Protein 3TPC (pdb70)

Radius of gyration: 43.39 Å; Cα contacts (8 Å, |Δi|>4): 4290; chains: 8; bounding box: 76×93×143 Å

Secondary structure (DSSP, 8-state):
--TT-EEEEESTTSHHHHHHH--GGGT-EEEEEESS---EEEE--TT-HHHHHHHHHHHHHHHS---EEEE---------SEETTEE--HHHHHHHHIIIIIHHH--HHHHH---S---TTS--EEEEEE--THHHHPPTT-HHHHHHHHHHHHHHHHHHHHHGGGTEEEEEEEE--BS----SSSS-SPBPHHHHHHHHHHHHH----S-EEEESTT--/-EEETTTTSHHHHHHH--TTTT--EEEEE--EEEE--TT-HHHHHHHHHHHHHHHS---EEEE-------B-SB-SSSBPPHHHHHHHHIIIIIHHH--HHHHH---S---TTS--EEEEEE--THHHHPPTTBHHHHHHHHHHHHHHHHHHHHHGGGTEEEEEEEE--BS----SGGGSSSS-SPBPHHHHHHHHHHHHH----S-EEEESTT--/-TT-EEEESSTTSHHHHHHH--GGGT-EEEEEESS---EEEE--TT-HHHHHHHHHHHHHHHSS--EEEE---------SEETTEE--HHHHHHHHIIIIIHHH--HHHHH---S---TTS--EEEEEE--THHHH--TT-HHHHHHHHHHHHHHHHHHHHHGGGTEEEEEEEE--B------SSS-SPBPHHHHHHHHHHHHH----S-EEEESTT--/--TT-EEEESSTTSHHHHHHH--GGGT-EEEEEESS---EEEE--TT-HHHHHHHHHHHHHHHS---EEEE---------SB-SSSBPPHHHHHHHHIIIIIHHH--HHHHH---SPP-TTS-SEEEEEE--THHHH--TT-HHHHHHHHHHHHHHHHHHHHHGGGTEEEEEEEE-SBS----SSSSS-SPBPHHHHHHHHHHHHH----S-EEEESTT--/--TT-EEEEETTTSHHHHHHH--GGGT-EEEEEESS---EEEE--TT-HHHHHHHHHHHHHHHS---EEEE---------SB-SSSB--HHHHHHHHIIIIIHHH--HHHHH---S---TTS--EEEEEE--THHHHPPTT-HHHHHHHHHHHHHHHHHHHHHHTTTEEEEEEEE-SBS----SSSS-SPBPHHHHHHHHHHHHH----S-EEEESTT--/--TT-EEEEESTTSHHHHHHH--TTTT-EEEEEE---EEEE--TT-HHHHHHHHHHIIIIIS---EEEE---------SB-SSSBPPHHHHHHHIIIIIIHHH--HHHHH---S---TTS-SEEEEEE--THHHHPPTT-HHHHHHHHHHHHHHHHHHHHHGGGTEEEEEEEE-SBS-----SSS-SPBPHHHHHHHHHHHHH----S-EEEESTT--/-TT-EEEEETTTSHHHHHHH--GGGT-EEEEEE---EEEE--TT-HHHHHHHHHHHHHHHS---EEEE---------SB-SSSB--HHHHHHHHIIIIIHHH--HHHHH---SPPPTTS--EEEEEE--THHHHPPTT-HHHHHHHHHHHHHHHHHHHHHGGGTEEEEEEEE-SBS----SSSS-SPBPHHHHHHHHHHHHH----S-EEEESTT--/--TT-EEEESSTTSHHHHHHH--TTTT-EEEEEE--EEEE--TT-HHHHHHHHHHHHHHHS---EEEE---------SB-SSSB--HHHHHHHHIIIIIHHH--HHHHH---S---TTS--EEEEEE--THHHH--TT-HHHHHHHHHHHHHHHHHHHHHGGGTEEEEEEEE--BS----SSSS-SPBPHHHHHHHHHHHHH----S-EEEESTT--

B-factor: mean 35.07, std 10.5, range [11.18, 75.96]

Nearest PDB structures (foldseek):
  3tpc-assembly2_G  TM=1.002E+00  e=1.859E-41  Sinorhizobium meliloti
  3tpc-assembly2_H-3  TM=9.961E-01  e=3.271E-41  Sinorhizobium meliloti
  3tpc-assembly1_C  TM=9.996E-01  e=7.548E-40  Sinorhizobium meliloti
  1e3s-assembly1_D  TM=9.671E-01  e=7.038E-31  Rattus norvegicus
  6ujk-assembly1_B  TM=9.710E-01  e=1.462E-28  Mycobacterium tuberculosis H37Rv

Solvent-accessible surface area: 68253 Å² total

InterPro domains:
  IPR002347 Short-chain dehydrogenase/reductase SDR [PF00106] (7-204)
  IPR002347 Short-chain dehydrogenase/reductase SDR [PR00080] (78-89)
  IPR002347 Short-chain dehydrogenase/reductase SDR [PR00080] (141-149)
  IPR002347 Short-chain dehydrogenase/reductase SDR [PR00080] (161-180)
  IPR002347 Short-chain dehydrogenase/reductase SDR [PR00081] (7-24)
  IPR002347 Short-chain dehydrogenase/reductase SDR [PR00081] (78-89)
  IPR002347 Short-chain dehydrogenase/reductase SDR [PR00081] (135-151)
  IPR002347 Short-chain dehydrogenase/reductase SDR [PR00081] (161-180)
  IPR002347 Short-chain dehydrogenase/reductase SDR [PR00081] (182-199)
  IPR002347 Short-chain dehydrogenase/reductase SDR [PR00081] (216-236)
  IPR020904 Short-chain dehydrogenase/reductase, conserved site [PS00061] (148-176)
  IPR036291 NAD(P)-binding domain superfamily [SSF51735] (3-251)
  IPR057326 Ketoreductase domain [SM00822] (6-192)

Sequence (1748 aa):
QLKSRVFIVTGASSGLGAAVTRLAQEGATVLGLDLKPPVRFRNADVTNEADATAALAFAKQEFGHVHGLVNCAGTAPGEKILGRSGPHALDSFARTVAVNLIGTFNIRLAAEVSQGEPDADGERGVIVNTASIAAFDGQIGQAAYAASKGGVAALTLPAARELARFGIRVVTIAPGIFDTPASVPFPPRLGRAEEYAALVKHICENTLNGEVIRLDGALRVFIVTGASSGLGAAVTRLAQEGATVLGLDLVRFRNADVTNEADATAALAFAKQEFGHVHGLVNCAGTAPGEKILGRSGPHALDSFARTVAVNLIGTFNIRLAAEVSQGEPDADGERGVIVNTASIAAFDGQIGQAAYAASKGGVAALTLPAARELARFGIRVVTIAPGIFDTPDALAASVPFPPRLGRAEEYAALVKHICENTLNGEVIRLDGALRLKSRVFIVTGASSGLGAAVTRLAQEGATVLGLDLKPPVRFRNADVTNEADATAALAFAKQEFGHVHGLVNCAGTAPGEKILGRSGPHALDSFARTVAVNLIGTFNIRLAAEVSQGEPDADGERGVIVNTASIAAFDGQIGQAAYAASKGGVAALTLPAARELARFGIRVVTIAPGIFDTPASVPFPPRLGRAEEYAALVKHICENTLNGEVIRLDGALRQLKSRVFIVTGASSGLGAAVTRLAQEGATVLGLDLKPPVRFRNADVTNEADATAALAFAKQEFGHVHGLVNCAGTAPGEKILGRSGPHALDSFARTVAVNLIGTFNIRLAAEVSQGEPDADGERGVIVNTASIAAFDGQIGQAAYAASKGGVAALTLPAARELARFGIRVVTIAPGIFDTPAASVPFPPRLGRAEEYAALVKHICENTLNGEVIRLDGALRQLKSRVFIVTGASSGLGAAVTRLAQEGATVLGLDLKPPVRFRNADVTNEADATAALAFAKQEFGHVHGLVNCAGTAPGEKILGRSGPHALDSFARTVAVNLIGTFNIRLAAEVSQGEPDADGERGVIVNTASIAAFDGQIGQAAYAASKGGVAALTLPAARELARFGIRVVTIAPGIFDTPASVPFPPRLGRAEEYAALVKHICENTLNGEVIRLDGALRQLKSRVFIVTGASSGLGAAVTRLAQEGATVLGLDLKVRFRNADVTNEADATAALAFAKQEFGHVHGLVNCAGTAPGEKILGRSGPHALDSFARTVAVNLIGTFNIRLAAEVSQGEPDADGERGVIVNTASIAAFDGQIGQAAYAASKGGVAALTLPAARELARFGIRVVTIAPGIFDTPASVPFPPRLGRAEEYAALVKHICENTLNGEVIRLDGALRLKSRVFIVTGASSGLGAAVTRLAQEGATVLGLDLKVRFRNADVTNEADATAALAFAKQEFGHVHGLVNCAGTAPGEKILGRSGPHALDSFARTVAVNLIGTFNIRLAAEVSQGEPDADGERGVIVNTASIAAFDGQIGQAAYAASKGGVAALTLPAARELARFGIRVVTIAPGIFDTPASVPFPPRLGRAEEYAALVKHICENTLNGEVIRLDGALRQLKSRVFIVTGASSGLGAAVTRLAQEGATVLGLDLVRFRNADVTNEADATAALAFAKQEFGHVHGLVNCAGTAPGEKILGRSGPHALDSFARTVAVNLIGTFNIRLAAEVSQGEPDADGERGVIVNTASIAAFDGQIGQAAYAASKGGVAALTLPAARELARFGIRVVTIAPGIFDTPASVPFPPRLGRAEEYAALVKHICENTLNGEVIRLDGALR

Structure (mmCIF, N/CA/C/O backbone):
data_3TPC
#
_entry.id   3TPC
#
_cell.length_a   69.147
_cell.length_b   69.375
_cell.length_c   121.850
_cell.angle_alpha   98.36
_cell.angle_beta   92.72
_cell.angle_gamma   113.01
#
_symmetry.space_group_name_H-M   'P 1'
#
loop_
_entity.id
_entity.type
_entity.pdbx_description
1 polymer 'Short chain alcohol dehydrogenase-related dehydrogenase'
2 water water
#
loop_
_atom_site.group_PDB
_atom_site.id
_atom_site.type_symbol
_atom_site.label_atom_id
_atom_site.label_alt_id
_atom_site.label_comp_id
_atom_site.label_asym_id
_atom_site.label_entity_id
_atom_site.label_seq_id
_atom_site.pdbx_PDB_ins_code
_atom_site.Cartn_x
_atom_site.Cartn_y
_atom_site.Cartn_z
_atom_site.occupancy
_atom_site.B_iso_or_equiv
_atom_site.auth_seq_id
_atom_site.auth_comp_id
_atom_site.auth_asym_id
_atom_site.auth_atom_id
_atom_site.pdbx_PDB_model_num
ATOM 1 N N . GLN A 1 4 ? -22.470 16.038 -5.925 1.00 49.02 4 GLN A N 1
ATOM 2 C CA . GLN A 1 4 ? -23.554 15.599 -6.867 1.00 49.30 4 GLN A CA 1
ATOM 3 C C . GLN A 1 4 ? -23.001 15.444 -8.303 1.00 48.85 4 GLN A C 1
ATOM 4 O O . GLN A 1 4 ? -22.087 16.165 -8.721 1.00 49.19 4 GLN A O 1
ATOM 6 N N . LEU A 1 5 ? -23.550 14.499 -9.052 1.00 47.90 5 LEU A N 1
ATOM 7 C CA . LEU A 1 5 ? -23.080 14.257 -10.411 1.00 46.73 5 LEU A CA 1
ATOM 8 C C . LEU A 1 5 ? -23.934 14.995 -11.439 1.00 46.68 5 LEU A C 1
ATOM 9 O O . LEU A 1 5 ? -23.740 14.818 -12.651 1.00 46.84 5 LEU A O 1
ATOM 14 N N . LYS A 1 6 ? -24.855 15.829 -10.943 1.00 46.16 6 LYS A N 1
ATOM 15 C CA . LYS A 1 6 ? -25.836 16.543 -11.762 1.00 45.97 6 LYS A CA 1
ATOM 16 C C . LYS A 1 6 ? -25.119 17.441 -12.763 1.00 45.12 6 LYS A C 1
ATOM 17 O O . LYS A 1 6 ? -24.245 18.251 -12.398 1.00 45.13 6 LYS A O 1
ATOM 23 N N . SER A 1 7 ? -25.449 17.252 -14.034 1.00 43.19 7 SER A N 1
ATOM 24 C CA . SER A 1 7 ? -24.851 18.038 -15.094 1.00 41.89 7 SER A CA 1
ATOM 25 C C . SER A 1 7 ? -23.365 17.695 -15.308 1.00 40.06 7 SER A C 1
ATOM 26 O O . SER A 1 7 ? -22.676 18.356 -16.115 1.00 39.02 7 SER A O 1
ATOM 29 N N . ARG A 1 8 ? -22.871 16.688 -14.585 1.00 37.65 8 ARG A N 1
ATOM 30 C CA . ARG A 1 8 ? -21.541 16.181 -14.887 1.00 36.25 8 ARG A CA 1
ATOM 31 C C . ARG A 1 8 ? -21.692 15.220 -16.090 1.00 34.68 8 ARG A C 1
ATOM 32 O O . ARG A 1 8 ? -22.662 14.430 -16.138 1.00 34.49 8 ARG A O 1
ATOM 40 N N . VAL A 1 9 ? -20.789 15.353 -17.060 1.00 31.84 9 VAL A N 1
ATOM 41 C CA . VAL A 1 9 ? -20.702 14.520 -18.267 1.00 30.13 9 VAL A CA 1
ATOM 42 C C . VAL A 1 9 ? -19.769 13.277 -18.094 1.00 29.83 9 VAL A C 1
ATOM 43 O O . VAL A 1 9 ? -18.530 13.402 -17.959 1.00 27.79 9 VAL A O 1
ATOM 47 N N . PHE A 1 10 ? -20.379 12.096 -18.113 1.00 27.84 10 PHE A N 1
ATOM 48 C CA . PHE A 1 10 ? -19.652 10.829 -18.019 1.00 27.36 10 PHE A CA 1
ATOM 49 C C . PHE A 1 10 ? -19.703 10.002 -19.326 1.00 26.81 10 PHE A C 1
ATOM 50 O O . PHE A 1 10 ? -20.738 9.922 -20.003 1.00 24.74 10 PHE A O 1
ATOM 58 N N . ILE A 1 11 ? -18.566 9.405 -19.688 1.00 27.11 11 ILE A N 1
ATOM 59 C CA . ILE A 1 11 ? -18.506 8.314 -20.682 1.00 26.35 11 ILE A CA 1
ATOM 60 C C . ILE A 1 11 ? -18.486 6.967 -19.952 1.00 26.45 11 ILE A C 1
ATOM 61 O O . ILE A 1 11 ? -17.601 6.727 -19.107 1.00 27.10 11 ILE A O 1
ATOM 66 N N . VAL A 1 12 ? -19.492 6.134 -20.226 1.00 25.80 12 VAL A N 1
ATOM 67 C CA . VAL A 1 12 ? -19.569 4.720 -19.769 1.00 24.11 12 VAL A CA 1
ATOM 68 C C . VAL A 1 12 ? -19.374 3.709 -20.909 1.00 25.22 12 VAL A C 1
ATOM 69 O O . VAL A 1 12 ? -20.098 3.653 -21.897 1.00 26.04 12 VAL A O 1
ATOM 73 N N . THR A 1 13 ? -18.386 2.866 -20.735 1.00 24.71 13 THR A N 1
ATOM 74 C CA . THR A 1 13 ? -18.017 1.849 -21.684 1.00 23.92 13 THR A CA 1
ATOM 75 C C . THR A 1 13 ? -18.738 0.539 -21.279 1.00 23.15 13 THR A C 1
ATOM 76 O O . THR A 1 13 ? -19.091 0.409 -20.164 1.00 22.02 13 THR A O 1
ATOM 80 N N . GLY A 1 14 ? -19.024 -0.358 -22.221 1.00 23.90 14 GLY A N 1
ATOM 81 C CA . GLY A 1 14 ? -19.816 -1.575 -22.001 1.00 26.08 14 GLY A CA 1
ATOM 82 C C . GLY A 1 14 ? -21.228 -1.227 -21.594 1.00 27.32 14 GLY A C 1
ATOM 83 O O . GLY A 1 14 ? -21.849 -1.892 -20.761 1.00 27.50 14 GLY A O 1
ATOM 84 N N . ALA A 1 15 ? -21.732 -0.158 -22.183 1.00 28.26 15 ALA A N 1
ATOM 85 C CA . ALA A 1 15 ? -22.860 0.513 -21.609 1.00 29.13 15 ALA A CA 1
ATOM 86 C C . ALA A 1 15 ? -24.181 -0.171 -21.894 1.00 30.28 15 ALA A C 1
ATOM 87 O O . ALA A 1 15 ? -25.166 0.147 -21.246 1.00 30.14 15 ALA A O 1
ATOM 89 N N . SER A 1 16 ? -24.216 -1.075 -22.871 1.00 30.37 16 SER A N 1
ATOM 90 C CA . SER A 1 16 ? -25.481 -1.690 -23.247 1.00 32.11 16 SER A CA 1
ATOM 91 C C . SER A 1 16 ? -26.001 -2.729 -22.281 1.00 32.70 16 SER A C 1
ATOM 92 O O . SER A 1 16 ? -27.212 -3.040 -22.291 1.00 32.48 16 SER A O 1
ATOM 95 N N . SER A 1 17 ? -25.117 -3.306 -21.467 1.00 32.17 17 SER A N 1
ATOM 96 C CA . SER A 1 17 ? -25.612 -4.300 -20.507 1.00 32.35 17 SER A CA 1
ATOM 97 C C . SER A 1 17 ? -24.698 -4.416 -19.295 1.00 31.27 17 SER A C 1
ATOM 98 O O . SER A 1 17 ? -23.619 -3.849 -19.288 1.00 31.74 17 SER A O 1
ATOM 101 N N . GLY A 1 18 ? -25.160 -5.157 -18.298 1.00 30.26 18 GLY A N 1
ATOM 102 C CA . GLY A 1 18 ? -24.340 -5.637 -17.197 1.00 28.63 18 GLY A CA 1
ATOM 103 C C . GLY A 1 18 ? -23.960 -4.504 -16.239 1.00 28.17 18 GLY A C 1
ATOM 104 O O . GLY A 1 18 ? -24.827 -3.756 -15.733 1.00 28.03 18 GLY A O 1
ATOM 105 N N . LEU A 1 19 ? -22.657 -4.373 -16.013 1.00 26.69 19 LEU A N 1
ATOM 106 C CA . LEU A 1 19 ? -22.132 -3.343 -15.106 1.00 26.58 19 LEU A CA 1
ATOM 107 C C . LEU A 1 19 ? -22.277 -1.997 -15.768 1.00 25.62 19 LEU A C 1
ATOM 108 O O . LEU A 1 19 ? -22.816 -1.111 -15.159 1.00 25.95 19 LEU A O 1
ATOM 113 N N . GLY A 1 20 ? -21.813 -1.867 -17.012 1.00 24.71 20 GLY A N 1
ATOM 114 C CA . GLY A 1 20 ? -22.023 -0.647 -17.785 1.00 24.99 20 GLY A CA 1
ATOM 115 C C . GLY A 1 20 ? -23.485 -0.121 -17.797 1.00 25.17 20 GLY A C 1
ATOM 116 O O . GLY A 1 20 ? -23.718 1.073 -17.573 1.00 25.83 20 GLY A O 1
ATOM 117 N N . ALA A 1 21 ? -24.470 -0.998 -18.019 1.00 24.57 21 ALA A N 1
ATOM 118 C CA . ALA A 1 21 ? -25.876 -0.554 -18.040 1.00 24.18 21 ALA A CA 1
ATOM 119 C C . ALA A 1 21 ? -26.234 -0.023 -16.672 1.00 23.96 21 ALA A C 1
ATOM 120 O O . ALA A 1 21 ? -26.839 1.042 -16.540 1.00 24.41 21 ALA A O 1
ATOM 122 N N . ALA A 1 22 ? -25.860 -0.752 -15.636 1.00 23.40 22 ALA A N 1
ATOM 123 C CA . ALA A 1 22 ? -26.180 -0.287 -14.286 1.00 23.05 22 ALA A CA 1
ATOM 124 C C . ALA A 1 22 ? -25.481 1.068 -13.932 1.00 22.69 22 ALA A C 1
ATOM 125 O O . ALA A 1 22 ? -26.076 1.925 -13.257 1.00 21.99 22 ALA A O 1
ATOM 127 N N . VAL A 1 23 ? -24.289 1.305 -14.467 1.00 21.55 23 VAL A N 1
ATOM 128 C CA . VAL A 1 23 ? -23.591 2.556 -14.105 1.00 22.23 23 VAL A CA 1
ATOM 129 C C . VAL A 1 23 ? -24.294 3.716 -14.789 1.00 22.76 23 VAL A C 1
ATOM 130 O O . VAL A 1 23 ? -24.409 4.803 -14.235 1.00 22.90 23 VAL A O 1
ATOM 134 N N . THR A 1 24 ? -24.714 3.461 -16.010 1.00 24.81 24 THR A N 1
ATOM 135 C CA . THR A 1 24 ? -25.341 4.414 -16.878 1.00 26.34 24 THR A CA 1
ATOM 136 C C . THR A 1 24 ? -26.630 4.848 -16.284 1.00 27.26 24 THR A C 1
ATOM 137 O O . THR A 1 24 ? -26.926 5.991 -16.245 1.00 27.05 24 THR A O 1
ATOM 141 N N . ARG A 1 25 ? -27.371 3.898 -15.785 1.00 28.09 25 ARG A N 1
ATOM 142 C CA . ARG A 1 25 ? -28.593 4.149 -15.105 1.00 30.80 25 ARG A CA 1
ATOM 143 C C . ARG A 1 25 ? -28.412 4.969 -13.850 1.00 30.68 25 ARG A C 1
ATOM 144 O O . ARG A 1 25 ? -29.151 5.856 -13.611 1.00 31.36 25 ARG A O 1
ATOM 160 N N . LEU A 1 27 ? -25.977 7.081 -13.105 1.00 32.57 27 LEU A N 1
ATOM 161 C CA . LEU A 1 27 ? -25.605 8.410 -13.435 1.00 33.12 27 LEU A CA 1
ATOM 162 C C . LEU A 1 27 ? -26.804 9.220 -13.902 1.00 35.27 27 LEU A C 1
ATOM 163 O O . LEU A 1 27 ? -26.979 10.332 -13.521 1.00 36.05 27 LEU A O 1
ATOM 168 N N . ALA A 1 28 ? -27.652 8.609 -14.698 1.00 36.27 28 ALA A N 1
ATOM 169 C CA . ALA A 1 28 ? -28.864 9.272 -15.198 1.00 36.95 28 ALA A CA 1
ATOM 170 C C . ALA A 1 28 ? -29.821 9.677 -14.058 1.00 37.39 28 ALA A C 1
ATOM 171 O O . ALA A 1 28 ? -30.225 10.845 -14.000 1.00 37.70 28 ALA A O 1
ATOM 173 N N . GLN A 1 29 ? -30.125 8.756 -13.135 1.00 37.96 29 GLN A N 1
ATOM 174 C CA . GLN A 1 29 ? -30.851 9.091 -11.886 1.00 38.34 29 GLN A CA 1
ATOM 175 C C . GLN A 1 29 ? -30.246 10.219 -11.064 1.00 38.18 29 GLN A C 1
ATOM 176 O O . GLN A 1 29 ? -30.939 10.809 -10.275 1.00 38.90 29 GLN A O 1
ATOM 182 N N . GLU A 1 30 ? -28.948 10.479 -11.198 1.00 38.59 30 GLU A N 1
ATOM 183 C CA . GLU A 1 30 ? -28.259 11.516 -10.388 1.00 38.36 30 GLU A CA 1
ATOM 184 C C . GLU A 1 30 ? -28.207 12.836 -11.165 1.00 38.08 30 GLU A C 1
ATOM 185 O O . GLU A 1 30 ? -27.538 13.800 -10.750 1.00 37.43 30 GLU A O 1
ATOM 191 N N . GLY A 1 31 ? -28.880 12.847 -12.314 1.00 37.39 31 GLY A N 1
ATOM 192 C CA . GLY A 1 31 ? -28.927 14.045 -13.159 1.00 36.83 31 GLY A CA 1
ATOM 193 C C . GLY A 1 31 ? -27.683 14.254 -13.973 1.00 35.83 31 GLY A C 1
ATOM 194 O O . GLY A 1 31 ? -27.445 15.339 -14.524 1.00 37.04 31 GLY A O 1
ATOM 195 N N . ALA A 1 32 ? -26.870 13.212 -14.076 1.00 34.53 32 ALA A N 1
ATOM 196 C CA . ALA A 1 32 ? -25.645 13.338 -14.851 1.00 32.46 32 ALA A CA 1
ATOM 197 C C . ALA A 1 32 ? -25.987 13.259 -16.322 1.00 31.31 32 ALA A C 1
ATOM 198 O O . ALA A 1 32 ? -27.061 12.844 -16.678 1.00 29.95 32 ALA A O 1
ATOM 200 N N . THR A 1 33 ? -25.061 13.696 -17.162 1.00 31.65 33 THR A N 1
ATOM 201 C CA . THR A 1 33 ? -25.135 13.465 -18.589 1.00 31.73 33 THR A CA 1
ATOM 202 C C . THR A 1 33 ? -24.210 12.298 -18.922 1.00 31.41 33 THR A C 1
ATOM 203 O O . THR A 1 33 ? -23.104 12.190 -18.372 1.00 31.34 33 THR A O 1
ATOM 207 N N . VAL A 1 34 ? -24.674 11.413 -19.792 1.00 30.66 34 VAL A N 1
ATOM 208 C CA . VAL A 1 34 ? -23.937 10.206 -20.138 1.00 30.73 34 VAL A CA 1
ATOM 209 C C . VAL A 1 34 ? -23.844 9.985 -21.657 1.00 30.70 34 VAL A C 1
ATOM 210 O O . VAL A 1 34 ? -24.798 10.169 -22.383 1.00 29.92 34 VAL A O 1
ATOM 214 N N . LEU A 1 35 ? -22.644 9.629 -22.111 1.00 30.93 35 LEU A N 1
ATOM 215 C CA . LEU A 1 35 ? -22.412 8.953 -23.386 1.00 30.59 35 LEU A CA 1
ATOM 216 C C . LEU A 1 35 ? -22.081 7.457 -23.055 1.00 30.11 35 LEU A C 1
ATOM 217 O O . LEU A 1 35 ? -21.052 7.155 -22.452 1.00 30.19 35 LEU A O 1
ATOM 222 N N . GLY A 1 36 ? -23.040 6.568 -23.340 1.00 28.96 36 GLY A N 1
ATOM 223 C CA . GLY A 1 36 ? -22.889 5.140 -23.217 1.00 27.84 36 GLY A CA 1
ATOM 224 C C . GLY A 1 36 ? -22.348 4.615 -24.521 1.00 28.02 36 GLY A C 1
ATOM 225 O O . GLY A 1 36 ? -22.916 4.924 -25.583 1.00 27.08 36 GLY A O 1
ATOM 226 N N . LEU A 1 37 ? -21.209 3.903 -24.455 1.00 27.76 37 LEU A N 1
ATOM 227 C CA . LEU A 1 37 ? -20.545 3.338 -25.626 1.00 27.49 37 LEU A CA 1
ATOM 228 C C . LEU A 1 37 ? -20.464 1.838 -25.493 1.00 29.45 37 LEU A C 1
ATOM 229 O O . LEU A 1 37 ? -20.106 1.309 -24.429 1.00 29.62 37 LEU A O 1
ATOM 234 N N . ASP A 1 38 ? -20.775 1.156 -26.590 1.00 31.31 38 ASP A N 1
ATOM 235 C CA . ASP A 1 38 ? -20.764 -0.310 -26.657 1.00 33.78 38 ASP A CA 1
ATOM 236 C C . ASP A 1 38 ? -20.710 -0.731 -28.137 1.00 35.08 38 ASP A C 1
ATOM 237 O O . ASP A 1 38 ? -20.865 0.113 -29.031 1.00 35.58 38 ASP A O 1
ATOM 242 N N . LEU A 1 39 ? -20.469 -1.996 -28.397 1.00 37.42 39 LEU A N 1
ATOM 243 C CA . LEU A 1 39 ? -20.358 -2.516 -29.748 1.00 39.81 39 LEU A CA 1
ATOM 244 C C . LEU A 1 39 ? -21.647 -2.424 -30.496 1.00 40.77 39 LEU A C 1
ATOM 245 O O . LEU A 1 39 ? -21.683 -2.072 -31.619 1.00 40.89 39 LEU A O 1
ATOM 250 N N . LYS A 1 40 ? -22.709 -2.779 -29.826 1.00 43.42 40 LYS A N 1
ATOM 251 C CA . LYS A 1 40 ? -24.017 -2.718 -30.381 1.00 45.78 40 LYS A CA 1
ATOM 252 C C . LYS A 1 40 ? -24.975 -2.234 -29.313 1.00 47.18 40 LYS A C 1
ATOM 253 O O . LYS A 1 40 ? -24.656 -2.241 -28.161 1.00 47.92 40 LYS A O 1
ATOM 255 N N . PRO A 1 41 ? -26.148 -1.805 -29.726 1.00 48.15 41 PRO A N 1
ATOM 256 C CA . PRO A 1 41 ? -27.186 -1.219 -28.884 1.00 48.41 41 PRO A CA 1
ATOM 257 C C . PRO A 1 41 ? -27.869 -2.106 -27.847 1.00 48.98 41 PRO A C 1
ATOM 258 O O . PRO A 1 41 ? -28.018 -3.288 -28.061 1.00 49.71 41 PRO A O 1
ATOM 262 N N . PRO A 1 42 ? -28.287 -1.524 -26.730 1.00 49.06 42 PRO A N 1
ATOM 263 C CA . PRO A 1 42 ? -28.849 -2.284 -25.617 1.00 49.55 42 PRO A CA 1
ATOM 264 C C . PRO A 1 42 ? -29.991 -3.193 -26.004 1.00 49.96 42 PRO A C 1
ATOM 265 O O . PRO A 1 42 ? -31.124 -2.823 -25.817 1.00 49.88 42 PRO A O 1
ATOM 269 N N . VAL A 1 55 ? -28.904 11.306 -21.844 1.00 46.29 55 VAL A N 1
ATOM 270 C CA . VAL A 1 55 ? -28.164 10.075 -22.118 1.00 46.45 55 VAL A CA 1
ATOM 271 C C . VAL A 1 55 ? -28.209 9.578 -23.587 1.00 46.12 55 VAL A C 1
ATOM 272 O O . VAL A 1 55 ? -29.225 9.107 -24.070 1.00 47.29 55 VAL A O 1
ATOM 276 N N . ARG A 1 56 ? -27.099 9.735 -24.296 1.00 45.84 56 ARG A N 1
ATOM 277 C CA . ARG A 1 56 ? -26.938 9.262 -25.673 1.00 45.77 56 ARG A CA 1
ATOM 278 C C . ARG A 1 56 ? -26.139 7.946 -25.732 1.00 44.61 56 ARG A C 1
ATOM 279 O O . ARG A 1 56 ? -25.258 7.708 -24.916 1.00 44.61 56 ARG A O 1
ATOM 287 N N . PHE A 1 57 ? -26.446 7.107 -26.713 1.00 43.37 57 PHE A N 1
ATOM 288 C CA . PHE A 1 57 ? -25.741 5.866 -26.939 1.00 41.69 57 PHE A CA 1
ATOM 289 C C . PHE A 1 57 ? -25.073 5.959 -28.301 1.00 40.65 57 PHE A C 1
ATOM 290 O O . PHE A 1 57 ? -25.684 6.396 -29.250 1.00 40.60 57 PHE A O 1
ATOM 298 N N . ARG A 1 58 ? -23.788 5.615 -28.382 1.00 39.69 58 ARG A N 1
ATOM 299 C CA . ARG A 1 58 ? -23.081 5.512 -29.647 1.00 38.14 58 ARG A CA 1
ATOM 300 C C . ARG A 1 58 ? -22.417 4.154 -29.700 1.00 37.34 58 ARG A C 1
ATOM 301 O O . ARG A 1 58 ? -22.047 3.621 -28.675 1.00 36.77 58 ARG A O 1
ATOM 309 N N . ASN A 1 59 ? -22.261 3.608 -30.898 1.00 36.55 59 ASN A N 1
ATOM 310 C CA . ASN A 1 59 ? -21.511 2.378 -31.120 1.00 36.29 59 ASN A CA 1
ATOM 311 C C . ASN A 1 59 ? -20.059 2.675 -31.379 1.00 35.52 59 ASN A C 1
ATOM 312 O O . ASN A 1 59 ? -19.734 3.651 -32.070 1.00 34.29 59 ASN A O 1
ATOM 317 N N . ALA A 1 60 ? -19.197 1.854 -30.773 1.00 34.52 60 ALA A N 1
ATOM 318 C CA . ALA A 1 60 ? -17.732 1.994 -30.910 1.00 34.48 60 ALA A CA 1
ATOM 319 C C . ALA A 1 60 ? -16.994 0.757 -30.403 1.00 33.79 60 ALA A C 1
ATOM 320 O O . ALA A 1 60 ? -17.460 0.117 -29.481 1.00 32.04 60 ALA A O 1
ATOM 322 N N . ASP A 1 61 ? -15.863 0.441 -31.040 1.00 34.34 61 ASP A N 1
ATOM 323 C CA . ASP A 1 61 ? -14.935 -0.560 -30.547 1.00 35.25 61 ASP A CA 1
ATOM 324 C C . ASP A 1 61 ? -13.870 0.189 -29.782 1.00 35.07 61 ASP A C 1
ATOM 325 O O . ASP A 1 61 ? -13.010 0.834 -30.363 1.00 34.55 61 ASP A O 1
ATOM 330 N N . VAL A 1 62 ? -13.977 0.118 -28.461 1.00 35.78 62 VAL A N 1
ATOM 331 C CA . VAL A 1 62 ? -13.068 0.780 -27.498 1.00 36.06 62 VAL A CA 1
ATOM 332 C C . VAL A 1 62 ? -11.578 0.540 -27.795 1.00 36.24 62 VAL A C 1
ATOM 333 O O . VAL A 1 62 ? -10.699 1.354 -27.490 1.00 35.76 62 VAL A O 1
ATOM 337 N N . THR A 1 63 ? -11.332 -0.597 -28.420 1.00 36.43 63 THR A N 1
ATOM 338 C CA . THR A 1 63 ? -10.019 -1.048 -28.881 1.00 36.17 63 THR A CA 1
ATOM 339 C C . THR A 1 63 ? -9.501 -0.315 -30.102 1.00 35.79 63 THR A C 1
ATOM 340 O O . THR A 1 63 ? -8.292 -0.238 -30.359 1.00 36.78 63 THR A O 1
ATOM 344 N N . ASN A 1 64 ? -10.427 0.222 -30.861 1.00 34.37 64 ASN A N 1
ATOM 345 C CA . ASN A 1 64 ? -10.088 0.815 -32.106 1.00 33.70 64 ASN A CA 1
ATOM 346 C C . ASN A 1 64 ? -9.846 2.298 -31.857 1.00 33.33 64 ASN A C 1
ATOM 347 O O . ASN A 1 64 ? -10.682 2.972 -31.221 1.00 31.65 64 ASN A O 1
ATOM 352 N N . GLU A 1 65 ? -8.690 2.770 -32.318 1.00 32.47 65 GLU A N 1
ATOM 353 C CA . GLU A 1 65 ? -8.279 4.179 -32.222 1.00 33.96 65 GLU A CA 1
ATOM 354 C C . GLU A 1 65 ? -9.251 5.180 -32.884 1.00 32.84 65 GLU A C 1
ATOM 355 O O . GLU A 1 65 ? -9.726 6.104 -32.248 1.00 33.57 65 GLU A O 1
ATOM 361 N N . ALA A 1 66 ? -9.550 4.993 -34.159 1.00 32.94 66 ALA A N 1
ATOM 362 C CA . ALA A 1 66 ? -10.542 5.815 -34.846 1.00 32.33 66 ALA A CA 1
ATOM 363 C C . ALA A 1 66 ? -11.944 5.836 -34.153 1.00 32.94 66 ALA A C 1
ATOM 364 O O . ALA A 1 66 ? -12.553 6.916 -34.029 1.00 33.78 66 ALA A O 1
ATOM 366 N N . ASP A 1 67 ? -12.465 4.691 -33.686 1.00 32.59 67 ASP A N 1
ATOM 367 C CA . ASP A 1 67 ? -13.771 4.707 -32.972 1.00 32.35 67 ASP A CA 1
ATOM 368 C C . ASP A 1 67 ? -13.698 5.471 -31.633 1.00 31.69 67 ASP A C 1
ATOM 369 O O . ASP A 1 67 ? -14.607 6.235 -31.324 1.00 31.95 67 ASP A O 1
ATOM 374 N N . ALA A 1 68 ? -12.637 5.257 -30.848 1.00 29.97 68 ALA A N 1
ATOM 375 C CA . ALA A 1 68 ? -12.401 6.023 -29.641 1.00 29.46 68 ALA A CA 1
ATOM 376 C C . ALA A 1 68 ? -12.373 7.535 -29.939 1.00 29.55 68 ALA A C 1
ATOM 377 O O . ALA A 1 68 ? -13.179 8.275 -29.373 1.00 29.61 68 ALA A O 1
ATOM 379 N N . THR A 1 69 ? -11.468 7.965 -30.822 1.00 30.53 69 THR A N 1
ATOM 380 C CA . THR A 1 69 ? -11.373 9.376 -31.311 1.00 32.54 69 THR A CA 1
ATOM 381 C C . THR A 1 69 ? -12.723 9.998 -31.698 1.00 33.02 69 THR A C 1
ATOM 382 O O . THR A 1 69 ? -13.093 11.087 -31.237 1.00 34.51 69 THR A O 1
ATOM 386 N N . ALA A 1 70 ? -13.486 9.282 -32.513 1.00 33.31 70 ALA A N 1
ATOM 387 C CA . ALA A 1 70 ? -14.780 9.771 -32.951 1.00 32.66 70 ALA A CA 1
ATOM 388 C C . ALA A 1 70 ? -15.789 9.888 -31.805 1.00 32.82 70 ALA A C 1
ATOM 389 O O . ALA A 1 70 ? -16.592 10.807 -31.804 1.00 33.34 70 ALA A O 1
ATOM 391 N N . ALA A 1 71 ? -15.747 8.987 -30.826 1.00 32.55 71 ALA A N 1
ATOM 392 C CA . ALA A 1 71 ? -16.653 9.106 -29.658 1.00 33.36 71 ALA A CA 1
ATOM 393 C C . ALA A 1 71 ? -16.268 10.306 -28.754 1.00 33.26 71 ALA A C 1
ATOM 394 O O . ALA A 1 71 ? -17.132 11.004 -28.266 1.00 34.12 71 ALA A O 1
ATOM 396 N N . LEU A 1 72 ? -14.976 10.536 -28.548 1.00 33.53 72 LEU A N 1
ATOM 397 C CA . LEU A 1 72 ? -14.511 11.740 -27.885 1.00 34.05 72 LEU A CA 1
ATOM 398 C C . LEU A 1 72 ? -14.909 12.985 -28.675 1.00 34.56 72 LEU A C 1
ATOM 399 O O . LEU A 1 72 ? -15.439 13.919 -28.110 1.00 34.40 72 LEU A O 1
ATOM 404 N N . ALA A 1 73 ? -14.673 12.997 -29.985 1.00 35.59 73 ALA A N 1
ATOM 405 C CA . ALA A 1 73 ? -15.161 14.126 -30.815 1.00 35.70 73 ALA A CA 1
ATOM 406 C C . ALA A 1 73 ? -16.688 14.324 -30.730 1.00 35.98 73 ALA A C 1
ATOM 407 O O . ALA A 1 73 ? -17.155 15.452 -30.683 1.00 36.42 73 ALA A O 1
ATOM 409 N N . PHE A 1 74 ? -17.458 13.239 -30.665 1.00 35.99 74 PHE A N 1
ATOM 410 C CA . PHE A 1 74 ? -18.895 13.350 -30.429 1.00 36.05 74 PHE A CA 1
ATOM 411 C C . PHE A 1 74 ? -19.182 13.998 -29.068 1.00 37.06 74 PHE A C 1
ATOM 412 O O . PHE A 1 74 ? -20.090 14.834 -28.953 1.00 37.07 74 PHE A O 1
ATOM 420 N N . ALA A 1 75 ? -18.388 13.639 -28.062 1.00 37.35 75 ALA A N 1
ATOM 421 C CA . ALA A 1 75 ? -18.548 14.180 -26.715 1.00 38.05 75 ALA A CA 1
ATOM 422 C C . ALA A 1 75 ? -18.293 15.668 -26.628 1.00 38.61 75 ALA A C 1
ATOM 423 O O . ALA A 1 75 ? -19.120 16.361 -26.086 1.00 38.73 75 ALA A O 1
ATOM 425 N N . LYS A 1 76 ? -17.162 16.151 -27.158 1.00 40.38 76 LYS A N 1
ATOM 426 C CA . LYS A 1 76 ? -16.864 17.583 -27.278 1.00 41.95 76 LYS A CA 1
ATOM 427 C C . LYS A 1 76 ? -17.975 18.354 -27.969 1.00 43.12 76 LYS A C 1
ATOM 428 O O . LYS A 1 76 ? -18.449 19.372 -27.445 1.00 43.20 76 LYS A O 1
ATOM 434 N N . GLN A 1 77 ? -18.381 17.864 -29.145 1.00 44.08 77 GLN A N 1
ATOM 435 C CA . GLN A 1 77 ? -19.383 18.515 -29.979 1.00 45.84 77 GLN A CA 1
ATOM 436 C C . GLN A 1 77 ? -20.800 18.501 -29.377 1.00 45.95 77 GLN A C 1
ATOM 437 O O . GLN A 1 77 ? -21.526 19.483 -29.505 1.00 46.78 77 GLN A O 1
ATOM 443 N N . GLU A 1 78 ? -21.199 17.423 -28.711 1.00 45.59 78 GLU A N 1
ATOM 444 C CA . GLU A 1 78 ? -22.546 17.386 -28.150 1.00 44.95 78 GLU A CA 1
ATOM 445 C C . GLU A 1 78 ? -22.613 18.025 -26.779 1.00 44.20 78 GLU A C 1
ATOM 446 O O . GLU A 1 78 ? -23.654 18.530 -26.369 1.00 44.38 78 GLU A O 1
ATOM 452 N N . PHE A 1 79 ? -21.514 17.996 -26.050 1.00 43.22 79 PHE A N 1
ATOM 453 C CA . PHE A 1 79 ? -21.630 18.217 -24.614 1.00 42.25 79 PHE A CA 1
ATOM 454 C C . PHE A 1 79 ? -20.655 19.254 -24.117 1.00 41.04 79 PHE A C 1
ATOM 455 O O . PHE A 1 79 ? -20.858 19.801 -23.031 1.00 41.23 79 PHE A O 1
ATOM 463 N N . GLY A 1 80 ? -19.601 19.488 -24.901 1.00 39.99 80 GLY A N 1
ATOM 464 C CA . GLY A 1 80 ? -18.507 20.431 -24.576 1.00 39.45 80 GLY A CA 1
ATOM 465 C C . GLY A 1 80 ? -17.418 19.933 -23.615 1.00 38.93 80 GLY A C 1
ATOM 466 O O . GLY A 1 80 ? -16.242 20.285 -23.744 1.00 39.03 80 GLY A O 1
ATOM 467 N N . HIS A 1 81 ? -17.791 19.129 -22.630 1.00 38.02 81 HIS A N 1
ATOM 468 C CA . HIS A 1 81 ? -16.816 18.667 -21.624 1.00 38.13 81 HIS A CA 1
ATOM 469 C C . HIS A 1 81 ? -16.993 17.208 -21.267 1.00 36.36 81 HIS A C 1
ATOM 470 O O . HIS A 1 81 ? -17.988 16.618 -21.603 1.00 36.79 81 HIS A O 1
ATOM 477 N N . VAL A 1 82 ? -16.001 16.621 -20.622 1.00 35.32 82 VAL A N 1
ATOM 478 C CA . VAL A 1 82 ? -16.106 15.263 -20.112 1.00 33.39 82 VAL A CA 1
ATOM 479 C C . VAL A 1 82 ? -15.527 15.373 -18.754 1.00 33.78 82 VAL A C 1
ATOM 480 O O . VAL A 1 82 ? -14.434 15.922 -18.600 1.00 34.35 82 VAL A O 1
ATOM 484 N N . HIS A 1 83 ? -16.229 14.839 -17.770 1.00 33.18 83 HIS A N 1
ATOM 485 C CA . HIS A 1 83 ? -15.772 14.887 -16.398 1.00 32.40 83 HIS A CA 1
ATOM 486 C C . HIS A 1 83 ? -15.545 13.501 -15.820 1.00 31.28 83 HIS A C 1
ATOM 487 O O . HIS A 1 83 ? -15.103 13.360 -14.697 1.00 30.92 83 HIS A O 1
ATOM 494 N N . GLY A 1 84 ? -15.855 12.465 -16.571 1.00 30.36 84 GLY A N 1
ATOM 495 C CA . GLY A 1 84 ? -15.830 11.145 -15.988 1.00 29.12 84 GLY A CA 1
ATOM 496 C C . GLY A 1 84 ? -15.724 10.062 -17.019 1.00 28.21 84 GLY A C 1
ATOM 497 O O . GLY A 1 84 ? -16.218 10.200 -18.139 1.00 28.75 84 GLY A O 1
ATOM 498 N N . LEU A 1 85 ? -15.052 8.985 -16.652 1.00 26.23 85 LEU A N 1
ATOM 499 C CA . LEU A 1 85 ? -14.929 7.889 -17.536 1.00 24.95 85 LEU A CA 1
ATOM 500 C C . LEU A 1 85 ? -15.073 6.710 -16.654 1.00 24.21 85 LEU A C 1
ATOM 501 O O . LEU A 1 85 ? -14.466 6.689 -15.598 1.00 25.57 85 LEU A O 1
ATOM 506 N N . VAL A 1 86 ? -15.893 5.747 -17.073 1.00 23.78 86 VAL A N 1
ATOM 507 C CA . VAL A 1 86 ? -16.069 4.455 -16.400 1.00 22.51 86 VAL A CA 1
ATOM 508 C C . VAL A 1 86 ? -15.970 3.354 -17.457 1.00 23.68 86 VAL A C 1
ATOM 509 O O . VAL A 1 86 ? -16.842 3.222 -18.352 1.00 23.07 86 VAL A O 1
ATOM 513 N N . ASN A 1 87 ? -14.855 2.628 -17.347 1.00 22.94 87 ASN A N 1
ATOM 514 C CA . ASN A 1 87 ? -14.439 1.566 -18.202 1.00 24.35 87 ASN A CA 1
ATOM 515 C C . ASN A 1 87 ? -15.120 0.258 -17.740 1.00 25.05 87 ASN A C 1
ATOM 516 O O . ASN A 1 87 ? -14.736 -0.336 -16.731 1.00 26.27 87 ASN A O 1
ATOM 521 N N . CYS A 1 88 ? -16.187 -0.139 -18.418 1.00 26.35 88 CYS A N 1
ATOM 522 C CA . CYS A 1 88 ? -16.821 -1.453 -18.147 1.00 28.55 88 CYS A CA 1
ATOM 523 C C . CYS A 1 88 ? -16.850 -2.367 -19.372 1.00 29.36 88 CYS A C 1
ATOM 524 O O . CYS A 1 88 ? -17.544 -3.341 -19.338 1.00 30.08 88 CYS A O 1
ATOM 527 N N . ALA A 1 89 ? -16.145 -2.065 -20.467 1.00 31.43 89 ALA A N 1
ATOM 528 C CA . ALA A 1 89 ? -16.138 -3.011 -21.620 1.00 32.75 89 ALA A CA 1
ATOM 529 C C . ALA A 1 89 ? -15.273 -4.208 -21.246 1.00 33.56 89 ALA A C 1
ATOM 530 O O . ALA A 1 89 ? -14.187 -4.038 -20.728 1.00 34.37 89 ALA A O 1
ATOM 532 N N . GLY A 1 90 ? -15.735 -5.422 -21.462 1.00 34.50 90 GLY A N 1
ATOM 533 C CA . GLY A 1 90 ? -15.006 -6.543 -20.872 1.00 35.92 90 GLY A CA 1
ATOM 534 C C . GLY A 1 90 ? -15.435 -7.885 -21.403 1.00 36.80 90 GLY A C 1
ATOM 535 O O . GLY A 1 90 ? -16.563 -8.037 -21.829 1.00 37.23 90 GLY A O 1
ATOM 536 N N . THR A 1 91 ? -14.521 -8.850 -21.386 1.00 37.23 91 THR A N 1
ATOM 537 C CA . THR A 1 91 ? -14.807 -10.218 -21.797 1.00 38.10 91 THR A CA 1
ATOM 538 C C . THR A 1 91 ? -14.113 -11.146 -20.833 1.00 37.33 91 THR A C 1
ATOM 539 O O . THR A 1 91 ? -12.903 -11.003 -20.588 1.00 37.65 91 THR A O 1
ATOM 543 N N . ALA A 1 92 ? -14.871 -12.114 -20.339 1.00 36.82 92 ALA A N 1
ATOM 544 C CA . ALA A 1 92 ? -14.386 -13.099 -19.383 1.00 36.91 92 ALA A CA 1
ATOM 545 C C . ALA A 1 92 ? -14.473 -14.525 -19.962 1.00 36.74 92 ALA A C 1
ATOM 546 O O . ALA A 1 92 ? -15.200 -15.382 -19.466 1.00 36.16 92 ALA A O 1
ATOM 548 N N . PRO A 1 93 ? -13.724 -14.801 -21.023 1.00 37.54 93 PRO A N 1
ATOM 549 C CA . PRO A 1 93 ? -13.809 -16.173 -21.487 1.00 37.71 93 PRO A CA 1
ATOM 550 C C . PRO A 1 93 ? -13.180 -17.137 -20.470 1.00 38.10 93 PRO A C 1
ATOM 551 O O . PRO A 1 93 ? -12.457 -16.697 -19.568 1.00 37.95 93 PRO A O 1
ATOM 555 N N . GLY A 1 94 ? -13.492 -18.436 -20.584 1.00 38.73 94 GLY A N 1
ATOM 556 C CA . GLY A 1 94 ? -12.741 -19.496 -19.871 1.00 37.25 94 GLY A CA 1
ATOM 557 C C . GLY A 1 94 ? -12.037 -20.382 -20.894 1.00 37.28 94 GLY A C 1
ATOM 558 O O . GLY A 1 94 ? -12.638 -20.795 -21.882 1.00 37.10 94 GLY A O 1
ATOM 559 N N . GLU A 1 95 ? -10.761 -20.660 -20.684 1.00 36.58 95 GLU A N 1
ATOM 560 C CA . GLU A 1 95 ? -9.989 -21.504 -21.608 1.00 36.89 95 GLU A CA 1
ATOM 561 C C . GLU A 1 95 ? -8.685 -21.937 -20.955 1.00 35.94 95 GLU A C 1
ATOM 562 O O . GLU A 1 95 ? -7.904 -21.078 -20.543 1.00 35.47 95 GLU A O 1
ATOM 568 N N . LYS A 1 96 ? -8.454 -23.256 -20.891 1.00 34.67 96 LYS A N 1
ATOM 569 C CA . LYS A 1 96 ? -7.283 -23.830 -20.222 1.00 33.81 96 LYS A CA 1
ATOM 570 C C . LYS A 1 96 ? -6.056 -23.602 -21.069 1.00 32.50 96 LYS A C 1
ATOM 571 O O . LYS A 1 96 ? -6.151 -23.605 -22.294 1.00 31.71 96 LYS A O 1
ATOM 577 N N . ILE A 1 97 ? -4.912 -23.456 -20.404 1.00 31.32 97 ILE A N 1
ATOM 578 C CA . ILE A 1 97 ? -3.592 -23.349 -21.057 1.00 31.84 97 ILE A CA 1
ATOM 579 C C . ILE A 1 97 ? -3.257 -24.614 -21.848 1.00 32.52 97 ILE A C 1
ATOM 580 O O . ILE A 1 97 ? -2.701 -24.559 -22.984 1.00 30.31 97 ILE A O 1
ATOM 585 N N . LEU A 1 98 ? -3.660 -25.746 -21.276 1.00 33.32 98 LEU A N 1
ATOM 586 C CA . LEU A 1 98 ? -3.567 -26.982 -22.013 1.00 35.15 98 LEU A CA 1
ATOM 587 C C . LEU A 1 98 ? -4.928 -27.680 -22.095 1.00 37.46 98 LEU A C 1
ATOM 588 O O . LEU A 1 98 ? -5.383 -28.340 -21.154 1.00 38.57 98 LEU A O 1
ATOM 593 N N . GLY A 1 99 ? -5.601 -27.507 -23.221 1.00 40.04 99 GLY A N 1
ATOM 594 C CA . GLY A 1 99 ? -6.857 -28.216 -23.467 1.00 43.24 99 GLY A CA 1
ATOM 595 C C . GLY A 1 99 ? -6.626 -29.597 -24.082 1.00 45.65 99 GLY A C 1
ATOM 596 O O . GLY A 1 99 ? -5.550 -29.868 -24.658 1.00 46.30 99 GLY A O 1
ATOM 597 N N . ARG A 1 100 ? -7.631 -30.461 -23.938 1.00 47.38 100 ARG A N 1
ATOM 598 C CA . ARG A 1 100 ? -7.722 -31.709 -24.691 1.00 49.54 100 ARG A CA 1
ATOM 599 C C . ARG A 1 100 ? -7.386 -31.487 -26.148 1.00 49.12 100 ARG A C 1
ATOM 600 O O . ARG A 1 100 ? -6.696 -32.293 -26.772 1.00 50.14 100 ARG A O 1
ATOM 608 N N . SER A 1 101 ? -7.847 -30.365 -26.671 1.00 48.69 101 SER A N 1
ATOM 609 C CA . SER A 1 101 ? -7.679 -30.060 -28.080 1.00 48.62 101 SER A CA 1
ATOM 610 C C . SER A 1 101 ? -6.211 -29.817 -28.479 1.00 47.26 101 SER A C 1
ATOM 611 O O . SER A 1 101 ? -5.856 -30.036 -29.638 1.00 47.91 101 SER A O 1
ATOM 614 N N . GLY A 1 102 ? -5.379 -29.408 -27.507 1.00 45.35 102 GLY A N 1
ATOM 615 C CA . GLY A 1 102 ? -4.068 -28.759 -27.738 1.00 41.54 102 GLY A CA 1
ATOM 616 C C . GLY A 1 102 ? -3.961 -27.467 -26.892 1.00 39.47 102 GLY A C 1
ATOM 617 O O . GLY A 1 102 ? -4.808 -27.209 -26.047 1.00 38.42 102 GLY A O 1
ATOM 618 N N . PRO A 1 103 ? -2.934 -26.628 -27.133 1.00 37.97 103 PRO A N 1
ATOM 619 C CA . PRO A 1 103 ? -2.732 -25.399 -26.337 1.00 36.29 103 PRO A CA 1
ATOM 620 C C . PRO A 1 103 ? -3.762 -24.288 -26.572 1.00 35.31 103 PRO A C 1
ATOM 621 O O . PRO A 1 103 ? -4.304 -24.183 -27.687 1.00 35.59 103 PRO A O 1
ATOM 625 N N . HIS A 1 104 ? -4.015 -23.478 -25.523 1.00 33.65 104 HIS A N 1
ATOM 626 C CA . HIS A 1 104 ? -4.727 -22.187 -25.594 1.00 31.27 104 HIS A CA 1
ATOM 627 C C . HIS A 1 104 ? -4.387 -21.471 -26.854 1.00 29.57 104 HIS A C 1
ATOM 628 O O . HIS A 1 104 ? -3.231 -21.279 -27.149 1.00 28.33 104 HIS A O 1
ATOM 635 N N . ALA A 1 105 ? -5.409 -21.068 -27.587 1.00 29.20 105 ALA A N 1
ATOM 636 C CA . ALA A 1 105 ? -5.201 -20.288 -28.796 1.00 30.16 105 ALA A CA 1
ATOM 637 C C . ALA A 1 105 ? -4.510 -18.969 -28.452 1.00 31.01 105 ALA A C 1
ATOM 638 O O . ALA A 1 105 ? -4.824 -18.329 -27.426 1.00 31.04 105 ALA A O 1
ATOM 640 N N . LEU A 1 106 ? -3.548 -18.576 -29.277 1.00 31.65 106 LEU A N 1
ATOM 641 C CA . LEU A 1 106 ? -2.820 -17.351 -29.044 1.00 32.72 106 LEU A CA 1
ATOM 642 C C . LEU A 1 106 ? -3.723 -16.185 -29.323 1.00 33.66 106 LEU A C 1
ATOM 643 O O . LEU A 1 106 ? -3.756 -15.231 -28.547 1.00 34.81 106 LEU A O 1
ATOM 648 N N . ASP A 1 107 ? -4.440 -16.258 -30.432 1.00 33.86 107 ASP A N 1
ATOM 649 C CA . ASP A 1 107 ? -5.378 -15.222 -30.819 1.00 34.52 107 ASP A CA 1
ATOM 650 C C . ASP A 1 107 ? -6.395 -14.901 -29.720 1.00 34.39 107 ASP A C 1
ATOM 651 O O . ASP A 1 107 ? -6.713 -13.713 -29.483 1.00 36.38 107 ASP A O 1
ATOM 656 N N . SER A 1 108 ? -6.956 -15.948 -29.133 1.00 32.93 108 SER A N 1
ATOM 657 C CA . SER A 1 108 ? -7.925 -15.852 -28.067 1.00 32.88 108 SER A CA 1
ATOM 658 C C . SER A 1 108 ? -7.389 -15.038 -26.853 1.00 32.08 108 SER A C 1
ATOM 659 O O . SER A 1 108 ? -8.131 -14.247 -26.256 1.00 32.20 108 SER A O 1
ATOM 662 N N . PHE A 1 109 ? -6.110 -15.245 -26.523 1.00 29.41 109 PHE A N 1
ATOM 663 C CA . PHE A 1 109 ? -5.473 -14.586 -25.420 1.00 27.83 109 PHE A CA 1
ATOM 664 C C . PHE A 1 109 ? -5.241 -13.130 -25.797 1.00 27.88 109 PHE A C 1
ATOM 665 O O . PHE A 1 109 ? -5.568 -12.256 -25.026 1.00 27.62 109 PHE A O 1
ATOM 673 N N . ALA A 1 110 ? -4.682 -12.866 -26.978 1.00 28.29 110 ALA A N 1
ATOM 674 C CA . ALA A 1 110 ? -4.423 -11.486 -27.425 1.00 28.85 110 ALA A CA 1
ATOM 675 C C . ALA A 1 110 ? -5.739 -10.672 -27.486 1.00 29.09 110 ALA A C 1
ATOM 676 O O . ALA A 1 110 ? -5.746 -9.491 -27.144 1.00 29.17 110 ALA A O 1
ATOM 678 N N . ARG A 1 111 ? -6.834 -11.310 -27.887 1.00 28.90 111 ARG A N 1
ATOM 679 C CA . ARG A 1 111 ? -8.106 -10.602 -27.996 1.00 29.31 111 ARG A CA 1
ATOM 680 C C . ARG A 1 111 ? -8.668 -10.166 -26.652 1.00 28.51 111 ARG A C 1
ATOM 681 O O . ARG A 1 111 ? -9.255 -9.094 -26.550 1.00 28.11 111 ARG A O 1
ATOM 689 N N . THR A 1 112 ? -8.485 -10.997 -25.626 1.00 27.49 112 THR A N 1
ATOM 690 C CA . THR A 1 112 ? -9.014 -10.713 -24.305 1.00 26.53 112 THR A CA 1
ATOM 691 C C . THR A 1 112 ? -8.211 -9.593 -23.615 1.00 26.02 112 THR A C 1
ATOM 692 O O . THR A 1 112 ? -8.776 -8.692 -23.018 1.00 26.59 112 THR A O 1
ATOM 696 N N . VAL A 1 113 ? -6.893 -9.667 -23.715 1.00 25.55 113 VAL A N 1
ATOM 697 C CA . VAL A 1 113 ? -6.013 -8.545 -23.469 1.00 25.32 113 VAL A CA 1
ATOM 698 C C . VAL A 1 113 ? -6.356 -7.266 -24.275 1.00 25.36 113 VAL A C 1
ATOM 699 O O . VAL A 1 113 ? -6.326 -6.149 -23.732 1.00 26.17 113 VAL A O 1
ATOM 703 N N . ALA A 1 114 ? -6.725 -7.403 -25.538 1.00 24.26 114 ALA A N 1
ATOM 704 C CA . ALA A 1 114 ? -7.067 -6.204 -26.321 1.00 24.33 114 ALA A CA 1
ATOM 705 C C . ALA A 1 114 ? -8.398 -5.583 -25.813 1.00 24.55 114 ALA A C 1
ATOM 706 O O . ALA A 1 114 ? -8.505 -4.390 -25.656 1.00 25.13 114 ALA A O 1
ATOM 708 N N . VAL A 1 115 ? -9.380 -6.384 -25.461 1.00 25.27 115 VAL A N 1
ATOM 709 C CA . VAL A 1 115 ? -10.641 -5.803 -25.088 1.00 26.86 115 VAL A CA 1
ATOM 710 C C . VAL A 1 115 ? -10.448 -5.235 -23.725 1.00 27.56 115 VAL A C 1
ATOM 711 O O . VAL A 1 115 ? -10.716 -4.063 -23.509 1.00 28.03 115 VAL A O 1
ATOM 715 N N . ASN A 1 116 ? -9.935 -6.062 -22.809 1.00 27.27 116 ASN A N 1
ATOM 716 C CA . ASN A 1 116 ? -9.901 -5.695 -21.407 1.00 26.21 116 ASN A CA 1
ATOM 717 C C . ASN A 1 116 ? -8.880 -4.619 -21.037 1.00 25.79 116 ASN A C 1
ATOM 718 O O . ASN A 1 116 ? -9.196 -3.718 -20.298 1.00 26.02 116 ASN A O 1
ATOM 723 N N . LEU A 1 117 ? -7.677 -4.708 -21.571 1.00 25.17 117 LEU A N 1
ATOM 724 C CA . LEU A 1 117 ? -6.604 -3.859 -21.134 1.00 25.55 117 LEU A CA 1
ATOM 725 C C . LEU A 1 117 ? -6.312 -2.704 -22.082 1.00 26.42 117 LEU A C 1
ATOM 726 O O . LEU A 1 117 ? -6.231 -1.538 -21.648 1.00 26.52 117 LEU A O 1
ATOM 731 N N . ILE A 1 118 ? -6.177 -3.019 -23.364 1.00 27.67 118 ILE A N 1
ATOM 732 C CA . ILE A 1 118 ? -5.811 -2.015 -24.374 1.00 29.25 118 ILE A CA 1
ATOM 733 C C . ILE A 1 118 ? -6.947 -1.022 -24.604 1.00 29.27 118 ILE A C 1
ATOM 734 O O . ILE A 1 118 ? -6.719 0.189 -24.749 1.00 30.03 118 ILE A O 1
ATOM 739 N N . GLY A 1 119 ? -8.165 -1.538 -24.594 1.00 28.20 119 GLY A N 1
ATOM 740 C CA . GLY A 1 119 ? -9.337 -0.707 -24.770 1.00 28.29 119 GLY A CA 1
ATOM 741 C C . GLY A 1 119 ? -9.499 0.282 -23.617 1.00 28.06 119 GLY A C 1
ATOM 742 O O . GLY A 1 119 ? -9.715 1.483 -23.858 1.00 27.12 119 GLY A O 1
ATOM 743 N N . THR A 1 120 ? -9.397 -0.201 -22.371 1.00 26.91 120 THR A N 1
ATOM 744 C CA . THR A 1 120 ? -9.517 0.734 -21.265 1.00 26.36 120 THR A CA 1
ATOM 745 C C . THR A 1 120 ? -8.353 1.719 -21.271 1.00 25.04 120 THR A C 1
ATOM 746 O O . THR A 1 120 ? -8.552 2.884 -20.978 1.00 23.93 120 THR A O 1
ATOM 750 N N . PHE A 1 121 ? -7.161 1.308 -21.695 1.00 24.63 121 PHE A N 1
ATOM 751 C CA . PHE A 1 121 ? -6.095 2.320 -21.785 1.00 25.01 121 PHE A CA 1
ATOM 752 C C . PHE A 1 121 ? -6.357 3.388 -22.869 1.00 25.74 121 PHE A C 1
ATOM 753 O O . PHE A 1 121 ? -6.112 4.590 -22.705 1.00 26.85 121 PHE A O 1
ATOM 761 N N . ASN A 1 122 ? -6.854 2.920 -23.989 1.00 25.95 122 ASN A N 1
ATOM 762 C CA . ASN A 1 122 ? -7.234 3.741 -25.087 1.00 26.36 122 ASN A CA 1
ATOM 763 C C . ASN A 1 122 ? -8.282 4.777 -24.675 1.00 27.23 122 ASN A C 1
ATOM 764 O O . ASN A 1 122 ? -8.140 5.962 -25.008 1.00 27.40 122 ASN A O 1
ATOM 777 N N . ILE A 1 124 ? -8.776 5.803 -21.603 1.00 25.60 124 ILE A N 1
ATOM 778 C CA . ILE A 1 124 ? -8.112 6.651 -20.631 1.00 25.71 124 ILE A CA 1
ATOM 779 C C . ILE A 1 124 ? -7.262 7.764 -21.284 1.00 27.33 124 ILE A C 1
ATOM 780 O O . ILE A 1 124 ? -7.447 8.920 -20.941 1.00 27.62 124 ILE A O 1
ATOM 785 N N . ARG A 1 125 ? -6.345 7.417 -22.196 1.00 28.14 125 ARG A N 1
ATOM 786 C CA . ARG A 1 125 ? -5.425 8.397 -22.801 1.00 28.86 125 ARG A CA 1
ATOM 787 C C . ARG A 1 125 ? -6.180 9.539 -23.455 1.00 29.09 125 ARG A C 1
ATOM 788 O O . ARG A 1 125 ? -5.756 10.699 -23.368 1.00 29.69 125 ARG A O 1
ATOM 796 N N . LEU A 1 126 ? -7.307 9.214 -24.086 1.00 28.61 126 LEU A N 1
ATOM 797 C CA . LEU A 1 126 ? -8.122 10.189 -24.805 1.00 28.39 126 LEU A CA 1
ATOM 798 C C . LEU A 1 126 ? -9.158 10.920 -23.931 1.00 28.33 126 LEU A C 1
ATOM 799 O O . LEU A 1 126 ? -9.351 12.110 -24.104 1.00 28.87 126 LEU A O 1
ATOM 804 N N . ALA A 1 127 ? -9.873 10.211 -23.058 1.00 27.97 127 ALA A N 1
ATOM 805 C CA . ALA A 1 127 ? -10.792 10.890 -22.119 1.00 28.44 127 ALA A CA 1
ATOM 806 C C . ALA A 1 127 ? -10.036 11.918 -21.274 1.00 28.75 127 ALA A C 1
ATOM 807 O O . ALA A 1 127 ? -10.515 13.043 -21.076 1.00 28.90 127 ALA A O 1
ATOM 809 N N . ALA A 1 128 ? -8.836 11.533 -20.844 1.00 29.36 128 ALA A N 1
ATOM 810 C CA . ALA A 1 128 ? -8.010 12.324 -19.936 1.00 30.37 128 ALA A CA 1
ATOM 811 C C . ALA A 1 128 ? -7.551 13.599 -20.588 1.00 30.96 128 ALA A C 1
ATOM 812 O O . ALA A 1 128 ? -7.473 14.624 -19.916 1.00 30.75 128 ALA A O 1
ATOM 814 N N . GLU A 1 129 ? -7.317 13.558 -21.890 1.00 31.58 129 GLU A N 1
ATOM 815 C CA . GLU A 1 129 ? -6.855 14.711 -22.604 1.00 32.91 129 GLU A CA 1
ATOM 816 C C . GLU A 1 129 ? -7.896 15.804 -22.468 1.00 32.92 129 GLU A C 1
ATOM 817 O O . GLU A 1 129 ? -7.577 16.918 -22.211 1.00 32.34 129 GLU A O 1
ATOM 823 N N . VAL A 1 130 ? -9.145 15.440 -22.658 1.00 33.01 130 VAL A N 1
ATOM 824 C CA . VAL A 1 130 ? -10.281 16.301 -22.431 1.00 32.23 130 VAL A CA 1
ATOM 825 C C . VAL A 1 130 ? -10.642 16.776 -21.023 1.00 32.72 130 VAL A C 1
ATOM 826 O O . VAL A 1 130 ? -11.001 17.896 -20.849 1.00 31.88 130 VAL A O 1
ATOM 838 N N . SER A 1 132 ? -8.695 17.177 -18.697 1.00 34.28 132 SER A N 1
ATOM 839 C CA . SER A 1 132 ? -7.542 17.983 -18.473 1.00 35.92 132 SER A CA 1
ATOM 840 C C . SER A 1 132 ? -7.793 19.460 -18.726 1.00 36.57 132 SER A C 1
ATOM 841 O O . SER A 1 132 ? -7.243 20.299 -18.087 1.00 36.63 132 SER A O 1
ATOM 844 N N . GLN A 1 133 ? -8.583 19.736 -19.731 1.00 37.81 133 GLN A N 1
ATOM 845 C CA . GLN A 1 133 ? -8.931 21.083 -20.169 1.00 39.00 133 GLN A CA 1
ATOM 846 C C . GLN A 1 133 ? -10.131 21.739 -19.431 1.00 38.83 133 GLN A C 1
ATOM 847 O O . GLN A 1 133 ? -10.394 22.922 -19.619 1.00 39.67 133 GLN A O 1
ATOM 853 N N . GLY A 1 134 ? -10.828 20.995 -18.580 1.00 37.43 134 GLY A N 1
ATOM 854 C CA . GLY A 1 134 ? -12.025 21.525 -17.952 1.00 37.76 134 GLY A CA 1
ATOM 855 C C . GLY A 1 134 ? -11.750 22.338 -16.701 1.00 37.75 134 GLY A C 1
ATOM 856 O O . GLY A 1 134 ? -10.592 22.494 -16.297 1.00 37.89 134 GLY A O 1
ATOM 857 N N . GLU A 1 135 ? -12.812 22.874 -16.103 1.00 36.90 135 GLU A N 1
ATOM 858 C CA . GLU A 1 135 ? -12.688 23.662 -14.879 1.00 37.11 135 GLU A CA 1
ATOM 859 C C . GLU A 1 135 ? -12.532 22.742 -13.679 1.00 35.25 135 GLU A C 1
ATOM 860 O O . GLU A 1 135 ? -13.291 21.822 -13.532 1.00 35.27 135 GLU A O 1
ATOM 866 N N . PRO A 1 136 ? -11.539 22.992 -12.828 1.00 33.78 136 PRO A N 1
ATOM 867 C CA . PRO A 1 136 ? -11.340 22.200 -11.623 1.00 33.09 136 PRO A CA 1
ATOM 868 C C . PRO A 1 136 ? -12.384 22.609 -10.597 1.00 33.44 136 PRO A C 1
ATOM 869 O O . PRO A 1 136 ? -12.882 23.728 -10.686 1.00 32.60 136 PRO A O 1
ATOM 873 N N . ASP A 1 137 ? -12.730 21.720 -9.663 1.00 33.95 137 ASP A N 1
ATOM 874 C CA . ASP A 1 137 ? -13.719 22.066 -8.631 1.00 35.59 137 ASP A CA 1
ATOM 875 C C . ASP A 1 137 ? -12.995 22.565 -7.375 1.00 35.79 137 ASP A C 1
ATOM 876 O O . ASP A 1 137 ? -11.803 22.855 -7.423 1.00 36.00 137 ASP A O 1
ATOM 881 N N . ALA A 1 138 ? -13.713 22.694 -6.267 1.00 37.07 138 ALA A N 1
ATOM 882 C CA . ALA A 1 138 ? -13.151 23.254 -5.031 1.00 38.24 138 ALA A CA 1
ATOM 883 C C . ALA A 1 138 ? -11.874 22.521 -4.557 1.00 39.42 138 ALA A C 1
ATOM 884 O O . ALA A 1 138 ? -10.848 23.174 -4.187 1.00 38.72 138 ALA A O 1
ATOM 886 N N . ASP A 1 139 ? -11.936 21.173 -4.581 1.00 39.40 139 ASP A N 1
ATOM 887 C CA . ASP A 1 139 ? -10.745 20.354 -4.238 1.00 40.10 139 ASP A CA 1
ATOM 888 C C . ASP A 1 139 ? -9.622 20.375 -5.294 1.00 38.54 139 ASP A C 1
ATOM 889 O O . ASP A 1 139 ? -8.532 19.792 -5.088 1.00 39.13 139 ASP A O 1
ATOM 894 N N . GLY A 1 140 ? -9.873 21.031 -6.421 1.00 36.60 140 GLY A N 1
ATOM 895 C CA . GLY A 1 140 ? -8.927 20.994 -7.537 1.00 35.36 140 GLY A CA 1
ATOM 896 C C . GLY A 1 140 ? -9.211 19.819 -8.471 1.00 34.17 140 GLY A C 1
ATOM 897 O O . GLY A 1 140 ? -8.426 19.508 -9.355 1.00 34.35 140 GLY A O 1
ATOM 898 N N . GLU A 1 141 ? -10.343 19.172 -8.289 1.00 32.71 141 GLU A N 1
ATOM 899 C CA . GLU A 1 141 ? -10.639 17.981 -9.076 1.00 32.96 141 GLU A CA 1
ATOM 900 C C . GLU A 1 141 ? -11.168 18.328 -10.462 1.00 32.07 141 GLU A C 1
ATOM 901 O O . GLU A 1 141 ? -12.103 19.106 -10.589 1.00 33.04 141 GLU A O 1
ATOM 907 N N . ARG A 1 142 ? -10.608 17.719 -11.492 1.00 31.16 142 ARG A N 1
ATOM 908 C CA . ARG A 1 142 ? -11.092 17.943 -12.847 1.00 31.41 142 ARG A CA 1
ATOM 909 C C . ARG A 1 142 ? -11.873 16.756 -13.362 1.00 30.62 142 ARG A C 1
ATOM 910 O O . ARG A 1 142 ? -12.794 16.916 -14.141 1.00 31.07 142 ARG A O 1
ATOM 918 N N . GLY A 1 143 ? -11.473 15.556 -12.960 1.00 30.12 143 GLY A N 1
ATOM 919 C CA . GLY A 1 143 ? -11.994 14.343 -13.571 1.00 29.12 143 GLY A CA 1
ATOM 920 C C . GLY A 1 143 ? -11.927 13.118 -12.682 1.00 28.02 143 GLY A C 1
ATOM 921 O O . GLY A 1 143 ? -11.134 13.057 -11.765 1.00 27.49 143 GLY A O 1
ATOM 922 N N . VAL A 1 144 ? -12.788 12.144 -12.955 1.00 27.21 144 VAL A N 1
ATOM 923 C CA . VAL A 1 144 ? -12.680 10.846 -12.318 1.00 26.88 144 VAL A CA 1
ATOM 924 C C . VAL A 1 144 ? -12.737 9.712 -13.347 1.00 25.66 144 VAL A C 1
ATOM 925 O O . VAL A 1 144 ? -13.672 9.675 -14.219 1.00 24.42 144 VAL A O 1
ATOM 929 N N . ILE A 1 145 ? -11.748 8.809 -13.232 1.00 22.89 145 ILE A N 1
ATOM 930 C CA . ILE A 1 145 ? -11.691 7.600 -14.013 1.00 22.17 145 ILE A CA 1
ATOM 931 C C . ILE A 1 145 ? -11.816 6.368 -13.064 1.00 22.35 145 ILE A C 1
ATOM 932 O O . ILE A 1 145 ? -11.056 6.214 -12.096 1.00 22.24 145 ILE A O 1
ATOM 937 N N . VAL A 1 146 ? -12.787 5.507 -13.355 1.00 21.94 146 VAL A N 1
ATOM 938 C CA . VAL A 1 146 ? -12.973 4.243 -12.656 1.00 21.50 146 VAL A CA 1
ATOM 939 C C . VAL A 1 146 ? -12.850 3.064 -13.633 1.00 23.26 146 VAL A C 1
ATOM 940 O O . VAL A 1 146 ? -13.404 3.110 -14.740 1.00 23.86 146 VAL A O 1
ATOM 944 N N . ASN A 1 147 ? -12.066 2.056 -13.276 1.00 23.15 147 ASN A N 1
ATOM 945 C CA . ASN A 1 147 ? -11.931 0.911 -14.165 1.00 24.69 147 ASN A CA 1
ATOM 946 C C . ASN A 1 147 ? -12.414 -0.351 -13.510 1.00 24.79 147 ASN A C 1
ATOM 947 O O . ASN A 1 147 ? -12.477 -0.464 -12.277 1.00 25.74 147 ASN A O 1
ATOM 952 N N . THR A 1 148 ? -12.759 -1.295 -14.357 1.00 24.87 148 THR A N 1
ATOM 953 C CA . THR A 1 148 ? -13.231 -2.607 -13.899 1.00 25.67 148 THR A CA 1
ATOM 954 C C . THR A 1 148 ? -12.090 -3.613 -14.121 1.00 24.72 148 THR A C 1
ATOM 955 O O . THR A 1 148 ? -11.716 -3.948 -15.252 1.00 23.34 148 THR A O 1
ATOM 959 N N . ALA A 1 149 ? -11.511 -4.066 -13.020 1.00 24.45 149 ALA A N 1
ATOM 960 C CA . ALA A 1 149 ? -10.599 -5.197 -13.083 1.00 23.49 149 ALA A CA 1
ATOM 961 C C . ALA A 1 149 ? -11.519 -6.366 -12.792 1.00 22.68 149 ALA A C 1
ATOM 962 O O . ALA A 1 149 ? -12.623 -6.417 -13.307 1.00 22.49 149 ALA A O 1
ATOM 964 N N . SER A 1 150 ? -11.055 -7.263 -11.936 1.00 21.87 150 SER A N 1
ATOM 965 C CA . SER A 1 150 ? -11.807 -8.417 -11.480 1.00 21.20 150 SER A CA 1
ATOM 966 C C . SER A 1 150 ? -10.958 -8.979 -10.377 1.00 21.07 150 SER A C 1
ATOM 967 O O . SER A 1 150 ? -9.747 -8.799 -10.374 1.00 19.46 150 SER A O 1
ATOM 970 N N . ILE A 1 151 ? -11.619 -9.672 -9.450 1.00 21.53 151 ILE A N 1
ATOM 971 C CA . ILE A 1 151 ? -10.965 -10.521 -8.458 1.00 22.05 151 ILE A CA 1
ATOM 972 C C . ILE A 1 151 ? -9.977 -11.611 -8.997 1.00 22.62 151 ILE A C 1
ATOM 973 O O . ILE A 1 151 ? -9.002 -12.069 -8.288 1.00 21.27 151 ILE A O 1
ATOM 978 N N . ALA A 1 152 ? -10.203 -11.996 -10.251 1.00 21.60 152 ALA A N 1
ATOM 979 C CA . ALA A 1 152 ? -9.321 -12.912 -10.958 1.00 22.70 152 ALA A CA 1
ATOM 980 C C . ALA A 1 152 ? -7.905 -12.339 -11.140 1.00 23.51 152 ALA A C 1
ATOM 981 O O . ALA A 1 152 ? -6.929 -13.080 -11.359 1.00 23.05 152 ALA A O 1
ATOM 983 N N . ALA A 1 153 ? -7.785 -11.028 -10.978 1.00 23.34 153 ALA A N 1
ATOM 984 C CA . ALA A 1 153 ? -6.499 -10.390 -11.083 1.00 24.09 153 ALA A CA 1
ATOM 985 C C . ALA A 1 153 ? -5.590 -10.882 -9.960 1.00 24.89 153 ALA A C 1
ATOM 986 O O . ALA A 1 153 ? -4.385 -10.935 -10.155 1.00 26.42 153 ALA A O 1
ATOM 988 N N . PHE A 1 154 ? -6.161 -11.203 -8.801 1.00 24.65 154 PHE A N 1
ATOM 989 C CA . PHE A 1 154 ? -5.438 -11.708 -7.647 1.00 26.03 154 PHE A CA 1
ATOM 990 C C . PHE A 1 154 ? -5.636 -13.187 -7.370 1.00 26.22 154 PHE A C 1
ATOM 991 O O . PHE A 1 154 ? -4.818 -13.758 -6.728 1.00 24.83 154 PHE A O 1
ATOM 999 N N . ASP A 1 155 ? -6.781 -13.746 -7.771 1.00 28.83 155 ASP A N 1
ATOM 1000 C CA . ASP A 1 155 ? -7.248 -15.086 -7.381 1.00 30.47 155 ASP A CA 1
ATOM 1001 C C . ASP A 1 155 ? -7.495 -15.906 -8.658 1.00 30.65 155 ASP A C 1
ATOM 1002 O O . ASP A 1 155 ? -8.518 -16.613 -8.713 1.00 30.00 155 ASP A O 1
ATOM 1007 N N . GLY A 1 156 ? -6.645 -15.767 -9.691 1.00 30.05 156 GLY A N 1
ATOM 1008 C CA . GLY A 1 156 ? -6.865 -16.485 -10.959 1.00 29.89 156 GLY A CA 1
ATOM 1009 C C . GLY A 1 156 ? -7.186 -17.960 -10.724 1.00 29.14 156 GLY A C 1
ATOM 1010 O O . GLY A 1 156 ? -6.452 -18.651 -10.000 1.00 28.40 156 GLY A O 1
ATOM 1011 N N . GLN A 1 157 ? -8.302 -18.424 -11.297 1.00 28.92 157 GLN A N 1
ATOM 1012 C CA . GLN A 1 157 ? -8.732 -19.835 -11.181 1.00 29.38 157 GLN A CA 1
ATOM 1013 C C . GLN A 1 157 ? -8.312 -20.585 -12.443 1.00 29.62 157 GLN A C 1
ATOM 1014 O O . GLN A 1 157 ? -7.864 -19.985 -13.445 1.00 30.12 157 GLN A O 1
ATOM 1016 N N . ILE A 1 158 ? -8.369 -21.905 -12.395 1.00 30.95 158 ILE A N 1
ATOM 1017 C CA . ILE A 1 158 ? -8.033 -22.693 -13.581 1.00 30.77 158 ILE A CA 1
ATOM 1018 C C . ILE A 1 158 ? -8.900 -22.256 -14.767 1.00 30.77 158 ILE A C 1
ATOM 1019 O O . ILE A 1 158 ? -10.056 -21.949 -14.614 1.00 30.92 158 ILE A O 1
ATOM 1024 N N . GLY A 1 159 ? -8.311 -22.184 -15.939 1.00 31.72 159 GLY A N 1
ATOM 1025 C CA . GLY A 1 159 ? -8.971 -21.597 -17.108 1.00 32.25 159 GLY A CA 1
ATOM 1026 C C . GLY A 1 159 ? -9.135 -20.073 -17.134 1.00 32.47 159 GLY A C 1
ATOM 1027 O O . GLY A 1 159 ? -9.799 -19.541 -18.030 1.00 32.50 159 GLY A O 1
ATOM 1028 N N . GLN A 1 160 ? -8.573 -19.335 -16.175 1.00 31.72 160 GLN A N 1
ATOM 1029 C CA . GLN A 1 160 ? -8.730 -17.864 -16.290 1.00 32.07 160 GLN A CA 1
ATOM 1030 C C . GLN A 1 160 ? -7.496 -17.117 -16.670 1.00 30.30 160 GLN A C 1
ATOM 1031 O O . GLN A 1 160 ? -7.384 -15.921 -16.394 1.00 30.78 160 GLN A O 1
ATOM 1037 N N . ALA A 1 161 ? -6.558 -17.829 -17.272 1.00 28.13 161 ALA A N 1
ATOM 1038 C CA . ALA A 1 161 ? -5.276 -17.246 -17.509 1.00 26.80 161 ALA A CA 1
ATOM 1039 C C . ALA A 1 161 ? -5.416 -15.894 -18.257 1.00 25.50 161 ALA A C 1
ATOM 1040 O O . ALA A 1 161 ? -4.892 -14.858 -17.782 1.00 25.21 161 ALA A O 1
ATOM 1042 N N . ALA A 1 162 ? -6.142 -15.894 -19.367 1.00 23.82 162 ALA A N 1
ATOM 1043 C CA . ALA A 1 162 ? -6.267 -14.688 -20.219 1.00 24.48 162 ALA A CA 1
ATOM 1044 C C . ALA A 1 162 ? -6.954 -13.548 -19.440 1.00 24.38 162 ALA A C 1
ATOM 1045 O O . ALA A 1 162 ? -6.475 -12.444 -19.362 1.00 24.77 162 ALA A O 1
ATOM 1047 N N . TYR A 1 163 ? -8.066 -13.901 -18.832 1.00 24.67 163 TYR A N 1
ATOM 1048 C CA . TYR A 1 163 ? -8.881 -13.020 -18.079 1.00 24.46 163 TYR A CA 1
ATOM 1049 C C . TYR A 1 163 ? -8.087 -12.433 -16.923 1.00 23.98 163 TYR A C 1
ATOM 1050 O O . TYR A 1 163 ? -7.977 -11.218 -16.839 1.00 24.01 163 TYR A O 1
ATOM 1059 N N . ALA A 1 164 ? -7.523 -13.291 -16.068 1.00 22.55 164 ALA A N 1
ATOM 1060 C CA . ALA A 1 164 ? -6.689 -12.826 -14.953 1.00 22.19 164 ALA A CA 1
ATOM 1061 C C . ALA A 1 164 ? -5.507 -11.920 -15.420 1.00 21.89 164 ALA A C 1
ATOM 1062 O O . ALA A 1 164 ? -5.225 -10.920 -14.785 1.00 20.81 164 ALA A O 1
ATOM 1064 N N . ALA A 1 165 ? -4.791 -12.305 -16.487 1.00 21.38 165 ALA A N 1
ATOM 1065 C CA . ALA A 1 165 ? -3.671 -11.486 -16.969 1.00 22.30 165 ALA A CA 1
ATOM 1066 C C . ALA A 1 165 ? -4.160 -10.071 -17.395 1.00 22.89 165 ALA A C 1
ATOM 1067 O O . ALA A 1 165 ? -3.543 -9.047 -17.110 1.00 23.28 165 ALA A O 1
ATOM 1069 N N . SER A 1 166 ? -5.298 -10.077 -18.045 1.00 22.33 166 SER A N 1
ATOM 1070 C CA . SER A 1 166 ? -5.991 -8.926 -18.572 1.00 23.96 166 SER A CA 1
ATOM 1071 C C . SER A 1 166 ? -6.350 -7.900 -17.501 1.00 23.92 166 SER A C 1
ATOM 1072 O O . SER A 1 166 ? -6.072 -6.711 -17.624 1.00 25.12 166 SER A O 1
ATOM 1075 N N . LYS A 1 167 ? -7.022 -8.383 -16.467 1.00 22.79 167 LYS A N 1
ATOM 1076 C CA . LYS A 1 167 ? -7.508 -7.572 -15.406 1.00 23.33 167 LYS A CA 1
ATOM 1077 C C . LYS A 1 167 ? -6.386 -7.248 -14.423 1.00 22.98 167 LYS A C 1
ATOM 1078 O O . LYS A 1 167 ? -6.460 -6.263 -13.692 1.00 23.56 167 LYS A O 1
ATOM 1084 N N . GLY A 1 168 ? -5.376 -8.101 -14.379 1.00 22.74 168 GLY A N 1
ATOM 1085 C CA . GLY A 1 168 ? -4.176 -7.824 -13.612 1.00 22.36 168 GLY A CA 1
ATOM 1086 C C . GLY A 1 168 ? -3.456 -6.638 -14.237 1.00 22.05 168 GLY A C 1
ATOM 1087 O O . GLY A 1 168 ? -2.953 -5.808 -13.503 1.00 24.41 168 GLY A O 1
ATOM 1088 N N . GLY A 1 169 ? -3.416 -6.538 -15.566 1.00 21.60 169 GLY A N 1
ATOM 1089 C CA . GLY A 1 169 ? -2.864 -5.361 -16.266 1.00 21.33 169 GLY A CA 1
ATOM 1090 C C . GLY A 1 169 ? -3.661 -4.109 -15.928 1.00 22.50 169 GLY A C 1
ATOM 1091 O O . GLY A 1 169 ? -3.074 -3.050 -15.647 1.00 22.70 169 GLY A O 1
ATOM 1092 N N . VAL A 1 170 ? -5.005 -4.213 -15.891 1.00 22.10 170 VAL A N 1
ATOM 1093 C CA . VAL A 1 170 ? -5.816 -3.065 -15.471 1.00 20.52 170 VAL A CA 1
ATOM 1094 C C . VAL A 1 170 ? -5.514 -2.640 -14.005 1.00 21.38 170 VAL A C 1
ATOM 1095 O O . VAL A 1 170 ? -5.349 -1.416 -13.686 1.00 20.31 170 VAL A O 1
ATOM 1099 N N . ALA A 1 171 ? -5.543 -3.624 -13.102 1.00 19.73 171 ALA A N 1
ATOM 1100 C CA . ALA A 1 171 ? -5.264 -3.355 -11.715 1.00 19.57 171 ALA A CA 1
ATOM 1101 C C . ALA A 1 171 ? -3.892 -2.658 -11.561 1.00 20.28 171 ALA A C 1
ATOM 1102 O O . ALA A 1 171 ? -3.846 -1.649 -10.938 1.00 20.41 171 ALA A O 1
ATOM 1104 N N . ALA A 1 172 ? -2.802 -3.214 -12.120 1.00 20.53 172 ALA A N 1
ATOM 1105 C CA . ALA A 1 172 ? -1.453 -2.563 -12.215 1.00 21.65 172 ALA A CA 1
ATOM 1106 C C . ALA A 1 172 ? -1.374 -1.131 -12.776 1.00 21.69 172 ALA A C 1
ATOM 1107 O O . ALA A 1 172 ? -0.508 -0.299 -12.384 1.00 21.67 172 ALA A O 1
ATOM 1109 N N . LEU A 1 173 ? -2.258 -0.837 -13.712 1.00 20.99 173 LEU A N 1
ATOM 1110 C CA . LEU A 1 173 ? -2.231 0.436 -14.399 1.00 20.41 173 LEU A CA 1
ATOM 1111 C C . LEU A 1 173 ? -2.719 1.570 -13.507 1.00 20.03 173 LEU A C 1
ATOM 1112 O O . LEU A 1 173 ? -2.381 2.707 -13.706 1.00 19.93 173 LEU A O 1
ATOM 1117 N N . THR A 1 174 ? -3.569 1.259 -12.547 1.00 19.67 174 THR A N 1
ATOM 1118 C CA . THR A 1 174 ? -4.201 2.290 -11.773 1.00 20.25 174 THR A CA 1
ATOM 1119 C C . THR A 1 174 ? -3.258 3.347 -11.132 1.00 20.48 174 THR A C 1
ATOM 1120 O O . THR A 1 174 ? -3.512 4.535 -11.208 1.00 20.63 174 THR A O 1
ATOM 1124 N N . LEU A 1 175 ? -2.278 2.875 -10.408 1.00 21.33 175 LEU A N 1
ATOM 1125 C CA . LEU A 1 175 ? -1.367 3.740 -9.688 1.00 23.61 175 LEU A CA 1
ATOM 1126 C C . LEU A 1 175 ? -0.444 4.628 -10.599 1.00 22.68 175 LEU A C 1
ATOM 1127 O O . LEU A 1 175 ? -0.333 5.812 -10.351 1.00 23.14 175 LEU A O 1
ATOM 1132 N N . PRO A 1 176 ? 0.216 4.071 -11.632 1.00 22.91 176 PRO A N 1
ATOM 1133 C CA . PRO A 1 176 ? 0.998 5.029 -12.433 1.00 22.97 176 PRO A CA 1
ATOM 1134 C C . PRO A 1 176 ? 0.100 6.024 -13.166 1.00 23.73 176 PRO A C 1
ATOM 1135 O O . PRO A 1 176 ? 0.485 7.176 -13.362 1.00 23.73 176 PRO A O 1
ATOM 1139 N N . ALA A 1 177 ? -1.101 5.596 -13.534 1.00 23.29 177 ALA A N 1
ATOM 1140 C CA . ALA A 1 177 ? -2.064 6.532 -14.089 1.00 23.34 177 ALA A CA 1
ATOM 1141 C C . ALA A 1 177 ? -2.480 7.558 -13.028 1.00 23.35 177 ALA A C 1
ATOM 1142 O O . ALA A 1 177 ? -2.526 8.764 -13.308 1.00 23.70 177 ALA A O 1
ATOM 1144 N N . ALA A 1 178 ? -2.785 7.110 -11.814 1.00 22.30 178 ALA A N 1
ATOM 1145 C CA . ALA A 1 178 ? -3.099 8.091 -10.775 1.00 23.01 178 ALA A CA 1
ATOM 1146 C C . ALA A 1 178 ? -1.965 9.078 -10.545 1.00 23.14 178 ALA A C 1
ATOM 1147 O O . ALA A 1 178 ? -2.200 10.261 -10.500 1.00 23.39 178 ALA A O 1
ATOM 1149 N N . ARG A 1 179 ? -0.729 8.604 -10.441 1.00 24.20 179 ARG A N 1
ATOM 1150 C CA . ARG A 1 179 ? 0.398 9.503 -10.203 1.00 24.21 179 ARG A CA 1
ATOM 1151 C C . ARG A 1 179 ? 0.613 10.556 -11.300 1.00 25.01 179 ARG A C 1
ATOM 1152 O O . ARG A 1 179 ? 0.944 11.701 -11.035 1.00 24.88 179 ARG A O 1
ATOM 1160 N N . GLU A 1 180 ? 0.491 10.150 -12.537 1.00 26.75 180 GLU A N 1
ATOM 1161 C CA . GLU A 1 180 ? 0.552 11.088 -13.609 1.00 28.59 180 GLU A CA 1
ATOM 1162 C C . GLU A 1 180 ? -0.583 12.103 -13.716 1.00 28.66 180 GLU A C 1
ATOM 1163 O O . GLU A 1 180 ? -0.358 13.253 -13.910 1.00 29.24 180 GLU A O 1
ATOM 1169 N N . LEU A 1 181 ? -1.799 11.663 -13.537 1.00 27.42 181 LEU A N 1
ATOM 1170 C CA . LEU A 1 181 ? -2.915 12.506 -13.808 1.00 26.63 181 LEU A CA 1
ATOM 1171 C C . LEU A 1 181 ? -3.297 13.352 -12.629 1.00 26.50 181 LEU A C 1
ATOM 1172 O O . LEU A 1 181 ? -4.137 14.170 -12.727 1.00 26.24 181 LEU A O 1
ATOM 1177 N N . ALA A 1 182 ? -2.599 13.163 -11.537 1.00 26.39 182 ALA A N 1
ATOM 1178 C CA . ALA A 1 182 ? -2.747 13.967 -10.370 1.00 26.68 182 ALA A CA 1
ATOM 1179 C C . ALA A 1 182 ? -2.440 15.403 -10.707 1.00 27.81 182 ALA A C 1
ATOM 1180 O O . ALA A 1 182 ? -3.030 16.256 -10.187 1.00 28.44 182 ALA A O 1
ATOM 1182 N N . ARG A 1 183 ? -1.504 15.628 -11.593 1.00 29.00 183 ARG A N 1
ATOM 1183 C CA . ARG A 1 183 ? -1.112 16.915 -12.124 1.00 30.14 183 ARG A CA 1
ATOM 1184 C C . ARG A 1 183 ? -2.332 17.732 -12.492 1.00 29.94 183 ARG A C 1
ATOM 1185 O O . ARG A 1 183 ? -2.424 18.907 -12.218 1.00 30.15 183 ARG A O 1
ATOM 1193 N N . PHE A 1 184 ? -3.282 17.090 -13.151 1.00 29.44 184 PHE A N 1
ATOM 1194 C CA . PHE A 1 184 ? -4.444 17.782 -13.674 1.00 27.48 184 PHE A CA 1
ATOM 1195 C C . PHE A 1 184 ? -5.619 17.635 -12.768 1.00 26.00 184 PHE A C 1
ATOM 1196 O O . PHE A 1 184 ? -6.722 17.988 -13.147 1.00 26.73 184 PHE A O 1
ATOM 1204 N N . GLY A 1 185 ? -5.414 17.063 -11.591 1.00 25.29 185 GLY A N 1
ATOM 1205 C CA . GLY A 1 185 ? -6.548 16.732 -10.710 1.00 24.07 185 GLY A CA 1
ATOM 1206 C C . GLY A 1 185 ? -7.517 15.725 -11.306 1.00 23.47 185 GLY A C 1
ATOM 1207 O O . GLY A 1 185 ? -8.761 15.852 -11.134 1.00 24.07 185 GLY A O 1
ATOM 1208 N N . ILE A 1 186 ? -6.983 14.730 -12.012 1.00 22.15 186 ILE A N 1
ATOM 1209 C CA . ILE A 1 186 ? -7.804 13.559 -12.420 1.00 21.20 186 ILE A CA 1
ATOM 1210 C C . ILE A 1 186 ? -7.526 12.274 -11.570 1.00 20.84 186 ILE A C 1
ATOM 1211 O O . ILE A 1 186 ? -6.415 11.769 -11.536 1.00 20.02 186 ILE A O 1
ATOM 1216 N N . ARG A 1 187 ? -8.557 11.756 -10.889 1.00 19.75 187 ARG A N 1
ATOM 1217 C CA . ARG A 1 187 ? -8.430 10.541 -10.093 1.00 19.01 187 ARG A CA 1
ATOM 1218 C C . ARG A 1 187 ? -8.588 9.281 -10.962 1.00 18.65 187 ARG A C 1
ATOM 1219 O O . ARG A 1 187 ? -9.338 9.256 -11.922 1.00 18.76 187 ARG A O 1
ATOM 1227 N N . VAL A 1 188 ? -7.848 8.248 -10.612 1.00 18.46 188 VAL A N 1
ATOM 1228 C CA . VAL A 1 188 ? -7.983 6.936 -11.244 1.00 19.21 188 VAL A CA 1
ATOM 1229 C C . VAL A 1 188 ? -8.110 5.911 -10.154 1.00 18.93 188 VAL A C 1
ATOM 1230 O O . VAL A 1 188 ? -7.211 5.770 -9.368 1.00 19.04 188 VAL A O 1
ATOM 1234 N N . VAL A 1 189 ? -9.259 5.242 -10.076 1.00 19.28 189 VAL A N 1
ATOM 1235 C CA . VAL A 1 189 ? -9.491 4.199 -9.077 1.00 19.60 189 VAL A CA 1
ATOM 1236 C C . VAL A 1 189 ? -9.983 2.949 -9.867 1.00 21.12 189 VAL A C 1
ATOM 1237 O O . VAL A 1 189 ? -10.524 3.077 -10.948 1.00 21.53 189 VAL A O 1
ATOM 1241 N N . THR A 1 190 ? -9.759 1.748 -9.367 1.00 21.16 190 THR A N 1
ATOM 1242 C CA . THR A 1 190 ? -10.155 0.536 -10.093 1.00 20.53 190 THR A CA 1
ATOM 1243 C C . THR A 1 190 ? -10.952 -0.295 -9.132 1.00 20.10 190 THR A C 1
ATOM 1244 O O . THR A 1 190 ? -10.581 -0.376 -7.965 1.00 20.49 190 THR A O 1
ATOM 1248 N N . ILE A 1 191 ? -12.049 -0.886 -9.593 1.00 19.69 191 ILE A N 1
ATOM 1249 C CA . ILE A 1 191 ? -12.794 -1.812 -8.784 1.00 19.14 191 ILE A CA 1
ATOM 1250 C C . ILE A 1 191 ? -12.520 -3.190 -9.327 1.00 19.57 191 ILE A C 1
ATOM 1251 O O . ILE A 1 191 ? -12.500 -3.380 -10.537 1.00 19.67 191 ILE A O 1
ATOM 1256 N N . ALA A 1 192 ? -12.307 -4.140 -8.420 1.00 19.92 192 ALA A N 1
ATOM 1257 C CA . ALA A 1 192 ? -12.143 -5.529 -8.759 1.00 20.19 192 ALA A CA 1
ATOM 1258 C C . ALA A 1 192 ? -13.385 -6.343 -8.332 1.00 20.25 192 ALA A C 1
ATOM 1259 O O . ALA A 1 192 ? -13.518 -6.756 -7.176 1.00 18.26 192 ALA A O 1
ATOM 1261 N N . PRO A 1 193 ? -14.340 -6.548 -9.255 1.00 20.29 193 PRO A N 1
ATOM 1262 C CA . PRO A 1 193 ? -15.589 -7.191 -8.752 1.00 19.89 193 PRO A CA 1
ATOM 1263 C C . PRO A 1 193 ? -15.496 -8.714 -8.589 1.00 18.63 193 PRO A C 1
ATOM 1264 O O . PRO A 1 193 ? -14.643 -9.323 -9.152 1.00 18.37 193 PRO A O 1
ATOM 1268 N N . GLY A 1 194 ? -16.340 -9.300 -7.760 1.00 20.42 194 GLY A N 1
ATOM 1269 C CA . GLY A 1 194 ? -16.417 -10.748 -7.632 1.00 22.40 194 GLY A CA 1
ATOM 1270 C C . GLY A 1 194 ? -17.534 -11.203 -8.590 1.00 24.30 194 GLY A C 1
ATOM 1271 O O . GLY A 1 194 ? -17.606 -10.707 -9.709 1.00 22.17 194 GLY A O 1
ATOM 1272 N N . ILE A 1 195 ? -18.424 -12.092 -8.135 1.00 25.63 195 ILE A N 1
ATOM 1273 C CA . ILE A 1 195 ? -19.457 -12.625 -9.023 1.00 28.05 195 ILE A CA 1
ATOM 1274 C C . ILE A 1 195 ? -20.748 -11.834 -9.024 1.00 27.69 195 ILE A C 1
ATOM 1275 O O . ILE A 1 195 ? -21.480 -11.781 -8.027 1.00 27.73 195 ILE A O 1
ATOM 1280 N N . PHE A 1 196 ? -21.040 -11.254 -10.177 1.00 27.99 196 PHE A N 1
ATOM 1281 C CA . PHE A 1 196 ? -22.194 -10.420 -10.308 1.00 29.42 196 PHE A CA 1
ATOM 1282 C C . PHE A 1 196 ? -23.174 -11.054 -11.281 1.00 30.88 196 PHE A C 1
ATOM 1283 O O . PHE A 1 196 ? -22.765 -11.778 -12.213 1.00 30.03 196 PHE A O 1
ATOM 1291 N N . ASP A 1 197 ? -24.439 -10.771 -11.084 1.00 32.29 197 ASP A N 1
ATOM 1292 C CA . ASP A 1 197 ? -25.487 -11.278 -11.927 1.00 34.52 197 ASP A CA 1
ATOM 1293 C C . ASP A 1 197 ? -25.545 -10.442 -13.164 1.00 35.52 197 ASP A C 1
ATOM 1294 O O . ASP A 1 197 ? -26.343 -9.582 -13.299 1.00 35.13 197 ASP A O 1
ATOM 1299 N N . THR A 1 198 ? -24.664 -10.735 -14.079 1.00 37.68 198 THR A N 1
ATOM 1300 C CA . THR A 1 198 ? -24.536 -10.003 -15.307 1.00 40.10 198 THR A CA 1
ATOM 1301 C C . THR A 1 198 ? -24.419 -10.948 -16.479 1.00 42.52 198 THR A C 1
ATOM 1302 O O . THR A 1 198 ? -24.193 -12.109 -16.287 1.00 42.67 198 THR A O 1
ATOM 1306 N N . PRO A 1 199 ? -24.628 -10.441 -17.689 1.00 43.84 199 PRO A N 1
ATOM 1307 C CA . PRO A 1 199 ? -24.457 -11.247 -18.876 1.00 45.05 199 PRO A CA 1
ATOM 1308 C C . PRO A 1 199 ? -23.002 -11.318 -19.209 1.00 45.73 199 PRO A C 1
ATOM 1309 O O . PRO A 1 199 ? -22.434 -12.337 -18.898 1.00 46.59 199 PRO A O 1
ATOM 1313 N N . ALA A 1 214 ? -23.307 -18.870 -3.731 1.00 39.91 214 ALA A N 1
ATOM 1314 C CA . ALA A 1 214 ? -23.460 -20.010 -2.782 1.00 39.39 214 ALA A CA 1
ATOM 1315 C C . ALA A 1 214 ? -22.125 -20.241 -2.045 1.00 39.81 214 ALA A C 1
ATOM 1316 O O . ALA A 1 214 ? -22.057 -20.491 -0.834 1.00 39.76 214 ALA A O 1
ATOM 1317 N N . SER A 1 215 ? -21.072 -20.155 -2.843 1.00 38.90 215 SER A N 1
ATOM 1318 C CA . SER A 1 215 ? -19.697 -20.035 -2.463 1.00 37.83 215 SER A CA 1
ATOM 1319 C C . SER A 1 215 ? -19.354 -18.753 -1.650 1.00 36.92 215 SER A C 1
ATOM 1320 O O . SER A 1 215 ? -18.483 -18.762 -0.786 1.00 38.12 215 SER A O 1
ATOM 1323 N N . VAL A 1 216 ? -19.999 -17.641 -1.986 1.00 34.95 216 VAL A N 1
ATOM 1324 C CA . VAL A 1 216 ? -19.657 -16.334 -1.465 1.00 32.61 216 VAL A CA 1
ATOM 1325 C C . VAL A 1 216 ? -19.985 -16.240 0.009 1.00 32.11 216 VAL A C 1
ATOM 1326 O O . VAL A 1 216 ? -21.130 -16.562 0.410 1.00 32.14 216 VAL A O 1
ATOM 1330 N N . PRO A 1 217 ? -18.982 -15.836 0.840 1.00 30.92 217 PRO A N 1
ATOM 1331 C CA . PRO A 1 217 ? -19.256 -15.927 2.284 1.00 29.24 217 PRO A CA 1
ATOM 1332 C C . PRO A 1 217 ? -20.453 -15.057 2.686 1.00 29.23 217 PRO A C 1
ATOM 1333 O O . PRO A 1 217 ? -21.394 -15.550 3.331 1.00 27.51 217 PRO A O 1
ATOM 1337 N N . PHE A 1 218 ? -20.452 -13.788 2.304 1.00 27.75 218 PHE A N 1
ATOM 1338 C CA . PHE A 1 218 ? -21.628 -13.042 2.623 1.00 27.94 218 PHE A CA 1
ATOM 1339 C C . PHE A 1 218 ? -21.646 -11.746 1.879 1.00 28.78 218 PHE A C 1
ATOM 1340 O O . PHE A 1 218 ? -20.636 -11.023 1.901 1.00 29.16 218 PHE A O 1
ATOM 1348 N N . PRO A 1 219 ? -22.804 -11.419 1.262 1.00 29.47 219 PRO A N 1
ATOM 1349 C CA . PRO A 1 219 ? -24.055 -12.220 1.201 1.00 29.35 219 PRO A CA 1
ATOM 1350 C C . PRO A 1 219 ? -23.901 -13.400 0.265 1.00 29.80 219 PRO A C 1
ATOM 1351 O O . PRO A 1 219 ? -23.178 -13.262 -0.712 1.00 29.33 219 PRO A O 1
ATOM 1355 N N . PRO A 1 220 ? -24.560 -14.569 0.562 1.00 31.00 220 PRO A N 1
ATOM 1356 C CA . PRO A 1 220 ? -24.334 -15.774 -0.240 1.00 31.56 220 PRO A CA 1
ATOM 1357 C C . PRO A 1 220 ? -25.167 -15.764 -1.504 1.00 32.53 220 PRO A C 1
ATOM 1358 O O . PRO A 1 220 ? -26.107 -16.542 -1.609 1.00 33.72 220 PRO A O 1
ATOM 1362 N N . ARG A 1 221 ? -24.801 -14.899 -2.464 1.00 32.85 221 ARG A N 1
ATOM 1363 C CA . ARG A 1 221 ? -25.579 -14.659 -3.672 1.00 31.99 221 ARG A CA 1
ATOM 1364 C C . ARG A 1 221 ? -24.777 -13.858 -4.689 1.00 32.84 221 ARG A C 1
ATOM 1365 O O . ARG A 1 221 ? -23.723 -13.315 -4.361 1.00 32.65 221 ARG A O 1
ATOM 1373 N N . LEU A 1 222 ? -25.297 -13.753 -5.917 1.00 32.67 222 LEU A N 1
ATOM 1374 C CA . LEU A 1 222 ? -24.610 -13.016 -6.951 1.00 31.95 222 LEU A CA 1
ATOM 1375 C C . LEU A 1 222 ? -24.761 -11.540 -6.644 1.00 32.13 222 LEU A C 1
ATOM 1376 O O . LEU A 1 222 ? -25.850 -11.092 -6.255 1.00 32.80 222 LEU A O 1
ATOM 1381 N N . GLY A 1 223 ? -23.687 -10.779 -6.841 1.00 31.50 223 GLY A N 1
ATOM 1382 C CA . GLY A 1 223 ? -23.773 -9.325 -6.770 1.00 30.31 223 GLY A CA 1
ATOM 1383 C C . GLY A 1 223 ? -24.766 -8.792 -7.789 1.00 29.31 223 GLY A C 1
ATOM 1384 O O . GLY A 1 223 ? -24.885 -9.347 -8.889 1.00 28.06 223 GLY A O 1
ATOM 1385 N N . ARG A 1 224 ? -25.467 -7.724 -7.412 1.00 28.49 224 ARG A N 1
ATOM 1386 C CA . ARG A 1 224 ? -26.359 -7.022 -8.303 1.00 28.67 224 ARG A CA 1
ATOM 1387 C C . ARG A 1 224 ? -25.574 -5.839 -8.869 1.00 29.42 224 ARG A C 1
ATOM 1388 O O . ARG A 1 224 ? -24.870 -5.142 -8.112 1.00 29.65 224 ARG A O 1
ATOM 1396 N N . ALA A 1 225 ? -25.728 -5.603 -10.184 1.00 28.30 225 ALA A N 1
ATOM 1397 C CA . ALA A 1 225 ? -25.026 -4.559 -10.923 1.00 28.47 225 ALA A CA 1
ATOM 1398 C C . ALA A 1 225 ? -25.142 -3.182 -10.239 1.00 28.67 225 ALA A C 1
ATOM 1399 O O . ALA A 1 225 ? -24.267 -2.331 -10.362 1.00 29.18 225 ALA A O 1
ATOM 1401 N N . GLU A 1 226 ? -26.239 -3.000 -9.529 1.00 28.03 226 GLU A N 1
ATOM 1402 C CA . GLU A 1 226 ? -26.587 -1.759 -8.933 1.00 29.78 226 GLU A CA 1
ATOM 1403 C C . GLU A 1 226 ? -25.602 -1.506 -7.746 1.00 28.54 226 GLU A C 1
ATOM 1404 O O . GLU A 1 226 ? -25.240 -0.381 -7.472 1.00 27.89 226 GLU A O 1
ATOM 1410 N N . GLU A 1 227 ? -25.253 -2.562 -7.018 1.00 27.91 227 GLU A N 1
ATOM 1411 C CA . GLU A 1 227 ? -24.244 -2.488 -5.952 1.00 27.86 227 GLU A CA 1
ATOM 1412 C C . GLU A 1 227 ? -22.891 -2.060 -6.561 1.00 27.31 227 GLU A C 1
ATOM 1413 O O . GLU A 1 227 ? -22.230 -1.202 -6.019 1.00 27.81 227 GLU A O 1
ATOM 1419 N N . TYR A 1 228 ? -22.544 -2.559 -7.740 1.00 26.28 228 TYR A N 1
ATOM 1420 C CA . TYR A 1 228 ? -21.333 -2.087 -8.382 1.00 25.85 228 TYR A CA 1
ATOM 1421 C C . TYR A 1 228 ? -21.403 -0.571 -8.691 1.00 26.43 228 TYR A C 1
ATOM 1422 O O . TYR A 1 228 ? -20.397 0.185 -8.576 1.00 27.61 228 TYR A O 1
ATOM 1431 N N . ALA A 1 229 ? -22.586 -0.127 -9.104 1.00 25.16 229 ALA A N 1
ATOM 1432 C CA . ALA A 1 229 ? -22.755 1.232 -9.492 1.00 23.45 229 ALA A CA 1
ATOM 1433 C C . ALA A 1 229 ? -22.764 2.117 -8.250 1.00 23.15 229 ALA A C 1
ATOM 1434 O O . ALA A 1 229 ? -22.377 3.290 -8.326 1.00 22.85 229 ALA A O 1
ATOM 1436 N N . ALA A 1 230 ? -23.193 1.556 -7.132 1.00 21.81 230 ALA A N 1
ATOM 1437 C CA . ALA A 1 230 ? -23.282 2.314 -5.893 1.00 23.60 230 ALA A CA 1
ATOM 1438 C C . ALA A 1 230 ? -21.840 2.625 -5.403 1.00 24.33 230 ALA A C 1
ATOM 1439 O O . ALA A 1 230 ? -21.577 3.713 -4.919 1.00 24.76 230 ALA A O 1
ATOM 1441 N N . LEU A 1 231 ? -20.922 1.669 -5.572 1.00 24.61 231 LEU A N 1
ATOM 1442 C CA . LEU A 1 231 ? -19.494 1.922 -5.335 1.00 25.10 231 LEU A CA 1
ATOM 1443 C C . LEU A 1 231 ? -18.933 2.920 -6.350 1.00 24.55 231 LEU A C 1
ATOM 1444 O O . LEU A 1 231 ? -18.223 3.848 -5.977 1.00 23.22 231 LEU A O 1
ATOM 1449 N N . VAL A 1 232 ? -19.244 2.743 -7.628 1.00 24.32 232 VAL A N 1
ATOM 1450 C CA . VAL A 1 232 ? -18.779 3.755 -8.570 1.00 23.50 232 VAL A CA 1
ATOM 1451 C C . VAL A 1 232 ? -19.121 5.229 -8.145 1.00 24.92 232 VAL A C 1
ATOM 1452 O O . VAL A 1 232 ? -18.278 6.132 -8.237 1.00 26.53 232 VAL A O 1
ATOM 1456 N N . LYS A 1 233 ? -20.338 5.460 -7.673 1.00 24.21 233 LYS A N 1
ATOM 1457 C CA . LYS A 1 233 ? -20.765 6.781 -7.327 1.00 24.30 233 LYS A CA 1
ATOM 1458 C C . LYS A 1 233 ? -20.029 7.288 -6.102 1.00 23.84 233 LYS A C 1
ATOM 1459 O O . LYS A 1 233 ? -19.687 8.428 -6.055 1.00 24.19 233 LYS A O 1
ATOM 1465 N N . HIS A 1 234 ? -19.837 6.432 -5.102 1.00 23.81 234 HIS A N 1
ATOM 1466 C CA . HIS A 1 234 ? -19.039 6.728 -3.964 1.00 23.76 234 HIS A CA 1
ATOM 1467 C C . HIS A 1 234 ? -17.589 7.135 -4.274 1.00 24.52 234 HIS A C 1
ATOM 1468 O O . HIS A 1 234 ? -17.085 8.088 -3.695 1.00 25.59 234 HIS A O 1
ATOM 1475 N N . ILE A 1 235 ? -16.937 6.469 -5.225 1.00 24.15 235 ILE A N 1
ATOM 1476 C CA . ILE A 1 235 ? -15.646 6.930 -5.738 1.00 23.26 235 ILE A CA 1
ATOM 1477 C C . ILE A 1 235 ? -15.732 8.304 -6.377 1.00 24.21 235 ILE A C 1
ATOM 1478 O O . ILE A 1 235 ? -14.871 9.169 -6.154 1.00 23.05 235 ILE A O 1
ATOM 1483 N N . CYS A 1 236 ? -16.776 8.526 -7.173 1.00 25.40 236 CYS A N 1
ATOM 1484 C CA . CYS A 1 236 ? -17.005 9.840 -7.760 1.00 26.55 236 CYS A CA 1
ATOM 1485 C C . CYS A 1 236 ? -17.110 10.973 -6.700 1.00 27.30 236 CYS A C 1
ATOM 1486 O O . CYS A 1 236 ? -16.563 12.077 -6.878 1.00 26.47 236 CYS A O 1
ATOM 1489 N N . GLU A 1 237 ? -17.769 10.663 -5.594 1.00 26.71 237 GLU A N 1
ATOM 1490 C CA . GLU A 1 237 ? -17.960 11.619 -4.525 1.00 28.26 237 GLU A CA 1
ATOM 1491 C C . GLU A 1 237 ? -16.758 11.733 -3.556 1.00 27.90 237 GLU A C 1
ATOM 1492 O O . GLU A 1 237 ? -16.512 12.818 -3.042 1.00 28.47 237 GLU A O 1
ATOM 1498 N N . ASN A 1 238 ? -16.040 10.640 -3.278 1.00 26.92 238 ASN A N 1
ATOM 1499 C CA . ASN A 1 238 ? -15.030 10.661 -2.205 1.00 26.06 238 ASN A CA 1
ATOM 1500 C C . ASN A 1 238 ? -13.650 10.997 -2.762 1.00 26.18 238 ASN A C 1
ATOM 1501 O O . ASN A 1 238 ? -12.964 10.134 -3.336 1.00 25.77 238 ASN A O 1
ATOM 1506 N N . THR A 1 239 ? -13.246 12.244 -2.564 1.00 25.37 239 THR A N 1
ATOM 1507 C CA . THR A 1 239 ? -12.091 12.799 -3.216 1.00 25.84 239 THR A CA 1
ATOM 1508 C C . THR A 1 239 ? -10.792 12.108 -2.753 1.00 25.40 239 THR A C 1
ATOM 1509 O O . THR A 1 239 ? -9.793 12.102 -3.450 1.00 25.90 239 THR A O 1
ATOM 1521 N N . LEU A 1 241 ? -10.206 8.878 -2.404 1.00 21.38 241 LEU A N 1
ATOM 1522 C CA . LEU A 1 241 ? -10.026 7.578 -3.033 1.00 20.17 241 LEU A CA 1
ATOM 1523 C C . LEU A 1 241 ? -9.321 7.793 -4.341 1.00 19.29 241 LEU A C 1
ATOM 1524 O O . LEU A 1 241 ? -9.859 8.448 -5.240 1.00 19.97 241 LEU A O 1
ATOM 1529 N N . ASN A 1 242 ? -8.107 7.278 -4.443 1.00 18.56 242 ASN A N 1
ATOM 1530 C CA . ASN A 1 242 ? -7.260 7.517 -5.618 1.00 19.86 242 ASN A CA 1
ATOM 1531 C C . ASN A 1 242 ? -6.149 6.486 -5.666 1.00 19.42 242 ASN A C 1
ATOM 1532 O O . ASN A 1 242 ? -5.564 6.189 -4.673 1.00 19.15 242 ASN A O 1
ATOM 1537 N N . GLY A 1 243 ? -5.915 5.909 -6.839 1.00 20.26 243 GLY A N 1
ATOM 1538 C CA . GLY A 1 243 ? -4.811 4.983 -7.037 1.00 19.99 243 GLY A CA 1
ATOM 1539 C C . GLY A 1 243 ? -5.005 3.616 -6.434 1.00 20.66 243 GLY A C 1
ATOM 1540 O O . GLY A 1 243 ? -4.063 2.846 -6.416 1.00 20.94 243 GLY A O 1
ATOM 1541 N N . GLU A 1 244 ? -6.220 3.295 -5.969 1.00 20.67 244 GLU A N 1
ATOM 1542 C CA . GLU A 1 244 ? -6.485 2.064 -5.200 1.00 21.37 244 GLU A CA 1
ATOM 1543 C C . GLU A 1 244 ? -7.290 1.056 -6.053 1.00 21.62 244 GLU A C 1
ATOM 1544 O O . GLU A 1 244 ? -8.005 1.450 -7.009 1.00 22.72 244 GLU A O 1
ATOM 1550 N N . VAL A 1 245 ? -7.132 -0.240 -5.752 1.00 21.61 245 VAL A N 1
ATOM 1551 C CA . VAL A 1 245 ? -7.962 -1.309 -6.346 1.00 20.95 245 VAL A CA 1
ATOM 1552 C C . VAL A 1 245 ? -8.861 -1.785 -5.233 1.00 20.84 245 VAL A C 1
ATOM 1553 O O . VAL A 1 245 ? -8.345 -2.208 -4.228 1.00 21.17 245 VAL A O 1
ATOM 1557 N N . ILE A 1 246 ? -10.183 -1.658 -5.388 1.00 19.78 246 ILE A N 1
ATOM 1558 C CA . ILE A 1 246 ? -11.147 -1.990 -4.325 1.00 19.59 246 ILE A CA 1
ATOM 1559 C C . ILE A 1 246 ? -11.833 -3.321 -4.634 1.00 19.27 246 ILE A C 1
ATOM 1560 O O . ILE A 1 246 ? -12.538 -3.453 -5.628 1.00 19.78 246 ILE A O 1
ATOM 1565 N N . ARG A 1 247 ? -11.616 -4.312 -3.798 1.00 18.91 247 ARG A N 1
ATOM 1566 C CA . ARG A 1 247 ? -12.327 -5.587 -3.936 1.00 19.17 247 ARG A CA 1
ATOM 1567 C C . ARG A 1 247 ? -13.813 -5.460 -3.549 1.00 19.28 247 ARG A C 1
ATOM 1568 O O . ARG A 1 247 ? -14.103 -5.044 -2.429 1.00 19.44 247 ARG A O 1
ATOM 1576 N N . LEU A 1 248 ? -14.728 -5.825 -4.471 1.00 17.97 248 LEU A N 1
ATOM 1577 C CA . LEU A 1 248 ? -16.191 -5.854 -4.222 1.00 17.45 248 LEU A CA 1
ATOM 1578 C C . LEU A 1 248 ? -16.741 -7.264 -4.496 1.00 16.78 248 LEU A C 1
ATOM 1579 O O . LEU A 1 248 ? -17.170 -7.566 -5.643 1.00 16.40 248 LEU A O 1
ATOM 1584 N N . ASP A 1 249 ? -16.721 -8.110 -3.461 1.00 15.24 249 ASP A N 1
ATOM 1585 C CA . ASP A 1 249 ? -16.807 -9.538 -3.670 1.00 15.47 249 ASP A CA 1
ATOM 1586 C C . ASP A 1 249 ? -17.379 -10.402 -2.534 1.00 16.24 249 ASP A C 1
ATOM 1587 O O . ASP A 1 249 ? -17.199 -11.602 -2.544 1.00 16.78 249 ASP A O 1
ATOM 1592 N N . GLY A 1 250 ? -18.055 -9.799 -1.560 1.00 17.20 250 GLY A N 1
ATOM 1593 C CA . GLY A 1 250 ? -18.644 -10.537 -0.494 1.00 17.01 250 GLY A CA 1
ATOM 1594 C C . GLY A 1 250 ? -17.581 -11.379 0.170 1.00 19.45 250 GLY A C 1
ATOM 1595 O O . GLY A 1 250 ? -17.903 -12.390 0.747 1.00 17.73 250 GLY A O 1
ATOM 1596 N N . ALA A 1 251 ? -16.295 -10.952 0.109 1.00 20.91 251 ALA A N 1
ATOM 1597 C CA . ALA A 1 251 ? -15.203 -11.734 0.751 1.00 22.00 251 ALA A CA 1
ATOM 1598 C C . ALA A 1 251 ? -14.882 -13.076 0.063 1.00 22.69 251 ALA A C 1
ATOM 1599 O O . ALA A 1 251 ? -14.194 -13.917 0.623 1.00 22.20 251 ALA A O 1
ATOM 1601 N N . LEU A 1 252 ? -15.398 -13.285 -1.139 1.00 24.42 252 LEU A N 1
ATOM 1602 C CA . LEU A 1 252 ? -15.019 -14.445 -1.933 1.00 26.66 252 LEU A CA 1
ATOM 1603 C C . LEU A 1 252 ? -13.524 -14.504 -2.197 1.00 28.38 252 LEU A C 1
ATOM 1604 O O . LEU A 1 252 ? -12.923 -13.520 -2.585 1.00 29.58 252 LEU A O 1
ATOM 1609 N N . ARG A 1 253 ? -12.921 -15.658 -1.989 1.00 31.00 253 ARG A N 1
ATOM 1610 C CA . ARG A 1 253 ? -11.594 -15.933 -2.529 1.00 32.81 253 ARG A CA 1
ATOM 1611 C C . ARG A 1 253 ? -11.699 -17.166 -3.410 1.00 35.02 253 ARG A C 1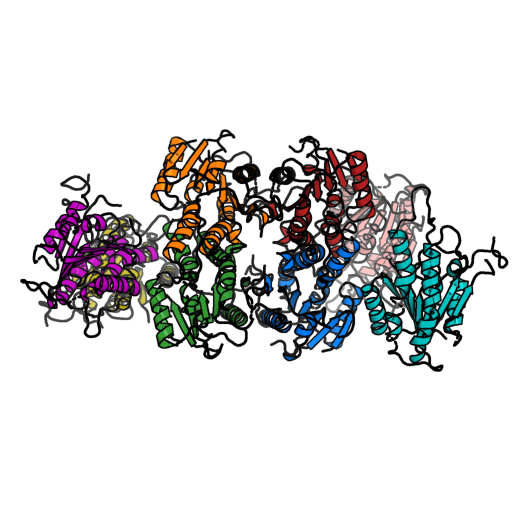
ATOM 1612 O O . ARG A 1 253 ? -12.131 -18.223 -2.962 1.00 35.93 253 ARG A O 1
ATOM 1628 N N . VAL B 1 9 ? 28.207 -16.730 12.203 1.00 31.36 9 VAL B N 1
ATOM 1629 C CA . VAL B 1 9 ? 27.411 -16.787 13.547 1.00 32.11 9 VAL B CA 1
ATOM 1630 C C . VAL B 1 9 ? 25.868 -16.425 13.560 1.00 32.19 9 VAL B C 1
ATOM 1631 O O . VAL B 1 9 ? 25.487 -15.269 13.339 1.00 31.13 9 VAL B O 1
ATOM 1635 N N . PHE B 1 10 ? 25.026 -17.413 13.895 1.00 31.74 10 PHE B N 1
ATOM 1636 C CA . PHE B 1 10 ? 23.542 -17.290 13.803 1.00 31.86 10 PHE B CA 1
ATOM 1637 C C . PHE B 1 10 ? 22.771 -17.550 15.050 1.00 30.65 10 PHE B C 1
ATOM 1638 O O . PHE B 1 10 ? 23.027 -18.572 15.718 1.00 30.16 10 PHE B O 1
ATOM 1646 N N . ILE B 1 11 ? 21.810 -16.674 15.367 1.00 29.51 11 ILE B N 1
ATOM 1647 C CA . ILE B 1 11 ? 20.852 -17.043 16.439 1.00 30.30 11 ILE B CA 1
ATOM 1648 C C . ILE B 1 11 ? 19.589 -17.565 15.775 1.00 29.57 11 ILE B C 1
ATOM 1649 O O . ILE B 1 11 ? 19.064 -16.913 14.906 1.00 30.49 11 ILE B O 1
ATOM 1654 N N . VAL B 1 12 ? 19.148 -18.762 16.140 1.00 29.19 12 VAL B N 1
ATOM 1655 C CA . VAL B 1 12 ? 17.918 -19.314 15.623 1.00 27.91 12 VAL B CA 1
ATOM 1656 C C . VAL B 1 12 ? 16.913 -19.497 16.743 1.00 29.09 12 VAL B C 1
ATOM 1657 O O . VAL B 1 12 ? 17.132 -20.220 17.718 1.00 28.40 12 VAL B O 1
ATOM 1661 N N . THR B 1 13 ? 15.779 -18.862 16.534 1.00 29.36 13 THR B N 1
ATOM 1662 C CA . THR B 1 13 ? 14.669 -18.922 17.464 1.00 30.72 13 THR B CA 1
ATOM 1663 C C . THR B 1 13 ? 13.774 -20.167 17.215 1.00 30.94 13 THR B C 1
ATOM 1664 O O . THR B 1 13 ? 13.742 -20.700 16.108 1.00 31.61 13 THR B O 1
ATOM 1668 N N . GLY B 1 14 ? 13.152 -20.700 18.264 1.00 31.51 14 GLY B N 1
ATOM 1669 C CA . GLY B 1 14 ? 12.391 -21.957 18.195 1.00 31.92 14 GLY B CA 1
ATOM 1670 C C . GLY B 1 14 ? 13.178 -23.145 17.662 1.00 33.01 14 GLY B C 1
ATOM 1671 O O . GLY B 1 14 ? 12.664 -23.965 16.888 1.00 32.95 14 GLY B O 1
ATOM 1672 N N . ALA B 1 15 ? 14.420 -23.266 18.119 1.00 34.17 15 ALA B N 1
ATOM 1673 C CA . ALA B 1 15 ? 15.382 -24.178 17.502 1.00 34.68 15 ALA B CA 1
ATOM 1674 C C . ALA B 1 15 ? 15.211 -25.648 17.920 1.00 35.16 15 ALA B C 1
ATOM 1675 O O . ALA B 1 15 ? 15.776 -26.528 17.277 1.00 34.70 15 ALA B O 1
ATOM 1677 N N . SER B 1 16 ? 14.402 -25.901 18.957 1.00 36.00 16 SER B N 1
ATOM 1678 C CA . SER B 1 16 ? 14.210 -27.257 19.517 1.00 37.14 16 SER B CA 1
ATOM 1679 C C . SER B 1 16 ? 13.573 -28.207 18.535 1.00 36.89 16 SER B C 1
ATOM 1680 O O . SER B 1 16 ? 13.875 -29.382 18.565 1.00 38.02 16 SER B O 1
ATOM 1683 N N . SER B 1 17 ? 12.670 -27.704 17.693 1.00 37.06 17 SER B N 1
ATOM 1684 C CA . SER B 1 17 ? 11.969 -28.527 16.706 1.00 36.36 17 SER B CA 1
ATOM 1685 C C . SER B 1 17 ? 11.494 -27.729 15.466 1.00 35.37 17 SER B C 1
ATOM 1686 O O . SER B 1 17 ? 11.867 -26.575 15.280 1.00 36.27 17 SER B O 1
ATOM 1689 N N . GLY B 1 18 ? 10.725 -28.400 14.611 1.00 33.55 18 GLY B N 1
ATOM 1690 C CA . GLY B 1 18 ? 10.098 -27.846 13.443 1.00 31.90 18 GLY B CA 1
ATOM 1691 C C . GLY B 1 18 ? 11.073 -27.186 12.521 1.00 31.36 18 GLY B C 1
ATOM 1692 O O . GLY B 1 18 ? 12.130 -27.733 12.203 1.00 32.38 18 GLY B O 1
ATOM 1693 N N . LEU B 1 19 ? 10.711 -25.986 12.134 1.00 29.75 19 LEU B N 1
ATOM 1694 C CA . LEU B 1 19 ? 11.446 -25.210 11.165 1.00 28.16 19 LEU B CA 1
ATOM 1695 C C . LEU B 1 19 ? 12.706 -24.666 11.763 1.00 27.84 19 LEU B C 1
ATOM 1696 O O . LEU B 1 19 ? 13.737 -24.648 11.109 1.00 27.08 19 LEU B O 1
ATOM 1701 N N . GLY B 1 20 ? 12.620 -24.209 13.011 1.00 28.22 20 GLY B N 1
ATOM 1702 C CA . GLY B 1 20 ? 13.813 -23.780 13.738 1.00 29.16 20 GLY B CA 1
ATOM 1703 C C . GLY B 1 20 ? 14.880 -24.877 13.792 1.00 30.24 20 GLY B C 1
ATOM 1704 O O . GLY B 1 20 ? 16.086 -24.595 13.695 1.00 31.46 20 GLY B O 1
ATOM 1705 N N . ALA B 1 21 ? 14.457 -26.131 13.942 1.00 30.63 21 ALA B N 1
ATOM 1706 C CA . ALA B 1 21 ? 15.411 -27.249 14.059 1.00 30.94 21 ALA B CA 1
ATOM 1707 C C . ALA B 1 21 ? 16.045 -27.527 12.720 1.00 30.90 21 ALA B C 1
ATOM 1708 O O . ALA B 1 21 ? 17.267 -27.711 12.639 1.00 31.60 21 ALA B O 1
ATOM 1710 N N . ALA B 1 22 ? 15.247 -27.519 11.654 1.00 30.36 22 ALA B N 1
ATOM 1711 C CA . ALA B 1 22 ? 15.832 -27.653 10.315 1.00 29.15 22 ALA B CA 1
ATOM 1712 C C . ALA B 1 22 ? 16.757 -26.505 9.981 1.00 29.30 22 ALA B C 1
ATOM 1713 O O . ALA B 1 22 ? 17.779 -26.715 9.344 1.00 29.90 22 ALA B O 1
ATOM 1715 N N . VAL B 1 23 ? 16.453 -25.291 10.438 1.00 30.11 23 VAL B N 1
ATOM 1716 C CA . VAL B 1 23 ? 17.348 -24.143 10.146 1.00 31.02 23 VAL B CA 1
ATOM 1717 C C . VAL B 1 23 ? 18.695 -24.302 10.858 1.00 32.20 23 VAL B C 1
ATOM 1718 O O . VAL B 1 23 ? 19.756 -23.995 10.306 1.00 31.11 23 VAL B O 1
ATOM 1722 N N . THR B 1 24 ? 18.629 -24.790 12.102 1.00 33.40 24 THR B N 1
ATOM 1723 C CA . THR B 1 24 ? 19.836 -25.115 12.850 1.00 33.52 24 THR B CA 1
ATOM 1724 C C . THR B 1 24 ? 20.574 -26.228 12.145 1.00 34.21 24 THR B C 1
ATOM 1725 O O . THR B 1 24 ? 21.760 -26.081 11.884 1.00 35.49 24 THR B O 1
ATOM 1729 N N . ARG B 1 25 ? 19.904 -27.312 11.785 1.00 34.84 25 ARG B N 1
ATOM 1730 C CA . ARG B 1 25 ? 20.571 -28.320 10.947 1.00 36.43 25 ARG B CA 1
ATOM 1731 C C . ARG B 1 25 ? 21.314 -27.679 9.772 1.00 35.77 25 ARG B C 1
ATOM 1732 O O . ARG B 1 25 ? 22.538 -27.862 9.637 1.00 36.43 25 ARG B O 1
ATOM 1748 N N . LEU B 1 27 ? 22.406 -24.657 8.866 1.00 35.28 27 LEU B N 1
ATOM 1749 C CA . LEU B 1 27 ? 23.546 -23.833 9.184 1.00 37.09 27 LEU B CA 1
ATOM 1750 C C . LEU B 1 27 ? 24.688 -24.698 9.786 1.00 39.53 27 LEU B C 1
ATOM 1751 O O . LEU B 1 27 ? 25.893 -24.473 9.492 1.00 39.97 27 LEU B O 1
ATOM 1756 N N . ALA B 1 28 ? 24.312 -25.710 10.572 1.00 41.18 28 ALA B N 1
ATOM 1757 C CA . ALA B 1 28 ? 25.293 -26.616 11.170 1.00 43.01 28 ALA B CA 1
ATOM 1758 C C . ALA B 1 28 ? 26.071 -27.282 10.059 1.00 44.16 28 ALA B C 1
ATOM 1759 O O . ALA B 1 28 ? 27.300 -27.253 10.086 1.00 44.54 28 ALA B O 1
ATOM 1761 N N . GLN B 1 29 ? 25.369 -27.843 9.070 1.00 45.40 29 GLN B N 1
ATOM 1762 C CA . GLN B 1 29 ? 26.053 -28.416 7.900 1.00 46.62 29 GLN B CA 1
ATOM 1763 C C . GLN B 1 29 ? 26.955 -27.370 7.239 1.00 46.84 29 GLN B C 1
ATOM 1764 O O . GLN B 1 29 ? 28.104 -27.638 6.942 1.00 46.76 29 GLN B O 1
ATOM 1770 N N . GLU B 1 30 ? 26.436 -26.165 7.035 1.00 47.17 30 GLU B N 1
ATOM 1771 C CA . GLU B 1 30 ? 27.197 -25.126 6.317 1.00 47.68 30 GLU B CA 1
ATOM 1772 C C . GLU B 1 30 ? 28.420 -24.635 7.080 1.00 47.14 30 GLU B C 1
ATOM 1773 O O . GLU B 1 30 ? 29.098 -23.707 6.622 1.00 47.34 30 GLU B O 1
ATOM 1779 N N . GLY B 1 31 ? 28.656 -25.245 8.247 1.00 46.14 31 GLY B N 1
ATOM 1780 C CA . GLY B 1 31 ? 29.746 -24.881 9.119 1.00 45.59 31 GLY B CA 1
ATOM 1781 C C . GLY B 1 31 ? 29.649 -23.499 9.758 1.00 45.15 31 GLY B C 1
ATOM 1782 O O . GLY B 1 31 ? 30.671 -22.813 9.927 1.00 44.38 31 GLY B O 1
ATOM 1783 N N . ALA B 1 32 ? 28.436 -23.082 10.126 1.00 44.15 32 ALA B N 1
ATOM 1784 C CA . ALA B 1 32 ? 28.271 -21.827 10.835 1.00 43.16 32 ALA B CA 1
ATOM 1785 C C . ALA B 1 32 ? 28.234 -22.117 12.325 1.00 42.43 32 ALA B C 1
ATOM 1786 O O . ALA B 1 32 ? 28.188 -23.276 12.741 1.00 41.65 32 ALA B O 1
ATOM 1788 N N . THR B 1 33 ? 28.297 -21.062 13.128 1.00 41.84 33 THR B N 1
ATOM 1789 C CA . THR B 1 33 ? 28.078 -21.171 14.582 1.00 41.23 33 THR B CA 1
ATOM 1790 C C . THR B 1 33 ? 26.641 -20.779 14.904 1.00 39.92 33 THR B C 1
ATOM 1791 O O . THR B 1 33 ? 26.169 -19.728 14.468 1.00 40.10 33 THR B O 1
ATOM 1795 N N . VAL B 1 34 ? 25.945 -21.631 15.654 1.00 39.04 34 VAL B N 1
ATOM 1796 C CA . VAL B 1 34 ? 24.555 -21.383 15.999 1.00 37.56 34 VAL B CA 1
ATOM 1797 C C . VAL B 1 34 ? 24.254 -21.296 17.509 1.00 37.32 34 VAL B C 1
ATOM 1798 O O . VAL B 1 34 ? 24.654 -22.144 18.297 1.00 37.94 34 VAL B O 1
ATOM 1802 N N . LEU B 1 35 ? 23.518 -20.271 17.897 1.00 36.73 35 LEU B N 1
ATOM 1803 C CA . LEU B 1 35 ? 22.888 -20.233 19.196 1.00 36.95 35 LEU B CA 1
ATOM 1804 C C . LEU B 1 35 ? 21.381 -20.542 19.000 1.00 37.01 35 LEU B C 1
ATOM 1805 O O . LEU B 1 35 ? 20.594 -19.675 18.607 1.00 36.53 35 LEU B O 1
ATOM 1810 N N . GLY B 1 36 ? 21.001 -21.797 19.217 1.00 37.31 36 GLY B N 1
ATOM 1811 C CA . GLY B 1 36 ? 19.594 -22.188 19.286 1.00 36.98 36 GLY B CA 1
ATOM 1812 C C . GLY B 1 36 ? 18.912 -21.751 20.580 1.00 37.53 36 GLY B C 1
ATOM 1813 O O . GLY B 1 36 ? 19.414 -21.997 21.669 1.00 36.98 36 GLY B O 1
ATOM 1814 N N . LEU B 1 37 ? 17.769 -21.077 20.438 1.00 37.81 37 LEU B N 1
ATOM 1815 C CA . LEU B 1 37 ? 16.956 -20.572 21.530 1.00 37.79 37 LEU B CA 1
ATOM 1816 C C . LEU B 1 37 ? 15.579 -21.243 21.472 1.00 38.92 37 LEU B C 1
ATOM 1817 O O . LEU B 1 37 ? 15.022 -21.399 20.390 1.00 39.06 37 LEU B O 1
ATOM 1822 N N . ASP B 1 38 ? 15.045 -21.646 22.620 1.00 39.93 38 ASP B N 1
ATOM 1823 C CA . ASP B 1 38 ? 13.712 -22.254 22.718 1.00 42.66 38 ASP B CA 1
ATOM 1824 C C . ASP B 1 38 ? 13.373 -22.447 24.187 1.00 44.12 38 ASP B C 1
ATOM 1825 O O . ASP B 1 38 ? 14.268 -22.400 25.038 1.00 45.26 38 ASP B O 1
ATOM 1830 N N . LEU B 1 39 ? 12.092 -22.599 24.507 1.00 45.41 39 LEU B N 1
ATOM 1831 C CA . LEU B 1 39 ? 11.725 -23.044 25.851 1.00 47.02 39 LEU B CA 1
ATOM 1832 C C . LEU B 1 39 ? 12.091 -24.522 26.014 1.00 46.71 39 LEU B C 1
ATOM 1833 O O . LEU B 1 39 ? 12.579 -24.911 27.058 1.00 47.45 39 LEU B O 1
ATOM 1838 N N . VAL B 1 55 ? 27.286 -25.174 17.414 1.00 49.45 55 VAL B N 1
ATOM 1839 C CA . VAL B 1 55 ? 25.860 -25.300 17.737 1.00 49.59 55 VAL B CA 1
ATOM 1840 C C . VAL B 1 55 ? 25.588 -25.556 19.217 1.00 49.32 55 VAL B C 1
ATOM 1841 O O . VAL B 1 55 ? 25.842 -26.634 19.745 1.00 49.31 55 VAL B O 1
ATOM 1845 N N . ARG B 1 56 ? 25.051 -24.552 19.890 1.00 49.59 56 ARG B N 1
ATOM 1846 C CA . ARG B 1 56 ? 24.640 -24.709 21.286 1.00 49.61 56 ARG B CA 1
ATOM 1847 C C . ARG B 1 56 ? 23.274 -24.106 21.589 1.00 49.00 56 ARG B C 1
ATOM 1848 O O . ARG B 1 56 ? 22.887 -23.077 21.043 1.00 49.09 56 ARG B O 1
ATOM 1856 N N . PHE B 1 57 ? 22.562 -24.756 22.493 1.00 48.40 57 PHE B N 1
ATOM 1857 C CA . PHE B 1 57 ? 21.245 -24.331 22.872 1.00 47.35 57 PHE B CA 1
ATOM 1858 C C . PHE B 1 57 ? 21.297 -23.564 24.179 1.00 47.17 57 PHE B C 1
ATOM 1859 O O . PHE B 1 57 ? 22.291 -23.601 24.889 1.00 47.38 57 PHE B O 1
ATOM 1867 N N . ARG B 1 58 ? 20.212 -22.871 24.480 1.00 46.65 58 ARG B N 1
ATOM 1868 C CA . ARG B 1 58 ? 20.156 -21.893 25.536 1.00 46.83 58 ARG B CA 1
ATOM 1869 C C . ARG B 1 58 ? 18.667 -21.718 25.673 1.00 47.35 58 ARG B C 1
ATOM 1870 O O . ARG B 1 58 ? 17.999 -21.396 24.674 1.00 47.42 58 ARG B O 1
ATOM 1878 N N . ASN B 1 59 ? 18.149 -21.980 26.879 1.00 47.40 59 ASN B N 1
ATOM 1879 C CA . ASN B 1 59 ? 16.729 -21.866 27.181 1.00 47.79 59 ASN B CA 1
ATOM 1880 C C . ASN B 1 59 ? 16.375 -20.421 27.377 1.00 47.43 59 ASN B C 1
ATOM 1881 O O . ASN B 1 59 ? 16.932 -19.743 28.231 1.00 47.59 59 ASN B O 1
ATOM 1886 N N . ALA B 1 60 ? 15.463 -19.939 26.542 1.00 46.78 60 ALA B N 1
ATOM 1887 C CA . ALA B 1 60 ? 15.064 -18.549 26.622 1.00 45.71 60 ALA B CA 1
ATOM 1888 C C . ALA B 1 60 ? 13.614 -18.336 26.157 1.00 45.06 60 ALA B C 1
ATOM 1889 O O . ALA B 1 60 ? 13.070 -19.097 25.347 1.00 44.80 60 ALA B O 1
ATOM 1891 N N . ASP B 1 61 ? 12.993 -17.312 26.726 1.00 44.37 61 ASP B N 1
ATOM 1892 C CA . ASP B 1 61 ? 11.657 -16.897 26.361 1.00 43.60 61 ASP B CA 1
ATOM 1893 C C . ASP B 1 61 ? 11.814 -15.655 25.498 1.00 42.78 61 ASP B C 1
ATOM 1894 O O . ASP B 1 61 ? 12.210 -14.564 25.963 1.00 41.62 61 ASP B O 1
ATOM 1899 N N . VAL B 1 62 ? 11.523 -15.867 24.218 1.00 41.54 62 VAL B N 1
ATOM 1900 C CA . VAL B 1 62 ? 11.572 -14.852 23.173 1.00 41.08 62 VAL B CA 1
ATOM 1901 C C . VAL B 1 62 ? 10.810 -13.556 23.573 1.00 40.82 62 VAL B C 1
ATOM 1902 O O . VAL B 1 62 ? 11.201 -12.440 23.228 1.00 40.12 62 VAL B O 1
ATOM 1906 N N . THR B 1 63 ? 9.751 -13.749 24.351 1.00 41.15 63 THR B N 1
ATOM 1907 C CA . THR B 1 63 ? 8.880 -12.718 24.898 1.00 42.41 63 THR B CA 1
ATOM 1908 C C . THR B 1 63 ? 9.563 -11.829 25.926 1.00 43.31 63 THR B C 1
ATOM 1909 O O . THR B 1 63 ? 9.290 -10.635 26.005 1.00 43.94 63 THR B O 1
ATOM 1913 N N . ASN B 1 64 ? 10.436 -12.417 26.732 1.00 44.26 64 ASN B N 1
ATOM 1914 C CA . ASN B 1 64 ? 10.952 -11.756 27.911 1.00 44.99 64 ASN B CA 1
ATOM 1915 C C . ASN B 1 64 ? 12.115 -10.812 27.605 1.00 45.09 64 ASN B C 1
ATOM 1916 O O . ASN B 1 64 ? 13.108 -11.222 27.002 1.00 45.71 64 ASN B O 1
ATOM 1921 N N . GLU B 1 65 ? 12.003 -9.556 28.014 1.00 44.76 65 GLU B N 1
ATOM 1922 C CA . GLU B 1 65 ? 13.071 -8.607 27.785 1.00 45.48 65 GLU B CA 1
ATOM 1923 C C . GLU B 1 65 ? 14.424 -9.071 28.389 1.00 45.36 65 GLU B C 1
ATOM 1924 O O . GLU B 1 65 ? 15.454 -8.983 27.715 1.00 44.57 65 GLU B O 1
ATOM 1930 N N . ALA B 1 66 ? 14.407 -9.599 29.624 1.00 44.47 66 ALA B N 1
ATOM 1931 C CA . ALA B 1 66 ? 15.626 -10.131 30.280 1.00 44.23 66 ALA B CA 1
ATOM 1932 C C . ALA B 1 66 ? 16.303 -11.330 29.583 1.00 43.85 66 ALA B C 1
ATOM 1933 O O . ALA B 1 66 ? 17.455 -11.205 29.169 1.00 44.15 66 ALA B O 1
ATOM 1935 N N . ASP B 1 67 ? 15.621 -12.484 29.478 1.00 43.48 67 ASP B N 1
ATOM 1936 C CA . ASP B 1 67 ? 16.156 -13.669 28.748 1.00 42.84 67 ASP B CA 1
ATOM 1937 C C . ASP B 1 67 ? 16.822 -13.267 27.409 1.00 41.83 67 ASP B C 1
ATOM 1938 O O . ASP B 1 67 ? 17.909 -13.726 27.070 1.00 42.65 67 ASP B O 1
ATOM 1943 N N . ALA B 1 68 ? 16.166 -12.406 26.647 1.00 40.65 68 ALA B N 1
ATOM 1944 C CA . ALA B 1 68 ? 16.636 -12.060 25.309 1.00 39.81 68 ALA B CA 1
ATOM 1945 C C . ALA B 1 68 ? 17.949 -11.259 25.327 1.00 39.31 68 ALA B C 1
ATOM 1946 O O . ALA B 1 68 ? 18.876 -11.538 24.548 1.00 38.14 68 ALA B O 1
ATOM 1948 N N . THR B 1 69 ? 18.014 -10.267 26.210 1.00 39.88 69 THR B N 1
ATOM 1949 C CA . THR B 1 69 ? 19.257 -9.548 26.509 1.00 41.45 69 THR B CA 1
ATOM 1950 C C . THR B 1 69 ? 20.354 -10.529 26.969 1.00 41.53 69 THR B C 1
ATOM 1951 O O . THR B 1 69 ? 21.435 -10.612 26.381 1.00 42.07 69 THR B O 1
ATOM 1955 N N . ALA B 1 70 ? 20.067 -11.307 27.994 1.00 41.86 70 ALA B N 1
ATOM 1956 C CA . ALA B 1 70 ? 21.065 -12.218 28.516 1.00 42.50 70 ALA B CA 1
ATOM 1957 C C . ALA B 1 70 ? 21.520 -13.136 27.388 1.00 42.82 70 ALA B C 1
ATOM 1958 O O . ALA B 1 70 ? 22.712 -13.416 27.251 1.00 43.39 70 ALA B O 1
ATOM 1960 N N . ALA B 1 71 ? 20.574 -13.544 26.542 1.00 43.09 71 ALA B N 1
ATOM 1961 C CA . ALA B 1 71 ? 20.869 -14.387 25.375 1.00 42.93 71 ALA B CA 1
ATOM 1962 C C . ALA B 1 71 ? 21.848 -13.725 24.417 1.00 42.72 71 ALA B C 1
ATOM 1963 O O . ALA B 1 71 ? 22.828 -14.333 23.986 1.00 42.52 71 ALA B O 1
ATOM 1965 N N . LEU B 1 72 ? 21.553 -12.472 24.088 1.00 43.45 72 LEU B N 1
ATOM 1966 C CA . LEU B 1 72 ? 22.359 -11.647 23.187 1.00 44.01 72 LEU B CA 1
ATOM 1967 C C . LEU B 1 72 ? 23.700 -11.236 23.806 1.00 44.70 72 LEU B C 1
ATOM 1968 O O . LEU B 1 72 ? 24.686 -11.041 23.079 1.00 44.23 72 LEU B O 1
ATOM 1973 N N . ALA B 1 73 ? 23.723 -11.083 25.133 1.00 45.71 73 ALA B N 1
ATOM 1974 C CA . ALA B 1 73 ? 24.977 -10.894 25.890 1.00 47.01 73 ALA B CA 1
ATOM 1975 C C . ALA B 1 73 ? 25.788 -12.179 25.925 1.00 48.29 73 ALA B C 1
ATOM 1976 O O . ALA B 1 73 ? 27.002 -12.130 25.729 1.00 48.15 73 ALA B O 1
ATOM 1978 N N . PHE B 1 74 ? 25.124 -13.324 26.177 1.00 49.74 74 PHE B N 1
ATOM 1979 C CA . PHE B 1 74 ? 25.792 -14.624 26.078 1.00 51.49 74 PHE B CA 1
ATOM 1980 C C . PHE B 1 74 ? 26.539 -14.612 24.769 1.00 51.28 74 PHE B C 1
ATOM 1981 O O . PHE B 1 74 ? 27.743 -14.735 24.758 1.00 51.49 74 PHE B O 1
ATOM 1989 N N . ALA B 1 75 ? 25.814 -14.365 23.681 1.00 51.83 75 ALA B N 1
ATOM 1990 C CA . ALA B 1 75 ? 26.322 -14.559 22.322 1.00 52.10 75 ALA B CA 1
ATOM 1991 C C . ALA B 1 75 ? 27.520 -13.689 21.997 1.00 52.25 75 ALA B C 1
ATOM 1992 O O . ALA B 1 75 ? 28.373 -14.123 21.250 1.00 51.50 75 ALA B O 1
ATOM 1994 N N . LYS B 1 76 ? 27.562 -12.470 22.542 1.00 53.22 76 LYS B N 1
ATOM 1995 C CA . LYS B 1 76 ? 28.638 -11.511 22.237 1.00 54.79 76 LYS B CA 1
ATOM 1996 C C . LYS B 1 76 ? 29.968 -11.896 22.911 1.00 55.52 76 LYS B C 1
ATOM 1997 O O . LYS B 1 76 ? 30.975 -12.011 22.212 1.00 56.11 76 LYS B O 1
ATOM 1999 N N . GLN B 1 77 ? 29.974 -12.117 24.229 1.00 55.81 77 GLN B N 1
ATOM 2000 C CA . GLN B 1 77 ? 31.182 -12.618 24.911 1.00 56.31 77 GLN B CA 1
ATOM 2001 C C . GLN B 1 77 ? 31.608 -13.999 24.366 1.00 56.31 77 GLN B C 1
ATOM 2002 O O . GLN B 1 77 ? 32.745 -14.181 23.945 1.00 56.89 77 GLN B O 1
ATOM 2004 N N . GLU B 1 78 ? 30.690 -14.960 24.324 1.00 56.26 78 GLU B N 1
ATOM 2005 C CA . GLU B 1 78 ? 31.019 -16.285 23.805 1.00 55.56 78 GLU B CA 1
ATOM 2006 C C . GLU B 1 78 ? 31.408 -16.310 22.328 1.00 54.79 78 GLU B C 1
ATOM 2007 O O . GLU B 1 78 ? 32.182 -17.164 21.913 1.00 54.25 78 GLU B O 1
ATOM 2013 N N . PHE B 1 79 ? 30.869 -15.387 21.531 1.00 54.08 79 PHE B N 1
ATOM 2014 C CA . PHE B 1 79 ? 31.090 -15.447 20.082 1.00 53.56 79 PHE B CA 1
ATOM 2015 C C . PHE B 1 79 ? 31.727 -14.262 19.389 1.00 53.08 79 PHE B C 1
ATOM 2016 O O . PHE B 1 79 ? 32.334 -14.467 18.353 1.00 53.39 79 PHE B O 1
ATOM 2024 N N . GLY B 1 80 ? 31.567 -13.045 19.919 1.00 52.36 80 GLY B N 1
ATOM 2025 C CA . GLY B 1 80 ? 32.324 -11.882 19.425 1.00 52.32 80 GLY B CA 1
ATOM 2026 C C . GLY B 1 80 ? 31.731 -11.117 18.247 1.00 52.42 80 GLY B C 1
ATOM 2027 O O . GLY B 1 80 ? 32.174 -9.982 17.924 1.00 53.22 80 GLY B O 1
ATOM 2028 N N . HIS B 1 81 ? 30.760 -11.738 17.575 1.00 50.68 81 HIS B N 1
ATOM 2029 C CA . HIS B 1 81 ? 29.931 -11.036 16.607 1.00 49.27 81 HIS B CA 1
ATOM 2030 C C . HIS B 1 81 ? 28.564 -11.763 16.515 1.00 47.94 81 HIS B C 1
ATOM 2031 O O . HIS B 1 81 ? 28.326 -12.752 17.241 1.00 47.96 81 HIS B O 1
ATOM 2033 N N . VAL B 1 82 ? 27.651 -11.214 15.713 1.00 45.91 82 VAL B N 1
ATOM 2034 C CA . VAL B 1 82 ? 26.394 -11.894 15.336 1.00 43.78 82 VAL B CA 1
ATOM 2035 C C . VAL B 1 82 ? 26.179 -11.539 13.900 1.00 41.94 82 VAL B C 1
ATOM 2036 O O . VAL B 1 82 ? 26.237 -10.376 13.584 1.00 41.84 82 VAL B O 1
ATOM 2040 N N . HIS B 1 83 ? 25.929 -12.501 13.027 1.00 40.17 83 HIS B N 1
ATOM 2041 C CA . HIS B 1 83 ? 25.727 -12.123 11.650 1.00 40.38 83 HIS B CA 1
ATOM 2042 C C . HIS B 1 83 ? 24.299 -12.400 11.147 1.00 38.70 83 HIS B C 1
ATOM 2043 O O . HIS B 1 83 ? 23.825 -11.774 10.190 1.00 38.25 83 HIS B O 1
ATOM 2050 N N . GLY B 1 84 ? 23.611 -13.309 11.830 1.00 36.35 84 GLY B N 1
ATOM 2051 C CA . GLY B 1 84 ? 22.316 -13.782 11.392 1.00 33.67 84 GLY B CA 1
ATOM 2052 C C . GLY B 1 84 ? 21.336 -13.946 12.523 1.00 31.34 84 GLY B C 1
ATOM 2053 O O . GLY B 1 84 ? 21.733 -14.309 13.645 1.00 32.04 84 GLY B O 1
ATOM 2054 N N . LEU B 1 85 ? 20.066 -13.655 12.233 1.00 28.13 85 LEU B N 1
ATOM 2055 C CA . LEU B 1 85 ? 18.934 -13.961 13.162 1.00 25.91 85 LEU B CA 1
ATOM 2056 C C . LEU B 1 85 ? 17.818 -14.628 12.343 1.00 24.86 85 LEU B C 1
ATOM 2057 O O . LEU B 1 85 ? 17.422 -14.077 11.329 1.00 23.40 85 LEU B O 1
ATOM 2062 N N . VAL B 1 86 ? 17.390 -15.834 12.733 1.00 24.44 86 VAL B N 1
ATOM 2063 C CA . VAL B 1 86 ? 16.259 -16.502 12.094 1.00 25.30 86 VAL B CA 1
ATOM 2064 C C . VAL B 1 86 ? 15.160 -16.713 13.127 1.00 25.82 86 VAL B C 1
ATOM 2065 O O . VAL B 1 86 ? 15.311 -17.539 14.063 1.00 27.88 86 VAL B O 1
ATOM 2069 N N . ASN B 1 87 ? 14.098 -15.934 13.022 1.00 25.85 87 ASN B N 1
ATOM 2070 C CA . ASN B 1 87 ? 12.943 -16.059 13.946 1.00 27.00 87 ASN B CA 1
ATOM 2071 C C . ASN B 1 87 ? 11.975 -17.124 13.481 1.00 28.50 87 ASN B C 1
ATOM 2072 O O . ASN B 1 87 ? 11.198 -16.893 12.527 1.00 28.36 87 ASN B O 1
ATOM 2077 N N . CYS B 1 88 ? 12.024 -18.289 14.135 1.00 30.32 88 CYS B N 1
ATOM 2078 C CA . CYS B 1 88 ? 11.024 -19.340 13.938 1.00 32.11 88 CYS B CA 1
ATOM 2079 C C . CYS B 1 88 ? 10.231 -19.728 15.204 1.00 33.34 88 CYS B C 1
ATOM 2080 O O . CYS B 1 88 ? 9.584 -20.793 15.216 1.00 33.87 88 CYS B O 1
ATOM 2083 N N . ALA B 1 89 ? 10.279 -18.919 16.265 1.00 33.76 89 ALA B N 1
ATOM 2084 C CA . ALA B 1 89 ? 9.417 -19.165 17.439 1.00 34.26 89 ALA B CA 1
ATOM 2085 C C . ALA B 1 89 ? 7.948 -18.869 17.065 1.00 35.29 89 ALA B C 1
ATOM 2086 O O . ALA B 1 89 ? 7.629 -17.766 16.575 1.00 35.42 89 ALA B O 1
ATOM 2088 N N . GLY B 1 90 ? 7.056 -19.839 17.255 1.00 35.52 90 GLY B N 1
ATOM 2089 C CA . GLY B 1 90 ? 5.697 -19.652 16.794 1.00 36.05 90 GLY B CA 1
ATOM 2090 C C . GLY B 1 90 ? 4.681 -20.511 17.512 1.00 37.34 90 GLY B C 1
ATOM 2091 O O . GLY B 1 90 ? 5.012 -21.547 18.042 1.00 37.18 90 GLY B O 1
ATOM 2092 N N . THR B 1 91 ? 3.447 -20.041 17.563 1.00 37.71 91 THR B N 1
ATOM 2093 C CA . THR B 1 91 ? 2.339 -20.881 17.940 1.00 38.76 91 THR B CA 1
ATOM 2094 C C . THR B 1 91 ? 1.355 -20.632 16.841 1.00 38.58 91 THR B C 1
ATOM 2095 O O . THR B 1 91 ? 1.118 -19.496 16.469 1.00 37.54 91 THR B O 1
ATOM 2099 N N . ALA B 1 92 ? 0.761 -21.711 16.365 1.00 39.49 92 ALA B N 1
ATOM 2100 C CA . ALA B 1 92 ? -0.235 -21.689 15.310 1.00 40.72 92 ALA B CA 1
ATOM 2101 C C . ALA B 1 92 ? -1.538 -22.319 15.841 1.00 41.30 92 ALA B C 1
ATOM 2102 O O . ALA B 1 92 ? -1.924 -23.377 15.365 1.00 42.27 92 ALA B O 1
ATOM 2104 N N . PRO B 1 93 ? -2.202 -21.702 16.849 1.00 41.95 93 PRO B N 1
ATOM 2105 C CA . PRO B 1 93 ? -3.381 -22.335 17.452 1.00 42.25 93 PRO B CA 1
ATOM 2106 C C . PRO B 1 93 ? -4.725 -21.986 16.760 1.00 42.07 93 PRO B C 1
ATOM 2107 O O . PRO B 1 93 ? -4.781 -21.051 15.931 1.00 41.51 93 PRO B O 1
ATOM 2111 N N . GLY B 1 94 ? -5.777 -22.750 17.108 1.00 41.68 94 GLY B N 1
ATOM 2112 C CA . GLY B 1 94 ? -7.074 -22.699 16.430 1.00 41.23 94 GLY B CA 1
ATOM 2113 C C . GLY B 1 94 ? -8.242 -22.442 17.360 1.00 40.89 94 GLY B C 1
ATOM 2114 O O . GLY B 1 94 ? -8.451 -23.157 18.346 1.00 42.04 94 GLY B O 1
ATOM 2115 N N . GLU B 1 95 ? -9.021 -21.418 17.048 1.00 39.96 95 GLU B N 1
ATOM 2116 C CA . GLU B 1 95 ? -10.111 -21.005 17.915 1.00 38.95 95 GLU B CA 1
ATOM 2117 C C . GLU B 1 95 ? -10.924 -19.959 17.189 1.00 37.55 95 GLU B C 1
ATOM 2118 O O . GLU B 1 95 ? -10.369 -19.060 16.565 1.00 37.40 95 GLU B O 1
ATOM 2124 N N . LYS B 1 96 ? -12.244 -20.104 17.270 1.00 36.30 96 LYS B N 1
ATOM 2125 C CA . LYS B 1 96 ? -13.186 -19.251 16.586 1.00 34.93 96 LYS B CA 1
ATOM 2126 C C . LYS B 1 96 ? -13.371 -17.917 17.337 1.00 33.10 96 LYS B C 1
ATOM 2127 O O . LYS B 1 96 ? -13.126 -17.836 18.520 1.00 32.01 96 LYS B O 1
ATOM 2133 N N . ILE B 1 97 ? -13.796 -16.875 16.636 1.00 32.03 97 ILE B N 1
ATOM 2134 C CA . ILE B 1 97 ? -14.271 -15.649 17.289 1.00 31.81 97 ILE B CA 1
ATOM 2135 C C . ILE B 1 97 ? -15.577 -15.824 18.151 1.00 32.83 97 ILE B C 1
ATOM 2136 O O . ILE B 1 97 ? -15.684 -15.264 19.267 1.00 30.43 97 ILE B O 1
ATOM 2141 N N . LEU B 1 98 ? -16.564 -16.566 17.612 1.00 33.76 98 LEU B N 1
ATOM 2142 C CA . LEU B 1 98 ? -17.744 -16.977 18.398 1.00 35.21 98 LEU B CA 1
ATOM 2143 C C . LEU B 1 98 ? -17.784 -18.476 18.530 1.00 36.67 98 LEU B C 1
ATOM 2144 O O . LEU B 1 98 ? -18.009 -19.214 17.588 1.00 37.89 98 LEU B O 1
ATOM 2149 N N . GLY B 1 99 ? -17.484 -18.951 19.713 1.00 39.62 99 GLY B N 1
ATOM 2150 C CA . GLY B 1 99 ? -17.375 -20.385 19.896 1.00 42.18 99 GLY B CA 1
ATOM 2151 C C . GLY B 1 99 ? -18.667 -20.918 20.467 1.00 44.38 99 GLY B C 1
ATOM 2152 O O . GLY B 1 99 ? -19.561 -20.135 20.870 1.00 44.52 99 GLY B O 1
ATOM 2153 N N . ARG B 1 100 ? -18.756 -22.253 20.487 1.00 46.02 100 ARG B N 1
ATOM 2154 C CA . ARG B 1 100 ? -19.832 -22.964 21.147 1.00 46.91 100 ARG B CA 1
ATOM 2155 C C . ARG B 1 100 ? -19.981 -22.356 22.523 1.00 47.07 100 ARG B C 1
ATOM 2156 O O . ARG B 1 100 ? -21.054 -21.855 22.852 1.00 47.88 100 ARG B O 1
ATOM 2158 N N . SER B 1 101 ? -18.879 -22.346 23.281 1.00 47.30 101 SER B N 1
ATOM 2159 C CA . SER B 1 101 ? -18.821 -21.836 24.664 1.00 47.30 101 SER B CA 1
ATOM 2160 C C . SER B 1 101 ? -19.074 -20.330 24.864 1.00 46.57 101 SER B C 1
ATOM 2161 O O . SER B 1 101 ? -19.727 -19.941 25.830 1.00 47.94 101 SER B O 1
ATOM 2164 N N . GLY B 1 102 ? -18.538 -19.493 23.973 1.00 44.69 102 GLY B N 1
ATOM 2165 C CA . GLY B 1 102 ? -18.622 -18.032 24.081 1.00 41.87 102 GLY B CA 1
ATOM 2166 C C . GLY B 1 102 ? -17.570 -17.402 23.165 1.00 40.24 102 GLY B C 1
ATOM 2167 O O . GLY B 1 102 ? -16.974 -18.094 22.322 1.00 39.58 102 GLY B O 1
ATOM 2168 N N . PRO B 1 103 ? -17.330 -16.085 23.311 1.00 38.82 103 PRO B N 1
ATOM 2169 C CA . PRO B 1 103 ? -16.278 -15.466 22.490 1.00 37.38 103 PRO B CA 1
ATOM 2170 C C . PRO B 1 103 ? -14.873 -16.075 22.758 1.00 37.00 103 PRO B C 1
ATOM 2171 O O . PRO B 1 103 ? -14.637 -16.699 23.825 1.00 36.85 103 PRO B O 1
ATOM 2175 N N . HIS B 1 104 ? -13.992 -15.931 21.763 1.00 35.04 104 HIS B N 1
ATOM 2176 C CA . HIS B 1 104 ? -12.557 -16.215 21.842 1.00 33.97 104 HIS B CA 1
ATOM 2177 C C . HIS B 1 104 ? -11.965 -15.604 23.117 1.00 33.39 104 HIS B C 1
ATOM 2178 O O . HIS B 1 104 ? -12.198 -14.442 23.438 1.00 32.38 104 HIS B O 1
ATOM 2185 N N . ALA B 1 105 ? -11.223 -16.402 23.868 1.00 33.76 105 ALA B N 1
ATOM 2186 C CA . ALA B 1 105 ? -10.508 -15.878 25.029 1.00 34.35 105 ALA B CA 1
ATOM 2187 C C . ALA B 1 105 ? -9.583 -14.716 24.615 1.00 34.33 105 ALA B C 1
ATOM 2188 O O . ALA B 1 105 ? -8.847 -14.852 23.661 1.00 34.02 105 ALA B O 1
ATOM 2190 N N . LEU B 1 106 ? -9.638 -13.591 25.328 1.00 34.63 106 LEU B N 1
ATOM 2191 C CA . LEU B 1 106 ? -8.717 -12.493 25.074 1.00 35.67 106 LEU B CA 1
ATOM 2192 C C . LEU B 1 106 ? -7.264 -12.887 25.335 1.00 36.10 106 LEU B C 1
ATOM 2193 O O . LEU B 1 106 ? -6.376 -12.570 24.544 1.00 36.31 106 LEU B O 1
ATOM 2198 N N . ASP B 1 107 ? -7.017 -13.582 26.431 1.00 36.49 107 ASP B N 1
ATOM 2199 C CA . ASP B 1 107 ? -5.627 -13.912 26.785 1.00 37.04 107 ASP B CA 1
ATOM 2200 C C . ASP B 1 107 ? -4.968 -14.882 25.783 1.00 35.48 107 ASP B C 1
ATOM 2201 O O . ASP B 1 107 ? -3.778 -14.765 25.458 1.00 37.03 107 ASP B O 1
ATOM 2206 N N . SER B 1 108 ? -5.740 -15.823 25.273 1.00 33.42 108 SER B N 1
ATOM 2207 C CA . SER B 1 108 ? -5.283 -16.680 24.203 1.00 32.08 108 SER B CA 1
ATOM 2208 C C . SER B 1 108 ? -4.878 -15.849 22.972 1.00 31.19 108 SER B C 1
ATOM 2209 O O . SER B 1 108 ? -3.799 -16.026 22.406 1.00 30.84 108 SER B O 1
ATOM 2212 N N . PHE B 1 109 ? -5.724 -14.901 22.593 1.00 29.29 109 PHE B N 1
ATOM 2213 C CA . PHE B 1 109 ? -5.379 -14.046 21.509 1.00 28.26 109 PHE B CA 1
ATOM 2214 C C . PHE B 1 109 ? -4.078 -13.277 21.787 1.00 27.31 109 PHE B C 1
ATOM 2215 O O . PHE B 1 109 ? -3.181 -13.293 20.968 1.00 25.90 109 PHE B O 1
ATOM 2223 N N . ALA B 1 110 ? -4.000 -12.633 22.952 1.00 26.82 110 ALA B N 1
ATOM 2224 C CA . ALA B 1 110 ? -2.847 -11.826 23.375 1.00 26.59 110 ALA B CA 1
ATOM 2225 C C . ALA B 1 110 ? -1.592 -12.687 23.454 1.00 26.95 110 ALA B C 1
ATOM 2226 O O . ALA B 1 110 ? -0.496 -12.253 23.044 1.00 26.96 110 ALA B O 1
ATOM 2228 N N . ARG B 1 111 ? -1.756 -13.905 23.951 1.00 26.41 111 ARG B N 1
ATOM 2229 C CA . ARG B 1 111 ? -0.642 -14.823 24.054 1.00 28.80 111 ARG B CA 1
ATOM 2230 C C . ARG B 1 111 ? -0.036 -15.191 22.690 1.00 27.88 111 ARG B C 1
ATOM 2231 O O . ARG B 1 111 ? 1.161 -15.381 22.599 1.00 27.37 111 ARG B O 1
ATOM 2239 N N . THR B 1 112 ? -0.867 -15.301 21.645 1.00 28.40 112 THR B N 1
ATOM 2240 C CA . THR B 1 112 ? -0.412 -15.715 20.285 1.00 27.30 112 THR B CA 1
ATOM 2241 C C . THR B 1 112 ? 0.298 -14.531 19.641 1.00 27.01 112 THR B C 1
ATOM 2242 O O . THR B 1 112 ? 1.363 -14.684 19.043 1.00 26.09 112 THR B O 1
ATOM 2246 N N . VAL B 1 113 ? -0.292 -13.354 19.793 1.00 26.26 113 VAL B N 1
ATOM 2247 C CA . VAL B 1 113 ? 0.338 -12.107 19.366 1.00 25.80 113 VAL B CA 1
ATOM 2248 C C . VAL B 1 113 ? 1.691 -11.955 20.070 1.00 26.38 113 VAL B C 1
ATOM 2249 O O . VAL B 1 113 ? 2.693 -11.649 19.426 1.00 26.60 113 VAL B O 1
ATOM 2253 N N . ALA B 1 114 ? 1.725 -12.211 21.373 1.00 26.10 114 ALA B N 1
ATOM 2254 C CA . ALA B 1 114 ? 2.959 -12.161 22.176 1.00 26.49 114 ALA B CA 1
ATOM 2255 C C . ALA B 1 114 ? 4.108 -13.074 21.650 1.00 26.90 114 ALA B C 1
ATOM 2256 O O . ALA B 1 114 ? 5.232 -12.620 21.354 1.00 27.54 114 ALA B O 1
ATOM 2258 N N . VAL B 1 115 ? 3.833 -14.357 21.522 1.00 26.33 115 VAL B N 1
ATOM 2259 C CA . VAL B 1 115 ? 4.837 -15.257 21.029 1.00 26.77 115 VAL B CA 1
ATOM 2260 C C . VAL B 1 115 ? 5.272 -14.898 19.565 1.00 27.74 115 VAL B C 1
ATOM 2261 O O . VAL B 1 115 ? 6.476 -14.661 19.292 1.00 27.50 115 VAL B O 1
ATOM 2265 N N . ASN B 1 116 ? 4.288 -14.832 18.661 1.00 26.69 116 ASN B N 1
ATOM 2266 C CA . ASN B 1 116 ? 4.541 -14.621 17.269 1.00 27.01 116 ASN B CA 1
ATOM 2267 C C . ASN B 1 116 ? 5.113 -13.274 16.926 1.00 26.93 116 ASN B C 1
ATOM 2268 O O . ASN B 1 116 ? 6.051 -13.240 16.159 1.00 27.97 116 ASN B O 1
ATOM 2273 N N . LEU B 1 117 ? 4.611 -12.212 17.531 1.00 25.79 117 LEU B N 1
ATOM 2274 C CA . LEU B 1 117 ? 4.897 -10.865 17.075 1.00 26.41 117 LEU B CA 1
ATOM 2275 C C . LEU B 1 117 ? 5.821 -10.050 18.007 1.00 26.55 117 LEU B C 1
ATOM 2276 O O . LEU B 1 117 ? 6.784 -9.419 17.525 1.00 25.63 117 LEU B O 1
ATOM 2281 N N . ILE B 1 118 ? 5.525 -10.057 19.308 1.00 26.93 118 ILE B N 1
ATOM 2282 C CA . ILE B 1 118 ? 6.324 -9.320 20.313 1.00 28.55 118 ILE B CA 1
ATOM 2283 C C . ILE B 1 118 ? 7.680 -10.003 20.427 1.00 28.28 118 ILE B C 1
ATOM 2284 O O . ILE B 1 118 ? 8.697 -9.362 20.445 1.00 28.08 118 ILE B O 1
ATOM 2289 N N . GLY B 1 119 ? 7.662 -11.318 20.469 1.00 28.36 119 GLY B N 1
ATOM 2290 C CA . GLY B 1 119 ? 8.873 -12.092 20.529 1.00 27.92 119 GLY B CA 1
ATOM 2291 C C . GLY B 1 119 ? 9.792 -11.896 19.318 1.00 28.40 119 GLY B C 1
ATOM 2292 O O . GLY B 1 119 ? 11.022 -11.846 19.486 1.00 28.01 119 GLY B O 1
ATOM 2293 N N . THR B 1 120 ? 9.251 -11.785 18.100 1.00 27.40 120 THR B N 1
ATOM 2294 C CA . THR B 1 120 ? 10.195 -11.583 17.009 1.00 26.44 120 THR B CA 1
ATOM 2295 C C . THR B 1 120 ? 10.665 -10.162 16.938 1.00 26.20 120 THR B C 1
ATOM 2296 O O . THR B 1 120 ? 11.813 -9.906 16.618 1.00 27.36 120 THR B O 1
ATOM 2300 N N . PHE B 1 121 ? 9.800 -9.222 17.253 1.00 26.51 121 PHE B N 1
ATOM 2301 C CA . PHE B 1 121 ? 10.281 -7.877 17.367 1.00 26.42 121 PHE B CA 1
ATOM 2302 C C . PHE B 1 121 ? 11.384 -7.749 18.469 1.00 27.33 121 PHE B C 1
ATOM 2303 O O . PHE B 1 121 ? 12.367 -7.031 18.295 1.00 26.16 121 PHE B O 1
ATOM 2311 N N . ASN B 1 122 ? 11.197 -8.433 19.597 1.00 28.10 122 ASN B N 1
ATOM 2312 C CA . ASN B 1 122 ? 12.150 -8.374 20.714 1.00 28.57 122 ASN B CA 1
ATOM 2313 C C . ASN B 1 122 ? 13.542 -8.862 20.283 1.00 28.91 122 ASN B C 1
ATOM 2314 O O . ASN B 1 122 ? 14.575 -8.313 20.704 1.00 29.63 122 ASN B O 1
ATOM 2327 N N . ILE B 1 124 ? 14.550 -8.931 17.158 1.00 26.57 124 ILE B N 1
ATOM 2328 C CA . ILE B 1 124 ? 15.029 -8.096 16.077 1.00 25.81 124 ILE B CA 1
ATOM 2329 C C . ILE B 1 124 ? 15.712 -6.850 16.609 1.00 26.40 124 ILE B C 1
ATOM 2330 O O . ILE B 1 124 ? 16.814 -6.519 16.177 1.00 25.35 124 ILE B O 1
ATOM 2335 N N . ARG B 1 125 ? 15.045 -6.132 17.506 1.00 27.10 125 ARG B N 1
ATOM 2336 C CA . ARG B 1 125 ? 15.664 -4.952 18.114 1.00 28.67 125 ARG B CA 1
ATOM 2337 C C . ARG B 1 125 ? 17.032 -5.267 18.777 1.00 28.97 125 ARG B C 1
ATOM 2338 O O . ARG B 1 125 ? 17.960 -4.502 18.632 1.00 30.30 125 ARG B O 1
ATOM 2346 N N . LEU B 1 126 ? 17.168 -6.422 19.409 1.00 29.36 126 LEU B N 1
ATOM 2347 C CA . LEU B 1 126 ? 18.401 -6.768 20.101 1.00 29.56 126 LEU B CA 1
ATOM 2348 C C . LEU B 1 126 ? 19.537 -7.296 19.161 1.00 30.97 126 LEU B C 1
ATOM 2349 O O . LEU B 1 126 ? 20.643 -6.744 19.107 1.00 32.10 126 LEU B O 1
ATOM 2354 N N . ALA B 1 127 ? 19.257 -8.329 18.392 1.00 31.44 127 ALA B N 1
ATOM 2355 C CA . ALA B 1 127 ? 20.206 -8.784 17.409 1.00 31.30 127 ALA B CA 1
ATOM 2356 C C . ALA B 1 127 ? 20.642 -7.643 16.516 1.00 31.15 127 ALA B C 1
ATOM 2357 O O . ALA B 1 127 ? 21.809 -7.582 16.123 1.00 32.14 127 ALA B O 1
ATOM 2359 N N . ALA B 1 128 ? 19.750 -6.729 16.190 1.00 30.15 128 ALA B N 1
ATOM 2360 C CA . ALA B 1 128 ? 20.179 -5.685 15.279 1.00 30.35 128 ALA B CA 1
ATOM 2361 C C . ALA B 1 128 ? 21.203 -4.744 15.927 1.00 30.97 128 ALA B C 1
ATOM 2362 O O . ALA B 1 128 ? 22.135 -4.285 15.245 1.00 28.68 128 ALA B O 1
ATOM 2364 N N . GLU B 1 129 ? 20.992 -4.449 17.221 1.00 32.53 129 GLU B N 1
ATOM 2365 C CA . GLU B 1 129 ? 21.930 -3.655 17.984 1.00 34.12 129 GLU B CA 1
ATOM 2366 C C . GLU B 1 129 ? 23.369 -4.236 17.849 1.00 34.27 129 GLU B C 1
ATOM 2367 O O . GLU B 1 129 ? 24.297 -3.509 17.537 1.00 34.70 129 GLU B O 1
ATOM 2373 N N . VAL B 1 130 ? 23.524 -5.546 17.982 1.00 34.51 130 VAL B N 1
ATOM 2374 C CA . VAL B 1 130 ? 24.827 -6.185 17.852 1.00 34.21 130 VAL B CA 1
ATOM 2375 C C . VAL B 1 130 ? 25.403 -6.209 16.432 1.00 34.94 130 VAL B C 1
ATOM 2376 O O . VAL B 1 130 ? 26.527 -5.730 16.239 1.00 35.33 130 VAL B O 1
ATOM 2388 N N . SER B 1 132 ? 24.854 -4.305 14.260 1.00 32.36 132 SER B N 1
ATOM 2389 C CA . SER B 1 132 ? 25.179 -2.880 14.179 1.00 33.27 132 SER B CA 1
ATOM 2390 C C . SER B 1 132 ? 26.695 -2.616 14.197 1.00 33.02 132 SER B C 1
ATOM 2391 O O . SER B 1 132 ? 27.238 -1.855 13.430 1.00 32.78 132 SER B O 1
ATOM 2394 N N . GLN B 1 133 ? 27.342 -3.281 15.121 1.00 33.96 133 GLN B N 1
ATOM 2395 C CA . GLN B 1 133 ? 28.671 -2.925 15.599 1.00 36.20 133 GLN B CA 1
ATOM 2396 C C . GLN B 1 133 ? 29.733 -3.844 14.961 1.00 35.90 133 GLN B C 1
ATOM 2397 O O . GLN B 1 133 ? 30.893 -3.795 15.336 1.00 35.99 133 GLN B O 1
ATOM 2403 N N . GLY B 1 134 ? 29.320 -4.672 13.994 1.00 35.13 134 GLY B N 1
ATOM 2404 C CA . GLY B 1 134 ? 30.209 -5.678 13.391 1.00 33.68 134 GLY B CA 1
ATOM 2405 C C . GLY B 1 134 ? 30.775 -5.236 12.051 1.00 33.01 134 GLY B C 1
ATOM 2406 O O . GLY B 1 134 ? 30.489 -4.131 11.578 1.00 31.12 134 GLY B O 1
ATOM 2407 N N . GLU B 1 135 ? 31.613 -6.078 11.456 1.00 32.89 135 GLU B N 1
ATOM 2408 C CA . GLU B 1 135 ? 32.271 -5.688 10.217 1.00 34.24 135 GLU B CA 1
ATOM 2409 C C . GLU B 1 135 ? 31.393 -5.976 9.019 1.00 33.39 135 GLU B C 1
ATOM 2410 O O . GLU B 1 135 ? 30.923 -7.091 8.873 1.00 33.87 135 GLU B O 1
ATOM 2416 N N . PRO B 1 136 ? 31.191 -4.990 8.147 1.00 33.14 136 PRO B N 1
ATOM 2417 C CA . PRO B 1 136 ? 30.563 -5.313 6.840 1.00 33.36 136 PRO B CA 1
ATOM 2418 C C . PRO B 1 136 ? 31.419 -6.254 6.000 1.00 34.17 136 PRO B C 1
ATOM 2419 O O . PRO B 1 136 ? 32.647 -6.200 6.095 1.00 33.59 136 PRO B O 1
ATOM 2423 N N . ASP B 1 137 ? 30.780 -7.123 5.196 1.00 35.17 137 ASP B N 1
ATOM 2424 C CA . ASP B 1 137 ? 31.490 -7.896 4.178 1.00 35.41 137 ASP B CA 1
ATOM 2425 C C . ASP B 1 137 ? 31.706 -7.081 2.919 1.00 36.92 137 ASP B C 1
ATOM 2426 O O . ASP B 1 137 ? 31.615 -5.847 2.942 1.00 36.58 137 ASP B O 1
ATOM 2431 N N . ALA B 1 138 ? 31.976 -7.753 1.799 1.00 38.98 138 ALA B N 1
ATOM 2432 C CA . ALA B 1 138 ? 32.359 -7.018 0.586 1.00 40.86 138 ALA B CA 1
ATOM 2433 C C . ALA B 1 138 ? 31.170 -6.311 -0.032 1.00 41.87 138 ALA B C 1
ATOM 2434 O O . ALA B 1 138 ? 31.345 -5.337 -0.775 1.00 42.88 138 ALA B O 1
ATOM 2436 N N . ASP B 1 139 ? 29.960 -6.784 0.306 1.00 42.87 139 ASP B N 1
ATOM 2437 C CA . ASP B 1 139 ? 28.728 -6.148 -0.163 1.00 42.44 139 ASP B CA 1
ATOM 2438 C C . ASP B 1 139 ? 28.189 -5.041 0.719 1.00 41.09 139 ASP B C 1
ATOM 2439 O O . ASP B 1 139 ? 27.309 -4.296 0.275 1.00 41.43 139 ASP B O 1
ATOM 2444 N N . GLY B 1 140 ? 28.735 -4.909 1.936 1.00 39.17 140 GLY B N 1
ATOM 2445 C CA . GLY B 1 140 ? 28.438 -3.774 2.834 1.00 36.59 140 GLY B CA 1
ATOM 2446 C C . GLY B 1 140 ? 27.486 -4.233 3.929 1.00 35.46 140 GLY B C 1
ATOM 2447 O O . GLY B 1 140 ? 27.024 -3.450 4.772 1.00 33.11 140 GLY B O 1
ATOM 2448 N N . GLU B 1 141 ? 27.237 -5.537 3.889 1.00 34.39 141 GLU B N 1
ATOM 2449 C CA . GLU B 1 141 ? 26.303 -6.236 4.711 1.00 34.32 141 GLU B CA 1
ATOM 2450 C C . GLU B 1 141 ? 26.867 -6.508 6.098 1.00 33.86 141 GLU B C 1
ATOM 2451 O O . GLU B 1 141 ? 27.860 -7.209 6.251 1.00 33.30 141 GLU B O 1
ATOM 2457 N N . ARG B 1 142 ? 26.185 -5.997 7.099 1.00 33.76 142 ARG B N 1
ATOM 2458 C CA . ARG B 1 142 ? 26.510 -6.330 8.465 1.00 34.75 142 ARG B CA 1
ATOM 2459 C C . ARG B 1 142 ? 25.708 -7.500 8.973 1.00 34.41 142 ARG B C 1
ATOM 2460 O O . ARG B 1 142 ? 26.182 -8.209 9.871 1.00 34.62 142 ARG B O 1
ATOM 2468 N N . GLY B 1 143 ? 24.507 -7.727 8.396 1.00 34.36 143 GLY B N 1
ATOM 2469 C CA . GLY B 1 143 ? 23.564 -8.778 8.929 1.00 32.09 143 GLY B CA 1
ATOM 2470 C C . GLY B 1 143 ? 22.341 -9.130 8.069 1.00 31.07 143 GLY B C 1
ATOM 2471 O O . GLY B 1 143 ? 22.009 -8.420 7.120 1.00 31.33 143 GLY B O 1
ATOM 2472 N N . VAL B 1 144 ? 21.677 -10.235 8.398 1.00 29.53 144 VAL B N 1
ATOM 2473 C CA . VAL B 1 144 ? 20.457 -10.662 7.712 1.00 28.16 144 VAL B CA 1
ATOM 2474 C C . VAL B 1 144 ? 19.549 -11.251 8.742 1.00 27.56 144 VAL B C 1
ATOM 2475 O O . VAL B 1 144 ? 19.966 -12.123 9.545 1.00 26.48 144 VAL B O 1
ATOM 2479 N N . ILE B 1 145 ? 18.309 -10.779 8.700 1.00 26.02 145 ILE B N 1
ATOM 2480 C CA . ILE B 1 145 ? 17.285 -11.237 9.577 1.00 25.20 145 ILE B CA 1
ATOM 2481 C C . ILE B 1 145 ? 16.196 -11.911 8.768 1.00 25.39 145 ILE B C 1
ATOM 2482 O O . ILE B 1 145 ? 15.623 -11.318 7.870 1.00 26.56 145 ILE B O 1
ATOM 2487 N N . VAL B 1 146 ? 15.895 -13.165 9.078 1.00 25.17 146 VAL B N 1
ATOM 2488 C CA . VAL B 1 146 ? 14.791 -13.813 8.429 1.00 24.32 146 VAL B CA 1
ATOM 2489 C C . VAL B 1 146 ? 13.657 -14.123 9.396 1.00 24.11 146 VAL B C 1
ATOM 2490 O O . VAL B 1 146 ? 13.861 -14.778 10.437 1.00 22.80 146 VAL B O 1
ATOM 2494 N N . ASN B 1 147 ? 12.457 -13.667 9.042 1.00 23.92 147 ASN B N 1
ATOM 2495 C CA . ASN B 1 147 ? 11.257 -13.904 9.899 1.00 24.67 147 ASN B CA 1
ATOM 2496 C C . ASN B 1 147 ? 10.357 -14.924 9.237 1.00 24.75 147 ASN B C 1
ATOM 2497 O O . ASN B 1 147 ? 10.333 -15.045 8.031 1.00 26.70 147 ASN B O 1
ATOM 2502 N N . THR B 1 148 ? 9.633 -15.656 10.050 1.00 25.57 148 THR B N 1
ATOM 2503 C CA . THR B 1 148 ? 8.690 -16.628 9.606 1.00 25.99 148 THR B CA 1
ATOM 2504 C C . THR B 1 148 ? 7.354 -15.977 9.791 1.00 25.97 148 THR B C 1
ATOM 2505 O O . THR B 1 148 ? 6.936 -15.778 10.935 1.00 25.93 148 THR B O 1
ATOM 2509 N N . ALA B 1 149 ? 6.682 -15.599 8.694 1.00 24.95 149 ALA B N 1
ATOM 2510 C CA . ALA B 1 149 ? 5.257 -15.221 8.826 1.00 23.36 149 ALA B CA 1
ATOM 2511 C C . ALA B 1 149 ? 4.458 -16.482 8.614 1.00 23.27 149 ALA B C 1
ATOM 2512 O O . ALA B 1 149 ? 4.792 -17.518 9.165 1.00 23.26 149 ALA B O 1
ATOM 2514 N N . SER B 1 150 ? 3.430 -16.382 7.764 1.00 22.61 150 SER B N 1
ATOM 2515 C CA . SER B 1 150 ? 2.606 -17.520 7.375 1.00 21.60 150 SER B CA 1
ATOM 2516 C C . SER B 1 150 ? 1.729 -17.044 6.204 1.00 21.35 150 SER B C 1
ATOM 2517 O O . SER B 1 150 ? 1.520 -15.835 6.052 1.00 20.03 150 SER B O 1
ATOM 2520 N N . ILE B 1 151 ? 1.220 -17.986 5.394 1.00 20.40 151 ILE B N 1
ATOM 2521 C CA . ILE B 1 151 ? 0.193 -17.627 4.424 1.00 20.88 151 ILE B CA 1
ATOM 2522 C C . ILE B 1 151 ? -1.141 -17.218 5.042 1.00 21.69 151 ILE B C 1
ATOM 2523 O O . ILE B 1 151 ? -1.959 -16.549 4.389 1.00 23.94 151 ILE B O 1
ATOM 2528 N N . ALA B 1 152 ? -1.336 -17.559 6.304 1.00 21.51 152 ALA B N 1
ATOM 2529 C CA . ALA B 1 152 ? -2.540 -17.148 7.034 1.00 21.66 152 ALA B CA 1
ATOM 2530 C C . ALA B 1 152 ? -2.573 -15.625 7.137 1.00 21.49 152 ALA B C 1
ATOM 2531 O O . ALA B 1 152 ? -3.611 -14.968 7.377 1.00 22.28 152 ALA B O 1
ATOM 2533 N N . ALA B 1 153 ? -1.445 -15.021 6.876 1.00 22.14 153 ALA B N 1
ATOM 2534 C CA . ALA B 1 153 ? -1.395 -13.590 6.969 1.00 23.23 153 ALA B CA 1
ATOM 2535 C C . ALA B 1 153 ? -2.173 -12.923 5.811 1.00 24.61 153 ALA B C 1
ATOM 2536 O O . ALA B 1 153 ? -2.457 -11.725 5.882 1.00 24.95 153 ALA B O 1
ATOM 2538 N N . PHE B 1 154 ? -2.485 -13.699 4.754 1.00 25.71 154 PHE B N 1
ATOM 2539 C CA . PHE B 1 154 ? -3.102 -13.203 3.514 1.00 27.25 154 PHE B CA 1
ATOM 2540 C C . PHE B 1 154 ? -4.319 -14.071 3.189 1.00 28.12 154 PHE B C 1
ATOM 2541 O O . PHE B 1 154 ? -5.139 -13.638 2.410 1.00 26.82 154 PHE B O 1
ATOM 2549 N N . ASP B 1 155 ? -4.388 -15.301 3.745 1.00 28.31 155 ASP B N 1
ATOM 2550 C CA . ASP B 1 155 ? -5.489 -16.212 3.480 1.00 30.34 155 ASP B CA 1
ATOM 2551 C C . ASP B 1 155 ? -6.089 -16.792 4.770 1.00 30.73 155 ASP B C 1
ATOM 2552 O O . ASP B 1 155 ? -6.395 -17.995 4.806 1.00 30.36 155 ASP B O 1
ATOM 2557 N N . GLY B 1 156 ? -6.178 -16.001 5.843 1.00 31.79 156 GLY B N 1
ATOM 2558 C CA . GLY B 1 156 ? -6.678 -16.497 7.125 1.00 32.06 156 GLY B CA 1
ATOM 2559 C C . GLY B 1 156 ? -7.976 -17.300 6.971 1.00 32.05 156 GLY B C 1
ATOM 2560 O O . GLY B 1 156 ? -8.945 -16.819 6.363 1.00 32.89 156 GLY B O 1
ATOM 2561 N N . GLN B 1 157 ? -7.956 -18.531 7.458 1.00 31.24 157 GLN B N 1
ATOM 2562 C CA . GLN B 1 157 ? -9.082 -19.445 7.389 1.00 31.33 157 GLN B CA 1
ATOM 2563 C C . GLN B 1 157 ? -9.825 -19.279 8.702 1.00 31.17 157 GLN B C 1
ATOM 2564 O O . GLN B 1 157 ? -9.283 -18.717 9.682 1.00 32.68 157 GLN B O 1
ATOM 2566 N N . ILE B 1 158 ? -11.080 -19.691 8.712 1.00 29.76 158 ILE B N 1
ATOM 2567 C CA . ILE B 1 158 ? -11.904 -19.592 9.880 1.00 28.28 158 ILE B CA 1
ATOM 2568 C C . ILE B 1 158 ? -11.219 -20.293 11.040 1.00 27.66 158 ILE B C 1
ATOM 2569 O O . ILE B 1 158 ? -10.740 -21.385 10.859 1.00 26.06 158 ILE B O 1
ATOM 2574 N N . GLY B 1 159 ? -11.211 -19.672 12.227 1.00 26.93 159 GLY B N 1
ATOM 2575 C CA . GLY B 1 159 ? -10.527 -20.224 13.369 1.00 27.07 159 GLY B CA 1
ATOM 2576 C C . GLY B 1 159 ? -9.082 -19.775 13.572 1.00 28.89 159 GLY B C 1
ATOM 2577 O O . GLY B 1 159 ? -8.487 -20.137 14.603 1.00 28.85 159 GLY B O 1
ATOM 2578 N N . GLN B 1 160 ? -8.526 -18.995 12.609 1.00 29.55 160 GLN B N 1
ATOM 2579 C CA . GLN B 1 160 ? -7.102 -18.555 12.602 1.00 30.15 160 GLN B CA 1
ATOM 2580 C C . GLN B 1 160 ? -6.975 -17.067 12.829 1.00 28.81 160 GLN B C 1
ATOM 2581 O O . GLN B 1 160 ? -6.013 -16.476 12.390 1.00 27.64 160 GLN B O 1
ATOM 2587 N N . ALA B 1 161 ? -7.965 -16.421 13.422 1.00 26.82 161 ALA B N 1
ATOM 2588 C CA . ALA B 1 161 ? -7.838 -14.988 13.603 1.00 26.03 161 ALA B CA 1
ATOM 2589 C C . ALA B 1 161 ? -6.573 -14.532 14.407 1.00 25.47 161 ALA B C 1
ATOM 2590 O O . ALA B 1 161 ? -5.979 -13.480 14.112 1.00 23.20 161 ALA B O 1
ATOM 2592 N N . ALA B 1 162 ? -6.205 -15.293 15.433 1.00 23.93 162 ALA B N 1
ATOM 2593 C CA . ALA B 1 162 ? -5.131 -14.870 16.275 1.00 24.12 162 ALA B CA 1
ATOM 2594 C C . ALA B 1 162 ? -3.815 -15.080 15.485 1.00 24.68 162 ALA B C 1
ATOM 2595 O O . ALA B 1 162 ? -2.970 -14.186 15.392 1.00 24.20 162 ALA B O 1
ATOM 2597 N N . TYR B 1 163 ? -3.722 -16.251 14.864 1.00 23.89 163 TYR B N 1
ATOM 2598 C CA . TYR B 1 163 ? -2.615 -16.650 14.080 1.00 24.08 163 TYR B CA 1
ATOM 2599 C C . TYR B 1 163 ? -2.402 -15.689 12.886 1.00 23.61 163 TYR B C 1
ATOM 2600 O O . TYR B 1 163 ? -1.291 -15.192 12.635 1.00 22.73 163 TYR B O 1
ATOM 2609 N N . ALA B 1 164 ? -3.485 -15.392 12.179 1.00 22.94 164 ALA B N 1
ATOM 2610 C CA . ALA B 1 164 ? -3.421 -14.507 11.018 1.00 21.01 164 ALA B CA 1
ATOM 2611 C C . ALA B 1 164 ? -3.014 -13.109 11.425 1.00 21.18 164 ALA B C 1
ATOM 2612 O O . ALA B 1 164 ? -2.170 -12.487 10.812 1.00 21.37 164 ALA B O 1
ATOM 2614 N N . ALA B 1 165 ? -3.633 -12.609 12.480 1.00 21.42 165 ALA B N 1
ATOM 2615 C CA . ALA B 1 165 ? -3.319 -11.299 12.978 1.00 21.79 165 ALA B CA 1
ATOM 2616 C C . ALA B 1 165 ? -1.847 -11.177 13.344 1.00 22.31 165 ALA B C 1
ATOM 2617 O O . ALA B 1 165 ? -1.149 -10.230 12.927 1.00 21.84 165 ALA B O 1
ATOM 2619 N N . SER B 1 166 ? -1.349 -12.124 14.115 1.00 22.50 166 SER B N 1
ATOM 2620 C CA . SER B 1 166 ? 0.053 -11.984 14.594 1.00 23.30 166 SER B CA 1
ATOM 2621 C C . SER B 1 166 ? 1.100 -12.158 13.444 1.00 22.82 166 SER B C 1
ATOM 2622 O O . SER B 1 166 ? 2.068 -11.413 13.337 1.00 21.91 166 SER B O 1
ATOM 2625 N N . LYS B 1 167 ? 0.857 -13.130 12.559 1.00 22.32 167 LYS B N 1
ATOM 2626 C CA . LYS B 1 167 ? 1.727 -13.372 11.440 1.00 20.98 167 LYS B CA 1
ATOM 2627 C C . LYS B 1 167 ? 1.585 -12.248 10.428 1.00 21.80 167 LYS B C 1
ATOM 2628 O O . LYS B 1 167 ? 2.533 -11.991 9.673 1.00 21.26 167 LYS B O 1
ATOM 2634 N N . GLY B 1 168 ? 0.406 -11.614 10.386 1.00 21.06 168 GLY B N 1
ATOM 2635 C CA . GLY B 1 168 ? 0.190 -10.423 9.560 1.00 19.61 168 GLY B CA 1
ATOM 2636 C C . GLY B 1 168 ? 1.033 -9.247 10.097 1.00 19.83 168 GLY B C 1
ATOM 2637 O O . GLY B 1 168 ? 1.645 -8.510 9.304 1.00 19.57 168 GLY B O 1
ATOM 2638 N N . GLY B 1 169 ? 1.056 -9.072 11.440 1.00 18.54 169 GLY B N 1
ATOM 2639 C CA . GLY B 1 169 ? 1.973 -8.144 12.115 1.00 18.08 169 GLY B CA 1
ATOM 2640 C C . GLY B 1 169 ? 3.451 -8.358 11.700 1.00 18.49 169 GLY B C 1
ATOM 2641 O O . GLY B 1 169 ? 4.109 -7.425 11.275 1.00 18.32 169 GLY B O 1
ATOM 2642 N N . VAL B 1 170 ? 3.918 -9.600 11.755 1.00 18.72 170 VAL B N 1
ATOM 2643 C CA . VAL B 1 170 ? 5.255 -9.959 11.324 1.00 20.96 170 VAL B CA 1
ATOM 2644 C C . VAL B 1 170 ? 5.533 -9.461 9.915 1.00 21.18 170 VAL B C 1
ATOM 2645 O O . VAL B 1 170 ? 6.526 -8.756 9.684 1.00 22.39 170 VAL B O 1
ATOM 2649 N N . ALA B 1 171 ? 4.630 -9.810 8.997 1.00 21.44 171 ALA B N 1
ATOM 2650 C CA . ALA B 1 171 ? 4.760 -9.517 7.571 1.00 20.77 171 ALA B CA 1
ATOM 2651 C C . ALA B 1 171 ? 4.891 -8.023 7.336 1.00 20.88 171 ALA B C 1
ATOM 2652 O O . ALA B 1 171 ? 5.729 -7.610 6.519 1.00 21.08 171 ALA B O 1
ATOM 2654 N N . ALA B 1 172 ? 4.080 -7.220 8.030 1.00 19.80 172 ALA B N 1
ATOM 2655 C CA . ALA B 1 172 ? 4.081 -5.765 7.831 1.00 21.12 172 ALA B CA 1
ATOM 2656 C C . ALA B 1 172 ? 5.381 -5.136 8.380 1.00 22.49 172 ALA B C 1
ATOM 2657 O O . ALA B 1 172 ? 5.759 -4.051 7.994 1.00 21.32 172 ALA B O 1
ATOM 2659 N N . LEU B 1 173 ? 6.028 -5.846 9.293 1.00 23.49 173 LEU B N 1
ATOM 2660 C CA . LEU B 1 173 ? 7.164 -5.322 10.009 1.00 24.56 173 LEU B CA 1
ATOM 2661 C C . LEU B 1 173 ? 8.381 -5.247 9.042 1.00 24.54 173 LEU B C 1
ATOM 2662 O O . LEU B 1 173 ? 9.212 -4.299 9.087 1.00 22.70 173 LEU B O 1
ATOM 2667 N N . THR B 1 174 ? 8.409 -6.224 8.136 1.00 24.09 174 THR B N 1
ATOM 2668 C CA . THR B 1 174 ? 9.543 -6.495 7.308 1.00 23.32 174 THR B CA 1
ATOM 2669 C C . THR B 1 174 ? 10.057 -5.262 6.621 1.00 23.98 174 THR B C 1
ATOM 2670 O O . THR B 1 174 ? 11.257 -4.998 6.638 1.00 24.23 174 THR B O 1
ATOM 2674 N N . LEU B 1 175 ? 9.163 -4.485 6.031 1.00 24.20 175 LEU B N 1
ATOM 2675 C CA . LEU B 1 175 ? 9.606 -3.348 5.233 1.00 23.53 175 LEU B CA 1
ATOM 2676 C C . LEU B 1 175 ? 10.089 -2.121 6.063 1.00 23.75 175 LEU B C 1
ATOM 2677 O O . LEU B 1 175 ? 11.159 -1.597 5.798 1.00 23.48 175 LEU B O 1
ATOM 2682 N N . PRO B 1 176 ? 9.300 -1.652 7.055 1.00 23.20 176 PRO B N 1
ATOM 2683 C CA . PRO B 1 176 ? 9.850 -0.529 7.820 1.00 23.43 176 PRO B CA 1
ATOM 2684 C C . PRO B 1 176 ? 11.211 -0.890 8.435 1.00 23.98 176 PRO B C 1
ATOM 2685 O O . PRO B 1 176 ? 12.111 -0.047 8.472 1.00 25.21 176 PRO B O 1
ATOM 2689 N N . ALA B 1 177 ? 11.320 -2.119 8.919 1.00 23.11 177 ALA B N 1
ATOM 2690 C CA . ALA B 1 177 ? 12.491 -2.657 9.535 1.00 23.93 177 ALA B CA 1
ATOM 2691 C C . ALA B 1 177 ? 13.664 -2.702 8.518 1.00 24.73 177 ALA B C 1
ATOM 2692 O O . ALA B 1 177 ? 14.747 -2.253 8.839 1.00 24.37 177 ALA B O 1
ATOM 2694 N N . ALA B 1 178 ? 13.419 -3.174 7.288 1.00 25.35 178 ALA B N 1
ATOM 2695 C CA . ALA B 1 178 ? 14.473 -3.240 6.262 1.00 26.19 178 ALA B CA 1
ATOM 2696 C C . ALA B 1 178 ? 14.913 -1.850 5.844 1.00 27.13 178 ALA B C 1
ATOM 2697 O O . ALA B 1 178 ? 16.102 -1.611 5.669 1.00 27.05 178 ALA B O 1
ATOM 2699 N N . ARG B 1 179 ? 13.957 -0.939 5.703 1.00 28.02 179 ARG B N 1
ATOM 2700 C CA . ARG B 1 179 ? 14.255 0.446 5.395 1.00 29.20 179 ARG B CA 1
ATOM 2701 C C . ARG B 1 179 ? 15.133 1.156 6.469 1.00 30.71 179 ARG B C 1
ATOM 2702 O O . ARG B 1 179 ? 15.948 1.996 6.108 1.00 30.35 179 ARG B O 1
ATOM 2710 N N . GLU B 1 180 ? 14.934 0.865 7.762 1.00 31.29 180 GLU B N 1
ATOM 2711 C CA . GLU B 1 180 ? 15.729 1.539 8.770 1.00 32.95 180 GLU B CA 1
ATOM 2712 C C . GLU B 1 180 ? 17.125 0.902 8.830 1.00 33.38 180 GLU B C 1
ATOM 2713 O O . GLU B 1 180 ? 18.158 1.591 8.767 1.00 33.18 180 GLU B O 1
ATOM 2719 N N . LEU B 1 181 ? 17.131 -0.424 8.864 1.00 32.89 181 LEU B N 1
ATOM 2720 C CA . LEU B 1 181 ? 18.321 -1.206 9.059 1.00 32.18 181 LEU B CA 1
ATOM 2721 C C . LEU B 1 181 ? 19.270 -1.218 7.854 1.00 32.62 181 LEU B C 1
ATOM 2722 O O . LEU B 1 181 ? 20.446 -1.556 8.000 1.00 33.50 181 LEU B O 1
ATOM 2727 N N . ALA B 1 182 ? 18.768 -0.824 6.686 1.00 32.57 182 ALA B N 1
ATOM 2728 C CA . ALA B 1 182 ? 19.567 -0.599 5.486 1.00 32.78 182 ALA B CA 1
ATOM 2729 C C . ALA B 1 182 ? 20.819 0.255 5.811 1.00 33.46 182 ALA B C 1
ATOM 2730 O O . ALA B 1 182 ? 21.914 0.061 5.251 1.00 33.53 182 ALA B O 1
ATOM 2732 N N . ARG B 1 183 ? 20.635 1.175 6.744 1.00 33.99 183 ARG B N 1
ATOM 2733 C CA . ARG B 1 183 ? 21.656 2.090 7.248 1.00 34.43 183 ARG B CA 1
ATOM 2734 C C . ARG B 1 183 ? 22.918 1.344 7.650 1.00 33.78 183 ARG B C 1
ATOM 2735 O O . ARG B 1 183 ? 24.019 1.747 7.267 1.00 33.77 183 ARG B O 1
ATOM 2743 N N . PHE B 1 184 ? 22.727 0.270 8.430 1.00 32.14 184 PHE B N 1
ATOM 2744 C CA . PHE B 1 184 ? 23.785 -0.555 8.960 1.00 30.03 184 PHE B CA 1
ATOM 2745 C C . PHE B 1 184 ? 24.053 -1.786 8.142 1.00 28.63 184 PHE B C 1
ATOM 2746 O O . PHE B 1 184 ? 24.693 -2.712 8.608 1.00 29.89 184 PHE B O 1
ATOM 2754 N N . GLY B 1 185 ? 23.537 -1.832 6.930 1.00 28.12 185 GLY B N 1
ATOM 2755 C CA . GLY B 1 185 ? 23.718 -2.996 6.059 1.00 25.96 185 GLY B CA 1
ATOM 2756 C C . GLY B 1 185 ? 23.072 -4.254 6.614 1.00 26.04 185 GLY B C 1
ATOM 2757 O O . GLY B 1 185 ? 23.608 -5.352 6.486 1.00 24.85 185 GLY B O 1
ATOM 2758 N N . ILE B 1 186 ? 21.920 -4.107 7.260 1.00 25.28 186 ILE B N 1
ATOM 2759 C CA . ILE B 1 186 ? 21.190 -5.275 7.726 1.00 24.94 186 ILE B CA 1
ATOM 2760 C C . ILE B 1 186 ? 19.899 -5.479 6.877 1.00 24.68 186 ILE B C 1
ATOM 2761 O O . ILE B 1 186 ? 19.060 -4.587 6.740 1.00 24.46 186 ILE B O 1
ATOM 2766 N N . ARG B 1 187 ? 19.793 -6.650 6.282 1.00 22.98 187 ARG B N 1
ATOM 2767 C CA . ARG B 1 187 ? 18.680 -6.968 5.472 1.00 22.66 187 ARG B CA 1
ATOM 2768 C C . ARG B 1 187 ? 17.637 -7.617 6.349 1.00 23.03 187 ARG B C 1
ATOM 2769 O O . ARG B 1 187 ? 17.979 -8.237 7.396 1.00 23.37 187 ARG B O 1
ATOM 2777 N N . VAL B 1 188 ? 16.381 -7.483 5.914 1.00 20.63 188 VAL B N 1
ATOM 2778 C CA . VAL B 1 188 ? 15.269 -8.066 6.620 1.00 19.88 188 VAL B CA 1
ATOM 2779 C C . VAL B 1 188 ? 14.326 -8.629 5.579 1.00 19.02 188 VAL B C 1
ATOM 2780 O O . VAL B 1 188 ? 13.868 -7.901 4.709 1.00 17.26 188 VAL B O 1
ATOM 2784 N N . VAL B 1 189 ? 14.102 -9.948 5.666 1.00 18.45 189 VAL B N 1
ATOM 2785 C CA . VAL B 1 189 ? 13.261 -10.680 4.767 1.00 18.79 189 VAL B CA 1
ATOM 2786 C C . VAL B 1 189 ? 12.324 -11.570 5.580 1.00 19.70 189 VAL B C 1
ATOM 2787 O O . VAL B 1 189 ? 12.749 -12.136 6.591 1.00 20.31 189 VAL B O 1
ATOM 2791 N N . THR B 1 190 ? 11.066 -11.708 5.152 1.00 20.19 190 THR B N 1
ATOM 2792 C CA . THR B 1 190 ? 10.076 -12.603 5.825 1.00 19.80 190 THR B CA 1
ATOM 2793 C C . THR B 1 190 ? 9.625 -13.703 4.889 1.00 19.59 190 THR B C 1
ATOM 2794 O O . THR B 1 190 ? 9.422 -13.462 3.695 1.00 20.37 190 THR B O 1
ATOM 2798 N N . ILE B 1 191 ? 9.544 -14.925 5.392 1.00 18.86 191 ILE B N 1
ATOM 2799 C CA . ILE B 1 191 ? 9.012 -16.046 4.596 1.00 18.12 191 ILE B CA 1
ATOM 2800 C C . ILE B 1 191 ? 7.591 -16.386 5.139 1.00 18.77 191 ILE B C 1
ATOM 2801 O O . ILE B 1 191 ? 7.376 -16.482 6.360 1.00 19.41 191 ILE B O 1
ATOM 2806 N N . ALA B 1 192 ? 6.632 -16.544 4.241 1.00 18.64 192 ALA B N 1
ATOM 2807 C CA . ALA B 1 192 ? 5.301 -17.020 4.619 1.00 19.46 192 ALA B CA 1
ATOM 2808 C C . ALA B 1 192 ? 5.096 -18.457 4.159 1.00 19.21 192 ALA B C 1
ATOM 2809 O O . ALA B 1 192 ? 4.661 -18.686 3.043 1.00 19.71 192 ALA B O 1
ATOM 2811 N N . PRO B 1 193 ? 5.384 -19.443 5.012 1.00 20.39 193 PRO B N 1
ATOM 2812 C CA . PRO B 1 193 ? 5.189 -20.846 4.610 1.00 21.48 193 PRO B CA 1
ATOM 2813 C C . PRO B 1 193 ? 3.711 -21.241 4.566 1.00 22.99 193 PRO B C 1
ATOM 2814 O O . PRO B 1 193 ? 2.886 -20.676 5.314 1.00 23.52 193 PRO B O 1
ATOM 2818 N N . GLY B 1 194 ? 3.380 -22.197 3.701 1.00 23.89 194 GLY B N 1
ATOM 2819 C CA . GLY B 1 194 ? 2.072 -22.858 3.737 1.00 25.18 194 GLY B CA 1
ATOM 2820 C C . GLY B 1 194 ? 2.155 -24.020 4.733 1.00 26.77 194 GLY B C 1
ATOM 2821 O O . GLY B 1 194 ? 2.640 -23.822 5.848 1.00 26.79 194 GLY B O 1
ATOM 2822 N N . ILE B 1 195 ? 1.711 -25.223 4.361 1.00 27.35 195 ILE B N 1
ATOM 2823 C CA . ILE B 1 195 ? 1.737 -26.353 5.329 1.00 28.89 195 ILE B CA 1
ATOM 2824 C C . ILE B 1 195 ? 2.966 -27.236 5.264 1.00 28.73 195 ILE B C 1
ATOM 2825 O O . ILE B 1 195 ? 3.287 -27.847 4.221 1.00 28.51 195 ILE B O 1
ATOM 2830 N N . PHE B 1 196 ? 3.595 -27.357 6.414 1.00 29.12 196 PHE B N 1
ATOM 2831 C CA . PHE B 1 196 ? 4.798 -28.147 6.538 1.00 30.55 196 PHE B CA 1
ATOM 2832 C C . PHE B 1 196 ? 4.579 -29.292 7.507 1.00 32.05 196 PHE B C 1
ATOM 2833 O O . PHE B 1 196 ? 3.740 -29.174 8.392 1.00 31.75 196 PHE B O 1
ATOM 2841 N N . ASP B 1 197 ? 5.331 -30.356 7.371 1.00 34.32 197 ASP B N 1
ATOM 2842 C CA . ASP B 1 197 ? 5.284 -31.411 8.338 1.00 36.90 197 ASP B CA 1
ATOM 2843 C C . ASP B 1 197 ? 6.162 -31.018 9.502 1.00 39.03 197 ASP B C 1
ATOM 2844 O O . ASP B 1 197 ? 7.319 -31.311 9.555 1.00 38.73 197 ASP B O 1
ATOM 2846 N N . THR B 1 198 ? 5.556 -30.323 10.433 1.00 42.50 198 THR B N 1
ATOM 2847 C CA . THR B 1 198 ? 6.189 -29.809 11.613 1.00 45.30 198 THR B CA 1
ATOM 2848 C C . THR B 1 198 ? 5.214 -30.128 12.690 1.00 47.42 198 THR B C 1
ATOM 2849 O O . THR B 1 198 ? 4.119 -30.465 12.405 1.00 48.08 198 THR B O 1
ATOM 2853 N N . PRO B 1 199 ? 5.615 -30.093 13.933 1.00 49.83 199 PRO B N 1
ATOM 2854 C CA . PRO B 1 199 ? 4.662 -30.357 14.989 1.00 50.98 199 PRO B CA 1
ATOM 2855 C C . PRO B 1 199 ? 3.709 -29.187 15.161 1.00 51.39 199 PRO B C 1
ATOM 2856 O O . PRO B 1 199 ? 4.153 -28.046 15.096 1.00 51.79 199 PRO B O 1
ATOM 2860 N N . ASP B 1 210 ? -3.751 -37.857 6.623 1.00 43.12 210 ASP B N 1
ATOM 2861 C CA . ASP B 1 210 ? -4.449 -36.611 6.287 1.00 44.44 210 ASP B CA 1
ATOM 2862 C C . ASP B 1 210 ? -4.256 -36.135 4.829 1.00 43.91 210 ASP B C 1
ATOM 2863 O O . ASP B 1 210 ? -3.161 -36.296 4.280 1.00 44.21 210 ASP B O 1
ATOM 2868 N N . ALA B 1 211 ? -5.309 -35.527 4.243 1.00 42.71 211 ALA B N 1
ATOM 2869 C CA . ALA B 1 211 ? -5.264 -34.880 2.938 1.00 41.93 211 ALA B CA 1
ATOM 2870 C C . ALA B 1 211 ? -5.912 -33.501 3.121 1.00 42.20 211 ALA B C 1
ATOM 2871 O O . ALA B 1 211 ? -7.124 -33.330 2.884 1.00 42.65 211 ALA B O 1
ATOM 2872 N N . LEU B 1 212 ? -5.125 -32.616 3.753 1.00 42.21 212 LEU B N 1
ATOM 2873 C CA . LEU B 1 212 ? -5.040 -31.148 3.569 1.00 40.93 212 LEU B CA 1
ATOM 2874 C C . LEU B 1 212 ? -3.875 -30.998 2.576 1.00 41.03 212 LEU B C 1
ATOM 2875 O O . LEU B 1 212 ? -3.786 -30.031 1.778 1.00 40.43 212 LEU B O 1
ATOM 2880 N N . ALA B 1 213 ? -2.973 -31.975 2.671 1.00 39.77 213 ALA B N 1
ATOM 2881 C CA . ALA B 1 213 ? -1.857 -32.145 1.780 1.00 39.86 213 ALA B CA 1
ATOM 2882 C C . ALA B 1 213 ? -2.316 -32.276 0.352 1.00 39.54 213 ALA B C 1
ATOM 2883 O O . ALA B 1 213 ? -1.675 -31.756 -0.566 1.00 39.65 213 ALA B O 1
ATOM 2885 N N . ALA B 1 214 ? -3.417 -32.984 0.159 1.00 38.89 214 ALA B N 1
ATOM 2886 C CA . ALA B 1 214 ? -3.924 -33.300 -1.173 1.00 38.10 214 ALA B CA 1
ATOM 2887 C C . ALA B 1 214 ? -4.362 -32.028 -1.884 1.00 38.48 214 ALA B C 1
ATOM 2888 O O . ALA B 1 214 ? -4.468 -31.945 -3.148 1.00 39.22 214 ALA B O 1
ATOM 2890 N N . SER B 1 215 ? -4.622 -31.018 -1.064 1.00 36.89 215 SER B N 1
ATOM 2891 C CA . SER B 1 215 ? -5.210 -29.801 -1.561 1.00 35.23 215 SER B CA 1
ATOM 2892 C C . SER B 1 215 ? -4.173 -28.779 -2.009 1.00 33.83 215 SER B C 1
ATOM 2893 O O . SER B 1 215 ? -4.532 -27.763 -2.587 1.00 35.13 215 SER B O 1
ATOM 2896 N N . VAL B 1 216 ? -2.898 -29.016 -1.721 1.00 31.40 216 VAL B N 1
ATOM 2897 C CA . VAL B 1 216 ? -1.839 -28.116 -2.168 1.00 28.53 216 VAL B CA 1
ATOM 2898 C C . VAL B 1 216 ? -1.589 -28.473 -3.618 1.00 27.60 216 VAL B C 1
ATOM 2899 O O . VAL B 1 216 ? -1.333 -29.649 -3.924 1.00 27.26 216 VAL B O 1
ATOM 2903 N N . PRO B 1 217 ? -1.692 -27.486 -4.527 1.00 26.32 217 PRO B N 1
ATOM 2904 C CA . PRO B 1 217 ? -1.669 -27.827 -5.956 1.00 25.72 217 PRO B CA 1
ATOM 2905 C C . PRO B 1 217 ? -0.361 -28.533 -6.421 1.00 25.62 217 PRO B C 1
ATOM 2906 O O . PRO B 1 217 ? -0.398 -29.531 -7.110 1.00 25.50 217 PRO B O 1
ATOM 2910 N N . PHE B 1 218 ? 0.792 -28.005 -6.085 1.00 25.88 218 PHE B N 1
ATOM 2911 C CA . PHE B 1 218 ? 2.012 -28.696 -6.446 1.00 26.29 218 PHE B CA 1
ATOM 2912 C C . PHE B 1 218 ? 3.198 -28.159 -5.693 1.00 25.99 218 PHE B C 1
ATOM 2913 O O . PHE B 1 218 ? 3.423 -26.957 -5.699 1.00 25.73 218 PHE B O 1
ATOM 2921 N N . PRO B 1 219 ? 3.971 -29.049 -5.061 1.00 26.28 219 PRO B N 1
ATOM 2922 C CA . PRO B 1 219 ? 3.796 -30.522 -4.958 1.00 26.35 219 PRO B CA 1
ATOM 2923 C C . PRO B 1 219 ? 2.673 -30.898 -3.985 1.00 26.58 219 PRO B C 1
ATOM 2924 O O . PRO B 1 219 ? 2.518 -30.260 -2.962 1.00 25.52 219 PRO B O 1
ATOM 2928 N N . PRO B 1 220 ? 1.890 -31.950 -4.292 1.00 27.46 220 PRO B N 1
ATOM 2929 C CA . PRO B 1 220 ? 0.725 -32.191 -3.458 1.00 27.56 220 PRO B CA 1
ATOM 2930 C C . PRO B 1 220 ? 1.115 -32.923 -2.209 1.00 28.13 220 PRO B C 1
ATOM 2931 O O . PRO B 1 220 ? 0.863 -34.080 -2.114 1.00 29.54 220 PRO B O 1
ATOM 2935 N N . ARG B 1 221 ? 1.734 -32.248 -1.254 1.00 28.10 221 ARG B N 1
ATOM 2936 C CA . ARG B 1 221 ? 2.122 -32.878 -0.013 1.00 28.22 221 ARG B CA 1
ATOM 2937 C C . ARG B 1 221 ? 2.380 -31.779 0.965 1.00 28.74 221 ARG B C 1
ATOM 2938 O O . ARG B 1 221 ? 2.290 -30.608 0.621 1.00 29.30 221 ARG B O 1
ATOM 2946 N N . LEU B 1 222 ? 2.728 -32.163 2.181 1.00 28.97 222 LEU B N 1
ATOM 2947 C CA . LEU B 1 222 ? 3.280 -31.251 3.144 1.00 29.35 222 LEU B CA 1
ATOM 2948 C C . LEU B 1 222 ? 4.691 -30.852 2.739 1.00 29.27 222 LEU B C 1
ATOM 2949 O O . LEU B 1 222 ? 5.438 -31.651 2.172 1.00 29.84 222 LEU B O 1
ATOM 2954 N N . GLY B 1 223 ? 5.069 -29.630 3.052 1.00 29.45 223 GLY B N 1
ATOM 2955 C CA . GLY B 1 223 ? 6.427 -29.208 2.804 1.00 30.88 223 GLY B CA 1
ATOM 2956 C C . GLY B 1 223 ? 7.358 -29.795 3.845 1.00 30.95 223 GLY B C 1
ATOM 2957 O O . GLY B 1 223 ? 6.948 -30.060 4.995 1.00 31.25 223 GLY B O 1
ATOM 2958 N N . ARG B 1 224 ? 8.603 -30.029 3.444 1.00 30.86 224 ARG B N 1
ATOM 2959 C CA . ARG B 1 224 ? 9.593 -30.562 4.370 1.00 30.14 224 ARG B CA 1
ATOM 2960 C C . ARG B 1 224 ? 10.355 -29.404 4.985 1.00 29.67 224 ARG B C 1
ATOM 2961 O O . ARG B 1 224 ? 10.655 -28.411 4.301 1.00 29.37 224 ARG B O 1
ATOM 2969 N N . ALA B 1 225 ? 10.676 -29.515 6.269 1.00 28.78 225 ALA B N 1
ATOM 2970 C CA . ALA B 1 225 ? 11.266 -28.372 6.941 1.00 28.29 225 ALA B CA 1
ATOM 2971 C C . ALA B 1 225 ? 12.572 -27.903 6.282 1.00 28.67 225 ALA B C 1
ATOM 2972 O O . ALA B 1 225 ? 12.864 -26.718 6.296 1.00 28.39 225 ALA B O 1
ATOM 2974 N N . GLU B 1 226 ? 13.315 -28.836 5.695 1.00 28.09 226 GLU B N 1
ATOM 2975 C CA . GLU B 1 226 ? 14.574 -28.580 5.037 1.00 30.15 226 GLU B CA 1
ATOM 2976 C C . GLU B 1 226 ? 14.426 -27.639 3.831 1.00 29.59 226 GLU B C 1
ATOM 2977 O O . GLU B 1 226 ? 15.358 -26.894 3.504 1.00 30.10 226 GLU B O 1
ATOM 2983 N N . GLU B 1 227 ? 13.255 -27.655 3.209 1.00 28.43 227 GLU B N 1
ATOM 2984 C CA . GLU B 1 227 ? 13.009 -26.856 2.006 1.00 28.03 227 GLU B CA 1
ATOM 2985 C C . GLU B 1 227 ? 12.805 -25.431 2.496 1.00 27.10 227 GLU B C 1
ATOM 2986 O O . GLU B 1 227 ? 13.127 -24.453 1.820 1.00 27.41 227 GLU B O 1
ATOM 2992 N N . TYR B 1 228 ? 12.247 -25.330 3.687 1.00 26.11 228 TYR B N 1
ATOM 2993 C CA . TYR B 1 228 ? 12.081 -24.053 4.299 1.00 25.31 228 TYR B CA 1
ATOM 2994 C C . TYR B 1 228 ? 13.494 -23.540 4.557 1.00 24.64 228 TYR B C 1
ATOM 2995 O O . TYR B 1 228 ? 13.834 -22.411 4.137 1.00 24.27 228 TYR B O 1
ATOM 3004 N N . ALA B 1 229 ? 14.328 -24.398 5.175 1.00 23.52 229 ALA B N 1
ATOM 3005 C CA . ALA B 1 229 ? 15.704 -24.034 5.550 1.00 22.69 229 ALA B CA 1
ATOM 3006 C C . ALA B 1 229 ? 16.502 -23.636 4.316 1.00 22.69 229 ALA B C 1
ATOM 3007 O O . ALA B 1 229 ? 17.341 -22.756 4.399 1.00 23.61 229 ALA B O 1
ATOM 3009 N N . ALA B 1 230 ? 16.232 -24.303 3.191 1.00 21.94 230 ALA B N 1
ATOM 3010 C CA . ALA B 1 230 ? 16.844 -24.019 1.926 1.00 23.42 230 ALA B CA 1
ATOM 3011 C C . ALA B 1 230 ? 16.556 -22.591 1.436 1.00 24.42 230 ALA B C 1
ATOM 3012 O O . ALA B 1 230 ? 17.435 -21.923 0.883 1.00 25.95 230 ALA B O 1
ATOM 3014 N N . LEU B 1 231 ? 15.331 -22.123 1.619 1.00 23.91 231 LEU B N 1
ATOM 3015 C CA . LEU B 1 231 ? 15.056 -20.753 1.271 1.00 24.20 231 LEU B CA 1
ATOM 3016 C C . LEU B 1 231 ? 15.760 -19.809 2.250 1.00 24.60 231 LEU B C 1
ATOM 3017 O O . LEU B 1 231 ? 16.295 -18.759 1.824 1.00 24.24 231 LEU B O 1
ATOM 3022 N N . VAL B 1 232 ? 15.755 -20.147 3.549 1.00 24.70 232 VAL B N 1
ATOM 3023 C CA . VAL B 1 232 ? 16.529 -19.321 4.489 1.00 25.89 232 VAL B CA 1
ATOM 3024 C C . VAL B 1 232 ? 17.971 -19.190 3.939 1.00 26.42 232 VAL B C 1
ATOM 3025 O O . VAL B 1 232 ? 18.537 -18.111 3.911 1.00 25.09 232 VAL B O 1
ATOM 3029 N N . LYS B 1 233 ? 18.502 -20.289 3.436 1.00 27.42 233 LYS B N 1
ATOM 3030 C CA . LYS B 1 233 ? 19.828 -20.261 2.858 1.00 29.88 233 LYS B CA 1
ATOM 3031 C C . LYS B 1 233 ? 19.910 -19.411 1.571 1.00 30.35 233 LYS B C 1
ATOM 3032 O O . LYS B 1 233 ? 20.836 -18.599 1.496 1.00 31.37 233 LYS B O 1
ATOM 3038 N N . HIS B 1 234 ? 18.976 -19.572 0.600 1.00 29.31 234 HIS B N 1
ATOM 3039 C CA . HIS B 1 234 ? 18.950 -18.765 -0.642 1.00 29.30 234 HIS B CA 1
ATOM 3040 C C . HIS B 1 234 ? 19.080 -17.282 -0.149 1.00 27.86 234 HIS B C 1
ATOM 3041 O O . HIS B 1 234 ? 19.868 -16.497 -0.679 1.00 28.94 234 HIS B O 1
ATOM 3048 N N . ILE B 1 235 ? 18.284 -16.900 0.849 1.00 25.33 235 ILE B N 1
ATOM 3049 C CA . ILE B 1 235 ? 18.206 -15.515 1.360 1.00 23.85 235 ILE B CA 1
ATOM 3050 C C . ILE B 1 235 ? 19.476 -14.976 2.018 1.00 24.32 235 ILE B C 1
ATOM 3051 O O . ILE B 1 235 ? 19.883 -13.833 1.774 1.00 23.75 235 ILE B O 1
ATOM 3056 N N . CYS B 1 236 ? 20.083 -15.758 2.889 1.00 25.50 236 CYS B N 1
ATOM 3057 C CA . CYS B 1 236 ? 21.421 -15.390 3.385 1.00 28.75 236 CYS B CA 1
ATOM 3058 C C . CYS B 1 236 ? 22.434 -15.163 2.249 1.00 28.75 236 CYS B C 1
ATOM 3059 O O . CYS B 1 236 ? 23.338 -14.384 2.384 1.00 28.16 236 CYS B O 1
ATOM 3062 N N . GLU B 1 237 ? 22.218 -15.820 1.107 1.00 29.42 237 GLU B N 1
ATOM 3063 C CA . GLU B 1 237 ? 23.186 -15.783 0.030 1.00 30.03 237 GLU B CA 1
ATOM 3064 C C . GLU B 1 237 ? 23.005 -14.667 -0.989 1.00 29.56 237 GLU B C 1
ATOM 3065 O O . GLU B 1 237 ? 23.961 -14.315 -1.648 1.00 30.35 237 GLU B O 1
ATOM 3071 N N . ASN B 1 238 ? 21.793 -14.127 -1.110 1.00 29.07 238 ASN B N 1
ATOM 3072 C CA . ASN B 1 238 ? 21.435 -13.253 -2.223 1.00 29.64 238 ASN B CA 1
ATOM 3073 C C . ASN B 1 238 ? 21.148 -11.853 -1.662 1.00 29.68 238 ASN B C 1
ATOM 3074 O O . ASN B 1 238 ? 20.110 -11.582 -1.067 1.00 31.47 238 ASN B O 1
ATOM 3079 N N . THR B 1 239 ? 22.099 -10.967 -1.856 1.00 28.94 239 THR B N 1
ATOM 3080 C CA . THR B 1 239 ? 22.108 -9.662 -1.257 1.00 27.77 239 THR B CA 1
ATOM 3081 C C . THR B 1 239 ? 20.932 -8.832 -1.706 1.00 26.62 239 THR B C 1
ATOM 3082 O O . THR B 1 239 ? 20.465 -7.955 -0.987 1.00 26.05 239 THR B O 1
ATOM 3094 N N . LEU B 1 241 ? 17.781 -9.720 -2.151 1.00 22.36 241 LEU B N 1
ATOM 3095 C CA . LEU B 1 241 ? 16.547 -10.005 -1.433 1.00 22.98 241 LEU B CA 1
ATOM 3096 C C . LEU B 1 241 ? 16.506 -9.195 -0.144 1.00 22.58 241 LEU B C 1
ATOM 3097 O O . LEU B 1 241 ? 17.258 -9.451 0.802 1.00 22.86 241 LEU B O 1
ATOM 3102 N N . ASN B 1 242 ? 15.603 -8.225 -0.106 1.00 22.05 242 ASN B N 1
ATOM 3103 C CA . ASN B 1 242 ? 15.408 -7.385 1.053 1.00 21.78 242 ASN B CA 1
ATOM 3104 C C . ASN B 1 242 ? 13.970 -6.830 1.059 1.00 21.54 242 ASN B C 1
ATOM 3105 O O . ASN B 1 242 ? 13.456 -6.416 0.036 1.00 22.65 242 ASN B O 1
ATOM 3110 N N . GLY B 1 243 ? 13.377 -6.762 2.227 1.00 21.01 243 GLY B N 1
ATOM 3111 C CA . GLY B 1 243 ? 12.182 -5.987 2.434 1.00 21.99 243 GLY B CA 1
ATOM 3112 C C . GLY B 1 243 ? 10.934 -6.681 1.920 1.00 22.71 243 GLY B C 1
ATOM 3113 O O . GLY B 1 243 ? 9.883 -6.014 1.814 1.00 23.07 243 GLY B O 1
ATOM 3114 N N . GLU B 1 244 ? 11.064 -7.987 1.610 1.00 21.44 244 GLU B N 1
ATOM 3115 C CA . GLU B 1 244 ? 10.052 -8.807 0.901 1.00 21.95 244 GLU B CA 1
ATOM 3116 C C . GLU B 1 244 ? 9.522 -9.924 1.822 1.00 21.65 244 GLU B C 1
ATOM 3117 O O . GLU B 1 244 ? 10.180 -10.291 2.814 1.00 20.56 244 GLU B O 1
ATOM 3123 N N . VAL B 1 245 ? 8.291 -10.362 1.546 1.00 20.33 245 VAL B N 1
ATOM 3124 C CA . VAL B 1 245 ? 7.645 -11.478 2.227 1.00 19.86 245 VAL B CA 1
ATOM 3125 C C . VAL B 1 245 ? 7.542 -12.457 1.089 1.00 21.36 245 VAL B C 1
ATOM 3126 O O . VAL B 1 245 ? 7.036 -12.105 0.021 1.00 21.44 245 VAL B O 1
ATOM 3130 N N . ILE B 1 246 ? 8.077 -13.650 1.273 1.00 20.72 246 ILE B N 1
ATOM 3131 C CA . ILE B 1 246 ? 8.117 -14.602 0.197 1.00 20.45 246 ILE B CA 1
ATOM 3132 C C . ILE B 1 246 ? 7.244 -15.781 0.595 1.00 21.33 246 ILE B C 1
ATOM 3133 O O . ILE B 1 246 ? 7.488 -16.413 1.629 1.00 22.40 246 ILE B O 1
ATOM 3138 N N . ARG B 1 247 ? 6.235 -16.064 -0.216 1.00 21.74 247 ARG B N 1
ATOM 3139 C CA . ARG B 1 247 ? 5.411 -17.246 -0.042 1.00 22.21 247 ARG B CA 1
ATOM 3140 C C . ARG B 1 247 ? 6.146 -18.507 -0.413 1.00 22.22 247 ARG B C 1
ATOM 3141 O O . ARG B 1 247 ? 6.700 -18.586 -1.489 1.00 21.81 247 ARG B O 1
ATOM 3149 N N . LEU B 1 248 ? 6.100 -19.501 0.474 1.00 21.73 248 LEU B N 1
ATOM 3150 C CA . LEU B 1 248 ? 6.648 -20.819 0.207 1.00 22.52 248 LEU B CA 1
ATOM 3151 C C . LEU B 1 248 ? 5.545 -21.863 0.549 1.00 23.62 248 LEU B C 1
ATOM 3152 O O . LEU B 1 248 ? 5.414 -22.335 1.713 1.00 22.57 248 LEU B O 1
ATOM 3157 N N . ASP B 1 249 ? 4.717 -22.181 -0.449 1.00 23.55 249 ASP B N 1
ATOM 3158 C CA . ASP B 1 249 ? 3.410 -22.741 -0.125 1.00 23.63 249 ASP B CA 1
ATOM 3159 C C . ASP B 1 249 ? 2.876 -23.670 -1.213 1.00 23.42 249 ASP B C 1
ATOM 3160 O O . ASP B 1 249 ? 1.763 -24.175 -1.107 1.00 25.26 249 ASP B O 1
ATOM 3165 N N . GLY B 1 250 ? 3.661 -23.889 -2.254 1.00 22.70 250 GLY B N 1
ATOM 3166 C CA . GLY B 1 250 ? 3.295 -24.806 -3.344 1.00 21.62 250 GLY B CA 1
ATOM 3167 C C . GLY B 1 250 ? 2.095 -24.331 -4.167 1.00 22.32 250 GLY B C 1
ATOM 3168 O O . GLY B 1 250 ? 1.368 -25.139 -4.793 1.00 21.30 250 GLY B O 1
ATOM 3169 N N . ALA B 1 251 ? 1.872 -23.030 -4.169 1.00 21.30 251 ALA B N 1
ATOM 3170 C CA . ALA B 1 251 ? 0.701 -22.490 -4.842 1.00 22.80 251 ALA B CA 1
ATOM 3171 C C . ALA B 1 251 ? -0.630 -22.648 -4.059 1.00 23.34 251 ALA B C 1
ATOM 3172 O O . ALA B 1 251 ? -1.733 -22.432 -4.600 1.00 24.52 251 ALA B O 1
ATOM 3174 N N . LEU B 1 252 ? -0.543 -23.023 -2.798 1.00 24.00 252 LEU B N 1
ATOM 3175 C CA . LEU B 1 252 ? -1.733 -23.107 -1.977 1.00 24.81 252 LEU B CA 1
ATOM 3176 C C . LEU B 1 252 ? -2.360 -21.752 -1.648 1.00 26.24 252 LEU B C 1
ATOM 3177 O O . LEU B 1 252 ? -1.682 -20.801 -1.221 1.00 26.68 252 LEU B O 1
ATOM 3182 N N . ARG B 1 253 ? -3.667 -21.696 -1.819 1.00 28.05 253 ARG B N 1
ATOM 3183 C CA . ARG B 1 253 ? -4.498 -20.650 -1.243 1.00 31.33 253 ARG B CA 1
ATOM 3184 C C . ARG B 1 253 ? -5.580 -21.267 -0.336 1.00 33.66 253 ARG B C 1
ATOM 3185 O O . ARG B 1 253 ? -6.390 -22.070 -0.789 1.00 33.95 253 ARG B O 1
ATOM 3201 N N . LEU C 1 5 ? -29.308 3.680 7.965 1.00 44.10 5 LEU C N 1
ATOM 3202 C CA . LEU C 1 5 ? -28.555 3.814 9.268 1.00 44.16 5 LEU C CA 1
ATOM 3203 C C . LEU C 1 5 ? -29.444 4.341 10.416 1.00 44.21 5 LEU C C 1
ATOM 3204 O O . LEU C 1 5 ? -29.235 3.954 11.578 1.00 43.77 5 LEU C O 1
ATOM 3206 N N . LYS C 1 6 ? -30.446 5.174 10.088 1.00 44.01 6 LYS C N 1
ATOM 3207 C CA . LYS C 1 6 ? -31.498 5.617 11.054 1.00 44.58 6 LYS C CA 1
ATOM 3208 C C . LYS C 1 6 ? -32.073 4.546 12.029 1.00 44.39 6 LYS C C 1
ATOM 3209 O O . LYS C 1 6 ? -32.545 3.474 11.578 1.00 44.82 6 LYS C O 1
ATOM 3211 N N . SER C 1 7 ? -32.018 4.853 13.342 1.00 42.89 7 SER C N 1
ATOM 3212 C CA . SER C 1 7 ? -32.444 3.946 14.441 1.00 42.68 7 SER C CA 1
ATOM 3213 C C . SER C 1 7 ? -31.598 2.656 14.655 1.00 41.88 7 SER C C 1
ATOM 3214 O O . SER C 1 7 ? -31.984 1.748 15.446 1.00 41.94 7 SER C O 1
ATOM 3217 N N . ARG C 1 8 ? -30.454 2.569 13.960 1.00 40.69 8 ARG C N 1
ATOM 3218 C CA . ARG C 1 8 ? -29.486 1.477 14.160 1.00 38.46 8 ARG C CA 1
ATOM 3219 C C . ARG C 1 8 ? -28.584 1.886 15.298 1.00 36.95 8 ARG C C 1
ATOM 3220 O O . ARG C 1 8 ? -28.309 3.074 15.466 1.00 36.41 8 ARG C O 1
ATOM 3228 N N . VAL C 1 9 ? -28.182 0.909 16.104 1.00 35.63 9 VAL C N 1
ATOM 3229 C CA . VAL C 1 9 ? -27.268 1.107 17.236 1.00 35.06 9 VAL C CA 1
ATOM 3230 C C . VAL C 1 9 ? -25.817 0.770 16.821 1.00 34.54 9 VAL C C 1
ATOM 3231 O O . VAL C 1 9 ? -25.496 -0.388 16.541 1.00 34.55 9 VAL C O 1
ATOM 3235 N N . PHE C 1 10 ? -24.967 1.800 16.796 1.00 33.91 10 PHE C N 1
ATOM 3236 C CA . PHE C 1 10 ? -23.533 1.692 16.495 1.00 32.64 10 PHE C CA 1
ATOM 3237 C C . PHE C 1 10 ? -22.671 1.928 17.709 1.00 32.46 10 PHE C C 1
ATOM 3238 O O . PHE C 1 10 ? -22.974 2.794 18.547 1.00 33.52 10 PHE C O 1
ATOM 3246 N N . ILE C 1 11 ? -21.610 1.141 17.826 1.00 31.80 11 ILE C N 1
ATOM 3247 C CA . ILE C 1 11 ? -20.584 1.394 18.834 1.00 30.38 11 ILE C CA 1
ATOM 3248 C C . ILE C 1 11 ? -19.388 1.895 18.075 1.00 30.35 11 ILE C C 1
ATOM 3249 O O . ILE C 1 11 ? -18.981 1.269 17.077 1.00 29.83 11 ILE C O 1
ATOM 3254 N N . VAL C 1 12 ? -18.844 3.020 18.556 1.00 29.20 12 VAL C N 1
ATOM 3255 C CA . VAL C 1 12 ? -17.679 3.650 17.990 1.00 27.40 12 VAL C CA 1
ATOM 3256 C C . VAL C 1 12 ? -16.585 3.875 19.047 1.00 27.32 12 VAL C C 1
ATOM 3257 O O . VAL C 1 12 ? -16.788 4.490 20.103 1.00 25.48 12 VAL C O 1
ATOM 3261 N N . THR C 1 13 ? -15.406 3.406 18.667 1.00 26.64 13 THR C N 1
ATOM 3262 C CA . THR C 1 13 ? -14.193 3.493 19.409 1.00 26.44 13 THR C CA 1
ATOM 3263 C C . THR C 1 13 ? -13.420 4.747 19.003 1.00 26.85 13 THR C C 1
ATOM 3264 O O . THR C 1 13 ? -13.613 5.309 17.908 1.00 25.94 13 THR C O 1
ATOM 3268 N N . GLY C 1 14 ? -12.612 5.247 19.938 1.00 28.16 14 GLY C N 1
ATOM 3269 C CA . GLY C 1 14 ? -11.813 6.464 19.770 1.00 27.25 14 GLY C CA 1
ATOM 3270 C C . GLY C 1 14 ? -12.692 7.638 19.448 1.00 28.01 14 GLY C C 1
ATOM 3271 O O . GLY C 1 14 ? -12.323 8.511 18.644 1.00 28.45 14 GLY C O 1
ATOM 3272 N N . ALA C 1 15 ? -13.850 7.681 20.074 1.00 28.19 15 ALA C N 1
ATOM 3273 C CA . ALA C 1 15 ? -14.892 8.604 19.639 1.00 30.38 15 ALA C CA 1
ATOM 3274 C C . ALA C 1 15 ? -14.696 10.081 20.026 1.00 31.20 15 ALA C C 1
ATOM 3275 O O . ALA C 1 15 ? -15.301 10.968 19.412 1.00 30.58 15 ALA C O 1
ATOM 3277 N N . SER C 1 16 ? -13.842 10.333 21.016 1.00 31.87 16 SER C N 1
ATOM 3278 C CA . SER C 1 16 ? -13.596 11.700 21.501 1.00 33.19 16 SER C CA 1
ATOM 3279 C C . SER C 1 16 ? -12.824 12.606 20.542 1.00 33.10 16 SER C C 1
ATOM 3280 O O . SER C 1 16 ? -12.809 13.815 20.734 1.00 33.51 16 SER C O 1
ATOM 3283 N N . SER C 1 17 ? -12.129 12.052 19.551 1.00 32.75 17 SER C N 1
ATOM 3284 C CA . SER C 1 17 ? -11.477 12.948 18.572 1.00 32.58 17 SER C CA 1
ATOM 3285 C C . SER C 1 17 ? -11.141 12.227 17.273 1.00 31.66 17 SER C C 1
ATOM 3286 O O . SER C 1 17 ? -11.252 11.010 17.196 1.00 31.18 17 SER C O 1
ATOM 3289 N N . GLY C 1 18 ? -10.746 13.017 16.277 1.00 30.19 18 GLY C N 1
ATOM 3290 C CA . GLY C 1 18 ? -10.192 12.527 15.058 1.00 29.51 18 GLY C CA 1
ATOM 3291 C C . GLY C 1 18 ? -11.196 11.723 14.262 1.00 29.55 18 GLY C C 1
ATOM 3292 O O . GLY C 1 18 ? -12.345 12.141 14.049 1.00 29.46 18 GLY C O 1
ATOM 3293 N N . LEU C 1 19 ? -10.761 10.551 13.833 1.00 28.20 19 LEU C N 1
ATOM 3294 C CA . LEU C 1 19 ? -11.588 9.760 12.946 1.00 27.24 19 LEU C CA 1
ATOM 3295 C C . LEU C 1 19 ? -12.853 9.347 13.666 1.00 25.71 19 LEU C C 1
ATOM 3296 O O . LEU C 1 19 ? -13.907 9.523 13.142 1.00 24.86 19 LEU C O 1
ATOM 3301 N N . GLY C 1 20 ? -12.731 8.856 14.880 1.00 26.14 20 GLY C N 1
ATOM 3302 C CA . GLY C 1 20 ? -13.888 8.370 15.658 1.00 27.90 20 GLY C CA 1
ATOM 3303 C C . GLY C 1 20 ? -14.954 9.441 15.952 1.00 28.74 20 GLY C C 1
ATOM 3304 O O . GLY C 1 20 ? -16.158 9.161 15.895 1.00 29.34 20 GLY C O 1
ATOM 3305 N N . ALA C 1 21 ? -14.512 10.666 16.252 1.00 28.50 21 ALA C N 1
ATOM 3306 C CA . ALA C 1 21 ? -15.403 11.810 16.412 1.00 27.54 21 ALA C CA 1
ATOM 3307 C C . ALA C 1 21 ? -16.111 12.128 15.111 1.00 27.66 21 ALA C C 1
ATOM 3308 O O . ALA C 1 21 ? -17.284 12.517 15.107 1.00 27.69 21 ALA C O 1
ATOM 3310 N N . ALA C 1 22 ? -15.417 12.000 13.989 1.00 26.54 22 ALA C N 1
ATOM 3311 C CA . ALA C 1 22 ? -16.059 12.337 12.736 1.00 25.64 22 ALA C CA 1
ATOM 3312 C C . ALA C 1 22 ? -17.088 11.282 12.352 1.00 25.17 22 ALA C C 1
ATOM 3313 O O . ALA C 1 22 ? -18.069 11.598 11.713 1.00 24.44 22 ALA C O 1
ATOM 3315 N N . VAL C 1 23 ? -16.855 10.046 12.777 1.00 25.97 23 VAL C N 1
ATOM 3316 C CA . VAL C 1 23 ? -17.748 8.885 12.507 1.00 25.98 23 VAL C CA 1
ATOM 3317 C C . VAL C 1 23 ? -19.040 8.919 13.375 1.00 27.42 23 VAL C C 1
ATOM 3318 O O . VAL C 1 23 ? -20.148 8.650 12.866 1.00 27.55 23 VAL C O 1
ATOM 3322 N N . THR C 1 24 ? -18.885 9.247 14.665 1.00 28.30 24 THR C N 1
ATOM 3323 C CA . THR C 1 24 ? -19.983 9.545 15.570 1.00 30.20 24 THR C CA 1
ATOM 3324 C C . THR C 1 24 ? -20.804 10.699 14.968 1.00 30.71 24 THR C C 1
ATOM 3325 O O . THR C 1 24 ? -22.006 10.559 14.730 1.00 30.91 24 THR C O 1
ATOM 3329 N N . ARG C 1 25 ? -20.162 11.807 14.625 1.00 31.31 25 ARG C N 1
ATOM 3330 C CA . ARG C 1 25 ? -20.891 12.901 13.959 1.00 33.08 25 ARG C CA 1
ATOM 3331 C C . ARG C 1 25 ? -21.682 12.381 12.729 1.00 33.85 25 ARG C C 1
ATOM 3332 O O . ARG C 1 25 ? -22.895 12.579 12.658 1.00 34.43 25 ARG C O 1
ATOM 3348 N N . LEU C 1 27 ? -22.784 9.430 11.901 1.00 32.70 27 LEU C N 1
ATOM 3349 C CA . LEU C 1 27 ? -23.831 8.503 12.280 1.00 33.23 27 LEU C CA 1
ATOM 3350 C C . LEU C 1 27 ? -25.072 9.195 12.854 1.00 34.87 27 LEU C C 1
ATOM 3351 O O . LEU C 1 27 ? -26.183 8.935 12.410 1.00 35.14 27 LEU C O 1
ATOM 3356 N N . ALA C 1 28 ? -24.852 10.102 13.802 1.00 35.67 28 ALA C N 1
ATOM 3357 C CA . ALA C 1 28 ? -25.894 10.820 14.468 1.00 36.34 28 ALA C CA 1
ATOM 3358 C C . ALA C 1 28 ? -26.713 11.585 13.479 1.00 37.21 28 ALA C C 1
ATOM 3359 O O . ALA C 1 28 ? -27.946 11.530 13.549 1.00 37.62 28 ALA C O 1
ATOM 3361 N N . GLN C 1 29 ? -26.041 12.316 12.588 1.00 37.75 29 GLN C N 1
ATOM 3362 C CA . GLN C 1 29 ? -26.703 13.013 11.493 1.00 38.84 29 GLN C CA 1
ATOM 3363 C C . GLN C 1 29 ? -27.489 12.085 10.551 1.00 38.73 29 GLN C C 1
ATOM 3364 O O . GLN C 1 29 ? -28.327 12.549 9.784 1.00 39.48 29 GLN C O 1
ATOM 3370 N N . GLU C 1 30 ? -27.185 10.791 10.546 1.00 38.22 30 GLU C N 1
ATOM 3371 C CA . GLU C 1 30 ? -27.933 9.839 9.717 1.00 37.91 30 GLU C CA 1
ATOM 3372 C C . GLU C 1 30 ? -29.042 9.226 10.518 1.00 37.12 30 GLU C C 1
ATOM 3373 O O . GLU C 1 30 ? -29.678 8.272 10.083 1.00 37.37 30 GLU C O 1
ATOM 3379 N N . GLY C 1 31 ? -29.234 9.749 11.715 1.00 35.94 31 GLY C N 1
ATOM 3380 C CA . GLY C 1 31 ? -30.300 9.311 12.585 1.00 35.93 31 GLY C CA 1
ATOM 3381 C C . GLY C 1 31 ? -30.038 8.048 13.355 1.00 35.05 31 GLY C C 1
ATOM 3382 O O . GLY C 1 31 ? -30.950 7.515 13.979 1.00 36.86 31 GLY C O 1
ATOM 3383 N N . ALA C 1 32 ? -28.800 7.567 13.335 1.00 33.52 32 ALA C N 1
ATOM 3384 C CA . ALA C 1 32 ? -28.394 6.394 14.122 1.00 30.49 32 ALA C CA 1
ATOM 3385 C C . ALA C 1 32 ? -28.164 6.750 15.576 1.00 29.42 32 ALA C C 1
ATOM 3386 O O . ALA C 1 32 ? -27.989 7.896 15.939 1.00 27.05 32 ALA C O 1
ATOM 3388 N N . THR C 1 33 ? -28.153 5.727 16.408 1.00 29.71 33 THR C N 1
ATOM 3389 C CA . THR C 1 33 ? -27.872 5.890 17.814 1.00 31.45 33 THR C CA 1
ATOM 3390 C C . THR C 1 33 ? -26.434 5.404 18.135 1.00 30.66 33 THR C C 1
ATOM 3391 O O . THR C 1 33 ? -26.030 4.295 17.704 1.00 30.39 33 THR C O 1
ATOM 3395 N N . VAL C 1 34 ? -25.662 6.211 18.878 1.00 29.54 34 VAL C N 1
ATOM 3396 C CA . VAL C 1 34 ? -24.244 5.899 19.037 1.00 29.67 34 VAL C CA 1
ATOM 3397 C C . VAL C 1 34 ? -23.715 5.814 20.454 1.00 30.15 34 VAL C C 1
ATOM 3398 O O . VAL C 1 34 ? -23.863 6.749 21.222 1.00 31.33 34 VAL C O 1
ATOM 3402 N N . LEU C 1 35 ? -23.080 4.693 20.766 1.00 30.46 35 LEU C N 1
ATOM 3403 C CA . LEU C 1 35 ? -22.306 4.575 21.971 1.00 32.30 35 LEU C CA 1
ATOM 3404 C C . LEU C 1 35 ? -20.824 4.733 21.600 1.00 32.77 35 LEU C C 1
ATOM 3405 O O . LEU C 1 35 ? -20.169 3.805 21.101 1.00 33.45 35 LEU C O 1
ATOM 3410 N N . GLY C 1 36 ? -20.344 5.949 21.825 1.00 33.19 36 GLY C N 1
ATOM 3411 C CA . GLY C 1 36 ? -18.970 6.374 21.587 1.00 33.38 36 GLY C CA 1
ATOM 3412 C C . GLY C 1 36 ? -18.069 6.123 22.800 1.00 33.78 36 GLY C C 1
ATOM 3413 O O . GLY C 1 36 ? -18.288 6.682 23.889 1.00 33.72 36 GLY C O 1
ATOM 3414 N N . LEU C 1 37 ? -17.061 5.279 22.598 1.00 33.50 37 LEU C N 1
ATOM 3415 C CA . LEU C 1 37 ? -16.123 4.911 23.633 1.00 33.40 37 LEU C CA 1
ATOM 3416 C C . LEU C 1 37 ? -14.784 5.572 23.396 1.00 34.83 37 LEU C C 1
ATOM 3417 O O . LEU C 1 37 ? -14.332 5.711 22.220 1.00 33.51 37 LEU C O 1
ATOM 3422 N N . ASP C 1 38 ? -14.159 5.986 24.506 1.00 36.03 38 ASP C N 1
ATOM 3423 C CA . ASP C 1 38 ? -12.794 6.545 24.495 1.00 38.88 38 ASP C CA 1
ATOM 3424 C C . ASP C 1 38 ? -12.305 6.567 25.937 1.00 40.62 38 ASP C C 1
ATOM 3425 O O . ASP C 1 38 ? -13.114 6.371 26.882 1.00 40.72 38 ASP C O 1
ATOM 3430 N N . LEU C 1 39 ? -11.001 6.770 26.118 1.00 42.33 39 LEU C N 1
ATOM 3431 C CA . LEU C 1 39 ? -10.432 6.688 27.478 1.00 44.79 39 LEU C CA 1
ATOM 3432 C C . LEU C 1 39 ? -10.884 7.888 28.264 1.00 45.63 39 LEU C C 1
ATOM 3433 O O . LEU C 1 39 ? -11.275 7.766 29.433 1.00 45.31 39 LEU C O 1
ATOM 3438 N N . LYS C 1 40 ? -10.890 9.031 27.575 1.00 46.82 40 LYS C N 1
ATOM 3439 C CA . LYS C 1 40 ? -11.249 10.304 28.174 1.00 48.49 40 LYS C CA 1
ATOM 3440 C C . LYS C 1 40 ? -12.376 10.931 27.379 1.00 48.85 40 LYS C C 1
ATOM 3441 O O . LYS C 1 40 ? -12.471 10.718 26.176 1.00 48.58 40 LYS C O 1
ATOM 3447 N N . PRO C 1 41 ? -13.259 11.678 28.056 1.00 49.69 41 PRO C N 1
ATOM 3448 C CA . PRO C 1 41 ? -14.359 12.399 27.419 1.00 49.54 41 PRO C CA 1
ATOM 3449 C C . PRO C 1 41 ? -13.862 13.289 26.294 1.00 49.57 41 PRO C C 1
ATOM 3450 O O . PRO C 1 41 ? -12.674 13.568 26.217 1.00 49.19 41 PRO C O 1
ATOM 3454 N N . PRO C 1 42 ? -14.767 13.730 25.414 1.00 49.98 42 PRO C N 1
ATOM 3455 C CA . PRO C 1 42 ? -14.349 14.652 24.345 1.00 50.47 42 PRO C CA 1
ATOM 3456 C C . PRO C 1 42 ? -13.814 15.999 24.837 1.00 50.83 42 PRO C C 1
ATOM 3457 O O . PRO C 1 42 ? -14.555 16.787 25.428 1.00 52.00 42 PRO C O 1
ATOM 3461 N N . VAL C 1 55 ? -26.680 9.728 20.950 1.00 41.82 55 VAL C N 1
ATOM 3462 C CA . VAL C 1 55 ? -25.240 9.794 21.275 1.00 41.99 55 VAL C CA 1
ATOM 3463 C C . VAL C 1 55 ? -24.846 9.959 22.744 1.00 41.86 55 VAL C C 1
ATOM 3464 O O . VAL C 1 55 ? -24.866 11.064 23.279 1.00 41.83 55 VAL C O 1
ATOM 3468 N N . ARG C 1 56 ? -24.443 8.860 23.369 1.00 41.62 56 ARG C N 1
ATOM 3469 C CA . ARG C 1 56 ? -23.835 8.881 24.692 1.00 41.77 56 ARG C CA 1
ATOM 3470 C C . ARG C 1 56 ? -22.318 8.564 24.615 1.00 42.09 56 ARG C C 1
ATOM 3471 O O . ARG C 1 56 ? -21.911 7.673 23.865 1.00 42.57 56 ARG C O 1
ATOM 3473 N N . PHE C 1 57 ? -21.503 9.289 25.378 1.00 42.16 57 PHE C N 1
ATOM 3474 C CA . PHE C 1 57 ? -20.090 8.969 25.612 1.00 41.96 57 PHE C CA 1
ATOM 3475 C C . PHE C 1 57 ? -19.902 8.206 26.954 1.00 42.18 57 PHE C C 1
ATOM 3476 O O . PHE C 1 57 ? -20.511 8.535 27.992 1.00 42.58 57 PHE C O 1
ATOM 3484 N N . ARG C 1 58 ? -19.057 7.186 26.912 1.00 40.69 58 ARG C N 1
ATOM 3485 C CA . ARG C 1 58 ? -18.692 6.420 28.059 1.00 40.50 58 ARG C CA 1
ATOM 3486 C C . ARG C 1 58 ? -17.176 6.101 28.006 1.00 40.61 58 ARG C C 1
ATOM 3487 O O . ARG C 1 58 ? -16.637 5.764 26.935 1.00 40.38 58 ARG C O 1
ATOM 3495 N N . ASN C 1 59 ? -16.522 6.241 29.164 1.00 39.16 59 ASN C N 1
ATOM 3496 C CA . ASN C 1 59 ? -15.149 5.889 29.371 1.00 38.80 59 ASN C CA 1
ATOM 3497 C C . ASN C 1 59 ? -14.978 4.413 29.305 1.00 37.82 59 ASN C C 1
ATOM 3498 O O . ASN C 1 59 ? -15.693 3.660 29.991 1.00 38.20 59 ASN C O 1
ATOM 3503 N N . ALA C 1 60 ? -14.033 3.988 28.472 1.00 36.22 60 ALA C N 1
ATOM 3504 C CA . ALA C 1 60 ? -13.607 2.590 28.465 1.00 34.73 60 ALA C CA 1
ATOM 3505 C C . ALA C 1 60 ? -12.204 2.409 27.865 1.00 33.28 60 ALA C C 1
ATOM 3506 O O . ALA C 1 60 ? -11.771 3.171 27.004 1.00 33.07 60 ALA C O 1
ATOM 3508 N N . ASP C 1 61 ? -11.522 1.407 28.392 1.00 32.40 61 ASP C N 1
ATOM 3509 C CA . ASP C 1 61 ? -10.296 0.852 27.900 1.00 32.73 61 ASP C CA 1
ATOM 3510 C C . ASP C 1 61 ? -10.642 -0.315 27.002 1.00 32.25 61 ASP C C 1
ATOM 3511 O O . ASP C 1 61 ? -10.803 -1.450 27.424 1.00 31.93 61 ASP C O 1
ATOM 3516 N N . VAL C 1 62 ? -10.701 -0.018 25.729 1.00 32.77 62 VAL C N 1
ATOM 3517 C CA . VAL C 1 62 ? -11.030 -1.001 24.716 1.00 33.53 62 VAL C CA 1
ATOM 3518 C C . VAL C 1 62 ? -10.240 -2.312 24.853 1.00 33.23 62 VAL C C 1
ATOM 3519 O O . VAL C 1 62 ? -10.679 -3.372 24.382 1.00 32.81 62 VAL C O 1
ATOM 3523 N N . THR C 1 63 ? -9.090 -2.229 25.535 1.00 33.50 63 THR C N 1
ATOM 3524 C CA . THR C 1 63 ? -8.117 -3.337 25.722 1.00 32.49 63 THR C CA 1
ATOM 3525 C C . THR C 1 63 ? -8.497 -4.359 26.789 1.00 32.30 63 THR C C 1
ATOM 3526 O O . THR C 1 63 ? -8.059 -5.506 26.795 1.00 31.61 63 THR C O 1
ATOM 3530 N N . ASN C 1 64 ? -9.292 -3.901 27.722 1.00 32.21 64 ASN C N 1
ATOM 3531 C CA . ASN C 1 64 ? -9.547 -4.614 28.922 1.00 33.48 64 ASN C CA 1
ATOM 3532 C C . ASN C 1 64 ? -10.843 -5.386 28.701 1.00 33.74 64 ASN C C 1
ATOM 3533 O O . ASN C 1 64 ? -11.831 -4.824 28.248 1.00 32.92 64 ASN C O 1
ATOM 3538 N N . GLU C 1 65 ? -10.834 -6.679 28.993 1.00 35.30 65 GLU C N 1
ATOM 3539 C CA . GLU C 1 65 ? -12.034 -7.517 28.782 1.00 36.87 65 GLU C CA 1
ATOM 3540 C C . GLU C 1 65 ? -13.240 -7.040 29.570 1.00 36.44 65 GLU C C 1
ATOM 3541 O O . GLU C 1 65 ? -14.265 -6.672 28.980 1.00 37.07 65 GLU C O 1
ATOM 3547 N N . ALA C 1 66 ? -13.110 -7.039 30.902 1.00 35.86 66 ALA C N 1
ATOM 3548 C CA . ALA C 1 66 ? -14.169 -6.569 31.833 1.00 35.10 66 ALA C CA 1
ATOM 3549 C C . ALA C 1 66 ? -14.679 -5.214 31.452 1.00 34.30 66 ALA C C 1
ATOM 3550 O O . ALA C 1 66 ? -15.872 -4.957 31.496 1.00 33.68 66 ALA C O 1
ATOM 3552 N N . ASP C 1 67 ? -13.778 -4.322 31.073 1.00 34.51 67 ASP C N 1
ATOM 3553 C CA . ASP C 1 67 ? -14.233 -2.973 30.746 1.00 35.23 67 ASP C CA 1
ATOM 3554 C C . ASP C 1 67 ? -15.041 -3.000 29.455 1.00 35.51 67 ASP C C 1
ATOM 3555 O O . ASP C 1 67 ? -16.159 -2.477 29.417 1.00 36.89 67 ASP C O 1
ATOM 3560 N N . ALA C 1 68 ? -14.508 -3.649 28.420 1.00 34.79 68 ALA C N 1
ATOM 3561 C CA . ALA C 1 68 ? -15.259 -3.851 27.183 1.00 34.34 68 ALA C CA 1
ATOM 3562 C C . ALA C 1 68 ? -16.575 -4.592 27.457 1.00 34.07 68 ALA C C 1
ATOM 3563 O O . ALA C 1 68 ? -17.603 -4.159 26.960 1.00 32.49 68 ALA C O 1
ATOM 3565 N N . THR C 1 69 ? -16.539 -5.698 28.212 1.00 35.01 69 THR C N 1
ATOM 3566 C CA . THR C 1 69 ? -17.795 -6.386 28.650 1.00 37.22 69 THR C CA 1
ATOM 3567 C C . THR C 1 69 ? -18.846 -5.372 29.212 1.00 38.30 69 THR C C 1
ATOM 3568 O O . THR C 1 69 ? -19.956 -5.283 28.694 1.00 39.48 69 THR C O 1
ATOM 3572 N N . ALA C 1 70 ? -18.468 -4.559 30.201 1.00 38.63 70 ALA C N 1
ATOM 3573 C CA . ALA C 1 70 ? -19.377 -3.586 30.790 1.00 38.90 70 ALA C CA 1
ATOM 3574 C C . ALA C 1 70 ? -19.916 -2.609 29.766 1.00 39.33 70 ALA C C 1
ATOM 3575 O O . ALA C 1 70 ? -21.124 -2.294 29.782 1.00 40.72 70 ALA C O 1
ATOM 3577 N N . ALA C 1 71 ? -19.052 -2.097 28.891 1.00 39.01 71 ALA C N 1
ATOM 3578 C CA . ALA C 1 71 ? -19.538 -1.215 27.801 1.00 39.27 71 ALA C CA 1
ATOM 3579 C C . ALA C 1 71 ? -20.660 -1.870 26.932 1.00 39.13 71 ALA C C 1
ATOM 3580 O O . ALA C 1 71 ? -21.624 -1.206 26.558 1.00 38.69 71 ALA C O 1
ATOM 3582 N N . LEU C 1 72 ? -20.514 -3.158 26.634 1.00 39.31 72 LEU C N 1
ATOM 3583 C CA . LEU C 1 72 ? -21.479 -3.882 25.819 1.00 41.33 72 LEU C CA 1
ATOM 3584 C C . LEU C 1 72 ? -22.756 -4.168 26.595 1.00 42.69 72 LEU C C 1
ATOM 3585 O O . LEU C 1 72 ? -23.772 -4.391 25.982 1.00 43.60 72 LEU C O 1
ATOM 3590 N N . ALA C 1 73 ? -22.672 -4.228 27.926 1.00 44.34 73 ALA C N 1
ATOM 3591 C CA . ALA C 1 73 ? -23.846 -4.403 28.767 1.00 46.45 73 ALA C CA 1
ATOM 3592 C C . ALA C 1 73 ? -24.602 -3.092 28.818 1.00 46.92 73 ALA C C 1
ATOM 3593 O O . ALA C 1 73 ? -25.818 -3.054 28.660 1.00 48.51 73 ALA C O 1
ATOM 3595 N N . PHE C 1 74 ? -23.881 -2.009 29.003 1.00 47.23 74 PHE C N 1
ATOM 3596 C CA . PHE C 1 74 ? -24.523 -0.733 28.946 1.00 48.07 74 PHE C CA 1
ATOM 3597 C C . PHE C 1 74 ? -25.331 -0.640 27.669 1.00 48.72 74 PHE C C 1
ATOM 3598 O O . PHE C 1 74 ? -26.514 -0.340 27.715 1.00 49.06 74 PHE C O 1
ATOM 3606 N N . ALA C 1 75 ? -24.705 -0.926 26.532 1.00 49.06 75 ALA C N 1
ATOM 3607 C CA . ALA C 1 75 ? -25.408 -0.852 25.248 1.00 49.40 75 ALA C CA 1
ATOM 3608 C C . ALA C 1 75 ? -26.590 -1.818 25.166 1.00 49.55 75 ALA C C 1
ATOM 3609 O O . ALA C 1 75 ? -27.597 -1.458 24.595 1.00 49.70 75 ALA C O 1
ATOM 3611 N N . LYS C 1 76 ? -26.468 -3.024 25.726 1.00 50.38 76 LYS C N 1
ATOM 3612 C CA . LYS C 1 76 ? -27.547 -4.022 25.657 1.00 51.63 76 LYS C CA 1
ATOM 3613 C C . LYS C 1 76 ? -28.729 -3.549 26.460 1.00 52.43 76 LYS C C 1
ATOM 3614 O O . LYS C 1 76 ? -29.822 -3.461 25.940 1.00 52.96 76 LYS C O 1
ATOM 3616 N N . GLN C 1 77 ? -28.505 -3.211 27.724 1.00 53.59 77 GLN C N 1
ATOM 3617 C CA . GLN C 1 77 ? -29.562 -2.631 28.540 1.00 54.26 77 GLN C CA 1
ATOM 3618 C C . GLN C 1 77 ? -30.127 -1.401 27.817 1.00 54.59 77 GLN C C 1
ATOM 3619 O O . GLN C 1 77 ? -31.250 -1.440 27.308 1.00 55.04 77 GLN C O 1
ATOM 3621 N N . GLU C 1 78 ? -29.307 -0.357 27.731 1.00 54.47 78 GLU C N 1
ATOM 3622 C CA . GLU C 1 78 ? -29.684 0.985 27.288 1.00 54.36 78 GLU C CA 1
ATOM 3623 C C . GLU C 1 78 ? -30.397 1.068 25.919 1.00 54.28 78 GLU C C 1
ATOM 3624 O O . GLU C 1 78 ? -31.486 1.658 25.829 1.00 54.47 78 GLU C O 1
ATOM 3630 N N . PHE C 1 79 ? -29.755 0.598 24.854 1.00 53.28 79 PHE C N 1
ATOM 3631 C CA . PHE C 1 79 ? -30.278 0.742 23.510 1.00 51.98 79 PHE C CA 1
ATOM 3632 C C . PHE C 1 79 ? -30.878 -0.494 22.895 1.00 51.43 79 PHE C C 1
ATOM 3633 O O . PHE C 1 79 ? -31.398 -0.434 21.827 1.00 50.73 79 PHE C O 1
ATOM 3641 N N . GLY C 1 80 ? -30.856 -1.586 23.622 1.00 51.15 80 GLY C N 1
ATOM 3642 C CA . GLY C 1 80 ? -31.372 -2.869 23.179 1.00 50.84 80 GLY C CA 1
ATOM 3643 C C . GLY C 1 80 ? -30.679 -3.898 22.305 1.00 50.83 80 GLY C C 1
ATOM 3644 O O . GLY C 1 80 ? -30.602 -5.032 22.739 1.00 52.30 80 GLY C O 1
ATOM 3645 N N . HIS C 1 81 ? -30.206 -3.560 21.114 1.00 48.42 81 HIS C N 1
ATOM 3646 C CA . HIS C 1 81 ? -29.423 -4.474 20.269 1.00 45.68 81 HIS C CA 1
ATOM 3647 C C . HIS C 1 81 ? -28.317 -3.728 19.513 1.00 43.59 81 HIS C C 1
ATOM 3648 O O . HIS C 1 81 ? -28.444 -2.578 19.232 1.00 43.60 81 HIS C O 1
ATOM 3650 N N . VAL C 1 82 ? -27.234 -4.386 19.180 1.00 40.73 82 VAL C N 1
ATOM 3651 C CA . VAL C 1 82 ? -26.127 -3.671 18.556 1.00 38.81 82 VAL C CA 1
ATOM 3652 C C . VAL C 1 82 ? -26.039 -3.972 17.061 1.00 37.17 82 VAL C C 1
ATOM 3653 O O . VAL C 1 82 ? -25.998 -5.132 16.672 1.00 36.18 82 VAL C O 1
ATOM 3657 N N . HIS C 1 83 ? -25.982 -2.938 16.231 1.00 35.33 83 HIS C N 1
ATOM 3658 C CA . HIS C 1 83 ? -25.876 -3.173 14.799 1.00 35.67 83 HIS C CA 1
ATOM 3659 C C . HIS C 1 83 ? -24.468 -2.999 14.215 1.00 34.97 83 HIS C C 1
ATOM 3660 O O . HIS C 1 83 ? -24.148 -3.611 13.201 1.00 34.62 83 HIS C O 1
ATOM 3667 N N . GLY C 1 84 ? -23.659 -2.131 14.845 1.00 33.47 84 GLY C N 1
ATOM 3668 C CA . GLY C 1 84 ? -22.508 -1.534 14.200 1.00 31.59 84 GLY C CA 1
ATOM 3669 C C . GLY C 1 84 ? -21.303 -1.340 15.112 1.00 30.31 84 GLY C C 1
ATOM 3670 O O . GLY C 1 84 ? -21.450 -0.994 16.293 1.00 30.07 84 GLY C O 1
ATOM 3671 N N . LEU C 1 85 ? -20.117 -1.583 14.567 1.00 28.06 85 LEU C N 1
ATOM 3672 C CA . LEU C 1 85 ? -18.893 -1.362 15.312 1.00 26.84 85 LEU C CA 1
ATOM 3673 C C . LEU C 1 85 ? -17.866 -0.734 14.429 1.00 25.73 85 LEU C C 1
ATOM 3674 O O . LEU C 1 85 ? -17.548 -1.253 13.382 1.00 26.19 85 LEU C O 1
ATOM 3679 N N . VAL C 1 86 ? -17.401 0.426 14.853 1.00 25.34 86 VAL C N 1
ATOM 3680 C CA . VAL C 1 86 ? -16.323 1.137 14.191 1.00 25.97 86 VAL C CA 1
ATOM 3681 C C . VAL C 1 86 ? -15.149 1.303 15.169 1.00 27.08 86 VAL C C 1
ATOM 3682 O O . VAL C 1 86 ? -15.196 2.075 16.191 1.00 27.69 86 VAL C O 1
ATOM 3686 N N . ASN C 1 87 ? -14.131 0.505 14.890 1.00 27.28 87 ASN C N 1
ATOM 3687 C CA . ASN C 1 87 ? -12.850 0.553 15.606 1.00 27.93 87 ASN C CA 1
ATOM 3688 C C . ASN C 1 87 ? -11.990 1.709 15.053 1.00 27.39 87 ASN C C 1
ATOM 3689 O O . ASN C 1 87 ? -11.503 1.597 13.942 1.00 28.99 87 ASN C O 1
ATOM 3694 N N . CYS C 1 88 ? -11.912 2.826 15.777 1.00 27.68 88 CYS C N 1
ATOM 3695 C CA . CYS C 1 88 ? -11.037 3.943 15.462 1.00 27.43 88 CYS C CA 1
ATOM 3696 C C . CYS C 1 88 ? -10.143 4.272 16.659 1.00 27.54 88 CYS C C 1
ATOM 3697 O O . CYS C 1 88 ? -9.493 5.306 16.658 1.00 26.99 88 CYS C O 1
ATOM 3700 N N . ALA C 1 89 ? -10.103 3.408 17.663 1.00 28.07 89 ALA C N 1
ATOM 3701 C CA . ALA C 1 89 ? -9.082 3.542 18.697 1.00 30.70 89 ALA C CA 1
ATOM 3702 C C . ALA C 1 89 ? -7.675 3.139 18.180 1.00 32.30 89 ALA C C 1
ATOM 3703 O O . ALA C 1 89 ? -7.459 2.029 17.713 1.00 33.43 89 ALA C O 1
ATOM 3705 N N . GLY C 1 90 ? -6.721 4.047 18.225 1.00 34.01 90 GLY C N 1
ATOM 3706 C CA . GLY C 1 90 ? -5.361 3.654 17.830 1.00 35.99 90 GLY C CA 1
ATOM 3707 C C . GLY C 1 90 ? -4.364 4.673 18.334 1.00 36.95 90 GLY C C 1
ATOM 3708 O O . GLY C 1 90 ? -4.783 5.735 18.780 1.00 37.04 90 GLY C O 1
ATOM 3709 N N . THR C 1 91 ? -3.074 4.333 18.320 1.00 37.91 91 THR C N 1
ATOM 3710 C CA . THR C 1 91 ? -2.006 5.335 18.433 1.00 39.57 91 THR C CA 1
ATOM 3711 C C . THR C 1 91 ? -1.015 5.144 17.315 1.00 40.00 91 THR C C 1
ATOM 3712 O O . THR C 1 91 ? -0.670 4.009 16.966 1.00 40.10 91 THR C O 1
ATOM 3716 N N . ALA C 1 92 ? -0.539 6.277 16.804 1.00 40.31 92 ALA C N 1
ATOM 3717 C CA . ALA C 1 92 ? 0.417 6.336 15.698 1.00 40.89 92 ALA C CA 1
ATOM 3718 C C . ALA C 1 92 ? 1.814 6.863 16.139 1.00 40.34 92 ALA C C 1
ATOM 3719 O O . ALA C 1 92 ? 2.330 7.785 15.514 1.00 40.76 92 ALA C O 1
ATOM 3721 N N . PRO C 1 93 ? 2.447 6.237 17.163 1.00 40.00 93 PRO C N 1
ATOM 3722 C CA . PRO C 1 93 ? 3.740 6.725 17.632 1.00 39.97 93 PRO C CA 1
ATOM 3723 C C . PRO C 1 93 ? 4.850 6.476 16.610 1.00 39.78 93 PRO C C 1
ATOM 3724 O O . PRO C 1 93 ? 4.623 5.829 15.581 1.00 39.99 93 PRO C O 1
ATOM 3728 N N . GLY C 1 94 ? 6.036 7.006 16.889 1.00 39.65 94 GLY C N 1
ATOM 3729 C CA . GLY C 1 94 ? 7.180 6.905 15.970 1.00 38.45 94 GLY C CA 1
ATOM 3730 C C . GLY C 1 94 ? 8.475 6.702 16.735 1.00 37.31 94 GLY C C 1
ATOM 3731 O O . GLY C 1 94 ? 8.817 7.505 17.579 1.00 36.80 94 GLY C O 1
ATOM 3732 N N . GLU C 1 95 ? 9.199 5.635 16.431 1.00 36.60 95 GLU C N 1
ATOM 3733 C CA . GLU C 1 95 ? 10.351 5.245 17.251 1.00 37.34 95 GLU C CA 1
ATOM 3734 C C . GLU C 1 95 ? 11.269 4.316 16.467 1.00 36.64 95 GLU C C 1
ATOM 3735 O O . GLU C 1 95 ? 10.851 3.265 16.004 1.00 36.32 95 GLU C O 1
ATOM 3741 N N . LYS C 1 96 ? 12.534 4.679 16.361 1.00 36.10 96 LYS C N 1
ATOM 3742 C CA . LYS C 1 96 ? 13.483 3.825 15.666 1.00 36.03 96 LYS C CA 1
ATOM 3743 C C . LYS C 1 96 ? 13.741 2.526 16.398 1.00 35.18 96 LYS C C 1
ATOM 3744 O O . LYS C 1 96 ? 13.733 2.492 17.631 1.00 35.03 96 LYS C O 1
ATOM 3750 N N . ILE C 1 97 ? 13.912 1.450 15.627 1.00 34.19 97 ILE C N 1
ATOM 3751 C CA . ILE C 1 97 ? 14.330 0.175 16.198 1.00 33.57 97 ILE C CA 1
ATOM 3752 C C . ILE C 1 97 ? 15.712 0.359 16.855 1.00 34.65 97 ILE C C 1
ATOM 3753 O O . ILE C 1 97 ? 15.995 -0.247 17.887 1.00 33.10 97 ILE C O 1
ATOM 3758 N N . LEU C 1 98 ? 16.555 1.189 16.230 1.00 35.38 98 LEU C N 1
ATOM 3759 C CA . LEU C 1 98 ? 17.853 1.502 16.788 1.00 37.67 98 LEU C CA 1
ATOM 3760 C C . LEU C 1 98 ? 18.048 2.983 16.896 1.00 39.32 98 LEU C C 1
ATOM 3761 O O . LEU C 1 98 ? 18.283 3.690 15.880 1.00 39.43 98 LEU C O 1
ATOM 3766 N N . GLY C 1 99 ? 17.936 3.453 18.136 1.00 41.85 99 GLY C N 1
ATOM 3767 C CA . GLY C 1 99 ? 18.140 4.877 18.462 1.00 45.73 99 GLY C CA 1
ATOM 3768 C C . GLY C 1 99 ? 19.457 5.171 19.169 1.00 47.64 99 GLY C C 1
ATOM 3769 O O . GLY C 1 99 ? 20.099 4.267 19.699 1.00 47.61 99 GLY C O 1
ATOM 3770 N N . ARG C 1 100 ? 19.861 6.442 19.179 1.00 50.35 100 ARG C N 1
ATOM 3771 C CA . ARG C 1 100 ? 21.070 6.874 19.922 1.00 52.28 100 ARG C CA 1
ATOM 3772 C C . ARG C 1 100 ? 21.029 6.381 21.366 1.00 52.89 100 ARG C C 1
ATOM 3773 O O . ARG C 1 100 ? 22.074 6.045 21.963 1.00 53.65 100 ARG C O 1
ATOM 3781 N N . SER C 1 101 ? 19.805 6.331 21.904 1.00 52.47 101 SER C N 1
ATOM 3782 C CA . SER C 1 101 ? 19.506 5.848 23.246 1.00 51.36 101 SER C CA 1
ATOM 3783 C C . SER C 1 101 ? 19.785 4.340 23.376 1.00 49.96 101 SER C C 1
ATOM 3784 O O . SER C 1 101 ? 20.138 3.827 24.460 1.00 50.32 101 SER C O 1
ATOM 3787 N N . GLY C 1 102 ? 19.631 3.632 22.263 1.00 47.34 102 GLY C N 1
ATOM 3788 C CA . GLY C 1 102 ? 19.698 2.184 22.2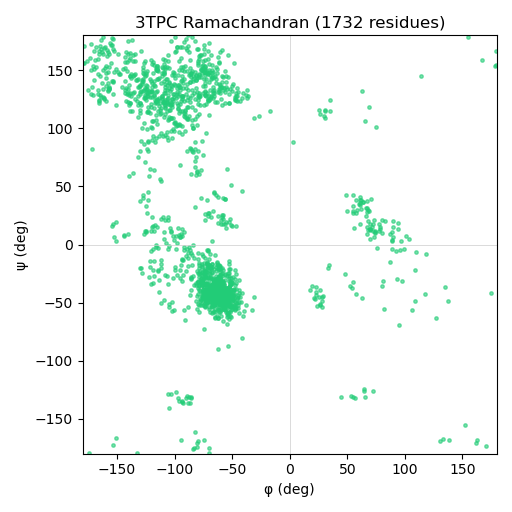70 1.00 43.62 102 GLY C CA 1
ATOM 3789 C C . GLY C 1 102 ? 18.532 1.600 21.478 1.00 41.31 102 GLY C C 1
ATOM 3790 O O . GLY C 1 102 ? 17.831 2.320 20.742 1.00 40.64 102 GLY C O 1
ATOM 3791 N N . PRO C 1 103 ? 18.313 0.286 21.625 1.00 38.98 103 PRO C N 1
ATOM 3792 C CA . PRO C 1 103 ? 17.206 -0.340 20.904 1.00 37.34 103 PRO C CA 1
ATOM 3793 C C . PRO C 1 103 ? 15.854 0.125 21.456 1.00 36.14 103 PRO C C 1
ATOM 3794 O O . PRO C 1 103 ? 15.718 0.442 22.664 1.00 34.77 103 PRO C O 1
ATOM 3798 N N . HIS C 1 104 ? 14.903 0.222 20.526 1.00 34.54 104 HIS C N 1
ATOM 3799 C CA . HIS C 1 104 ? 13.467 0.461 20.756 1.00 32.87 104 HIS C CA 1
ATOM 3800 C C . HIS C 1 104 ? 12.947 -0.253 22.000 1.00 30.95 104 HIS C C 1
ATOM 3801 O O . HIS C 1 104 ? 13.087 -1.478 22.161 1.00 30.78 104 HIS C O 1
ATOM 3808 N N . ALA C 1 105 ? 12.332 0.499 22.875 1.00 30.62 105 ALA C N 1
ATOM 3809 C CA . ALA C 1 105 ? 11.816 -0.095 24.122 1.00 32.34 105 ALA C CA 1
ATOM 3810 C C . ALA C 1 105 ? 10.790 -1.212 23.801 1.00 32.70 105 ALA C C 1
ATOM 3811 O O . ALA C 1 105 ? 9.948 -1.032 22.921 1.00 32.23 105 ALA C O 1
ATOM 3813 N N . LEU C 1 106 ? 10.885 -2.351 24.475 1.00 33.29 106 LEU C N 1
ATOM 3814 C CA . LEU C 1 106 ? 9.911 -3.420 24.301 1.00 34.45 106 LEU C CA 1
ATOM 3815 C C . LEU C 1 106 ? 8.482 -3.064 24.766 1.00 35.46 106 LEU C C 1
ATOM 3816 O O . LEU C 1 106 ? 7.527 -3.397 24.046 1.00 35.05 106 LEU C O 1
ATOM 3821 N N . ASP C 1 107 ? 8.362 -2.405 25.936 1.00 35.86 107 ASP C N 1
ATOM 3822 C CA . ASP C 1 107 ? 7.080 -1.971 26.581 1.00 36.64 107 ASP C CA 1
ATOM 3823 C C . ASP C 1 107 ? 6.287 -1.208 25.583 1.00 35.15 107 ASP C C 1
ATOM 3824 O O . ASP C 1 107 ? 5.067 -1.227 25.607 1.00 36.68 107 ASP C O 1
ATOM 3829 N N . SER C 1 108 ? 6.997 -0.478 24.749 1.00 33.59 108 SER C N 1
ATOM 3830 C CA . SER C 1 108 ? 6.403 0.526 23.933 1.00 32.24 108 SER C CA 1
ATOM 3831 C C . SER C 1 108 ? 5.788 -0.190 22.696 1.00 31.51 108 SER C C 1
ATOM 3832 O O . SER C 1 108 ? 4.604 -0.010 22.391 1.00 32.29 108 SER C O 1
ATOM 3835 N N . PHE C 1 109 ? 6.550 -1.061 22.046 1.00 28.95 109 PHE C N 1
ATOM 3836 C CA . PHE C 1 109 ? 5.979 -1.890 21.000 1.00 27.38 109 PHE C CA 1
ATOM 3837 C C . PHE C 1 109 ? 4.732 -2.634 21.518 1.00 27.08 109 PHE C C 1
ATOM 3838 O O . PHE C 1 109 ? 3.711 -2.764 20.806 1.00 25.94 109 PHE C O 1
ATOM 3846 N N . ALA C 1 110 ? 4.829 -3.164 22.729 1.00 25.95 110 ALA C N 1
ATOM 3847 C CA . ALA C 1 110 ? 3.740 -3.957 23.243 1.00 27.16 110 ALA C CA 1
ATOM 3848 C C . ALA C 1 110 ? 2.489 -3.095 23.504 1.00 26.87 110 ALA C C 1
ATOM 3849 O O . ALA C 1 110 ? 1.396 -3.570 23.321 1.00 27.00 110 ALA C O 1
ATOM 3851 N N . ARG C 1 111 ? 2.670 -1.854 23.920 1.00 26.66 111 ARG C N 1
ATOM 3852 C CA . ARG C 1 111 ? 1.516 -1.003 24.201 1.00 28.28 111 ARG C CA 1
ATOM 3853 C C . ARG C 1 111 ? 0.767 -0.606 22.906 1.00 26.95 111 ARG C C 1
ATOM 3854 O O . ARG C 1 111 ? -0.435 -0.451 22.915 1.00 27.06 111 ARG C O 1
ATOM 3862 N N . THR C 1 112 ? 1.520 -0.375 21.848 1.00 25.76 112 THR C N 1
ATOM 3863 C CA . THR C 1 112 ? 0.990 0.045 20.583 1.00 26.08 112 THR C CA 1
ATOM 3864 C C . THR C 1 112 ? 0.164 -1.112 19.952 1.00 25.74 112 THR C C 1
ATOM 3865 O O . THR C 1 112 ? -0.845 -0.866 19.283 1.00 25.27 112 THR C O 1
ATOM 3869 N N . VAL C 1 113 ? 0.630 -2.331 20.193 1.00 23.86 113 VAL C N 1
ATOM 3870 C CA . VAL C 1 113 ? 0.050 -3.553 19.721 1.00 25.14 113 VAL C CA 1
ATOM 3871 C C . VAL C 1 113 ? -1.184 -3.901 20.564 1.00 26.80 113 VAL C C 1
ATOM 3872 O O . VAL C 1 113 ? -2.154 -4.477 20.060 1.00 26.88 113 VAL C O 1
ATOM 3876 N N . ALA C 1 114 ? -1.134 -3.521 21.838 1.00 26.77 114 ALA C N 1
ATOM 3877 C CA . ALA C 1 114 ? -2.267 -3.649 22.738 1.00 26.91 114 ALA C CA 1
ATOM 3878 C C . ALA C 1 114 ? -3.436 -2.744 22.319 1.00 26.14 114 ALA C C 1
ATOM 3879 O O . ALA C 1 114 ? -4.535 -3.218 22.124 1.00 26.36 114 ALA C O 1
ATOM 3881 N N . VAL C 1 115 ? -3.175 -1.466 22.115 1.00 25.94 115 VAL C N 1
ATOM 3882 C CA . VAL C 1 115 ? -4.205 -0.532 21.722 1.00 26.07 115 VAL C CA 1
ATOM 3883 C C . VAL C 1 115 ? -4.730 -0.781 20.299 1.00 26.62 115 VAL C C 1
ATOM 3884 O O . VAL C 1 115 ? -5.930 -0.796 20.088 1.00 28.31 115 VAL C O 1
ATOM 3888 N N . ASN C 1 116 ? -3.849 -1.025 19.337 1.00 25.71 116 ASN C N 1
ATOM 3889 C CA . ASN C 1 116 ? -4.286 -1.129 17.956 1.00 25.46 116 ASN C CA 1
ATOM 3890 C C . ASN C 1 116 ? -4.900 -2.467 17.559 1.00 24.56 116 ASN C C 1
ATOM 3891 O O . ASN C 1 116 ? -5.863 -2.487 16.844 1.00 24.79 116 ASN C O 1
ATOM 3896 N N . LEU C 1 117 ? -4.302 -3.552 18.009 1.00 24.21 117 LEU C N 1
ATOM 3897 C CA . LEU C 1 117 ? -4.617 -4.870 17.559 1.00 22.81 117 LEU C CA 1
ATOM 3898 C C . LEU C 1 117 ? -5.489 -5.573 18.590 1.00 23.15 117 LEU C C 1
ATOM 3899 O O . LEU C 1 117 ? -6.541 -6.122 18.251 1.00 22.22 117 LEU C O 1
ATOM 3904 N N . ILE C 1 118 ? -4.988 -5.672 19.790 1.00 23.57 118 ILE C N 1
ATOM 3905 C CA . ILE C 1 118 ? -5.647 -6.369 20.844 1.00 25.36 118 ILE C CA 1
ATOM 3906 C C . ILE C 1 118 ? -6.952 -5.708 21.263 1.00 26.23 118 ILE C C 1
ATOM 3907 O O . ILE C 1 118 ? -7.910 -6.334 21.460 1.00 26.14 118 ILE C O 1
ATOM 3912 N N . GLY C 1 119 ? -6.955 -4.408 21.340 1.00 26.71 119 GLY C N 1
ATOM 3913 C CA . GLY C 1 119 ? -8.160 -3.664 21.503 1.00 27.94 119 GLY C CA 1
ATOM 3914 C C . GLY C 1 119 ? -9.173 -3.754 20.398 1.00 29.59 119 GLY C C 1
ATOM 3915 O O . GLY C 1 119 ? -10.337 -3.780 20.645 1.00 31.65 119 GLY C O 1
ATOM 3916 N N . THR C 1 120 ? -8.731 -3.752 19.169 1.00 28.57 120 THR C N 1
ATOM 3917 C CA . THR C 1 120 ? -9.651 -4.019 18.099 1.00 28.16 120 THR C CA 1
ATOM 3918 C C . THR C 1 120 ? -10.288 -5.405 18.115 1.00 26.42 120 THR C C 1
ATOM 3919 O O . THR C 1 120 ? -11.441 -5.523 17.892 1.00 26.31 120 THR C O 1
ATOM 3923 N N . PHE C 1 121 ? -9.518 -6.426 18.406 1.00 25.47 121 PHE C N 1
ATOM 3924 C CA . PHE C 1 121 ? -10.010 -7.771 18.437 1.00 24.33 121 PHE C CA 1
ATOM 3925 C C . PHE C 1 121 ? -11.003 -7.996 19.523 1.00 24.63 121 PHE C C 1
ATOM 3926 O O . PHE C 1 121 ? -11.918 -8.675 19.324 1.00 24.90 121 PHE C O 1
ATOM 3934 N N . ASN C 1 122 ? -10.760 -7.421 20.675 1.00 25.74 122 ASN C N 1
ATOM 3935 C CA . ASN C 1 122 ? -11.608 -7.509 21.846 1.00 26.60 122 ASN C CA 1
ATOM 3936 C C . ASN C 1 122 ? -13.019 -6.949 21.511 1.00 26.97 122 ASN C C 1
ATOM 3937 O O . ASN C 1 122 ? -14.021 -7.612 21.790 1.00 27.12 122 ASN C O 1
ATOM 3950 N N . ILE C 1 124 ? -14.265 -6.485 18.522 1.00 25.30 124 ILE C N 1
ATOM 3951 C CA . ILE C 1 124 ? -14.854 -7.387 17.581 1.00 24.86 124 ILE C CA 1
ATOM 3952 C C . ILE C 1 124 ? -15.461 -8.603 18.282 1.00 24.90 124 ILE C C 1
ATOM 3953 O O . ILE C 1 124 ? -16.599 -8.910 17.991 1.00 25.45 124 ILE C O 1
ATOM 3958 N N . ARG C 1 125 ? -14.738 -9.322 19.135 1.00 23.36 125 ARG C N 1
ATOM 3959 C CA . ARG C 1 125 ? -15.286 -10.588 19.582 1.00 24.92 125 ARG C CA 1
ATOM 3960 C C . ARG C 1 125 ? -16.601 -10.358 20.388 1.00 25.84 125 ARG C C 1
ATOM 3961 O O . ARG C 1 125 ? -17.569 -11.118 20.218 1.00 26.48 125 ARG C O 1
ATOM 3969 N N . LEU C 1 126 ? -16.658 -9.279 21.182 1.00 26.30 126 LEU C N 1
ATOM 3970 C CA . LEU C 1 126 ? -17.849 -8.963 22.010 1.00 26.32 126 LEU C CA 1
ATOM 3971 C C . LEU C 1 126 ? -19.013 -8.285 21.240 1.00 27.10 126 LEU C C 1
ATOM 3972 O O . LEU C 1 126 ? -20.204 -8.518 21.561 1.00 27.56 126 LEU C O 1
ATOM 3977 N N . ALA C 1 127 ? -18.693 -7.400 20.289 1.00 26.77 127 ALA C N 1
ATOM 3978 C CA . ALA C 1 127 ? -19.729 -6.792 19.516 1.00 26.79 127 ALA C CA 1
ATOM 3979 C C . ALA C 1 127 ? -20.312 -7.904 18.677 1.00 27.95 127 ALA C C 1
ATOM 3980 O O . ALA C 1 127 ? -21.528 -8.039 18.615 1.00 27.39 127 ALA C O 1
ATOM 3982 N N . ALA C 1 128 ? -19.459 -8.738 18.085 1.00 28.64 128 ALA C N 1
ATOM 3983 C CA . ALA C 1 128 ? -19.960 -9.856 17.260 1.00 30.32 128 ALA C CA 1
ATOM 3984 C C . ALA C 1 128 ? -20.952 -10.741 17.977 1.00 31.82 128 ALA C C 1
ATOM 3985 O O . ALA C 1 128 ? -21.908 -11.178 17.332 1.00 31.52 128 ALA C O 1
ATOM 3987 N N . GLU C 1 129 ? -20.707 -11.033 19.266 1.00 33.01 129 GLU C N 1
ATOM 3988 C CA . GLU C 1 129 ? -21.562 -11.953 20.051 1.00 34.11 129 GLU C CA 1
ATOM 3989 C C . GLU C 1 129 ? -22.993 -11.426 20.160 1.00 34.52 129 GLU C C 1
ATOM 3990 O O . GLU C 1 129 ? -23.956 -12.176 20.007 1.00 35.99 129 GLU C O 1
ATOM 3996 N N . VAL C 1 130 ? -23.104 -10.126 20.402 1.00 34.06 130 VAL C N 1
ATOM 3997 C CA . VAL C 1 130 ? -24.363 -9.434 20.545 1.00 33.00 130 VAL C CA 1
ATOM 3998 C C . VAL C 1 130 ? -25.099 -9.307 19.193 1.00 32.89 130 VAL C C 1
ATOM 3999 O O . VAL C 1 130 ? -26.304 -9.612 19.118 1.00 33.32 130 VAL C O 1
ATOM 4011 N N . SER C 1 132 ? -24.749 -11.224 16.622 1.00 31.05 132 SER C N 1
ATOM 4012 C CA . SER C 1 132 ? -25.152 -12.630 16.510 1.00 32.68 132 SER C CA 1
ATOM 4013 C C . SER C 1 132 ? -26.632 -12.958 16.898 1.00 33.33 132 SER C C 1
ATOM 4014 O O . SER C 1 132 ? -27.251 -13.861 16.345 1.00 33.53 132 SER C O 1
ATOM 4017 N N . GLN C 1 133 ? -27.129 -12.249 17.902 1.00 34.94 133 GLN C N 1
ATOM 4018 C CA . GLN C 1 133 ? -28.378 -12.540 18.599 1.00 37.00 133 GLN C CA 1
ATOM 4019 C C . GLN C 1 133 ? -29.519 -11.665 18.076 1.00 36.01 133 GLN C C 1
ATOM 4020 O O . GLN C 1 133 ? -30.666 -11.814 18.488 1.00 36.96 133 GLN C O 1
ATOM 4026 N N . GLY C 1 134 ? -29.177 -10.763 17.166 1.00 34.84 134 GLY C N 1
ATOM 4027 C CA . GLY C 1 134 ? -30.091 -9.810 16.596 1.00 33.33 134 GLY C CA 1
ATOM 4028 C C . GLY C 1 134 ? -30.748 -10.424 15.398 1.00 32.57 134 GLY C C 1
ATOM 4029 O O . GLY C 1 134 ? -30.476 -11.559 15.061 1.00 31.08 134 GLY C O 1
ATOM 4030 N N . GLU C 1 135 ? -31.626 -9.660 14.760 1.00 32.68 135 GLU C N 1
ATOM 4031 C CA . GLU C 1 135 ? -32.351 -10.149 13.616 1.00 33.59 135 GLU C CA 1
ATOM 4032 C C . GLU C 1 135 ? -31.774 -9.540 12.341 1.00 32.40 135 GLU C C 1
ATOM 4033 O O . GLU C 1 135 ? -31.453 -8.356 12.297 1.00 31.55 135 GLU C O 1
ATOM 4039 N N . PRO C 1 136 ? -31.677 -10.353 11.303 1.00 31.95 136 PRO C N 1
ATOM 4040 C CA . PRO C 1 136 ? -31.116 -10.010 10.016 1.00 32.67 136 PRO C CA 1
ATOM 4041 C C . PRO C 1 136 ? -32.006 -9.055 9.261 1.00 33.03 136 PRO C C 1
ATOM 4042 O O . PRO C 1 136 ? -33.205 -9.226 9.303 1.00 34.91 136 PRO C O 1
ATOM 4046 N N . ASP C 1 137 ? -31.426 -8.063 8.586 1.00 32.50 137 ASP C N 1
ATOM 4047 C CA . ASP C 1 137 ? -32.170 -7.064 7.858 1.00 31.99 137 ASP C CA 1
ATOM 4048 C C . ASP C 1 137 ? -32.589 -7.656 6.534 1.00 32.20 137 ASP C C 1
ATOM 4049 O O . ASP C 1 137 ? -32.458 -8.870 6.337 1.00 32.79 137 ASP C O 1
ATOM 4054 N N . ALA C 1 138 ? -33.091 -6.833 5.620 1.00 32.46 138 ALA C N 1
ATOM 4055 C CA . ALA C 1 138 ? -33.571 -7.344 4.318 1.00 34.17 138 ALA C CA 1
ATOM 4056 C C . ALA C 1 138 ? -32.580 -8.214 3.516 1.00 35.79 138 ALA C C 1
ATOM 4057 O O . ALA C 1 138 ? -33.014 -9.038 2.692 1.00 37.45 138 ALA C O 1
ATOM 4059 N N . ASP C 1 139 ? -31.264 -8.020 3.707 1.00 36.14 139 ASP C N 1
ATOM 4060 C CA . ASP C 1 139 ? -30.238 -8.787 2.974 1.00 35.65 139 ASP C CA 1
ATOM 4061 C C . ASP C 1 139 ? -29.677 -9.961 3.778 1.00 34.81 139 ASP C C 1
ATOM 4062 O O . ASP C 1 139 ? -28.782 -10.701 3.307 1.00 34.38 139 ASP C O 1
ATOM 4067 N N . GLY C 1 140 ? -30.192 -10.136 4.989 1.00 32.83 140 GLY C N 1
ATOM 4068 C CA . GLY C 1 140 ? -29.671 -11.168 5.859 1.00 31.76 140 GLY C CA 1
ATOM 4069 C C . GLY C 1 140 ? -28.523 -10.698 6.748 1.00 31.22 140 GLY C C 1
ATOM 4070 O O . GLY C 1 140 ? -27.789 -11.515 7.284 1.00 31.37 140 GLY C O 1
ATOM 4071 N N . GLU C 1 141 ? -28.398 -9.393 6.940 1.00 30.77 141 GLU C N 1
ATOM 4072 C CA . GLU C 1 141 ? -27.288 -8.828 7.665 1.00 31.09 141 GLU C CA 1
ATOM 4073 C C . GLU C 1 141 ? -27.631 -8.521 9.100 1.00 30.48 141 GLU C C 1
ATOM 4074 O O . GLU C 1 141 ? -28.658 -7.890 9.400 1.00 30.61 141 GLU C O 1
ATOM 4080 N N . ARG C 1 142 ? -26.724 -8.911 9.977 1.00 30.20 142 ARG C N 1
ATOM 4081 C CA . ARG C 1 142 ? -26.873 -8.691 11.409 1.00 30.28 142 ARG C CA 1
ATOM 4082 C C . ARG C 1 142 ? -25.964 -7.651 12.019 1.00 30.70 142 ARG C C 1
ATOM 4083 O O . ARG C 1 142 ? -26.318 -7.051 13.031 1.00 31.79 142 ARG C O 1
ATOM 4091 N N . GLY C 1 143 ? -24.800 -7.415 11.417 1.00 30.39 143 GLY C N 1
ATOM 4092 C CA . GLY C 1 143 ? -24.002 -6.246 11.752 1.00 29.14 143 GLY C CA 1
ATOM 4093 C C . GLY C 1 143 ? -22.912 -5.972 10.713 1.00 29.19 143 GLY C C 1
ATOM 4094 O O . GLY C 1 143 ? -22.666 -6.774 9.805 1.00 28.93 143 GLY C O 1
ATOM 4095 N N . VAL C 1 144 ? -22.270 -4.823 10.856 1.00 27.40 144 VAL C N 1
ATOM 4096 C CA . VAL C 1 144 ? -21.090 -4.475 10.097 1.00 25.71 144 VAL C CA 1
ATOM 4097 C C . VAL C 1 144 ? -20.063 -4.005 11.110 1.00 24.99 144 VAL C C 1
ATOM 4098 O O . VAL C 1 144 ? -20.414 -3.277 12.100 1.00 23.87 144 VAL C O 1
ATOM 4102 N N . ILE C 1 145 ? -18.829 -4.475 10.887 1.00 23.48 145 ILE C N 1
ATOM 4103 C CA . ILE C 1 145 ? -17.652 -4.136 11.649 1.00 21.96 145 ILE C CA 1
ATOM 4104 C C . ILE C 1 145 ? -16.701 -3.462 10.675 1.00 22.51 145 ILE C C 1
ATOM 4105 O O . ILE C 1 145 ? -16.310 -4.060 9.635 1.00 22.68 145 ILE C O 1
ATOM 4110 N N . VAL C 1 146 ? -16.389 -2.193 10.952 1.00 21.27 146 VAL C N 1
ATOM 4111 C CA . VAL C 1 146 ? -15.370 -1.476 10.202 1.00 20.11 146 VAL C CA 1
ATOM 4112 C C . VAL C 1 146 ? -14.146 -1.212 11.106 1.00 20.85 146 VAL C C 1
ATOM 4113 O O . VAL C 1 146 ? -14.277 -0.718 12.243 1.00 20.69 146 VAL C O 1
ATOM 4117 N N . ASN C 1 147 ? -12.969 -1.591 10.612 1.00 20.38 147 ASN C N 1
ATOM 4118 C CA . ASN C 1 147 ? -11.670 -1.443 11.329 1.00 21.01 147 ASN C CA 1
ATOM 4119 C C . ASN C 1 147 ? -10.809 -0.421 10.660 1.00 21.40 147 ASN C C 1
ATOM 4120 O O . ASN C 1 147 ? -10.940 -0.171 9.449 1.00 21.55 147 ASN C O 1
ATOM 4125 N N . THR C 1 148 ? -10.021 0.266 11.474 1.00 21.94 148 THR C N 1
ATOM 4126 C CA . THR C 1 148 ? -9.110 1.280 10.968 1.00 22.42 148 THR C CA 1
ATOM 4127 C C . THR C 1 148 ? -7.747 0.638 11.030 1.00 21.19 148 THR C C 1
ATOM 4128 O O . THR C 1 148 ? -7.244 0.416 12.109 1.00 21.55 148 THR C O 1
ATOM 4132 N N . ALA C 1 149 ? -7.173 0.286 9.887 1.00 19.97 149 ALA C N 1
ATOM 4133 C CA . ALA C 1 149 ? -5.704 0.006 9.821 1.00 18.50 149 ALA C CA 1
ATOM 4134 C C . ALA C 1 149 ? -4.979 1.288 9.528 1.00 18.59 149 ALA C C 1
ATOM 4135 O O . ALA C 1 149 ? -5.218 2.352 10.133 1.00 19.30 149 ALA C O 1
ATOM 4137 N N . SER C 1 150 ? -4.112 1.209 8.546 1.00 19.17 150 SER C N 1
ATOM 4138 C CA . SER C 1 150 ? -3.324 2.328 8.191 1.00 20.76 150 SER C CA 1
ATOM 4139 C C . SER C 1 150 ? -2.618 1.900 6.955 1.00 21.12 150 SER C C 1
ATOM 4140 O O . SER C 1 150 ? -2.292 0.755 6.797 1.00 21.32 150 SER C O 1
ATOM 4143 N N . ILE C 1 151 ? -2.329 2.853 6.111 1.00 22.46 151 ILE C N 1
ATOM 4144 C CA . ILE C 1 151 ? -1.430 2.611 4.971 1.00 24.66 151 ILE C CA 1
ATOM 4145 C C . ILE C 1 151 ? -0.002 2.195 5.421 1.00 25.25 151 ILE C C 1
ATOM 4146 O O . ILE C 1 151 ? 0.747 1.581 4.635 1.00 25.92 151 ILE C O 1
ATOM 4151 N N . ALA C 1 152 ? 0.332 2.470 6.689 1.00 24.14 152 ALA C N 1
ATOM 4152 C CA . ALA C 1 152 ? 1.599 1.968 7.272 1.00 25.12 152 ALA C CA 1
ATOM 4153 C C . ALA C 1 152 ? 1.742 0.435 7.223 1.00 24.79 152 ALA C C 1
ATOM 4154 O O . ALA C 1 152 ? 2.863 -0.090 7.106 1.00 23.58 152 ALA C O 1
ATOM 4156 N N . ALA C 1 153 ? 0.618 -0.267 7.300 1.00 23.57 153 ALA C N 1
ATOM 4157 C CA . ALA C 1 153 ? 0.638 -1.718 7.213 1.00 24.04 153 ALA C CA 1
ATOM 4158 C C . ALA C 1 153 ? 1.214 -2.236 5.876 1.00 24.12 153 ALA C C 1
ATOM 4159 O O . ALA C 1 153 ? 1.615 -3.368 5.812 1.00 24.04 153 ALA C O 1
ATOM 4161 N N . PHE C 1 154 ? 1.224 -1.435 4.818 1.00 24.84 154 PHE C N 1
ATOM 4162 C CA . PHE C 1 154 ? 1.839 -1.851 3.548 1.00 27.54 154 PHE C CA 1
ATOM 4163 C C . PHE C 1 154 ? 3.080 -1.035 3.124 1.00 28.67 154 PHE C C 1
ATOM 4164 O O . PHE C 1 154 ? 3.845 -1.535 2.333 1.00 28.74 154 PHE C O 1
ATOM 4172 N N . ASP C 1 155 ? 3.216 0.210 3.633 1.00 30.31 155 ASP C N 1
ATOM 4173 C CA . ASP C 1 155 ? 4.213 1.232 3.251 1.00 31.00 155 ASP C CA 1
ATOM 4174 C C . ASP C 1 155 ? 5.020 1.706 4.477 1.00 31.50 155 ASP C C 1
ATOM 4175 O O . ASP C 1 155 ? 5.444 2.877 4.521 1.00 31.02 155 ASP C O 1
ATOM 4180 N N . GLY C 1 156 ? 5.172 0.863 5.502 1.00 31.48 156 GLY C N 1
ATOM 4181 C CA . GLY C 1 156 ? 5.877 1.287 6.711 1.00 32.21 156 GLY C CA 1
ATOM 4182 C C . GLY C 1 156 ? 7.116 2.130 6.391 1.00 33.66 156 GLY C C 1
ATOM 4183 O O . GLY C 1 156 ? 7.942 1.782 5.521 1.00 33.64 156 GLY C O 1
ATOM 4184 N N . GLN C 1 157 ? 7.238 3.268 7.044 1.00 33.58 157 GLN C N 1
ATOM 4185 C CA . GLN C 1 157 ? 8.448 4.023 6.896 1.00 34.29 157 GLN C CA 1
ATOM 4186 C C . GLN C 1 157 ? 9.370 3.873 8.107 1.00 33.31 157 GLN C C 1
ATOM 4187 O O . GLN C 1 157 ? 9.025 3.215 9.093 1.00 32.83 157 GLN C O 1
ATOM 4193 N N . ILE C 1 158 ? 10.558 4.464 8.015 1.00 33.40 158 ILE C N 1
ATOM 4194 C CA . ILE C 1 158 ? 11.467 4.514 9.174 1.00 33.75 158 ILE C CA 1
ATOM 4195 C C . ILE C 1 158 ? 10.791 5.163 10.373 1.00 33.34 158 ILE C C 1
ATOM 4196 O O . ILE C 1 158 ? 10.349 6.291 10.314 1.00 33.47 158 ILE C O 1
ATOM 4201 N N . GLY C 1 159 ? 10.721 4.435 11.470 1.00 33.81 159 GLY C N 1
ATOM 4202 C CA . GLY C 1 159 ? 10.108 4.959 12.678 1.00 32.48 159 GLY C CA 1
ATOM 4203 C C . GLY C 1 159 ? 8.784 4.309 13.030 1.00 32.59 159 GLY C C 1
ATOM 4204 O O . GLY C 1 159 ? 8.253 4.536 14.123 1.00 33.59 159 GLY C O 1
ATOM 4205 N N . GLN C 1 160 ? 8.287 3.450 12.142 1.00 30.92 160 GLN C N 1
ATOM 4206 C CA . GLN C 1 160 ? 6.889 3.047 12.161 1.00 29.62 160 GLN C CA 1
ATOM 4207 C C . GLN C 1 160 ? 6.784 1.564 12.360 1.00 27.93 160 GLN C C 1
ATOM 4208 O O . GLN C 1 160 ? 5.814 0.976 11.905 1.00 28.58 160 GLN C O 1
ATOM 4214 N N . ALA C 1 161 ? 7.788 0.925 12.936 1.00 24.43 161 ALA C N 1
ATOM 4215 C CA . ALA C 1 161 ? 7.673 -0.508 13.072 1.00 23.78 161 ALA C CA 1
ATOM 4216 C C . ALA C 1 161 ? 6.466 -0.944 13.946 1.00 23.51 161 ALA C C 1
ATOM 4217 O O . ALA C 1 161 ? 5.786 -1.897 13.621 1.00 23.45 161 ALA C O 1
ATOM 4219 N N . ALA C 1 162 ? 6.236 -0.261 15.052 1.00 22.88 162 ALA C N 1
ATOM 4220 C CA . ALA C 1 162 ? 5.242 -0.673 16.040 1.00 23.37 162 ALA C CA 1
ATOM 4221 C C . ALA C 1 162 ? 3.827 -0.532 15.416 1.00 23.07 162 ALA C C 1
ATOM 4222 O O . ALA C 1 162 ? 3.044 -1.462 15.466 1.00 22.60 162 ALA C O 1
ATOM 4224 N N . TYR C 1 163 ? 3.585 0.644 14.840 1.00 23.20 163 TYR C N 1
ATOM 4225 C CA . TYR C 1 163 ? 2.383 1.054 14.185 1.00 24.52 163 TYR C CA 1
ATOM 4226 C C . TYR C 1 163 ? 2.152 0.212 12.968 1.00 25.08 163 TYR C C 1
ATOM 4227 O O . TYR C 1 163 ? 1.082 -0.330 12.835 1.00 25.31 163 TYR C O 1
ATOM 4236 N N . ALA C 1 164 ? 3.170 0.057 12.116 1.00 25.17 164 ALA C N 1
ATOM 4237 C CA . ALA C 1 164 ? 3.036 -0.764 10.910 1.00 24.74 164 ALA C CA 1
ATOM 4238 C C . ALA C 1 164 ? 2.661 -2.208 11.239 1.00 25.02 164 ALA C C 1
ATOM 4239 O O . ALA C 1 164 ? 1.740 -2.741 10.636 1.00 25.68 164 ALA C O 1
ATOM 4241 N N . ALA C 1 165 ? 3.361 -2.835 12.187 1.00 24.22 165 ALA C N 1
ATOM 4242 C CA . ALA C 1 165 ? 3.116 -4.225 12.553 1.00 24.59 165 ALA C CA 1
ATOM 4243 C C . ALA C 1 165 ? 1.742 -4.415 13.210 1.00 25.66 165 ALA C C 1
ATOM 4244 O O . ALA C 1 165 ? 1.026 -5.410 12.998 1.00 25.66 165 ALA C O 1
ATOM 4246 N N . SER C 1 166 ? 1.383 -3.417 13.997 1.00 24.94 166 SER C N 1
ATOM 4247 C CA . SER C 1 166 ? 0.152 -3.395 14.715 1.00 24.83 166 SER C CA 1
ATOM 4248 C C . SER C 1 166 ? -1.108 -3.238 13.785 1.00 23.83 166 SER C C 1
ATOM 4249 O O . SER C 1 166 ? -2.113 -3.910 13.941 1.00 20.85 166 SER C O 1
ATOM 4252 N N . LYS C 1 167 ? -0.998 -2.326 12.817 1.00 23.30 167 LYS C N 1
ATOM 4253 C CA . LYS C 1 167 ? -2.028 -2.033 11.862 1.00 22.59 167 LYS C CA 1
ATOM 4254 C C . LYS C 1 167 ? -2.019 -3.109 10.816 1.00 22.68 167 LYS C C 1
ATOM 4255 O O . LYS C 1 167 ? -3.026 -3.333 10.162 1.00 24.44 167 LYS C O 1
ATOM 4261 N N . GLY C 1 168 ? -0.881 -3.769 10.636 1.00 21.65 168 GLY C N 1
ATOM 4262 C CA . GLY C 1 168 ? -0.771 -4.811 9.631 1.00 20.93 168 GLY C CA 1
ATOM 4263 C C . GLY C 1 168 ? -1.483 -6.067 10.117 1.00 20.96 168 GLY C C 1
ATOM 4264 O O . GLY C 1 168 ? -1.969 -6.861 9.305 1.00 20.98 168 GLY C O 1
ATOM 4265 N N . GLY C 1 169 ? -1.494 -6.273 11.436 1.00 20.50 169 GLY C N 1
ATOM 4266 C CA . GLY C 1 169 ? -2.238 -7.402 12.060 1.00 20.84 169 GLY C CA 1
ATOM 4267 C C . GLY C 1 169 ? -3.781 -7.202 12.046 1.00 21.15 169 GLY C C 1
ATOM 4268 O O . GLY C 1 169 ? -4.560 -8.163 11.920 1.00 20.87 169 GLY C O 1
ATOM 4269 N N . VAL C 1 170 ? -4.206 -5.952 12.164 1.00 20.88 170 VAL C N 1
ATOM 4270 C CA . VAL C 1 170 ? -5.595 -5.557 11.959 1.00 20.28 170 VAL C CA 1
ATOM 4271 C C . VAL C 1 170 ? -6.001 -5.819 10.512 1.00 20.64 170 VAL C C 1
ATOM 4272 O O . VAL C 1 170 ? -7.091 -6.324 10.249 1.00 19.99 170 VAL C O 1
ATOM 4276 N N . ALA C 1 171 ? -5.150 -5.437 9.561 1.00 21.34 171 ALA C N 1
ATOM 4277 C CA . ALA C 1 171 ? -5.452 -5.718 8.163 1.00 21.40 171 ALA C CA 1
ATOM 4278 C C . ALA C 1 171 ? -5.630 -7.202 7.970 1.00 21.28 171 ALA C C 1
ATOM 4279 O O . ALA C 1 171 ? -6.605 -7.609 7.376 1.00 22.65 171 ALA C O 1
ATOM 4281 N N . ALA C 1 172 ? -4.712 -8.021 8.459 1.00 21.53 172 ALA C N 1
ATOM 4282 C CA . ALA C 1 172 ? -4.773 -9.460 8.158 1.00 22.22 172 ALA C CA 1
ATOM 4283 C C . ALA C 1 172 ? -5.919 -10.165 8.905 1.00 22.42 172 ALA C C 1
ATOM 4284 O O . ALA C 1 172 ? -6.284 -11.247 8.578 1.00 23.77 172 ALA C O 1
ATOM 4286 N N . LEU C 1 173 ? -6.413 -9.543 9.943 1.00 22.99 173 LEU C N 1
ATOM 4287 C CA . LEU C 1 173 ? -7.540 -10.013 10.713 1.00 24.25 173 LEU C CA 1
ATOM 4288 C C . LEU C 1 173 ? -8.831 -9.996 9.888 1.00 22.56 173 LEU C C 1
ATOM 4289 O O . LEU C 1 173 ? -9.661 -10.846 10.046 1.00 23.60 173 LEU C O 1
ATOM 4294 N N . THR C 1 174 ? -8.978 -9.030 9.010 1.00 22.00 174 THR C N 1
ATOM 4295 C CA . THR C 1 174 ? -10.181 -8.822 8.259 1.00 22.70 174 THR C CA 1
ATOM 4296 C C . THR C 1 174 ? -10.816 -10.078 7.648 1.00 23.76 174 THR C C 1
ATOM 4297 O O . THR C 1 174 ? -12.005 -10.365 7.904 1.00 23.80 174 THR C O 1
ATOM 4301 N N . LEU C 1 175 ? -10.037 -10.810 6.875 1.00 22.36 175 LEU C N 1
ATOM 4302 C CA . LEU C 1 175 ? -10.584 -11.876 6.097 1.00 22.91 175 LEU C CA 1
ATOM 4303 C C . LEU C 1 175 ? -10.987 -13.109 6.921 1.00 23.16 175 LEU C C 1
ATOM 4304 O O . LEU C 1 175 ? -12.076 -13.592 6.684 1.00 23.13 175 LEU C O 1
ATOM 4309 N N . PRO C 1 176 ? -10.137 -13.599 7.885 1.00 22.81 176 PRO C N 1
ATOM 4310 C CA . PRO C 1 176 ? -10.553 -14.754 8.688 1.00 23.14 176 PRO C CA 1
ATOM 4311 C C . PRO C 1 176 ? -11.791 -14.440 9.509 1.00 24.37 176 PRO C C 1
ATOM 4312 O O . PRO C 1 176 ? -12.648 -15.329 9.690 1.00 25.41 176 PRO C O 1
ATOM 4316 N N . ALA C 1 177 ? -11.860 -13.194 9.996 1.00 24.46 177 ALA C N 1
ATOM 4317 C CA . ALA C 1 177 ? -13.016 -12.637 10.705 1.00 24.84 177 ALA C CA 1
ATOM 4318 C C . ALA C 1 177 ? -14.276 -12.611 9.794 1.00 25.30 177 ALA C C 1
ATOM 4319 O O . ALA C 1 177 ? -15.277 -13.197 10.167 1.00 26.04 177 ALA C O 1
ATOM 4321 N N . ALA C 1 178 ? -14.217 -11.982 8.613 1.00 24.77 178 ALA C N 1
ATOM 4322 C CA . ALA C 1 178 ? -15.375 -12.015 7.664 1.00 24.73 178 ALA C CA 1
ATOM 4323 C C . ALA C 1 178 ? -15.757 -13.447 7.279 1.00 24.28 178 ALA C C 1
ATOM 4324 O O . ALA C 1 178 ? -16.941 -13.766 7.171 1.00 24.02 178 ALA C O 1
ATOM 4326 N N . ARG C 1 179 ? -14.772 -14.303 7.087 1.00 23.58 179 ARG C N 1
ATOM 4327 C CA . ARG C 1 179 ? -15.107 -15.654 6.728 1.00 23.56 179 ARG C CA 1
ATOM 4328 C C . ARG C 1 179 ? -15.930 -16.329 7.809 1.00 23.71 179 ARG C C 1
ATOM 4329 O O . ARG C 1 179 ? -16.854 -17.026 7.483 1.00 22.97 179 ARG C O 1
ATOM 4337 N N . GLU C 1 180 ? -15.577 -16.129 9.082 1.00 25.51 180 GLU C N 1
ATOM 4338 C CA . GLU C 1 180 ? -16.281 -16.775 10.165 1.00 26.46 180 GLU C CA 1
ATOM 4339 C C . GLU C 1 180 ? -17.644 -16.099 10.401 1.00 26.63 180 GLU C C 1
ATOM 4340 O O . GLU C 1 180 ? -18.676 -16.788 10.487 1.00 27.66 180 GLU C O 1
ATOM 4346 N N . LEU C 1 181 ? -17.639 -14.783 10.441 1.00 25.25 181 LEU C N 1
ATOM 4347 C CA . LEU C 1 181 ? -18.798 -14.005 10.789 1.00 26.86 181 LEU C CA 1
ATOM 4348 C C . LEU C 1 181 ? -19.927 -14.025 9.709 1.00 27.00 181 LEU C C 1
ATOM 4349 O O . LEU C 1 181 ? -21.101 -13.687 10.017 1.00 26.29 181 LEU C O 1
ATOM 4354 N N . ALA C 1 182 ? -19.560 -14.430 8.477 1.00 27.06 182 ALA C N 1
ATOM 4355 C CA . ALA C 1 182 ? -20.485 -14.652 7.351 1.00 27.47 182 ALA C CA 1
ATOM 4356 C C . ALA C 1 182 ? -21.690 -15.521 7.755 1.00 28.54 182 ALA C C 1
ATOM 4357 O O . ALA C 1 182 ? -22.788 -15.279 7.308 1.00 28.53 182 ALA C O 1
ATOM 4359 N N . ARG C 1 183 ? -21.417 -16.547 8.567 1.00 29.84 183 ARG C N 1
ATOM 4360 C CA . ARG C 1 183 ? -22.360 -17.456 9.205 1.00 31.72 183 ARG C CA 1
ATOM 4361 C C . ARG C 1 183 ? -23.560 -16.710 9.787 1.00 31.19 183 ARG C C 1
ATOM 4362 O O . ARG C 1 183 ? -24.675 -17.179 9.638 1.00 31.57 183 ARG C O 1
ATOM 4370 N N . PHE C 1 184 ? -23.297 -15.563 10.422 1.00 28.61 184 PHE C N 1
ATOM 4371 C CA . PHE C 1 184 ? -24.298 -14.760 11.064 1.00 27.20 184 PHE C CA 1
ATOM 4372 C C . PHE C 1 184 ? -24.681 -13.543 10.281 1.00 26.48 184 PHE C C 1
ATOM 4373 O O . PHE C 1 184 ? -25.316 -12.651 10.828 1.00 27.52 184 PHE C O 1
ATOM 4381 N N . GLY C 1 185 ? -24.280 -13.444 9.030 1.00 25.61 185 GLY C N 1
ATOM 4382 C CA . GLY C 1 185 ? -24.543 -12.179 8.327 1.00 24.64 185 GLY C CA 1
ATOM 4383 C C . GLY C 1 185 ? -23.889 -10.964 8.968 1.00 24.38 185 GLY C C 1
ATOM 4384 O O . GLY C 1 185 ? -24.465 -9.887 8.982 1.00 23.73 185 GLY C O 1
ATOM 4385 N N . ILE C 1 186 ? -22.693 -11.148 9.542 1.00 23.89 186 ILE C N 1
ATOM 4386 C CA . ILE C 1 186 ? -21.883 -10.002 9.973 1.00 22.69 186 ILE C CA 1
ATOM 4387 C C . ILE C 1 186 ? -20.722 -9.721 9.002 1.00 22.33 186 ILE C C 1
ATOM 4388 O O . ILE C 1 186 ? -19.891 -10.587 8.748 1.00 21.68 186 ILE C O 1
ATOM 4393 N N . ARG C 1 187 ? -20.693 -8.524 8.425 1.00 22.18 187 ARG C N 1
ATOM 4394 C CA . ARG C 1 187 ? -19.612 -8.157 7.534 1.00 21.58 187 ARG C CA 1
ATOM 4395 C C . ARG C 1 187 ? -18.422 -7.570 8.286 1.00 21.72 187 ARG C C 1
ATOM 4396 O O . ARG C 1 187 ? -18.615 -6.935 9.303 1.00 21.13 187 ARG C O 1
ATOM 4404 N N . VAL C 1 188 ? -17.198 -7.811 7.786 1.00 20.30 188 VAL C N 1
ATOM 4405 C CA . VAL C 1 188 ? -16.006 -7.183 8.373 1.00 18.60 188 VAL C CA 1
ATOM 4406 C C . VAL C 1 188 ? -15.181 -6.539 7.263 1.00 17.96 188 VAL C C 1
ATOM 4407 O O . VAL C 1 188 ? -14.797 -7.185 6.292 1.00 16.68 188 VAL C O 1
ATOM 4411 N N . VAL C 1 189 ? -14.970 -5.242 7.407 1.00 17.27 189 VAL C N 1
ATOM 4412 C CA . VAL C 1 189 ? -14.217 -4.454 6.462 1.00 17.81 189 VAL C CA 1
ATOM 4413 C C . VAL C 1 189 ? -13.189 -3.545 7.173 1.00 17.45 189 VAL C C 1
ATOM 4414 O O . VAL C 1 189 ? -13.440 -2.996 8.217 1.00 16.05 189 VAL C O 1
ATOM 4418 N N . THR C 1 190 ? -12.015 -3.394 6.577 1.00 19.05 190 THR C N 1
ATOM 4419 C CA . THR C 1 190 ? -10.998 -2.581 7.183 1.00 18.88 190 THR C CA 1
ATOM 4420 C C . THR C 1 190 ? -10.702 -1.480 6.206 1.00 19.48 190 THR C C 1
ATOM 4421 O O . THR C 1 190 ? -10.759 -1.703 5.003 1.00 20.30 190 THR C O 1
ATOM 4425 N N . ILE C 1 191 ? -10.523 -0.271 6.716 1.00 19.23 191 ILE C N 1
ATOM 4426 C CA . ILE C 1 191 ? -10.028 0.853 5.945 1.00 19.48 191 ILE C CA 1
ATOM 4427 C C . ILE C 1 191 ? -8.550 1.176 6.292 1.00 19.79 191 ILE C C 1
ATOM 4428 O O . ILE C 1 191 ? -8.157 1.148 7.452 1.00 19.36 191 ILE C O 1
ATOM 4433 N N . ALA C 1 192 ? -7.742 1.485 5.295 1.00 19.39 192 ALA C N 1
ATOM 4434 C CA . ALA C 1 192 ? -6.354 1.822 5.549 1.00 19.77 192 ALA C CA 1
ATOM 4435 C C . ALA C 1 192 ? -6.158 3.282 5.198 1.00 20.06 192 ALA C C 1
ATOM 4436 O O . ALA C 1 192 ? -5.951 3.645 4.050 1.00 20.25 192 ALA C O 1
ATOM 4438 N N . PRO C 1 193 ? -6.287 4.165 6.185 1.00 20.43 193 PRO C N 1
ATOM 4439 C CA . PRO C 1 193 ? -6.189 5.589 5.808 1.00 21.04 193 PRO C CA 1
ATOM 4440 C C . PRO C 1 193 ? -4.752 6.056 5.485 1.00 21.08 193 PRO C C 1
ATOM 4441 O O . PRO C 1 193 ? -3.795 5.396 5.847 1.00 20.63 193 PRO C O 1
ATOM 4445 N N . GLY C 1 194 ? -4.620 7.144 4.742 1.00 22.16 194 GLY C N 1
ATOM 4446 C CA . GLY C 1 194 ? -3.319 7.767 4.553 1.00 24.26 194 GLY C CA 1
ATOM 4447 C C . GLY C 1 194 ? -3.223 8.902 5.575 1.00 25.39 194 GLY C C 1
ATOM 4448 O O . GLY C 1 194 ? -3.607 8.729 6.731 1.00 24.90 194 GLY C O 1
ATOM 4449 N N . ILE C 1 195 ? -2.764 10.069 5.149 1.00 26.22 195 ILE C N 1
ATOM 4450 C CA . ILE C 1 195 ? -2.570 11.168 6.103 1.00 28.20 195 ILE C CA 1
ATOM 4451 C C . ILE C 1 195 ? -3.838 11.974 6.210 1.00 27.93 195 ILE C C 1
ATOM 4452 O O . ILE C 1 195 ? -4.280 12.574 5.232 1.00 27.06 195 ILE C O 1
ATOM 4457 N N . PHE C 1 196 ? -4.409 12.005 7.408 1.00 28.72 196 PHE C N 1
ATOM 4458 C CA . PHE C 1 196 ? -5.624 12.792 7.651 1.00 29.87 196 PHE C CA 1
ATOM 4459 C C . PHE C 1 196 ? -5.328 13.825 8.710 1.00 31.31 196 PHE C C 1
ATOM 4460 O O . PHE C 1 196 ? -4.402 13.678 9.536 1.00 30.11 196 PHE C O 1
ATOM 4468 N N . ASP C 1 197 ? -6.070 14.883 8.699 1.00 33.42 197 ASP C N 1
ATOM 4469 C CA . ASP C 1 197 ? -5.810 15.934 9.613 1.00 36.66 197 ASP C CA 1
ATOM 4470 C C . ASP C 1 197 ? -6.525 15.654 10.927 1.00 38.05 197 ASP C C 1
ATOM 4471 O O . ASP C 1 197 ? -7.591 16.098 11.165 1.00 38.16 197 ASP C O 1
ATOM 4476 N N . THR C 1 198 ? -5.907 14.845 11.753 1.00 40.04 198 THR C N 1
ATOM 4477 C CA . THR C 1 198 ? -6.435 14.459 13.029 1.00 42.21 198 THR C CA 1
ATOM 4478 C C . THR C 1 198 ? -5.367 14.540 14.098 1.00 44.18 198 THR C C 1
ATOM 4479 O O . THR C 1 198 ? -4.227 14.506 13.781 1.00 45.29 198 THR C O 1
ATOM 4483 N N . PRO C 1 199 ? -5.748 14.662 15.361 1.00 46.19 199 PRO C N 1
ATOM 4484 C CA . PRO C 1 199 ? -5.387 15.795 16.203 1.00 47.92 199 PRO C CA 1
ATOM 4485 C C . PRO C 1 199 ? -3.921 16.145 16.241 1.00 48.11 199 PRO C C 1
ATOM 4486 O O . PRO C 1 199 ? -3.129 15.261 16.503 1.00 49.02 199 PRO C O 1
ATOM 4490 N N . ALA C 1 214 ? 1.316 17.411 1.045 1.00 34.80 214 ALA C N 1
ATOM 4491 C CA . ALA C 1 214 ? 2.353 18.080 0.214 1.00 34.25 214 ALA C CA 1
ATOM 4492 C C . ALA C 1 214 ? 2.911 17.078 -0.782 1.00 34.25 214 ALA C C 1
ATOM 4493 O O . ALA C 1 214 ? 2.969 17.301 -1.970 1.00 35.19 214 ALA C O 1
ATOM 4494 N N . SER C 1 215 ? 3.261 15.912 -0.289 1.00 32.90 215 SER C N 1
ATOM 4495 C CA . SER C 1 215 ? 3.634 14.827 -1.141 1.00 32.66 215 SER C CA 1
ATOM 4496 C C . SER C 1 215 ? 2.457 13.977 -1.670 1.00 31.77 215 SER C C 1
ATOM 4497 O O . SER C 1 215 ? 2.681 13.088 -2.461 1.00 32.30 215 SER C O 1
ATOM 4500 N N . VAL C 1 216 ? 1.227 14.175 -1.171 1.00 31.06 216 VAL C N 1
ATOM 4501 C CA . VAL C 1 216 ? 0.093 13.352 -1.563 1.00 27.83 216 VAL C CA 1
ATOM 4502 C C . VAL C 1 216 ? -0.286 13.695 -2.990 1.00 27.07 216 VAL C C 1
ATOM 4503 O O . VAL C 1 216 ? -0.499 14.865 -3.289 1.00 27.73 216 VAL C O 1
ATOM 4507 N N . PRO C 1 217 ? -0.324 12.684 -3.887 1.00 25.31 217 PRO C N 1
ATOM 4508 C CA . PRO C 1 217 ? -0.504 12.925 -5.306 1.00 24.59 217 PRO C CA 1
ATOM 4509 C C . PRO C 1 217 ? -1.719 13.774 -5.701 1.00 25.06 217 PRO C C 1
ATOM 4510 O O . PRO C 1 217 ? -1.565 14.842 -6.335 1.00 23.82 217 PRO C O 1
ATOM 4514 N N . PHE C 1 218 ? -2.911 13.273 -5.379 1.00 24.07 218 PHE C N 1
ATOM 4515 C CA . PHE C 1 218 ? -4.142 14.043 -5.443 1.00 23.39 218 PHE C CA 1
ATOM 4516 C C . PHE C 1 218 ? -5.204 13.448 -4.513 1.00 24.37 218 PHE C C 1
ATOM 4517 O O . PHE C 1 218 ? -5.421 12.246 -4.523 1.00 25.04 218 PHE C O 1
ATOM 4525 N N . PRO C 1 219 ? -5.907 14.268 -3.743 1.00 24.29 219 PRO C N 1
ATOM 4526 C CA . PRO C 1 219 ? -5.832 15.719 -3.570 1.00 25.12 219 PRO C CA 1
ATOM 4527 C C . PRO C 1 219 ? -4.567 16.078 -2.746 1.00 26.32 219 PRO C C 1
ATOM 4528 O O . PRO C 1 219 ? -4.248 15.396 -1.789 1.00 25.81 219 PRO C O 1
ATOM 4532 N N . PRO C 1 220 ? -3.825 17.111 -3.152 1.00 27.74 220 PRO C N 1
ATOM 4533 C CA . PRO C 1 220 ? -2.498 17.298 -2.560 1.00 29.07 220 PRO C CA 1
ATOM 4534 C C . PRO C 1 220 ? -2.604 17.997 -1.215 1.00 29.96 220 PRO C C 1
ATOM 4535 O O . PRO C 1 220 ? -2.019 19.051 -1.045 1.00 31.38 220 PRO C O 1
ATOM 4539 N N . ARG C 1 221 ? -3.332 17.371 -0.289 1.00 30.10 221 ARG C N 1
ATOM 4540 C CA . ARG C 1 221 ? -3.667 17.875 1.033 1.00 28.94 221 ARG C CA 1
ATOM 4541 C C . ARG C 1 221 ? -3.882 16.693 1.985 1.00 29.43 221 ARG C C 1
ATOM 4542 O O . ARG C 1 221 ? -4.038 15.543 1.555 1.00 30.48 221 ARG C O 1
ATOM 4550 N N . LEU C 1 222 ? -3.925 16.988 3.275 1.00 28.52 222 LEU C N 1
ATOM 4551 C CA . LEU C 1 222 ? -4.340 16.064 4.283 1.00 28.21 222 LEU C CA 1
ATOM 4552 C C . LEU C 1 222 ? -5.829 15.692 4.113 1.00 28.10 222 LEU C C 1
ATOM 4553 O O . LEU C 1 222 ? -6.636 16.548 3.759 1.00 28.53 222 LEU C O 1
ATOM 4558 N N . GLY C 1 223 ? -6.229 14.459 4.407 1.00 26.69 223 GLY C N 1
ATOM 4559 C CA . GLY C 1 223 ? -7.644 14.172 4.388 1.00 26.84 223 GLY C CA 1
ATOM 4560 C C . GLY C 1 223 ? -8.456 14.824 5.511 1.00 27.16 223 GLY C C 1
ATOM 4561 O O . GLY C 1 223 ? -7.968 15.003 6.634 1.00 26.09 223 GLY C O 1
ATOM 4562 N N . ARG C 1 224 ? -9.719 15.148 5.231 1.00 27.90 224 ARG C N 1
ATOM 4563 C CA . ARG C 1 224 ? -10.584 15.681 6.255 1.00 29.20 224 ARG C CA 1
ATOM 4564 C C . ARG C 1 224 ? -11.168 14.428 6.876 1.00 29.43 224 ARG C C 1
ATOM 4565 O O . ARG C 1 224 ? -11.442 13.467 6.168 1.00 30.89 224 ARG C O 1
ATOM 4573 N N . ALA C 1 225 ? -11.424 14.427 8.158 1.00 28.10 225 ALA C N 1
ATOM 4574 C CA . ALA C 1 225 ? -11.949 13.265 8.832 1.00 27.00 225 ALA C CA 1
ATOM 4575 C C . ALA C 1 225 ? -13.292 12.865 8.267 1.00 26.60 225 ALA C C 1
ATOM 4576 O O . ALA C 1 225 ? -13.638 11.741 8.285 1.00 27.35 225 ALA C O 1
ATOM 4578 N N . GLU C 1 226 ? -14.030 13.830 7.778 1.00 27.39 226 GLU C N 1
ATOM 4579 C CA . GLU C 1 226 ? -15.352 13.634 7.246 1.00 29.86 226 GLU C CA 1
ATOM 4580 C C . GLU C 1 226 ? -15.340 12.682 6.051 1.00 28.60 226 GLU C C 1
ATOM 4581 O O . GLU C 1 226 ? -16.261 11.983 5.855 1.00 28.92 226 GLU C O 1
ATOM 4587 N N . GLU C 1 227 ? -14.308 12.742 5.240 1.00 27.88 227 GLU C N 1
ATOM 4588 C CA . GLU C 1 227 ? -14.067 11.811 4.155 1.00 26.71 227 GLU C CA 1
ATOM 4589 C C . GLU C 1 227 ? -13.883 10.391 4.618 1.00 26.60 227 GLU C C 1
ATOM 4590 O O . GLU C 1 227 ? -14.281 9.482 3.934 1.00 25.37 227 GLU C O 1
ATOM 4596 N N . TYR C 1 228 ? -13.272 10.210 5.777 1.00 24.29 228 TYR C N 1
ATOM 4597 C CA . TYR C 1 228 ? -13.145 8.884 6.292 1.00 23.91 228 TYR C CA 1
ATOM 4598 C C . TYR C 1 228 ? -14.509 8.371 6.733 1.00 23.77 228 TYR C C 1
ATOM 4599 O O . TYR C 1 228 ? -14.824 7.195 6.529 1.00 24.07 228 TYR C O 1
ATOM 4608 N N . ALA C 1 229 ? -15.309 9.248 7.337 1.00 23.43 229 ALA C N 1
ATOM 4609 C CA . ALA C 1 229 ? -16.637 8.852 7.845 1.00 22.81 229 ALA C CA 1
ATOM 4610 C C . ALA C 1 229 ? -17.558 8.497 6.679 1.00 22.72 229 ALA C C 1
ATOM 4611 O O . ALA C 1 229 ? -18.422 7.648 6.833 1.00 23.18 229 ALA C O 1
ATOM 4613 N N . ALA C 1 230 ? -17.327 9.112 5.519 1.00 21.60 230 ALA C N 1
ATOM 4614 C CA . ALA C 1 230 ? -18.184 8.863 4.377 1.00 22.54 230 ALA C CA 1
ATOM 4615 C C . ALA C 1 230 ? -17.842 7.513 3.729 1.00 21.63 230 ALA C C 1
ATOM 4616 O O . ALA C 1 230 ? -18.731 6.813 3.299 1.00 23.64 230 ALA C O 1
ATOM 4618 N N . LEU C 1 231 ? -16.579 7.121 3.710 1.00 20.25 231 LEU C N 1
ATOM 4619 C CA . LEU C 1 231 ? -16.271 5.728 3.354 1.00 19.94 231 LEU C CA 1
ATOM 4620 C C . LEU C 1 231 ? -16.914 4.725 4.324 1.00 19.21 231 LEU C C 1
ATOM 4621 O O . LEU C 1 231 ? -17.458 3.760 3.899 1.00 18.07 231 LEU C O 1
ATOM 4626 N N . VAL C 1 232 ? -16.835 4.970 5.618 1.00 20.20 232 VAL C N 1
ATOM 4627 C CA . VAL C 1 232 ? -17.487 4.105 6.571 1.00 22.70 232 VAL C CA 1
ATOM 4628 C C . VAL C 1 232 ? -19.041 3.965 6.280 1.00 24.45 232 VAL C C 1
ATOM 4629 O O . VAL C 1 232 ? -19.646 2.879 6.430 1.00 24.38 232 VAL C O 1
ATOM 4633 N N . LYS C 1 233 ? -19.644 5.071 5.863 1.00 24.27 233 LYS C N 1
ATOM 4634 C CA . LYS C 1 233 ? -21.054 5.110 5.646 1.00 25.58 233 LYS C CA 1
ATOM 4635 C C . LYS C 1 233 ? -21.286 4.334 4.356 1.00 25.76 233 LYS C C 1
ATOM 4636 O O . LYS C 1 233 ? -22.192 3.482 4.287 1.00 25.67 233 LYS C O 1
ATOM 4642 N N . HIS C 1 234 ? -20.424 4.541 3.350 1.00 24.77 234 HIS C N 1
ATOM 4643 C CA . HIS C 1 234 ? -20.623 3.740 2.173 1.00 23.16 234 HIS C CA 1
ATOM 4644 C C . HIS C 1 234 ? -20.484 2.271 2.460 1.00 23.16 234 HIS C C 1
ATOM 4645 O O . HIS C 1 234 ? -21.275 1.465 1.933 1.00 23.86 234 HIS C O 1
ATOM 4652 N N . ILE C 1 235 ? -19.472 1.890 3.251 1.00 22.61 235 ILE C N 1
ATOM 4653 C CA . ILE C 1 235 ? -19.335 0.481 3.655 1.00 21.44 235 ILE C CA 1
ATOM 4654 C C . ILE C 1 235 ? -20.598 -0.067 4.322 1.00 22.69 235 ILE C C 1
ATOM 4655 O O . ILE C 1 235 ? -21.024 -1.173 4.021 1.00 23.30 235 ILE C O 1
ATOM 4660 N N . CYS C 1 236 ? -21.172 0.686 5.249 1.00 24.57 236 CYS C N 1
ATOM 4661 C CA . CYS C 1 236 ? -22.464 0.303 5.887 1.00 27.01 236 CYS C CA 1
ATOM 4662 C C . CYS C 1 236 ? -23.571 0.021 4.850 1.00 27.55 236 CYS C C 1
ATOM 4663 O O . CYS C 1 236 ? -24.257 -0.998 4.948 1.00 28.52 236 CYS C O 1
ATOM 4666 N N . GLU C 1 237 ? -23.667 0.892 3.846 1.00 27.44 237 GLU C N 1
ATOM 4667 C CA . GLU C 1 237 ? -24.674 0.833 2.761 1.00 29.02 237 GLU C CA 1
ATOM 4668 C C . GLU C 1 237 ? -24.436 -0.276 1.745 1.00 29.05 237 GLU C C 1
ATOM 4669 O O . GLU C 1 237 ? -25.394 -0.814 1.195 1.00 30.35 237 GLU C O 1
ATOM 4675 N N . ASN C 1 238 ? -23.167 -0.601 1.464 1.00 28.27 238 ASN C N 1
ATOM 4676 C CA . ASN C 1 238 ? -22.884 -1.508 0.365 1.00 26.91 238 ASN C CA 1
ATOM 4677 C C . ASN C 1 238 ? -22.595 -2.932 0.836 1.00 25.59 238 ASN C C 1
ATOM 4678 O O . ASN C 1 238 ? -21.498 -3.225 1.333 1.00 25.53 238 ASN C O 1
ATOM 4683 N N . THR C 1 239 ? -23.583 -3.802 0.642 1.00 23.13 239 THR C N 1
ATOM 4684 C CA . THR C 1 239 ? -23.583 -5.179 1.144 1.00 22.57 239 THR C CA 1
ATOM 4685 C C . THR C 1 239 ? -22.514 -6.033 0.504 1.00 21.81 239 THR C C 1
ATOM 4686 O O . THR C 1 239 ? -22.072 -7.039 1.070 1.00 22.33 239 THR C O 1
ATOM 4698 N N . LEU C 1 241 ? -19.465 -5.182 0.001 1.00 18.48 241 LEU C N 1
ATOM 4699 C CA . LEU C 1 241 ? -18.135 -4.916 0.580 1.00 18.20 241 LEU C CA 1
ATOM 4700 C C . LEU C 1 241 ? -17.957 -5.783 1.778 1.00 17.84 241 LEU C C 1
ATOM 4701 O O . LEU C 1 241 ? -18.657 -5.640 2.787 1.00 17.69 241 LEU C O 1
ATOM 4706 N N . ASN C 1 242 ? -17.016 -6.688 1.682 1.00 17.21 242 ASN C N 1
ATOM 4707 C CA . ASN C 1 242 ? -16.810 -7.625 2.754 1.00 18.01 242 ASN C CA 1
ATOM 4708 C C . ASN C 1 242 ? -15.395 -8.199 2.630 1.00 18.01 242 ASN C C 1
ATOM 4709 O O . ASN C 1 242 ? -14.922 -8.513 1.551 1.00 17.92 242 ASN C O 1
ATOM 4714 N N . GLY C 1 243 ? -14.726 -8.283 3.765 1.00 18.07 243 GLY C N 1
ATOM 4715 C CA . GLY C 1 243 ? -13.479 -9.025 3.892 1.00 18.60 243 GLY C CA 1
ATOM 4716 C C . GLY C 1 243 ? -12.323 -8.325 3.245 1.00 19.04 243 GLY C C 1
ATOM 4717 O O . GLY C 1 243 ? -11.308 -8.940 3.053 1.00 19.92 243 GLY C O 1
ATOM 4718 N N . GLU C 1 244 ? -12.500 -7.058 2.870 1.00 19.99 244 GLU C N 1
ATOM 4719 C CA . GLU C 1 244 ? -11.520 -6.307 2.078 1.00 20.17 244 GLU C CA 1
ATOM 4720 C C . GLU C 1 244 ? -10.821 -5.223 2.930 1.00 19.92 244 GLU C C 1
ATOM 4721 O O . GLU C 1 244 ? -11.341 -4.777 3.956 1.00 20.01 244 GLU C O 1
ATOM 4727 N N . VAL C 1 245 ? -9.618 -4.837 2.509 1.00 20.74 245 VAL C N 1
ATOM 4728 C CA . VAL C 1 245 ? -8.862 -3.686 3.097 1.00 20.15 245 VAL C CA 1
ATOM 4729 C C . VAL C 1 245 ? -8.824 -2.635 2.010 1.00 19.82 245 VAL C C 1
ATOM 4730 O O . VAL C 1 245 ? -8.384 -2.928 0.914 1.00 20.30 245 VAL C O 1
ATOM 4734 N N . ILE C 1 246 ? -9.342 -1.455 2.309 1.00 18.93 246 ILE C N 1
ATOM 4735 C CA . ILE C 1 246 ? -9.538 -0.405 1.315 1.00 18.64 246 ILE C CA 1
ATOM 4736 C C . ILE C 1 246 ? -8.587 0.763 1.674 1.00 19.24 246 ILE C C 1
ATOM 4737 O O . ILE C 1 246 ? -8.683 1.343 2.783 1.00 19.45 246 ILE C O 1
ATOM 4742 N N . ARG C 1 247 ? -7.677 1.084 0.773 1.00 19.07 247 ARG C N 1
ATOM 4743 C CA . ARG C 1 247 ? -6.730 2.167 1.006 1.00 20.45 247 ARG C CA 1
ATOM 4744 C C . ARG C 1 247 ? -7.427 3.476 0.745 1.00 20.32 247 ARG C C 1
ATOM 4745 O O . ARG C 1 247 ? -8.001 3.676 -0.340 1.00 18.98 247 ARG C O 1
ATOM 4753 N N . LEU C 1 248 ? -7.360 4.391 1.709 1.00 19.31 248 LEU C N 1
ATOM 4754 C CA . LEU C 1 248 ? -7.933 5.705 1.467 1.00 18.16 248 LEU C CA 1
ATOM 4755 C C . LEU C 1 248 ? -6.912 6.827 1.647 1.00 17.71 248 LEU C C 1
ATOM 4756 O O . LEU C 1 248 ? -6.736 7.416 2.734 1.00 17.52 248 LEU C O 1
ATOM 4761 N N . ASP C 1 249 ? -6.221 7.149 0.581 1.00 18.58 249 ASP C N 1
ATOM 4762 C CA . ASP C 1 249 ? -4.970 7.881 0.801 1.00 18.34 249 ASP C CA 1
ATOM 4763 C C . ASP C 1 249 ? -4.492 8.823 -0.277 1.00 18.39 249 ASP C C 1
ATOM 4764 O O . ASP C 1 249 ? -3.276 9.076 -0.341 1.00 20.14 249 ASP C O 1
ATOM 4769 N N . GLY C 1 250 ? -5.380 9.251 -1.177 1.00 18.04 250 GLY C N 1
ATOM 4770 C CA . GLY C 1 250 ? -5.010 10.121 -2.296 1.00 16.97 250 GLY C CA 1
ATOM 4771 C C . GLY C 1 250 ? -3.888 9.548 -3.155 1.00 19.79 250 GLY C C 1
ATOM 4772 O O . GLY C 1 250 ? -3.067 10.299 -3.767 1.00 19.72 250 GLY C O 1
ATOM 4773 N N . ALA C 1 251 ? -3.793 8.213 -3.220 1.00 20.09 251 ALA C N 1
ATOM 4774 C CA . ALA C 1 251 ? -2.735 7.612 -4.077 1.00 20.92 251 ALA C CA 1
ATOM 4775 C C . ALA C 1 251 ? -1.284 7.742 -3.530 1.00 21.01 251 ALA C C 1
ATOM 4776 O O . ALA C 1 251 ? -0.346 7.493 -4.242 1.00 19.94 251 ALA C O 1
ATOM 4778 N N . LEU C 1 252 ? -1.141 8.146 -2.271 1.00 22.41 252 LEU C N 1
ATOM 4779 C CA . LEU C 1 252 ? 0.164 8.209 -1.580 1.00 23.99 252 LEU C CA 1
ATOM 4780 C C . LEU C 1 252 ? 0.789 6.837 -1.359 1.00 25.23 252 LEU C C 1
ATOM 4781 O O . LEU C 1 252 ? 0.138 5.910 -0.867 1.00 25.06 252 LEU C O 1
ATOM 4786 N N . ARG C 1 253 ? 2.064 6.723 -1.707 1.00 26.64 253 ARG C N 1
ATOM 4787 C CA . ARG C 1 253 ? 2.875 5.603 -1.278 1.00 28.76 253 ARG C CA 1
ATOM 4788 C C . ARG C 1 253 ? 4.004 6.130 -0.410 1.00 30.53 253 ARG C C 1
ATOM 4789 O O . ARG C 1 253 ? 4.777 6.969 -0.867 1.00 32.46 253 ARG C O 1
ATOM 4805 N N . GLN D 1 4 ? 20.125 -30.907 -8.784 1.00 55.19 4 GLN D N 1
ATOM 4806 C CA . GLN D 1 4 ? 21.087 -30.447 -9.827 1.00 54.77 4 GLN D CA 1
ATOM 4807 C C . GLN D 1 4 ? 20.386 -30.103 -11.131 1.00 54.60 4 GLN D C 1
ATOM 4808 O O . GLN D 1 4 ? 19.352 -30.689 -11.497 1.00 54.80 4 GLN D O 1
ATOM 4810 N N . LEU D 1 5 ? 20.970 -29.138 -11.835 1.00 54.06 5 LEU D N 1
ATOM 4811 C CA . LEU D 1 5 ? 20.436 -28.683 -13.114 1.00 52.65 5 LEU D CA 1
ATOM 4812 C C . LEU D 1 5 ? 21.081 -29.477 -14.265 1.00 51.40 5 LEU D C 1
ATOM 4813 O O . LEU D 1 5 ? 20.676 -29.335 -15.433 1.00 51.06 5 LEU D O 1
ATOM 4818 N N . LYS D 1 6 ? 22.047 -30.330 -13.904 1.00 49.86 6 LYS D N 1
ATOM 4819 C CA . LYS D 1 6 ? 22.772 -31.196 -14.846 1.00 49.35 6 LYS D CA 1
ATOM 4820 C C . LYS D 1 6 ? 21.886 -31.959 -15.820 1.00 48.12 6 LYS D C 1
ATOM 4821 O O . LYS D 1 6 ? 20.989 -32.677 -15.414 1.00 48.11 6 LYS D O 1
ATOM 4823 N N . SER D 1 7 ? 22.164 -31.805 -17.114 1.00 47.70 7 SER D N 1
ATOM 4824 C CA . SER D 1 7 ? 21.485 -32.604 -18.155 1.00 46.89 7 SER D CA 1
ATOM 4825 C C . SER D 1 7 ? 20.078 -32.134 -18.424 1.00 45.49 7 SER D C 1
ATOM 4826 O O . SER D 1 7 ? 19.399 -32.701 -19.290 1.00 45.22 7 SER D O 1
ATOM 4829 N N . ARG D 1 8 ? 19.622 -31.137 -17.662 1.00 44.15 8 ARG D N 1
ATOM 4830 C CA . ARG D 1 8 ? 18.296 -30.567 -17.905 1.00 42.45 8 ARG D CA 1
ATOM 4831 C C . ARG D 1 8 ? 18.347 -29.556 -19.050 1.00 40.54 8 ARG D C 1
ATOM 4832 O O . ARG D 1 8 ? 19.360 -28.850 -19.238 1.00 40.68 8 ARG D O 1
ATOM 4840 N N . VAL D 1 9 ? 17.276 -29.512 -19.834 1.00 38.30 9 VAL D N 1
ATOM 4841 C CA . VAL D 1 9 ? 17.197 -28.637 -21.008 1.00 36.65 9 VAL D CA 1
ATOM 4842 C C . VAL D 1 9 ? 16.281 -27.435 -20.746 1.00 36.02 9 VAL D C 1
ATOM 4843 O O . VAL D 1 9 ? 15.079 -27.606 -20.481 1.00 34.88 9 VAL D O 1
ATOM 4847 N N . PHE D 1 10 ? 16.854 -26.237 -20.863 1.00 34.87 10 PHE D N 1
ATOM 4848 C CA . PHE D 1 10 ? 16.151 -24.992 -20.637 1.00 34.43 10 PHE D CA 1
ATOM 4849 C C . PHE D 1 10 ? 16.037 -24.148 -21.873 1.00 34.68 10 PHE D C 1
ATOM 4850 O O . PHE D 1 10 ? 16.964 -24.060 -22.690 1.00 34.73 10 PHE D O 1
ATOM 4858 N N . ILE D 1 11 ? 14.885 -23.497 -21.998 1.00 34.28 11 ILE D N 1
ATOM 4859 C CA . ILE D 1 11 ? 14.710 -22.439 -22.959 1.00 33.01 11 ILE D CA 1
ATOM 4860 C C . ILE D 1 11 ? 14.733 -21.133 -22.217 1.00 31.51 11 ILE D C 1
ATOM 4861 O O . ILE D 1 11 ? 14.129 -20.992 -21.169 1.00 31.73 11 ILE D O 1
ATOM 4866 N N . VAL D 1 12 ? 15.466 -20.186 -22.760 1.00 29.73 12 VAL D N 1
ATOM 4867 C CA . VAL D 1 12 ? 15.594 -18.917 -22.157 1.00 28.08 12 VAL D CA 1
ATOM 4868 C C . VAL D 1 12 ? 15.334 -17.936 -23.278 1.00 28.83 12 VAL D C 1
ATOM 4869 O O . VAL D 1 12 ? 15.802 -18.117 -24.416 1.00 27.52 12 VAL D O 1
ATOM 4873 N N . THR D 1 13 ? 14.644 -16.866 -22.896 1.00 27.86 13 THR D N 1
ATOM 4874 C CA . THR D 1 13 ? 14.096 -15.869 -23.773 1.00 27.96 13 THR D CA 1
ATOM 4875 C C . THR D 1 13 ? 14.807 -14.545 -23.474 1.00 27.77 13 THR D C 1
ATOM 4876 O O . THR D 1 13 ? 15.348 -14.340 -22.372 1.00 26.98 13 THR D O 1
ATOM 4880 N N . GLY D 1 14 ? 14.908 -13.665 -24.466 1.00 28.51 14 GLY D N 1
ATOM 4881 C CA . GLY D 1 14 ? 15.826 -12.519 -24.341 1.00 29.47 14 GLY D CA 1
ATOM 4882 C C . GLY D 1 14 ? 17.224 -12.891 -23.886 1.00 29.99 14 GLY D C 1
ATOM 4883 O O . GLY D 1 14 ? 17.834 -12.216 -23.047 1.00 30.54 14 GLY D O 1
ATOM 4884 N N . ALA D 1 15 ? 17.736 -13.969 -24.458 1.00 31.23 15 ALA D N 1
ATOM 4885 C CA . ALA D 1 15 ? 19.003 -14.589 -24.056 1.00 33.08 15 ALA D CA 1
ATOM 4886 C C . ALA D 1 15 ? 20.311 -13.812 -24.417 1.00 34.41 15 ALA D C 1
ATOM 4887 O O . ALA D 1 15 ? 21.403 -14.121 -23.886 1.00 33.73 15 ALA D O 1
ATOM 4889 N N . SER D 1 16 ? 20.197 -12.830 -25.316 1.00 35.28 16 SER D N 1
ATOM 4890 C CA . SER D 1 16 ? 21.355 -12.136 -25.852 1.00 36.13 16 SER D CA 1
ATOM 4891 C C . SER D 1 16 ? 21.961 -11.069 -24.966 1.00 37.06 16 SER D C 1
ATOM 4892 O O . SER D 1 16 ? 23.128 -10.714 -25.173 1.00 37.83 16 SER D O 1
ATOM 4895 N N . SER D 1 17 ? 21.194 -10.564 -23.991 1.00 36.90 17 SER D N 1
ATOM 4896 C CA . SER D 1 17 ? 21.698 -9.561 -23.059 1.00 36.16 17 SER D CA 1
ATOM 4897 C C . SER D 1 17 ? 20.996 -9.567 -21.699 1.00 35.20 17 SER D C 1
ATOM 4898 O O . SER D 1 17 ? 19.975 -10.202 -21.529 1.00 35.30 17 SER D O 1
ATOM 4901 N N . GLY D 1 18 ? 21.574 -8.851 -20.750 1.00 34.33 18 GLY D N 1
ATOM 4902 C CA . GLY D 1 18 ? 20.910 -8.496 -19.537 1.00 35.17 18 GLY D CA 1
ATOM 4903 C C . GLY D 1 18 ? 20.583 -9.714 -18.703 1.00 36.21 18 GLY D C 1
ATOM 4904 O O . GLY D 1 18 ? 21.480 -10.525 -18.392 1.00 36.84 18 GLY D O 1
ATOM 4905 N N . LEU D 1 19 ? 19.296 -9.869 -18.365 1.00 35.73 19 LEU D N 1
ATOM 4906 C C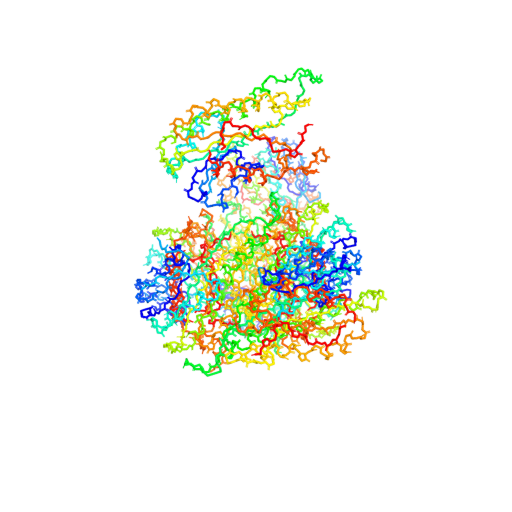A . LEU D 1 19 ? 18.884 -10.924 -17.466 1.00 34.87 19 LEU D CA 1
ATOM 4907 C C . LEU D 1 19 ? 18.893 -12.269 -18.171 1.00 35.00 19 LEU D C 1
ATOM 4908 O O . LEU D 1 19 ? 19.394 -13.241 -17.623 1.00 34.79 19 LEU D O 1
ATOM 4913 N N . GLY D 1 20 ? 18.333 -12.353 -19.370 1.00 34.14 20 GLY D N 1
ATOM 4914 C CA . GLY D 1 20 ? 18.346 -13.638 -20.040 1.00 34.66 20 GLY D CA 1
ATOM 4915 C C . GLY D 1 20 ? 19.776 -14.128 -20.262 1.00 35.21 20 GLY D C 1
ATOM 4916 O O . GLY D 1 20 ? 20.060 -15.331 -20.123 1.00 36.01 20 GLY D O 1
ATOM 4917 N N . ALA D 1 21 ? 20.686 -13.203 -20.582 1.00 34.21 21 ALA D N 1
ATOM 4918 C CA . ALA D 1 21 ? 22.078 -13.556 -20.790 1.00 34.19 21 ALA D CA 1
ATOM 4919 C C . ALA D 1 21 ? 22.622 -14.177 -19.499 1.00 34.44 21 ALA D C 1
ATOM 4920 O O . ALA D 1 21 ? 23.207 -15.248 -19.528 1.00 35.20 21 ALA D O 1
ATOM 4922 N N . ALA D 1 22 ? 22.404 -13.539 -18.358 1.00 33.29 22 ALA D N 1
ATOM 4923 C CA . ALA D 1 22 ? 23.047 -14.050 -17.195 1.00 33.53 22 ALA D CA 1
ATOM 4924 C C . ALA D 1 22 ? 22.446 -15.392 -16.779 1.00 33.79 22 ALA D C 1
ATOM 4925 O O . ALA D 1 22 ? 23.139 -16.234 -16.222 1.00 34.46 22 ALA D O 1
ATOM 4927 N N . VAL D 1 23 ? 21.172 -15.608 -17.100 1.00 33.81 23 VAL D N 1
ATOM 4928 C CA . VAL D 1 23 ? 20.485 -16.865 -16.789 1.00 33.57 23 VAL D CA 1
ATOM 4929 C C . VAL D 1 23 ? 21.084 -18.011 -17.614 1.00 33.72 23 VAL D C 1
ATOM 4930 O O . VAL D 1 23 ? 21.333 -19.122 -17.095 1.00 32.87 23 VAL D O 1
ATOM 4934 N N . THR D 1 24 ? 21.309 -17.714 -18.894 1.00 33.94 24 THR D N 1
ATOM 4935 C CA . THR D 1 24 ? 21.897 -18.654 -19.817 1.00 35.09 24 THR D CA 1
ATOM 4936 C C . THR D 1 24 ? 23.324 -19.004 -19.312 1.00 35.40 24 THR D C 1
ATOM 4937 O O . THR D 1 24 ? 23.694 -20.173 -19.190 1.00 35.31 24 THR D O 1
ATOM 4941 N N . ARG D 1 25 ? 24.070 -17.996 -18.917 1.00 35.79 25 ARG D N 1
ATOM 4942 C CA . ARG D 1 25 ? 25.354 -18.247 -18.324 1.00 37.80 25 ARG D CA 1
ATOM 4943 C C . ARG D 1 25 ? 25.298 -19.190 -17.120 1.00 37.06 25 ARG D C 1
ATOM 4944 O O . ARG D 1 25 ? 26.016 -20.214 -17.132 1.00 36.74 25 ARG D O 1
ATOM 4960 N N . LEU D 1 27 ? 23.028 -21.308 -16.200 1.00 35.11 27 LEU D N 1
ATOM 4961 C CA . LEU D 1 27 ? 22.636 -22.651 -16.584 1.00 36.40 27 LEU D CA 1
ATOM 4962 C C . LEU D 1 27 ? 23.785 -23.410 -17.260 1.00 37.78 27 LEU D C 1
ATOM 4963 O O . LEU D 1 27 ? 24.015 -24.563 -16.940 1.00 37.44 27 LEU D O 1
ATOM 4968 N N . ALA D 1 28 ? 24.520 -22.751 -18.162 1.00 38.91 28 ALA D N 1
ATOM 4969 C CA . ALA D 1 28 ? 25.693 -23.383 -18.818 1.00 40.03 28 ALA D CA 1
ATOM 4970 C C . ALA D 1 28 ? 26.740 -23.876 -17.833 1.00 40.88 28 ALA D C 1
ATOM 4971 O O . ALA D 1 28 ? 27.196 -25.010 -17.939 1.00 41.04 28 ALA D O 1
ATOM 4973 N N . GLN D 1 29 ? 27.106 -23.011 -16.883 1.00 42.21 29 GLN D N 1
ATOM 4974 C CA . GLN D 1 29 ? 27.939 -23.355 -15.744 1.00 43.14 29 GLN D CA 1
ATOM 4975 C C . GLN D 1 29 ? 27.395 -24.458 -14.818 1.00 42.85 29 GLN D C 1
ATOM 4976 O O . GLN D 1 29 ? 28.176 -25.082 -14.122 1.00 43.04 29 GLN D O 1
ATOM 4982 N N . GLU D 1 30 ? 26.078 -24.674 -14.747 1.00 42.36 30 GLU D N 1
ATOM 4983 C CA . GLU D 1 30 ? 25.547 -25.808 -13.939 1.00 41.32 30 GLU D CA 1
ATOM 4984 C C . GLU D 1 30 ? 25.329 -27.047 -14.785 1.00 40.42 30 GLU D C 1
ATOM 4985 O O . GLU D 1 30 ? 24.709 -28.004 -14.347 1.00 40.80 30 GLU D O 1
ATOM 4991 N N . GLY D 1 31 ? 25.799 -26.998 -16.018 1.00 40.58 31 GLY D N 1
ATOM 4992 C CA . GLY D 1 31 ? 25.818 -28.160 -16.901 1.00 40.27 31 GLY D CA 1
ATOM 4993 C C . GLY D 1 31 ? 24.541 -28.472 -17.628 1.00 40.39 31 GLY D C 1
ATOM 4994 O O . GLY D 1 31 ? 24.345 -29.608 -18.091 1.00 40.87 31 GLY D O 1
ATOM 4995 N N . ALA D 1 32 ? 23.673 -27.467 -17.740 1.00 39.78 32 ALA D N 1
ATOM 4996 C CA . ALA D 1 32 ? 22.395 -27.598 -18.449 1.00 39.54 32 ALA D CA 1
ATOM 4997 C C . ALA D 1 32 ? 22.508 -27.345 -19.960 1.00 38.95 32 ALA D C 1
ATOM 4998 O O . ALA D 1 32 ? 23.281 -26.518 -20.417 1.00 38.92 32 ALA D O 1
ATOM 5000 N N . THR D 1 33 ? 21.690 -28.033 -20.726 1.00 38.79 33 THR D N 1
ATOM 5001 C CA . THR D 1 33 ? 21.541 -27.720 -22.133 1.00 38.99 33 THR D CA 1
ATOM 5002 C C . THR D 1 33 ? 20.638 -26.472 -22.293 1.00 38.80 33 THR D C 1
ATOM 5003 O O . THR D 1 33 ? 19.526 -26.421 -21.763 1.00 38.18 33 THR D O 1
ATOM 5007 N N . VAL D 1 34 ? 21.091 -25.468 -23.030 1.00 39.34 34 VAL D N 1
ATOM 5008 C CA . VAL D 1 34 ? 20.319 -24.225 -23.101 1.00 39.03 34 VAL D CA 1
ATOM 5009 C C . VAL D 1 34 ? 19.953 -23.822 -24.541 1.00 39.50 34 VAL D C 1
ATOM 5010 O O . VAL D 1 34 ? 20.806 -23.759 -25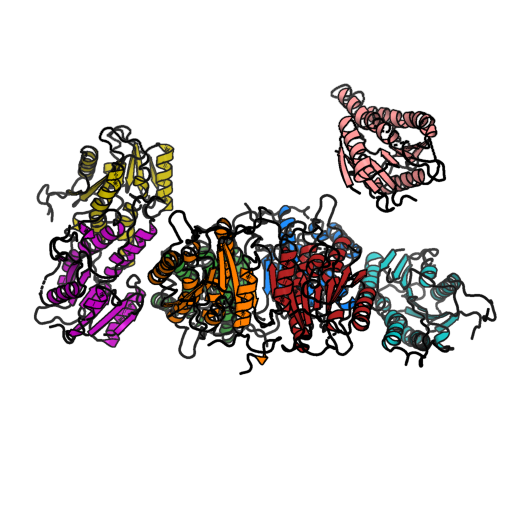.409 1.00 39.39 34 VAL D O 1
ATOM 5014 N N . LEU D 1 35 ? 18.665 -23.564 -24.772 1.00 39.48 35 LEU D N 1
ATOM 5015 C CA . LEU D 1 35 ? 18.197 -22.987 -26.013 1.00 40.07 35 LEU D CA 1
ATOM 5016 C C . LEU D 1 35 ? 17.975 -21.490 -25.791 1.00 40.47 35 LEU D C 1
ATOM 5017 O O . LEU D 1 35 ? 17.019 -21.076 -25.144 1.00 40.02 35 LEU D O 1
ATOM 5022 N N . GLY D 1 36 ? 18.886 -20.689 -26.321 1.00 40.96 36 GLY D N 1
ATOM 5023 C CA . GLY D 1 36 ? 18.821 -19.265 -26.147 1.00 42.22 36 GLY D CA 1
ATOM 5024 C C . GLY D 1 36 ? 18.065 -18.608 -27.274 1.00 43.05 36 GLY D C 1
ATOM 5025 O O . GLY D 1 36 ? 18.547 -18.567 -28.400 1.00 44.39 36 GLY D O 1
ATOM 5026 N N . LEU D 1 37 ? 16.876 -18.093 -26.983 1.00 43.66 37 LEU D N 1
ATOM 5027 C CA . LEU D 1 37 ? 16.081 -17.333 -27.971 1.00 43.48 37 LEU D CA 1
ATOM 5028 C C . LEU D 1 37 ? 16.234 -15.849 -27.746 1.00 44.34 37 LEU D C 1
ATOM 5029 O O . LEU D 1 37 ? 16.340 -15.414 -26.585 1.00 44.74 37 LEU D O 1
ATOM 5034 N N . ASP D 1 38 ? 16.272 -15.100 -28.855 1.00 45.35 38 ASP D N 1
ATOM 5035 C CA . ASP D 1 38 ? 16.244 -13.632 -28.907 1.00 46.63 38 ASP D CA 1
ATOM 5036 C C . ASP D 1 38 ? 16.163 -13.156 -30.363 1.00 48.37 38 ASP D C 1
ATOM 5037 O O . ASP D 1 38 ? 16.097 -13.979 -31.284 1.00 49.00 38 ASP D O 1
ATOM 5042 N N . LEU D 1 39 ? 16.147 -11.838 -30.570 1.00 50.12 39 LEU D N 1
ATOM 5043 C CA . LEU D 1 39 ? 15.970 -11.273 -31.906 1.00 52.06 39 LEU D CA 1
ATOM 5044 C C . LEU D 1 39 ? 17.298 -11.180 -32.605 1.00 53.74 39 LEU D C 1
ATOM 5045 O O . LEU D 1 39 ? 17.372 -11.440 -33.801 1.00 54.12 39 LEU D O 1
ATOM 5050 N N . LYS D 1 40 ? 18.329 -10.805 -31.847 1.00 55.54 40 LYS D N 1
ATOM 5051 C CA . LYS D 1 40 ? 19.704 -10.711 -32.330 1.00 57.32 40 LYS D CA 1
ATOM 5052 C C . LYS D 1 40 ? 20.630 -11.521 -31.401 1.00 58.38 40 LYS D C 1
ATOM 5053 O O . LYS D 1 40 ? 20.404 -11.554 -30.200 1.00 57.97 40 LYS D O 1
ATOM 5055 N N . PRO D 1 41 ? 21.657 -12.206 -31.965 1.00 59.71 41 PRO D N 1
ATOM 5056 C CA . PRO D 1 41 ? 22.738 -12.871 -31.193 1.00 60.00 41 PRO D CA 1
ATOM 5057 C C . PRO D 1 41 ? 23.570 -11.932 -30.268 1.00 60.43 41 PRO D C 1
ATOM 5058 O O . PRO D 1 41 ? 23.442 -10.708 -30.363 1.00 60.05 41 PRO D O 1
ATOM 5062 N N . PRO D 1 42 ? 24.394 -12.507 -29.353 1.00 60.88 42 PRO D N 1
ATOM 5063 C CA . PRO D 1 42 ? 25.376 -11.717 -28.582 1.00 61.30 42 PRO D CA 1
ATOM 5064 C C . PRO D 1 42 ? 26.123 -10.651 -29.417 1.00 61.94 42 PRO D C 1
ATOM 5065 O O . PRO D 1 42 ? 27.246 -10.231 -29.062 1.00 62.63 42 PRO D O 1
ATOM 5069 N N . VAL D 1 55 ? 24.631 -25.495 -25.074 1.00 48.80 55 VAL D N 1
ATOM 5070 C CA . VAL D 1 55 ? 23.961 -24.209 -25.379 1.00 50.12 55 VAL D CA 1
ATOM 5071 C C . VAL D 1 55 ? 23.962 -23.728 -26.853 1.00 50.44 55 VAL D C 1
ATOM 5072 O O . VAL D 1 55 ? 25.009 -23.471 -27.413 1.00 51.25 55 VAL D O 1
ATOM 5076 N N . ARG D 1 56 ? 22.765 -23.587 -27.437 1.00 50.29 56 ARG D N 1
ATOM 5077 C CA . ARG D 1 56 ? 22.541 -23.159 -28.819 1.00 49.70 56 ARG D CA 1
ATOM 5078 C C . ARG D 1 56 ? 21.629 -21.915 -28.896 1.00 49.51 56 ARG D C 1
ATOM 5079 O O . ARG D 1 56 ? 20.549 -21.901 -28.312 1.00 49.70 56 ARG D O 1
ATOM 5081 N N . PHE D 1 57 ? 22.054 -20.900 -29.650 1.00 48.60 57 PHE D N 1
ATOM 5082 C CA . PHE D 1 57 ? 21.266 -19.703 -29.879 1.00 47.80 57 PHE D CA 1
ATOM 5083 C C . PHE D 1 57 ? 20.451 -19.751 -31.179 1.00 47.90 57 PHE D C 1
ATOM 5084 O O . PHE D 1 57 ? 20.959 -20.152 -32.231 1.00 47.95 57 PHE D O 1
ATOM 5092 N N . ARG D 1 58 ? 19.169 -19.377 -31.098 1.00 46.90 58 ARG D N 1
ATOM 5093 C CA . ARG D 1 58 ? 18.334 -19.213 -32.285 1.00 46.17 58 ARG D CA 1
ATOM 5094 C C . ARG D 1 58 ? 17.680 -17.836 -32.259 1.00 46.37 58 ARG D C 1
ATOM 5095 O O . ARG D 1 58 ? 17.400 -17.295 -31.175 1.00 46.76 58 ARG D O 1
ATOM 5097 N N . ASN D 1 59 ? 17.472 -17.256 -33.446 1.00 45.54 59 ASN D N 1
ATOM 5098 C CA . ASN D 1 59 ? 16.786 -15.980 -33.573 1.00 45.49 59 ASN D CA 1
ATOM 5099 C C . ASN D 1 59 ? 15.315 -16.243 -33.649 1.00 44.37 59 ASN D C 1
ATOM 5100 O O . ASN D 1 59 ? 14.866 -16.967 -34.529 1.00 44.11 59 ASN D O 1
ATOM 5105 N N . ALA D 1 60 ? 14.565 -15.647 -32.728 1.00 43.62 60 ALA D N 1
ATOM 5106 C CA . ALA D 1 60 ? 13.106 -15.812 -32.688 1.00 42.53 60 ALA D CA 1
ATOM 5107 C C . ALA D 1 60 ? 12.418 -14.572 -32.150 1.00 42.13 60 ALA D C 1
ATOM 5108 O O . ALA D 1 60 ? 12.987 -13.860 -31.314 1.00 41.39 60 ALA D O 1
ATOM 5110 N N . ASP D 1 61 ? 11.214 -14.312 -32.671 1.00 42.24 61 ASP D N 1
ATOM 5111 C CA . ASP D 1 61 ? 10.276 -13.345 -32.099 1.00 42.57 61 ASP D CA 1
ATOM 5112 C C . ASP D 1 61 ? 9.235 -14.078 -31.253 1.00 42.02 61 ASP D C 1
ATOM 5113 O O . ASP D 1 61 ? 8.248 -14.639 -31.772 1.00 41.46 61 ASP D O 1
ATOM 5118 N N . VAL D 1 62 ? 9.470 -14.001 -29.945 1.00 41.32 62 VAL D N 1
ATOM 5119 C CA . VAL D 1 62 ? 8.753 -14.699 -28.873 1.00 39.96 62 VAL D CA 1
ATOM 5120 C C . VAL D 1 62 ? 7.218 -14.469 -28.965 1.00 40.22 62 VAL D C 1
ATOM 5121 O O . VAL D 1 62 ? 6.398 -15.223 -28.414 1.00 39.23 62 VAL D O 1
ATOM 5125 N N . THR D 1 63 ? 6.866 -13.442 -29.734 1.00 40.98 63 THR D N 1
ATOM 5126 C CA . THR D 1 63 ? 5.490 -13.008 -30.022 1.00 42.22 63 THR D CA 1
ATOM 5127 C C . THR D 1 63 ? 4.769 -13.704 -31.203 1.00 42.74 63 THR D C 1
ATOM 5128 O O . THR D 1 63 ? 3.510 -13.819 -31.228 1.00 43.90 63 THR D O 1
ATOM 5132 N N . ASN D 1 64 ? 5.562 -14.151 -32.173 1.00 42.13 64 ASN D N 1
ATOM 5133 C CA . ASN D 1 64 ? 5.085 -14.868 -33.348 1.00 41.45 64 ASN D CA 1
ATOM 5134 C C . ASN D 1 64 ? 4.784 -16.337 -33.027 1.00 41.45 64 ASN D C 1
ATOM 5135 O O . ASN D 1 64 ? 5.631 -17.040 -32.483 1.00 41.64 64 ASN D O 1
ATOM 5140 N N . GLU D 1 65 ? 3.580 -16.804 -33.342 1.00 42.09 65 GLU D N 1
ATOM 5141 C CA . GLU D 1 65 ? 3.238 -18.218 -33.106 1.00 42.98 65 GLU D CA 1
ATOM 5142 C C . GLU D 1 65 ? 4.176 -19.200 -33.852 1.00 42.98 65 GLU D C 1
ATOM 5143 O O . GLU D 1 65 ? 4.586 -20.229 -33.291 1.00 43.37 65 GLU D O 1
ATOM 5149 N N . ALA D 1 66 ? 4.529 -18.889 -35.095 1.00 42.09 66 ALA D N 1
ATOM 5150 C CA . ALA D 1 66 ? 5.361 -19.837 -35.877 1.00 42.40 66 ALA D CA 1
ATOM 5151 C C . ALA D 1 66 ? 6.806 -19.897 -35.435 1.00 41.85 66 ALA D C 1
ATOM 5152 O O . ALA D 1 66 ? 7.428 -20.943 -35.508 1.00 42.37 66 ALA D O 1
ATOM 5154 N N . ASP D 1 67 ? 7.342 -18.772 -34.993 1.00 41.74 67 ASP D N 1
ATOM 5155 C CA . ASP D 1 67 ? 8.683 -18.764 -34.429 1.00 41.90 67 ASP D CA 1
ATOM 5156 C C . ASP D 1 67 ? 8.773 -19.564 -33.139 1.00 42.32 67 ASP D C 1
ATOM 5157 O O . ASP D 1 67 ? 9.781 -20.213 -32.865 1.00 43.50 67 ASP D O 1
ATOM 5162 N N . ALA D 1 68 ? 7.707 -19.497 -32.359 1.00 41.69 68 ALA D N 1
ATOM 5163 C CA . ALA D 1 68 ? 7.637 -20.119 -31.088 1.00 40.89 68 ALA D CA 1
ATOM 5164 C C . ALA D 1 68 ? 7.389 -21.619 -31.283 1.00 40.50 68 ALA D C 1
ATOM 5165 O O . ALA D 1 68 ? 7.952 -22.445 -30.557 1.00 38.87 68 ALA D O 1
ATOM 5167 N N . THR D 1 69 ? 6.540 -21.974 -32.245 1.00 40.33 69 THR D N 1
ATOM 5168 C CA . THR D 1 69 ? 6.370 -23.388 -32.555 1.00 40.62 69 THR D CA 1
ATOM 5169 C C . THR D 1 69 ? 7.662 -23.999 -33.122 1.00 40.66 69 THR D C 1
ATOM 5170 O O . THR D 1 69 ? 8.041 -25.102 -32.722 1.00 40.51 69 THR D O 1
ATOM 5174 N N . ALA D 1 70 ? 8.338 -23.278 -34.017 1.00 40.57 70 ALA D N 1
ATOM 5175 C CA . ALA D 1 70 ? 9.652 -23.718 -34.573 1.00 41.48 70 ALA D CA 1
ATOM 5176 C C . ALA D 1 70 ? 10.771 -23.910 -33.526 1.00 41.62 70 ALA D C 1
ATOM 5177 O O . ALA D 1 70 ? 11.641 -24.757 -33.688 1.00 42.14 70 ALA D O 1
ATOM 5179 N N . ALA D 1 71 ? 10.737 -23.129 -32.453 1.00 41.70 71 ALA D N 1
ATOM 5180 C CA . ALA D 1 71 ? 11.717 -23.249 -31.394 1.00 41.90 71 ALA D CA 1
ATOM 5181 C C . ALA D 1 71 ? 11.467 -24.469 -30.503 1.00 42.52 71 ALA D C 1
ATOM 5182 O O . ALA D 1 71 ? 12.413 -25.117 -30.050 1.00 42.94 71 ALA D O 1
ATOM 5184 N N . LEU D 1 72 ? 10.196 -24.757 -30.227 1.00 42.74 72 LEU D N 1
ATOM 5185 C CA . LEU D 1 72 ? 9.830 -25.906 -29.415 1.00 43.59 72 LEU D CA 1
ATOM 5186 C C . LEU D 1 72 ? 10.063 -27.211 -30.193 1.00 44.59 72 LEU D C 1
ATOM 5187 O O . LEU D 1 72 ? 10.689 -28.126 -29.668 1.00 44.84 72 LEU D O 1
ATOM 5192 N N . ALA D 1 73 ? 9.569 -27.298 -31.430 1.00 45.65 73 ALA D N 1
ATOM 5193 C CA . ALA D 1 73 ? 9.913 -28.439 -32.314 1.00 46.61 73 ALA D CA 1
ATOM 5194 C C . ALA D 1 73 ? 11.432 -28.666 -32.353 1.00 47.27 73 ALA D C 1
ATOM 5195 O O . ALA D 1 73 ? 11.906 -29.804 -32.187 1.00 46.73 73 ALA D O 1
ATOM 5197 N N . PHE D 1 74 ? 12.179 -27.572 -32.553 1.00 48.21 74 PHE D N 1
ATOM 5198 C CA . PHE D 1 74 ? 13.624 -27.623 -32.651 1.00 49.37 74 PHE D CA 1
ATOM 5199 C C . PHE D 1 74 ? 14.181 -28.300 -31.430 1.00 50.05 74 PHE D C 1
ATOM 5200 O O . PHE D 1 74 ? 14.840 -29.318 -31.545 1.00 50.31 74 PHE D O 1
ATOM 5208 N N . ALA D 1 75 ? 13.906 -27.729 -30.264 1.00 50.81 75 ALA D N 1
ATOM 5209 C CA . ALA D 1 75 ? 14.380 -28.284 -28.997 1.00 51.86 75 ALA D CA 1
ATOM 5210 C C . ALA D 1 75 ? 13.749 -29.626 -28.626 1.00 52.07 75 ALA D C 1
ATOM 5211 O O . ALA D 1 75 ? 14.339 -30.380 -27.868 1.00 52.44 75 ALA D O 1
ATOM 5213 N N . LYS D 1 76 ? 12.567 -29.944 -29.134 1.00 52.84 76 LYS D N 1
ATOM 5214 C CA . LYS D 1 76 ? 12.065 -31.303 -28.948 1.00 54.25 76 LYS D CA 1
ATOM 5215 C C . LYS D 1 76 ? 12.896 -32.303 -29.773 1.00 54.91 76 LYS D C 1
ATOM 5216 O O . LYS D 1 76 ? 13.495 -33.225 -29.192 1.00 55.39 76 LYS D O 1
ATOM 5222 N N . GLN D 1 77 ? 12.965 -32.116 -31.095 1.00 54.96 77 GLN D N 1
ATOM 5223 C CA . GLN D 1 77 ? 13.849 -32.942 -31.934 1.00 55.59 77 GLN D CA 1
ATOM 5224 C C . GLN D 1 77 ? 15.325 -32.956 -31.440 1.00 55.76 77 GLN D C 1
ATOM 5225 O O . GLN D 1 77 ? 15.849 -34.034 -31.121 1.00 56.22 77 GLN D O 1
ATOM 5227 N N . GLU D 1 78 ? 15.960 -31.786 -31.318 1.00 55.87 78 GLU D N 1
ATOM 5228 C CA . GLU D 1 78 ? 17.395 -31.685 -30.933 1.00 56.05 78 GLU D CA 1
ATOM 5229 C C . GLU D 1 78 ? 17.785 -32.263 -29.569 1.00 56.54 78 GLU D C 1
ATOM 5230 O O . GLU D 1 78 ? 18.790 -32.980 -29.481 1.00 57.23 78 GLU D O 1
ATOM 5232 N N . PHE D 1 79 ? 17.041 -31.947 -28.503 1.00 56.23 79 PHE D N 1
ATOM 5233 C CA . PHE D 1 79 ? 17.454 -32.378 -27.159 1.00 55.79 79 PHE D CA 1
ATOM 5234 C C . PHE D 1 79 ? 16.558 -33.426 -26.509 1.00 55.71 79 PHE D C 1
ATOM 5235 O O . PHE D 1 79 ? 16.975 -34.068 -25.554 1.00 55.94 79 PHE D O 1
ATOM 5243 N N . GLY D 1 80 ? 15.346 -33.606 -27.031 1.00 55.57 80 GLY D N 1
ATOM 5244 C CA . GLY D 1 80 ? 14.461 -34.681 -26.593 1.00 54.67 80 GLY D CA 1
ATOM 5245 C C . GLY D 1 80 ? 13.411 -34.280 -25.578 1.00 54.38 80 GLY D C 1
ATOM 5246 O O . GLY D 1 80 ? 12.327 -34.856 -25.539 1.00 55.37 80 GLY D O 1
ATOM 5247 N N . HIS D 1 81 ? 13.738 -33.312 -24.735 1.00 53.15 81 HIS D N 1
ATOM 5248 C CA . HIS D 1 81 ? 12.832 -32.863 -23.686 1.00 52.12 81 HIS D CA 1
ATOM 5249 C C . HIS D 1 81 ? 12.934 -31.359 -23.578 1.00 49.48 81 HIS D C 1
ATOM 5250 O O . HIS D 1 81 ? 13.736 -30.741 -24.252 1.00 49.92 81 HIS D O 1
ATOM 5257 N N . VAL D 1 82 ? 12.093 -30.788 -22.732 1.00 46.25 82 VAL D N 1
ATOM 5258 C CA . VAL D 1 82 ? 12.232 -29.435 -22.258 1.00 42.84 82 VAL D CA 1
ATOM 5259 C C . VAL D 1 82 ? 11.865 -29.564 -20.805 1.00 41.30 82 VAL D C 1
ATOM 5260 O O . VAL D 1 82 ? 10.798 -30.131 -20.486 1.00 40.89 82 VAL D O 1
ATOM 5264 N N . HIS D 1 83 ? 12.719 -29.053 -19.929 1.00 39.22 83 HIS D N 1
ATOM 5265 C CA . HIS D 1 83 ? 12.416 -29.052 -18.468 1.00 38.23 83 HIS D CA 1
ATOM 5266 C C . HIS D 1 83 ? 12.158 -27.683 -17.851 1.00 36.52 83 HIS D C 1
ATOM 5267 O O . HIS D 1 83 ? 11.708 -27.591 -16.688 1.00 36.20 83 HIS D O 1
ATOM 5274 N N . GLY D 1 84 ? 12.493 -26.630 -18.606 1.00 34.75 84 GLY D N 1
ATOM 5275 C CA . GLY D 1 84 ? 12.658 -25.304 -18.046 1.00 32.33 84 GLY D CA 1
ATOM 5276 C C . GLY D 1 84 ? 12.388 -24.230 -19.076 1.00 32.32 84 GLY D C 1
ATOM 5277 O O . GLY D 1 84 ? 12.912 -24.293 -20.203 1.00 31.66 84 GLY D O 1
ATOM 5278 N N . LEU D 1 85 ? 11.539 -23.264 -18.698 1.00 30.06 85 LEU D N 1
ATOM 5279 C CA . LEU D 1 85 ? 11.345 -22.063 -19.460 1.00 28.17 85 LEU D CA 1
ATOM 5280 C C . LEU D 1 85 ? 11.623 -20.922 -18.502 1.00 28.56 85 LEU D C 1
ATOM 5281 O O . LEU D 1 85 ? 11.044 -20.912 -17.397 1.00 28.14 85 LEU D O 1
ATOM 5286 N N . VAL D 1 86 ? 12.568 -20.026 -18.891 1.00 27.61 86 VAL D N 1
ATOM 5287 C CA . VAL D 1 86 ? 12.802 -18.745 -18.231 1.00 27.49 86 VAL D CA 1
ATOM 5288 C C . VAL D 1 86 ? 12.489 -17.589 -19.205 1.00 27.46 86 VAL D C 1
ATOM 5289 O O . VAL D 1 86 ? 13.193 -17.398 -20.214 1.00 27.22 86 VAL D O 1
ATOM 5293 N N . ASN D 1 87 ? 11.427 -16.836 -18.927 1.00 26.77 87 ASN D N 1
ATOM 5294 C CA . ASN D 1 87 ? 11.009 -15.733 -19.801 1.00 26.79 87 ASN D CA 1
ATOM 5295 C C . ASN D 1 87 ? 11.716 -14.470 -19.360 1.00 27.45 87 ASN D C 1
ATOM 5296 O O . ASN D 1 87 ? 11.423 -13.900 -18.270 1.00 27.28 87 ASN D O 1
ATOM 5301 N N . CYS D 1 88 ? 12.666 -14.033 -20.176 1.00 29.65 88 CYS D N 1
ATOM 5302 C CA . CYS D 1 88 ? 13.350 -12.760 -19.902 1.00 32.32 88 CYS D CA 1
ATOM 5303 C C . CYS D 1 88 ? 13.222 -11.731 -20.998 1.00 33.10 88 CYS D C 1
ATOM 5304 O O . CYS D 1 88 ? 13.669 -10.621 -20.798 1.00 35.65 88 CYS D O 1
ATOM 5307 N N . ALA D 1 89 ? 12.630 -12.057 -22.142 1.00 33.89 89 ALA D N 1
ATOM 5308 C CA . ALA D 1 89 ? 12.383 -11.036 -23.187 1.00 34.21 89 ALA D CA 1
ATOM 5309 C C . ALA D 1 89 ? 11.481 -9.912 -22.669 1.00 35.05 89 ALA D C 1
ATOM 5310 O O . ALA D 1 89 ? 10.455 -10.173 -22.017 1.00 36.28 89 ALA D O 1
ATOM 5312 N N . GLY D 1 90 ? 11.814 -8.672 -22.985 1.00 35.76 90 GLY D N 1
ATOM 5313 C CA . GLY D 1 90 ? 11.023 -7.579 -22.459 1.00 36.97 90 GLY D CA 1
ATOM 5314 C C . GLY D 1 90 ? 11.539 -6.253 -22.878 1.00 37.76 90 GLY D C 1
ATOM 5315 O O . GLY D 1 90 ? 12.727 -6.139 -23.199 1.00 38.71 90 GLY D O 1
ATOM 5316 N N . THR D 1 91 ? 10.643 -5.263 -22.909 1.00 38.31 91 THR D N 1
ATOM 5317 C CA . THR D 1 91 ? 10.991 -3.872 -23.193 1.00 38.65 91 THR D CA 1
ATOM 5318 C C . THR D 1 91 ? 10.424 -3.085 -22.060 1.00 38.96 91 THR D C 1
ATOM 5319 O O . THR D 1 91 ? 9.430 -3.487 -21.452 1.00 39.45 91 THR D O 1
ATOM 5323 N N . ALA D 1 92 ? 11.017 -1.922 -21.837 1.00 38.88 92 ALA D N 1
ATOM 5324 C CA . ALA D 1 92 ? 10.673 -1.057 -20.733 1.00 39.25 92 ALA D CA 1
ATOM 5325 C C . ALA D 1 92 ? 10.661 0.419 -21.174 1.00 39.90 92 ALA D C 1
ATOM 5326 O O . ALA D 1 92 ? 11.385 1.270 -20.611 1.00 38.81 92 ALA D O 1
ATOM 5328 N N . PRO D 1 93 ? 9.819 0.744 -22.174 1.00 40.52 93 PRO D N 1
ATOM 5329 C CA . PRO D 1 93 ? 9.650 2.180 -22.492 1.00 40.34 93 PRO D CA 1
ATOM 5330 C C . PRO D 1 93 ? 9.058 3.007 -21.341 1.00 40.20 93 PRO D C 1
ATOM 5331 O O . PRO D 1 93 ? 8.498 2.466 -20.372 1.00 41.14 93 PRO D O 1
ATOM 5335 N N . GLY D 1 94 ? 9.245 4.320 -21.437 1.00 40.30 94 GLY D N 1
ATOM 5336 C CA . GLY D 1 94 ? 8.547 5.302 -20.618 1.00 38.56 94 GLY D CA 1
ATOM 5337 C C . GLY D 1 94 ? 7.947 6.275 -21.617 1.00 38.01 94 GLY D C 1
ATOM 5338 O O . GLY D 1 94 ? 8.614 6.694 -22.558 1.00 37.46 94 GLY D O 1
ATOM 5339 N N . GLU D 1 95 ? 6.670 6.585 -21.431 1.00 37.31 95 GLU D N 1
ATOM 5340 C CA . GLU D 1 95 ? 5.936 7.523 -22.239 1.00 36.52 95 GLU D CA 1
ATOM 5341 C C . GLU D 1 95 ? 4.786 7.950 -21.338 1.00 36.73 95 GLU D C 1
ATOM 5342 O O . GLU D 1 95 ? 4.130 7.103 -20.698 1.00 34.97 95 GLU D O 1
ATOM 5348 N N . LYS D 1 96 ? 4.531 9.251 -21.255 1.00 36.42 96 LYS D N 1
ATOM 5349 C CA . LYS D 1 96 ? 3.391 9.687 -20.455 1.00 36.41 96 LYS D CA 1
ATOM 5350 C C . LYS D 1 96 ? 2.067 9.399 -21.146 1.00 36.18 96 LYS D C 1
ATOM 5351 O O . LYS D 1 96 ? 1.970 9.360 -22.367 1.00 36.19 96 LYS D O 1
ATOM 5357 N N . ILE D 1 97 ? 1.042 9.168 -20.335 1.00 35.84 97 ILE D N 1
ATOM 5358 C CA . ILE D 1 97 ? -0.293 9.082 -20.840 1.00 35.10 97 ILE D CA 1
ATOM 5359 C C . ILE D 1 97 ? -0.609 10.353 -21.609 1.00 35.60 97 ILE D C 1
ATOM 5360 O O . ILE D 1 97 ? -1.069 10.264 -22.727 1.00 35.53 97 ILE D O 1
ATOM 5365 N N . LEU D 1 98 ? -0.391 11.527 -20.996 1.00 36.24 98 LEU D N 1
ATOM 5366 C CA . LEU D 1 98 ? -0.749 12.808 -21.639 1.00 37.33 98 LEU D CA 1
ATOM 5367 C C . LEU D 1 98 ? 0.524 13.570 -21.795 1.00 37.62 98 LEU D C 1
ATOM 5368 O O . LEU D 1 98 ? 0.948 14.217 -20.878 1.00 37.34 98 LEU D O 1
ATOM 5373 N N . GLY D 1 99 ? 1.160 13.449 -22.947 1.00 39.96 99 GLY D N 1
ATOM 5374 C CA . GLY D 1 99 ? 2.463 14.116 -23.178 1.00 42.64 99 GLY D CA 1
ATOM 5375 C C . GLY D 1 99 ? 2.391 15.528 -23.767 1.00 44.21 99 GLY D C 1
ATOM 5376 O O . GLY D 1 99 ? 1.313 15.978 -24.200 1.00 44.30 99 GLY D O 1
ATOM 5377 N N . ARG D 1 100 ? 3.528 16.230 -23.782 1.00 46.13 100 ARG D N 1
ATOM 5378 C CA . ARG D 1 100 ? 3.603 17.580 -24.387 1.00 47.80 100 ARG D CA 1
ATOM 5379 C C . ARG D 1 100 ? 2.991 17.558 -25.810 1.00 48.79 100 ARG D C 1
ATOM 5380 O O . ARG D 1 100 ? 2.165 18.395 -26.166 1.00 49.49 100 ARG D O 1
ATOM 5382 N N . SER D 1 101 ? 3.359 16.545 -26.587 1.00 49.72 101 SER D N 1
ATOM 5383 C CA . SER D 1 101 ? 2.900 16.380 -27.975 1.00 49.83 101 SER D CA 1
ATOM 5384 C C . SER D 1 101 ? 1.420 16.005 -28.138 1.00 48.65 101 SER D C 1
ATOM 5385 O O . SER D 1 101 ? 0.718 16.547 -29.016 1.00 49.66 101 SER D O 1
ATOM 5388 N N . GLY D 1 102 ? 0.973 15.048 -27.326 1.00 46.05 102 GLY D N 1
ATOM 5389 C CA . GLY D 1 102 ? -0.404 14.563 -27.343 1.00 42.80 102 GLY D CA 1
ATOM 5390 C C . GLY D 1 102 ? -0.479 13.323 -26.464 1.00 40.50 102 GLY D C 1
ATOM 5391 O O . GLY D 1 102 ? 0.483 12.972 -25.790 1.00 41.15 102 GLY D O 1
ATOM 5392 N N . PRO D 1 103 ? -1.619 12.644 -26.457 1.00 38.52 103 PRO D N 1
ATOM 5393 C CA . PRO D 1 103 ? -1.687 11.380 -25.703 1.00 36.56 103 PRO D CA 1
ATOM 5394 C C . PRO D 1 103 ? -0.724 10.301 -26.189 1.00 35.03 103 PRO D C 1
ATOM 5395 O O . PRO D 1 103 ? -0.275 10.312 -27.348 1.00 35.82 103 PRO D O 1
ATOM 5399 N N . HIS D 1 104 ? -0.414 9.388 -25.284 1.00 32.87 104 HIS D N 1
ATOM 5400 C CA . HIS D 1 104 ? 0.449 8.258 -25.482 1.00 31.17 104 HIS D CA 1
ATOM 5401 C C . HIS D 1 104 ? -0.015 7.543 -26.740 1.00 30.88 104 HIS D C 1
ATOM 5402 O O . HIS D 1 104 ? -1.183 7.316 -26.879 1.00 29.43 104 HIS D O 1
ATOM 54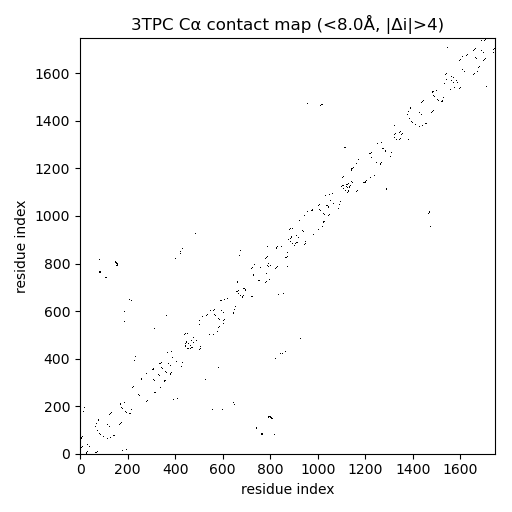09 N N . ALA D 1 105 ? 0.876 7.197 -27.674 1.00 30.84 105 ALA D N 1
ATOM 5410 C CA . ALA D 1 105 ? 0.439 6.501 -28.893 1.00 31.27 105 ALA D CA 1
ATOM 5411 C C . ALA D 1 105 ? -0.263 5.189 -28.508 1.00 32.71 105 ALA D C 1
ATOM 5412 O O . ALA D 1 105 ? 0.199 4.471 -27.590 1.00 32.70 105 ALA D O 1
ATOM 5414 N N . LEU D 1 106 ? -1.342 4.853 -29.202 1.00 32.26 106 LEU D N 1
ATOM 5415 C CA . LEU D 1 106 ? -1.977 3.574 -28.965 1.00 33.10 106 LEU D CA 1
ATOM 5416 C C . LEU D 1 106 ? -1.078 2.363 -29.228 1.00 34.17 106 LEU D C 1
ATOM 5417 O O . LEU D 1 106 ? -0.867 1.505 -28.353 1.00 35.18 106 LEU D O 1
ATOM 5422 N N . ASP D 1 107 ? -0.579 2.277 -30.438 1.00 35.15 107 ASP D N 1
ATOM 5423 C CA . ASP D 1 107 ? 0.156 1.108 -30.898 1.00 35.98 107 ASP D CA 1
ATOM 5424 C C . ASP D 1 107 ? 1.457 0.879 -30.133 1.00 34.53 107 ASP D C 1
ATOM 5425 O O . ASP D 1 107 ? 1.898 -0.242 -30.017 1.00 34.85 107 ASP D O 1
ATOM 5430 N N . SER D 1 108 ? 2.088 1.942 -29.654 1.00 33.24 108 SER D N 1
ATOM 5431 C CA . SER D 1 108 ? 3.241 1.833 -28.763 1.00 31.81 108 SER D CA 1
ATOM 5432 C C . SER D 1 108 ? 2.928 0.995 -27.479 1.00 31.39 108 SER D C 1
ATOM 5433 O O . SER D 1 108 ? 3.715 0.115 -27.073 1.00 31.45 108 SER D O 1
ATOM 5436 N N . PHE D 1 109 ? 1.770 1.276 -26.883 1.00 29.98 109 PHE D N 1
ATOM 5437 C CA . PHE D 1 109 ? 1.266 0.613 -25.679 1.00 30.43 109 PHE D CA 1
ATOM 5438 C C . PHE D 1 109 ? 0.964 -0.890 -25.928 1.00 30.49 109 PHE D C 1
ATOM 5439 O O . PHE D 1 109 ? 1.452 -1.774 -25.191 1.00 30.36 109 PHE D O 1
ATOM 5447 N N . ALA D 1 110 ? 0.205 -1.147 -26.996 1.00 30.30 110 ALA D N 1
ATOM 5448 C CA . ALA D 1 110 ? -0.007 -2.490 -27.550 1.00 30.03 110 ALA D CA 1
ATOM 5449 C C . ALA D 1 110 ? 1.285 -3.253 -27.776 1.00 29.34 110 ALA D C 1
ATOM 5450 O O . ALA D 1 110 ? 1.400 -4.399 -27.404 1.00 29.50 110 ALA D O 1
ATOM 5452 N N . ARG D 1 111 ? 2.272 -2.597 -28.345 1.00 28.87 111 ARG D N 1
ATOM 5453 C CA . ARG D 1 111 ? 3.517 -3.251 -28.659 1.00 29.03 111 ARG D CA 1
ATOM 5454 C C . ARG D 1 111 ? 4.250 -3.735 -27.368 1.00 28.30 111 ARG D C 1
ATOM 5455 O O . ARG D 1 111 ? 4.805 -4.800 -27.315 1.00 29.55 111 ARG D O 1
ATOM 5458 N N . THR D 1 112 ? 4.265 -2.915 -26.343 1.00 28.29 112 THR D N 1
ATOM 5459 C CA . THR D 1 112 ? 4.864 -3.259 -25.064 1.00 27.76 112 THR D CA 1
ATOM 5460 C C . THR D 1 112 ? 4.109 -4.367 -24.360 1.00 27.32 112 THR D C 1
ATOM 5461 O O . THR D 1 112 ? 4.732 -5.249 -23.764 1.00 27.88 112 THR D O 1
ATOM 5465 N N . VAL D 1 113 ? 2.775 -4.318 -24.417 1.00 26.52 113 VAL D N 1
ATOM 5466 C CA . VAL D 1 113 ? 1.943 -5.423 -23.931 1.00 25.97 113 VAL D CA 1
ATOM 5467 C C . VAL D 1 113 ? 2.228 -6.696 -24.734 1.00 25.50 113 VAL D C 1
ATOM 5468 O O . VAL D 1 113 ? 2.349 -7.770 -24.162 1.00 24.71 113 VAL D O 1
ATOM 5472 N N . ALA D 1 114 ? 2.375 -6.567 -26.054 1.00 25.38 114 ALA D N 1
ATOM 5473 C CA . ALA D 1 114 ? 2.621 -7.726 -26.905 1.00 25.19 114 ALA D CA 1
ATOM 5474 C C . ALA D 1 114 ? 3.989 -8.413 -26.619 1.00 25.81 114 ALA D C 1
ATOM 5475 O O . ALA D 1 114 ? 4.051 -9.630 -26.374 1.00 24.80 114 ALA D O 1
ATOM 5477 N N . VAL D 1 115 ? 5.063 -7.642 -26.515 1.00 26.05 115 VAL D N 1
ATOM 5478 C CA . VAL D 1 115 ? 6.344 -8.244 -26.179 1.00 27.27 115 VAL D CA 1
ATOM 5479 C C . VAL D 1 115 ? 6.343 -8.824 -24.753 1.00 27.67 115 VAL D C 1
ATOM 5480 O O . VAL D 1 115 ? 6.674 -9.964 -24.554 1.00 27.67 115 VAL D O 1
ATOM 5484 N N . ASN D 1 116 ? 5.953 -8.015 -23.770 1.00 28.59 116 ASN D N 1
ATOM 5485 C CA . ASN D 1 116 ? 6.065 -8.388 -22.364 1.00 28.30 116 ASN D CA 1
ATOM 5486 C C . ASN D 1 116 ? 5.031 -9.446 -21.938 1.00 28.18 116 ASN D C 1
ATOM 5487 O O . ASN D 1 116 ? 5.388 -10.410 -21.283 1.00 28.71 116 ASN D O 1
ATOM 5492 N N . LEU D 1 117 ? 3.778 -9.301 -22.363 1.00 26.94 117 LEU D N 1
ATOM 5493 C CA . LEU D 1 117 ? 2.721 -10.189 -21.920 1.00 26.09 117 LEU D CA 1
ATOM 5494 C C . LEU D 1 117 ? 2.343 -11.309 -22.938 1.00 26.80 117 LEU D C 1
ATOM 5495 O O . LEU D 1 117 ? 2.368 -12.489 -22.582 1.00 25.58 117 LEU D O 1
ATOM 5500 N N . ILE D 1 118 ? 1.979 -10.940 -24.176 1.00 27.59 118 ILE D N 1
ATOM 5501 C CA . ILE D 1 118 ? 1.550 -11.934 -25.161 1.00 28.41 118 ILE D CA 1
ATOM 5502 C C . ILE D 1 118 ? 2.705 -12.871 -25.467 1.00 28.83 118 ILE D C 1
ATOM 5503 O O . ILE D 1 118 ? 2.497 -14.076 -25.586 1.00 27.70 118 ILE D O 1
ATOM 5508 N N . GLY D 1 119 ? 3.917 -12.288 -25.560 1.00 29.17 119 GLY D N 1
ATOM 5509 C CA . GLY D 1 119 ? 5.179 -13.032 -25.666 1.00 28.77 119 GLY D CA 1
ATOM 5510 C C . GLY D 1 119 ? 5.346 -14.118 -24.600 1.00 28.62 119 GLY D C 1
ATOM 5511 O O . GLY D 1 119 ? 5.612 -15.284 -24.938 1.00 28.80 119 GLY D O 1
ATOM 5512 N N . THR D 1 120 ? 5.214 -13.757 -23.322 1.00 26.76 120 THR D N 1
ATOM 5513 C CA . THR D 1 120 ? 5.494 -14.750 -22.308 1.00 26.73 120 THR D CA 1
ATOM 5514 C C . THR D 1 120 ? 4.396 -15.817 -22.303 1.00 25.99 120 THR D C 1
ATOM 5515 O O . THR D 1 120 ? 4.674 -16.971 -22.100 1.00 26.11 120 THR D O 1
ATOM 5519 N N . PHE D 1 121 ? 3.163 -15.427 -22.597 1.00 25.38 121 PHE D N 1
ATOM 5520 C CA . PHE D 1 121 ? 2.094 -16.405 -22.683 1.00 25.41 121 PHE D CA 1
ATOM 5521 C C . PHE D 1 121 ? 2.258 -17.402 -23.830 1.00 25.21 121 PHE D C 1
ATOM 5522 O O . PHE D 1 121 ? 1.956 -18.565 -23.686 1.00 24.16 121 PHE D O 1
ATOM 5530 N N . ASN D 1 122 ? 2.689 -16.909 -24.977 1.00 25.84 122 ASN D N 1
ATOM 5531 C CA . ASN D 1 122 ? 2.969 -17.746 -26.136 1.00 26.58 122 ASN D CA 1
ATOM 5532 C C . ASN D 1 122 ? 3.983 -18.832 -25.763 1.00 27.20 122 ASN D C 1
ATOM 5533 O O . ASN D 1 122 ? 3.702 -20.027 -25.933 1.00 26.89 122 ASN D O 1
ATOM 5546 N N . ILE D 1 124 ? 4.804 -19.841 -22.787 1.00 27.53 124 ILE D N 1
ATOM 5547 C CA . ILE D 1 124 ? 4.257 -20.672 -21.768 1.00 27.24 124 ILE D CA 1
ATOM 5548 C C . ILE D 1 124 ? 3.301 -21.723 -22.269 1.00 27.07 124 ILE D C 1
ATOM 5549 O O . ILE D 1 124 ? 3.363 -22.849 -21.905 1.00 25.75 124 ILE D O 1
ATOM 5554 N N . ARG D 1 125 ? 2.414 -21.339 -23.135 1.00 26.63 125 ARG D N 1
ATOM 5555 C CA . ARG D 1 125 ? 1.540 -22.325 -23.654 1.00 28.59 125 ARG D CA 1
ATOM 5556 C C . ARG D 1 125 ? 2.238 -23.409 -24.474 1.00 29.16 125 ARG D C 1
ATOM 5557 O O . ARG D 1 125 ? 1.907 -24.555 -24.395 1.00 29.26 125 ARG D O 1
ATOM 5565 N N . LEU D 1 126 ? 3.176 -23.017 -25.295 1.00 30.34 126 LEU D N 1
ATOM 5566 C CA . LEU D 1 126 ? 3.943 -23.980 -26.041 1.00 31.50 126 LEU D CA 1
ATOM 5567 C C . LEU D 1 126 ? 4.967 -24.833 -25.323 1.00 32.14 126 LEU D C 1
ATOM 5568 O O . LEU D 1 126 ? 5.017 -25.996 -25.518 1.00 33.82 126 LEU D O 1
ATOM 5573 N N . ALA D 1 127 ? 5.744 -24.241 -24.450 1.00 31.38 127 ALA D N 1
ATOM 5574 C CA . ALA D 1 127 ? 6.641 -25.011 -23.592 1.00 29.90 127 ALA D CA 1
ATOM 5575 C C . ALA D 1 127 ? 5.898 -25.988 -22.703 1.00 29.56 127 ALA D C 1
ATOM 5576 O O . ALA D 1 127 ? 6.348 -27.095 -22.456 1.00 30.11 127 ALA D O 1
ATOM 5578 N N . ALA D 1 128 ? 4.784 -25.550 -22.154 1.00 28.25 128 ALA D N 1
ATOM 5579 C CA . ALA D 1 128 ? 4.149 -26.333 -21.173 1.00 26.86 128 ALA D CA 1
ATOM 5580 C C . ALA D 1 128 ? 3.614 -27.594 -21.829 1.00 27.15 128 ALA D C 1
ATOM 5581 O O . ALA D 1 128 ? 3.655 -28.664 -21.204 1.00 25.72 128 ALA D O 1
ATOM 5583 N N . GLU D 1 129 ? 3.095 -27.458 -23.052 1.00 27.06 129 GLU D N 1
ATOM 5584 C CA . GLU D 1 129 ? 2.641 -28.590 -23.845 1.00 28.71 129 GLU D CA 1
ATOM 5585 C C . GLU D 1 129 ? 3.732 -29.679 -23.905 1.00 29.00 129 GLU D C 1
ATOM 5586 O O . GLU D 1 129 ? 3.479 -30.808 -23.524 1.00 28.08 129 GLU D O 1
ATOM 5592 N N . VAL D 1 130 ? 4.946 -29.308 -24.348 1.00 29.96 130 VAL D N 1
ATOM 5593 C CA . VAL D 1 130 ? 6.087 -30.205 -24.337 1.00 30.26 130 VAL D CA 1
ATOM 5594 C C . VAL D 1 130 ? 6.446 -30.764 -22.945 1.00 32.44 130 VAL D C 1
ATOM 5595 O O . VAL D 1 130 ? 6.620 -31.993 -22.805 1.00 33.69 130 VAL D O 1
ATOM 5607 N N . SER D 1 132 ? 4.791 -31.232 -20.421 1.00 33.57 132 SER D N 1
ATOM 5608 C CA . SER D 1 132 ? 3.636 -32.109 -20.297 1.00 34.59 132 SER D CA 1
ATOM 5609 C C . SER D 1 132 ? 3.907 -33.592 -20.659 1.00 35.12 132 SER D C 1
ATOM 5610 O O . SER D 1 132 ? 3.436 -34.526 -19.981 1.00 33.84 132 SER D O 1
ATOM 5613 N N . GLN D 1 133 ? 4.659 -33.765 -21.753 1.00 35.97 133 GLN D N 1
ATOM 5614 C CA . GLN D 1 133 ? 4.824 -35.038 -22.435 1.00 36.75 133 GLN D CA 1
ATOM 5615 C C . GLN D 1 133 ? 6.041 -35.790 -21.898 1.00 36.60 133 GLN D C 1
ATOM 5616 O O . GLN D 1 133 ? 6.332 -36.886 -22.356 1.00 36.88 133 GLN D O 1
ATOM 5622 N N . GLY D 1 134 ? 6.767 -35.189 -20.956 1.00 36.18 134 GLY D N 1
ATOM 5623 C CA . GLY D 1 134 ? 7.966 -35.827 -20.357 1.00 35.19 134 GLY D CA 1
ATOM 5624 C C . GLY D 1 134 ? 7.655 -36.629 -19.101 1.00 34.32 134 GLY D C 1
ATOM 5625 O O . GLY D 1 134 ? 6.521 -36.626 -18.640 1.00 33.56 134 GLY D O 1
ATOM 5626 N N . GLU D 1 135 ? 8.657 -37.335 -18.574 1.00 34.73 135 GLU D N 1
ATOM 5627 C CA . GLU D 1 135 ? 8.548 -38.106 -17.325 1.00 35.08 135 GLU D CA 1
ATOM 5628 C C . GLU D 1 135 ? 8.707 -37.169 -16.144 1.00 34.51 135 GLU D C 1
ATOM 5629 O O . GLU D 1 135 ? 9.541 -36.255 -16.165 1.00 33.78 135 GLU D O 1
ATOM 5635 N N . PRO D 1 136 ? 7.954 -37.425 -15.071 1.00 34.63 136 PRO D N 1
ATOM 5636 C CA . PRO D 1 136 ? 8.199 -36.733 -13.805 1.00 34.88 136 PRO D CA 1
ATOM 5637 C C . PRO D 1 136 ? 9.569 -37.087 -13.262 1.00 35.36 136 PRO D C 1
ATOM 5638 O O . PRO D 1 136 ? 9.996 -38.242 -13.380 1.00 35.59 136 PRO D O 1
ATOM 5642 N N . ASP D 1 137 ? 10.243 -36.106 -12.667 1.00 34.88 137 ASP D N 1
ATOM 5643 C CA . ASP D 1 137 ? 11.506 -36.332 -11.988 1.00 33.73 137 ASP D CA 1
ATOM 5644 C C . ASP D 1 137 ? 11.177 -36.901 -10.585 1.00 33.24 137 ASP D C 1
ATOM 5645 O O . ASP D 1 137 ? 10.018 -37.251 -10.329 1.00 32.85 137 ASP D O 1
ATOM 5650 N N . ALA D 1 138 ? 12.170 -37.007 -9.700 1.00 33.04 138 ALA D N 1
ATOM 5651 C CA . ALA D 1 138 ? 11.985 -37.608 -8.351 1.00 33.58 138 ALA D CA 1
ATOM 5652 C C . ALA D 1 138 ? 10.978 -36.886 -7.461 1.00 34.41 138 ALA D C 1
ATOM 5653 O O . ALA D 1 138 ? 10.337 -37.501 -6.601 1.00 34.72 138 ALA D O 1
ATOM 5655 N N . ASP D 1 139 ? 10.839 -35.578 -7.638 1.00 34.83 139 ASP D N 1
ATOM 5656 C CA . ASP D 1 139 ? 9.812 -34.843 -6.892 1.00 34.80 139 ASP D CA 1
ATOM 5657 C C . ASP D 1 139 ? 8.470 -34.791 -7.595 1.00 34.61 139 ASP D C 1
ATOM 5658 O O . ASP D 1 139 ? 7.504 -34.272 -7.044 1.00 35.41 139 ASP D O 1
ATOM 5663 N N . GLY D 1 140 ? 8.407 -35.337 -8.810 1.00 33.62 140 GLY D N 1
ATOM 5664 C CA . GLY D 1 140 ? 7.167 -35.422 -9.550 1.00 33.36 140 GLY D CA 1
ATOM 5665 C C . GLY D 1 140 ? 7.008 -34.240 -10.477 1.00 33.18 140 GLY D C 1
ATOM 5666 O O . GLY D 1 140 ? 5.905 -33.952 -10.942 1.00 33.73 140 GLY D O 1
ATOM 5667 N N . GLU D 1 141 ? 8.125 -33.579 -10.754 1.00 32.38 141 GLU D N 1
ATOM 5668 C CA . GLU D 1 141 ? 8.165 -32.342 -11.495 1.00 32.20 141 GLU D CA 1
ATOM 5669 C C . GLU D 1 141 ? 8.507 -32.575 -12.972 1.00 32.34 141 GLU D C 1
ATOM 5670 O O . GLU D 1 141 ? 9.578 -33.151 -13.295 1.00 32.27 141 GLU D O 1
ATOM 5676 N N . ARG D 1 142 ? 7.620 -32.144 -13.873 1.00 31.84 142 ARG D N 1
ATOM 5677 C CA . ARG D 1 142 ? 7.924 -32.180 -15.331 1.00 31.88 142 ARG D CA 1
ATOM 5678 C C . ARG D 1 142 ? 8.472 -30.844 -15.802 1.00 30.94 142 ARG D C 1
ATOM 5679 O O . ARG D 1 142 ? 9.162 -30.800 -16.809 1.00 31.88 142 ARG D O 1
ATOM 5687 N N . GLY D 1 143 ? 8.211 -29.751 -15.078 1.00 29.86 143 GLY D N 1
ATOM 5688 C CA . GLY D 1 143 ? 8.777 -28.443 -15.487 1.00 27.71 143 GLY D CA 1
ATOM 5689 C C . GLY D 1 143 ? 8.799 -27.347 -14.460 1.00 27.47 143 GLY D C 1
ATOM 5690 O O . GLY D 1 143 ? 8.140 -27.438 -13.424 1.00 28.61 143 GLY D O 1
ATOM 5691 N N . VAL D 1 144 ? 9.591 -26.320 -14.740 1.00 26.47 144 VAL D N 1
ATOM 5692 C CA . VAL D 1 144 ? 9.628 -25.066 -13.992 1.00 26.26 144 VAL D CA 1
ATOM 5693 C C . VAL D 1 144 ? 9.564 -23.947 -15.027 1.00 26.05 144 VAL D C 1
ATOM 5694 O O . VAL D 1 144 ? 10.388 -23.900 -15.975 1.00 25.17 144 VAL D O 1
ATOM 5698 N N . ILE D 1 145 ? 8.627 -23.044 -14.823 1.00 23.95 145 ILE D N 1
ATOM 5699 C CA . ILE D 1 145 ? 8.537 -21.876 -15.639 1.00 22.92 145 ILE D CA 1
ATOM 5700 C C . ILE D 1 145 ? 8.778 -20.711 -14.673 1.00 22.81 145 ILE D C 1
ATOM 5701 O O . ILE D 1 145 ? 8.076 -20.576 -13.695 1.00 22.00 145 ILE D O 1
ATOM 5706 N N . VAL D 1 146 ? 9.798 -19.909 -14.948 1.00 21.96 146 VAL D N 1
ATOM 5707 C CA . VAL D 1 146 ? 10.004 -18.698 -14.226 1.00 22.03 146 VAL D CA 1
ATOM 5708 C C . VAL D 1 146 ? 9.726 -17.531 -15.156 1.00 23.10 146 VAL D C 1
ATOM 5709 O O . VAL D 1 146 ? 10.325 -17.424 -16.270 1.00 23.30 146 VAL D O 1
ATOM 5713 N N . ASN D 1 147 ? 8.872 -16.616 -14.702 1.00 22.51 147 ASN D N 1
ATOM 5714 C CA . ASN D 1 147 ? 8.657 -15.412 -15.491 1.00 22.99 147 ASN D CA 1
ATOM 5715 C C . ASN D 1 147 ? 9.325 -14.178 -14.915 1.00 23.75 147 ASN D C 1
ATOM 5716 O O . ASN D 1 147 ? 9.591 -14.080 -13.707 1.00 24.23 147 ASN D O 1
ATOM 5721 N N . THR D 1 148 ? 9.544 -13.208 -15.785 1.00 23.72 148 THR D N 1
ATOM 5722 C CA . THR D 1 148 ? 10.142 -11.980 -15.349 1.00 24.06 148 THR D CA 1
ATOM 5723 C C . THR D 1 148 ? 9.124 -10.901 -15.460 1.00 23.94 148 THR D C 1
ATOM 5724 O O . THR D 1 148 ? 8.720 -10.543 -16.564 1.00 23.75 148 THR D O 1
ATOM 5728 N N . ALA D 1 149 ? 8.697 -10.389 -14.312 1.00 23.86 149 ALA D N 1
ATOM 5729 C CA . ALA D 1 149 ? 7.741 -9.282 -14.276 1.00 23.55 149 ALA D CA 1
ATOM 5730 C C . ALA D 1 149 ? 8.584 -8.072 -13.955 1.00 24.04 149 ALA D C 1
ATOM 5731 O O . ALA D 1 149 ? 9.632 -7.842 -14.579 1.00 25.19 149 ALA D O 1
ATOM 5733 N N . SER D 1 150 ? 8.178 -7.315 -12.954 1.00 23.26 150 SER D N 1
ATOM 5734 C CA . SER D 1 150 ? 8.979 -6.186 -12.507 1.00 23.44 150 SER D CA 1
ATOM 5735 C C . SER D 1 150 ? 8.280 -5.522 -11.345 1.00 23.60 150 SER D C 1
ATOM 5736 O O . SER D 1 150 ? 7.053 -5.576 -11.225 1.00 24.36 150 SER D O 1
ATOM 5739 N N . ILE D 1 151 ? 9.050 -4.838 -10.540 1.00 22.56 151 ILE D N 1
ATOM 5740 C CA . ILE D 1 151 ? 8.517 -4.017 -9.437 1.00 23.49 151 ILE D CA 1
ATOM 5741 C C . ILE D 1 151 ? 7.529 -2.926 -9.907 1.00 22.39 151 ILE D C 1
ATOM 5742 O O . ILE D 1 151 ? 6.738 -2.421 -9.158 1.00 24.01 151 ILE D O 1
ATOM 5747 N N . ALA D 1 152 ? 7.590 -2.550 -11.153 1.00 22.62 152 ALA D N 1
ATOM 5748 C CA . ALA D 1 152 ? 6.646 -1.589 -11.690 1.00 23.05 152 ALA D CA 1
ATOM 5749 C C . ALA D 1 152 ? 5.241 -2.205 -11.721 1.00 23.33 152 ALA D C 1
ATOM 5750 O O . ALA D 1 152 ? 4.262 -1.484 -11.783 1.00 22.89 152 ALA D O 1
ATOM 5752 N N . ALA D 1 153 ? 5.134 -3.526 -11.613 1.00 23.46 153 ALA D N 1
ATOM 5753 C CA . ALA D 1 153 ? 3.795 -4.141 -11.542 1.00 24.51 153 ALA D CA 1
ATOM 5754 C C . ALA D 1 153 ? 3.006 -3.719 -10.287 1.00 25.27 153 ALA D C 1
ATOM 5755 O O . ALA D 1 153 ? 1.802 -3.777 -10.266 1.00 24.34 153 ALA D O 1
ATOM 5757 N N . PHE D 1 154 ? 3.705 -3.282 -9.243 1.00 26.87 154 PHE D N 1
ATOM 5758 C CA . PHE D 1 154 ? 3.056 -2.846 -8.006 1.00 27.13 154 PHE D CA 1
ATOM 5759 C C . PHE D 1 154 ? 3.330 -1.398 -7.661 1.00 27.63 154 PHE D C 1
ATOM 5760 O O . PHE D 1 154 ? 2.628 -0.861 -6.845 1.00 27.84 154 PHE D O 1
ATOM 5768 N N . ASP D 1 155 ? 4.415 -0.824 -8.188 1.00 29.41 155 ASP D N 1
ATOM 5769 C CA . ASP D 1 155 ? 4.884 0.513 -7.791 1.00 31.41 155 ASP D CA 1
ATOM 5770 C C . ASP D 1 155 ? 4.991 1.356 -9.047 1.00 31.80 155 ASP D C 1
ATOM 5771 O O . ASP D 1 155 ? 5.915 2.170 -9.143 1.00 32.90 155 ASP D O 1
ATOM 5776 N N . GLY D 1 156 ? 4.123 1.148 -10.031 1.00 30.69 156 GLY D N 1
ATOM 5777 C CA . GLY D 1 156 ? 4.255 1.859 -11.272 1.00 30.84 156 GLY D CA 1
ATOM 5778 C C . GLY D 1 156 ? 4.518 3.353 -11.115 1.00 31.35 156 GLY D C 1
ATOM 5779 O O . GLY D 1 156 ? 3.734 4.098 -10.477 1.00 32.16 156 GLY D O 1
ATOM 5780 N N . GLN D 1 157 ? 5.607 3.800 -11.702 1.00 30.65 157 GLN D N 1
ATOM 5781 C CA . GLN D 1 157 ? 6.002 5.210 -11.645 1.00 30.97 157 GLN D CA 1
ATOM 5782 C C . GLN D 1 157 ? 5.385 6.040 -12.802 1.00 30.97 157 GLN D C 1
ATOM 5783 O O . GLN D 1 157 ? 4.815 5.481 -13.772 1.00 31.23 157 GLN D O 1
ATOM 5785 N N . ILE D 1 158 ? 5.519 7.364 -12.733 1.00 30.89 158 ILE D N 1
ATOM 5786 C CA . ILE D 1 158 ? 5.042 8.218 -13.833 1.00 30.16 158 ILE D CA 1
ATOM 5787 C C . ILE D 1 158 ? 5.768 7.904 -15.124 1.00 30.16 158 ILE D C 1
ATOM 5788 O O . ILE D 1 158 ? 6.986 7.779 -15.141 1.00 28.78 158 ILE D O 1
ATOM 5793 N N . GLY D 1 159 ? 5.005 7.743 -16.198 1.00 29.87 159 GLY D N 1
ATOM 5794 C CA . GLY D 1 159 ? 5.583 7.346 -17.454 1.00 30.94 159 GLY D CA 1
ATOM 5795 C C . GLY D 1 159 ? 5.669 5.837 -17.629 1.00 31.88 159 GLY D C 1
ATOM 5796 O O . GLY D 1 159 ? 6.066 5.350 -18.690 1.00 32.96 159 GLY D O 1
ATOM 5797 N N . GLN D 1 160 ? 5.300 5.071 -16.617 1.00 30.98 160 GLN D N 1
ATOM 5798 C CA . GLN D 1 160 ? 5.481 3.638 -16.773 1.00 30.93 160 GLN D CA 1
ATOM 5799 C C . GLN D 1 160 ? 4.215 2.850 -17.054 1.00 29.44 160 GLN D C 1
ATOM 5800 O O . GLN D 1 160 ? 4.238 1.636 -16.936 1.00 28.70 160 GLN D O 1
ATOM 5806 N N . ALA D 1 161 ? 3.137 3.530 -17.421 1.00 27.71 161 ALA D N 1
ATOM 5807 C CA . ALA D 1 161 ? 1.847 2.878 -17.591 1.00 28.24 161 ALA D CA 1
ATOM 5808 C C . ALA D 1 161 ? 1.850 1.532 -18.349 1.00 28.06 161 ALA D C 1
ATOM 5809 O O . ALA D 1 161 ? 1.237 0.542 -17.902 1.00 28.80 161 ALA D O 1
ATOM 5811 N N . ALA D 1 162 ? 2.499 1.524 -19.504 1.00 27.28 162 ALA D N 1
ATOM 5812 C CA . ALA D 1 162 ? 2.468 0.397 -20.437 1.00 26.48 162 ALA D CA 1
ATOM 5813 C C . ALA D 1 162 ? 3.308 -0.729 -19.865 1.00 26.16 162 ALA D C 1
ATOM 5814 O O . ALA D 1 162 ? 2.931 -1.912 -19.922 1.00 25.20 162 ALA D O 1
ATOM 5816 N N . TYR D 1 163 ? 4.424 -0.338 -19.264 1.00 25.26 163 TYR D N 1
ATOM 5817 C CA . TYR D 1 163 ? 5.359 -1.267 -18.653 1.00 25.43 163 TYR D CA 1
ATOM 5818 C C . TYR D 1 163 ? 4.715 -1.934 -17.423 1.00 25.34 163 TYR D C 1
ATOM 5819 O O . TYR D 1 163 ? 4.659 -3.150 -17.296 1.00 26.93 163 TYR D O 1
ATOM 5828 N N . ALA D 1 164 ? 4.210 -1.111 -16.534 1.00 24.41 164 ALA D N 1
ATOM 5829 C CA . ALA D 1 164 ? 3.502 -1.561 -15.378 1.00 23.89 164 ALA D CA 1
ATOM 5830 C C . ALA D 1 164 ? 2.299 -2.507 -15.700 1.00 23.53 164 ALA D C 1
ATOM 5831 O O . ALA D 1 164 ? 2.159 -3.584 -15.106 1.00 22.01 164 ALA D O 1
ATOM 5833 N N . ALA D 1 165 ? 1.470 -2.116 -16.650 1.00 22.90 165 ALA D N 1
ATOM 5834 C CA . ALA D 1 165 ? 0.294 -2.929 -16.973 1.00 23.86 165 ALA D CA 1
ATOM 5835 C C . ALA D 1 165 ? 0.721 -4.286 -17.508 1.00 23.65 165 ALA D C 1
ATOM 5836 O O . ALA D 1 165 ? 0.214 -5.330 -17.057 1.00 23.73 165 ALA D O 1
ATOM 5838 N N . SER D 1 166 ? 1.622 -4.241 -18.485 1.00 23.94 166 SER D N 1
ATOM 5839 C CA . SER D 1 166 ? 2.328 -5.397 -19.051 1.00 24.48 166 SER D CA 1
ATOM 5840 C C . SER D 1 166 ? 2.736 -6.424 -17.994 1.00 24.48 166 SER D C 1
ATOM 5841 O O . SER D 1 166 ? 2.486 -7.617 -18.105 1.00 23.46 166 SER D O 1
ATOM 5844 N N . LYS D 1 167 ? 3.507 -5.924 -17.025 1.00 23.71 167 LYS D N 1
ATOM 5845 C CA . LYS D 1 167 ? 4.186 -6.763 -16.082 1.00 22.80 167 LYS D CA 1
ATOM 5846 C C . LYS D 1 167 ? 3.198 -7.190 -15.029 1.00 22.38 167 LYS D C 1
ATOM 5847 O O . LYS D 1 167 ? 3.326 -8.295 -14.445 1.00 23.32 167 LYS D O 1
ATOM 5853 N N . GLY D 1 168 ? 2.229 -6.307 -14.772 1.00 20.77 168 GLY D N 1
ATOM 5854 C CA . GLY D 1 168 ? 1.105 -6.600 -13.882 1.00 20.37 168 GLY D CA 1
ATOM 5855 C C . GLY D 1 168 ? 0.339 -7.770 -14.448 1.00 20.04 168 GLY D C 1
ATOM 5856 O O . GLY D 1 168 ? -0.051 -8.633 -13.706 1.00 21.00 168 GLY D O 1
ATOM 5857 N N . GLY D 1 169 ? 0.192 -7.808 -15.783 1.00 19.41 169 GLY D N 1
ATOM 5858 C CA . GLY D 1 169 ? -0.369 -8.919 -16.507 1.00 18.93 169 GLY D CA 1
ATOM 5859 C C . GLY D 1 169 ? 0.391 -10.184 -16.213 1.00 20.54 169 GLY D C 1
ATOM 5860 O O . GLY D 1 169 ? -0.220 -11.252 -15.893 1.00 20.23 169 GLY D O 1
ATOM 5861 N N . VAL D 1 170 ? 1.726 -10.084 -16.291 1.00 19.80 170 VAL D N 1
ATOM 5862 C CA . VAL D 1 170 ? 2.593 -11.253 -16.116 1.00 19.15 170 VAL D CA 1
ATOM 5863 C C . VAL D 1 170 ? 2.515 -11.779 -14.701 1.00 19.36 170 VAL D C 1
ATOM 5864 O O . VAL D 1 170 ? 2.408 -12.989 -14.481 1.00 19.15 170 VAL D O 1
ATOM 5868 N N . ALA D 1 171 ? 2.633 -10.864 -13.739 1.00 19.53 171 ALA D N 1
ATOM 5869 C CA . ALA D 1 171 ? 2.447 -11.210 -12.329 1.00 19.86 171 ALA D CA 1
ATOM 5870 C C . ALA D 1 171 ? 1.084 -11.907 -12.123 1.00 19.75 171 ALA D C 1
ATOM 5871 O O . ALA D 1 171 ? 1.023 -12.905 -11.464 1.00 19.57 171 ALA D O 1
ATOM 5873 N N . ALA D 1 172 ? -0.008 -11.355 -12.646 1.00 19.07 172 ALA D N 1
ATOM 5874 C CA . ALA D 1 172 ? -1.327 -11.937 -12.369 1.00 20.79 172 ALA D CA 1
ATOM 5875 C C . ALA D 1 172 ? -1.527 -13.316 -13.022 1.00 22.01 172 ALA D C 1
ATOM 5876 O O . ALA D 1 172 ? -2.394 -14.104 -12.614 1.00 21.62 172 ALA D O 1
ATOM 5878 N N . LEU D 1 173 ? -0.711 -13.609 -14.036 1.00 22.02 173 LEU D N 1
ATOM 5879 C CA . LEU D 1 173 ? -0.846 -14.858 -14.771 1.00 22.16 173 LEU D CA 1
ATOM 5880 C C . LEU D 1 173 ? -0.338 -16.023 -13.912 1.00 21.65 173 LEU D C 1
ATOM 5881 O O . LEU D 1 173 ? -0.728 -17.189 -14.066 1.00 20.47 173 LEU D O 1
ATOM 5886 N N . THR D 1 174 ? 0.522 -15.709 -12.971 1.00 21.97 174 THR D N 1
ATOM 5887 C CA . THR D 1 174 ? 1.304 -16.785 -12.415 1.00 22.61 174 THR D CA 1
ATOM 5888 C C . THR D 1 174 ? 0.507 -17.843 -11.622 1.00 22.28 174 THR D C 1
ATOM 5889 O O . THR D 1 174 ? 0.605 -19.072 -11.884 1.00 22.84 174 THR D O 1
ATOM 5893 N N . LEU D 1 175 ? -0.329 -17.370 -10.720 1.00 21.81 175 LEU D N 1
ATOM 5894 C CA . LEU D 1 175 ? -1.225 -18.247 -9.983 1.00 21.71 175 LEU D CA 1
ATOM 5895 C C . LEU D 1 175 ? -2.238 -19.068 -10.845 1.00 21.77 175 LEU D C 1
ATOM 5896 O O . LEU D 1 175 ? -2.327 -20.258 -10.673 1.00 21.99 175 LEU D O 1
ATOM 5901 N N . PRO D 1 176 ? -2.958 -18.462 -11.804 1.00 21.93 176 PRO D N 1
ATOM 5902 C CA . PRO D 1 176 ? -3.806 -19.356 -12.582 1.00 23.33 176 PRO D CA 1
ATOM 5903 C C . PRO D 1 176 ? -3.051 -20.399 -13.397 1.00 23.94 176 PRO D C 1
ATOM 5904 O O . PRO D 1 176 ? -3.551 -21.501 -13.595 1.00 24.02 176 PRO D O 1
ATOM 5908 N N . ALA D 1 177 ? -1.857 -20.030 -13.870 1.00 25.11 177 ALA D N 1
ATOM 5909 C CA . ALA D 1 177 ? -0.986 -20.946 -14.585 1.00 24.94 177 ALA D CA 1
ATOM 5910 C C . ALA D 1 177 ? -0.461 -22.065 -13.677 1.00 25.26 177 ALA D C 1
ATOM 5911 O O . ALA D 1 177 ? -0.607 -23.220 -14.041 1.00 27.04 177 ALA D O 1
ATOM 5913 N N . ALA D 1 178 ? 0.089 -21.757 -12.485 1.00 24.12 178 ALA D N 1
ATOM 5914 C CA . ALA D 1 178 ? 0.530 -22.806 -11.542 1.00 22.32 178 ALA D CA 1
ATOM 5915 C C . ALA D 1 178 ? -0.622 -23.735 -11.137 1.00 23.71 178 ALA D C 1
ATOM 5916 O O . ALA D 1 178 ? -0.415 -24.929 -10.894 1.00 22.50 178 ALA D O 1
ATOM 5918 N N . ARG D 1 179 ? -1.830 -23.160 -11.025 1.00 25.10 179 ARG D N 1
ATOM 5919 C CA . ARG D 1 179 ? -3.015 -23.888 -10.646 1.00 26.95 179 ARG D CA 1
ATOM 5920 C C . ARG D 1 179 ? -3.436 -24.850 -11.724 1.00 28.97 179 ARG D C 1
ATOM 5921 O O . ARG D 1 179 ? -3.751 -26.031 -11.423 1.00 29.90 179 ARG D O 1
ATOM 5929 N N . GLU D 1 180 ? -3.459 -24.385 -12.970 1.00 30.46 180 GLU D N 1
ATOM 5930 C CA . GLU D 1 180 ? -3.732 -25.334 -14.056 1.00 32.19 180 GLU D CA 1
ATOM 5931 C C . GLU D 1 180 ? -2.596 -26.349 -14.223 1.00 32.87 180 GLU D C 1
ATOM 5932 O O . GLU D 1 180 ? -2.816 -27.578 -14.218 1.00 33.22 180 GLU D O 1
ATOM 5938 N N . LEU D 1 181 ? -1.378 -25.845 -14.353 1.00 32.18 181 LEU D N 1
ATOM 5939 C CA . LEU D 1 181 ? -0.306 -26.719 -14.727 1.00 31.64 181 LEU D CA 1
ATOM 5940 C C . LEU D 1 181 ? 0.156 -27.678 -13.594 1.00 30.67 181 LEU D C 1
ATOM 5941 O O . LEU D 1 181 ? 0.907 -28.610 -13.835 1.00 30.49 181 LEU D O 1
ATOM 5946 N N . ALA D 1 182 ? -0.290 -27.445 -12.367 1.00 30.97 182 ALA D N 1
ATOM 5947 C CA . ALA D 1 182 ? 0.001 -28.363 -11.235 1.00 31.35 182 ALA D CA 1
ATOM 5948 C C . ALA D 1 182 ? -0.312 -29.823 -11.586 1.00 31.64 182 ALA D C 1
ATOM 5949 O O . ALA D 1 182 ? 0.386 -30.727 -11.212 1.00 31.82 182 ALA D O 1
ATOM 5951 N N . ARG D 1 183 ? -1.399 -30.005 -12.307 1.00 32.22 183 ARG D N 1
ATOM 5952 C CA . ARG D 1 183 ? -1.858 -31.264 -12.782 1.00 33.37 183 ARG D CA 1
ATOM 5953 C C . ARG D 1 183 ? -0.765 -32.091 -13.421 1.00 32.25 183 ARG D C 1
ATOM 5954 O O . ARG D 1 183 ? -0.810 -33.306 -13.368 1.00 31.71 183 ARG D O 1
ATOM 5962 N N . PHE D 1 184 ? 0.184 -31.417 -14.067 1.00 31.11 184 PHE D N 1
ATOM 5963 C CA . PHE D 1 184 ? 1.227 -32.078 -14.811 1.00 28.77 184 PHE D CA 1
ATOM 5964 C C . PHE D 1 184 ? 2.556 -31.992 -14.111 1.00 28.21 184 PHE D C 1
ATOM 5965 O O . PHE D 1 184 ? 3.606 -32.456 -14.651 1.00 27.71 184 PHE D O 1
ATOM 5973 N N . GLY D 1 185 ? 2.553 -31.367 -12.940 1.00 26.38 185 GLY D N 1
ATOM 5974 C CA . GLY D 1 185 ? 3.824 -31.127 -12.260 1.00 26.48 185 GLY D CA 1
ATOM 5975 C C . GLY D 1 185 ? 4.748 -30.082 -12.890 1.00 26.55 185 GLY D C 1
ATOM 5976 O O . GLY D 1 185 ? 5.963 -30.247 -12.888 1.00 26.46 185 GLY D O 1
ATOM 5977 N N . ILE D 1 186 ? 4.169 -28.985 -13.396 1.00 26.02 186 ILE D N 1
ATOM 5978 C CA . ILE D 1 186 ? 4.930 -27.836 -13.872 1.00 24.75 186 ILE D CA 1
ATOM 5979 C C . ILE D 1 186 ? 4.709 -26.682 -12.886 1.00 24.74 186 ILE D C 1
ATOM 5980 O O . ILE D 1 186 ? 3.549 -26.260 -12.631 1.00 24.89 186 ILE D O 1
ATOM 5985 N N . ARG D 1 187 ? 5.799 -26.194 -12.299 1.00 22.89 187 ARG D N 1
ATOM 5986 C CA . ARG D 1 187 ? 5.698 -25.056 -11.402 1.00 21.66 187 ARG D CA 1
ATOM 5987 C C . ARG D 1 187 ? 5.771 -23.752 -12.224 1.00 22.14 187 ARG D C 1
ATOM 5988 O O . ARG D 1 187 ? 6.369 -23.714 -13.313 1.00 21.19 187 ARG D O 1
ATOM 5996 N N . VAL D 1 188 ? 5.143 -22.693 -11.706 1.00 21.22 188 VAL D N 1
ATOM 5997 C CA . VAL D 1 188 ? 5.175 -21.422 -12.367 1.00 20.03 188 VAL D CA 1
ATOM 5998 C C . VAL D 1 188 ? 5.351 -20.425 -11.268 1.00 20.60 188 VAL D C 1
ATOM 5999 O O . VAL D 1 188 ? 4.504 -20.368 -10.358 1.00 19.47 188 VAL D O 1
ATOM 6003 N N . VAL D 1 189 ? 6.446 -19.646 -11.382 1.00 19.43 189 VAL D N 1
ATOM 6004 C CA . VAL D 1 189 ? 6.912 -18.709 -10.393 1.00 19.83 189 VAL D CA 1
ATOM 6005 C C . VAL D 1 189 ? 7.348 -17.504 -11.192 1.00 20.02 189 VAL D C 1
ATOM 6006 O O . VAL D 1 189 ? 7.813 -17.688 -12.284 1.00 21.40 189 VAL D O 1
ATOM 6010 N N . THR D 1 190 ? 7.154 -16.294 -10.663 1.00 20.52 190 THR D N 1
ATOM 6011 C CA . THR D 1 190 ? 7.485 -15.028 -11.303 1.00 21.00 190 THR D CA 1
ATOM 6012 C C . THR D 1 190 ? 8.374 -14.245 -10.341 1.00 21.18 190 THR D C 1
ATOM 6013 O O . THR D 1 190 ? 8.137 -14.253 -9.118 1.00 21.11 190 THR D O 1
ATOM 6017 N N . ILE D 1 191 ? 9.447 -13.668 -10.888 1.00 20.61 191 ILE D N 1
ATOM 6018 C CA . ILE D 1 191 ? 10.301 -12.756 -10.149 1.00 20.51 191 ILE D CA 1
ATOM 6019 C C . ILE D 1 191 ? 9.975 -11.344 -10.550 1.00 20.55 191 ILE D C 1
ATOM 6020 O O . ILE D 1 191 ? 9.911 -11.042 -11.744 1.00 20.53 191 ILE D O 1
ATOM 6025 N N . ALA D 1 192 ? 9.876 -10.452 -9.586 1.00 20.71 192 ALA D N 1
ATOM 6026 C CA . ALA D 1 192 ? 9.692 -9.062 -9.938 1.00 21.12 192 ALA D CA 1
ATOM 6027 C C . ALA D 1 192 ? 10.947 -8.317 -9.561 1.00 21.47 192 ALA D C 1
ATOM 6028 O O . ALA D 1 192 ? 11.134 -7.972 -8.394 1.00 22.37 192 ALA D O 1
ATOM 6030 N N . PRO D 1 193 ? 11.853 -8.116 -10.521 1.00 22.66 193 PRO D N 1
ATOM 6031 C CA . PRO D 1 193 ? 13.122 -7.441 -10.231 1.00 23.31 193 PRO D CA 1
ATOM 6032 C C . PRO D 1 193 ? 12.941 -5.946 -10.068 1.00 24.06 193 PRO D C 1
ATOM 6033 O O . PRO D 1 193 ? 12.024 -5.400 -10.627 1.00 23.97 193 PRO D O 1
ATOM 6037 N N . GLY D 1 194 ? 13.813 -5.317 -9.282 1.00 25.64 194 GLY D N 1
ATOM 6038 C CA . GLY D 1 194 ? 13.915 -3.868 -9.182 1.00 27.50 194 GLY D CA 1
ATOM 6039 C C . GLY D 1 194 ? 14.969 -3.371 -10.170 1.00 29.14 194 GLY D C 1
ATOM 6040 O O . GLY D 1 194 ? 15.012 -3.834 -11.301 1.00 28.60 194 GLY D O 1
ATOM 6041 N N . ILE D 1 195 ? 15.823 -2.452 -9.745 1.00 29.77 195 ILE D N 1
ATOM 6042 C CA . ILE D 1 195 ? 16.736 -1.825 -10.666 1.00 32.07 195 ILE D CA 1
ATOM 6043 C C . ILE D 1 195 ? 17.966 -2.678 -10.812 1.00 32.28 195 ILE D C 1
ATOM 6044 O O . ILE D 1 195 ? 18.682 -2.871 -9.834 1.00 32.15 195 ILE D O 1
ATOM 6049 N N . PHE D 1 196 ? 18.225 -3.151 -12.029 1.00 32.87 196 PHE D N 1
ATOM 6050 C CA . PHE D 1 196 ? 19.390 -3.962 -12.311 1.00 33.80 196 PHE D CA 1
ATOM 6051 C C . PHE D 1 196 ? 20.298 -3.336 -13.363 1.00 35.66 196 PHE D C 1
ATOM 6052 O O . PHE D 1 196 ? 19.839 -2.573 -14.233 1.00 34.20 196 PHE D O 1
ATOM 6060 N N . ASP D 1 197 ? 21.498 -3.786 -13.315 1.00 38.05 197 ASP D N 1
ATOM 6061 C CA . ASP D 1 197 ? 22.482 -3.291 -14.268 1.00 40.75 197 ASP D CA 1
ATOM 6062 C C . ASP D 1 197 ? 22.404 -4.124 -15.534 1.00 41.69 197 ASP D C 1
ATOM 6063 O O . ASP D 1 197 ? 23.145 -5.047 -15.727 1.00 41.31 197 ASP D O 1
ATOM 6068 N N . THR D 1 198 ? 21.457 -3.738 -16.373 1.00 43.90 198 THR D N 1
ATOM 6069 C CA . THR D 1 198 ? 21.163 -4.290 -17.683 1.00 45.80 198 THR D CA 1
ATOM 6070 C C . THR D 1 198 ? 20.920 -3.142 -18.628 1.00 47.82 198 THR D C 1
ATOM 6071 O O . THR D 1 198 ? 20.616 -2.073 -18.206 1.00 48.37 198 THR D O 1
ATOM 6075 N N . PRO D 1 199 ? 21.068 -3.362 -19.912 1.00 49.45 199 PRO D N 1
ATOM 6076 C CA . PRO D 1 199 ? 20.777 -2.320 -20.870 1.00 50.13 199 PRO D CA 1
ATOM 6077 C C . PRO D 1 199 ? 19.388 -1.798 -20.680 1.00 50.93 199 PRO D C 1
ATOM 6078 O O . PRO D 1 199 ? 19.227 -0.585 -20.659 1.00 52.01 199 PRO D O 1
ATOM 6082 N N . ALA D 1 213 ? 19.467 4.360 -7.789 1.00 35.78 213 ALA D N 1
ATOM 6083 C CA . ALA D 1 213 ? 20.529 3.527 -7.226 1.00 36.75 213 ALA D CA 1
ATOM 6084 C C . ALA D 1 213 ? 20.950 3.957 -5.811 1.00 37.37 213 ALA D C 1
ATOM 6085 O O . ALA D 1 213 ? 21.145 3.104 -4.936 1.00 38.74 213 ALA D O 1
ATOM 6087 N N . ALA D 1 214 ? 21.069 5.254 -5.547 1.00 37.55 214 ALA D N 1
ATOM 6088 C CA . ALA D 1 214 ? 21.320 5.705 -4.151 1.00 36.92 214 ALA D CA 1
ATOM 6089 C C . ALA D 1 214 ? 19.937 5.649 -3.515 1.00 37.59 214 ALA D C 1
ATOM 6090 O O . ALA D 1 214 ? 19.715 5.820 -2.323 1.00 37.68 214 ALA D O 1
ATOM 6091 N N . SER D 1 215 ? 18.979 5.392 -4.366 1.00 37.15 215 SER D N 1
ATOM 6092 C CA . SER D 1 215 ? 17.642 5.257 -3.937 1.00 37.17 215 SER D CA 1
ATOM 6093 C C . SER D 1 215 ? 17.349 3.902 -3.276 1.00 35.47 215 SER D C 1
ATOM 6094 O O . SER D 1 215 ? 16.528 3.846 -2.416 1.00 36.25 215 SER D O 1
ATOM 6097 N N . VAL D 1 216 ? 17.996 2.823 -3.690 1.00 33.88 216 VAL D N 1
ATOM 6098 C CA . VAL D 1 216 ? 17.711 1.507 -3.130 1.00 33.37 216 VAL D CA 1
ATOM 6099 C C . VAL D 1 216 ? 18.254 1.396 -1.709 1.00 33.15 216 VAL D C 1
ATOM 6100 O O . VAL D 1 216 ? 19.413 1.659 -1.478 1.00 33.58 216 VAL D O 1
ATOM 6104 N N . PRO D 1 217 ? 17.407 0.995 -0.744 1.00 33.30 217 PRO D N 1
ATOM 6105 C CA . PRO D 1 217 ? 17.873 1.030 0.651 1.00 32.20 217 PRO D CA 1
ATOM 6106 C C . PRO D 1 217 ? 19.147 0.205 0.926 1.00 31.35 217 PRO D C 1
ATOM 6107 O O . PRO D 1 217 ? 20.094 0.733 1.492 1.00 30.83 217 PRO D O 1
ATOM 6111 N N . PHE D 1 218 ? 19.146 -1.073 0.582 1.00 30.08 218 PHE D N 1
ATOM 6112 C CA . PHE D 1 218 ? 20.332 -1.924 0.740 1.00 28.98 218 PHE D CA 1
ATOM 6113 C C . PHE D 1 218 ? 20.169 -3.228 -0.043 1.00 29.93 218 PHE D C 1
ATOM 6114 O O . PHE D 1 218 ? 19.186 -3.956 0.173 1.00 30.82 218 PHE D O 1
ATOM 6122 N N . PRO D 1 219 ? 21.108 -3.528 -0.957 1.00 29.45 219 PRO D N 1
ATOM 6123 C CA . PRO D 1 219 ? 22.315 -2.745 -1.283 1.00 30.08 219 PRO D CA 1
ATOM 6124 C C . PRO D 1 219 ? 22.072 -1.448 -2.068 1.00 29.93 219 PRO D C 1
ATOM 6125 O O . PRO D 1 219 ? 21.247 -1.448 -2.956 1.00 29.74 219 PRO D O 1
ATOM 6129 N N . PRO D 1 220 ? 22.826 -0.362 -1.772 1.00 30.61 220 PRO D N 1
ATOM 6130 C CA . PRO D 1 220 ? 22.556 0.916 -2.458 1.00 31.08 220 PRO D CA 1
ATOM 6131 C C . PRO D 1 220 ? 23.215 0.942 -3.816 1.00 32.22 220 PRO D C 1
ATOM 6132 O O . PRO D 1 220 ? 24.152 1.724 -4.033 1.00 32.81 220 PRO D O 1
ATOM 6136 N N . ARG D 1 221 ? 22.730 0.090 -4.723 1.00 32.41 221 ARG D N 1
ATOM 6137 C CA . ARG D 1 221 ? 23.368 -0.135 -5.977 1.00 31.80 221 ARG D CA 1
ATOM 6138 C C . ARG D 1 221 ? 22.451 -0.819 -6.950 1.00 32.79 221 ARG D C 1
ATOM 6139 O O . ARG D 1 221 ? 21.433 -1.321 -6.568 1.00 33.46 221 ARG D O 1
ATOM 6147 N N . LEU D 1 222 ? 22.833 -0.865 -8.219 1.00 33.35 222 LEU D N 1
ATOM 6148 C CA . LEU D 1 222 ? 22.047 -1.601 -9.183 1.00 33.50 222 LEU D CA 1
ATOM 6149 C C . LEU D 1 222 ? 22.348 -3.052 -8.952 1.00 33.48 222 LEU D C 1
ATOM 6150 O O . LEU D 1 222 ? 23.457 -3.400 -8.574 1.00 34.17 222 LEU D O 1
ATOM 6155 N N . GLY D 1 223 ? 21.372 -3.917 -9.180 1.00 33.07 223 GLY D N 1
ATOM 6156 C CA . GLY D 1 223 ? 21.593 -5.334 -8.969 1.00 31.88 223 GLY D CA 1
ATOM 6157 C C . GLY D 1 223 ? 22.452 -5.834 -10.115 1.00 31.27 223 GLY D C 1
ATOM 6158 O O . GLY D 1 223 ? 22.355 -5.313 -11.213 1.00 30.50 223 GLY D O 1
ATOM 6159 N N . ARG D 1 224 ? 23.286 -6.833 -9.861 1.00 31.00 224 ARG D N 1
ATOM 6160 C CA . ARG D 1 224 ? 24.015 -7.467 -10.933 1.00 31.28 224 ARG D CA 1
ATOM 6161 C C . ARG D 1 224 ? 23.131 -8.558 -11.506 1.00 31.04 224 ARG D C 1
ATOM 6162 O O . ARG D 1 224 ? 22.498 -9.272 -10.770 1.00 30.05 224 ARG D O 1
ATOM 6170 N N . ALA D 1 225 ? 23.131 -8.699 -12.827 1.00 31.62 225 ALA D N 1
ATOM 6171 C CA . ALA D 1 225 ? 22.312 -9.700 -13.460 1.00 32.62 225 ALA D CA 1
ATOM 6172 C C . ALA D 1 225 ? 22.508 -11.118 -12.878 1.00 33.34 225 ALA D C 1
ATOM 6173 O O . ALA D 1 225 ? 21.555 -11.886 -12.871 1.00 33.68 225 ALA D O 1
ATOM 6175 N N . GLU D 1 226 ? 23.728 -11.454 -12.427 1.00 33.61 226 GLU D N 1
ATOM 6176 C CA . GLU D 1 226 ? 24.048 -12.710 -11.707 1.00 34.73 226 GLU D CA 1
ATOM 6177 C C . GLU D 1 226 ? 23.150 -13.010 -10.473 1.00 33.54 226 GLU D C 1
ATOM 6178 O O . GLU D 1 226 ? 22.924 -14.192 -10.133 1.00 33.28 226 GLU D O 1
ATOM 6184 N N . GLU D 1 227 ? 22.684 -11.954 -9.800 1.00 32.34 227 GLU D N 1
ATOM 6185 C CA . GLU D 1 227 ? 21.812 -12.117 -8.609 1.00 31.33 227 GLU D CA 1
ATOM 6186 C C . GLU D 1 227 ? 20.390 -12.480 -9.043 1.00 30.58 227 GLU D C 1
ATOM 6187 O O . GLU D 1 227 ? 19.743 -13.302 -8.422 1.00 30.80 227 GLU D O 1
ATOM 6193 N N . TYR D 1 228 ? 19.939 -11.947 -10.164 1.00 29.09 228 TYR D N 1
ATOM 6194 C CA . TYR D 1 228 ? 18.711 -12.444 -10.755 1.00 28.05 228 TYR D CA 1
ATOM 6195 C C . TYR D 1 228 ? 18.832 -13.946 -11.103 1.00 28.27 228 TYR D C 1
ATOM 6196 O O . TYR D 1 228 ? 17.941 -14.757 -10.762 1.00 27.23 228 TYR D O 1
ATOM 6205 N N . ALA D 1 229 ? 19.943 -14.316 -11.760 1.00 27.55 229 ALA D N 1
ATOM 6206 C CA . ALA D 1 229 ? 20.184 -15.700 -12.159 1.00 27.36 229 ALA D CA 1
ATOM 6207 C C . ALA D 1 229 ? 20.191 -16.634 -10.959 1.00 27.20 229 ALA D C 1
ATOM 6208 O O . ALA D 1 229 ? 19.735 -17.774 -11.042 1.00 26.93 229 ALA D O 1
ATOM 6210 N N . ALA D 1 230 ? 20.763 -16.142 -9.858 1.00 26.21 230 ALA D N 1
ATOM 6211 C CA . ALA D 1 230 ? 20.877 -16.914 -8.642 1.00 26.44 230 ALA D CA 1
ATOM 6212 C C . ALA D 1 230 ? 19.466 -17.168 -8.054 1.00 26.41 230 ALA D C 1
ATOM 6213 O O . ALA D 1 230 ? 19.224 -18.256 -7.546 1.00 27.68 230 ALA D O 1
ATOM 6215 N N . LEU D 1 231 ? 18.538 -16.208 -8.134 1.00 24.96 231 LEU D N 1
ATOM 6216 C CA . LEU D 1 231 ? 17.166 -16.513 -7.712 1.00 25.19 231 LEU D CA 1
ATOM 6217 C C . LEU D 1 231 ? 16.483 -17.540 -8.659 1.00 25.10 231 LEU D C 1
ATOM 6218 O O . LEU D 1 231 ? 15.812 -18.491 -8.194 1.00 24.81 231 LEU D O 1
ATOM 6223 N N . VAL D 1 232 ? 16.645 -17.356 -9.970 1.00 23.14 232 VAL D N 1
ATOM 6224 C CA . VAL D 1 232 ? 16.156 -18.349 -10.887 1.00 23.61 232 VAL D CA 1
ATOM 6225 C C . VAL D 1 232 ? 16.586 -19.776 -10.483 1.00 25.45 232 VAL D C 1
ATOM 6226 O O . VAL D 1 232 ? 15.797 -20.718 -10.487 1.00 25.89 232 VAL D O 1
ATOM 6230 N N . LYS D 1 233 ? 17.847 -19.912 -10.098 1.00 26.90 233 LYS D N 1
ATOM 6231 C CA . LYS D 1 233 ? 18.412 -21.162 -9.676 1.00 26.90 233 LYS D CA 1
ATOM 6232 C C . LYS D 1 233 ? 17.756 -21.646 -8.365 1.00 27.06 233 LYS D C 1
ATOM 6233 O O . LYS D 1 233 ? 17.295 -22.794 -8.327 1.00 27.37 233 LYS D O 1
ATOM 6239 N N . HIS D 1 234 ? 17.711 -20.791 -7.324 1.00 26.48 234 HIS D N 1
ATOM 6240 C CA . HIS D 1 234 ? 17.035 -21.103 -6.060 1.00 27.15 234 HIS D CA 1
ATOM 6241 C C . HIS D 1 234 ? 15.624 -21.754 -6.451 1.00 25.45 234 HIS D C 1
ATOM 6242 O O . HIS D 1 234 ? 15.193 -22.793 -5.898 1.00 23.16 234 HIS D O 1
ATOM 6249 N N . ILE D 1 235 ? 14.870 -21.047 -7.324 1.00 24.95 235 ILE D N 1
ATOM 6250 C CA . ILE D 1 235 ? 13.510 -21.485 -7.758 1.00 24.61 235 ILE D CA 1
ATOM 6251 C C . ILE D 1 235 ? 13.482 -22.860 -8.453 1.00 25.69 235 ILE D C 1
ATOM 6252 O O . ILE D 1 235 ? 12.547 -23.683 -8.214 1.00 25.01 235 ILE D O 1
ATOM 6257 N N . CYS D 1 236 ? 14.468 -23.111 -9.325 1.00 26.85 236 CYS D N 1
ATOM 6258 C CA . CYS D 1 236 ? 14.569 -24.438 -9.982 1.00 29.63 236 CYS D CA 1
ATOM 6259 C C . CYS D 1 236 ? 14.799 -25.557 -8.991 1.00 29.36 236 CYS D C 1
ATOM 6260 O O . CYS D 1 236 ? 14.282 -26.659 -9.183 1.00 29.76 236 CYS D O 1
ATOM 6263 N N . GLU D 1 237 ? 15.532 -25.250 -7.924 1.00 29.86 237 GLU D N 1
ATOM 6264 C CA . GLU D 1 237 ? 15.863 -26.239 -6.879 1.00 30.95 237 GLU D CA 1
ATOM 6265 C C . GLU D 1 237 ? 14.801 -26.397 -5.796 1.00 30.36 237 GLU D C 1
ATOM 6266 O O . GLU D 1 237 ? 14.679 -27.464 -5.210 1.00 30.48 237 GLU D O 1
ATOM 6272 N N . ASN D 1 238 ? 14.055 -25.338 -5.503 1.00 29.28 238 ASN D N 1
ATOM 6273 C CA . ASN D 1 238 ? 13.207 -25.406 -4.359 1.00 28.60 238 ASN D CA 1
ATOM 6274 C C . ASN D 1 238 ? 11.786 -25.756 -4.776 1.00 27.46 238 ASN D C 1
ATOM 6275 O O . ASN D 1 238 ? 11.094 -24.910 -5.302 1.00 26.69 238 ASN D O 1
ATOM 6280 N N . THR D 1 239 ? 11.383 -27.017 -4.572 1.00 26.49 239 THR D N 1
ATOM 6281 C CA . THR D 1 239 ? 10.097 -27.550 -5.088 1.00 25.15 239 THR D CA 1
ATOM 6282 C C . THR D 1 239 ? 8.887 -26.863 -4.467 1.00 24.46 239 THR D C 1
ATOM 6283 O O . THR D 1 239 ? 7.793 -26.784 -5.047 1.00 23.88 239 THR D O 1
ATOM 6295 N N . LEU D 1 241 ? 8.571 -23.691 -3.951 1.00 21.22 241 LEU D N 1
ATOM 6296 C CA . LEU D 1 241 ? 8.215 -22.400 -4.584 1.00 21.04 241 LEU D CA 1
ATOM 6297 C C . LEU D 1 241 ? 7.296 -22.596 -5.780 1.00 20.69 241 LEU D C 1
ATOM 6298 O O . LEU D 1 241 ? 7.689 -23.209 -6.757 1.00 21.03 241 LEU D O 1
ATOM 6303 N N . ASN D 1 242 ? 6.057 -22.092 -5.695 1.00 20.67 242 ASN D N 1
ATOM 6304 C CA . ASN D 1 242 ? 5.089 -22.229 -6.790 1.00 21.32 242 ASN D CA 1
ATOM 6305 C C . ASN D 1 242 ? 3.964 -21.182 -6.677 1.00 20.94 242 ASN D C 1
ATOM 6306 O O . ASN D 1 242 ? 3.570 -20.825 -5.613 1.00 22.16 242 ASN D O 1
ATOM 6311 N N . GLY D 1 243 ? 3.494 -20.670 -7.783 1.00 22.10 243 GLY D N 1
ATOM 6312 C CA . GLY D 1 243 ? 2.369 -19.692 -7.828 1.00 23.75 243 GLY D CA 1
ATOM 6313 C C . GLY D 1 243 ? 2.666 -18.313 -7.231 1.00 25.09 243 GLY D C 1
ATOM 6314 O O . GLY D 1 243 ? 1.717 -17.579 -6.872 1.00 25.94 243 GLY D O 1
ATOM 6315 N N . GLU D 1 244 ? 3.948 -17.948 -7.106 1.00 24.10 244 GLU D N 1
ATOM 6316 C CA . GLU D 1 244 ? 4.281 -16.700 -6.364 1.00 24.32 244 GLU D CA 1
ATOM 6317 C C . GLU D 1 244 ? 5.126 -15.709 -7.140 1.00 23.02 244 GLU D C 1
ATOM 6318 O O . GLU D 1 244 ? 5.754 -16.049 -8.139 1.00 21.35 244 GLU D O 1
ATOM 6324 N N . VAL D 1 245 ? 5.050 -14.458 -6.700 1.00 22.36 245 VAL D N 1
ATOM 6325 C CA . VAL D 1 245 ? 5.789 -13.374 -7.255 1.00 21.86 245 VAL D CA 1
ATOM 6326 C C . VAL D 1 245 ? 6.813 -12.922 -6.203 1.00 21.96 245 VAL D C 1
ATOM 6327 O O . VAL D 1 245 ? 6.445 -12.469 -5.126 1.00 19.42 245 VAL D O 1
ATOM 6331 N N . ILE D 1 246 ? 8.100 -13.046 -6.528 1.00 20.38 246 ILE D N 1
ATOM 6332 C CA . ILE D 1 246 ? 9.113 -12.644 -5.582 1.00 19.32 246 ILE D CA 1
ATOM 6333 C C . ILE D 1 246 ? 9.697 -11.346 -6.009 1.00 19.85 246 ILE D C 1
ATOM 6334 O O . ILE D 1 246 ? 10.199 -11.245 -7.138 1.00 21.55 246 ILE D O 1
ATOM 6339 N N . ARG D 1 247 ? 9.631 -10.343 -5.139 1.00 19.26 247 ARG D N 1
ATOM 6340 C CA . ARG D 1 247 ? 10.313 -9.066 -5.408 1.00 20.32 247 ARG D CA 1
ATOM 6341 C C . ARG D 1 247 ? 11.815 -9.260 -5.183 1.00 20.61 247 ARG D C 1
ATOM 6342 O O . ARG D 1 247 ? 12.257 -9.812 -4.152 1.00 17.91 247 ARG D O 1
ATOM 6350 N N . LEU D 1 248 ? 12.590 -8.825 -6.173 1.00 19.41 248 LEU D N 1
ATOM 6351 C CA . LEU D 1 248 ? 14.060 -8.910 -6.056 1.00 19.82 248 LEU D CA 1
ATOM 6352 C C . LEU D 1 248 ? 14.625 -7.520 -6.238 1.00 18.89 248 LEU D C 1
ATOM 6353 O O . LEU D 1 248 ? 14.982 -7.132 -7.374 1.00 18.08 248 LEU D O 1
ATOM 6358 N N . ASP D 1 249 ? 14.582 -6.734 -5.167 1.00 17.66 249 ASP D N 1
ATOM 6359 C CA . ASP D 1 249 ? 14.681 -5.300 -5.352 1.00 18.45 249 ASP D CA 1
ATOM 6360 C C . ASP D 1 249 ? 15.435 -4.489 -4.297 1.00 18.68 249 ASP D C 1
ATOM 6361 O O . ASP D 1 249 ? 15.396 -3.264 -4.338 1.00 18.78 249 ASP D O 1
ATOM 6366 N N . GLY D 1 250 ? 16.087 -5.142 -3.355 1.00 18.63 250 GLY D N 1
ATOM 6367 C CA . GLY D 1 250 ? 16.700 -4.423 -2.245 1.00 20.31 250 GLY D CA 1
ATOM 6368 C C . GLY D 1 250 ? 15.778 -3.517 -1.459 1.00 22.11 250 GLY D C 1
ATOM 6369 O O . GLY D 1 250 ? 16.212 -2.484 -0.941 1.00 22.45 250 GLY D O 1
ATOM 6370 N N . ALA D 1 251 ? 14.499 -3.893 -1.328 1.00 22.90 251 ALA D N 1
ATOM 6371 C CA . ALA D 1 251 ? 13.567 -3.115 -0.525 1.00 23.94 251 ALA D CA 1
ATOM 6372 C C . ALA D 1 251 ? 13.247 -1.759 -1.128 1.00 25.00 251 ALA D C 1
ATOM 6373 O O . ALA D 1 251 ? 12.716 -0.897 -0.434 1.00 25.60 251 ALA D O 1
ATOM 6375 N N . LEU D 1 252 ? 13.611 -1.537 -2.384 1.00 26.01 252 LEU D N 1
ATOM 6376 C CA . LEU D 1 252 ? 13.235 -0.307 -3.082 1.00 28.06 252 LEU D CA 1
ATOM 6377 C C . LEU D 1 252 ? 11.729 -0.237 -3.284 1.00 30.00 252 LEU D C 1
ATOM 6378 O O . LEU D 1 252 ? 11.106 -1.211 -3.762 1.00 32.03 252 LEU D O 1
ATOM 6383 N N . ARG D 1 253 ? 11.128 0.885 -2.931 1.00 30.75 253 ARG D N 1
ATOM 6384 C CA . ARG D 1 253 ? 9.752 1.122 -3.333 1.00 32.41 253 ARG D CA 1
ATOM 6385 C C . ARG D 1 253 ? 9.799 2.346 -4.243 1.00 34.33 253 ARG D C 1
ATOM 6386 O O . ARG D 1 253 ? 10.274 3.381 -3.843 1.00 34.62 253 ARG D O 1
ATOM 6402 N N . GLN E 1 4 ? -5.024 -13.889 64.326 1.00 61.22 4 GLN E N 1
ATOM 6403 C CA . GLN E 1 4 ? -5.025 -15.292 63.805 1.00 61.49 4 GLN E CA 1
ATOM 6404 C C . GLN E 1 4 ? -5.796 -15.253 62.488 1.00 61.37 4 GLN E C 1
ATOM 6405 O O . GLN E 1 4 ? -7.023 -15.071 62.474 1.00 62.55 4 GLN E O 1
ATOM 6407 N N . LEU E 1 5 ? -5.056 -15.382 61.391 1.00 60.59 5 LEU E N 1
ATOM 6408 C CA . LEU E 1 5 ? -5.551 -15.103 60.046 1.00 59.34 5 LEU E CA 1
ATOM 6409 C C . LEU E 1 5 ? -6.315 -16.276 59.442 1.00 58.92 5 LEU E C 1
ATOM 6410 O O . LEU E 1 5 ? -6.971 -16.111 58.393 1.00 58.21 5 LEU E O 1
ATOM 6415 N N . LYS E 1 6 ? -6.222 -17.445 60.089 1.00 58.13 6 LYS E N 1
ATOM 6416 C CA . LYS E 1 6 ? -6.893 -18.651 59.602 1.00 57.79 6 LYS E CA 1
ATOM 6417 C C . LYS E 1 6 ? -8.363 -18.353 59.358 1.00 56.42 6 LYS E C 1
ATOM 6418 O O . LYS E 1 6 ? -9.009 -17.700 60.184 1.00 55.96 6 LYS E O 1
ATOM 6424 N N . SER E 1 7 ? -8.849 -18.802 58.196 1.00 55.47 7 SER E N 1
ATOM 6425 C CA . SER E 1 7 ? -10.256 -18.664 57.732 1.00 54.19 7 SER E CA 1
ATOM 6426 C C . SER E 1 7 ? -10.675 -17.255 57.265 1.00 52.90 7 SER E C 1
ATOM 6427 O O . SER E 1 7 ? -11.873 -17.003 57.056 1.00 53.30 7 SER E O 1
ATOM 6430 N N . ARG E 1 8 ? -9.699 -16.353 57.122 1.00 51.13 8 ARG E N 1
ATOM 6431 C CA . ARG E 1 8 ? -9.944 -14.940 56.749 1.00 49.53 8 ARG E CA 1
ATOM 6432 C C . ARG E 1 8 ? -9.656 -14.762 55.264 1.00 47.11 8 ARG E C 1
ATOM 6433 O O . ARG E 1 8 ? -8.764 -15.418 54.748 1.00 46.44 8 ARG E O 1
ATOM 6441 N N . VAL E 1 9 ? -10.403 -13.881 54.591 1.00 44.65 9 VAL E N 1
ATOM 6442 C CA . VAL E 1 9 ? -10.319 -13.720 53.128 1.00 42.71 9 VAL E CA 1
ATOM 6443 C C . VAL E 1 9 ? -9.501 -12.469 52.759 1.00 41.52 9 VAL E C 1
ATOM 6444 O O . VAL E 1 9 ? -9.825 -11.361 53.216 1.00 40.94 9 VAL E O 1
ATOM 6448 N N . PHE E 1 10 ? -8.467 -12.658 51.926 1.00 39.26 10 PHE E N 1
ATOM 6449 C CA . PHE E 1 10 ? -7.559 -11.572 51.525 1.00 37.79 10 PHE E CA 1
ATOM 6450 C C . PHE E 1 10 ? -7.392 -11.429 50.031 1.00 36.92 10 PHE E C 1
ATOM 6451 O O . PHE E 1 10 ? -7.326 -12.409 49.280 1.00 36.74 10 PHE E O 1
ATOM 6459 N N . ILE E 1 11 ? -7.333 -10.189 49.586 1.00 36.23 11 ILE E N 1
ATOM 6460 C CA . ILE E 1 11 ? -6.994 -9.890 48.193 1.00 34.68 11 ILE E CA 1
ATOM 6461 C C . ILE E 1 11 ? -5.626 -9.306 48.222 1.00 34.78 11 ILE E C 1
ATOM 6462 O O . ILE E 1 11 ? -5.355 -8.428 49.070 1.00 34.98 11 ILE E O 1
ATOM 6467 N N . VAL E 1 12 ? -4.760 -9.805 47.324 1.00 33.47 12 VAL E N 1
ATOM 6468 C CA . VAL E 1 12 ? -3.388 -9.348 47.222 1.00 30.91 12 VAL E CA 1
ATOM 6469 C C . VAL E 1 12 ? -3.108 -8.947 45.776 1.00 31.58 12 VAL E C 1
ATOM 6470 O O . VAL E 1 12 ? -3.383 -9.679 44.830 1.00 30.82 12 VAL E O 1
ATOM 6474 N N . THR E 1 13 ? -2.497 -7.779 45.642 1.00 31.00 13 THR E N 1
ATOM 6475 C CA . THR E 1 13 ? -2.200 -7.179 44.382 1.00 30.01 13 THR E CA 1
ATOM 6476 C C . THR E 1 13 ? -0.735 -7.457 44.104 1.00 30.48 13 THR E C 1
ATOM 6477 O O . THR E 1 13 ? 0.071 -7.618 45.035 1.00 29.78 13 THR E O 1
ATOM 6481 N N . GLY E 1 14 ? -0.397 -7.604 42.823 1.00 31.00 14 GLY E N 1
ATOM 6482 C CA . GLY E 1 14 ? 0.946 -8.006 42.431 1.00 31.15 14 GLY E CA 1
ATOM 6483 C C . GLY E 1 14 ? 1.225 -9.421 42.884 1.00 31.50 14 GLY E C 1
ATOM 6484 O O . GLY E 1 14 ? 2.363 -9.768 43.191 1.00 31.95 14 GLY E O 1
ATOM 6485 N N . ALA E 1 15 ? 0.215 -10.272 42.943 1.00 32.11 15 ALA E N 1
ATOM 6486 C CA . ALA E 1 15 ? 0.497 -11.580 43.540 1.00 34.11 15 ALA E CA 1
ATOM 6487 C C . ALA E 1 15 ? 1.566 -12.490 42.823 1.00 34.47 15 ALA E C 1
ATOM 6488 O O . ALA E 1 15 ? 2.146 -13.354 43.467 1.00 35.00 15 ALA E O 1
ATOM 6490 N N . SER E 1 16 ? 1.855 -12.259 41.550 1.00 33.99 16 SER E N 1
ATOM 6491 C CA . SER E 1 16 ? 2.684 -13.198 40.761 1.00 34.71 16 SER E CA 1
ATOM 6492 C C . SER E 1 16 ? 4.234 -13.215 40.975 1.00 35.06 16 SER E C 1
ATOM 6493 O O . SER E 1 16 ? 4.894 -14.206 40.630 1.00 34.81 16 SER E O 1
ATOM 6496 N N . SER E 1 17 ? 4.810 -12.150 41.542 1.00 35.18 17 SER E N 1
ATOM 6497 C CA . SER E 1 17 ? 6.210 -12.190 41.980 1.00 34.93 17 SER E CA 1
ATOM 6498 C C . SER E 1 17 ? 6.543 -11.212 43.105 1.00 35.52 17 SER E C 1
ATOM 6499 O O . SER E 1 17 ? 5.704 -10.424 43.548 1.00 35.57 17 SER E O 1
ATOM 6502 N N . GLY E 1 18 ? 7.796 -11.283 43.543 1.00 34.91 18 GLY E N 1
ATOM 6503 C CA . GLY E 1 18 ? 8.354 -10.390 44.497 1.00 34.71 18 GLY E CA 1
ATOM 6504 C C . GLY E 1 18 ? 7.552 -10.267 45.766 1.00 34.73 18 GLY E C 1
ATOM 6505 O O . GLY E 1 18 ? 7.165 -11.274 46.395 1.00 36.12 18 GLY E O 1
ATOM 6506 N N . LEU E 1 19 ? 7.285 -9.035 46.155 1.00 33.24 19 LEU E N 1
ATOM 6507 C CA . LEU E 1 19 ? 6.657 -8.857 47.456 1.00 32.73 19 LEU E CA 1
ATOM 6508 C C . LEU E 1 19 ? 5.249 -9.416 47.524 1.00 32.02 19 LEU E C 1
ATOM 6509 O O . LEU E 1 19 ? 4.892 -10.042 48.521 1.00 31.82 19 LEU E O 1
ATOM 6514 N N . GLY E 1 20 ? 4.455 -9.202 46.482 1.00 31.63 20 GLY E N 1
ATOM 6515 C CA . GLY E 1 20 ? 3.088 -9.758 46.441 1.00 32.20 20 GLY E CA 1
ATOM 6516 C C . GLY E 1 20 ? 3.031 -11.293 46.503 1.00 32.82 20 GLY E C 1
ATOM 6517 O O . GLY E 1 20 ? 2.055 -11.856 46.989 1.00 33.44 20 GLY E O 1
ATOM 6518 N N . ALA E 1 21 ? 4.061 -11.973 46.005 1.00 32.53 21 ALA E N 1
ATOM 6519 C CA . ALA E 1 21 ? 4.101 -13.427 46.029 1.00 32.47 21 ALA E CA 1
ATOM 6520 C C . ALA E 1 21 ? 4.406 -13.897 47.427 1.00 32.52 21 ALA E C 1
ATOM 6521 O O . ALA E 1 21 ? 3.816 -14.869 47.887 1.00 33.11 21 ALA E O 1
ATOM 6523 N N . ALA E 1 22 ? 5.328 -13.212 48.114 1.00 32.56 22 ALA E N 1
ATOM 6524 C CA . ALA E 1 22 ? 5.727 -13.632 49.462 1.00 31.80 22 ALA E CA 1
ATOM 6525 C C . ALA E 1 22 ? 4.600 -13.401 50.451 1.00 32.34 22 ALA E C 1
ATOM 6526 O O . ALA E 1 22 ? 4.446 -14.190 51.390 1.00 32.85 22 ALA E O 1
ATOM 6528 N N . VAL E 1 23 ? 3.852 -12.313 50.257 1.00 31.51 23 VAL E N 1
ATOM 6529 C CA . VAL E 1 23 ? 2.695 -11.989 51.075 1.00 32.23 23 VAL E CA 1
ATOM 6530 C C . VAL E 1 23 ? 1.614 -13.095 50.910 1.00 33.63 23 VAL E C 1
ATOM 6531 O O . VAL E 1 23 ? 1.013 -13.530 51.900 1.00 32.26 23 VAL E O 1
ATOM 6535 N N . THR E 1 24 ? 1.397 -13.530 49.657 1.00 34.03 24 THR E N 1
ATOM 6536 C CA . THR E 1 24 ? 0.422 -14.559 49.328 1.00 35.15 24 THR E CA 1
ATOM 6537 C C . THR E 1 24 ? 0.852 -15.892 49.941 1.00 36.74 24 THR E C 1
ATOM 6538 O O . THR E 1 24 ? 0.057 -16.555 50.566 1.00 37.73 24 THR E O 1
ATOM 6542 N N . ARG E 1 25 ? 2.120 -16.252 49.799 1.00 38.20 25 ARG E N 1
ATOM 6543 C CA . ARG E 1 25 ? 2.714 -17.373 50.518 1.00 39.84 25 ARG E CA 1
ATOM 6544 C C . ARG E 1 25 ? 2.436 -17.304 52.036 1.00 39.75 25 ARG E C 1
ATOM 6545 O O . ARG E 1 25 ? 1.809 -18.221 52.603 1.00 39.22 25 ARG E O 1
ATOM 6561 N N . LEU E 1 27 ? 0.405 -15.714 53.918 1.00 38.41 27 LEU E N 1
ATOM 6562 C CA . LEU E 1 27 ? -1.006 -15.785 54.254 1.00 38.91 27 LEU E CA 1
ATOM 6563 C C . LEU E 1 27 ? -1.529 -17.211 54.142 1.00 40.30 27 LEU E C 1
ATOM 6564 O O . LEU E 1 27 ? -2.263 -17.674 55.022 1.00 40.76 27 LEU E O 1
ATOM 6569 N N . ALA E 1 28 ? -1.143 -17.895 53.062 1.00 41.84 28 ALA E N 1
ATOM 6570 C CA . ALA E 1 28 ? -1.570 -19.264 52.797 1.00 43.26 28 ALA E CA 1
ATOM 6571 C C . ALA E 1 28 ? -1.103 -20.143 53.943 1.00 44.45 28 ALA E C 1
ATOM 6572 O O . ALA E 1 28 ? -1.914 -20.839 54.548 1.00 45.59 28 ALA E O 1
ATOM 6574 N N . GLN E 1 29 ? 0.191 -20.071 54.256 1.00 45.99 29 GLN E N 1
ATOM 6575 C CA . GLN E 1 29 ? 0.780 -20.717 55.423 1.00 47.77 29 GLN E CA 1
ATOM 6576 C C . GLN E 1 29 ? 0.088 -20.387 56.765 1.00 48.41 29 GLN E C 1
ATOM 6577 O O . GLN E 1 29 ? 0.355 -21.060 57.764 1.00 49.72 29 GLN E O 1
ATOM 6583 N N . GLU E 1 30 ? -0.759 -19.363 56.821 1.00 48.21 30 GLU E N 1
ATOM 6584 C CA . GLU E 1 30 ? -1.399 -18.993 58.084 1.00 47.92 30 GLU E CA 1
ATOM 6585 C C . GLU E 1 30 ? -2.892 -19.305 58.122 1.00 47.54 30 GLU E C 1
ATOM 6586 O O . GLU E 1 30 ? -3.599 -18.986 59.101 1.00 47.27 30 GLU E O 1
ATOM 6592 N N . GLY E 1 31 ? -3.354 -19.942 57.053 1.00 46.78 31 GLY E N 1
ATOM 6593 C CA . GLY E 1 31 ? -4.713 -20.483 56.999 1.00 46.43 31 GLY E CA 1
ATOM 6594 C C . GLY E 1 31 ? -5.713 -19.576 56.322 1.00 45.91 31 GLY E C 1
ATOM 6595 O O . GLY E 1 31 ? -6.906 -19.885 56.259 1.00 46.43 31 GLY E O 1
ATOM 6596 N N . ALA E 1 32 ? -5.216 -18.452 55.807 1.00 44.88 32 ALA E N 1
ATOM 6597 C CA . ALA E 1 32 ? -6.033 -17.462 55.111 1.00 43.03 32 ALA E CA 1
ATOM 6598 C C . ALA E 1 32 ? -6.367 -17.932 53.720 1.00 42.00 32 ALA E C 1
ATOM 6599 O O . ALA E 1 32 ? -5.649 -18.721 53.138 1.00 40.47 32 ALA E O 1
ATOM 6601 N N . THR E 1 33 ? -7.484 -17.430 53.229 1.00 42.47 33 THR E N 1
ATOM 6602 C CA . THR E 1 33 ? -7.936 -17.556 51.851 1.00 43.79 33 THR E CA 1
ATOM 6603 C C . THR E 1 33 ? -7.472 -16.319 51.059 1.00 43.51 33 THR E C 1
ATOM 6604 O O . THR E 1 33 ? -7.737 -15.188 51.479 1.00 43.51 33 THR E O 1
ATOM 6608 N N . VAL E 1 34 ? -6.789 -16.538 49.927 1.00 43.57 34 VAL E N 1
ATOM 6609 C CA . VAL E 1 34 ? -6.169 -15.446 49.136 1.00 43.36 34 VAL E CA 1
ATOM 6610 C C . VAL E 1 34 ? -6.637 -15.408 47.663 1.00 43.33 34 VAL E C 1
ATOM 6611 O O . VAL E 1 34 ? -6.335 -16.333 46.904 1.00 43.96 34 VAL E O 1
ATOM 6615 N N . LEU E 1 35 ? -7.354 -14.355 47.261 1.00 41.60 35 LEU E N 1
ATOM 6616 C CA . LEU E 1 35 ? -7.405 -13.975 45.846 1.00 40.62 35 LEU E CA 1
ATOM 6617 C C . LEU E 1 35 ? -6.113 -13.200 45.435 1.00 39.92 35 LEU E C 1
ATOM 6618 O O . LEU E 1 35 ? -5.857 -12.075 45.909 1.00 39.00 35 LEU E O 1
ATOM 6623 N N . GLY E 1 36 ? -5.292 -13.817 44.584 1.00 38.97 36 GLY E N 1
ATOM 6624 C CA . GLY E 1 36 ? -4.083 -13.138 44.044 1.00 38.52 36 GLY E CA 1
ATOM 6625 C C . GLY E 1 36 ? -4.306 -12.447 42.683 1.00 37.96 36 GLY E C 1
ATOM 6626 O O . GLY E 1 36 ? -4.609 -13.101 41.687 1.00 37.48 36 GLY E O 1
ATOM 6627 N N . LEU E 1 37 ? -4.195 -11.131 42.652 1.00 37.65 37 LEU E N 1
ATOM 6628 C CA . LEU E 1 37 ? -4.355 -10.365 41.433 1.00 38.33 37 LEU E CA 1
ATOM 6629 C C . LEU E 1 37 ? -2.981 -9.901 40.863 1.00 39.93 37 LEU E C 1
ATOM 6630 O O . LEU E 1 37 ? -2.094 -9.476 41.611 1.00 39.85 37 LEU E O 1
ATOM 6635 N N . ASP E 1 38 ? -2.786 -10.065 39.557 1.00 41.81 38 ASP E N 1
ATOM 6636 C CA . ASP E 1 38 ? -1.676 -9.454 38.813 1.00 43.84 38 ASP E CA 1
ATOM 6637 C C . ASP E 1 38 ? -2.052 -9.285 37.336 1.00 45.83 38 ASP E C 1
ATOM 6638 O O . ASP E 1 38 ? -3.097 -9.763 36.884 1.00 45.89 38 ASP E O 1
ATOM 6643 N N . LEU E 1 39 ? -1.216 -8.587 36.579 1.00 48.32 39 LEU E N 1
ATOM 6644 C CA . LEU E 1 39 ? -1.478 -8.418 35.149 1.00 50.58 39 LEU E CA 1
ATOM 6645 C C . LEU E 1 39 ? -1.443 -9.778 34.462 1.00 52.13 39 LEU E C 1
ATOM 6646 O O . LEU E 1 39 ? -2.277 -10.054 33.625 1.00 52.15 39 LEU E O 1
ATOM 6651 N N . LYS E 1 40 ? -0.501 -10.626 34.868 1.00 54.91 40 LYS E N 1
ATOM 6652 C CA . LYS E 1 40 ? -0.409 -12.021 34.425 1.00 57.67 40 LYS E CA 1
ATOM 6653 C C . LYS E 1 40 ? -0.280 -12.994 35.605 1.00 58.79 40 LYS E C 1
ATOM 6654 O O . LYS E 1 40 ? -0.011 -12.554 36.718 1.00 59.09 40 LYS E O 1
ATOM 6660 N N . PRO E 1 41 ? -0.470 -14.319 35.366 1.00 60.25 41 PRO E N 1
ATOM 6661 C CA . PRO E 1 41 ? -0.124 -15.407 36.330 1.00 61.03 41 PRO E CA 1
ATOM 6662 C C . PRO E 1 41 ? 1.397 -15.662 36.418 1.00 61.82 41 PRO E C 1
ATOM 6663 O O . PRO E 1 41 ? 2.139 -15.139 35.585 1.00 62.02 41 PRO E O 1
ATOM 6667 N N . PRO E 1 42 ? 1.865 -16.445 37.424 1.00 62.52 42 PRO E N 1
ATOM 6668 C CA . PRO E 1 42 ? 3.334 -16.738 37.521 1.00 62.72 42 PRO E CA 1
ATOM 6669 C C . PRO E 1 42 ? 3.809 -18.015 36.794 1.00 63.10 42 PRO E C 1
ATOM 6670 O O . PRO E 1 42 ? 5.028 -18.258 36.660 1.00 63.15 42 PRO E O 1
ATOM 6674 N N . VAL E 1 55 ? -5.328 -20.592 47.925 1.00 48.35 55 VAL E N 1
ATOM 6675 C CA . VAL E 1 55 ? -5.077 -19.424 47.073 1.00 48.14 55 VAL E CA 1
ATOM 6676 C C . VAL E 1 55 ? -5.386 -19.633 45.601 1.00 48.30 55 VAL E C 1
ATOM 6677 O O . VAL E 1 55 ? -4.974 -20.626 45.009 1.00 47.72 55 VAL E O 1
ATOM 6681 N N . ARG E 1 56 ? -6.115 -18.665 45.044 1.00 48.63 56 ARG E N 1
ATOM 6682 C CA . ARG E 1 56 ? -6.590 -18.668 43.673 1.00 49.39 56 ARG E CA 1
ATOM 6683 C C . ARG E 1 56 ? -6.134 -17.389 42.972 1.00 48.76 56 ARG E C 1
ATOM 6684 O O . ARG E 1 56 ? -6.218 -16.291 43.524 1.00 48.56 56 ARG E O 1
ATOM 6692 N N . PHE E 1 57 ? -5.672 -17.542 41.738 1.00 48.18 57 PHE E N 1
ATOM 6693 C CA . PHE E 1 57 ? -5.093 -16.447 40.993 1.00 47.67 57 PHE E CA 1
ATOM 6694 C C . PHE E 1 57 ? -6.029 -16.009 39.848 1.00 47.54 57 PHE E C 1
ATOM 6695 O O . PHE E 1 57 ? -6.766 -16.822 39.275 1.00 48.04 57 PHE E O 1
ATOM 6703 N N . ARG E 1 58 ? -6.012 -14.716 39.550 1.00 46.45 58 ARG E N 1
ATOM 6704 C CA . ARG E 1 58 ? -6.889 -14.120 38.567 1.00 45.98 58 ARG E CA 1
ATOM 6705 C C . ARG E 1 58 ? -6.134 -12.965 37.900 1.00 45.33 58 ARG E C 1
ATOM 6706 O O . ARG E 1 58 ? -5.310 -12.290 38.525 1.00 45.25 58 ARG E O 1
ATOM 6714 N N . ASN E 1 59 ? -6.398 -12.735 36.631 1.00 44.28 59 ASN E N 1
ATOM 6715 C CA . ASN E 1 59 ? -5.747 -11.630 35.972 1.00 44.44 59 ASN E CA 1
ATOM 6716 C C . ASN E 1 59 ? -6.578 -10.373 36.168 1.00 43.69 59 ASN E C 1
ATOM 6717 O O . ASN E 1 59 ? -7.797 -10.386 35.997 1.00 43.32 59 ASN E O 1
ATOM 6722 N N . ALA E 1 60 ? -5.924 -9.285 36.540 1.00 42.20 60 ALA E N 1
ATOM 6723 C CA . ALA E 1 60 ? -6.635 -8.035 36.631 1.00 40.93 60 ALA E CA 1
ATOM 6724 C C . ALA E 1 60 ? -5.708 -6.862 36.433 1.00 40.37 60 ALA E C 1
ATOM 6725 O O . ALA E 1 60 ? -4.579 -6.879 36.871 1.00 40.77 60 ALA E O 1
ATOM 6727 N N . ASP E 1 61 ? -6.188 -5.870 35.706 1.00 40.18 61 ASP E N 1
ATOM 6728 C CA . ASP E 1 61 ? -5.583 -4.567 35.698 1.00 40.45 61 ASP E CA 1
ATOM 6729 C C . ASP E 1 61 ? -6.228 -3.743 36.831 1.00 40.23 61 ASP E C 1
ATOM 6730 O O . ASP E 1 61 ? -7.375 -3.314 36.761 1.00 40.15 61 ASP E O 1
ATOM 6735 N N . VAL E 1 62 ? -5.437 -3.534 37.873 1.00 40.72 62 VAL E N 1
ATOM 6736 C CA . VAL E 1 62 ? -5.850 -2.897 39.122 1.00 41.04 62 VAL E CA 1
ATOM 6737 C C . VAL E 1 62 ? -6.152 -1.405 38.951 1.00 40.39 62 VAL E C 1
ATOM 6738 O O . VAL E 1 62 ? -6.874 -0.790 39.744 1.00 39.37 62 VAL E O 1
ATOM 6742 N N . THR E 1 63 ? -5.620 -0.859 37.867 1.00 40.40 63 THR E N 1
ATOM 6743 C CA . THR E 1 63 ? -5.922 0.487 37.394 1.00 40.46 63 THR E CA 1
ATOM 6744 C C . THR E 1 63 ? -7.331 0.706 36.854 1.00 39.33 63 THR E C 1
ATOM 6745 O O . THR E 1 63 ? -7.809 1.833 36.777 1.00 39.24 63 THR E O 1
ATOM 6749 N N . ASN E 1 64 ? -7.989 -0.370 36.456 1.00 38.53 64 ASN E N 1
ATOM 6750 C CA . ASN E 1 64 ? -9.214 -0.229 35.690 1.00 37.63 64 ASN E CA 1
ATOM 6751 C C . ASN E 1 64 ? -10.448 -0.437 36.564 1.00 36.48 64 ASN E C 1
ATOM 6752 O O . ASN E 1 64 ? -10.543 -1.427 37.287 1.00 34.96 64 ASN E O 1
ATOM 6757 N N . GLU E 1 65 ? -11.388 0.502 36.502 1.00 36.72 65 GLU E N 1
ATOM 6758 C CA . GLU E 1 65 ? -12.608 0.385 37.334 1.00 37.70 65 GLU E CA 1
ATOM 6759 C C . GLU E 1 65 ? -13.306 -0.958 37.191 1.00 36.65 65 GLU E C 1
ATOM 6760 O O . GLU E 1 65 ? -13.405 -1.712 38.147 1.00 36.78 65 GLU E O 1
ATOM 6766 N N . ALA E 1 66 ? -13.752 -1.260 35.978 1.00 36.01 66 ALA E N 1
ATOM 6767 C CA . ALA E 1 66 ? -14.487 -2.495 35.684 1.00 35.91 66 ALA E CA 1
ATOM 6768 C C . ALA E 1 66 ? -13.766 -3.760 36.100 1.00 36.14 66 ALA E C 1
ATOM 6769 O O . ALA E 1 66 ? -14.384 -4.724 36.621 1.00 36.46 66 ALA E O 1
ATOM 6771 N N . ASP E 1 67 ? -12.465 -3.769 35.868 1.00 36.19 67 ASP E N 1
ATOM 6772 C CA . ASP E 1 67 ? -11.670 -4.974 36.078 1.00 37.04 67 ASP E CA 1
ATOM 6773 C C . ASP E 1 67 ? -11.481 -5.249 37.557 1.00 37.81 67 ASP E C 1
ATOM 6774 O O . ASP E 1 67 ? -11.589 -6.399 38.010 1.00 38.16 67 ASP E O 1
ATOM 6779 N N . ALA E 1 68 ? -11.187 -4.184 38.307 1.00 38.43 68 ALA E N 1
ATOM 6780 C CA . ALA E 1 68 ? -11.233 -4.236 39.753 1.00 39.39 68 ALA E CA 1
ATOM 6781 C C . ALA E 1 68 ? -12.615 -4.713 40.271 1.00 39.77 68 ALA E C 1
ATOM 6782 O O . ALA E 1 68 ? -12.695 -5.524 41.199 1.00 40.10 68 ALA E O 1
ATOM 6784 N N . THR E 1 69 ? -13.696 -4.212 39.678 1.00 40.24 69 THR E N 1
ATOM 6785 C CA . THR E 1 69 ? -15.045 -4.541 40.171 1.00 41.59 69 THR E CA 1
ATOM 6786 C C . THR E 1 69 ? -15.429 -5.995 39.965 1.00 42.21 69 THR E C 1
ATOM 6787 O O . THR E 1 69 ? -16.123 -6.583 40.788 1.00 43.04 69 THR E O 1
ATOM 6791 N N . ALA E 1 70 ? -14.988 -6.562 38.849 1.00 42.04 70 ALA E N 1
ATOM 6792 C CA . ALA E 1 70 ? -15.303 -7.909 38.523 1.00 41.68 70 ALA E CA 1
ATOM 6793 C C . ALA E 1 70 ? -14.455 -8.740 39.453 1.00 41.94 70 ALA E C 1
ATOM 6794 O O . ALA E 1 70 ? -14.827 -9.860 39.820 1.00 41.77 70 ALA E O 1
ATOM 6796 N N . ALA E 1 71 ? -13.308 -8.201 39.849 1.00 42.02 71 ALA E N 1
ATOM 6797 C CA . ALA E 1 71 ? -12.380 -8.990 40.660 1.00 42.59 71 ALA E CA 1
ATOM 6798 C C . ALA E 1 71 ? -12.930 -9.179 42.070 1.00 42.46 71 ALA E C 1
ATOM 6799 O O . ALA E 1 71 ? -12.841 -10.266 42.652 1.00 41.71 71 ALA E O 1
ATOM 6801 N N . LEU E 1 72 ? -13.461 -8.090 42.610 1.00 43.14 72 LEU E N 1
ATOM 6802 C CA . LEU E 1 72 ? -14.160 -8.100 43.892 1.00 44.87 72 LEU E CA 1
ATOM 6803 C C . LEU E 1 72 ? -15.383 -9.031 43.793 1.00 45.62 72 LEU E C 1
ATOM 6804 O O . LEU E 1 72 ? -15.467 -9.991 44.535 1.00 45.19 72 LEU E O 1
ATOM 6809 N N . ALA E 1 73 ? -16.296 -8.764 42.855 1.00 46.79 73 ALA E N 1
ATOM 6810 C CA . ALA E 1 73 ? -17.388 -9.702 42.549 1.00 48.81 73 ALA E CA 1
ATOM 6811 C C . ALA E 1 73 ? -16.945 -11.165 42.601 1.00 50.32 73 ALA E C 1
ATOM 6812 O O . ALA E 1 73 ? -17.560 -11.985 43.282 1.00 51.57 73 ALA E O 1
ATOM 6814 N N . PHE E 1 74 ? -15.882 -11.503 41.895 1.00 51.81 74 PHE E N 1
ATOM 6815 C CA . PHE E 1 74 ? -15.408 -12.871 41.907 1.00 53.59 74 PHE E CA 1
ATOM 6816 C C . PHE E 1 74 ? -15.006 -13.321 43.320 1.00 54.93 74 PHE E C 1
ATOM 6817 O O . PHE E 1 74 ? -15.162 -14.488 43.670 1.00 54.74 74 PHE E O 1
ATOM 6825 N N . ALA E 1 75 ? -14.480 -12.413 44.114 1.00 56.64 75 ALA E N 1
ATOM 6826 C CA . ALA E 1 75 ? -14.137 -12.732 45.481 1.00 58.29 75 ALA E CA 1
ATOM 6827 C C . ALA E 1 75 ? -15.372 -13.010 46.274 1.00 59.28 75 ALA E C 1
ATOM 6828 O O . ALA E 1 75 ? -15.392 -13.867 47.102 1.00 59.19 75 ALA E O 1
ATOM 6830 N N . LYS E 1 76 ? -16.396 -12.218 46.056 1.00 61.02 76 LYS E N 1
ATOM 6831 C CA . LYS E 1 76 ? -17.601 -12.419 46.795 1.00 62.64 76 LYS E CA 1
ATOM 6832 C C . LYS E 1 76 ? -18.277 -13.735 46.513 1.00 63.93 76 LYS E C 1
ATOM 6833 O O . LYS E 1 76 ? -18.530 -14.462 47.419 1.00 64.80 76 LYS E O 1
ATOM 6836 N N . GLN E 1 77 ? -18.438 -14.103 45.255 1.00 64.83 77 GLN E N 1
ATOM 6837 C CA . GLN E 1 77 ? -19.083 -15.339 44.935 1.00 65.90 77 GLN E CA 1
ATOM 6838 C C . GLN E 1 77 ? -18.256 -16.474 45.394 1.00 66.24 77 GLN E C 1
ATOM 6839 O O . GLN E 1 77 ? -18.759 -17.459 45.874 1.00 67.09 77 GLN E O 1
ATOM 6845 N N . GLU E 1 78 ? -16.969 -16.362 45.239 1.00 66.41 78 GLU E N 1
ATOM 6846 C CA . GLU E 1 78 ? -16.118 -17.510 45.560 1.00 66.78 78 GLU E CA 1
ATOM 6847 C C . GLU E 1 78 ? -15.779 -17.718 47.029 1.00 66.99 78 GLU E C 1
ATOM 6848 O O . GLU E 1 78 ? -15.641 -18.868 47.450 1.00 67.65 78 GLU E O 1
ATOM 6854 N N . PHE E 1 79 ? -15.643 -16.634 47.799 1.00 66.82 79 PHE E N 1
ATOM 6855 C CA . PHE E 1 79 ? -15.064 -16.723 49.153 1.00 66.58 79 PHE E CA 1
ATOM 6856 C C . PHE E 1 79 ? -15.925 -16.268 50.319 1.00 66.14 79 PHE E C 1
ATOM 6857 O O . PHE E 1 79 ? -15.799 -16.806 51.417 1.00 66.04 79 PHE E O 1
ATOM 6865 N N . GLY E 1 80 ? -16.752 -15.253 50.108 1.00 65.83 80 GLY E N 1
ATOM 6866 C CA . GLY E 1 80 ? -17.760 -14.892 51.102 1.00 65.44 80 GLY E CA 1
ATOM 6867 C C . GLY E 1 80 ? -17.738 -13.438 51.526 1.00 65.14 80 GLY E C 1
ATOM 6868 O O . GLY E 1 80 ? -18.727 -12.715 51.296 1.00 65.51 80 GLY E O 1
ATOM 6869 N N . HIS E 1 81 ? -16.624 -13.017 52.145 1.00 63.52 81 HIS E N 1
ATOM 6870 C CA . HIS E 1 81 ? -16.481 -11.682 52.724 1.00 62.12 81 HIS E CA 1
ATOM 6871 C C . HIS E 1 81 ? -15.022 -11.281 52.671 1.00 59.64 81 HIS E C 1
ATOM 6872 O O . HIS E 1 81 ? -14.197 -11.921 53.281 1.00 59.86 81 HIS E O 1
ATOM 6879 N N . VAL E 1 82 ? -14.693 -10.198 51.995 1.00 57.18 82 VAL E N 1
ATOM 6880 C CA . VAL E 1 82 ? -13.317 -9.715 52.000 1.00 54.61 82 VAL E CA 1
ATOM 6881 C C . VAL E 1 82 ? -12.920 -9.042 53.326 1.00 53.06 82 VAL E C 1
ATOM 6882 O O . VAL E 1 82 ? -13.534 -8.061 53.734 1.00 51.85 82 VAL E O 1
ATOM 6886 N N . HIS E 1 83 ? -11.904 -9.596 53.989 1.00 51.23 83 HIS E N 1
ATOM 6887 C CA . HIS E 1 83 ? -11.472 -9.115 55.310 1.00 50.65 83 HIS E CA 1
ATOM 6888 C C . HIS E 1 83 ? -10.239 -8.209 55.220 1.00 49.07 83 HIS E C 1
ATOM 6889 O O . HIS E 1 83 ? -9.963 -7.444 56.147 1.00 49.00 83 HIS E O 1
ATOM 6896 N N . GLY E 1 84 ? -9.484 -8.335 54.124 1.00 46.52 84 GLY E N 1
ATOM 6897 C CA . GLY E 1 84 ? -8.136 -7.800 54.058 1.00 43.17 84 GLY E CA 1
ATOM 6898 C C . GLY E 1 84 ? -7.612 -7.555 52.658 1.00 40.70 84 GLY E C 1
ATOM 6899 O O . GLY E 1 84 ? -7.847 -8.365 51.766 1.00 40.15 84 GLY E O 1
ATOM 6900 N N . LEU E 1 85 ? -6.916 -6.429 52.482 1.00 37.66 85 LEU E N 1
ATOM 6901 C CA . LEU E 1 85 ? -6.244 -6.086 51.239 1.00 35.84 85 LEU E CA 1
ATOM 6902 C C . LEU E 1 85 ? -4.749 -5.800 51.446 1.00 34.79 85 LEU E C 1
ATOM 6903 O O . LEU E 1 85 ? -4.378 -5.057 52.327 1.00 35.00 85 LEU E O 1
ATOM 6908 N N . VAL E 1 86 ? -3.889 -6.360 50.608 1.00 33.98 86 VAL E N 1
ATOM 6909 C CA . VAL E 1 86 ? -2.494 -5.890 50.547 1.00 32.57 86 VAL E CA 1
ATOM 6910 C C . VAL E 1 86 ? -2.199 -5.418 49.141 1.00 32.33 86 VAL E C 1
ATOM 6911 O O . VAL E 1 86 ? -2.325 -6.198 48.213 1.00 32.67 86 VAL E O 1
ATOM 6915 N N . ASN E 1 87 ? -1.870 -4.139 48.973 1.00 32.34 87 ASN E N 1
ATOM 6916 C CA . ASN E 1 87 ? -1.496 -3.623 47.673 1.00 32.80 87 ASN E CA 1
ATOM 6917 C C . ASN E 1 87 ? 0.028 -3.718 47.428 1.00 33.20 87 ASN E C 1
ATOM 6918 O O . ASN E 1 87 ? 0.785 -3.014 48.101 1.00 32.84 87 ASN E O 1
ATOM 6923 N N . CYS E 1 88 ? 0.470 -4.611 46.515 1.00 34.05 88 CYS E N 1
ATOM 6924 C CA . CYS E 1 88 ? 1.912 -4.713 46.092 1.00 34.58 88 CYS E CA 1
ATOM 6925 C C . CYS E 1 88 ? 2.144 -4.592 44.569 1.00 34.73 88 CYS E C 1
ATOM 6926 O O . CYS E 1 88 ? 3.246 -4.862 44.065 1.00 35.47 88 CYS E O 1
ATOM 6929 N N . ALA E 1 89 ? 1.126 -4.206 43.822 1.00 35.03 89 ALA E N 1
ATOM 6930 C CA . ALA E 1 89 ? 1.361 -3.841 42.427 1.00 35.62 89 ALA E CA 1
ATOM 6931 C C . ALA E 1 89 ? 2.145 -2.533 42.480 1.00 35.53 89 ALA E C 1
ATOM 6932 O O . ALA E 1 89 ? 1.746 -1.612 43.165 1.00 35.38 89 ALA E O 1
ATOM 6934 N N . GLY E 1 90 ? 3.297 -2.505 41.830 1.00 37.03 90 GLY E N 1
ATOM 6935 C CA . GLY E 1 90 ? 4.134 -1.289 41.704 1.00 38.30 90 GLY E CA 1
ATOM 6936 C C . GLY E 1 90 ? 5.062 -1.478 40.507 1.00 39.37 90 GLY E C 1
ATOM 6937 O O . GLY E 1 90 ? 5.314 -2.641 40.118 1.00 39.41 90 GLY E O 1
ATOM 6938 N N . THR E 1 91 ? 5.502 -0.365 39.889 1.00 39.45 91 THR E N 1
ATOM 6939 C CA . THR E 1 91 ? 6.699 -0.323 39.021 1.00 39.59 91 THR E CA 1
ATOM 6940 C C . THR E 1 91 ? 7.711 0.586 39.697 1.00 39.79 91 THR E C 1
ATOM 6941 O O . THR E 1 91 ? 7.318 1.544 40.390 1.00 40.01 91 THR E O 1
ATOM 6945 N N . ALA E 1 92 ? 9.005 0.328 39.485 1.00 39.56 92 ALA E N 1
ATOM 6946 C CA . ALA E 1 92 ? 10.040 1.220 40.006 1.00 39.58 92 ALA E CA 1
ATOM 6947 C C . ALA E 1 92 ? 10.963 1.665 38.902 1.00 40.07 92 ALA E C 1
ATOM 6948 O O . ALA E 1 92 ? 12.104 1.225 38.869 1.00 40.51 92 ALA E O 1
ATOM 6950 N N . PRO E 1 93 ? 10.487 2.532 37.983 1.00 40.32 93 PRO E N 1
ATOM 6951 C CA . PRO E 1 93 ? 11.364 2.899 36.839 1.00 40.60 93 PRO E CA 1
ATOM 6952 C C . PRO E 1 93 ? 12.515 3.865 37.210 1.00 40.85 93 PRO E C 1
ATOM 6953 O O . PRO E 1 93 ? 12.507 4.478 38.284 1.00 41.56 93 PRO E O 1
ATOM 6957 N N . GLY E 1 94 ? 13.509 3.967 36.348 1.00 40.31 94 GLY E N 1
ATOM 6958 C CA . GLY E 1 94 ? 14.610 4.902 36.556 1.00 39.67 94 GLY E CA 1
ATOM 6959 C C . GLY E 1 94 ? 14.623 5.766 35.334 1.00 39.22 94 GLY E C 1
ATOM 6960 O O . GLY E 1 94 ? 14.553 5.243 34.225 1.00 38.73 94 GLY E O 1
ATOM 6961 N N . GLU E 1 95 ? 14.667 7.080 35.512 1.00 39.36 95 GLU E N 1
ATOM 6962 C CA . GLU E 1 95 ? 14.665 7.993 34.361 1.00 40.19 95 GLU E CA 1
ATOM 6963 C C . GLU E 1 95 ? 14.895 9.414 34.814 1.00 40.29 95 GLU E C 1
ATOM 6964 O O . GLU E 1 95 ? 14.213 9.910 35.692 1.00 40.58 95 GLU E O 1
ATOM 6970 N N . LYS E 1 96 ? 15.838 10.090 34.184 1.00 40.75 96 LYS E N 1
ATOM 6971 C CA . LYS E 1 96 ? 16.178 11.441 34.593 1.00 40.75 96 LYS E CA 1
ATOM 6972 C C . LYS E 1 96 ? 15.149 12.466 34.115 1.00 40.80 96 LYS E C 1
ATOM 6973 O O . LYS E 1 96 ? 14.473 12.263 33.111 1.00 40.93 96 LYS E O 1
ATOM 6979 N N . ILE E 1 97 ? 14.982 13.542 34.871 1.00 40.59 97 ILE E N 1
ATOM 6980 C CA . ILE E 1 97 ? 14.091 14.617 34.443 1.00 40.21 97 ILE E CA 1
ATOM 6981 C C . ILE E 1 97 ? 14.685 15.243 33.201 1.00 40.39 97 ILE E C 1
ATOM 6982 O O . ILE E 1 97 ? 13.948 15.636 32.298 1.00 40.06 97 ILE E O 1
ATOM 6987 N N . LEU E 1 98 ? 16.021 15.316 33.184 1.00 40.85 98 LEU E N 1
ATOM 6988 C CA . LEU E 1 98 ? 16.791 15.741 32.021 1.00 41.96 98 LEU E CA 1
ATOM 6989 C C . LEU E 1 98 ? 17.737 14.630 31.563 1.00 43.36 98 LEU E C 1
ATOM 6990 O O . LEU E 1 98 ? 18.803 14.431 32.124 1.00 43.62 98 LEU E O 1
ATOM 6995 N N . GLY E 1 99 ? 17.341 13.899 30.532 1.00 45.52 99 GLY E N 1
ATOM 6996 C CA . GLY E 1 99 ? 18.197 12.844 29.991 1.00 47.97 99 GLY E CA 1
ATOM 6997 C C . GLY E 1 99 ? 18.934 13.356 28.786 1.00 49.29 99 GLY E C 1
ATOM 6998 O O . GLY E 1 99 ? 18.629 14.448 28.287 1.00 49.45 99 GLY E O 1
ATOM 6999 N N . ARG E 1 100 ? 19.894 12.568 28.315 1.00 50.77 100 ARG E N 1
ATOM 7000 C CA . ARG E 1 100 ? 20.669 12.935 27.111 1.00 52.83 100 ARG E CA 1
ATOM 7001 C C . ARG E 1 100 ? 19.826 13.077 25.829 1.00 52.47 100 ARG E C 1
ATOM 7002 O O . ARG E 1 100 ? 20.272 13.713 24.874 1.00 52.53 100 ARG E O 1
ATOM 7010 N N . SER E 1 101 ? 18.610 12.509 25.856 1.00 52.11 101 SER E N 1
ATOM 7011 C CA . SER E 1 101 ? 17.615 12.573 24.765 1.00 52.03 101 SER E CA 1
ATOM 7012 C C . SER E 1 101 ? 16.520 13.653 24.922 1.00 50.83 101 SER E C 1
ATOM 7013 O O . SER E 1 101 ? 15.906 14.125 23.939 1.00 50.40 101 SER E O 1
ATOM 7016 N N . GLY E 1 102 ? 16.239 14.021 26.158 1.00 49.01 102 GLY E N 1
ATOM 7017 C CA . GLY E 1 102 ? 15.331 15.119 26.375 1.00 46.65 102 GLY E CA 1
ATOM 7018 C C . GLY E 1 102 ? 14.820 15.076 27.785 1.00 44.63 102 GLY E C 1
ATOM 7019 O O . GLY E 1 102 ? 15.318 14.299 28.587 1.00 44.94 102 GLY E O 1
ATOM 7020 N N . PRO E 1 103 ? 13.822 15.917 28.078 1.00 42.74 103 PRO E N 1
ATOM 7021 C CA . PRO E 1 103 ? 13.064 15.749 29.281 1.00 41.84 103 PRO E CA 1
ATOM 7022 C C . PRO E 1 103 ? 12.514 14.349 29.367 1.00 40.73 103 PRO E C 1
ATOM 7023 O O . PRO E 1 103 ? 12.153 13.716 28.341 1.00 41.13 103 PRO E O 1
ATOM 7027 N N . HIS E 1 104 ? 12.493 13.867 30.593 1.00 38.61 104 HIS E N 1
ATOM 7028 C CA . HIS E 1 104 ? 11.699 12.734 30.980 1.00 36.24 104 HIS E CA 1
ATOM 7029 C C . HIS E 1 104 ? 10.373 12.780 30.255 1.00 35.11 104 HIS E C 1
ATOM 7030 O O . HIS E 1 104 ? 9.686 13.787 30.295 1.00 35.53 104 HIS E O 1
ATOM 7037 N N . ALA E 1 105 ? 10.000 11.693 29.609 1.00 33.97 105 ALA E N 1
ATOM 7038 C CA . ALA E 1 105 ? 8.749 11.645 28.882 1.00 34.19 105 ALA E CA 1
ATOM 7039 C C . ALA E 1 105 ? 7.574 11.722 29.825 1.00 34.61 105 ALA E C 1
ATOM 7040 O O . ALA E 1 105 ? 7.506 10.968 30.823 1.00 33.96 105 ALA E O 1
ATOM 7042 N N . LEU E 1 106 ? 6.658 12.626 29.493 1.00 33.95 106 LEU E N 1
ATOM 7043 C CA . LEU E 1 106 ? 5.468 12.823 30.256 1.00 34.76 106 LEU E CA 1
ATOM 7044 C C . LEU E 1 106 ? 4.669 11.545 30.501 1.00 35.34 106 LEU E C 1
ATOM 7045 O O . LEU E 1 106 ? 4.206 11.325 31.619 1.00 34.79 106 LEU E O 1
ATOM 7050 N N . ASP E 1 107 ? 4.478 10.715 29.474 1.00 35.28 107 ASP E N 1
ATOM 7051 C CA . ASP E 1 107 ? 3.503 9.649 29.608 1.00 35.70 107 ASP E CA 1
ATOM 7052 C C . ASP E 1 107 ? 4.083 8.474 30.385 1.00 34.21 107 ASP E C 1
ATOM 7053 O O . ASP E 1 107 ? 3.365 7.687 30.984 1.00 35.03 107 ASP E O 1
ATOM 7058 N N . SER E 1 108 ? 5.383 8.367 30.393 1.00 32.14 108 SER E N 1
ATOM 7059 C CA . SER E 1 108 ? 6.025 7.421 31.240 1.00 32.16 108 SER E CA 1
ATOM 7060 C C . SER E 1 108 ? 5.721 7.732 32.744 1.00 31.61 108 SER E C 1
ATOM 7061 O O . SER E 1 108 ? 5.368 6.829 33.535 1.00 31.25 108 SER E O 1
ATOM 7064 N N . PHE E 1 109 ? 5.823 9.011 33.095 1.00 29.27 109 PHE E N 1
ATOM 7065 C CA . PHE E 1 109 ? 5.546 9.489 34.423 1.00 28.87 109 PHE E CA 1
ATOM 7066 C C . PHE E 1 109 ? 4.083 9.157 34.786 1.00 28.52 109 PHE E C 1
ATOM 7067 O O . PHE E 1 109 ? 3.796 8.633 35.875 1.00 28.01 109 PHE E O 1
ATOM 7075 N N . ALA E 1 110 ? 3.185 9.446 33.862 1.00 28.21 110 ALA E N 1
ATOM 7076 C CA . ALA E 1 110 ? 1.764 9.135 34.000 1.00 29.32 110 ALA E CA 1
ATOM 7077 C C . ALA E 1 110 ? 1.435 7.657 34.232 1.00 28.79 110 ALA E C 1
ATOM 7078 O O . ALA E 1 110 ? 0.523 7.353 34.981 1.00 30.72 110 ALA E O 1
ATOM 7080 N N . ARG E 1 111 ? 2.204 6.756 33.659 1.00 28.08 111 ARG E N 1
ATOM 7081 C CA . ARG E 1 111 ? 1.971 5.331 33.843 1.00 28.56 111 ARG E CA 1
ATOM 7082 C C . ARG E 1 111 ? 2.350 4.861 35.238 1.00 28.08 111 ARG E C 1
ATOM 7083 O O . ARG E 1 111 ? 1.634 4.076 35.866 1.00 27.47 111 ARG E O 1
ATOM 7091 N N . THR E 1 112 ? 3.498 5.337 35.687 1.00 27.00 112 THR E N 1
ATOM 7092 C CA . THR E 1 112 ? 4.050 4.988 36.956 1.00 27.14 112 THR E CA 1
ATOM 7093 C C . THR E 1 112 ? 3.079 5.455 38.063 1.00 27.81 112 THR E C 1
ATOM 7094 O O . THR E 1 112 ? 2.890 4.758 39.030 1.00 27.52 112 THR E O 1
ATOM 7098 N N . VAL E 1 113 ? 2.463 6.617 37.873 1.00 28.17 113 VAL E N 1
ATOM 7099 C CA . VAL E 1 113 ? 1.476 7.152 38.774 1.00 29.66 113 VAL E CA 1
ATOM 7100 C C . VAL E 1 113 ? 0.179 6.338 38.726 1.00 30.80 113 VAL E C 1
ATOM 7101 O O . VAL E 1 113 ? -0.433 6.105 39.754 1.00 30.40 113 VAL E O 1
ATOM 7105 N N . ALA E 1 114 ? -0.238 5.916 37.528 1.00 32.05 114 ALA E N 1
ATOM 7106 C CA . ALA E 1 114 ? -1.393 5.028 37.372 1.00 31.74 114 ALA E CA 1
ATOM 7107 C C . ALA E 1 114 ? -1.191 3.707 38.096 1.00 32.30 114 ALA E C 1
ATOM 7108 O O . ALA E 1 114 ? -2.035 3.267 38.839 1.00 33.49 114 ALA E O 1
ATOM 7110 N N . VAL E 1 115 ? -0.070 3.061 37.858 1.00 32.74 115 VAL E N 1
ATOM 7111 C CA . VAL E 1 115 ? 0.213 1.781 38.460 1.00 32.93 115 VAL E CA 1
ATOM 7112 C C . VAL E 1 115 ? 0.390 1.917 39.994 1.00 33.04 115 VAL E C 1
ATOM 7113 O O . VAL E 1 115 ? -0.367 1.292 40.778 1.00 33.16 115 VAL E O 1
ATOM 7117 N N . ASN E 1 116 ? 1.346 2.755 40.416 1.00 31.53 116 ASN E N 1
ATOM 7118 C CA . ASN E 1 116 ? 1.627 2.916 41.833 1.00 30.13 116 ASN E CA 1
ATOM 7119 C C . ASN E 1 116 ? 0.522 3.572 42.678 1.00 29.87 116 ASN E C 1
ATOM 7120 O O . ASN E 1 116 ? 0.217 3.058 43.747 1.00 29.19 116 ASN E O 1
ATOM 7125 N N . LEU E 1 117 ? -0.097 4.643 42.172 1.00 28.46 117 LEU E N 1
ATOM 7126 C CA . LEU E 1 117 ? -1.014 5.456 42.954 1.00 27.62 117 LEU E CA 1
ATOM 7127 C C . LEU E 1 117 ? -2.515 5.262 42.625 1.00 27.14 117 LEU E C 1
ATOM 7128 O O . LEU E 1 117 ? -3.316 5.027 43.538 1.00 24.73 117 LEU E O 1
ATOM 7133 N N . ILE E 1 118 ? -2.876 5.402 41.370 1.00 27.24 118 ILE E N 1
ATOM 7134 C CA . ILE E 1 118 ? -4.249 5.293 40.954 1.00 27.81 118 ILE E CA 1
ATOM 7135 C C . ILE E 1 118 ? -4.771 3.906 41.178 1.00 28.17 118 ILE E C 1
ATOM 7136 O O . ILE E 1 118 ? -5.854 3.714 41.589 1.00 29.44 118 ILE E O 1
ATOM 7141 N N . GLY E 1 119 ? -3.964 2.940 40.864 1.00 28.24 119 GLY E N 1
ATOM 7142 C CA . GLY E 1 119 ? -4.295 1.585 41.110 1.00 28.73 119 GLY E CA 1
ATOM 7143 C C . GLY E 1 119 ? -4.458 1.241 42.544 1.00 29.68 119 GLY E C 1
ATOM 7144 O O . GLY E 1 119 ? -5.279 0.463 42.856 1.00 31.28 119 GLY E O 1
ATOM 7145 N N . THR E 1 120 ? -3.618 1.755 43.403 1.00 28.30 120 THR E N 1
ATOM 7146 C CA . THR E 1 120 ? -3.783 1.511 44.811 1.00 28.04 120 THR E CA 1
ATOM 7147 C C . THR E 1 120 ? -5.055 2.076 45.390 1.00 26.92 120 THR E C 1
ATOM 7148 O O . THR E 1 120 ? -5.695 1.454 46.146 1.00 26.02 120 THR E O 1
ATOM 7152 N N . PHE E 1 121 ? -5.405 3.264 44.988 1.00 25.95 121 PHE E N 1
ATOM 7153 C CA . PHE E 1 121 ? -6.618 3.869 45.365 1.00 25.99 121 PHE E CA 1
ATOM 7154 C C . PHE E 1 121 ? -7.857 3.224 44.852 1.00 27.54 121 PHE E C 1
ATOM 7155 O O . PHE E 1 121 ? -8.808 3.133 45.548 1.00 26.97 121 PHE E O 1
ATOM 7163 N N . ASN E 1 122 ? -7.843 2.803 43.606 1.00 29.21 122 ASN E N 1
ATOM 7164 C CA . ASN E 1 122 ? -8.968 2.070 43.059 1.00 30.16 122 ASN E CA 1
ATOM 7165 C C . ASN E 1 122 ? -9.201 0.788 43.911 1.00 30.13 122 ASN E C 1
ATOM 7166 O O . ASN E 1 122 ? -10.328 0.405 44.229 1.00 30.54 122 ASN E O 1
ATOM 7179 N N . ILE E 1 124 ? -8.309 0.438 47.063 1.00 31.20 124 ILE E N 1
ATOM 7180 C CA . ILE E 1 124 ? -8.769 0.831 48.375 1.00 31.07 124 ILE E CA 1
ATOM 7181 C C . ILE E 1 124 ? -10.283 1.116 48.386 1.00 31.32 124 ILE E C 1
ATOM 7182 O O . ILE E 1 124 ? -11.040 0.588 49.216 1.00 30.89 124 ILE E O 1
ATOM 7187 N N . ARG E 1 125 ? -10.717 1.974 47.488 1.00 31.86 125 ARG E N 1
ATOM 7188 C CA . ARG E 1 125 ? -12.100 2.359 47.482 1.00 33.17 125 ARG E CA 1
ATOM 7189 C C . ARG E 1 125 ? -13.018 1.152 47.339 1.00 34.04 125 ARG E C 1
ATOM 7190 O O . ARG E 1 125 ? -13.992 1.034 48.061 1.00 33.63 125 ARG E O 1
ATOM 7198 N N . LEU E 1 126 ? -12.676 0.240 46.435 1.00 34.80 126 LEU E N 1
ATOM 7199 C CA . LEU E 1 126 ? -13.558 -0.884 46.167 1.00 35.38 126 LEU E CA 1
ATOM 7200 C C . LEU E 1 126 ? -13.499 -1.936 47.245 1.00 35.63 126 LEU E C 1
ATOM 7201 O O . LEU E 1 126 ? -14.548 -2.404 47.663 1.00 36.30 126 LEU E O 1
ATOM 7206 N N . ALA E 1 127 ? -12.301 -2.308 47.701 1.00 36.50 127 ALA E N 1
ATOM 7207 C CA . ALA E 1 127 ? -12.209 -3.271 48.800 1.00 37.31 127 ALA E CA 1
ATOM 7208 C C . ALA E 1 127 ? -12.818 -2.689 50.075 1.00 38.55 127 ALA E C 1
ATOM 7209 O O . ALA E 1 127 ? -13.362 -3.435 50.862 1.00 39.34 127 ALA E O 1
ATOM 7211 N N . ALA E 1 128 ? -12.765 -1.362 50.241 1.00 39.39 128 ALA E N 1
ATOM 7212 C CA . ALA E 1 128 ? -13.324 -0.679 51.420 1.00 41.48 128 ALA E CA 1
ATOM 7213 C C . ALA E 1 128 ? -14.837 -0.828 51.491 1.00 42.44 128 ALA E C 1
ATOM 7214 O O . ALA E 1 128 ? -15.368 -1.167 52.531 1.00 42.43 128 ALA E O 1
ATOM 7216 N N . GLU E 1 129 ? -15.507 -0.516 50.387 1.00 43.61 129 GLU E N 1
ATOM 7217 C CA . GLU E 1 129 ? -16.923 -0.710 50.225 1.00 45.47 129 GLU E CA 1
ATOM 7218 C C . GLU E 1 129 ? -17.366 -2.121 50.551 1.00 46.38 129 GLU E C 1
ATOM 7219 O O . GLU E 1 129 ? -18.448 -2.312 51.103 1.00 47.03 129 GLU E O 1
ATOM 7225 N N . VAL E 1 130 ? -16.551 -3.104 50.184 1.00 46.56 130 VAL E N 1
ATOM 7226 C CA . VAL E 1 130 ? -16.909 -4.476 50.430 1.00 47.35 130 VAL E CA 1
ATOM 7227 C C . VAL E 1 130 ? -16.758 -4.758 51.927 1.00 47.87 130 VAL E C 1
ATOM 7228 O O . VAL E 1 130 ? -17.697 -5.245 52.556 1.00 48.53 130 VAL E O 1
ATOM 7240 N N . SER E 1 132 ? -16.694 -2.706 54.560 1.00 49.68 132 SER E N 1
ATOM 7241 C CA . SER E 1 132 ? -17.611 -1.963 55.398 1.00 51.49 132 SER E CA 1
ATOM 7242 C C . SER E 1 132 ? -18.970 -2.683 55.580 1.00 53.59 132 SER E C 1
ATOM 7243 O O . SER E 1 132 ? -19.716 -2.420 56.546 1.00 54.97 132 SER E O 1
ATOM 7246 N N . GLN E 1 133 ? -19.279 -3.609 54.680 1.00 54.70 133 GLN E N 1
ATOM 7247 C CA . GLN E 1 133 ? -20.560 -4.290 54.737 1.00 55.78 133 GLN E CA 1
ATOM 7248 C C . GLN E 1 133 ? -20.564 -5.541 55.605 1.00 56.21 133 GLN E C 1
ATOM 7249 O O . GLN E 1 133 ? -21.628 -6.096 55.857 1.00 56.73 133 GLN E O 1
ATOM 7255 N N . GLY E 1 134 ? -19.392 -5.955 56.084 1.00 55.94 134 GLY E N 1
ATOM 7256 C CA . GLY E 1 134 ? -19.294 -7.104 56.967 1.00 56.28 134 GLY E CA 1
ATOM 7257 C C . GLY E 1 134 ? -19.562 -6.863 58.462 1.00 56.83 134 GLY E C 1
ATOM 7258 O O . GLY E 1 134 ? -19.946 -5.761 58.897 1.00 57.13 134 GLY E O 1
ATOM 7259 N N . GLU E 1 135 ? -19.365 -7.921 59.245 1.00 56.29 135 GLU E N 1
ATOM 7260 C CA . GLU E 1 135 ? -19.542 -7.855 60.668 1.00 56.37 135 GLU E CA 1
ATOM 7261 C C . GLU E 1 135 ? -18.167 -7.690 61.307 1.00 56.38 135 GLU E C 1
ATOM 7262 O O . GLU E 1 135 ? -17.199 -8.311 60.894 1.00 55.54 135 GLU E O 1
ATOM 7264 N N . PRO E 1 136 ? -18.072 -6.810 62.303 1.00 56.82 136 PRO E N 1
ATOM 7265 C CA . PRO E 1 136 ? -16.805 -6.603 63.007 1.00 57.13 136 PRO E CA 1
ATOM 7266 C C . PRO E 1 136 ? -16.495 -7.678 64.052 1.00 57.20 136 PRO E C 1
ATOM 7267 O O . PRO E 1 136 ? -17.402 -8.174 64.719 1.00 57.44 136 PRO E O 1
ATOM 7271 N N . ASP E 1 137 ? -15.213 -7.999 64.204 1.00 56.73 137 ASP E N 1
ATOM 7272 C CA . ASP E 1 137 ? -14.770 -8.945 65.198 1.00 56.46 137 ASP E CA 1
ATOM 7273 C C . ASP E 1 137 ? -14.805 -8.346 66.590 1.00 56.06 137 ASP E C 1
ATOM 7274 O O . ASP E 1 137 ? -15.362 -7.264 66.801 1.00 54.88 137 ASP E O 1
ATOM 7279 N N . ALA E 1 138 ? -14.186 -9.061 67.525 1.00 55.80 138 ALA E N 1
ATOM 7280 C CA . ALA E 1 138 ? -14.199 -8.704 68.929 1.00 55.64 138 ALA E CA 1
ATOM 7281 C C . ALA E 1 138 ? -13.756 -7.277 69.165 1.00 55.51 138 ALA E C 1
ATOM 7282 O O . ALA E 1 138 ? -14.375 -6.565 69.957 1.00 55.70 138 ALA E O 1
ATOM 7284 N N . ASP E 1 139 ? -12.683 -6.855 68.495 1.00 55.07 139 ASP E N 1
ATOM 7285 C CA . ASP E 1 139 ? -12.106 -5.538 68.778 1.00 54.48 139 ASP E CA 1
ATOM 7286 C C . ASP E 1 139 ? -12.648 -4.445 67.850 1.00 53.06 139 ASP E C 1
ATOM 7287 O O . ASP E 1 139 ? -12.121 -3.322 67.795 1.00 52.53 139 ASP E O 1
ATOM 7292 N N . GLY E 1 140 ? -13.733 -4.788 67.155 1.00 51.65 140 GLY E N 1
ATOM 7293 C CA . GLY E 1 140 ? -14.489 -3.855 66.311 1.00 49.94 140 GLY E CA 1
ATOM 7294 C C . GLY E 1 140 ? -13.978 -3.714 64.880 1.00 48.78 140 GLY E C 1
ATOM 7295 O O . GLY E 1 140 ? -14.442 -2.848 64.139 1.00 48.33 140 GLY E O 1
ATOM 7296 N N . GLU E 1 141 ? -13.040 -4.574 64.494 1.00 47.20 141 GLU E N 1
ATOM 7297 C CA . GLU E 1 141 ? -12.314 -4.429 63.245 1.00 46.80 141 GLU E CA 1
ATOM 7298 C C . GLU E 1 141 ? -13.060 -5.073 62.105 1.00 46.32 141 GLU E C 1
ATOM 7299 O O . GLU E 1 141 ? -13.384 -6.252 62.190 1.00 46.31 141 GLU E O 1
ATOM 7305 N N . ARG E 1 142 ? -13.316 -4.328 61.033 1.00 45.35 142 ARG E N 1
ATOM 7306 C CA . ARG E 1 142 ? -14.023 -4.885 59.871 1.00 45.06 142 ARG E CA 1
ATOM 7307 C C . ARG E 1 142 ? -13.073 -5.290 58.726 1.00 44.52 142 ARG E C 1
ATOM 7308 O O . ARG E 1 142 ? -13.443 -6.099 57.865 1.00 44.55 142 ARG E O 1
ATOM 7316 N N . GLY E 1 143 ? -11.848 -4.746 58.730 1.00 43.61 143 GLY E N 1
ATOM 7317 C CA . GLY E 1 143 ? -10.854 -5.045 57.698 1.00 41.71 143 GLY E CA 1
ATOM 7318 C C . GLY E 1 143 ? -9.526 -4.305 57.872 1.00 41.19 143 GLY E C 1
ATOM 7319 O O . GLY E 1 143 ? -9.427 -3.348 58.687 1.00 41.71 143 GLY E O 1
ATOM 7320 N N . VAL E 1 144 ? -8.507 -4.747 57.133 1.00 38.43 144 VAL E N 1
ATOM 7321 C CA . VAL E 1 144 ? -7.176 -4.152 57.210 1.00 37.04 144 VAL E CA 1
ATOM 7322 C C . VAL E 1 144 ? -6.632 -3.982 55.807 1.00 36.11 144 VAL E C 1
ATOM 7323 O O . VAL E 1 144 ? -6.686 -4.915 54.998 1.00 35.99 144 VAL E O 1
ATOM 7327 N N . ILE E 1 145 ? -6.134 -2.789 55.509 1.00 34.63 145 ILE E N 1
ATOM 7328 C CA . ILE E 1 145 ? -5.504 -2.495 54.227 1.00 32.89 145 ILE E CA 1
ATOM 7329 C C . ILE E 1 145 ? -4.039 -2.102 54.430 1.00 32.45 145 ILE E C 1
ATOM 7330 O O . ILE E 1 145 ? -3.739 -1.246 55.255 1.00 33.08 145 ILE E O 1
ATOM 7335 N N . VAL E 1 146 ? -3.131 -2.755 53.699 1.00 31.52 146 VAL E N 1
ATOM 7336 C CA . VAL E 1 146 ? -1.680 -2.546 53.811 1.00 28.95 146 VAL E CA 1
ATOM 7337 C C . VAL E 1 146 ? -1.122 -2.152 52.438 1.00 29.45 146 VAL E C 1
ATOM 7338 O O . VAL E 1 146 ? -1.233 -2.922 51.452 1.00 30.12 146 VAL E O 1
ATOM 7342 N N . ASN E 1 147 ? -0.552 -0.942 52.367 1.00 27.43 147 ASN E N 1
ATOM 7343 C CA . ASN E 1 147 ? -0.028 -0.411 51.108 1.00 26.74 147 ASN E CA 1
ATOM 7344 C C . ASN E 1 147 ? 1.483 -0.430 51.123 1.00 26.73 147 ASN E C 1
ATOM 7345 O O . ASN E 1 147 ? 2.082 -0.393 52.190 1.00 28.49 147 ASN E O 1
ATOM 7350 N N . THR E 1 148 ? 2.078 -0.519 49.942 1.00 25.53 148 THR E N 1
ATOM 7351 C CA . THR E 1 148 ? 3.527 -0.564 49.758 1.00 25.98 148 THR E CA 1
ATOM 7352 C C . THR E 1 148 ? 3.889 0.763 49.141 1.00 25.57 148 THR E C 1
ATOM 7353 O O . THR E 1 148 ? 3.516 1.040 47.980 1.00 25.79 148 THR E O 1
ATOM 7357 N N . ALA E 1 149 ? 4.564 1.611 49.900 1.00 24.47 149 ALA E N 1
ATOM 7358 C CA . ALA E 1 149 ? 5.093 2.864 49.334 1.00 23.98 149 ALA E CA 1
ATOM 7359 C C . ALA E 1 149 ? 6.539 2.496 49.074 1.00 24.60 149 ALA E C 1
ATOM 7360 O O . ALA E 1 149 ? 6.797 1.452 48.469 1.00 25.62 149 ALA E O 1
ATOM 7362 N N . SER E 1 150 ? 7.482 3.282 49.586 1.00 24.90 150 SER E N 1
ATOM 7363 C CA . SER E 1 150 ? 8.899 3.024 49.362 1.00 25.46 150 SER E CA 1
ATOM 7364 C C . SER E 1 150 ? 9.669 4.127 50.044 1.00 25.85 150 SER E C 1
ATOM 7365 O O . SER E 1 150 ? 9.168 5.240 50.184 1.00 26.16 150 SER E O 1
ATOM 7368 N N . ILE E 1 151 ? 10.902 3.843 50.429 1.00 26.80 151 ILE E N 1
ATOM 7369 C CA . ILE E 1 151 ? 11.735 4.886 51.011 1.00 27.41 151 ILE E CA 1
ATOM 7370 C C . ILE E 1 151 ? 12.028 6.016 50.047 1.00 27.26 151 ILE E C 1
ATOM 7371 O O . ILE E 1 151 ? 12.382 7.123 50.475 1.00 27.44 151 ILE E O 1
ATOM 7376 N N . ALA E 1 152 ? 11.834 5.769 48.760 1.00 26.93 152 ALA E N 1
ATOM 7377 C CA . ALA E 1 152 ? 12.027 6.835 47.746 1.00 27.33 152 ALA E CA 1
ATOM 7378 C C . ALA E 1 152 ? 11.063 8.002 47.970 1.00 27.69 152 ALA E C 1
ATOM 7379 O O . ALA E 1 152 ? 11.340 9.142 47.596 1.00 27.63 152 ALA E O 1
ATOM 7381 N N . ALA E 1 153 ? 9.913 7.712 48.580 1.00 27.62 153 ALA E N 1
ATOM 7382 C CA . ALA E 1 153 ? 8.963 8.766 48.940 1.00 28.17 153 ALA E CA 1
ATOM 7383 C C . ALA E 1 153 ? 9.539 9.824 49.922 1.00 28.74 153 ALA E C 1
ATOM 7384 O O . ALA E 1 153 ? 8.957 10.907 50.040 1.00 28.56 153 ALA E O 1
ATOM 7386 N N . PHE E 1 154 ? 10.622 9.499 50.619 1.00 29.12 154 PHE E N 1
ATOM 7387 C CA . PHE E 1 154 ? 11.376 10.421 51.460 1.00 30.88 154 PHE E CA 1
ATOM 7388 C C . PHE E 1 154 ? 12.801 10.745 51.006 1.00 31.62 154 PHE E C 1
ATOM 7389 O O . PHE E 1 154 ? 13.215 11.851 51.066 1.00 31.91 154 PHE E O 1
ATOM 7397 N N . ASP E 1 155 ? 13.509 9.740 50.534 1.00 32.27 155 ASP E N 1
ATOM 7398 C CA . ASP E 1 155 ? 14.908 9.765 50.147 1.00 32.54 155 ASP E CA 1
ATOM 7399 C C . ASP E 1 155 ? 15.185 9.751 48.656 1.00 32.84 155 ASP E C 1
ATOM 7400 O O . ASP E 1 155 ? 16.199 9.246 48.257 1.00 32.43 155 ASP E O 1
ATOM 7405 N N . GLY E 1 156 ? 14.275 10.124 47.793 1.00 32.12 156 GLY E N 1
ATOM 7406 C CA . GLY E 1 156 ? 14.576 9.820 46.432 1.00 32.13 156 GLY E CA 1
ATOM 7407 C C . GLY E 1 156 ? 15.824 10.368 45.770 1.00 32.74 156 GLY E C 1
ATOM 7408 O O . GLY E 1 156 ? 16.283 11.470 45.887 1.00 30.95 156 GLY E O 1
ATOM 7409 N N . GLN E 1 157 ? 16.399 9.416 45.095 1.00 33.08 157 GLN E N 1
ATOM 7410 C CA . GLN E 1 157 ? 17.557 9.520 44.292 1.00 34.17 157 GLN E CA 1
ATOM 7411 C C . GLN E 1 157 ? 17.313 10.108 42.931 1.00 33.88 157 GLN E C 1
ATOM 7412 O O . GLN E 1 157 ? 16.232 10.155 42.458 1.00 33.40 157 GLN E O 1
ATOM 7414 N N . ILE E 1 158 ? 18.374 10.585 42.345 1.00 34.21 158 ILE E N 1
ATOM 7415 C CA . ILE E 1 158 ? 18.377 11.046 40.997 1.00 35.20 158 ILE E CA 1
ATOM 7416 C C . ILE E 1 158 ? 17.840 9.931 40.088 1.00 34.68 158 ILE E C 1
ATOM 7417 O O . ILE E 1 158 ? 18.204 8.806 40.184 1.00 35.02 158 ILE E O 1
ATOM 7422 N N . GLY E 1 159 ? 16.952 10.289 39.210 1.00 34.55 159 GLY E N 1
ATOM 7423 C CA . GLY E 1 159 ? 16.386 9.321 38.301 1.00 34.73 159 GLY E CA 1
ATOM 7424 C C . GLY E 1 159 ? 15.139 8.617 38.827 1.00 34.42 159 GLY E C 1
ATOM 7425 O O . GLY E 1 159 ? 14.589 7.750 38.146 1.00 34.35 159 GLY E O 1
ATOM 7426 N N . GLN E 1 160 ? 14.686 9.016 40.015 1.00 33.36 160 GLN E N 1
ATOM 7427 C CA . GLN E 1 160 ? 13.627 8.334 40.725 1.00 32.74 160 GLN E CA 1
ATOM 7428 C C . GLN E 1 160 ? 12.412 9.205 40.920 1.00 32.57 160 GLN E C 1
ATOM 7429 O O . GLN E 1 160 ? 11.563 8.933 41.809 1.00 33.80 160 GLN E O 1
ATOM 7435 N N . ALA E 1 161 ? 12.336 10.281 40.158 1.00 30.67 161 ALA E N 1
ATOM 7436 C CA . ALA E 1 161 ? 11.305 11.256 40.375 1.00 29.16 161 ALA E CA 1
ATOM 7437 C C . ALA E 1 161 ? 9.877 10.682 40.268 1.00 29.03 161 ALA E C 1
ATOM 7438 O O . ALA E 1 161 ? 9.026 10.972 41.118 1.00 28.78 161 ALA E O 1
ATOM 7440 N N . ALA E 1 162 ? 9.610 9.884 39.239 1.00 28.26 162 ALA E N 1
ATOM 7441 C CA . ALA E 1 162 ? 8.272 9.314 39.016 1.00 28.57 162 ALA E CA 1
ATOM 7442 C C . ALA E 1 162 ? 7.898 8.371 40.163 1.00 28.34 162 ALA E C 1
ATOM 7443 O O . ALA E 1 162 ? 6.786 8.406 40.650 1.00 27.96 162 ALA E O 1
ATOM 7445 N N . TYR E 1 163 ? 8.842 7.512 40.542 1.00 27.46 163 TYR E N 1
ATOM 7446 C CA . TYR E 1 163 ? 8.612 6.517 41.532 1.00 26.77 163 TYR E CA 1
ATOM 7447 C C . TYR E 1 163 ? 8.476 7.179 42.917 1.00 26.78 163 TYR E C 1
ATOM 7448 O O . TYR E 1 163 ? 7.618 6.784 43.691 1.00 25.88 163 TYR E O 1
ATOM 7457 N N . ALA E 1 164 ? 9.266 8.218 43.210 1.00 27.04 164 ALA E N 1
ATOM 7458 C CA . ALA E 1 164 ? 9.163 8.902 44.527 1.00 26.17 164 ALA E CA 1
ATOM 7459 C C . ALA E 1 164 ? 7.832 9.637 44.647 1.00 26.75 164 ALA E C 1
ATOM 7460 O O . ALA E 1 164 ? 7.243 9.638 45.687 1.00 27.43 164 ALA E O 1
ATOM 7462 N N . ALA E 1 165 ? 7.363 10.268 43.576 1.00 27.66 165 ALA E N 1
ATOM 7463 C CA . ALA E 1 165 ? 6.108 11.006 43.589 1.00 27.76 165 ALA E CA 1
ATOM 7464 C C . ALA E 1 165 ? 4.918 10.049 43.721 1.00 28.26 165 ALA E C 1
ATOM 7465 O O . ALA E 1 165 ? 3.971 10.269 44.466 1.00 28.51 165 ALA E O 1
ATOM 7467 N N . SER E 1 166 ? 4.973 9.005 42.940 1.00 27.90 166 SER E N 1
ATOM 7468 C CA . SER E 1 166 ? 3.990 7.966 42.939 1.00 28.68 166 SER E CA 1
ATOM 7469 C C . SER E 1 166 ? 3.786 7.369 44.338 1.00 27.57 166 SER E C 1
ATOM 7470 O O . SER E 1 166 ? 2.677 7.208 44.829 1.00 26.99 166 SER E O 1
ATOM 7473 N N . LYS E 1 167 ? 4.895 6.989 44.937 1.00 26.16 167 LYS E N 1
ATOM 7474 C CA . LYS E 1 167 ? 4.892 6.388 46.220 1.00 25.71 167 LYS E CA 1
ATOM 7475 C C . LYS E 1 167 ? 4.685 7.451 47.317 1.00 25.90 167 LYS E C 1
ATOM 7476 O O . LYS E 1 167 ? 4.153 7.138 48.386 1.00 26.48 167 LYS E O 1
ATOM 7482 N N . GLY E 1 168 ? 5.117 8.686 47.051 1.00 24.85 168 GLY E N 1
ATOM 7483 C CA . GLY E 1 168 ? 4.861 9.811 47.918 1.00 23.78 168 GLY E CA 1
ATOM 7484 C C . GLY E 1 168 ? 3.370 9.954 48.134 1.00 24.26 168 GLY E C 1
ATOM 7485 O O . GLY E 1 168 ? 2.946 10.196 49.266 1.00 23.89 168 GLY E O 1
ATOM 7486 N N . GLY E 1 169 ? 2.593 9.817 47.056 1.00 23.50 169 GLY E N 1
ATOM 7487 C CA . GLY E 1 169 ? 1.123 9.859 47.090 1.00 24.70 169 GLY E CA 1
ATOM 7488 C C . GLY E 1 169 ? 0.481 8.701 47.875 1.00 26.28 169 GLY E C 1
ATOM 7489 O O . GLY E 1 169 ? -0.480 8.903 48.612 1.00 27.25 169 GLY E O 1
ATOM 7490 N N . VAL E 1 170 ? 1.022 7.489 47.716 1.00 26.87 170 VAL E N 1
ATOM 7491 C CA . VAL E 1 170 ? 0.603 6.326 48.473 1.00 25.99 170 VAL E CA 1
ATOM 7492 C C . VAL E 1 170 ? 0.775 6.693 49.946 1.00 25.08 170 VAL E C 1
ATOM 7493 O O . VAL E 1 170 ? -0.169 6.629 50.715 1.00 24.01 170 VAL E O 1
ATOM 7497 N N . ALA E 1 171 ? 1.979 7.095 50.330 1.00 23.96 171 ALA E N 1
ATOM 7498 C CA . ALA E 1 171 ? 2.232 7.398 51.714 1.00 23.75 171 ALA E CA 1
ATOM 7499 C C . ALA E 1 171 ? 1.225 8.414 52.255 1.00 24.07 171 ALA E C 1
ATOM 7500 O O . ALA E 1 171 ? 0.653 8.175 53.278 1.00 24.51 171 ALA E O 1
ATOM 7502 N N . ALA E 1 172 ? 0.980 9.521 51.559 1.00 24.83 172 ALA E N 1
ATOM 7503 C CA . ALA E 1 172 ? 0.164 10.630 52.082 1.00 25.81 172 ALA E CA 1
ATOM 7504 C C . ALA E 1 172 ? -1.299 10.241 52.204 1.00 26.52 172 ALA E C 1
ATOM 7505 O O . ALA E 1 172 ? -2.071 10.847 52.957 1.00 26.50 172 ALA E O 1
ATOM 7507 N N . LEU E 1 173 ? -1.670 9.208 51.479 1.00 27.04 173 LEU E N 1
ATOM 7508 C CA . LEU E 1 173 ? -2.977 8.602 51.477 1.00 28.09 173 LEU E CA 1
ATOM 7509 C C . LEU E 1 173 ? -3.375 7.986 52.781 1.00 27.42 173 LEU E C 1
ATOM 7510 O O . LEU E 1 173 ? -4.482 8.067 53.177 1.00 28.13 173 LEU E O 1
ATOM 7515 N N . THR E 1 174 ? -2.441 7.371 53.448 1.00 27.78 174 THR E N 1
ATOM 7516 C CA . THR E 1 174 ? -2.723 6.376 54.426 1.00 27.95 174 THR E CA 1
ATOM 7517 C C . THR E 1 174 ? -3.544 6.923 55.571 1.00 27.91 174 THR E C 1
ATOM 7518 O O . THR E 1 174 ? -4.366 6.251 56.093 1.00 27.84 174 THR E O 1
ATOM 7522 N N . LEU E 1 175 ? -3.202 8.105 56.027 1.00 27.83 175 LEU E N 1
ATOM 7523 C CA . LEU E 1 175 ? -3.901 8.749 57.097 1.00 27.32 175 LEU E CA 1
ATOM 7524 C C . LEU E 1 175 ? -5.278 9.310 56.829 1.00 27.46 175 LEU E C 1
ATOM 7525 O O . LEU E 1 175 ? -6.204 8.966 57.528 1.00 25.66 175 LEU E O 1
ATOM 7530 N N . PRO E 1 176 ? -5.459 10.077 55.766 1.00 26.68 176 PRO E N 1
ATOM 7531 C CA . PRO E 1 176 ? -6.859 10.479 55.574 1.00 27.61 176 PRO E CA 1
ATOM 7532 C C . PRO E 1 176 ? -7.724 9.273 55.352 1.00 27.52 176 PRO E C 1
ATOM 7533 O O . PRO E 1 176 ? -8.897 9.335 55.658 1.00 29.65 176 PRO E O 1
ATOM 7537 N N . ALA E 1 177 ? -7.146 8.213 54.788 1.00 27.14 177 ALA E N 1
ATOM 7538 C CA . ALA E 1 177 ? -7.862 6.995 54.514 1.00 26.79 177 ALA E CA 1
ATOM 7539 C C . ALA E 1 177 ? -8.158 6.350 55.853 1.00 27.01 177 ALA E C 1
ATOM 7540 O O . ALA E 1 177 ? -9.296 6.083 56.127 1.00 25.72 177 ALA E O 1
ATOM 7542 N N . ALA E 1 178 ? -7.136 6.136 56.683 1.00 27.44 178 ALA E N 1
ATOM 7543 C CA . ALA E 1 178 ? -7.344 5.586 58.027 1.00 28.84 178 ALA E CA 1
ATOM 7544 C C . ALA E 1 178 ? -8.407 6.363 58.816 1.00 29.90 178 ALA E C 1
ATOM 7545 O O . ALA E 1 178 ? -9.147 5.759 59.578 1.00 30.03 178 ALA E O 1
ATOM 7547 N N . ARG E 1 179 ? -8.520 7.669 58.573 1.00 31.74 179 ARG E N 1
ATOM 7548 C CA . ARG E 1 179 ? -9.421 8.562 59.312 1.00 33.33 179 ARG E CA 1
ATOM 7549 C C . ARG E 1 179 ? -10.884 8.403 58.971 1.00 35.02 179 ARG E C 1
ATOM 7550 O O . ARG E 1 179 ? -11.715 8.260 59.880 1.00 35.98 179 ARG E O 1
ATOM 7558 N N . GLU E 1 180 ? -11.196 8.476 57.676 1.00 35.17 180 GLU E N 1
ATOM 7559 C CA . GLU E 1 180 ? -12.504 8.181 57.193 1.00 35.24 180 GLU E CA 1
ATOM 7560 C C . GLU E 1 180 ? -12.877 6.704 57.461 1.00 35.67 180 GLU E C 1
ATOM 7561 O O . GLU E 1 180 ? -13.977 6.381 57.944 1.00 36.33 180 GLU E O 1
ATOM 7567 N N . LEU E 1 181 ? -11.972 5.808 57.131 1.00 34.55 181 LEU E N 1
ATOM 7568 C CA . LEU E 1 181 ? -12.272 4.400 57.251 1.00 35.11 181 LEU E CA 1
ATOM 7569 C C . LEU E 1 181 ? -12.344 3.868 58.713 1.00 34.24 181 LEU E C 1
ATOM 7570 O O . LEU E 1 181 ? -12.886 2.809 58.953 1.00 33.27 181 LEU E O 1
ATOM 7575 N N . ALA E 1 182 ? -11.805 4.606 59.673 1.00 34.83 182 ALA E N 1
ATOM 7576 C CA . ALA E 1 182 ? -12.033 4.285 61.114 1.00 34.86 182 ALA E CA 1
ATOM 7577 C C . ALA E 1 182 ? -13.514 4.164 61.456 1.00 35.31 182 ALA E C 1
ATOM 7578 O O . ALA E 1 182 ? -13.884 3.304 62.204 1.00 35.15 182 ALA E O 1
ATOM 7580 N N . ARG E 1 183 ? -14.338 5.071 60.941 1.00 36.40 183 ARG E N 1
ATOM 7581 C CA . ARG E 1 183 ? -15.793 4.945 60.960 1.00 38.26 183 ARG E CA 1
ATOM 7582 C C . ARG E 1 183 ? -16.154 3.444 60.891 1.00 38.33 183 ARG E C 1
ATOM 7583 O O . ARG E 1 183 ? -16.985 2.947 61.663 1.00 38.36 183 ARG E O 1
ATOM 7591 N N . PHE E 1 184 ? -15.484 2.707 59.997 1.00 36.72 184 PHE E N 1
ATOM 7592 C CA . PHE E 1 184 ? -15.910 1.335 59.711 1.00 35.21 184 PHE E CA 1
ATOM 7593 C C . PHE E 1 184 ? -15.113 0.296 60.383 1.00 33.78 184 PHE E C 1
ATOM 7594 O O . PHE E 1 184 ? -15.330 -0.869 60.152 1.00 34.04 184 PHE E O 1
ATOM 7602 N N . GLY E 1 185 ? -14.170 0.677 61.218 1.00 33.11 185 GLY E N 1
ATOM 7603 C CA . GLY E 1 185 ? -13.287 -0.347 61.780 1.00 32.69 185 GLY E CA 1
ATOM 7604 C C . GLY E 1 185 ? -12.379 -0.978 60.722 1.00 32.58 185 GLY E C 1
ATOM 7605 O O . GLY E 1 185 ? -11.993 -2.151 60.804 1.00 32.15 185 GLY E O 1
ATOM 7606 N N . ILE E 1 186 ? -12.022 -0.179 59.730 1.00 31.70 186 ILE E N 1
ATOM 7607 C CA . ILE E 1 186 ? -11.057 -0.616 58.752 1.00 31.71 186 ILE E CA 1
ATOM 7608 C C . ILE E 1 186 ? -9.761 0.178 58.877 1.00 31.47 186 ILE E C 1
ATOM 7609 O O . ILE E 1 186 ? -9.703 1.388 58.582 1.00 31.59 186 ILE E O 1
ATOM 7614 N N . ARG E 1 187 ? -8.722 -0.530 59.281 1.00 30.55 187 ARG E N 1
ATOM 7615 C CA . ARG E 1 187 ? -7.402 0.046 59.393 1.00 29.87 187 ARG E CA 1
ATOM 7616 C C . ARG E 1 187 ? -6.681 0.222 58.048 1.00 30.13 187 ARG E C 1
ATOM 7617 O O . ARG E 1 187 ? -6.891 -0.572 57.100 1.00 29.74 187 ARG E O 1
ATOM 7625 N N . VAL E 1 188 ? -5.797 1.233 57.988 1.00 28.81 188 VAL E N 1
ATOM 7626 C CA . VAL E 1 188 ? -4.957 1.468 56.799 1.00 27.08 188 VAL E CA 1
ATOM 7627 C C . VAL E 1 188 ? -3.601 1.827 57.277 1.00 26.66 188 VAL E C 1
ATOM 7628 O O . VAL E 1 188 ? -3.424 2.857 57.957 1.00 26.32 188 VAL E O 1
ATOM 7632 N N . VAL E 1 189 ? -2.660 0.943 56.966 1.00 25.72 189 VAL E N 1
ATOM 7633 C CA . VAL E 1 189 ? -1.263 1.110 57.282 1.00 24.94 189 VAL E CA 1
ATOM 7634 C C . VAL E 1 189 ? -0.497 0.965 55.965 1.00 25.62 189 VAL E C 1
ATOM 7635 O O . VAL E 1 189 ? -0.863 0.146 55.124 1.00 26.08 189 VAL E O 1
ATOM 7639 N N . THR E 1 190 ? 0.587 1.715 55.812 1.00 25.57 190 THR E N 1
ATOM 7640 C CA . THR E 1 190 ? 1.431 1.614 54.657 1.00 25.84 190 THR E CA 1
ATOM 7641 C C . THR E 1 190 ? 2.822 1.185 55.125 1.00 26.22 190 THR E C 1
ATOM 7642 O O . THR E 1 190 ? 3.242 1.541 56.240 1.00 27.62 190 THR E O 1
ATOM 7646 N N . ILE E 1 191 ? 3.534 0.415 54.298 1.00 25.04 191 ILE E N 1
ATOM 7647 C CA . ILE E 1 191 ? 4.930 0.044 54.573 1.00 23.95 191 ILE E CA 1
ATOM 7648 C C . ILE E 1 191 ? 5.814 0.712 53.517 1.00 24.68 191 ILE E C 1
ATOM 7649 O O . ILE E 1 191 ? 5.426 0.772 52.340 1.00 25.63 191 ILE E O 1
ATOM 7654 N N . ALA E 1 192 ? 7.000 1.157 53.907 1.00 23.34 192 ALA E N 1
ATOM 7655 C CA . ALA E 1 192 ? 7.888 1.775 52.978 1.00 22.51 192 ALA E CA 1
ATOM 7656 C C . ALA E 1 192 ? 9.133 0.920 52.901 1.00 22.80 192 ALA E C 1
ATOM 7657 O O . ALA E 1 192 ? 10.081 1.118 53.654 1.00 23.88 192 ALA E O 1
ATOM 7659 N N . PRO E 1 193 ? 9.139 -0.072 52.022 1.00 23.56 193 PRO E N 1
ATOM 7660 C CA . PRO E 1 193 ? 10.337 -0.907 51.950 1.00 24.79 193 PRO E CA 1
ATOM 7661 C C . PRO E 1 193 ? 11.628 -0.161 51.486 1.00 25.06 193 PRO E C 1
ATOM 7662 O O . PRO E 1 193 ? 11.530 0.839 50.809 1.00 24.39 193 PRO E O 1
ATOM 7666 N N . GLY E 1 194 ? 12.805 -0.643 51.903 1.00 26.38 194 GLY E N 1
ATOM 7667 C CA . GLY E 1 194 ? 14.102 -0.273 51.288 1.00 27.66 194 GLY E CA 1
ATOM 7668 C C . GLY E 1 194 ? 14.453 -1.175 50.085 1.00 29.46 194 GLY E C 1
ATOM 7669 O O . GLY E 1 194 ? 13.566 -1.458 49.263 1.00 28.94 194 GLY E O 1
ATOM 7670 N N . ILE E 1 195 ? 15.704 -1.644 49.967 1.00 30.10 195 ILE E N 1
ATOM 7671 C CA . ILE E 1 195 ? 16.055 -2.573 48.873 1.00 31.32 195 ILE E CA 1
ATOM 7672 C C . ILE E 1 195 ? 15.683 -4.007 49.204 1.00 31.69 195 ILE E C 1
ATOM 7673 O O . ILE E 1 195 ? 16.239 -4.607 50.122 1.00 30.49 195 ILE E O 1
ATOM 7678 N N . PHE E 1 196 ? 14.753 -4.554 48.424 1.00 32.84 196 PHE E N 1
ATOM 7679 C CA . PHE E 1 196 ? 14.414 -5.960 48.525 1.00 34.23 196 PHE E CA 1
ATOM 7680 C C . PHE E 1 196 ? 14.872 -6.740 47.302 1.00 35.85 196 PHE E C 1
ATOM 7681 O O . PHE E 1 196 ? 15.056 -6.185 46.198 1.00 34.35 196 PHE E O 1
ATOM 7689 N N . ASP E 1 197 ? 15.112 -8.036 47.558 1.00 38.37 197 ASP E N 1
ATOM 7690 C CA . ASP E 1 197 ? 15.430 -8.905 46.446 1.00 41.42 197 ASP E CA 1
ATOM 7691 C C . ASP E 1 197 ? 14.201 -9.383 45.739 1.00 42.62 197 ASP E C 1
ATOM 7692 O O . ASP E 1 197 ? 13.729 -10.438 45.975 1.00 43.15 197 ASP E O 1
ATOM 7697 N N . THR E 1 198 ? 13.698 -8.550 44.875 1.00 44.79 198 THR E N 1
ATOM 7698 C CA . THR E 1 198 ? 12.646 -8.881 43.995 1.00 47.86 198 THR E CA 1
ATOM 7699 C C . THR E 1 198 ? 13.029 -8.424 42.615 1.00 49.85 198 THR E C 1
ATOM 7700 O O . THR E 1 198 ? 14.084 -7.843 42.392 1.00 50.70 198 THR E O 1
ATOM 7704 N N . PRO E 1 199 ? 12.128 -8.664 41.687 1.00 50.50 199 PRO E N 1
ATOM 7705 C CA . PRO E 1 199 ? 12.368 -8.395 40.273 1.00 51.95 199 PRO E CA 1
ATOM 7706 C C . PRO E 1 199 ? 11.816 -7.036 39.876 1.00 52.36 199 PRO E C 1
ATOM 7707 O O . PRO E 1 199 ? 12.219 -6.013 40.413 1.00 53.34 199 PRO E O 1
ATOM 7711 N N . ALA E 1 214 ? 25.110 -3.567 50.420 1.00 40.60 214 ALA E N 1
ATOM 7712 C CA . ALA E 1 214 ? 26.433 -2.955 50.542 1.00 40.39 214 ALA E CA 1
ATOM 7713 C C . ALA E 1 214 ? 26.320 -1.659 51.315 1.00 40.41 214 ALA E C 1
ATOM 7714 O O . ALA E 1 214 ? 26.980 -1.482 52.359 1.00 41.71 214 ALA E O 1
ATOM 7715 N N . SER E 1 215 ? 25.471 -0.762 50.813 1.00 39.64 215 SER E N 1
ATOM 7716 C CA . SER E 1 215 ? 25.191 0.565 51.403 1.00 38.58 215 SER E CA 1
ATOM 7717 C C . SER E 1 215 ? 24.262 0.563 52.653 1.00 38.65 215 SER E C 1
ATOM 7718 O O . SER E 1 215 ? 24.369 1.454 53.520 1.00 39.05 215 SER E O 1
ATOM 7721 N N . VAL E 1 216 ? 23.322 -0.392 52.701 1.00 37.03 216 VAL E N 1
ATOM 7722 C CA . VAL E 1 216 ? 22.412 -0.598 53.823 1.00 34.64 216 VAL E CA 1
ATOM 7723 C C . VAL E 1 216 ? 23.226 -0.863 55.070 1.00 34.77 216 VAL E C 1
ATOM 7724 O O . VAL E 1 216 ? 23.980 -1.834 55.109 1.00 34.86 216 VAL E O 1
ATOM 7728 N N . PRO E 1 217 ? 23.075 -0.018 56.107 1.00 34.24 217 PRO E N 1
ATOM 7729 C CA . PRO E 1 217 ? 23.850 -0.131 57.345 1.00 33.51 217 PRO E CA 1
ATOM 7730 C C . PRO E 1 217 ? 23.817 -1.506 58.043 1.00 33.80 217 PRO E C 1
ATOM 7731 O O . PRO E 1 217 ? 24.884 -2.104 58.276 1.00 34.83 217 PRO E O 1
ATOM 7735 N N . PHE E 1 218 ? 22.636 -1.981 58.410 1.00 32.55 218 PHE E N 1
ATOM 7736 C CA . PHE E 1 218 ? 22.469 -3.333 58.903 1.00 31.66 218 PHE E CA 1
ATOM 7737 C C . PHE E 1 218 ? 21.014 -3.803 58.718 1.00 32.23 218 PHE E C 1
ATOM 7738 O O . PHE E 1 218 ? 20.085 -3.102 59.035 1.00 31.26 218 PHE E O 1
ATOM 7746 N N . PRO E 1 219 ? 20.820 -5.014 58.201 1.00 33.58 219 PRO E N 1
ATOM 7747 C CA . PRO E 1 219 ? 21.844 -5.974 57.755 1.00 34.04 219 PRO E CA 1
ATOM 7748 C C . PRO E 1 219 ? 22.370 -5.574 56.372 1.00 34.59 219 PRO E C 1
ATOM 7749 O O . PRO E 1 219 ? 21.606 -5.065 55.566 1.00 34.18 219 PRO E O 1
ATOM 7753 N N . PRO E 1 220 ? 23.670 -5.785 56.115 1.00 34.71 220 PRO E N 1
ATOM 7754 C CA . PRO E 1 220 ? 24.263 -5.269 54.894 1.00 35.83 220 PRO E CA 1
ATOM 7755 C C . PRO E 1 220 ? 23.963 -6.123 53.648 1.00 36.74 220 PRO E C 1
ATOM 7756 O O . PRO E 1 220 ? 24.881 -6.623 52.986 1.00 36.97 220 PRO E O 1
ATOM 7760 N N . ARG E 1 221 ? 22.678 -6.256 53.332 1.00 37.24 221 ARG E N 1
ATOM 7761 C CA . ARG E 1 221 ? 22.204 -7.147 52.274 1.00 37.30 221 ARG E CA 1
ATOM 7762 C C . ARG E 1 221 ? 20.841 -6.670 51.824 1.00 37.41 221 ARG E C 1
ATOM 7763 O O . ARG E 1 221 ? 20.215 -5.842 52.484 1.00 37.24 221 ARG E O 1
ATOM 7771 N N . LEU E 1 222 ? 20.407 -7.186 50.677 1.00 37.61 222 LEU E N 1
ATOM 7772 C CA . LEU E 1 222 ? 19.020 -7.095 50.214 1.00 37.37 222 LEU E CA 1
ATOM 7773 C C . LEU E 1 222 ? 18.026 -7.669 51.239 1.00 36.83 222 LEU E C 1
ATOM 7774 O O . LEU E 1 222 ? 18.340 -8.580 52.001 1.00 37.31 222 LEU E O 1
ATOM 7779 N N . GLY E 1 223 ? 16.827 -7.116 51.268 1.00 36.41 223 GLY E N 1
ATOM 7780 C CA . GLY E 1 223 ? 15.793 -7.678 52.086 1.00 35.85 223 GLY E CA 1
ATOM 7781 C C . GLY E 1 223 ? 15.342 -8.935 51.392 1.00 35.86 223 GLY E C 1
ATOM 7782 O O . GLY E 1 223 ? 15.476 -9.065 50.200 1.00 35.21 223 GLY E O 1
ATOM 7783 N N . ARG E 1 224 ? 14.838 -9.877 52.165 1.00 36.70 224 ARG E N 1
ATOM 7784 C CA . ARG E 1 224 ? 14.156 -11.021 51.642 1.00 36.95 224 ARG E CA 1
ATOM 7785 C C . ARG E 1 224 ? 12.676 -10.652 51.699 1.00 37.41 224 ARG E C 1
ATOM 7786 O O . ARG E 1 224 ? 12.193 -10.073 52.698 1.00 37.64 224 ARG E O 1
ATOM 7794 N N . ALA E 1 225 ? 11.959 -10.949 50.622 1.00 37.29 225 ALA E N 1
ATOM 7795 C CA . ALA E 1 225 ? 10.529 -10.668 50.559 1.00 37.30 225 ALA E CA 1
ATOM 7796 C C . ALA E 1 225 ? 9.727 -11.201 51.749 1.00 36.79 225 ALA E C 1
ATOM 7797 O O . ALA E 1 225 ? 8.727 -10.614 52.117 1.00 36.58 225 ALA E O 1
ATOM 7799 N N . GLU E 1 226 ? 10.166 -12.320 52.326 1.00 37.55 226 GLU E N 1
ATOM 7800 C CA . GLU E 1 226 ? 9.577 -12.949 53.531 1.00 38.32 226 GLU E CA 1
ATOM 7801 C C . GLU E 1 226 ? 9.548 -11.970 54.735 1.00 37.20 226 GLU E C 1
ATOM 7802 O O . GLU E 1 226 ? 8.594 -11.945 55.520 1.00 38.55 226 GLU E O 1
ATOM 7808 N N . GLU E 1 227 ? 10.595 -11.175 54.875 1.00 34.61 227 GLU E N 1
ATOM 7809 C CA . GLU E 1 227 ? 10.662 -10.179 55.909 1.00 33.06 227 GLU E CA 1
ATOM 7810 C C . GLU E 1 227 ? 9.600 -9.053 55.740 1.00 31.62 227 GLU E C 1
ATOM 7811 O O . GLU E 1 227 ? 9.067 -8.521 56.725 1.00 29.84 227 GLU E O 1
ATOM 7817 N N . TYR E 1 228 ? 9.275 -8.723 54.485 1.00 29.62 228 TYR E N 1
ATOM 7818 C CA . TYR E 1 228 ? 8.235 -7.754 54.228 1.00 28.45 228 TYR E CA 1
ATOM 7819 C C . TYR E 1 228 ? 6.872 -8.368 54.601 1.00 27.42 228 TYR E C 1
ATOM 7820 O O . TYR E 1 228 ? 6.038 -7.726 55.305 1.00 25.14 228 TYR E O 1
ATOM 7829 N N . ALA E 1 229 ? 6.685 -9.617 54.153 1.00 26.29 229 ALA E N 1
ATOM 7830 C CA . ALA E 1 229 ? 5.477 -10.383 54.429 1.00 26.21 229 ALA E CA 1
ATOM 7831 C C . ALA E 1 229 ? 5.276 -10.564 55.958 1.00 26.40 229 ALA E C 1
ATOM 7832 O O . ALA E 1 229 ? 4.142 -10.543 56.432 1.00 26.06 229 ALA E O 1
ATOM 7834 N N . ALA E 1 230 ? 6.369 -10.725 56.692 1.00 26.02 230 ALA E N 1
ATOM 7835 C CA . ALA E 1 230 ? 6.307 -10.798 58.153 1.00 28.12 230 ALA E CA 1
ATOM 7836 C C . ALA E 1 230 ? 5.863 -9.489 58.819 1.00 28.87 230 ALA E C 1
ATOM 7837 O O . ALA E 1 230 ? 5.233 -9.520 59.871 1.00 31.28 230 ALA E O 1
ATOM 7839 N N . LEU E 1 231 ? 6.170 -8.342 58.221 1.00 29.19 231 LEU E N 1
ATOM 7840 C CA . LEU E 1 231 ? 5.641 -7.076 58.740 1.00 27.87 231 LEU E CA 1
ATOM 7841 C C . LEU E 1 231 ? 4.145 -6.993 58.454 1.00 27.74 231 LEU E C 1
ATOM 7842 O O . LEU E 1 231 ? 3.364 -6.655 59.323 1.00 27.61 231 LEU E O 1
ATOM 7847 N N . VAL E 1 232 ? 3.733 -7.321 57.236 1.00 28.32 232 VAL E N 1
ATOM 7848 C CA . VAL E 1 232 ? 2.307 -7.380 56.892 1.00 28.41 232 VAL E CA 1
ATOM 7849 C C . VAL E 1 232 ? 1.514 -8.226 57.901 1.00 29.36 232 VAL E C 1
ATOM 7850 O O . VAL E 1 232 ? 0.472 -7.809 58.349 1.00 30.29 232 VAL E O 1
ATOM 7854 N N . LYS E 1 233 ? 2.028 -9.386 58.275 1.00 29.95 233 LYS E N 1
ATOM 7855 C CA . LYS E 1 233 ? 1.404 -10.225 59.296 1.00 31.99 233 LYS E CA 1
ATOM 7856 C C . LYS E 1 233 ? 1.247 -9.500 60.666 1.00 31.68 233 LYS E C 1
ATOM 7857 O O . LYS E 1 233 ? 0.162 -9.437 61.227 1.00 31.59 233 LYS E O 1
ATOM 7863 N N . HIS E 1 234 ? 2.324 -8.929 61.181 1.00 32.33 234 HIS E N 1
ATOM 7864 C CA . HIS E 1 234 ? 2.219 -8.175 62.422 1.00 31.78 234 HIS E CA 1
ATOM 7865 C C . HIS E 1 234 ? 1.236 -7.034 62.368 1.00 30.94 234 HIS E C 1
ATOM 7866 O O . HIS E 1 234 ? 0.612 -6.732 63.370 1.00 31.95 234 HIS E O 1
ATOM 7873 N N . ILE E 1 235 ? 1.073 -6.399 61.214 1.00 29.70 235 ILE E N 1
ATOM 7874 C CA . ILE E 1 235 ? 0.124 -5.304 61.103 1.00 28.16 235 ILE E CA 1
ATOM 7875 C C . ILE E 1 235 ? -1.327 -5.802 61.193 1.00 29.27 235 ILE E C 1
ATOM 7876 O O . ILE E 1 235 ? -2.213 -5.136 61.710 1.00 28.09 235 ILE E O 1
ATOM 7881 N N . CYS E 1 236 ? -1.551 -6.947 60.572 1.00 30.87 236 CYS E N 1
ATOM 7882 C CA . CYS E 1 236 ? -2.803 -7.712 60.666 1.00 32.47 236 CYS E CA 1
ATOM 7883 C C . CYS E 1 236 ? -3.111 -8.096 62.109 1.00 31.41 236 CYS E C 1
ATOM 7884 O O . CYS E 1 236 ? -4.222 -7.917 62.566 1.00 31.60 236 CYS E O 1
ATOM 7887 N N . GLU E 1 237 ? -2.105 -8.562 62.822 1.00 31.15 237 GLU E N 1
ATOM 7888 C CA . GLU E 1 237 ? -2.227 -8.875 64.256 1.00 32.55 237 GLU E CA 1
ATOM 7889 C C . GLU E 1 237 ? -2.229 -7.691 65.262 1.00 32.49 237 GLU E C 1
ATOM 7890 O O . GLU E 1 237 ? -2.710 -7.855 66.358 1.00 32.54 237 GLU E O 1
ATOM 7896 N N . ASN E 1 238 ? -1.670 -6.526 64.922 1.00 32.11 238 ASN E N 1
ATOM 7897 C CA . ASN E 1 238 ? -1.547 -5.459 65.898 1.00 31.65 238 ASN E CA 1
ATOM 7898 C C . ASN E 1 238 ? -2.514 -4.315 65.669 1.00 31.77 238 ASN E C 1
ATOM 7899 O O . ASN E 1 238 ? -2.231 -3.424 64.874 1.00 33.09 238 ASN E O 1
ATOM 7904 N N . THR E 1 239 ? -3.640 -4.351 66.379 1.00 30.94 239 THR E N 1
ATOM 7905 C CA . THR E 1 239 ? -4.778 -3.466 66.184 1.00 30.56 239 THR E CA 1
ATOM 7906 C C . THR E 1 239 ? -4.414 -1.983 66.333 1.00 29.73 239 THR E C 1
ATOM 7907 O O . THR E 1 239 ? -5.030 -1.127 65.715 1.00 29.16 239 THR E O 1
ATOM 7919 N N . LEU E 1 241 ? -1.730 -0.481 65.279 1.00 28.20 241 LEU E N 1
ATOM 7920 C CA . LEU E 1 241 ? -1.033 0.054 64.103 1.00 27.56 241 LEU E CA 1
ATOM 7921 C C . LEU E 1 241 ? -2.067 0.518 63.111 1.00 27.23 241 LEU E C 1
ATOM 7922 O O . LEU E 1 241 ? -2.850 -0.294 62.604 1.00 27.60 241 LEU E O 1
ATOM 7927 N N . ASN E 1 242 ? -2.082 1.825 62.844 1.00 25.79 242 ASN E N 1
ATOM 7928 C CA . ASN E 1 242 ? -3.070 2.401 61.958 1.00 24.84 242 ASN E CA 1
ATOM 7929 C C . ASN E 1 242 ? -2.571 3.802 61.580 1.00 24.45 242 ASN E C 1
ATOM 7930 O O . ASN E 1 242 ? -1.922 4.495 62.383 1.00 24.31 242 ASN E O 1
ATOM 7935 N N . GLY E 1 243 ? -2.847 4.189 60.345 1.00 24.29 243 GLY E N 1
ATOM 7936 C CA . GLY E 1 243 ? -2.626 5.555 59.857 1.00 24.38 243 GLY E CA 1
ATOM 7937 C C . GLY E 1 243 ? -1.160 5.885 59.726 1.00 25.70 243 GLY E C 1
ATOM 7938 O O . GLY E 1 243 ? -0.803 7.073 59.587 1.00 27.30 243 GLY E O 1
ATOM 7939 N N . GLU E 1 244 ? -0.300 4.870 59.795 1.00 25.15 244 GLU E N 1
ATOM 7940 C CA . GLU E 1 244 ? 1.159 5.086 59.882 1.00 26.26 244 GLU E CA 1
ATOM 7941 C C . GLU E 1 244 ? 1.883 4.572 58.643 1.00 25.93 244 GLU E C 1
ATOM 7942 O O . GLU E 1 244 ? 1.438 3.594 57.964 1.00 26.30 244 GLU E O 1
ATOM 7948 N N . VAL E 1 245 ? 2.987 5.248 58.337 1.00 25.05 245 VAL E N 1
ATOM 7949 C CA . VAL E 1 245 ? 3.976 4.770 57.373 1.00 24.59 245 VAL E CA 1
ATOM 7950 C C . VAL E 1 245 ? 5.177 4.204 58.095 1.00 24.21 245 VAL E C 1
ATOM 7951 O O . VAL E 1 245 ? 5.816 4.900 58.839 1.00 23.07 245 VAL E O 1
ATOM 7955 N N . ILE E 1 246 ? 5.475 2.930 57.849 1.00 24.08 246 ILE E N 1
ATOM 7956 C CA . ILE E 1 246 ? 6.616 2.276 58.485 1.00 24.34 246 ILE E CA 1
ATOM 7957 C C . ILE E 1 246 ? 7.791 2.046 57.543 1.00 23.84 246 ILE E C 1
ATOM 7958 O O . ILE E 1 246 ? 7.644 1.330 56.549 1.00 24.37 246 ILE E O 1
ATOM 7963 N N . ARG E 1 247 ? 8.975 2.583 57.847 1.00 23.43 247 ARG E N 1
ATOM 7964 C CA . ARG E 1 247 ? 10.162 2.247 56.981 1.00 23.41 247 ARG E CA 1
ATOM 7965 C C . ARG E 1 247 ? 10.704 0.887 57.331 1.00 23.37 247 ARG E C 1
ATOM 7966 O O . ARG E 1 247 ? 10.990 0.618 58.504 1.00 22.54 247 ARG E O 1
ATOM 7974 N N . LEU E 1 248 ? 10.875 0.046 56.309 1.00 22.79 248 LEU E N 1
ATOM 7975 C CA . LEU E 1 248 ? 11.500 -1.280 56.465 1.00 21.82 248 LEU E CA 1
ATOM 7976 C C . LEU E 1 248 ? 12.749 -1.361 55.605 1.00 21.04 248 LEU E C 1
ATOM 7977 O O . LEU E 1 248 ? 12.665 -1.784 54.468 1.00 20.47 248 LEU E O 1
ATOM 7982 N N . ASP E 1 249 ? 13.913 -0.996 56.125 1.00 21.78 249 ASP E N 1
ATOM 7983 C CA . ASP E 1 249 ? 15.044 -0.710 55.217 1.00 21.84 249 ASP E CA 1
ATOM 7984 C C . ASP E 1 249 ? 16.433 -0.894 55.760 1.00 22.21 249 ASP E C 1
ATOM 7985 O O . ASP E 1 249 ? 17.377 -0.379 55.183 1.00 22.38 249 ASP E O 1
ATOM 7990 N N . GLY E 1 250 ? 16.586 -1.624 56.858 1.00 22.99 250 GLY E N 1
ATOM 7991 C CA . GLY E 1 250 ? 17.902 -1.790 57.479 1.00 23.66 250 GLY E CA 1
ATOM 7992 C C . GLY E 1 250 ? 18.622 -0.472 57.688 1.00 25.25 250 GLY E C 1
ATOM 7993 O O . GLY E 1 250 ? 19.854 -0.411 57.655 1.00 25.66 250 GLY E O 1
ATOM 7994 N N . ALA E 1 251 ? 17.838 0.596 57.873 1.00 26.48 251 ALA E N 1
ATOM 7995 C CA . ALA E 1 251 ? 18.350 1.906 58.258 1.00 27.09 251 ALA E CA 1
ATOM 7996 C C . ALA E 1 251 ? 18.982 2.623 57.072 1.00 27.81 251 ALA E C 1
ATOM 7997 O O . ALA E 1 251 ? 19.705 3.588 57.238 1.00 28.19 251 ALA E O 1
ATOM 7999 N N . LEU E 1 252 ? 18.666 2.160 55.873 1.00 28.63 252 LEU E N 1
ATOM 8000 C CA . LEU E 1 252 ? 19.060 2.841 54.642 1.00 30.10 252 LEU E CA 1
ATOM 8001 C C . LEU E 1 252 ? 18.500 4.254 54.441 1.00 29.89 252 LEU E C 1
ATOM 8002 O O . LEU E 1 252 ? 17.324 4.505 54.594 1.00 29.65 252 LEU E O 1
ATOM 8007 N N . ARG E 1 253 ? 19.373 5.179 54.090 1.00 31.66 253 ARG E N 1
ATOM 8008 C CA . ARG E 1 253 ? 18.933 6.468 53.559 1.00 33.27 253 ARG E CA 1
ATOM 8009 C C . ARG E 1 253 ? 19.733 6.542 52.286 1.00 36.08 253 ARG E C 1
ATOM 8010 O O . ARG E 1 253 ? 20.941 6.343 52.342 1.00 36.67 253 ARG E O 1
ATOM 8026 N N . GLN F 1 4 ? -26.407 3.717 -61.306 1.00 52.60 4 GLN F N 1
ATOM 8027 C CA . GLN F 1 4 ? -26.139 4.709 -60.212 1.00 53.08 4 GLN F CA 1
ATOM 8028 C C . GLN F 1 4 ? -25.759 4.088 -58.847 1.00 53.18 4 GLN F C 1
ATOM 8029 O O . GLN F 1 4 ? -26.630 3.839 -57.999 1.00 53.88 4 GLN F O 1
ATOM 8031 N N . LEU F 1 5 ? -24.469 3.842 -58.630 1.00 52.61 5 LEU F N 1
ATOM 8032 C CA . LEU F 1 5 ? -23.995 3.373 -57.330 1.00 51.94 5 LEU F CA 1
ATOM 8033 C C . LEU F 1 5 ? -23.574 4.560 -56.466 1.00 52.32 5 LEU F C 1
ATOM 8034 O O . LEU F 1 5 ? -23.387 4.399 -55.246 1.00 51.94 5 LEU F O 1
ATOM 8039 N N . LYS F 1 6 ? -23.434 5.741 -57.097 1.00 52.01 6 LYS F N 1
ATOM 8040 C CA . LYS F 1 6 ? -23.034 6.974 -56.412 1.00 51.78 6 LYS F CA 1
ATOM 8041 C C . LYS F 1 6 ? -23.813 7.199 -55.117 1.00 50.58 6 LYS F C 1
ATOM 8042 O O . LYS F 1 6 ? -25.056 7.120 -55.096 1.00 49.84 6 LYS F O 1
ATOM 8048 N N . SER F 1 7 ? -23.045 7.430 -54.041 1.00 49.14 7 SER F N 1
ATOM 8049 C CA . SER F 1 7 ? -23.558 7.750 -52.689 1.00 47.23 7 SER F CA 1
ATOM 8050 C C . SER F 1 7 ? -24.207 6.547 -52.006 1.00 45.81 7 SER F C 1
ATOM 8051 O O . SER F 1 7 ? -24.960 6.703 -51.040 1.00 45.59 7 SER F O 1
ATOM 8054 N N . ARG F 1 8 ? -23.954 5.349 -52.538 1.00 43.16 8 ARG F N 1
ATOM 8055 C CA . ARG F 1 8 ? -24.395 4.130 -51.855 1.00 40.30 8 ARG F CA 1
ATOM 8056 C C . ARG F 1 8 ? -23.210 3.605 -51.075 1.00 37.18 8 ARG F C 1
ATOM 8057 O O . ARG F 1 8 ? -22.043 3.699 -51.511 1.00 36.52 8 ARG F O 1
ATOM 8065 N N . VAL F 1 9 ? -23.527 3.030 -49.934 1.00 33.60 9 VAL F N 1
ATOM 8066 C CA . VAL F 1 9 ? -22.514 2.547 -49.038 1.00 31.51 9 VAL F CA 1
ATOM 8067 C C . VAL F 1 9 ? -22.255 1.056 -49.189 1.00 30.11 9 VAL F C 1
ATOM 8068 O O . VAL F 1 9 ? -23.109 0.240 -48.912 1.00 29.06 9 VAL F O 1
ATOM 8072 N N . PHE F 1 10 ? -21.042 0.722 -49.588 1.00 29.61 10 PHE F N 1
ATOM 8073 C CA . PHE F 1 10 ? -20.648 -0.685 -49.668 1.00 29.92 10 PHE F CA 1
ATOM 8074 C C . PHE F 1 10 ? -19.614 -1.174 -48.671 1.00 28.39 10 PHE F C 1
ATOM 8075 O O . PHE F 1 10 ? -18.691 -0.471 -48.305 1.00 28.13 10 PHE F O 1
ATOM 8083 N N . ILE F 1 11 ? -19.793 -2.411 -48.260 1.00 27.50 11 ILE F N 1
ATOM 8084 C CA . ILE F 1 11 ? -18.816 -3.094 -47.466 1.00 27.42 11 ILE F CA 1
ATOM 8085 C C . ILE F 1 11 ? -18.208 -4.203 -48.335 1.00 26.46 11 ILE F C 1
ATOM 8086 O O . ILE F 1 11 ? -18.920 -5.002 -48.913 1.00 26.16 11 ILE F O 1
ATOM 8091 N N . VAL F 1 12 ? -16.883 -4.211 -48.452 1.00 26.62 12 VAL F N 1
ATOM 8092 C CA . VAL F 1 12 ? -16.181 -5.140 -49.303 1.00 25.47 12 VAL F CA 1
ATOM 8093 C C . VAL F 1 12 ? -15.149 -5.847 -48.444 1.00 27.66 12 VAL F C 1
ATOM 8094 O O . VAL F 1 12 ? -14.314 -5.257 -47.790 1.00 29.35 12 VAL F O 1
ATOM 8098 N N . THR F 1 13 ? -15.201 -7.152 -48.481 1.00 27.99 13 THR F N 1
ATOM 8099 C CA . THR F 1 13 ? -14.406 -7.998 -47.652 1.00 27.96 13 THR F CA 1
ATOM 8100 C C . THR F 1 13 ? -13.276 -8.593 -48.512 1.00 29.13 13 THR F C 1
ATOM 8101 O O . THR F 1 13 ? -13.435 -8.765 -49.742 1.00 28.45 13 THR F O 1
ATOM 8105 N N . GLY F 1 14 ? -12.147 -8.912 -47.889 1.00 29.69 14 GLY F N 1
ATOM 8106 C CA . GLY F 1 14 ? -10.943 -9.250 -48.637 1.00 31.86 14 GLY F CA 1
ATOM 8107 C C . GLY F 1 14 ? -10.433 -8.102 -49.535 1.00 33.06 14 GLY F C 1
ATOM 8108 O O . GLY F 1 14 ? -9.899 -8.363 -50.599 1.00 32.69 14 GLY F O 1
ATOM 8109 N N . ALA F 1 15 ? -10.589 -6.847 -49.103 1.00 34.42 15 ALA F N 1
ATOM 8110 C CA . ALA F 1 15 ? -10.412 -5.684 -49.994 1.00 36.02 15 ALA F CA 1
ATOM 8111 C C . ALA F 1 15 ? -8.980 -5.301 -50.330 1.00 37.22 15 ALA F C 1
ATOM 8112 O O . ALA F 1 15 ? -8.788 -4.459 -51.188 1.00 37.64 15 ALA F O 1
ATOM 8114 N N . SER F 1 16 ? -7.987 -5.906 -49.683 1.00 38.94 16 SER F N 1
ATOM 8115 C CA . SER F 1 16 ? -6.580 -5.502 -49.891 1.00 40.49 16 SER F CA 1
ATOM 8116 C C . SER F 1 16 ? -5.995 -6.066 -51.172 1.00 40.32 16 SER F C 1
ATOM 8117 O O . SER F 1 16 ? -5.058 -5.485 -51.715 1.00 39.83 16 SER F O 1
ATOM 8120 N N . SER F 1 17 ? -6.518 -7.218 -51.615 1.00 40.14 17 SER F N 1
ATOM 8121 C CA . SER F 1 17 ? -5.960 -7.925 -52.775 1.00 39.48 17 SER F CA 1
ATOM 8122 C C . SER F 1 17 ? -7.034 -8.503 -53.714 1.00 38.40 17 SER F C 1
ATOM 8123 O O . SER F 1 17 ? -8.181 -8.655 -53.303 1.00 37.47 17 SER F O 1
ATOM 8126 N N . GLY F 1 18 ? -6.640 -8.793 -54.964 1.00 36.02 18 GLY F N 1
ATOM 8127 C CA . GLY F 1 18 ? -7.363 -9.713 -55.820 1.00 34.73 18 GLY F CA 1
ATOM 8128 C C . GLY F 1 18 ? -8.733 -9.199 -56.156 1.00 34.53 18 GLY F C 1
ATOM 8129 O O . GLY F 1 18 ? -8.864 -8.058 -56.607 1.00 35.61 18 GLY F O 1
ATOM 8130 N N . LEU F 1 19 ? -9.762 -10.012 -55.892 1.00 33.40 19 LEU F N 1
ATOM 8131 C CA . LEU F 1 19 ? -11.123 -9.677 -56.332 1.00 32.08 19 LEU F CA 1
ATOM 8132 C C . LEU F 1 19 ? -11.697 -8.581 -55.467 1.00 30.58 19 LEU F C 1
ATOM 8133 O O . LEU F 1 19 ? -12.331 -7.645 -55.975 1.00 30.88 19 LEU F O 1
ATOM 8138 N N . GLY F 1 20 ? -11.470 -8.681 -54.166 1.00 28.83 20 GLY F N 1
ATOM 8139 C CA . GLY F 1 20 ? -11.943 -7.646 -53.264 1.00 28.49 20 GLY F CA 1
ATOM 8140 C C . GLY F 1 20 ? -11.438 -6.253 -53.648 1.00 28.93 20 GLY F C 1
ATOM 8141 O O . GLY F 1 20 ? -12.233 -5.273 -53.629 1.00 29.05 20 GLY F O 1
ATOM 8142 N N . ALA F 1 21 ? -10.130 -6.167 -53.979 1.00 28.74 21 ALA F N 1
ATOM 8143 C CA . ALA F 1 21 ? -9.424 -4.905 -54.335 1.00 29.70 21 ALA F CA 1
ATOM 8144 C C . ALA F 1 21 ? -10.019 -4.323 -55.604 1.00 30.11 21 ALA F C 1
ATOM 8145 O O . ALA F 1 21 ? -10.374 -3.162 -55.652 1.00 31.15 21 ALA F O 1
ATOM 8147 N N . ALA F 1 22 ? -10.170 -5.176 -56.606 1.00 30.78 22 ALA F N 1
ATOM 8148 C CA . ALA F 1 22 ? -10.803 -4.811 -57.860 1.00 30.87 22 ALA F CA 1
ATOM 8149 C C . ALA F 1 22 ? -12.211 -4.315 -57.672 1.00 31.07 22 ALA F C 1
ATOM 8150 O O . ALA F 1 22 ? -12.581 -3.312 -58.275 1.00 32.76 22 ALA F O 1
ATOM 8152 N N . VAL F 1 23 ? -12.996 -5.020 -56.845 1.00 30.54 23 VAL F N 1
ATOM 8153 C CA . VAL F 1 23 ? -14.377 -4.658 -56.590 1.00 29.56 23 VAL F CA 1
ATOM 8154 C C . VAL F 1 23 ? -14.448 -3.298 -55.856 1.00 31.15 23 VAL F C 1
ATOM 8155 O O . VAL F 1 23 ? -15.289 -2.462 -56.185 1.00 31.15 23 VAL F O 1
ATOM 8159 N N . THR F 1 24 ? -13.555 -3.087 -54.881 1.00 31.88 24 THR F N 1
ATOM 8160 C CA . THR F 1 24 ? -13.410 -1.798 -54.193 1.00 33.81 24 THR F CA 1
ATOM 8161 C C . THR F 1 24 ? -13.141 -0.676 -55.219 1.00 36.02 24 THR F C 1
ATOM 8162 O O . THR F 1 24 ? -13.841 0.360 -55.239 1.00 36.28 24 THR F O 1
ATOM 8166 N N . ARG F 1 25 ? -12.144 -0.916 -56.086 1.00 37.07 25 ARG F N 1
ATOM 8167 C CA . ARG F 1 25 ? -11.750 0.007 -57.134 1.00 38.85 25 ARG F CA 1
ATOM 8168 C C . ARG F 1 25 ? -12.969 0.409 -57.971 1.00 38.35 25 ARG F C 1
ATOM 8169 O O . ARG F 1 25 ? -13.156 1.607 -58.281 1.00 38.26 25 ARG F O 1
ATOM 8185 N N . LEU F 1 27 ? -16.256 0.219 -57.280 1.00 36.71 27 LEU F N 1
ATOM 8186 C CA . LEU F 1 27 ? -17.308 0.917 -56.545 1.00 36.68 27 LEU F CA 1
ATOM 8187 C C . LEU F 1 27 ? -16.917 2.393 -56.325 1.00 37.12 27 LEU F C 1
ATOM 8188 O O . LEU F 1 27 ? -17.768 3.300 -56.371 1.00 37.15 27 LEU F O 1
ATOM 8193 N N . ALA F 1 28 ? -15.627 2.617 -56.084 1.00 37.68 28 ALA F N 1
ATOM 8194 C CA . ALA F 1 28 ? -15.084 3.969 -55.928 1.00 38.10 28 ALA F CA 1
ATOM 8195 C C . ALA F 1 28 ? -15.304 4.732 -57.249 1.00 38.93 28 ALA F C 1
ATOM 8196 O O . ALA F 1 28 ? -16.103 5.687 -57.284 1.00 39.14 28 ALA F O 1
ATOM 8198 N N . GLN F 1 29 ? -14.686 4.259 -58.342 1.00 40.15 29 GLN F N 1
ATOM 8199 C CA . GLN F 1 29 ? -14.905 4.828 -59.694 1.00 40.57 29 GLN F CA 1
ATOM 8200 C C . GLN F 1 29 ? -16.391 5.061 -60.043 1.00 40.33 29 GLN F C 1
ATOM 8201 O O . GLN F 1 29 ? -16.711 5.927 -60.867 1.00 40.29 29 GLN F O 1
ATOM 8207 N N . GLU F 1 30 ? -17.297 4.310 -59.422 1.00 39.31 30 GLU F N 1
ATOM 8208 C CA . GLU F 1 30 ? -18.743 4.547 -59.629 1.00 38.78 30 GLU F CA 1
ATOM 8209 C C . GLU F 1 30 ? -19.353 5.606 -58.688 1.00 38.15 30 GLU F C 1
ATOM 8210 O O . GLU F 1 30 ? -20.520 5.917 -58.783 1.00 38.36 30 GLU F O 1
ATOM 8216 N N . GLY F 1 31 ? -18.571 6.112 -57.744 1.00 37.55 31 GLY F N 1
ATOM 8217 C CA . GLY F 1 31 ? -19.072 7.084 -56.784 1.00 37.95 31 GLY F CA 1
ATOM 8218 C C . GLY F 1 31 ? -19.663 6.488 -55.513 1.00 38.14 31 GLY F C 1
ATOM 8219 O O . GLY F 1 31 ? -20.403 7.182 -54.766 1.00 37.94 31 GLY F O 1
ATOM 8220 N N . ALA F 1 32 ? -19.379 5.203 -55.265 1.00 37.24 32 ALA F N 1
ATOM 8221 C CA . ALA F 1 32 ? -19.848 4.550 -54.013 1.00 36.38 32 ALA F CA 1
ATOM 8222 C C . ALA F 1 32 ? -18.961 4.949 -52.859 1.00 35.37 32 ALA F C 1
ATOM 8223 O O . ALA F 1 32 ? -17.769 5.139 -53.040 1.00 34.83 32 ALA F O 1
ATOM 8225 N N . THR F 1 33 ? -19.550 5.055 -51.679 1.00 35.07 33 THR F N 1
ATOM 8226 C CA . THR F 1 33 ? -18.780 5.029 -50.434 1.00 34.44 33 THR F CA 1
ATOM 8227 C C . THR F 1 33 ? -18.461 3.575 -50.122 1.00 33.95 33 THR F C 1
ATOM 8228 O O . THR F 1 33 ? -19.359 2.707 -50.094 1.00 34.62 33 THR F O 1
ATOM 8232 N N . VAL F 1 34 ? -17.196 3.286 -49.893 1.00 33.49 34 VAL F N 1
ATOM 8233 C CA . VAL F 1 34 ? -16.788 1.913 -49.684 1.00 33.56 34 VAL F CA 1
ATOM 8234 C C . VAL F 1 34 ? -16.056 1.766 -48.352 1.00 34.76 34 VAL F C 1
ATOM 8235 O O . VAL F 1 34 ? -15.121 2.537 -48.072 1.00 35.80 34 VAL F O 1
ATOM 8239 N N . LEU F 1 35 ? -16.453 0.773 -47.546 1.00 33.84 35 LEU F N 1
ATOM 8240 C CA . LEU F 1 35 ? -15.609 0.346 -46.455 1.00 33.01 35 LEU F CA 1
ATOM 8241 C C . LEU F 1 35 ? -14.917 -0.970 -46.790 1.00 32.88 35 LEU F C 1
ATOM 8242 O O . LEU F 1 35 ? -15.562 -2.006 -46.964 1.00 32.34 35 LEU F O 1
ATOM 8247 N N . GLY F 1 36 ? -13.588 -0.915 -46.882 1.00 33.11 36 GLY F N 1
ATOM 8248 C CA . GLY F 1 36 ? -12.793 -2.088 -47.204 1.00 33.59 36 GLY F CA 1
ATOM 8249 C C . GLY F 1 36 ? -12.294 -2.786 -45.962 1.00 34.11 36 GLY F C 1
ATOM 8250 O O . GLY F 1 36 ? -11.620 -2.169 -45.162 1.00 33.29 36 GLY F O 1
ATOM 8251 N N . LEU F 1 37 ? -12.618 -4.077 -45.813 1.00 35.75 37 LEU F N 1
ATOM 8252 C CA . LEU F 1 37 ? -12.227 -4.904 -44.645 1.00 35.87 37 LEU F CA 1
ATOM 8253 C C . LEU F 1 37 ? -11.263 -6.013 -45.038 1.00 38.49 37 LEU F C 1
ATOM 8254 O O . LEU F 1 37 ? -11.401 -6.640 -46.122 1.00 38.72 37 LEU F O 1
ATOM 8259 N N . ASP F 1 38 ? -10.302 -6.282 -44.155 1.00 40.75 38 ASP F N 1
ATOM 8260 C CA . ASP F 1 38 ? -9.292 -7.326 -44.362 1.00 43.53 38 ASP F CA 1
ATOM 8261 C C . ASP F 1 38 ? -8.358 -7.381 -43.141 1.00 45.20 38 ASP F C 1
ATOM 8262 O O . ASP F 1 38 ? -8.427 -6.514 -42.269 1.00 44.89 38 ASP F O 1
ATOM 8267 N N . LEU F 1 39 ? -7.502 -8.407 -43.090 1.00 47.84 39 LEU F N 1
ATOM 8268 C CA . LEU F 1 39 ? -6.535 -8.644 -41.999 1.00 50.09 39 LEU F CA 1
ATOM 8269 C C . LEU F 1 39 ? -5.379 -7.633 -41.854 1.00 52.00 39 LEU F C 1
ATOM 8270 O O . LEU F 1 39 ? -4.946 -7.332 -40.716 1.00 52.53 39 LEU F O 1
ATOM 8275 N N . LYS F 1 40 ? -4.887 -7.120 -42.987 1.00 53.53 40 LYS F N 1
ATOM 8276 C CA . LYS F 1 40 ? -3.822 -6.093 -43.007 1.00 55.46 40 LYS F CA 1
ATOM 8277 C C . LYS F 1 40 ? -3.647 -5.578 -44.438 1.00 56.15 40 LYS F C 1
ATOM 8278 O O . LYS F 1 40 ? -4.623 -5.107 -45.044 1.00 57.12 40 LYS F O 1
ATOM 8280 N N . VAL F 1 55 ? -14.101 6.073 -49.520 1.00 40.62 55 VAL F N 1
ATOM 8281 C CA . VAL F 1 55 ? -13.158 4.951 -49.321 1.00 41.90 55 VAL F CA 1
ATOM 8282 C C . VAL F 1 55 ? -12.343 4.944 -48.007 1.00 42.49 55 VAL F C 1
ATOM 8283 O O . VAL F 1 55 ? -11.465 5.791 -47.801 1.00 44.02 55 VAL F O 1
ATOM 8287 N N . ARG F 1 56 ? -12.592 3.949 -47.166 1.00 42.01 56 ARG F N 1
ATOM 8288 C CA . ARG F 1 56 ? -11.851 3.764 -45.915 1.00 42.69 56 ARG F CA 1
ATOM 8289 C C . ARG F 1 56 ? -11.514 2.275 -45.701 1.00 42.54 56 ARG F C 1
ATOM 8290 O O . ARG F 1 56 ? -12.322 1.398 -46.021 1.00 42.25 56 ARG F O 1
ATOM 8292 N N . PHE F 1 57 ? -10.331 2.007 -45.152 1.00 42.63 57 PHE F N 1
ATOM 8293 C CA . PHE F 1 57 ? -9.944 0.654 -44.709 1.00 42.63 57 PHE F CA 1
ATOM 8294 C C . PHE F 1 57 ? -10.029 0.454 -43.201 1.00 42.09 57 PHE F C 1
ATOM 8295 O O . PHE F 1 57 ? -9.823 1.383 -42.406 1.00 43.26 57 PHE F O 1
ATOM 8303 N N . ARG F 1 58 ? -10.381 -0.762 -42.814 1.00 40.30 58 ARG F N 1
ATOM 8304 C CA . ARG F 1 58 ? -10.411 -1.146 -41.438 1.00 38.66 58 ARG F CA 1
ATOM 8305 C C . ARG F 1 58 ? -9.945 -2.591 -41.396 1.00 37.70 58 ARG F C 1
ATOM 8306 O O . ARG F 1 58 ? -10.398 -3.429 -42.198 1.00 37.09 58 ARG F O 1
ATOM 8314 N N . ASN F 1 59 ? -9.031 -2.870 -40.476 1.00 36.34 59 ASN F N 1
ATOM 8315 C CA . ASN F 1 59 ? -8.607 -4.236 -40.185 1.00 35.93 59 ASN F CA 1
ATOM 8316 C C . ASN F 1 59 ? -9.705 -4.997 -39.465 1.00 35.78 59 ASN F C 1
ATOM 8317 O O . ASN F 1 59 ? -10.187 -4.538 -38.440 1.00 35.64 59 ASN F O 1
ATOM 8322 N N . ALA F 1 60 ? -10.111 -6.150 -40.003 1.00 35.37 60 ALA F N 1
ATOM 8323 C CA . ALA F 1 60 ? -11.130 -6.995 -39.354 1.00 34.99 60 ALA F CA 1
ATOM 8324 C C . ALA F 1 60 ? -10.935 -8.465 -39.742 1.00 34.60 60 ALA F C 1
ATOM 8325 O O . ALA F 1 60 ? -10.440 -8.753 -40.812 1.00 33.74 60 ALA F O 1
ATOM 8327 N N . ASP F 1 61 ? -11.285 -9.367 -38.833 1.00 34.77 61 ASP F N 1
ATOM 8328 C CA . ASP F 1 61 ? -11.315 -10.793 -39.085 1.00 35.29 61 ASP F CA 1
ATOM 8329 C C . ASP F 1 61 ? -12.773 -11.163 -39.302 1.00 34.09 61 ASP F C 1
ATOM 8330 O O . ASP F 1 61 ? -13.576 -11.124 -38.378 1.00 33.24 61 ASP F O 1
ATOM 8335 N N . VAL F 1 62 ? -13.092 -11.480 -40.561 1.00 34.05 62 VAL F N 1
ATOM 8336 C CA . VAL F 1 62 ? -14.462 -11.736 -41.049 1.00 32.76 62 VAL F CA 1
ATOM 8337 C C . VAL F 1 62 ? -15.147 -12.903 -40.310 1.00 33.03 62 VAL F C 1
ATOM 8338 O O . VAL F 1 62 ? -16.374 -12.972 -40.182 1.00 33.06 62 VAL F O 1
ATOM 8342 N N . THR F 1 63 ? -14.308 -13.800 -39.824 1.00 32.91 63 THR F N 1
ATOM 8343 C CA . THR F 1 63 ? -14.632 -14.957 -38.988 1.00 33.30 63 THR F CA 1
ATOM 8344 C C . THR F 1 63 ? -15.041 -14.584 -37.541 1.00 33.10 63 THR F C 1
ATOM 8345 O O . THR F 1 63 ? -15.778 -15.344 -36.837 1.00 32.00 63 THR F O 1
ATOM 8349 N N . ASN F 1 64 ? -14.586 -13.406 -37.104 1.00 32.09 64 ASN F N 1
ATOM 8350 C CA . ASN F 1 64 ? -14.804 -12.987 -35.737 1.00 31.92 64 ASN F CA 1
ATOM 8351 C C . ASN F 1 64 ? -16.065 -12.183 -35.572 1.00 32.77 64 ASN F C 1
ATOM 8352 O O . ASN F 1 64 ? -16.241 -11.134 -36.227 1.00 33.42 64 ASN F O 1
ATOM 8357 N N . GLU F 1 65 ? -16.934 -12.662 -34.692 1.00 32.12 65 GLU F N 1
ATOM 8358 C CA . GLU F 1 65 ? -18.166 -12.006 -34.466 1.00 33.75 65 GLU F CA 1
ATOM 8359 C C . GLU F 1 65 ? -17.978 -10.527 -34.129 1.00 33.65 65 GLU F C 1
ATOM 8360 O O . GLU F 1 65 ? -18.728 -9.680 -34.657 1.00 34.90 65 GLU F O 1
ATOM 8366 N N . ALA F 1 66 ? -17.015 -10.209 -33.260 1.00 31.77 66 ALA F N 1
ATOM 8367 C CA . ALA F 1 66 ? -16.902 -8.852 -32.762 1.00 31.21 66 ALA F CA 1
ATOM 8368 C C . ALA F 1 66 ? -16.289 -7.935 -33.783 1.00 30.55 66 ALA F C 1
ATOM 8369 O O . ALA F 1 66 ? -16.691 -6.792 -33.871 1.00 30.96 66 ALA F O 1
ATOM 8371 N N . ASP F 1 67 ? -15.269 -8.381 -34.502 1.00 30.83 67 ASP F N 1
ATOM 8372 C CA . ASP F 1 67 ? -14.711 -7.523 -35.547 1.00 31.30 67 ASP F CA 1
ATOM 8373 C C . ASP F 1 67 ? -15.798 -7.144 -36.550 1.00 31.00 67 ASP F C 1
ATOM 8374 O O . ASP F 1 67 ? -15.821 -6.004 -37.051 1.00 31.33 67 ASP F O 1
ATOM 8379 N N . ALA F 1 68 ? -16.728 -8.063 -36.801 1.00 29.08 68 ALA F N 1
ATOM 8380 C CA . ALA F 1 68 ? -17.639 -7.857 -37.896 1.00 28.37 68 ALA F CA 1
ATOM 8381 C C . ALA F 1 68 ? -18.724 -6.935 -37.396 1.00 28.31 68 ALA F C 1
ATOM 8382 O O . ALA F 1 68 ? -19.195 -6.065 -38.134 1.00 28.44 68 ALA F O 1
ATOM 8384 N N . THR F 1 69 ? -19.083 -7.086 -36.124 1.00 27.75 69 THR F N 1
ATOM 8385 C CA . THR F 1 69 ? -20.096 -6.238 -35.517 1.00 26.98 69 THR F CA 1
ATOM 8386 C C . THR F 1 69 ? -19.638 -4.799 -35.464 1.00 27.46 69 THR F C 1
ATOM 8387 O O . THR F 1 69 ? -20.432 -3.911 -35.796 1.00 27.04 69 THR F O 1
ATOM 8391 N N . ALA F 1 70 ? -18.389 -4.550 -35.026 1.00 27.02 70 ALA F N 1
ATOM 8392 C CA . ALA F 1 70 ? -17.834 -3.173 -34.980 1.00 26.87 70 ALA F CA 1
ATOM 8393 C C . ALA F 1 70 ? -17.821 -2.526 -36.358 1.00 27.36 70 ALA F C 1
ATOM 8394 O O . ALA F 1 70 ? -18.122 -1.316 -36.510 1.00 26.95 70 ALA F O 1
ATOM 8396 N N . ALA F 1 71 ? -17.487 -3.330 -37.363 1.00 27.34 71 ALA F N 1
ATOM 8397 C CA . ALA F 1 71 ? -17.285 -2.802 -38.712 1.00 28.62 71 ALA F CA 1
ATOM 8398 C C . ALA F 1 71 ? -18.662 -2.411 -39.289 1.00 29.13 71 ALA F C 1
ATOM 8399 O O . ALA F 1 71 ? -18.850 -1.296 -39.790 1.00 28.53 71 ALA F O 1
ATOM 8401 N N . LEU F 1 72 ? -19.636 -3.301 -39.158 1.00 29.07 72 LEU F N 1
ATOM 8402 C CA . LEU F 1 72 ? -21.012 -2.909 -39.474 1.00 29.35 72 LEU F CA 1
ATOM 8403 C C . LEU F 1 72 ? -21.468 -1.684 -38.688 1.00 29.79 72 LEU F C 1
ATOM 8404 O O . LEU F 1 72 ? -22.043 -0.731 -39.273 1.00 30.75 72 LEU F O 1
ATOM 8409 N N . ALA F 1 73 ? -21.212 -1.671 -37.389 1.00 29.44 73 ALA F N 1
ATOM 8410 C CA . ALA F 1 73 ? -21.757 -0.567 -36.572 1.00 30.03 73 ALA F CA 1
ATOM 8411 C C . ALA F 1 73 ? -21.056 0.757 -36.911 1.00 30.19 73 ALA F C 1
ATOM 8412 O O . ALA F 1 73 ? -21.704 1.793 -36.956 1.00 30.47 73 ALA F O 1
ATOM 8414 N N . PHE F 1 74 ? -19.773 0.700 -37.245 1.00 30.85 74 PHE F N 1
ATOM 8415 C CA . PHE F 1 74 ? -19.090 1.874 -37.740 1.00 31.78 74 PHE F CA 1
ATOM 8416 C C . PHE F 1 74 ? -19.765 2.411 -39.003 1.00 32.79 74 PHE F C 1
ATOM 8417 O O . PHE F 1 74 ? -20.075 3.605 -39.107 1.00 32.78 74 PHE F O 1
ATOM 8425 N N . ALA F 1 75 ? -19.973 1.524 -39.979 1.00 33.27 75 ALA F N 1
ATOM 8426 C CA . ALA F 1 75 ? -20.565 1.919 -41.251 1.00 32.59 75 ALA F CA 1
ATOM 8427 C C . ALA F 1 75 ? -21.912 2.596 -41.039 1.00 32.69 75 ALA F C 1
ATOM 8428 O O . ALA F 1 75 ? -22.154 3.672 -41.586 1.00 32.01 75 ALA F O 1
ATOM 8430 N N . LYS F 1 76 ? -22.783 1.992 -40.232 1.00 33.51 76 LYS F N 1
ATOM 8431 C CA . LYS F 1 76 ? -24.115 2.557 -40.043 1.00 34.78 76 LYS F CA 1
ATOM 8432 C C . LYS F 1 76 ? -24.044 3.946 -39.367 1.00 35.93 76 LYS F C 1
ATOM 8433 O O . LYS F 1 76 ? -24.787 4.877 -39.733 1.00 36.63 76 LYS F O 1
ATOM 8436 N N . GLN F 1 77 ? -23.110 4.093 -38.428 1.00 35.62 77 GLN F N 1
ATOM 8437 C CA . GLN F 1 77 ? -22.985 5.294 -37.633 1.00 35.23 77 GLN F CA 1
ATOM 8438 C C . GLN F 1 77 ? -22.273 6.416 -38.423 1.00 36.09 77 GLN F C 1
ATOM 8439 O O . GLN F 1 77 ? -22.779 7.539 -38.506 1.00 35.76 77 GLN F O 1
ATOM 8445 N N . GLU F 1 78 ? -21.104 6.131 -38.994 1.00 36.92 78 GLU F N 1
ATOM 8446 C CA . GLU F 1 78 ? -20.367 7.181 -39.699 1.00 38.24 78 GLU F CA 1
ATOM 8447 C C . GLU F 1 78 ? -20.901 7.451 -41.086 1.00 39.29 78 GLU F C 1
ATOM 8448 O O . GLU F 1 78 ? -20.982 8.604 -41.480 1.00 40.61 78 GLU F O 1
ATOM 8450 N N . PHE F 1 79 ? -21.300 6.426 -41.832 1.00 39.55 79 PHE F N 1
ATOM 8451 C CA . PHE F 1 79 ? -21.836 6.720 -43.153 1.00 40.05 79 PHE F CA 1
ATOM 8452 C C . PHE F 1 79 ? -23.365 6.867 -43.205 1.00 40.38 79 PHE F C 1
ATOM 8453 O O . PHE F 1 79 ? -23.889 7.335 -44.211 1.00 41.36 79 PHE F O 1
ATOM 8461 N N . GLY F 1 80 ? -24.074 6.463 -42.152 1.00 39.64 80 GLY F N 1
ATOM 8462 C CA . GLY F 1 80 ? -25.549 6.550 -42.156 1.00 39.51 80 GLY F CA 1
ATOM 8463 C C . GLY F 1 80 ? -26.328 5.333 -42.618 1.00 39.39 80 GLY F C 1
ATOM 8464 O O . GLY F 1 80 ? -27.448 5.109 -42.160 1.00 39.62 80 GLY F O 1
ATOM 8465 N N . HIS F 1 81 ? -25.729 4.554 -43.515 1.00 38.97 81 HIS F N 1
ATOM 8466 C CA . HIS F 1 81 ? -26.390 3.484 -44.254 1.00 39.04 81 HIS F CA 1
ATOM 8467 C C . HIS F 1 81 ? -25.419 2.369 -44.570 1.00 37.82 81 HIS F C 1
ATOM 8468 O O . HIS F 1 81 ? -24.188 2.551 -44.553 1.00 37.85 81 HIS F O 1
ATOM 8475 N N . VAL F 1 82 ? -25.990 1.228 -44.931 1.00 35.70 82 VAL F N 1
ATOM 8476 C CA . VAL F 1 82 ? -25.246 0.171 -45.622 1.00 33.74 82 VAL F CA 1
ATOM 8477 C C . VAL F 1 82 ? -26.158 -0.275 -46.751 1.00 32.90 82 VAL F C 1
ATOM 8478 O O . VAL F 1 82 ? -27.311 -0.619 -46.481 1.00 32.39 82 VAL F O 1
ATOM 8482 N N . HIS F 1 83 ? -25.684 -0.253 -48.000 1.00 32.02 83 HIS F N 1
ATOM 8483 C CA . HIS F 1 83 ? -26.564 -0.661 -49.131 1.00 31.62 83 HIS F CA 1
ATOM 8484 C C . HIS F 1 83 ? -26.088 -1.965 -49.770 1.00 30.73 83 HIS F C 1
ATOM 8485 O O . HIS F 1 83 ? -26.853 -2.668 -50.454 1.00 30.73 83 HIS F O 1
ATOM 8492 N N . GLY F 1 84 ? -24.820 -2.286 -49.546 1.00 29.35 84 GLY F N 1
ATOM 8493 C CA . GLY F 1 84 ? -24.198 -3.359 -50.267 1.00 28.56 84 GLY F CA 1
ATOM 8494 C C . GLY F 1 84 ? -23.219 -4.086 -49.406 1.00 28.05 84 GLY F C 1
ATOM 8495 O O . GLY F 1 84 ? -22.638 -3.504 -48.506 1.00 28.99 84 GLY F O 1
ATOM 8496 N N . LEU F 1 85 ? -23.038 -5.367 -49.699 1.00 26.65 85 LEU F N 1
ATOM 8497 C CA . LEU F 1 85 ? -21.976 -6.185 -49.111 1.00 24.25 85 LEU F CA 1
ATOM 8498 C C . LEU F 1 85 ? -21.456 -7.070 -50.228 1.00 23.79 85 LEU F C 1
ATOM 8499 O O . LEU F 1 85 ? -22.232 -7.734 -50.900 1.00 23.02 85 LEU F O 1
ATOM 8504 N N . VAL F 1 86 ? -20.146 -7.111 -50.398 1.00 23.43 86 VAL F N 1
ATOM 8505 C CA . VAL F 1 86 ? -19.576 -7.964 -51.360 1.00 24.18 86 VAL F CA 1
ATOM 8506 C C . VAL F 1 86 ? -18.609 -8.815 -50.537 1.00 25.48 86 VAL F C 1
ATOM 8507 O O . VAL F 1 86 ? -17.615 -8.307 -49.986 1.00 26.82 86 VAL F O 1
ATOM 8511 N N . ASN F 1 87 ? -18.898 -10.108 -50.438 1.00 26.40 87 ASN F N 1
ATOM 8512 C CA . ASN F 1 87 ? -18.008 -11.063 -49.772 1.00 27.19 87 ASN F CA 1
ATOM 8513 C C . ASN F 1 87 ? -16.887 -11.543 -50.701 1.00 28.17 87 ASN F C 1
ATOM 8514 O O . ASN F 1 87 ? -17.152 -12.287 -51.638 1.00 29.57 87 ASN F O 1
ATOM 8519 N N . CYS F 1 88 ? -15.642 -11.116 -50.490 1.00 29.56 88 CYS F N 1
ATOM 8520 C CA . CYS F 1 88 ? -14.498 -11.680 -51.265 1.00 30.72 88 CYS F CA 1
ATOM 8521 C C . CYS F 1 88 ? -13.352 -12.199 -50.387 1.00 31.16 88 CYS F C 1
ATOM 8522 O O . CYS F 1 88 ? -12.264 -12.480 -50.912 1.00 30.73 88 CYS F O 1
ATOM 8525 N N . ALA F 1 89 ? -13.550 -12.275 -49.074 1.00 30.99 89 ALA F N 1
ATOM 8526 C CA . ALA F 1 89 ? -12.531 -12.896 -48.228 1.00 32.15 89 ALA F CA 1
ATOM 8527 C C . ALA F 1 89 ? -12.525 -14.403 -48.517 1.00 32.96 89 ALA F C 1
ATOM 8528 O O . ALA F 1 89 ? -13.580 -15.053 -48.487 1.00 34.69 89 ALA F O 1
ATOM 8530 N N . GLY F 1 90 ? -11.357 -14.949 -48.809 1.00 33.45 90 GLY F N 1
ATOM 8531 C CA . GLY F 1 90 ? -11.246 -16.306 -49.329 1.00 34.10 90 GLY F CA 1
ATOM 8532 C C . GLY F 1 90 ? -9.845 -16.871 -49.194 1.00 35.07 90 GLY F C 1
ATOM 8533 O O . GLY F 1 90 ? -8.860 -16.121 -49.179 1.00 33.94 90 GLY F O 1
ATOM 8534 N N . THR F 1 91 ? -9.774 -18.195 -49.050 1.00 35.98 91 THR F N 1
ATOM 8535 C CA . THR F 1 91 ? -8.519 -18.949 -49.127 1.00 37.81 91 THR F CA 1
ATOM 8536 C C . THR F 1 91 ? -8.782 -20.177 -49.959 1.00 37.71 91 THR F C 1
ATOM 8537 O O . THR F 1 91 ? -9.876 -20.758 -49.887 1.00 37.19 91 THR F O 1
ATOM 8541 N N . ALA F 1 92 ? -7.767 -20.566 -50.731 1.00 38.70 92 ALA F N 1
ATOM 8542 C CA . ALA F 1 92 ? -7.872 -21.612 -51.765 1.00 39.16 92 ALA F CA 1
ATOM 8543 C C . ALA F 1 92 ? -6.689 -22.570 -51.753 1.00 40.60 92 ALA F C 1
ATOM 8544 O O . ALA F 1 92 ? -5.931 -22.642 -52.740 1.00 40.68 92 ALA F O 1
ATOM 8546 N N . PRO F 1 93 ? -6.489 -23.289 -50.628 1.00 41.65 93 PRO F N 1
ATOM 8547 C CA . PRO F 1 93 ? -5.432 -24.323 -50.493 1.00 42.01 93 PRO F CA 1
ATOM 8548 C C . PRO F 1 93 ? -5.699 -25.577 -51.305 1.00 42.02 93 PRO F C 1
ATOM 8549 O O . PRO F 1 93 ? -6.836 -25.823 -51.691 1.00 42.86 93 PRO F O 1
ATOM 8553 N N . GLY F 1 94 ? -4.646 -26.347 -51.561 1.00 41.87 94 GLY F N 1
ATOM 8554 C CA . GLY F 1 94 ? -4.753 -27.640 -52.194 1.00 41.56 94 GLY F CA 1
ATOM 8555 C C . GLY F 1 94 ? -4.161 -28.627 -51.213 1.00 42.02 94 GLY F C 1
ATOM 8556 O O . GLY F 1 94 ? -3.074 -28.407 -50.671 1.00 41.51 94 GLY F O 1
ATOM 8557 N N . GLU F 1 95 ? -4.886 -29.710 -50.958 1.00 41.78 95 GLU F N 1
ATOM 8558 C CA . GLU F 1 95 ? -4.390 -30.738 -50.076 1.00 41.65 95 GLU F CA 1
ATOM 8559 C C . GLU F 1 95 ? -5.211 -31.968 -50.342 1.00 41.29 95 GLU F C 1
ATOM 8560 O O . GLU F 1 95 ? -6.436 -31.917 -50.300 1.00 42.02 95 GLU F O 1
ATOM 8566 N N . LYS F 1 96 ? -4.536 -33.069 -50.618 1.00 41.08 96 LYS F N 1
ATOM 8567 C CA . LYS F 1 96 ? -5.193 -34.361 -50.801 1.00 41.48 96 LYS F CA 1
ATOM 8568 C C . LYS F 1 96 ? -5.805 -34.902 -49.538 1.00 40.72 96 LYS F C 1
ATOM 8569 O O . LYS F 1 96 ? -5.265 -34.725 -48.462 1.00 40.59 96 LYS F O 1
ATOM 8575 N N . ILE F 1 97 ? -6.946 -35.570 -49.683 1.00 40.75 97 ILE F N 1
ATOM 8576 C CA . ILE F 1 97 ? -7.526 -36.343 -48.595 1.00 40.63 97 ILE F CA 1
ATOM 8577 C C . ILE F 1 97 ? -6.510 -37.343 -48.027 1.00 41.76 97 ILE F C 1
ATOM 8578 O O . ILE F 1 97 ? -6.363 -37.461 -46.777 1.00 41.67 97 ILE F O 1
ATOM 8583 N N . LEU F 1 98 ? -5.814 -38.039 -48.936 1.00 42.46 98 LEU F N 1
ATOM 8584 C CA . LEU F 1 98 ? -4.794 -39.028 -48.558 1.00 44.23 98 LEU F CA 1
ATOM 8585 C C . LEU F 1 98 ? -3.421 -38.632 -49.018 1.00 45.12 98 LEU F C 1
ATOM 8586 O O . LEU F 1 98 ? -3.014 -38.925 -50.127 1.00 45.04 98 LEU F O 1
ATOM 8591 N N . GLY F 1 99 ? -2.710 -37.938 -48.145 1.00 47.75 99 GLY F N 1
ATOM 8592 C CA . GLY F 1 99 ? -1.412 -37.400 -48.506 1.00 50.82 99 GLY F CA 1
ATOM 8593 C C . GLY F 1 99 ? -0.383 -38.494 -48.393 1.00 53.11 99 GLY F C 1
ATOM 8594 O O . GLY F 1 99 ? -0.668 -39.570 -47.845 1.00 52.80 99 GLY F O 1
ATOM 8595 N N . ARG F 1 100 ? 0.808 -38.232 -48.926 1.00 55.47 100 ARG F N 1
ATOM 8596 C CA . ARG F 1 100 ? 1.942 -39.131 -48.691 1.00 57.92 100 ARG F CA 1
ATOM 8597 C C . ARG F 1 100 ? 2.259 -39.135 -47.177 1.00 57.96 100 ARG F C 1
ATOM 8598 O O . ARG F 1 100 ? 2.279 -40.185 -46.531 1.00 58.48 100 ARG F O 1
ATOM 8606 N N . SER F 1 101 ? 2.429 -37.935 -46.628 1.00 57.99 101 SER F N 1
ATOM 8607 C CA . SER F 1 101 ? 2.604 -37.695 -45.196 1.00 57.37 101 SER F CA 1
ATOM 8608 C C . SER F 1 101 ? 1.644 -38.460 -44.250 1.00 56.17 101 SER F C 1
ATOM 8609 O O . SER F 1 101 ? 2.091 -38.993 -43.222 1.00 56.13 101 SER F O 1
ATOM 8612 N N . GLY F 1 102 ? 0.348 -38.501 -44.616 1.00 54.44 102 GLY F N 1
ATOM 8613 C CA . GLY F 1 102 ? -0.781 -39.001 -43.784 1.00 51.47 102 GLY F CA 1
ATOM 8614 C C . GLY F 1 102 ? -2.099 -38.339 -44.228 1.00 49.59 102 GLY F C 1
ATOM 8615 O O . GLY F 1 102 ? -2.098 -37.507 -45.140 1.00 49.47 102 GLY F O 1
ATOM 8616 N N . PRO F 1 103 ? -3.241 -38.697 -43.603 1.00 48.34 103 PRO F N 1
ATOM 8617 C CA . PRO F 1 103 ? -4.514 -38.016 -43.942 1.00 47.45 103 PRO F CA 1
ATOM 8618 C C . PRO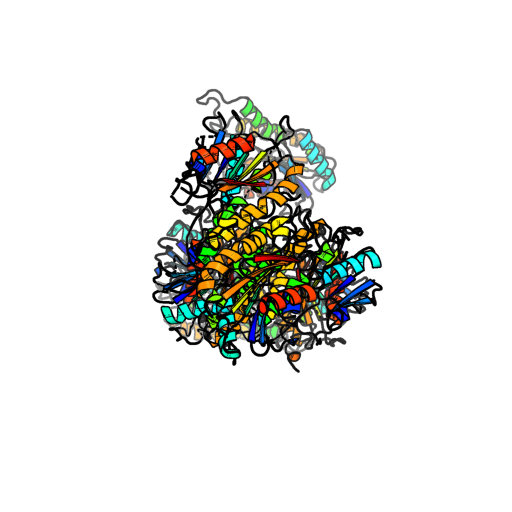 F 1 103 ? -4.423 -36.471 -43.965 1.00 46.65 103 PRO F C 1
ATOM 8619 O O . PRO F 1 103 ? -3.520 -35.895 -43.345 1.00 46.69 103 PRO F O 1
ATOM 8623 N N . HIS F 1 104 ? -5.333 -35.829 -44.708 1.00 45.30 104 HIS F N 1
ATOM 8624 C CA . HIS F 1 104 ? -5.557 -34.363 -44.686 1.00 43.65 104 HIS F CA 1
ATOM 8625 C C . HIS F 1 104 ? -5.618 -33.867 -43.240 1.00 42.27 104 HIS F C 1
ATOM 8626 O O . HIS F 1 104 ? -6.380 -34.420 -42.460 1.00 41.25 104 HIS F O 1
ATOM 8633 N N . ALA F 1 105 ? -4.835 -32.855 -42.873 1.00 41.03 105 ALA F N 1
ATOM 8634 C CA . ALA F 1 105 ? -4.946 -32.288 -41.510 1.00 41.26 105 ALA F CA 1
ATOM 8635 C C . ALA F 1 105 ? -6.386 -31.821 -41.252 1.00 41.64 105 ALA F C 1
ATOM 8636 O O . ALA F 1 105 ? -7.015 -31.202 -42.137 1.00 42.54 105 ALA F O 1
ATOM 8638 N N . LEU F 1 106 ? -6.944 -32.137 -40.085 1.00 41.07 106 LEU F N 1
ATOM 8639 C CA . LEU F 1 106 ? -8.288 -31.680 -39.811 1.00 41.07 106 LEU F CA 1
ATOM 8640 C C . LEU F 1 106 ? -8.308 -30.164 -39.675 1.00 42.49 106 LEU F C 1
ATOM 8641 O O . LEU F 1 106 ? -9.084 -29.498 -40.338 1.00 43.01 106 LEU F O 1
ATOM 8646 N N . ASP F 1 107 ? -7.438 -29.599 -38.846 1.00 43.70 107 ASP F N 1
ATOM 8647 C CA . ASP F 1 107 ? -7.553 -28.173 -38.566 1.00 44.54 107 ASP F CA 1
ATOM 8648 C C . ASP F 1 107 ? -7.467 -27.314 -39.845 1.00 43.09 107 ASP F C 1
ATOM 8649 O O . ASP F 1 107 ? -8.094 -26.256 -39.951 1.00 42.53 107 ASP F O 1
ATOM 8654 N N . SER F 1 108 ? -6.669 -27.779 -40.796 1.00 41.98 108 SER F N 1
ATOM 8655 C CA . SER F 1 108 ? -6.546 -27.137 -42.102 1.00 40.42 108 SER F CA 1
ATOM 8656 C C . SER F 1 108 ? -7.900 -27.076 -42.854 1.00 39.11 108 SER F C 1
ATOM 8657 O O . SER F 1 108 ? -8.229 -26.046 -43.452 1.00 37.99 108 SER F O 1
ATOM 8660 N N . PHE F 1 109 ? -8.659 -28.184 -42.812 1.00 36.85 109 PHE F N 1
ATOM 8661 C CA . PHE F 1 109 ? -9.986 -28.244 -43.433 1.00 34.76 109 PHE F CA 1
ATOM 8662 C C . PHE F 1 109 ? -10.915 -27.304 -42.675 1.00 33.98 109 PHE F C 1
ATOM 8663 O O . PHE F 1 109 ? -11.602 -26.464 -43.280 1.00 33.49 109 PHE F O 1
ATOM 8671 N N . ALA F 1 110 ? -10.906 -27.433 -41.347 1.00 33.36 110 ALA F N 1
ATOM 8672 C CA . ALA F 1 110 ? -11.663 -26.542 -40.436 1.00 32.44 110 ALA F CA 1
ATOM 8673 C C . ALA F 1 110 ? -11.313 -25.071 -40.657 1.00 31.88 110 ALA F C 1
ATOM 8674 O O . ALA F 1 110 ? -12.186 -24.219 -40.681 1.00 31.82 110 ALA F O 1
ATOM 8676 N N . ARG F 1 111 ? -10.048 -24.790 -40.896 1.00 31.78 111 ARG F N 1
ATOM 8677 C CA . ARG F 1 111 ? -9.681 -23.432 -41.214 1.00 32.71 111 ARG F CA 1
ATOM 8678 C C . ARG F 1 111 ? -10.284 -22.887 -42.484 1.00 32.06 111 ARG F C 1
ATOM 8679 O O . ARG F 1 111 ? -10.693 -21.719 -42.494 1.00 33.99 111 ARG F O 1
ATOM 8687 N N . THR F 1 112 ? -10.306 -23.679 -43.561 1.00 31.51 112 THR F N 1
ATOM 8688 C CA . THR F 1 112 ? -10.793 -23.201 -44.886 1.00 29.85 112 THR F CA 1
ATOM 8689 C C . THR F 1 112 ? -12.313 -22.999 -44.747 1.00 29.53 112 THR F C 1
ATOM 8690 O O . THR F 1 112 ? -12.861 -21.974 -45.146 1.00 28.74 112 THR F O 1
ATOM 8694 N N . VAL F 1 113 ? -12.989 -23.943 -44.099 1.00 29.38 113 VAL F N 1
ATOM 8695 C CA . VAL F 1 113 ? -14.413 -23.756 -43.866 1.00 29.47 113 VAL F CA 1
ATOM 8696 C C . VAL F 1 113 ? -14.688 -22.433 -43.145 1.00 28.87 113 VAL F C 1
ATOM 8697 O O . VAL F 1 113 ? -15.652 -21.763 -43.466 1.00 29.41 113 VAL F O 1
ATOM 8701 N N . ALA F 1 114 ? -13.854 -22.074 -42.171 1.00 28.17 114 ALA F N 1
ATOM 8702 C CA . ALA F 1 114 ? -14.137 -20.923 -41.337 1.00 28.35 114 ALA F CA 1
ATOM 8703 C C . ALA F 1 114 ? -14.026 -19.590 -42.114 1.00 28.61 114 ALA F C 1
ATOM 8704 O O . ALA F 1 114 ? -14.931 -18.773 -42.044 1.00 28.09 114 ALA F O 1
ATOM 8706 N N . VAL F 1 115 ? -12.916 -19.401 -42.850 1.00 29.45 115 VAL F N 1
ATOM 8707 C CA . VAL F 1 115 ? -12.654 -18.207 -43.662 1.00 30.06 115 VAL F CA 1
ATOM 8708 C C . VAL F 1 115 ? -13.718 -18.109 -44.781 1.00 31.00 115 VAL F C 1
ATOM 8709 O O . VAL F 1 115 ? -14.487 -17.169 -44.813 1.00 31.53 115 VAL F O 1
ATOM 8713 N N . ASN F 1 116 ? -13.769 -19.108 -45.663 1.00 30.81 116 ASN F N 1
ATOM 8714 C CA . ASN F 1 116 ? -14.737 -19.147 -46.762 1.00 30.05 116 ASN F CA 1
ATOM 8715 C C . ASN F 1 116 ? -16.198 -19.162 -46.330 1.00 29.11 116 ASN F C 1
ATOM 8716 O O . ASN F 1 116 ? -16.924 -18.280 -46.763 1.00 28.88 116 ASN F O 1
ATOM 8721 N N . LEU F 1 117 ? -16.634 -20.106 -45.482 1.00 27.42 117 LEU F N 1
ATOM 8722 C CA . LEU F 1 117 ? -18.076 -20.212 -45.177 1.00 27.86 117 LEU F CA 1
ATOM 8723 C C . LEU F 1 117 ? -18.570 -19.410 -43.943 1.00 27.81 117 LEU F C 1
ATOM 8724 O O . LEU F 1 117 ? -19.536 -18.655 -44.030 1.00 26.97 117 LEU F O 1
ATOM 8729 N N . ILE F 1 118 ? -17.957 -19.663 -42.784 1.00 28.70 118 ILE F N 1
ATOM 8730 C CA . ILE F 1 118 ? -18.419 -19.104 -41.492 1.00 28.41 118 ILE F CA 1
ATOM 8731 C C . ILE F 1 118 ? -18.273 -17.608 -41.579 1.00 27.17 118 ILE F C 1
ATOM 8732 O O . ILE F 1 118 ? -19.151 -16.908 -41.242 1.00 26.25 118 ILE F O 1
ATOM 8737 N N . GLY F 1 119 ? -17.134 -17.140 -42.094 1.00 28.40 119 GLY F N 1
ATOM 8738 C CA . GLY F 1 119 ? -16.935 -15.721 -42.417 1.00 27.08 119 GLY F CA 1
ATOM 8739 C C . GLY F 1 119 ? -18.072 -15.130 -43.215 1.00 27.63 119 GLY F C 1
ATOM 8740 O O . GLY F 1 119 ? -18.646 -14.113 -42.808 1.00 28.88 119 GLY F O 1
ATOM 8741 N N . THR F 1 120 ? -18.454 -15.761 -44.331 1.00 26.15 120 THR F N 1
ATOM 8742 C CA . THR F 1 120 ? -19.338 -15.059 -45.198 1.00 24.99 120 THR F CA 1
ATOM 8743 C C . THR F 1 120 ? -20.703 -15.014 -44.575 1.00 25.23 120 THR F C 1
ATOM 8744 O O . THR F 1 120 ? -21.394 -14.004 -44.718 1.00 24.62 120 THR F O 1
ATOM 8748 N N . PHE F 1 121 ? -21.083 -16.076 -43.855 1.00 24.55 121 PHE F N 1
ATOM 8749 C CA . PHE F 1 121 ? -22.362 -16.062 -43.125 1.00 24.51 121 PHE F CA 1
ATOM 8750 C C . PHE F 1 121 ? -22.339 -14.985 -42.018 1.00 24.56 121 PHE F C 1
ATOM 8751 O O . PHE F 1 121 ? -23.346 -14.336 -41.739 1.00 24.77 121 PHE F O 1
ATOM 8759 N N . ASN F 1 122 ? -21.197 -14.835 -41.354 1.00 24.72 122 ASN F N 1
ATOM 8760 C CA . ASN F 1 122 ? -21.047 -13.819 -40.325 1.00 25.31 122 ASN F CA 1
ATOM 8761 C C . ASN F 1 122 ? -21.330 -12.392 -40.909 1.00 25.87 122 ASN F C 1
ATOM 8762 O O . ASN F 1 122 ? -22.174 -11.626 -40.401 1.00 24.25 122 ASN F O 1
ATOM 8775 N N . ILE F 1 124 ? -22.902 -11.676 -43.688 1.00 26.02 124 ILE F N 1
ATOM 8776 C CA . ILE F 1 124 ? -24.236 -11.635 -44.188 1.00 25.28 124 ILE F CA 1
ATOM 8777 C C . ILE F 1 124 ? -25.235 -11.371 -43.100 1.00 24.98 124 ILE F C 1
ATOM 8778 O O . ILE F 1 124 ? -26.116 -10.597 -43.275 1.00 25.82 124 ILE F O 1
ATOM 8783 N N . ARG F 1 125 ? -25.099 -12.038 -41.987 1.00 24.71 125 ARG F N 1
ATOM 8784 C CA . ARG F 1 125 ? -26.008 -11.835 -40.901 1.00 26.02 125 ARG F CA 1
ATOM 8785 C C . ARG F 1 125 ? -26.000 -10.446 -40.272 1.00 26.05 125 ARG F C 1
ATOM 8786 O O . ARG F 1 125 ? -27.014 -9.882 -40.015 1.00 26.02 125 ARG F O 1
ATOM 8794 N N . LEU F 1 126 ? -24.836 -9.898 -40.042 1.00 26.41 126 LEU F N 1
ATOM 8795 C CA . LEU F 1 126 ? -24.717 -8.549 -39.585 1.00 27.34 126 LEU F CA 1
ATOM 8796 C C . LEU F 1 126 ? -25.125 -7.486 -40.582 1.00 28.14 126 LEU F C 1
ATOM 8797 O O . LEU F 1 126 ? -25.717 -6.528 -40.243 1.00 28.29 126 LEU F O 1
ATOM 8802 N N . ALA F 1 127 ? -24.780 -7.669 -41.822 1.00 28.80 127 ALA F N 1
ATOM 8803 C CA . ALA F 1 127 ? -25.072 -6.653 -42.813 1.00 30.63 127 ALA F CA 1
ATOM 8804 C C . ALA F 1 127 ? -26.565 -6.662 -43.163 1.00 31.26 127 ALA F C 1
ATOM 8805 O O . ALA F 1 127 ? -27.164 -5.610 -43.408 1.00 31.14 127 ALA F O 1
ATOM 8807 N N . ALA F 1 12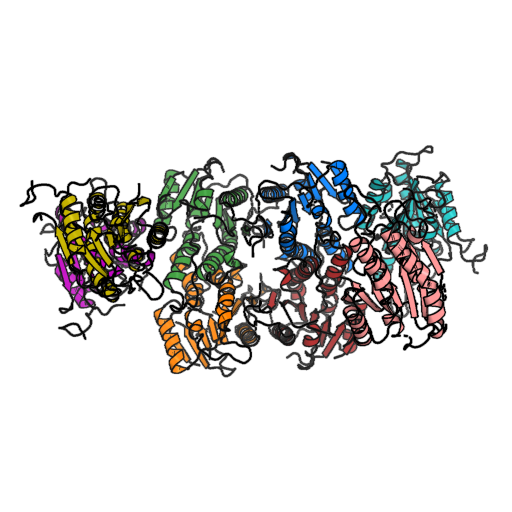8 ? -27.159 -7.856 -43.197 1.00 31.91 128 ALA F N 1
ATOM 8808 C CA . ALA F 1 128 ? -28.593 -7.946 -43.364 1.00 32.40 128 ALA F CA 1
ATOM 8809 C C . ALA F 1 128 ? -29.284 -7.115 -42.299 1.00 33.34 128 ALA F C 1
ATOM 8810 O O . ALA F 1 128 ? -30.244 -6.392 -42.625 1.00 33.85 128 ALA F O 1
ATOM 8812 N N . GLU F 1 129 ? -28.814 -7.200 -41.047 1.00 33.24 129 GLU F N 1
ATOM 8813 C CA . GLU F 1 129 ? -29.451 -6.476 -39.935 1.00 34.36 129 GLU F CA 1
ATOM 8814 C C . GLU F 1 129 ? -29.499 -4.956 -40.165 1.00 34.04 129 GLU F C 1
ATOM 8815 O O . GLU F 1 129 ? -30.518 -4.335 -39.962 1.00 33.86 129 GLU F O 1
ATOM 8821 N N . VAL F 1 130 ? -28.389 -4.371 -40.592 1.00 34.04 130 VAL F N 1
ATOM 8822 C CA . VAL F 1 130 ? -28.316 -2.950 -40.798 1.00 33.88 130 VAL F CA 1
ATOM 8823 C C . VAL F 1 130 ? -29.135 -2.483 -42.015 1.00 34.17 130 VAL F C 1
ATOM 8824 O O . VAL F 1 130 ? -29.933 -1.547 -41.875 1.00 34.73 130 VAL F O 1
ATOM 8836 N N . SER F 1 132 ? -31.556 -3.776 -43.218 1.00 34.82 132 SER F N 1
ATOM 8837 C CA . SER F 1 132 ? -32.865 -4.048 -42.680 1.00 37.10 132 SER F CA 1
ATOM 8838 C C . SER F 1 132 ? -33.521 -2.772 -42.133 1.00 37.80 132 SER F C 1
ATOM 8839 O O . SER F 1 132 ? -34.739 -2.636 -42.185 1.00 36.78 132 SER F O 1
ATOM 8842 N N . GLN F 1 133 ? -32.687 -1.869 -41.611 1.00 39.36 133 GLN F N 1
ATOM 8843 C CA . GLN F 1 133 ? -33.126 -0.654 -40.908 1.00 42.03 133 GLN F CA 1
ATOM 8844 C C . GLN F 1 133 ? -33.332 0.497 -41.865 1.00 42.33 133 GLN F C 1
ATOM 8845 O O . GLN F 1 133 ? -33.936 1.504 -41.491 1.00 42.80 133 GLN F O 1
ATOM 8851 N N . GLY F 1 134 ? -32.745 0.378 -43.052 1.00 41.62 134 GLY F N 1
ATOM 8852 C CA . GLY F 1 134 ? -32.656 1.496 -43.971 1.00 41.12 134 GLY F CA 1
ATOM 8853 C C . GLY F 1 134 ? -33.939 1.648 -44.756 1.00 40.85 134 GLY F C 1
ATOM 8854 O O . GLY F 1 134 ? -34.886 0.833 -44.612 1.00 39.52 134 GLY F O 1
ATOM 8855 N N . GLU F 1 135 ? -33.976 2.721 -45.551 1.00 40.11 135 GLU F N 1
ATOM 8856 C CA . GLU F 1 135 ? -35.138 3.003 -46.361 1.00 40.17 135 GLU F CA 1
ATOM 8857 C C . GLU F 1 135 ? -35.052 2.138 -47.620 1.00 38.71 135 GLU F C 1
ATOM 8858 O O . GLU F 1 135 ? -33.972 1.965 -48.160 1.00 37.51 135 GLU F O 1
ATOM 8864 N N . PRO F 1 136 ? -36.190 1.605 -48.092 1.00 38.55 136 PRO F N 1
ATOM 8865 C CA . PRO F 1 136 ? -36.168 0.922 -49.401 1.00 39.20 136 PRO F CA 1
ATOM 8866 C C . PRO F 1 136 ? -36.100 1.964 -50.518 1.00 39.03 136 PRO F C 1
ATOM 8867 O O . PRO F 1 136 ? -36.824 2.972 -50.445 1.00 38.79 136 PRO F O 1
ATOM 8871 N N . ASP F 1 137 ? -35.251 1.720 -51.524 1.00 38.26 137 ASP F N 1
ATOM 8872 C CA . ASP F 1 137 ? -35.095 2.607 -52.679 1.00 37.14 137 ASP F CA 1
ATOM 8873 C C . ASP F 1 137 ? -36.323 2.597 -53.634 1.00 38.37 137 ASP F C 1
ATOM 8874 O O . ASP F 1 137 ? -37.347 1.935 -53.342 1.00 38.08 137 ASP F O 1
ATOM 8879 N N . ALA F 1 138 ? -36.208 3.306 -54.771 1.00 38.80 138 ALA F N 1
ATOM 8880 C CA . ALA F 1 138 ? -37.232 3.290 -55.855 1.00 40.47 138 ALA F CA 1
ATOM 8881 C C . ALA F 1 138 ? -37.769 1.899 -56.264 1.00 41.31 138 ALA F C 1
ATOM 8882 O O . ALA F 1 138 ? -38.988 1.687 -56.381 1.00 42.49 138 ALA F O 1
ATOM 8884 N N . ASP F 1 139 ? -36.884 0.933 -56.451 1.00 42.30 139 ASP F N 1
ATOM 8885 C CA . ASP F 1 139 ? -37.356 -0.388 -56.888 1.00 42.36 139 ASP F CA 1
ATOM 8886 C C . ASP F 1 139 ? -37.668 -1.360 -55.713 1.00 41.12 139 ASP F C 1
ATOM 8887 O O . ASP F 1 139 ? -37.919 -2.572 -55.899 1.00 40.67 139 ASP F O 1
ATOM 8892 N N . GLY F 1 140 ? -37.687 -0.807 -54.499 1.00 39.50 140 GLY F N 1
ATOM 8893 C CA . GLY F 1 140 ? -38.152 -1.550 -53.311 1.00 37.75 140 GLY F CA 1
ATOM 8894 C C . GLY F 1 140 ? -37.034 -2.135 -52.446 1.00 36.69 140 GLY F C 1
ATOM 8895 O O . GLY F 1 140 ? -37.261 -2.704 -51.375 1.00 36.95 140 GLY F O 1
ATOM 8896 N N . GLU F 1 141 ? -35.827 -1.958 -52.927 1.00 35.92 141 GLU F N 1
ATOM 8897 C CA . GLU F 1 141 ? -34.653 -2.615 -52.436 1.00 36.17 141 GLU F CA 1
ATOM 8898 C C . GLU F 1 141 ? -33.929 -1.887 -51.269 1.00 35.85 141 GLU F C 1
ATOM 8899 O O . GLU F 1 141 ? -33.546 -0.685 -51.416 1.00 36.55 141 GLU F O 1
ATOM 8905 N N . ARG F 1 142 ? -33.703 -2.621 -50.171 1.00 33.21 142 ARG F N 1
ATOM 8906 C CA . ARG F 1 142 ? -32.857 -2.157 -49.077 1.00 32.91 142 ARG F CA 1
ATOM 8907 C C . ARG F 1 142 ? -31.403 -2.578 -49.150 1.00 31.68 142 ARG F C 1
ATOM 8908 O O . ARG F 1 142 ? -30.539 -1.883 -48.637 1.00 31.98 142 ARG F O 1
ATOM 8916 N N . GLY F 1 143 ? -31.113 -3.742 -49.720 1.00 30.22 143 GLY F N 1
ATOM 8917 C CA . GLY F 1 143 ? -29.729 -4.102 -49.877 1.00 28.20 143 GLY F CA 1
ATOM 8918 C C . GLY F 1 143 ? -29.431 -5.142 -50.936 1.00 27.58 143 GLY F C 1
ATOM 8919 O O . GLY F 1 143 ? -30.337 -5.838 -51.416 1.00 28.11 143 GLY F O 1
ATOM 8920 N N . VAL F 1 144 ? -28.150 -5.276 -51.251 1.00 25.52 144 VAL F N 1
ATOM 8921 C CA . VAL F 1 144 ? -27.698 -6.317 -52.140 1.00 26.83 144 VAL F CA 1
ATOM 8922 C C . VAL F 1 144 ? -26.549 -7.005 -51.503 1.00 25.93 144 VAL F C 1
ATOM 8923 O O . VAL F 1 144 ? -25.666 -6.320 -50.970 1.00 28.05 144 VAL F O 1
ATOM 8927 N N . ILE F 1 145 ? -26.537 -8.335 -51.560 1.00 24.34 145 ILE F N 1
ATOM 8928 C CA . ILE F 1 145 ? -25.379 -9.118 -51.079 1.00 22.81 145 ILE F CA 1
ATOM 8929 C C . ILE F 1 145 ? -24.856 -10.003 -52.216 1.00 23.16 145 ILE F C 1
ATOM 8930 O O . ILE F 1 145 ? -25.614 -10.742 -52.862 1.00 21.93 145 ILE F O 1
ATOM 8935 N N . VAL F 1 146 ? -23.557 -9.905 -52.461 1.00 22.78 146 VAL F N 1
ATOM 8936 C CA . VAL F 1 146 ? -22.901 -10.733 -53.440 1.00 23.93 146 VAL F CA 1
ATOM 8937 C C . VAL F 1 146 ? -21.818 -11.559 -52.749 1.00 24.49 146 VAL F C 1
ATOM 8938 O O . VAL F 1 146 ? -20.942 -10.989 -52.070 1.00 24.97 146 VAL F O 1
ATOM 8942 N N . ASN F 1 147 ? -21.861 -12.880 -52.948 1.00 23.89 147 ASN F N 1
ATOM 8943 C CA . ASN F 1 147 ? -20.843 -13.786 -52.418 1.00 25.10 147 ASN F CA 1
ATOM 8944 C C . ASN F 1 147 ? -19.980 -14.347 -53.516 1.00 26.19 147 ASN F C 1
ATOM 8945 O O . ASN F 1 147 ? -20.439 -14.504 -54.641 1.00 27.55 147 ASN F O 1
ATOM 8950 N N . THR F 1 148 ? -18.718 -14.591 -53.202 1.00 27.12 148 THR F N 1
ATOM 8951 C CA . THR F 1 148 ? -17.797 -15.265 -54.101 1.00 27.74 148 THR F CA 1
ATOM 8952 C C . THR F 1 148 ? -17.808 -16.722 -53.651 1.00 28.16 148 THR F C 1
ATOM 8953 O O . THR F 1 148 ? -17.425 -17.012 -52.515 1.00 28.35 148 THR F O 1
ATOM 8957 N N . ALA F 1 149 ? -18.237 -17.617 -54.525 1.00 26.42 149 ALA F N 1
ATOM 8958 C CA . ALA F 1 149 ? -18.060 -19.014 -54.291 1.00 27.07 149 ALA F CA 1
ATOM 8959 C C . ALA F 1 149 ? -16.951 -19.433 -55.218 1.00 27.47 149 ALA F C 1
ATOM 8960 O O . ALA F 1 149 ? -15.851 -18.803 -55.223 1.00 28.37 149 ALA F O 1
ATOM 8962 N N . SER F 1 150 ? -17.208 -20.488 -55.996 1.00 26.72 150 SER F N 1
ATOM 8963 C CA . SER F 1 150 ? -16.177 -21.011 -56.908 1.00 27.66 150 SER F CA 1
ATOM 8964 C C . SER F 1 150 ? -16.678 -22.153 -57.789 1.00 28.61 150 SER F C 1
ATOM 8965 O O . SER F 1 150 ? -17.667 -22.826 -57.451 1.00 29.09 150 SER F O 1
ATOM 8968 N N . ILE F 1 151 ? -15.982 -22.346 -58.908 1.00 28.59 151 ILE F N 1
ATOM 8969 C CA . ILE F 1 151 ? -16.216 -23.454 -59.865 1.00 28.37 151 ILE F CA 1
ATOM 8970 C C . ILE F 1 151 ? -15.939 -24.818 -59.201 1.00 28.65 151 ILE F C 1
ATOM 8971 O O . ILE F 1 151 ? -16.539 -25.861 -59.561 1.00 28.35 151 ILE F O 1
ATOM 8976 N N . ALA F 1 152 ? -15.060 -24.790 -58.205 1.00 27.73 152 ALA F N 1
ATOM 8977 C CA . ALA F 1 152 ? -14.802 -25.945 -57.321 1.00 27.54 152 ALA F CA 1
ATOM 8978 C C . ALA F 1 152 ? -16.103 -26.420 -56.567 1.00 28.37 152 ALA F C 1
ATOM 8979 O O . ALA F 1 152 ? -16.251 -27.590 -56.176 1.00 28.16 152 ALA F O 1
ATOM 8981 N N . ALA F 1 153 ? -17.064 -25.523 -56.393 1.00 27.85 153 ALA F N 1
ATOM 8982 C CA . ALA F 1 153 ? -18.280 -25.942 -55.783 1.00 29.85 153 ALA F CA 1
ATOM 8983 C C . ALA F 1 153 ? -18.955 -27.044 -56.618 1.00 30.82 153 ALA F C 1
ATOM 8984 O O . ALA F 1 153 ? -19.717 -27.817 -56.065 1.00 31.07 153 ALA F O 1
ATOM 8986 N N . PHE F 1 154 ? -18.710 -27.078 -57.933 1.00 31.77 154 PHE F N 1
ATOM 8987 C CA . PHE F 1 154 ? -19.447 -27.988 -58.853 1.00 32.21 154 PHE F CA 1
ATOM 8988 C C . PHE F 1 154 ? -18.544 -28.952 -59.529 1.00 31.88 154 PHE F C 1
ATOM 8989 O O . PHE F 1 154 ? -18.991 -30.036 -59.824 1.00 32.29 154 PHE F O 1
ATOM 8997 N N . ASP F 1 155 ? -17.308 -28.542 -59.809 1.00 32.31 155 ASP F N 1
ATOM 8998 C CA . ASP F 1 155 ? -16.367 -29.402 -60.496 1.00 33.31 155 ASP F CA 1
ATOM 8999 C C . ASP F 1 155 ? -15.148 -29.557 -59.640 1.00 33.05 155 ASP F C 1
ATOM 9000 O O . ASP F 1 155 ? -14.063 -29.431 -60.155 1.00 32.21 155 ASP F O 1
ATOM 9005 N N . GLY F 1 156 ? -15.314 -29.802 -58.344 1.00 33.98 156 GLY F N 1
ATOM 9006 C CA . GLY F 1 156 ? -14.167 -29.907 -57.429 1.00 34.88 156 GLY F CA 1
ATOM 9007 C C . GLY F 1 156 ? -13.088 -30.892 -57.872 1.00 35.47 156 GLY F C 1
ATOM 9008 O O . GLY F 1 156 ? -13.374 -32.079 -58.089 1.00 34.90 156 GLY F O 1
ATOM 9009 N N . GLN F 1 157 ? -11.862 -30.380 -58.027 1.00 35.54 157 GLN F N 1
ATOM 9010 C CA . GLN F 1 157 ? -10.734 -31.158 -58.513 1.00 36.05 157 GLN F CA 1
ATOM 9011 C C . GLN F 1 157 ? -10.015 -31.879 -57.354 1.00 36.69 157 GLN F C 1
ATOM 9012 O O . GLN F 1 157 ? -10.234 -31.597 -56.170 1.00 37.48 157 GLN F O 1
ATOM 9014 N N . ILE F 1 158 ? -9.164 -32.832 -57.685 1.00 37.03 158 ILE F N 1
ATOM 9015 C CA . ILE F 1 158 ? -8.384 -33.524 -56.670 1.00 37.07 158 ILE F CA 1
ATOM 9016 C C . ILE F 1 158 ? -7.488 -32.560 -55.901 1.00 37.45 158 ILE F C 1
ATOM 9017 O O . ILE F 1 158 ? -6.765 -31.753 -56.475 1.00 37.30 158 ILE F O 1
ATOM 9022 N N . GLY F 1 159 ? -7.540 -32.650 -54.586 1.00 38.39 159 GLY F N 1
ATOM 9023 C CA . GLY F 1 159 ? -6.732 -31.794 -53.733 1.00 38.32 159 GLY F CA 1
ATOM 9024 C C . GLY F 1 159 ? -7.534 -30.602 -53.283 1.00 38.83 159 GLY F C 1
ATOM 9025 O O . GLY F 1 159 ? -7.060 -29.801 -52.461 1.00 40.08 159 GLY F O 1
ATOM 9026 N N . GLN F 1 160 ? -8.757 -30.491 -53.796 1.00 38.39 160 GLN F N 1
ATOM 9027 C CA . GLN F 1 160 ? -9.583 -29.318 -53.538 1.00 37.82 160 GLN F CA 1
ATOM 9028 C C . GLN F 1 160 ? -10.753 -29.583 -52.627 1.00 36.16 160 GLN F C 1
ATOM 9029 O O . GLN F 1 160 ? -11.602 -28.735 -52.496 1.00 36.62 160 GLN F O 1
ATOM 9035 N N . ALA F 1 161 ? -10.810 -30.738 -51.989 1.00 34.07 161 ALA F N 1
ATOM 9036 C CA . ALA F 1 161 ? -11.898 -31.024 -51.034 1.00 32.29 161 ALA F CA 1
ATOM 9037 C C . ALA F 1 161 ? -12.342 -29.885 -50.071 1.00 31.47 161 ALA F C 1
ATOM 9038 O O . ALA F 1 161 ? -13.546 -29.730 -49.749 1.00 31.19 161 ALA F O 1
ATOM 9040 N N . ALA F 1 162 ? -11.388 -29.149 -49.523 1.00 29.61 162 ALA F N 1
ATOM 9041 C CA . ALA F 1 162 ? -11.771 -28.202 -48.484 1.00 28.74 162 ALA F CA 1
ATOM 9042 C C . ALA F 1 162 ? -12.343 -26.960 -49.143 1.00 27.76 162 ALA F C 1
ATOM 9043 O O . ALA F 1 162 ? -13.442 -26.477 -48.796 1.00 26.37 162 ALA F O 1
ATOM 9045 N N . TYR F 1 163 ? -11.562 -26.463 -50.092 1.00 26.61 163 TYR F N 1
ATOM 9046 C CA . TYR F 1 163 ? -11.980 -25.421 -50.961 1.00 27.95 163 TYR F CA 1
ATOM 9047 C C . TYR F 1 163 ? -13.345 -25.698 -51.583 1.00 27.26 163 TYR F C 1
ATOM 9048 O O . TYR F 1 163 ? -14.202 -24.880 -51.469 1.00 27.04 163 TYR F O 1
ATOM 9057 N N . ALA F 1 164 ? -13.519 -26.856 -52.225 1.00 26.38 164 ALA F N 1
ATOM 9058 C CA . ALA F 1 164 ? -14.791 -27.281 -52.779 1.00 26.00 164 ALA F CA 1
ATOM 9059 C C . ALA F 1 164 ? -15.946 -27.344 -51.767 1.00 25.77 164 ALA F C 1
ATOM 9060 O O . ALA F 1 164 ? -17.056 -26.866 -52.047 1.00 27.00 164 ALA F O 1
ATOM 9062 N N . ALA F 1 165 ? -15.713 -27.933 -50.613 1.00 24.80 165 ALA F N 1
ATOM 9063 C CA . ALA F 1 165 ? -16.799 -28.055 -49.630 1.00 24.94 165 ALA F CA 1
ATOM 9064 C C . ALA F 1 165 ? -17.212 -26.692 -49.051 1.00 24.80 165 ALA F C 1
ATOM 9065 O O . ALA F 1 165 ? -18.403 -26.441 -48.816 1.00 24.85 165 ALA F O 1
ATOM 9067 N N . SER F 1 166 ? -16.237 -25.829 -48.779 1.00 23.86 166 SER F N 1
ATOM 9068 C CA . SER F 1 166 ? -16.571 -24.549 -48.151 1.00 24.94 166 SER F CA 1
ATOM 9069 C C . SER F 1 166 ? -17.295 -23.634 -49.128 1.00 24.99 166 SER F C 1
ATOM 9070 O O . SER F 1 166 ? -18.286 -22.979 -48.769 1.00 25.94 166 SER F O 1
ATOM 9073 N N . LYS F 1 167 ? -16.865 -23.657 -50.386 1.00 25.50 167 LYS F N 1
ATOM 9074 C CA . LYS F 1 167 ? -17.497 -22.826 -51.427 1.00 24.74 167 LYS F CA 1
ATOM 9075 C C . LYS F 1 167 ? -18.872 -23.326 -51.857 1.00 24.65 167 LYS F C 1
ATOM 9076 O O . LYS F 1 167 ? -19.731 -22.521 -52.281 1.00 24.22 167 LYS F O 1
ATOM 9082 N N . GLY F 1 168 ? -19.097 -24.643 -51.715 1.00 24.50 168 GLY F N 1
ATOM 9083 C CA . GLY F 1 168 ? -20.404 -25.231 -51.987 1.00 24.52 168 GLY F CA 1
ATOM 9084 C C . GLY F 1 168 ? -21.347 -24.875 -50.878 1.00 25.38 168 GLY F C 1
ATOM 9085 O O . GLY F 1 168 ? -22.564 -24.891 -51.057 1.00 27.50 168 GLY F O 1
ATOM 9086 N N . GLY F 1 169 ? -20.794 -24.563 -49.707 1.00 25.40 169 GLY F N 1
ATOM 9087 C CA . GLY F 1 169 ? -21.602 -24.054 -48.589 1.00 24.16 169 GLY F CA 1
ATOM 9088 C C . GLY F 1 169 ? -22.129 -22.672 -48.872 1.00 24.59 169 GLY F C 1
ATOM 9089 O O . GLY F 1 169 ? -23.332 -22.396 -48.654 1.00 25.61 169 GLY F O 1
ATOM 9090 N N . VAL F 1 170 ? -21.261 -21.803 -49.402 1.00 23.32 170 VAL F N 1
ATOM 9091 C CA . VAL F 1 170 ? -21.685 -20.452 -49.805 1.00 22.56 170 VAL F CA 1
ATOM 9092 C C . VAL F 1 170 ? -22.754 -20.529 -50.885 1.00 23.52 170 VAL F C 1
ATOM 9093 O O . VAL F 1 170 ? -23.825 -19.886 -50.779 1.00 24.16 170 VAL F O 1
ATOM 9097 N N . ALA F 1 171 ? -22.493 -21.345 -51.922 1.00 23.99 171 ALA F N 1
ATOM 9098 C CA . ALA F 1 171 ? -23.474 -21.539 -53.018 1.00 22.56 171 ALA F CA 1
ATOM 9099 C C . ALA F 1 171 ? -24.835 -21.986 -52.453 1.00 22.13 171 ALA F C 1
ATOM 9100 O O . ALA F 1 171 ? -25.830 -21.472 -52.867 1.00 20.84 171 ALA F O 1
ATOM 9102 N N . ALA F 1 172 ? -24.863 -22.933 -51.508 1.00 22.37 172 ALA F N 1
ATOM 9103 C CA . ALA F 1 172 ? -26.150 -23.536 -51.032 1.00 22.95 172 ALA F CA 1
ATOM 9104 C C . ALA F 1 172 ? -26.918 -22.548 -50.133 1.00 24.04 172 ALA F C 1
ATOM 9105 O O . ALA F 1 172 ? -28.140 -22.649 -49.954 1.00 22.04 172 ALA F O 1
ATOM 9107 N N . LEU F 1 173 ? -26.147 -21.617 -49.563 1.00 25.12 173 LEU F N 1
ATOM 9108 C CA . LEU F 1 173 ? -26.648 -20.531 -48.688 1.00 26.10 173 LEU F CA 1
ATOM 9109 C C . LEU F 1 173 ? -27.461 -19.465 -49.443 1.00 26.14 173 LEU F C 1
ATOM 9110 O O . LEU F 1 173 ? -28.400 -18.845 -48.900 1.00 26.12 173 LEU F O 1
ATOM 9115 N N . THR F 1 174 ? -27.149 -19.283 -50.723 1.00 26.71 174 THR F N 1
ATOM 9116 C CA . THR F 1 174 ? -27.632 -18.084 -51.395 1.00 26.99 174 THR F CA 1
ATOM 9117 C C . THR F 1 174 ? -29.174 -18.058 -51.451 1.00 26.86 174 THR F C 1
ATOM 9118 O O . THR F 1 174 ? -29.793 -17.045 -51.135 1.00 26.88 174 THR F O 1
ATOM 9122 N N . LEU F 1 175 ? -29.775 -19.210 -51.746 1.00 26.44 175 LEU F N 1
ATOM 9123 C CA . LEU F 1 175 ? -31.243 -19.311 -51.965 1.00 26.67 175 LEU F CA 1
ATOM 9124 C C . LEU F 1 175 ? -32.109 -19.163 -50.705 1.00 26.52 175 LEU F C 1
ATOM 9125 O O . LEU F 1 175 ? -33.055 -18.388 -50.716 1.00 27.56 175 LEU F O 1
ATOM 9130 N N . PRO F 1 176 ? -31.799 -19.925 -49.630 1.00 26.60 176 PRO F N 1
ATOM 9131 C CA . PRO F 1 176 ? -32.458 -19.704 -48.336 1.00 26.67 176 PRO F CA 1
ATOM 9132 C C . PRO F 1 176 ? -32.224 -18.293 -47.795 1.00 26.53 176 PRO F C 1
ATOM 9133 O O . PRO F 1 176 ? -33.087 -17.737 -47.118 1.00 26.80 176 PRO F O 1
ATOM 9137 N N . ALA F 1 177 ? -31.047 -17.739 -48.044 1.00 26.52 177 ALA F N 1
ATOM 9138 C CA . ALA F 1 177 ? -30.754 -16.385 -47.590 1.00 26.00 177 ALA F CA 1
ATOM 9139 C C . ALA F 1 177 ? -31.648 -15.407 -48.360 1.00 26.20 177 ALA F C 1
ATOM 9140 O O . ALA F 1 177 ? -32.286 -14.528 -47.744 1.00 25.53 177 ALA F O 1
ATOM 9142 N N . ALA F 1 178 ? -31.733 -15.607 -49.689 1.00 25.88 178 ALA F N 1
ATOM 9143 C CA . ALA F 1 178 ? -32.507 -14.703 -50.547 1.00 26.69 178 ALA F CA 1
ATOM 9144 C C . ALA F 1 178 ? -33.978 -14.820 -50.271 1.00 26.94 178 ALA F C 1
ATOM 9145 O O . ALA F 1 178 ? -34.694 -13.832 -50.335 1.00 26.96 178 ALA F O 1
ATOM 9147 N N . ARG F 1 179 ? -34.433 -16.035 -49.985 1.00 28.14 179 ARG F N 1
ATOM 9148 C CA . ARG F 1 179 ? -35.840 -16.273 -49.662 1.00 28.67 179 ARG F CA 1
ATOM 9149 C C . ARG F 1 179 ? -36.184 -15.644 -48.323 1.00 29.10 179 ARG F C 1
ATOM 9150 O O . ARG F 1 179 ? -37.257 -15.049 -48.165 1.00 28.19 179 ARG F O 1
ATOM 9158 N N . GLU F 1 180 ? -35.268 -15.751 -47.359 1.00 30.25 180 GLU F N 1
ATOM 9159 C CA . GLU F 1 180 ? -35.490 -15.035 -46.106 1.00 31.87 180 GLU F CA 1
ATOM 9160 C C . GLU F 1 180 ? -35.470 -13.513 -46.313 1.00 31.76 180 GLU F C 1
ATOM 9161 O O . GLU F 1 180 ? -36.483 -12.826 -46.105 1.00 33.22 180 GLU F O 1
ATOM 9167 N N . LEU F 1 181 ? -34.335 -13.007 -46.756 1.00 31.49 181 LEU F N 1
ATOM 9168 C CA . LEU F 1 181 ? -34.115 -11.568 -46.832 1.00 31.06 181 LEU F CA 1
ATOM 9169 C C . LEU F 1 181 ? -35.016 -10.800 -47.830 1.00 31.02 181 LEU F C 1
ATOM 9170 O O . LEU F 1 181 ? -35.047 -9.564 -47.865 1.00 30.57 181 LEU F O 1
ATOM 9175 N N . ALA F 1 182 ? -35.752 -11.560 -48.625 1.00 32.03 182 ALA F N 1
ATOM 9176 C CA . ALA F 1 182 ? -36.762 -11.034 -49.557 1.00 33.11 182 ALA F CA 1
ATOM 9177 C C . ALA F 1 182 ? -37.733 -10.114 -48.859 1.00 33.39 182 ALA F C 1
ATOM 9178 O O . ALA F 1 182 ? -38.207 -9.181 -49.448 1.00 33.83 182 ALA F O 1
ATOM 9180 N N . ARG F 1 183 ? -38.034 -10.431 -47.602 1.00 34.51 183 ARG F N 1
ATOM 9181 C CA . ARG F 1 183 ? -38.994 -9.736 -46.781 1.00 35.44 183 ARG F CA 1
ATOM 9182 C C . ARG F 1 183 ? -38.609 -8.249 -46.572 1.00 35.06 183 ARG F C 1
ATOM 9183 O O . ARG F 1 183 ? -39.450 -7.435 -46.220 1.00 35.16 183 ARG F O 1
ATOM 9191 N N . PHE F 1 184 ? -37.341 -7.914 -46.776 1.00 33.30 184 PHE F N 1
ATOM 9192 C CA . PHE F 1 184 ? -36.837 -6.586 -46.494 1.00 32.04 184 PHE F CA 1
ATOM 9193 C C . PHE F 1 184 ? -36.332 -5.957 -47.785 1.00 31.82 184 PHE F C 1
ATOM 9194 O O . PHE F 1 184 ? -35.648 -4.947 -47.756 1.00 30.74 184 PHE F O 1
ATOM 9202 N N . GLY F 1 185 ? -36.643 -6.574 -48.926 1.00 30.95 185 GLY F N 1
ATOM 9203 C CA . GLY F 1 185 ? -36.039 -6.138 -50.176 1.00 30.07 185 GLY F CA 1
ATOM 9204 C C . GLY F 1 185 ? -34.523 -6.266 -50.176 1.00 29.33 185 GLY F C 1
ATOM 9205 O O . GLY F 1 185 ? -33.828 -5.408 -50.705 1.00 28.91 185 GLY F O 1
ATOM 9206 N N . ILE F 1 186 ? -33.984 -7.324 -49.581 1.00 28.82 186 ILE F N 1
ATOM 9207 C CA . ILE F 1 186 ? -32.519 -7.506 -49.643 1.00 28.47 186 ILE F CA 1
ATOM 9208 C C . ILE F 1 186 ? -32.182 -8.656 -50.613 1.00 27.76 186 ILE F C 1
ATOM 9209 O O . ILE F 1 186 ? -32.656 -9.767 -50.438 1.00 28.16 186 ILE F O 1
ATOM 9214 N N . ARG F 1 187 ? -31.342 -8.410 -51.606 1.00 27.18 187 ARG F N 1
ATOM 9215 C CA . ARG F 1 187 ? -31.022 -9.440 -52.587 1.00 25.59 187 ARG F CA 1
ATOM 9216 C C . ARG F 1 187 ? -29.731 -10.162 -52.234 1.00 25.81 187 ARG F C 1
ATOM 9217 O O . ARG F 1 187 ? -28.851 -9.569 -51.577 1.00 27.53 187 ARG F O 1
ATOM 9225 N N . VAL F 1 188 ? -29.630 -11.445 -52.621 1.00 23.60 188 VAL F N 1
ATOM 9226 C CA . VAL F 1 188 ? -28.449 -12.257 -52.365 1.00 21.82 188 VAL F CA 1
ATOM 9227 C C . VAL F 1 188 ? -28.172 -13.122 -53.581 1.00 21.74 188 VAL F C 1
ATOM 9228 O O . VAL F 1 188 ? -29.043 -13.855 -54.002 1.00 22.98 188 VAL F O 1
ATOM 9232 N N . VAL F 1 189 ? -26.976 -12.997 -54.155 1.00 20.27 189 VAL F N 1
ATOM 9233 C CA . VAL F 1 189 ? -26.588 -13.624 -55.396 1.00 20.41 189 VAL F CA 1
ATOM 9234 C C . VAL F 1 189 ? -25.186 -13.998 -55.066 1.00 20.93 189 VAL F C 1
ATOM 9235 O O . VAL F 1 189 ? -24.558 -13.284 -54.291 1.00 21.35 189 VAL F O 1
ATOM 9239 N N . THR F 1 190 ? -24.709 -15.092 -55.667 1.00 21.98 190 THR F N 1
ATOM 9240 C CA . THR F 1 190 ? -23.332 -15.617 -55.591 1.00 22.44 190 THR F CA 1
ATOM 9241 C C . THR F 1 190 ? -22.683 -15.710 -57.005 1.00 21.96 190 THR F C 1
ATOM 9242 O O . THR F 1 190 ? -23.295 -16.096 -57.980 1.00 21.30 190 THR F O 1
ATOM 9246 N N . ILE F 1 191 ? -21.409 -15.414 -57.082 1.00 22.83 191 ILE F N 1
ATOM 9247 C CA . ILE F 1 191 ? -20.661 -15.577 -58.319 1.00 21.97 191 ILE F CA 1
ATOM 9248 C C . ILE F 1 191 ? -19.732 -16.746 -58.122 1.00 22.62 191 ILE F C 1
ATOM 9249 O O . ILE F 1 191 ? -19.048 -16.798 -57.109 1.00 21.78 191 ILE F O 1
ATOM 9254 N N . ALA F 1 192 ? -19.718 -17.700 -59.065 1.00 22.31 192 ALA F N 1
ATOM 9255 C CA . ALA F 1 192 ? -18.786 -18.816 -58.954 1.00 22.12 192 ALA F CA 1
ATOM 9256 C C . ALA F 1 192 ? -17.641 -18.599 -60.007 1.00 22.81 192 ALA F C 1
ATOM 9257 O O . ALA F 1 192 ? -17.738 -19.040 -61.153 1.00 21.16 192 ALA F O 1
ATOM 9259 N N . PRO F 1 193 ? -16.568 -17.909 -59.596 1.00 23.93 193 PRO F N 1
ATOM 9260 C CA . PRO F 1 193 ? -15.483 -17.634 -60.549 1.00 25.14 193 PRO F CA 1
ATOM 9261 C C . PRO F 1 193 ? -14.735 -18.873 -60.978 1.00 26.31 193 PRO F C 1
ATOM 9262 O O . PRO F 1 193 ? -14.633 -19.873 -60.256 1.00 26.89 193 PRO F O 1
ATOM 9266 N N . GLY F 1 194 ? -14.223 -18.815 -62.192 1.00 28.87 194 GLY F N 1
ATOM 9267 C CA . GLY F 1 194 ? -13.244 -19.819 -62.630 1.00 31.19 194 GLY F CA 1
ATOM 9268 C C . GLY F 1 194 ? -11.862 -19.342 -62.258 1.00 32.40 194 GLY F C 1
ATOM 9269 O O . GLY F 1 194 ? -11.639 -18.812 -61.159 1.00 33.01 194 GLY F O 1
ATOM 9270 N N . ILE F 1 195 ? -10.928 -19.496 -63.168 1.00 33.72 195 ILE F N 1
ATOM 9271 C CA . ILE F 1 195 ? -9.566 -19.138 -62.823 1.00 35.84 195 ILE F CA 1
ATOM 9272 C C . ILE F 1 195 ? -9.235 -17.699 -63.157 1.00 35.97 195 ILE F C 1
ATOM 9273 O O . ILE F 1 195 ? -9.226 -17.305 -64.320 1.00 36.03 195 ILE F O 1
ATOM 9278 N N . PHE F 1 196 ? -8.962 -16.938 -62.099 1.00 36.93 196 PHE F N 1
ATOM 9279 C CA . PHE F 1 196 ? -8.626 -15.520 -62.206 1.00 37.31 196 PHE F CA 1
ATOM 9280 C C . PHE F 1 196 ? -7.169 -15.258 -61.877 1.00 39.05 196 PHE F C 1
ATOM 9281 O O . PHE F 1 196 ? -6.547 -16.008 -61.113 1.00 39.32 196 PHE F O 1
ATOM 9289 N N . ASP F 1 197 ? -6.646 -14.205 -62.471 1.00 41.20 197 ASP F N 1
ATOM 9290 C CA . ASP F 1 197 ? -5.337 -13.679 -62.207 1.00 42.82 197 ASP F CA 1
ATOM 9291 C C . ASP F 1 197 ? -5.345 -12.937 -60.921 1.00 44.72 197 ASP F C 1
ATOM 9292 O O . ASP F 1 197 ? -5.554 -11.761 -60.914 1.00 45.34 197 ASP F O 1
ATOM 9297 N N . THR F 1 198 ? -5.092 -13.639 -59.835 1.00 46.61 198 THR F N 1
ATOM 9298 C CA . THR F 1 198 ? -5.315 -13.193 -58.475 1.00 48.60 198 THR F CA 1
ATOM 9299 C C . THR F 1 198 ? -4.194 -13.709 -57.623 1.00 50.57 198 THR F C 1
ATOM 9300 O O . THR F 1 198 ? -3.396 -14.501 -58.073 1.00 51.57 198 THR F O 1
ATOM 9304 N N . PRO F 1 199 ? -4.060 -13.178 -56.429 1.00 51.76 199 PRO F N 1
ATOM 9305 C CA . PRO F 1 199 ? -3.147 -13.760 -55.472 1.00 52.61 199 PRO F CA 1
ATOM 9306 C C . PRO F 1 199 ? -3.783 -14.882 -54.688 1.00 53.21 199 PRO F C 1
ATOM 9307 O O . PRO F 1 199 ? -3.298 -15.997 -54.776 1.00 53.73 199 PRO F O 1
ATOM 9311 N N . ALA F 1 214 ? -5.235 -21.559 -70.129 1.00 44.07 214 ALA F N 1
ATOM 9312 C CA . ALA F 1 214 ? -4.830 -22.184 -71.409 1.00 44.86 214 ALA F CA 1
ATOM 9313 C C . ALA F 1 214 ? -5.805 -23.311 -71.716 1.00 45.11 214 ALA F C 1
ATOM 9314 O O . ALA F 1 214 ? -6.169 -23.592 -72.861 1.00 44.62 214 ALA F O 1
ATOM 9315 N N . SER F 1 215 ? -6.199 -23.951 -70.625 1.00 44.80 215 SER F N 1
ATOM 9316 C CA . SER F 1 215 ? -7.342 -24.823 -70.475 1.00 43.42 215 SER F CA 1
ATOM 9317 C C . SER F 1 215 ? -8.750 -24.212 -70.739 1.00 42.38 215 SER F C 1
ATOM 9318 O O . SER F 1 215 ? -9.691 -24.927 -71.107 1.00 42.08 215 SER F O 1
ATOM 9321 N N . VAL F 1 216 ? -8.906 -22.913 -70.503 1.00 41.08 216 VAL F N 1
ATOM 9322 C CA . VAL F 1 216 ? -10.186 -22.232 -70.697 1.00 40.13 216 VAL F CA 1
ATOM 9323 C C . VAL F 1 216 ? -10.628 -22.206 -72.186 1.00 39.32 216 VAL F C 1
ATOM 9324 O O . VAL F 1 216 ? -9.894 -21.700 -73.039 1.00 37.56 216 VAL F O 1
ATOM 9325 N N . PRO F 1 217 ? -11.835 -22.745 -72.484 1.00 38.84 217 PRO F N 1
ATOM 9326 C CA . PRO F 1 217 ? -12.327 -22.790 -73.852 1.00 38.75 217 PRO F CA 1
ATOM 9327 C C . PRO F 1 217 ? -12.236 -21.412 -74.476 1.00 38.67 217 PRO F C 1
ATOM 9328 O O . PRO F 1 217 ? -11.498 -21.247 -75.427 1.00 39.85 217 PRO F O 1
ATOM 9332 N N . PHE F 1 218 ? -12.951 -20.435 -73.922 1.00 38.19 218 PHE F N 1
ATOM 9333 C CA . PHE F 1 218 ? -12.885 -19.056 -74.363 1.00 37.08 218 PHE F CA 1
ATOM 9334 C C . PHE F 1 218 ? -13.432 -18.065 -73.317 1.00 36.70 218 PHE F C 1
ATOM 9335 O O . PHE F 1 218 ? -14.600 -18.153 -72.925 1.00 36.53 218 PHE F O 1
ATOM 9343 N N . PRO F 1 219 ? -12.638 -17.059 -72.938 1.00 36.30 219 PRO F N 1
ATOM 9344 C CA . PRO F 1 219 ? -11.387 -16.675 -73.563 1.00 36.41 219 PRO F CA 1
ATOM 9345 C C . PRO F 1 219 ? -10.236 -17.519 -73.036 1.00 36.68 219 PRO F C 1
ATOM 9346 O O . PRO F 1 219 ? -10.194 -17.809 -71.874 1.00 36.72 219 PRO F O 1
ATOM 9350 N N . PRO F 1 220 ? -9.304 -17.915 -73.897 1.00 37.19 220 PRO F N 1
ATOM 9351 C CA . PRO F 1 220 ? -8.293 -18.827 -73.383 1.00 37.95 220 PRO F CA 1
ATOM 9352 C C . PRO F 1 220 ? -7.223 -18.151 -72.528 1.00 38.38 220 PRO F C 1
ATOM 9353 O O . PRO F 1 220 ? -6.034 -18.186 -72.905 1.00 39.58 220 PRO F O 1
ATOM 9357 N N . ARG F 1 221 ? -7.607 -17.576 -71.374 1.00 38.49 221 ARG F N 1
ATOM 9358 C CA . ARG F 1 221 ? -6.641 -16.870 -70.492 1.00 37.89 221 ARG F CA 1
ATOM 9359 C C . ARG F 1 221 ? -7.181 -16.836 -69.097 1.00 38.33 221 ARG F C 1
ATOM 9360 O O . ARG F 1 221 ? -8.375 -17.042 -68.914 1.00 39.63 221 ARG F O 1
ATOM 9368 N N . LEU F 1 222 ? -6.337 -16.538 -68.117 1.00 37.26 222 LEU F N 1
ATOM 9369 C CA . LEU F 1 222 ? -6.825 -16.216 -66.793 1.00 36.78 222 LEU F CA 1
ATOM 9370 C C . LEU F 1 222 ? -7.820 -15.057 -66.865 1.00 35.91 222 LEU F C 1
ATOM 9371 O O . LEU F 1 222 ? -7.702 -14.178 -67.703 1.00 35.55 222 LEU F O 1
ATOM 9376 N N . GLY F 1 223 ? -8.840 -15.086 -66.009 1.00 35.63 223 GLY F N 1
ATOM 9377 C CA . GLY F 1 223 ? -9.792 -13.967 -65.892 1.00 34.55 223 GLY F CA 1
ATOM 9378 C C . GLY F 1 223 ? -9.101 -12.731 -65.309 1.00 34.61 223 GLY F C 1
ATOM 9379 O O . GLY F 1 223 ? -8.150 -12.860 -64.508 1.00 34.52 223 GLY F O 1
ATOM 9380 N N . ARG F 1 224 ? -9.534 -11.542 -65.729 1.00 34.01 224 ARG F N 1
ATOM 9381 C CA . ARG F 1 224 ? -9.017 -10.325 -65.131 1.00 34.56 224 ARG F CA 1
ATOM 9382 C C . ARG F 1 224 ? -9.959 -9.959 -63.995 1.00 33.78 224 ARG F C 1
ATOM 9383 O O . ARG F 1 224 ? -11.179 -9.981 -64.162 1.00 33.63 224 ARG F O 1
ATOM 9391 N N . ALA F 1 225 ? -9.383 -9.604 -62.848 1.00 33.25 225 ALA F N 1
ATOM 9392 C CA . ALA F 1 225 ? -10.140 -9.188 -61.660 1.00 31.81 225 ALA F CA 1
ATOM 9393 C C . ALA F 1 225 ? -11.259 -8.169 -61.934 1.00 31.35 225 ALA F C 1
ATOM 9394 O O . ALA F 1 225 ? -12.343 -8.262 -61.362 1.00 30.48 225 ALA F O 1
ATOM 9396 N N . GLU F 1 226 ? -11.006 -7.221 -62.837 1.00 30.34 226 GLU F N 1
ATOM 9397 C CA . GLU F 1 226 ? -12.006 -6.204 -63.228 1.00 29.27 226 GLU F CA 1
ATOM 9398 C C . GLU F 1 226 ? -13.271 -6.805 -63.846 1.00 28.67 226 GLU F C 1
ATOM 9399 O O . GLU F 1 226 ? -14.344 -6.209 -63.809 1.00 29.22 226 GLU F O 1
ATOM 9401 N N . GLU F 1 227 ? -13.129 -7.982 -64.430 1.00 28.41 227 GLU F N 1
ATOM 9402 C CA . GLU F 1 227 ? -14.227 -8.674 -65.097 1.00 29.34 227 GLU F CA 1
ATOM 9403 C C . GLU F 1 227 ? -15.211 -9.280 -64.038 1.00 29.10 227 GLU F C 1
ATOM 9404 O O . GLU F 1 227 ? -16.421 -9.254 -64.225 1.00 29.55 227 GLU F O 1
ATOM 9410 N N . TYR F 1 228 ? -14.664 -9.778 -62.923 1.00 27.49 228 TYR F N 1
ATOM 9411 C CA . TYR F 1 228 ? -15.443 -10.148 -61.771 1.00 26.35 228 TYR F CA 1
ATOM 9412 C C . TYR F 1 228 ? -16.177 -8.921 -61.217 1.00 25.91 228 TYR F C 1
ATOM 9413 O O . TYR F 1 228 ? -17.392 -8.995 -60.898 1.00 23.54 228 TYR F O 1
ATOM 9422 N N . ALA F 1 229 ? -15.445 -7.795 -61.123 1.00 25.14 229 ALA F N 1
ATOM 9423 C CA . ALA F 1 229 ? -16.000 -6.553 -60.597 1.00 26.38 229 ALA F CA 1
ATOM 9424 C C . ALA F 1 229 ? -17.086 -5.983 -61.476 1.00 26.06 229 ALA F C 1
ATOM 9425 O O . ALA F 1 229 ? -18.078 -5.398 -60.954 1.00 27.55 229 ALA F O 1
ATOM 9427 N N . ALA F 1 230 ? -16.974 -6.218 -62.783 1.00 24.80 230 ALA F N 1
ATOM 9428 C CA . ALA F 1 230 ? -18.069 -5.860 -63.714 1.00 24.26 230 ALA F CA 1
ATOM 9429 C C . ALA F 1 230 ? -19.365 -6.691 -63.543 1.00 24.63 230 ALA F C 1
ATOM 9430 O O . ALA F 1 230 ? -20.482 -6.166 -63.723 1.00 25.63 230 ALA F O 1
ATOM 9432 N N . LEU F 1 231 ? -19.242 -7.979 -63.199 1.00 23.59 231 LEU F N 1
ATOM 9433 C CA . LEU F 1 231 ? -20.437 -8.776 -62.966 1.00 22.07 231 LEU F CA 1
ATOM 9434 C C . LEU F 1 231 ? -21.034 -8.339 -61.600 1.00 22.01 231 LEU F C 1
ATOM 9435 O O . LEU F 1 231 ? -22.278 -8.155 -61.438 1.00 21.82 231 LEU F O 1
ATOM 9440 N N . VAL F 1 232 ? -20.161 -8.175 -60.610 1.00 20.71 232 VAL F N 1
ATOM 9441 C CA . VAL F 1 232 ? -20.619 -7.604 -59.364 1.00 21.07 232 VAL F CA 1
ATOM 9442 C C . VAL F 1 232 ? -21.446 -6.368 -59.685 1.00 22.25 232 VAL F C 1
ATOM 9443 O O . VAL F 1 232 ? -22.607 -6.268 -59.278 1.00 23.63 232 VAL F O 1
ATOM 9447 N N . LYS F 1 233 ? -20.908 -5.476 -60.523 1.00 24.20 233 LYS F N 1
ATOM 9448 C CA . LYS F 1 233 ? -21.634 -4.218 -60.842 1.00 24.28 233 LYS F CA 1
ATOM 9449 C C . LYS F 1 233 ? -22.975 -4.505 -61.483 1.00 24.57 233 LYS F C 1
ATOM 9450 O O . LYS F 1 233 ? -24.017 -3.900 -61.153 1.00 26.39 233 LYS F O 1
ATOM 9456 N N . HIS F 1 234 ? -22.980 -5.438 -62.408 1.00 23.42 234 HIS F N 1
ATOM 9457 C CA . HIS F 1 234 ? -24.230 -5.723 -63.061 1.00 23.35 234 HIS F CA 1
ATOM 9458 C C . HIS F 1 234 ? -25.282 -6.365 -62.109 1.00 22.91 234 HIS F C 1
ATOM 9459 O O . HIS F 1 234 ? -26.478 -6.052 -62.158 1.00 22.48 234 HIS F O 1
ATOM 9466 N N . ILE F 1 235 ? -24.842 -7.232 -61.213 1.00 23.23 235 ILE F N 1
ATOM 9467 C CA . ILE F 1 235 ? -25.776 -7.730 -60.179 1.00 23.34 235 ILE F CA 1
ATOM 9468 C C . ILE F 1 235 ? -26.366 -6.563 -59.325 1.00 24.07 235 ILE F C 1
ATOM 9469 O O . ILE F 1 235 ? -27.560 -6.553 -59.051 1.00 23.01 235 ILE F O 1
ATOM 9474 N N . CYS F 1 236 ? -25.548 -5.569 -58.950 1.00 26.64 236 CYS F N 1
ATOM 9475 C CA . CYS F 1 236 ? -26.113 -4.371 -58.218 1.00 28.99 236 CYS F CA 1
ATOM 9476 C C . CYS F 1 236 ? -27.180 -3.669 -59.011 1.00 30.14 236 CYS F C 1
ATOM 9477 O O . CYS F 1 236 ? -28.245 -3.375 -58.474 1.00 28.82 236 CYS F O 1
ATOM 9480 N N . GLU F 1 237 ? -26.901 -3.433 -60.308 1.00 31.74 237 GLU F N 1
ATOM 9481 C CA . GLU F 1 237 ? -27.875 -2.774 -61.189 1.00 33.12 237 GLU F CA 1
ATOM 9482 C C . GLU F 1 237 ? -29.100 -3.630 -61.512 1.00 32.79 237 GLU F C 1
ATOM 9483 O O . GLU F 1 237 ? -30.181 -3.088 -61.616 1.00 33.22 237 GLU F O 1
ATOM 9489 N N . ASN F 1 238 ? -28.956 -4.949 -61.665 1.00 31.57 238 ASN F N 1
ATOM 9490 C CA . ASN F 1 238 ? -30.063 -5.710 -62.228 1.00 30.99 238 ASN F CA 1
ATOM 9491 C C . ASN F 1 238 ? -31.008 -6.390 -61.199 1.00 30.19 238 ASN F C 1
ATOM 9492 O O . ASN F 1 238 ? -30.723 -7.474 -60.741 1.00 30.27 238 ASN F O 1
ATOM 9497 N N . THR F 1 239 ? -32.128 -5.746 -60.879 1.00 29.13 239 THR F N 1
ATOM 9498 C CA . THR F 1 239 ? -33.062 -6.148 -59.822 1.00 29.87 239 THR F CA 1
ATOM 9499 C C . THR F 1 239 ? -33.630 -7.544 -59.909 1.00 29.65 239 THR F C 1
ATOM 9500 O O . THR F 1 239 ? -33.863 -8.168 -58.885 1.00 29.95 239 THR F O 1
ATOM 9512 N N . LEU F 1 241 ? -31.943 -10.090 -60.809 1.00 27.26 241 LEU F N 1
ATOM 9513 C CA . LEU F 1 241 ? -31.000 -11.075 -60.370 1.00 26.73 241 LEU F CA 1
ATOM 9514 C C . LEU F 1 241 ? -31.106 -11.305 -58.835 1.00 26.29 241 LEU F C 1
ATOM 9515 O O . LEU F 1 241 ? -30.822 -10.392 -58.012 1.00 24.27 241 LEU F O 1
ATOM 9520 N N . ASN F 1 242 ? -31.567 -12.511 -58.470 1.00 25.16 242 ASN F N 1
ATOM 9521 C CA . ASN F 1 242 ? -31.703 -12.850 -57.071 1.00 25.25 242 ASN F CA 1
ATOM 9522 C C . ASN F 1 242 ? -31.695 -14.346 -56.804 1.00 25.35 242 ASN F C 1
ATOM 9523 O O . ASN F 1 242 ? -32.370 -15.117 -57.498 1.00 25.06 242 ASN F O 1
ATOM 9528 N N . GLY F 1 243 ? -30.915 -14.735 -55.791 1.00 26.00 243 GLY F N 1
ATOM 9529 C CA . GLY F 1 243 ? -30.852 -16.109 -55.279 1.00 27.33 243 GLY F CA 1
ATOM 9530 C C . GLY F 1 243 ? -30.190 -17.043 -56.298 1.00 28.48 243 GLY F C 1
ATOM 9531 O O . GLY F 1 243 ? -30.492 -18.246 -56.360 1.00 29.53 243 GLY F O 1
ATOM 9532 N N . GLU F 1 244 ? -29.305 -16.484 -57.103 1.00 27.98 244 GLU F N 1
ATOM 9533 C CA . GLU F 1 244 ? -28.692 -17.225 -58.190 1.00 28.40 244 GLU F CA 1
ATOM 9534 C C . GLU F 1 244 ? -27.185 -17.379 -57.950 1.00 26.74 244 GLU F C 1
ATOM 9535 O O . GLU F 1 244 ? -26.574 -16.611 -57.173 1.00 25.94 244 GLU F O 1
ATOM 9541 N N . VAL F 1 245 ? -26.637 -18.445 -58.524 1.00 25.54 245 VAL F N 1
ATOM 9542 C CA . VAL F 1 245 ? -25.206 -18.670 -58.615 1.00 24.55 245 VAL F CA 1
ATOM 9543 C C . VAL F 1 245 ? -24.811 -18.520 -60.068 1.00 25.04 245 VAL F C 1
ATOM 9544 O O . VAL F 1 245 ? -25.371 -19.189 -60.957 1.00 25.33 245 VAL F O 1
ATOM 9548 N N . ILE F 1 246 ? -23.882 -17.613 -60.321 1.00 23.54 246 ILE F N 1
ATOM 9549 C CA . ILE F 1 246 ? -23.472 -17.338 -61.678 1.00 22.27 246 ILE F CA 1
ATOM 9550 C C . ILE F 1 246 ? -22.061 -17.781 -61.891 1.00 22.36 246 ILE F C 1
ATOM 9551 O O . ILE F 1 246 ? -21.143 -17.238 -61.265 1.00 22.08 246 ILE F O 1
ATOM 9556 N N . ARG F 1 247 ? -21.889 -18.772 -62.767 1.00 23.54 247 ARG F N 1
ATOM 9557 C CA . ARG F 1 247 ? -20.565 -19.198 -63.254 1.00 24.80 247 ARG F CA 1
ATOM 9558 C C . ARG F 1 247 ? -19.929 -18.091 -64.100 1.00 24.90 247 ARG F C 1
ATOM 9559 O O . ARG F 1 247 ? -20.545 -17.579 -65.028 1.00 24.39 247 ARG F O 1
ATOM 9567 N N . LEU F 1 248 ? -18.716 -17.702 -63.738 1.00 24.95 248 LEU F N 1
ATOM 9568 C CA . LEU F 1 248 ? -17.968 -16.674 -64.459 1.00 25.09 248 LEU F CA 1
ATOM 9569 C C . LEU F 1 248 ? -16.641 -17.326 -64.776 1.00 24.71 248 LEU F C 1
ATOM 9570 O O . LEU F 1 248 ? -15.690 -17.231 -63.994 1.00 26.05 248 LEU F O 1
ATOM 9575 N N . ASP F 1 249 ? -16.560 -18.047 -65.883 1.00 23.89 249 ASP F N 1
ATOM 9576 C CA . ASP F 1 249 ? -15.459 -18.954 -65.998 1.00 23.95 249 ASP F CA 1
ATOM 9577 C C . ASP F 1 249 ? -14.997 -19.285 -67.417 1.00 24.25 249 ASP F C 1
ATOM 9578 O O . ASP F 1 249 ? -14.143 -20.119 -67.611 1.00 25.64 249 ASP F O 1
ATOM 9583 N N . GLY F 1 250 ? -15.533 -18.628 -68.421 1.00 24.82 250 GLY F N 1
ATOM 9584 C CA . GLY F 1 250 ? -15.099 -18.883 -69.800 1.00 24.13 250 GLY F CA 1
ATOM 9585 C C . GLY F 1 250 ? -15.357 -20.301 -70.264 1.00 24.24 250 GLY F C 1
ATOM 9586 O O . GLY F 1 250 ? -14.586 -20.824 -71.082 1.00 22.86 250 GLY F O 1
ATOM 9587 N N . ALA F 1 251 ? -16.432 -20.926 -69.725 1.00 24.18 251 ALA F N 1
ATOM 9588 C CA . ALA F 1 251 ? -16.790 -22.369 -69.954 1.00 23.58 251 ALA F CA 1
ATOM 9589 C C . ALA F 1 251 ? -15.812 -23.431 -69.523 1.00 24.94 251 ALA F C 1
ATOM 9590 O O . ALA F 1 251 ? -15.940 -24.594 -69.949 1.00 27.20 251 ALA F O 1
ATOM 9592 N N . LEU F 1 252 ? -14.871 -23.103 -68.669 1.00 25.87 252 LEU F N 1
ATOM 9593 C CA . LEU F 1 252 ? -14.030 -24.127 -68.052 1.00 28.42 252 LEU F CA 1
ATOM 9594 C C . LEU F 1 252 ? -14.860 -25.078 -67.240 1.00 29.27 252 LEU F C 1
ATOM 9595 O O . LEU F 1 252 ? -15.760 -24.667 -66.470 1.00 30.54 252 LEU F O 1
ATOM 9600 N N . ARG F 1 253 ? -14.593 -26.347 -67.429 1.00 31.28 253 ARG F N 1
ATOM 9601 C CA . ARG F 1 253 ? -15.129 -27.361 -66.537 1.00 34.22 253 ARG F CA 1
ATOM 9602 C C . ARG F 1 253 ? -13.951 -28.126 -65.996 1.00 36.24 253 ARG F C 1
ATOM 9603 O O . ARG F 1 253 ? -13.223 -28.744 -66.769 1.00 37.82 253 ARG F O 1
ATOM 9619 N N . LEU G 1 5 ? 15.782 40.640 41.419 1.00 58.74 5 LEU G N 1
ATOM 9620 C CA . LEU G 1 5 ? 14.817 39.966 40.508 1.00 59.05 5 LEU G CA 1
ATOM 9621 C C . LEU G 1 5 ? 14.304 40.822 39.334 1.00 59.16 5 LEU G C 1
ATOM 9622 O O . LEU G 1 5 ? 13.565 40.297 38.500 1.00 59.44 5 LEU G O 1
ATOM 9627 N N . LYS G 1 6 ? 14.677 42.109 39.260 1.00 58.93 6 LYS G N 1
ATOM 9628 C CA . LYS G 1 6 ? 14.327 42.965 38.095 1.00 58.23 6 LYS G CA 1
ATOM 9629 C C . LYS G 1 6 ? 14.695 42.233 36.808 1.00 57.81 6 LYS G C 1
ATOM 9630 O O . LYS G 1 6 ? 15.753 41.582 36.753 1.00 58.06 6 LYS G O 1
ATOM 9632 N N . SER G 1 7 ? 13.814 42.305 35.801 1.00 56.62 7 SER G N 1
ATOM 9633 C CA . SER G 1 7 ? 14.056 41.736 34.453 1.00 55.66 7 SER G CA 1
ATOM 9634 C C . SER G 1 7 ? 14.399 40.237 34.394 1.00 54.49 7 SER G C 1
ATOM 9635 O O . SER G 1 7 ? 14.895 39.757 33.370 1.00 54.21 7 SER G O 1
ATOM 9638 N N . ARG G 1 8 ? 14.177 39.501 35.485 1.00 53.05 8 ARG G N 1
ATOM 9639 C CA . ARG G 1 8 ? 14.426 38.066 35.461 1.00 51.09 8 ARG G CA 1
ATOM 9640 C C . ARG G 1 8 ? 13.147 37.536 34.911 1.00 48.53 8 ARG G C 1
ATOM 9641 O O . ARG G 1 8 ? 12.095 38.145 35.142 1.00 48.08 8 ARG G O 1
ATOM 9649 N N . VAL G 1 9 ? 13.227 36.435 34.169 1.00 45.37 9 VAL G N 1
ATOM 9650 C CA . VAL G 1 9 ? 12.038 35.911 33.508 1.00 42.90 9 VAL G CA 1
ATOM 9651 C C . VAL G 1 9 ? 11.412 34.676 34.206 1.00 42.08 9 VAL G C 1
ATOM 9652 O O . VAL G 1 9 ? 12.069 33.650 34.354 1.00 41.70 9 VAL G O 1
ATOM 9656 N N . PHE G 1 10 ? 10.137 34.789 34.592 1.00 40.89 10 PHE G N 1
ATOM 9657 C CA . PHE G 1 10 ? 9.432 33.771 35.377 1.00 40.07 10 PHE G CA 1
ATOM 9658 C C . PHE G 1 10 ? 8.186 33.175 34.714 1.00 39.22 10 PHE G C 1
ATOM 9659 O O . PHE G 1 10 ? 7.394 33.883 34.107 1.00 38.04 10 PHE G O 1
ATOM 9667 N N . ILE G 1 11 ? 7.983 31.870 34.872 1.00 38.99 11 ILE G N 1
ATOM 9668 C CA . ILE G 1 11 ? 6.697 31.259 34.463 1.00 38.63 11 ILE G CA 1
ATOM 9669 C C . ILE G 1 11 ? 5.849 30.922 35.667 1.00 38.61 11 ILE G C 1
ATOM 9670 O O . ILE G 1 11 ? 6.305 30.198 36.572 1.00 39.45 11 ILE G O 1
ATOM 9675 N N . VAL G 1 12 ? 4.612 31.410 35.675 1.00 38.36 12 VAL G N 1
ATOM 9676 C CA . VAL G 1 12 ? 3.702 31.150 36.787 1.00 37.62 12 VAL G CA 1
ATOM 9677 C C . VAL G 1 12 ? 2.434 30.436 36.400 1.00 38.57 12 VAL G C 1
ATOM 9678 O O . VAL G 1 12 ? 1.606 30.898 35.626 1.00 39.15 12 VAL G O 1
ATOM 9682 N N . THR G 1 13 ? 2.252 29.297 37.016 1.00 38.94 13 THR G N 1
ATOM 9683 C CA . THR G 1 13 ? 1.136 28.471 36.717 1.00 39.00 13 THR G CA 1
ATOM 9684 C C . THR G 1 13 ? 0.011 28.827 37.653 1.00 39.57 13 THR G C 1
ATOM 9685 O O . THR G 1 13 ? 0.254 29.289 38.791 1.00 40.60 13 THR G O 1
ATOM 9689 N N . GLY G 1 14 ? -1.212 28.663 37.173 1.00 39.33 14 GLY G N 1
ATOM 9690 C CA . GLY G 1 14 ? -2.405 29.038 37.928 1.00 40.31 14 GLY G CA 1
ATOM 9691 C C . GLY G 1 14 ? -2.601 30.530 38.158 1.00 41.10 14 GLY G C 1
ATOM 9692 O O . GLY G 1 14 ? -3.232 30.941 39.147 1.00 40.90 14 GLY G O 1
ATOM 9693 N N . ALA G 1 15 ? -2.107 31.336 37.215 1.00 42.05 15 ALA G N 1
ATOM 9694 C CA . ALA G 1 15 ? -1.974 32.802 37.363 1.00 42.61 15 ALA G CA 1
ATOM 9695 C C . ALA G 1 15 ? -3.254 33.639 37.383 1.00 43.00 15 ALA G C 1
ATOM 9696 O O . ALA G 1 15 ? -3.276 34.721 37.950 1.00 43.72 15 ALA G O 1
ATOM 9698 N N . SER G 1 16 ? -4.329 33.149 36.793 1.00 44.16 16 SER G N 1
ATOM 9699 C CA . SER G 1 16 ? -5.578 33.914 36.809 1.00 45.18 16 SER G CA 1
ATOM 9700 C C . SER G 1 16 ? -6.096 34.202 38.208 1.00 45.05 16 SER G C 1
ATOM 9701 O O . SER G 1 16 ? -6.584 35.309 38.437 1.00 46.39 16 SER G O 1
ATOM 9704 N N . SER G 1 17 ? -5.955 33.284 39.141 1.00 43.87 17 SER G N 1
ATOM 9705 C CA . SER G 1 17 ? -6.486 33.482 40.474 1.00 42.60 17 SER G CA 1
ATOM 9706 C C . SER G 1 17 ? -5.602 33.086 41.617 1.00 41.21 17 SER G C 1
ATOM 9707 O O . SER G 1 17 ? -4.512 32.700 41.442 1.00 40.69 17 SER G O 1
ATOM 9710 N N . GLY G 1 18 ? -6.063 33.349 42.811 1.00 40.35 18 GLY G N 1
ATOM 9711 C CA . GLY G 1 18 ? -5.512 32.792 44.014 1.00 38.54 18 GLY G CA 1
ATOM 9712 C C . GLY G 1 18 ? -4.061 33.029 44.256 1.00 37.53 18 GLY G C 1
ATOM 9713 O O . GLY G 1 18 ? -3.617 34.123 44.139 1.00 37.29 18 GLY G O 1
ATOM 9714 N N . LEU G 1 19 ? -3.339 31.975 44.593 1.00 35.74 19 LEU G N 1
ATOM 9715 C CA . LEU G 1 19 ? -1.912 32.047 44.827 1.00 34.33 19 LEU G CA 1
ATOM 9716 C C . LEU G 1 19 ? -1.111 32.437 43.612 1.00 34.04 19 LEU G C 1
ATOM 9717 O O . LEU G 1 19 ? -0.198 33.193 43.686 1.00 32.88 19 LEU G O 1
ATOM 9722 N N . GLY G 1 20 ? -1.500 31.894 42.481 1.00 33.87 20 GLY G N 1
ATOM 9723 C CA . GLY G 1 20 ? -0.862 32.203 41.235 1.00 35.19 20 GLY G CA 1
ATOM 9724 C C . GLY G 1 20 ? -0.987 33.662 40.881 1.00 35.70 20 GLY G C 1
ATOM 9725 O O . GLY G 1 20 ? -0.072 34.261 40.421 1.00 36.31 20 GLY G O 1
ATOM 9726 N N . ALA G 1 21 ? -2.136 34.238 41.132 1.00 35.61 21 ALA G N 1
ATOM 9727 C CA . ALA G 1 21 ? -2.324 35.680 40.847 1.00 36.39 21 ALA G CA 1
ATOM 9728 C C . ALA G 1 21 ? -1.449 36.542 41.763 1.00 36.01 21 ALA G C 1
ATOM 9729 O O . ALA G 1 21 ? -0.780 37.488 41.302 1.00 36.41 21 ALA G O 1
ATOM 9731 N N . ALA G 1 22 ? -1.420 36.187 43.050 1.00 35.14 22 ALA G N 1
ATOM 9732 C CA . ALA G 1 22 ? -0.509 36.868 43.986 1.00 34.47 22 ALA G CA 1
ATOM 9733 C C . ALA G 1 22 ? 0.983 36.826 43.624 1.00 34.00 22 ALA G C 1
ATOM 9734 O O . ALA G 1 22 ? 1.686 37.850 43.753 1.00 33.70 22 ALA G O 1
ATOM 9736 N N . VAL G 1 23 ? 1.472 35.674 43.169 1.00 34.69 23 VAL G N 1
ATOM 9737 C CA . VAL G 1 23 ? 2.906 35.532 42.763 1.00 35.54 23 VAL G CA 1
ATOM 9738 C C . VAL G 1 23 ? 3.195 36.432 41.555 1.00 36.82 23 VAL G C 1
ATOM 9739 O O . VAL G 1 23 ? 4.192 37.189 41.529 1.00 37.14 23 VAL G O 1
ATOM 9743 N N . THR G 1 24 ? 2.309 36.329 40.559 1.00 37.75 24 THR G N 1
ATOM 9744 C CA . THR G 1 24 ? 2.326 37.198 39.379 1.00 38.82 24 THR G CA 1
ATOM 9745 C C . THR G 1 24 ? 2.326 38.658 39.804 1.00 39.31 24 THR G C 1
ATOM 9746 O O . THR G 1 24 ? 3.235 39.395 39.399 1.00 39.31 24 THR G O 1
ATOM 9750 N N . ARG G 1 25 ? 1.364 39.071 40.644 1.00 39.74 25 ARG G N 1
ATOM 9751 C CA . ARG G 1 25 ? 1.397 40.450 41.149 1.00 40.69 25 ARG G CA 1
ATOM 9752 C C . ARG G 1 25 ? 2.765 40.756 41.729 1.00 41.60 25 ARG G C 1
ATOM 9753 O O . ARG G 1 25 ? 3.399 41.729 41.288 1.00 42.90 25 ARG G O 1
ATOM 9763 N N . LEU G 1 27 ? 5.913 39.319 41.512 1.00 42.51 27 LEU G N 1
ATOM 9764 C CA . LEU G 1 27 ? 7.037 39.403 40.568 1.00 42.86 27 LEU G CA 1
ATOM 9765 C C . LEU G 1 27 ? 6.941 40.651 39.659 1.00 43.82 27 LEU G C 1
ATOM 9766 O O . LEU G 1 27 ? 7.951 41.300 39.369 1.00 44.17 27 LEU G O 1
ATOM 9771 N N . ALA G 1 28 ? 5.731 40.983 39.214 1.00 44.90 28 ALA G N 1
ATOM 9772 C CA . ALA G 1 28 ? 5.519 42.202 38.429 1.00 46.39 28 ALA G CA 1
ATOM 9773 C C . ALA G 1 28 ? 6.017 43.414 39.201 1.00 47.34 28 ALA G C 1
ATOM 9774 O O . ALA G 1 28 ? 6.704 44.253 38.634 1.00 47.25 28 ALA G O 1
ATOM 9776 N N . GLN G 1 29 ? 5.722 43.478 40.502 1.00 48.31 29 GLN G N 1
ATOM 9777 C CA . GLN G 1 29 ? 6.150 44.635 41.276 1.00 49.28 29 GLN G CA 1
ATOM 9778 C C . GLN G 1 29 ? 7.641 44.643 41.604 1.00 49.63 29 GLN G C 1
ATOM 9779 O O . GLN G 1 29 ? 8.152 45.644 42.075 1.00 49.95 29 GLN G O 1
ATOM 9785 N N . GLU G 1 30 ? 8.338 43.533 41.346 1.00 49.80 30 GLU G N 1
ATOM 9786 C CA . GLU G 1 30 ? 9.797 43.464 41.512 1.00 49.55 30 GLU G CA 1
ATOM 9787 C C . GLU G 1 30 ? 10.548 43.713 40.184 1.00 50.24 30 GLU G C 1
ATOM 9788 O O . GLU G 1 30 ? 11.770 43.530 40.081 1.00 49.55 30 GLU G O 1
ATOM 9794 N N . GLY G 1 31 ? 9.797 44.115 39.163 1.00 50.35 31 GLY G N 1
ATOM 9795 C CA . GLY G 1 31 ? 10.374 44.354 37.853 1.00 50.93 31 GLY G CA 1
ATOM 9796 C C . GLY G 1 31 ? 10.770 43.113 37.073 1.00 50.82 31 GLY G C 1
ATOM 9797 O O . GLY G 1 31 ? 11.599 43.184 36.159 1.00 50.71 31 GLY G O 1
ATOM 9798 N N . ALA G 1 32 ? 10.188 41.972 37.427 1.00 50.71 32 ALA G N 1
ATOM 9799 C CA . ALA G 1 32 ? 10.457 40.731 36.701 1.00 50.49 32 ALA G CA 1
ATOM 9800 C C . ALA G 1 32 ? 9.474 40.593 35.554 1.00 50.24 32 ALA G C 1
ATOM 9801 O O . ALA G 1 32 ? 8.357 41.064 35.666 1.00 50.58 32 ALA G O 1
ATOM 9803 N N . THR G 1 33 ? 9.889 39.941 34.465 1.00 50.00 33 THR G N 1
ATOM 9804 C CA . THR G 1 33 ? 8.982 39.561 33.375 1.00 49.87 33 THR G CA 1
ATOM 9805 C C . THR G 1 33 ? 8.263 38.230 33.650 1.00 49.02 33 THR G C 1
ATOM 9806 O O . THR G 1 33 ? 8.876 37.209 34.030 1.00 48.61 33 THR G O 1
ATOM 9810 N N . VAL G 1 34 ? 6.958 38.228 33.434 1.00 48.24 34 VAL G N 1
ATOM 9811 C CA . VAL G 1 34 ? 6.160 37.088 33.857 1.00 47.08 34 VAL G CA 1
ATOM 9812 C C . VAL G 1 34 ? 5.226 36.518 32.800 1.00 46.46 34 VAL G C 1
ATOM 9813 O O . VAL G 1 34 ? 4.336 37.197 32.311 1.00 46.17 34 VAL G O 1
ATOM 9817 N N . LEU G 1 35 ? 5.398 35.234 32.495 1.00 46.04 35 LEU G N 1
ATOM 9818 C CA . LEU G 1 35 ? 4.434 34.537 31.661 1.00 45.15 35 LEU G CA 1
ATOM 9819 C C . LEU G 1 35 ? 3.412 33.793 32.530 1.00 44.87 35 LEU G C 1
ATOM 9820 O O . LEU G 1 35 ? 3.685 32.740 33.102 1.00 44.71 35 LEU G O 1
ATOM 9825 N N . GLY G 1 36 ? 2.225 34.370 32.648 1.00 45.62 36 GLY G N 1
ATOM 9826 C CA . GLY G 1 36 ? 1.160 33.753 33.424 1.00 45.35 36 GLY G CA 1
ATOM 9827 C C . GLY G 1 36 ? 0.362 32.743 32.637 1.00 45.74 36 GLY G C 1
ATOM 9828 O O . GLY G 1 36 ? -0.414 33.124 31.782 1.00 45.40 36 GLY G O 1
ATOM 9829 N N . LEU G 1 37 ? 0.553 31.456 32.920 1.00 46.37 37 LEU G N 1
ATOM 9830 C CA . LEU G 1 37 ? -0.317 30.395 32.384 1.00 47.30 37 LEU G CA 1
ATOM 9831 C C . LEU G 1 37 ? -1.474 30.050 33.284 1.00 48.74 37 LEU G C 1
ATOM 9832 O O . LEU G 1 37 ? -1.314 30.033 34.489 1.00 49.28 37 LEU G O 1
ATOM 9837 N N . ASP G 1 38 ? -2.635 29.772 32.685 1.00 50.54 38 ASP G N 1
ATOM 9838 C CA . ASP G 1 38 ? -3.823 29.228 33.375 1.00 52.83 38 ASP G CA 1
ATOM 9839 C C . ASP G 1 38 ? -4.759 28.690 32.278 1.00 54.13 38 ASP G C 1
ATOM 9840 O O . ASP G 1 38 ? -4.457 28.824 31.083 1.00 54.19 38 ASP G O 1
ATOM 9845 N N . LEU G 1 39 ? -5.877 28.069 32.656 1.00 55.40 39 LEU G N 1
ATOM 9846 C CA . LEU G 1 39 ? -6.761 27.515 31.646 1.00 56.77 39 LEU G CA 1
ATOM 9847 C C . LEU G 1 39 ? -7.641 28.549 30.919 1.00 58.01 39 LEU G C 1
ATOM 9848 O O . LEU G 1 39 ? -7.705 28.546 29.663 1.00 58.69 39 LEU G O 1
ATOM 9853 N N . LYS G 1 40 ? -8.278 29.431 31.695 1.00 58.44 40 LYS G N 1
ATOM 9854 C CA . LYS G 1 40 ? -9.134 30.488 31.145 1.00 58.80 40 LYS G CA 1
ATOM 9855 C C . LYS G 1 40 ? -8.450 31.860 31.217 1.00 59.15 40 LYS G C 1
ATOM 9856 O O . LYS G 1 40 ? -7.700 32.158 32.156 1.00 58.81 40 LYS G O 1
ATOM 9858 N N . VAL G 1 55 ? 4.117 41.201 32.065 1.00 54.36 55 VAL G N 1
ATOM 9859 C CA . VAL G 1 55 ? 3.102 40.219 32.460 1.00 55.32 55 VAL G CA 1
ATOM 9860 C C . VAL G 1 55 ? 2.105 39.893 31.341 1.00 55.47 55 VAL G C 1
ATOM 9861 O O . VAL G 1 55 ? 1.023 40.521 31.220 1.00 55.08 55 VAL G O 1
ATOM 9863 N N . ARG G 1 56 ? 2.493 38.896 30.541 1.00 55.27 56 ARG G N 1
ATOM 9864 C CA . ARG G 1 56 ? 1.673 38.341 29.469 1.00 55.14 56 ARG G CA 1
ATOM 9865 C C . ARG G 1 56 ? 0.982 37.027 29.887 1.00 54.50 56 ARG G C 1
ATOM 9866 O O . ARG G 1 56 ? 1.625 35.986 29.945 1.00 54.58 56 ARG G O 1
ATOM 9868 N N . PHE G 1 57 ? -0.327 37.087 30.157 1.00 54.30 57 PHE G N 1
ATOM 9869 C CA . PHE G 1 57 ? -1.168 35.890 30.340 1.00 53.58 57 PHE G CA 1
ATOM 9870 C C . PHE G 1 57 ? -1.187 35.025 29.075 1.00 53.37 57 PHE G C 1
ATOM 9871 O O . PHE G 1 57 ? -0.766 35.463 28.016 1.00 54.34 57 PHE G O 1
ATOM 9873 N N . ARG G 1 58 ? -1.650 33.789 29.184 1.00 53.04 58 ARG G N 1
ATOM 9874 C CA . ARG G 1 58 ? -1.619 32.834 28.074 1.00 52.41 58 ARG G CA 1
ATOM 9875 C C . ARG G 1 58 ? -2.438 31.614 28.472 1.00 52.69 58 ARG G C 1
ATOM 9876 O O . ARG G 1 58 ? -2.399 31.219 29.632 1.00 52.68 58 ARG G O 1
ATOM 9884 N N . ASN G 1 59 ? -3.193 31.029 27.542 1.00 52.47 59 ASN G N 1
ATOM 9885 C CA . ASN G 1 59 ? -4.016 29.864 27.886 1.00 52.97 59 ASN G CA 1
ATOM 9886 C C . ASN G 1 59 ? -3.209 28.613 27.671 1.00 52.68 59 ASN G C 1
ATOM 9887 O O . ASN G 1 59 ? -2.521 28.499 26.669 1.00 53.51 59 ASN G O 1
ATOM 9892 N N . ALA G 1 60 ? -3.258 27.697 28.629 1.00 52.06 60 ALA G N 1
ATOM 9893 C CA . ALA G 1 60 ? -2.489 26.469 28.544 1.00 51.89 60 ALA G CA 1
ATOM 9894 C C . ALA G 1 60 ? -3.042 25.486 29.544 1.00 51.57 60 ALA G C 1
ATOM 9895 O O . ALA G 1 60 ? -3.176 25.824 30.719 1.00 51.45 60 ALA G O 1
ATOM 9897 N N . ASP G 1 61 ? -3.379 24.287 29.071 1.00 51.49 61 ASP G N 1
ATOM 9898 C CA . ASP G 1 61 ? -3.748 23.185 29.967 1.00 51.50 61 ASP G CA 1
ATOM 9899 C C . ASP G 1 61 ? -2.472 22.503 30.429 1.00 50.16 61 ASP G C 1
ATOM 9900 O O . ASP G 1 61 ? -1.900 21.687 29.716 1.00 50.14 61 ASP G O 1
ATOM 9905 N N . VAL G 1 62 ? -2.061 22.839 31.645 1.00 48.68 62 VAL G N 1
ATOM 9906 C CA . VAL G 1 62 ? -0.788 22.443 32.214 1.00 47.36 62 VAL G CA 1
ATOM 9907 C C . VAL G 1 62 ? -0.519 20.892 32.152 1.00 47.00 62 VAL G C 1
ATOM 9908 O O . VAL G 1 62 ? 0.617 20.419 32.166 1.00 45.62 62 VAL G O 1
ATOM 9912 N N . THR G 1 63 ? -1.596 20.133 32.009 1.00 47.13 63 THR G N 1
ATOM 9913 C CA . THR G 1 63 ? -1.599 18.680 31.974 1.00 48.12 63 THR G CA 1
ATOM 9914 C C . THR G 1 63 ? -1.074 18.068 30.645 1.00 48.34 63 THR G C 1
ATOM 9915 O O . THR G 1 63 ? -0.707 16.882 30.565 1.00 47.94 63 THR G O 1
ATOM 9919 N N . ASN G 1 64 ? -1.008 18.921 29.626 1.00 48.25 64 ASN G N 1
ATOM 9920 C CA . ASN G 1 64 ? -0.830 18.531 28.249 1.00 47.79 64 ASN G CA 1
ATOM 9921 C C . ASN G 1 64 ? 0.581 18.884 27.687 1.00 47.57 64 ASN G C 1
ATOM 9922 O O . ASN G 1 64 ? 1.022 20.036 27.732 1.00 46.98 64 ASN G O 1
ATOM 9927 N N . GLU G 1 65 ? 1.269 17.866 27.177 1.00 47.48 65 GLU G N 1
ATOM 9928 C CA . GLU G 1 65 ? 2.639 17.982 26.682 1.00 48.46 65 GLU G CA 1
ATOM 9929 C C . GLU G 1 65 ? 2.768 19.062 25.601 1.00 48.39 65 GLU G C 1
ATOM 9930 O O . GLU G 1 65 ? 3.669 19.899 25.673 1.00 49.32 65 GLU G O 1
ATOM 9936 N N . ALA G 1 66 ? 1.876 19.037 24.607 1.00 47.27 66 ALA G N 1
ATOM 9937 C CA . ALA G 1 66 ? 1.852 20.047 23.541 1.00 46.37 66 ALA G CA 1
ATOM 9938 C C . ALA G 1 66 ? 1.685 21.502 24.017 1.00 45.17 66 ALA G C 1
ATOM 9939 O O . ALA G 1 66 ? 2.590 22.309 23.840 1.00 44.74 66 ALA G O 1
ATOM 9941 N N . ASP G 1 67 ? 0.536 21.845 24.593 1.00 44.99 67 ASP G N 1
ATOM 9942 C CA . ASP G 1 67 ? 0.298 23.225 25.108 1.00 44.90 67 ASP G CA 1
ATOM 9943 C C . ASP G 1 67 ? 1.442 23.735 25.978 1.00 44.64 67 ASP G C 1
ATOM 9944 O O . ASP G 1 67 ? 1.818 24.899 25.873 1.00 45.74 67 ASP G O 1
ATOM 9949 N N . ALA G 1 68 ? 2.025 22.870 26.804 1.00 43.81 68 ALA G N 1
ATOM 9950 C CA . ALA G 1 68 ? 3.120 23.299 27.670 1.00 43.98 68 ALA G CA 1
ATOM 9951 C C . ALA G 1 68 ? 4.487 23.396 26.973 1.00 43.89 68 ALA G C 1
ATOM 9952 O O . ALA G 1 68 ? 5.330 24.209 27.352 1.00 43.72 68 ALA G O 1
ATOM 9954 N N . THR G 1 69 ? 4.735 22.549 25.981 1.00 44.92 69 THR G N 1
ATOM 9955 C CA . THR G 1 69 ? 5.911 22.738 25.102 1.00 45.66 69 THR G CA 1
ATOM 9956 C C . THR G 1 69 ? 5.816 24.062 24.339 1.00 45.50 69 THR G C 1
ATOM 9957 O O . THR G 1 69 ? 6.785 24.825 24.267 1.00 45.86 69 THR G O 1
ATOM 9961 N N . ALA G 1 70 ? 4.640 24.354 23.805 1.00 45.72 70 ALA G N 1
ATOM 9962 C CA . ALA G 1 70 ? 4.495 25.583 23.033 1.00 46.49 70 ALA G CA 1
ATOM 9963 C C . ALA G 1 70 ? 4.680 26.776 23.970 1.00 46.78 70 ALA G C 1
ATOM 9964 O O . ALA G 1 70 ? 5.444 27.694 23.659 1.00 47.31 70 ALA G O 1
ATOM 9966 N N . ALA G 1 71 ? 4.016 26.735 25.129 1.00 47.12 71 ALA G N 1
ATOM 9967 C CA . ALA G 1 71 ? 4.233 27.734 26.190 1.00 47.17 71 ALA G CA 1
ATOM 9968 C C . ALA G 1 71 ? 5.714 27.968 26.494 1.00 47.01 71 ALA G C 1
ATOM 9969 O O . ALA G 1 71 ? 6.208 29.096 26.471 1.00 46.47 71 ALA G O 1
ATOM 9971 N N . LEU G 1 72 ? 6.437 26.891 26.761 1.00 47.47 72 LEU G N 1
ATOM 9972 C CA . LEU G 1 72 ? 7.878 27.027 26.965 1.00 47.95 72 LEU G CA 1
ATOM 9973 C C . LEU G 1 72 ? 8.570 27.573 25.739 1.00 48.16 72 LEU G C 1
ATOM 9974 O O . LEU G 1 72 ? 9.478 28.379 25.885 1.00 49.30 72 LEU G O 1
ATOM 9979 N N . ALA G 1 73 ? 8.153 27.132 24.546 1.00 48.47 73 ALA G N 1
ATOM 9980 C CA . ALA G 1 73 ? 8.704 27.644 23.277 1.00 48.98 73 ALA G CA 1
ATOM 9981 C C . ALA G 1 73 ? 8.469 29.143 23.123 1.00 48.72 73 ALA G C 1
ATOM 9982 O O . ALA G 1 73 ? 9.397 29.897 22.867 1.00 48.05 73 ALA G O 1
ATOM 9984 N N . PHE G 1 74 ? 7.230 29.567 23.332 1.00 49.64 74 PHE G N 1
ATOM 9985 C CA . PHE G 1 74 ? 6.897 30.987 23.352 1.00 50.83 74 PHE G CA 1
ATOM 9986 C C . PHE G 1 74 ? 7.861 31.784 24.215 1.00 51.22 74 PHE G C 1
ATOM 9987 O O . PHE G 1 74 ? 8.270 32.899 23.843 1.00 51.77 74 PHE G O 1
ATOM 9995 N N . ALA G 1 75 ? 8.199 31.220 25.376 1.00 50.53 75 ALA G N 1
ATOM 9996 C CA . ALA G 1 75 ? 8.899 31.969 26.385 1.00 49.94 75 ALA G CA 1
ATOM 9997 C C . ALA G 1 75 ? 10.383 32.029 26.064 1.00 49.65 75 ALA G C 1
ATOM 9998 O O . ALA G 1 75 ? 10.978 33.096 26.143 1.00 48.52 75 ALA G O 1
ATOM 10000 N N . LYS G 1 76 ? 10.974 30.904 25.660 1.00 50.22 76 LYS G N 1
ATOM 10001 C CA . LYS G 1 76 ? 12.374 30.934 25.213 1.00 51.42 76 LYS G CA 1
ATOM 10002 C C . LYS G 1 76 ? 12.539 31.888 24.037 1.00 52.30 76 LYS G C 1
ATOM 10003 O O . LYS G 1 76 ? 13.609 32.523 23.903 1.00 52.66 76 LYS G O 1
ATOM 10005 N N . GLN G 1 77 ? 11.493 31.972 23.189 1.00 52.65 77 GLN G N 1
ATOM 10006 C CA . GLN G 1 77 ? 11.524 32.758 21.927 1.00 52.76 77 GLN G CA 1
ATOM 10007 C C . GLN G 1 77 ? 11.319 34.259 22.184 1.00 52.63 77 GLN G C 1
ATOM 10008 O O . GLN G 1 77 ? 12.184 35.052 21.825 1.00 52.95 77 GLN G O 1
ATOM 10010 N N . GLU G 1 78 ? 10.199 34.634 22.807 1.00 52.25 78 GLU G N 1
ATOM 10011 C CA . GLU G 1 78 ? 9.911 36.032 23.129 1.00 52.31 78 GLU G CA 1
ATOM 10012 C C . GLU G 1 78 ? 10.939 36.672 24.079 1.00 52.57 78 GLU G C 1
ATOM 10013 O O . GLU G 1 78 ? 11.357 37.798 23.835 1.00 52.88 78 GLU G O 1
ATOM 10015 N N . PHE G 1 79 ? 11.358 35.983 25.146 1.00 52.39 79 PHE G N 1
ATOM 10016 C CA . PHE G 1 79 ? 12.212 36.649 26.161 1.00 52.50 79 PHE G CA 1
ATOM 10017 C C . PHE G 1 79 ? 13.625 36.070 26.295 1.00 53.01 79 PHE G C 1
ATOM 10018 O O . PHE G 1 79 ? 14.413 36.546 27.109 1.00 52.62 79 PHE G O 1
ATOM 10026 N N . GLY G 1 80 ? 13.932 35.020 25.543 1.00 53.76 80 GLY G N 1
ATOM 10027 C CA . GLY G 1 80 ? 15.299 34.504 25.507 1.00 55.13 80 GLY G CA 1
ATOM 10028 C C . GLY G 1 80 ? 15.767 33.583 26.632 1.00 55.64 80 GLY G C 1
ATOM 10029 O O . GLY G 1 80 ? 16.621 32.717 26.401 1.00 56.24 80 GLY G O 1
ATOM 10030 N N . HIS G 1 81 ? 15.255 33.766 27.849 1.00 56.00 81 HIS G N 1
ATOM 10031 C CA . HIS G 1 81 ? 15.680 32.914 28.965 1.00 56.31 81 HIS G CA 1
ATOM 10032 C C . HIS G 1 81 ? 14.549 32.639 29.958 1.00 54.88 81 HIS G C 1
ATOM 10033 O O . HIS G 1 81 ? 13.811 33.559 30.325 1.00 55.50 81 HIS G O 1
ATOM 10040 N N . VAL G 1 82 ? 14.407 31.386 30.395 1.00 52.79 82 VAL G N 1
ATOM 10041 C CA . VAL G 1 82 ? 13.557 31.107 31.554 1.00 50.14 82 VAL G CA 1
ATOM 10042 C C . VAL G 1 82 ? 14.462 31.025 32.769 1.00 47.54 82 VAL G C 1
ATOM 10043 O O . VAL G 1 82 ? 15.457 30.323 32.748 1.00 47.17 82 VAL G O 1
ATOM 10045 N N . HIS G 1 83 ? 14.118 31.781 33.801 1.00 45.36 83 HIS G N 1
ATOM 10046 C CA . HIS G 1 83 ? 14.907 31.875 35.033 1.00 43.89 83 HIS G CA 1
ATOM 10047 C C . HIS G 1 83 ? 14.180 31.292 36.270 1.00 41.80 83 HIS G C 1
ATOM 10048 O O . HIS G 1 83 ? 14.827 30.809 37.194 1.00 41.15 83 HIS G O 1
ATOM 10055 N N . GLY G 1 84 ? 12.849 31.355 36.290 1.00 39.89 84 GLY G N 1
ATOM 10056 C CA . GLY G 1 84 ? 12.059 30.800 37.386 1.00 38.81 84 GLY G CA 1
ATOM 10057 C C . GLY G 1 84 ? 10.771 30.122 36.963 1.00 38.23 84 GLY G C 1
ATOM 10058 O O . GLY G 1 84 ? 10.228 30.402 35.903 1.00 39.34 84 GLY G O 1
ATOM 10059 N N . LEU G 1 85 ? 10.276 29.227 37.806 1.00 36.74 85 LEU G N 1
ATOM 10060 C CA . LEU G 1 85 ? 8.998 28.578 37.601 1.00 34.95 85 LEU G CA 1
ATOM 10061 C C . LEU G 1 85 ? 8.351 28.442 38.953 1.00 34.06 85 LEU G C 1
ATOM 10062 O O . LEU G 1 85 ? 8.988 28.021 39.906 1.00 33.69 85 LEU G O 1
ATOM 10067 N N . VAL G 1 86 ? 7.074 28.783 39.017 1.00 32.94 86 VAL G N 1
ATOM 10068 C CA . VAL G 1 86 ? 6.319 28.697 40.234 1.00 31.74 86 VAL G CA 1
ATOM 10069 C C . VAL G 1 86 ? 5.042 27.942 39.869 1.00 32.51 86 VAL G C 1
ATOM 10070 O O . VAL G 1 86 ? 4.229 28.462 39.109 1.00 31.34 86 VAL G O 1
ATOM 10074 N N . ASN G 1 87 ? 4.855 26.722 40.388 1.00 32.69 87 ASN G N 1
ATOM 10075 C CA . ASN G 1 87 ? 3.604 25.978 40.128 1.00 33.03 87 ASN G CA 1
ATOM 10076 C C . ASN G 1 87 ? 2.471 26.288 41.130 1.00 34.00 87 ASN G C 1
ATOM 10077 O O . ASN G 1 87 ? 2.576 25.924 42.302 1.00 33.87 87 ASN G O 1
ATOM 10082 N N . CYS G 1 88 ? 1.395 26.970 40.699 1.00 35.38 88 CYS G N 1
ATOM 10083 C CA . CYS G 1 88 ? 0.184 27.026 41.548 1.00 36.08 88 CYS G CA 1
ATOM 10084 C C . CYS G 1 88 ? -1.162 26.577 40.905 1.00 37.72 88 CYS G C 1
ATOM 10085 O O . CYS G 1 88 ? -2.229 26.804 41.478 1.00 37.32 88 CYS G O 1
ATOM 10088 N N . ALA G 1 89 ? -1.111 25.945 39.728 1.00 39.04 89 ALA G N 1
ATOM 10089 C CA . ALA G 1 89 ? -2.282 25.251 39.189 1.00 40.31 89 ALA G CA 1
ATOM 10090 C C . ALA G 1 89 ? -2.657 24.119 40.128 1.00 41.25 89 ALA G C 1
ATOM 10091 O O . ALA G 1 89 ? -1.842 23.243 40.397 1.00 41.46 89 ALA G O 1
ATOM 10093 N N . GLY G 1 90 ? -3.883 24.123 40.627 1.00 42.52 90 GLY G N 1
ATOM 10094 C CA . GLY G 1 90 ? -4.316 23.009 41.449 1.00 43.91 90 GLY G CA 1
ATOM 10095 C C . GLY G 1 90 ? -5.808 22.967 41.672 1.00 44.87 90 GLY G C 1
ATOM 10096 O O . GLY G 1 90 ? -6.497 23.953 41.429 1.00 45.13 90 GLY G O 1
ATOM 10097 N N . THR G 1 91 ? -6.283 21.806 42.124 1.00 45.42 91 THR G N 1
ATOM 10098 C CA . THR G 1 91 ? -7.675 21.553 42.500 1.00 46.38 91 THR G CA 1
ATOM 10099 C C . THR G 1 91 ? -7.679 21.084 43.979 1.00 46.66 91 THR G C 1
ATOM 10100 O O . THR G 1 91 ? -6.921 20.205 44.379 1.00 46.98 91 THR G O 1
ATOM 10104 N N . ALA G 1 92 ? -8.540 21.662 44.790 1.00 47.40 92 ALA G N 1
ATOM 10105 C CA . ALA G 1 92 ? -8.713 21.197 46.158 1.00 48.22 92 ALA G CA 1
ATOM 10106 C C . ALA G 1 92 ? -10.110 20.555 46.390 1.00 48.50 92 ALA G C 1
ATOM 10107 O O . ALA G 1 92 ? -10.848 20.992 47.280 1.00 49.27 92 ALA G O 1
ATOM 10109 N N . PRO G 1 93 ? -10.479 19.522 45.600 1.00 48.18 93 PRO G N 1
ATOM 10110 C CA . PRO G 1 93 ? -11.797 18.969 45.810 1.00 48.33 93 PRO G CA 1
ATOM 10111 C C . PRO G 1 93 ? -11.890 18.187 47.124 1.00 48.01 93 PRO G C 1
ATOM 10112 O O . PRO G 1 93 ? -10.853 17.872 47.751 1.00 48.05 93 PRO G O 1
ATOM 10116 N N . GLY G 1 94 ? -13.129 17.892 47.529 1.00 47.34 94 GLY G N 1
ATOM 10117 C CA . GLY G 1 94 ? -13.421 17.102 48.714 1.00 47.49 94 GLY G CA 1
ATOM 10118 C C . GLY G 1 94 ? -14.403 15.995 48.355 1.00 47.09 94 GLY G C 1
ATOM 10119 O O . GLY G 1 94 ? -15.417 16.252 47.716 1.00 47.84 94 GLY G O 1
ATOM 10120 N N . GLU G 1 95 ? -14.100 14.767 48.754 1.00 46.36 95 GLU G N 1
ATOM 10121 C CA . GLU G 1 95 ? -14.912 13.591 48.404 1.00 45.52 95 GLU G CA 1
ATOM 10122 C C . GLU G 1 95 ? -14.372 12.456 49.227 1.00 44.13 95 GLU G C 1
ATOM 10123 O O . GLU G 1 95 ? -13.153 12.247 49.293 1.00 44.20 95 GLU G O 1
ATOM 10129 N N . LYS G 1 96 ? -15.270 11.774 49.922 1.00 42.86 96 LYS G N 1
ATOM 10130 C CA . LYS G 1 96 ? -14.879 10.696 50.822 1.00 42.02 96 LYS G CA 1
ATOM 10131 C C . LYS G 1 96 ? -14.605 9.429 50.021 1.00 40.80 96 LYS G C 1
ATOM 10132 O O . LYS G 1 96 ? -15.137 9.257 48.931 1.00 40.04 96 LYS G O 1
ATOM 10134 N N . ILE G 1 97 ? -13.773 8.548 50.560 1.00 39.46 97 ILE G N 1
ATOM 10135 C CA . ILE G 1 97 ? -13.554 7.251 49.946 1.00 38.59 97 ILE G CA 1
ATOM 10136 C C . ILE G 1 97 ? -14.858 6.459 49.750 1.00 39.30 97 ILE G C 1
ATOM 10137 O O . ILE G 1 97 ? -15.053 5.876 48.657 1.00 38.63 97 ILE G O 1
ATOM 10142 N N . LEU G 1 98 ? -15.720 6.456 50.788 1.00 39.51 98 LEU G N 1
ATOM 10143 C CA . LEU G 1 98 ? -17.022 5.758 50.811 1.00 41.04 98 LEU G CA 1
ATOM 10144 C C . LEU G 1 98 ? -18.158 6.726 51.038 1.00 42.59 98 LEU G C 1
ATOM 10145 O O . LEU G 1 98 ? -18.408 7.157 52.154 1.00 42.45 98 LEU G O 1
ATOM 10150 N N . GLY G 1 99 ? -18.843 7.077 49.960 1.00 45.12 99 GLY G N 1
ATOM 10151 C CA . GLY G 1 99 ? -19.939 8.046 50.006 1.00 47.62 99 GLY G CA 1
ATOM 10152 C C . GLY G 1 99 ? -21.294 7.405 50.270 1.00 49.05 99 GLY G C 1
ATOM 10153 O O . GLY G 1 99 ? -21.401 6.173 50.385 1.00 48.86 99 GLY G O 1
ATOM 10154 N N . ARG G 1 100 ? -22.319 8.258 50.381 1.00 50.13 100 ARG G N 1
ATOM 10155 C CA . ARG G 1 100 ? -23.690 7.819 50.637 1.00 50.81 100 ARG G CA 1
ATOM 10156 C C . ARG G 1 100 ? -24.202 7.078 49.403 1.00 51.35 100 ARG G C 1
ATOM 10157 O O . ARG G 1 100 ? -24.898 6.048 49.520 1.00 52.25 100 ARG G O 1
ATOM 10159 N N . SER G 1 101 ? -23.827 7.595 48.226 1.00 51.13 101 SER G N 1
ATOM 10160 C CA . SER G 1 101 ? -24.132 6.968 46.931 1.00 50.16 101 SER G CA 1
ATOM 10161 C C . SER G 1 101 ? -23.225 5.787 46.566 1.00 49.52 101 SER G C 1
ATOM 10162 O O . SER G 1 101 ? -23.571 4.980 45.687 1.00 49.68 101 SER G O 1
ATOM 10165 N N . GLY G 1 102 ? -22.076 5.677 47.228 1.00 47.73 102 GLY G N 1
ATOM 10166 C CA . GLY G 1 102 ? -21.067 4.693 46.824 1.00 46.31 102 GLY G CA 1
ATOM 10167 C C . GLY G 1 102 ? -19.612 5.186 46.860 1.00 44.80 102 GLY G C 1
ATOM 10168 O O . GLY G 1 102 ? -19.318 6.265 47.401 1.00 44.94 102 GLY G O 1
ATOM 10169 N N . PRO G 1 103 ? -18.677 4.410 46.277 1.00 43.27 103 PRO G N 1
ATOM 10170 C CA . PRO G 1 103 ? -17.285 4.829 46.369 1.00 41.72 103 PRO G CA 1
ATOM 10171 C C . PRO G 1 103 ? -16.911 6.123 45.593 1.00 40.84 103 PRO G C 1
ATOM 10172 O O . PRO G 1 103 ? -17.592 6.519 44.652 1.00 40.15 103 PRO G O 1
ATOM 10176 N N . HIS G 1 104 ? -15.856 6.787 46.068 1.00 40.32 104 HIS G N 1
ATOM 10177 C CA . HIS G 1 104 ? -15.208 7.921 45.405 1.00 39.52 104 HIS G CA 1
ATOM 10178 C C . HIS G 1 104 ? -15.064 7.532 43.941 1.00 39.04 104 HIS G C 1
ATOM 10179 O O . HIS G 1 104 ? -14.631 6.460 43.644 1.00 38.34 104 HIS G O 1
ATOM 10186 N N . ALA G 1 105 ? -15.468 8.404 43.037 1.00 39.61 105 ALA G N 1
ATOM 10187 C CA . ALA G 1 105 ? -15.350 8.125 41.615 1.00 39.64 105 ALA G CA 1
ATOM 10188 C C . ALA G 1 105 ? -13.851 8.045 41.248 1.00 39.99 105 ALA G C 1
ATOM 10189 O O . ALA G 1 105 ? -13.027 8.908 41.659 1.00 38.56 105 ALA G O 1
ATOM 10191 N N . LEU G 1 106 ? -13.508 6.989 40.497 1.00 40.64 106 LEU G N 1
ATOM 10192 C CA . LEU G 1 106 ? -12.121 6.723 40.131 1.00 40.77 106 LEU G CA 1
ATOM 10193 C C . LEU G 1 106 ? -11.600 7.878 39.337 1.00 41.56 106 LEU G C 1
ATOM 10194 O O . LEU G 1 106 ? -10.505 8.371 39.620 1.00 41.35 106 LEU G O 1
ATOM 10199 N N . ASP G 1 107 ? -12.414 8.322 38.370 1.00 42.77 107 ASP G N 1
ATOM 10200 C CA . ASP G 1 107 ? -12.033 9.376 37.428 1.00 43.46 107 ASP G CA 1
ATOM 10201 C C . ASP G 1 107 ? -11.824 10.758 38.078 1.00 42.72 107 ASP G C 1
ATOM 10202 O O . ASP G 1 107 ? -10.984 11.552 37.632 1.00 41.90 107 ASP G O 1
ATOM 10207 N N . SER G 1 108 ? -12.579 11.047 39.133 1.00 41.76 108 SER G N 1
ATOM 10208 C CA . SER G 1 108 ? -12.352 12.287 39.864 1.00 41.28 108 SER G CA 1
ATOM 10209 C C . SER G 1 108 ? -10.968 12.271 40.505 1.00 39.99 108 SER G C 1
ATOM 10210 O O . SER G 1 108 ? -10.230 13.264 40.466 1.00 40.04 108 SER G O 1
ATOM 10213 N N . PHE G 1 109 ? -10.611 11.111 41.040 1.00 38.50 109 PHE G N 1
ATOM 10214 C CA . PHE G 1 109 ? -9.362 10.927 41.694 1.00 38.11 109 PHE G CA 1
ATOM 10215 C C . PHE G 1 109 ? -8.236 11.189 40.717 1.00 38.13 109 PHE G C 1
ATOM 10216 O O . PHE G 1 109 ? -7.342 12.014 40.982 1.00 38.16 109 PHE G O 1
ATOM 10224 N N . ALA G 1 110 ? -8.326 10.520 39.565 1.00 37.58 110 ALA G N 1
ATOM 10225 C CA . ALA G 1 110 ? -7.363 10.655 38.482 1.00 36.92 110 ALA G CA 1
ATOM 10226 C C . ALA G 1 110 ? -7.208 12.070 38.039 1.00 36.30 110 ALA G C 1
ATOM 10227 O O . ALA G 1 110 ? -6.084 12.520 37.875 1.00 37.77 110 ALA G O 1
ATOM 10229 N N . ARG G 1 111 ? -8.299 12.806 37.874 1.00 36.01 111 ARG G N 1
ATOM 10230 C CA . ARG G 1 111 ? -8.139 14.183 37.376 1.00 35.95 111 ARG G CA 1
ATOM 10231 C C . ARG G 1 111 ? -7.456 15.106 38.435 1.00 35.84 111 ARG G C 1
ATOM 10232 O O . ARG G 1 111 ? -6.591 15.951 38.071 1.00 36.35 111 ARG G O 1
ATOM 10234 N N . THR G 1 112 ? -7.798 14.916 39.717 1.00 34.20 112 THR G N 1
ATOM 10235 C CA . THR G 1 112 ? -7.173 15.694 40.806 1.00 33.50 112 THR G CA 1
ATOM 10236 C C . THR G 1 112 ? -5.665 15.411 40.784 1.00 33.70 112 THR G C 1
ATOM 10237 O O . THR G 1 112 ? -4.813 16.317 40.886 1.00 33.68 112 THR G O 1
ATOM 10241 N N . VAL G 1 113 ? -5.342 14.144 40.551 1.00 34.10 113 VAL G N 1
ATOM 10242 C CA . VAL G 1 113 ? -3.947 13.746 40.438 1.00 33.28 113 VAL G CA 1
ATOM 10243 C C . VAL G 1 113 ? -3.338 14.333 39.175 1.00 32.82 113 VAL G C 1
ATOM 10244 O O . VAL G 1 113 ? -2.209 14.801 39.197 1.00 32.27 113 VAL G O 1
ATOM 10248 N N . ALA G 1 114 ? -4.105 14.329 38.080 1.00 32.86 114 ALA G N 1
ATOM 10249 C CA . ALA G 1 114 ? -3.611 14.870 36.799 1.00 32.06 114 ALA G CA 1
ATOM 10250 C C . ALA G 1 114 ? -3.222 16.367 36.941 1.00 31.09 114 ALA G C 1
ATOM 10251 O O . ALA G 1 114 ? -2.125 16.781 36.551 1.00 31.32 114 ALA G O 1
ATOM 10253 N N . VAL G 1 115 ? -4.096 17.167 37.524 1.00 29.55 115 VAL G N 1
ATOM 10254 C CA . VAL G 1 115 ? -3.808 18.595 37.590 1.00 31.19 115 VAL G CA 1
ATOM 10255 C C . VAL G 1 115 ? -2.580 18.837 38.464 1.00 30.92 115 VAL G C 1
ATOM 10256 O O . VAL G 1 115 ? -1.539 19.226 37.967 1.00 30.83 115 VAL G O 1
ATOM 10260 N N . ASN G 1 116 ? -2.716 18.487 39.739 1.00 30.59 116 ASN G N 1
ATOM 10261 C CA . ASN G 1 116 ? -1.753 18.769 40.786 1.00 29.83 116 ASN G CA 1
ATOM 10262 C C . ASN G 1 116 ? -0.407 18.107 40.626 1.00 29.15 116 ASN G C 1
ATOM 10263 O O . ASN G 1 116 ? 0.584 18.717 40.969 1.00 29.82 116 ASN G O 1
ATOM 10268 N N . LEU G 1 117 ? -0.346 16.872 40.143 1.00 28.03 117 LEU G N 1
ATOM 10269 C CA . LEU G 1 117 ? 0.946 16.190 40.126 1.00 27.16 117 LEU G CA 1
ATOM 10270 C C . LEU G 1 117 ? 1.593 16.101 38.719 1.00 27.84 117 LEU G C 1
ATOM 10271 O O . LEU G 1 117 ? 2.766 16.438 38.539 1.00 27.28 117 LEU G O 1
ATOM 10276 N N . ILE G 1 118 ? 0.814 15.623 37.752 1.00 28.80 118 ILE G N 1
ATOM 10277 C CA . ILE G 1 118 ? 1.245 15.505 36.355 1.00 29.52 118 ILE G CA 1
ATOM 10278 C C . ILE G 1 118 ? 1.544 16.897 35.835 1.00 29.21 118 ILE G C 1
ATOM 10279 O O . ILE G 1 118 ? 2.649 17.174 35.393 1.00 28.08 118 ILE G O 1
ATOM 10284 N N . GLY G 1 119 ? 0.550 17.777 35.924 1.00 29.61 119 GLY G N 1
ATOM 10285 C CA . GLY G 1 119 ? 0.722 19.174 35.546 1.00 29.82 119 GLY G CA 1
ATOM 10286 C C . GLY G 1 119 ? 1.992 19.813 36.084 1.00 30.17 119 GLY G C 1
ATOM 10287 O O . GLY G 1 119 ? 2.719 20.481 35.323 1.00 32.62 119 GLY G O 1
ATOM 10288 N N . THR G 1 120 ? 2.308 19.629 37.363 1.00 29.38 120 THR G N 1
ATOM 10289 C CA . THR 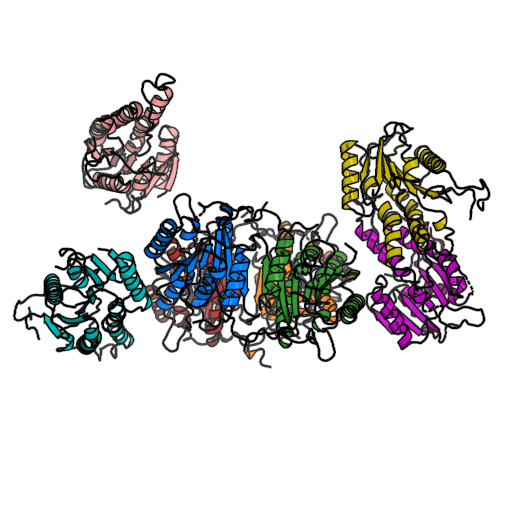G 1 120 ? 3.520 20.278 37.858 1.00 28.01 120 THR G CA 1
ATOM 10290 C C . THR G 1 120 ? 4.754 19.558 37.405 1.00 27.93 120 THR G C 1
ATOM 10291 O O . THR G 1 120 ? 5.786 20.173 37.151 1.00 28.19 120 THR G O 1
ATOM 10295 N N . PHE G 1 121 ? 4.672 18.260 37.250 1.00 27.90 121 PHE G N 1
ATOM 10296 C CA . PHE G 1 121 ? 5.830 17.583 36.693 1.00 28.23 121 PHE G CA 1
ATOM 10297 C C . PHE G 1 121 ? 6.126 17.981 35.240 1.00 28.96 121 PHE G C 1
ATOM 10298 O O . PHE G 1 121 ? 7.314 18.129 34.822 1.00 29.25 121 PHE G O 1
ATOM 10306 N N . ASN G 1 122 ? 5.049 18.134 34.471 1.00 30.15 122 ASN G N 1
ATOM 10307 C CA . ASN G 1 122 ? 5.136 18.496 33.068 1.00 30.77 122 ASN G CA 1
ATOM 10308 C C . ASN G 1 122 ? 5.862 19.846 32.982 1.00 31.44 122 ASN G C 1
ATOM 10309 O O . ASN G 1 122 ? 6.837 19.979 32.227 1.00 31.54 122 ASN G O 1
ATOM 10322 N N . ILE G 1 124 ? 7.935 21.122 35.222 1.00 32.63 124 ILE G N 1
ATOM 10323 C CA . ILE G 1 124 ? 9.307 21.089 35.742 1.00 32.82 124 ILE G CA 1
ATOM 10324 C C . ILE G 1 124 ? 10.220 20.497 34.682 1.00 34.29 124 ILE G C 1
ATOM 10325 O O . ILE G 1 124 ? 11.328 21.005 34.438 1.00 34.96 124 ILE G O 1
ATOM 10330 N N . ARG G 1 125 ? 9.785 19.394 34.071 1.00 35.08 125 ARG G N 1
ATOM 10331 C CA . ARG G 1 125 ? 10.593 18.784 33.022 1.00 35.51 125 ARG G CA 1
ATOM 10332 C C . ARG G 1 125 ? 10.925 19.840 31.918 1.00 36.26 125 ARG G C 1
ATOM 10333 O O . ARG G 1 125 ? 12.083 20.037 31.543 1.00 36.84 125 ARG G O 1
ATOM 10341 N N . LEU G 1 126 ? 9.909 20.552 31.447 1.00 36.97 126 LEU G N 1
ATOM 10342 C CA . LEU G 1 126 ? 10.083 21.493 30.348 1.00 36.67 126 LEU G CA 1
ATOM 10343 C C . LEU G 1 126 ? 10.821 22.774 30.769 1.00 37.49 126 LEU G C 1
ATOM 10344 O O . LEU G 1 126 ? 11.816 23.160 30.116 1.00 38.11 126 LEU G O 1
ATOM 10349 N N . ALA G 1 127 ? 10.378 23.427 31.849 1.00 37.31 127 ALA G N 1
ATOM 10350 C CA . ALA G 1 127 ? 11.109 24.617 32.329 1.00 37.49 127 ALA G CA 1
ATOM 10351 C C . ALA G 1 127 ? 12.574 24.298 32.637 1.00 37.60 127 ALA G C 1
ATOM 10352 O O . ALA G 1 127 ? 13.472 25.093 32.314 1.00 36.93 127 ALA G O 1
ATOM 10354 N N . ALA G 1 128 ? 12.811 23.108 33.186 1.00 37.73 128 ALA G N 1
ATOM 10355 C CA . ALA G 1 128 ? 14.155 22.717 33.576 1.00 38.63 128 ALA G CA 1
ATOM 10356 C C . ALA G 1 128 ? 15.058 22.616 32.362 1.00 39.15 128 ALA G C 1
ATOM 10357 O O . ALA G 1 128 ? 16.196 23.102 32.401 1.00 40.07 128 ALA G O 1
ATOM 10359 N N . GLU G 1 129 ? 14.565 22.002 31.291 1.00 39.72 129 GLU G N 1
ATOM 10360 C CA . GLU G 1 129 ? 15.300 21.995 30.003 1.00 40.66 129 GLU G CA 1
ATOM 10361 C C . GLU G 1 129 ? 15.856 23.384 29.579 1.00 39.58 129 GLU G C 1
ATOM 10362 O O . GLU G 1 129 ? 17.044 23.525 29.300 1.00 38.58 129 GLU G O 1
ATOM 10368 N N . VAL G 1 130 ? 14.990 24.394 29.601 1.00 39.65 130 VAL G N 1
ATOM 10369 C CA . VAL G 1 130 ? 15.309 25.753 29.182 1.00 39.91 130 VAL G CA 1
ATOM 10370 C C . VAL G 1 130 ? 16.287 26.446 30.119 1.00 40.55 130 VAL G C 1
ATOM 10371 O O . VAL G 1 130 ? 17.373 26.866 29.673 1.00 40.73 130 VAL G O 1
ATOM 10383 N N . SER G 1 132 ? 18.121 25.019 31.844 1.00 40.75 132 SER G N 1
ATOM 10384 C CA . SER G 1 132 ? 19.339 24.219 31.644 1.00 41.75 132 SER G CA 1
ATOM 10385 C C . SER G 1 132 ? 20.344 24.906 30.720 1.00 42.88 132 SER G C 1
ATOM 10386 O O . SER G 1 132 ? 21.542 24.667 30.806 1.00 42.47 132 SER G O 1
ATOM 10389 N N . GLN G 1 133 ? 19.839 25.778 29.847 1.00 45.49 133 GLN G N 1
ATOM 10390 C CA . GLN G 1 133 ? 20.616 26.278 28.710 1.00 47.19 133 GLN G CA 1
ATOM 10391 C C . GLN G 1 133 ? 21.098 27.728 28.884 1.00 48.11 133 GLN G C 1
ATOM 10392 O O . GLN G 1 133 ? 21.851 28.259 28.053 1.00 48.27 133 GLN G O 1
ATOM 10394 N N . GLY G 1 134 ? 20.682 28.319 29.969 1.00 48.72 134 GLY G N 1
ATOM 10395 C CA . GLY G 1 134 ? 21.002 29.663 30.303 1.00 50.34 134 GLY G CA 1
ATOM 10396 C C . GLY G 1 134 ? 22.371 29.852 30.892 1.00 51.73 134 GLY G C 1
ATOM 10397 O O . GLY G 1 134 ? 23.064 28.912 31.154 1.00 51.43 134 GLY G O 1
ATOM 10398 N N . GLU G 1 135 ? 22.776 31.104 30.986 1.00 52.54 135 GLU G N 1
ATOM 10399 C CA . GLU G 1 135 ? 23.964 31.510 31.694 1.00 53.08 135 GLU G CA 1
ATOM 10400 C C . GLU G 1 135 ? 23.775 31.367 33.185 1.00 53.22 135 GLU G C 1
ATOM 10401 O O . GLU G 1 135 ? 22.718 31.597 33.711 1.00 53.47 135 GLU G O 1
ATOM 10403 N N . PRO G 1 136 ? 24.834 31.052 33.875 1.00 52.96 136 PRO G N 1
ATOM 10404 C CA . PRO G 1 136 ? 24.730 30.891 35.295 1.00 53.38 136 PRO G CA 1
ATOM 10405 C C . PRO G 1 136 ? 25.232 32.134 35.978 1.00 53.71 136 PRO G C 1
ATOM 10406 O O . PRO G 1 136 ? 26.339 32.534 35.863 1.00 53.50 136 PRO G O 1
ATOM 10410 N N . ASP G 1 137 ? 24.368 32.625 36.822 1.00 54.37 137 ASP G N 1
ATOM 10411 C CA . ASP G 1 137 ? 24.379 33.872 37.530 1.00 54.27 137 ASP G CA 1
ATOM 10412 C C . ASP G 1 137 ? 25.391 33.683 38.580 1.00 54.01 137 ASP G C 1
ATOM 10413 O O . ASP G 1 137 ? 26.009 32.663 38.586 1.00 54.40 137 ASP G O 1
ATOM 10418 N N . ALA G 1 138 ? 25.753 34.719 39.292 1.00 54.24 138 ALA G N 1
ATOM 10419 C CA . ALA G 1 138 ? 26.984 34.829 40.042 1.00 54.98 138 ALA G CA 1
ATOM 10420 C C . ALA G 1 138 ? 27.118 33.769 41.101 1.00 54.97 138 ALA G C 1
ATOM 10421 O O . ALA G 1 138 ? 28.196 33.329 41.366 1.00 55.53 138 ALA G O 1
ATOM 10423 N N . ASP G 1 139 ? 26.050 33.405 41.756 1.00 54.87 139 ASP G N 1
ATOM 10424 C CA . ASP G 1 139 ? 26.105 32.300 42.679 1.00 54.69 139 ASP G CA 1
ATOM 10425 C C . ASP G 1 139 ? 26.311 30.926 41.970 1.00 53.03 139 ASP G C 1
ATOM 10426 O O . ASP G 1 139 ? 26.500 29.923 42.612 1.00 52.21 139 ASP G O 1
ATOM 10431 N N . GLY G 1 140 ? 26.249 30.906 40.645 1.00 51.45 140 GLY G N 1
ATOM 10432 C CA . GLY G 1 140 ? 26.311 29.702 39.839 1.00 49.40 140 GLY G CA 1
ATOM 10433 C C . GLY G 1 140 ? 24.940 29.166 39.500 1.00 48.06 140 GLY G C 1
ATOM 10434 O O . GLY G 1 140 ? 24.832 28.061 39.002 1.00 48.35 140 GLY G O 1
ATOM 10435 N N . GLU G 1 141 ? 23.910 29.977 39.725 1.00 46.70 141 GLU G N 1
ATOM 10436 C CA . GLU G 1 141 ? 22.514 29.574 39.625 1.00 45.76 141 GLU G CA 1
ATOM 10437 C C . GLU G 1 141 ? 21.853 29.879 38.253 1.00 44.89 141 GLU G C 1
ATOM 10438 O O . GLU G 1 141 ? 21.976 31.007 37.722 1.00 44.46 141 GLU G O 1
ATOM 10444 N N . ARG G 1 142 ? 21.108 28.887 37.741 1.00 42.59 142 ARG G N 1
ATOM 10445 C CA . ARG G 1 142 ? 20.446 28.921 36.433 1.00 41.36 142 ARG G CA 1
ATOM 10446 C C . ARG G 1 142 ? 18.902 28.910 36.487 1.00 39.98 142 ARG G C 1
ATOM 10447 O O . ARG G 1 142 ? 18.233 28.972 35.447 1.00 40.29 142 ARG G O 1
ATOM 10455 N N . GLY G 1 143 ? 18.336 28.808 37.684 1.00 37.66 143 GLY G N 1
ATOM 10456 C CA . GLY G 1 143 ? 16.894 28.807 37.833 1.00 36.03 143 GLY G CA 1
ATOM 10457 C C . GLY G 1 143 ? 16.387 28.384 39.200 1.00 34.52 143 GLY G C 1
ATOM 10458 O O . GLY G 1 143 ? 17.086 27.725 39.969 1.00 35.11 143 GLY G O 1
ATOM 10459 N N . VAL G 1 144 ? 15.162 28.773 39.501 1.00 32.66 144 VAL G N 1
ATOM 10460 C CA . VAL G 1 144 ? 14.551 28.380 40.737 1.00 31.24 144 VAL G CA 1
ATOM 10461 C C . VAL G 1 144 ? 13.217 27.821 40.413 1.00 30.19 144 VAL G C 1
ATOM 10462 O O . VAL G 1 144 ? 12.460 28.479 39.712 1.00 29.84 144 VAL G O 1
ATOM 10466 N N . ILE G 1 145 ? 12.907 26.655 40.974 1.00 28.53 145 ILE G N 1
ATOM 10467 C CA . ILE G 1 145 ? 11.550 26.116 40.906 1.00 27.65 145 ILE G CA 1
ATOM 10468 C C . ILE G 1 145 ? 10.892 25.963 42.286 1.00 26.29 145 ILE G C 1
ATOM 10469 O O . ILE G 1 145 ? 11.441 25.326 43.181 1.00 25.75 145 ILE G O 1
ATOM 10474 N N . VAL G 1 146 ? 9.734 26.590 42.430 1.00 25.33 146 VAL G N 1
ATOM 10475 C CA . VAL G 1 146 ? 8.904 26.533 43.613 1.00 24.86 146 VAL G CA 1
ATOM 10476 C C . VAL G 1 146 ? 7.543 25.848 43.321 1.00 24.98 146 VAL G C 1
ATOM 10477 O O . VAL G 1 146 ? 6.836 26.255 42.430 1.00 25.06 146 VAL G O 1
ATOM 10481 N N . ASN G 1 147 ? 7.200 24.801 44.064 1.00 25.13 147 ASN G N 1
ATOM 10482 C CA . ASN G 1 147 ? 5.948 24.087 43.877 1.00 25.72 147 ASN G CA 1
ATOM 10483 C C . ASN G 1 147 ? 4.992 24.357 45.012 1.00 26.52 147 ASN G C 1
ATOM 10484 O O . ASN G 1 147 ? 5.397 24.776 46.079 1.00 26.86 147 ASN G O 1
ATOM 10489 N N . THR G 1 148 ? 3.706 24.152 44.780 1.00 28.46 148 THR G N 1
ATOM 10490 C CA . THR G 1 148 ? 2.711 24.327 45.812 1.00 29.17 148 THR G CA 1
ATOM 10491 C C . THR G 1 148 ? 2.263 22.931 46.159 1.00 29.41 148 THR G C 1
ATOM 10492 O O . THR G 1 148 ? 1.619 22.261 45.342 1.00 30.07 148 THR G O 1
ATOM 10496 N N . ALA G 1 149 ? 2.586 22.473 47.361 1.00 28.98 149 ALA G N 1
ATOM 10497 C CA . ALA G 1 149 ? 1.945 21.253 47.848 1.00 28.25 149 ALA G CA 1
ATOM 10498 C C . ALA G 1 149 ? 0.766 21.695 48.744 1.00 28.41 149 ALA G C 1
ATOM 10499 O O . ALA G 1 149 ? -0.029 22.563 48.359 1.00 28.96 149 ALA G O 1
ATOM 10501 N N . SER G 1 150 ? 0.664 21.108 49.921 1.00 28.20 150 SER G N 1
ATOM 10502 C CA . SER G 1 150 ? -0.376 21.430 50.894 1.00 28.42 150 SER G CA 1
ATOM 10503 C C . SER G 1 150 ? -0.016 20.729 52.214 1.00 28.65 150 SER G C 1
ATOM 10504 O O . SER G 1 150 ? 0.640 19.692 52.201 1.00 29.62 150 SER G O 1
ATOM 10507 N N . ILE G 1 151 ? -0.426 21.293 53.342 1.00 28.77 151 ILE G N 1
ATOM 10508 C CA . ILE G 1 151 ? -0.338 20.553 54.604 1.00 29.43 151 ILE G CA 1
ATOM 10509 C C . ILE G 1 151 ? -1.181 19.280 54.585 1.00 29.92 151 ILE G C 1
ATOM 10510 O O . ILE G 1 151 ? -0.879 18.341 55.326 1.00 30.10 151 ILE G O 1
ATOM 10515 N N . ALA G 1 152 ? -2.170 19.209 53.689 1.00 30.09 152 ALA G N 1
ATOM 10516 C CA . ALA G 1 152 ? -2.899 17.936 53.455 1.00 30.74 152 ALA G CA 1
ATOM 10517 C C . ALA G 1 152 ? -2.000 16.750 53.061 1.00 30.68 152 ALA G C 1
ATOM 10518 O O . ALA G 1 152 ? -2.321 15.567 53.303 1.00 32.07 152 ALA G O 1
ATOM 10520 N N . ALA G 1 153 ? -0.857 17.048 52.480 1.00 29.85 153 ALA G N 1
ATOM 10521 C CA . ALA G 1 153 ? 0.104 16.016 52.200 1.00 29.84 153 ALA G CA 1
ATOM 10522 C C . ALA G 1 153 ? 0.551 15.331 53.480 1.00 30.66 153 ALA G C 1
ATOM 10523 O O . ALA G 1 153 ? 1.032 14.225 53.445 1.00 29.78 153 ALA G O 1
ATOM 10525 N N . PHE G 1 154 ? 0.438 16.014 54.619 1.00 32.63 154 PHE G N 1
ATOM 10526 C CA . PHE G 1 154 ? 0.909 15.455 55.896 1.00 33.80 154 PHE G CA 1
ATOM 10527 C C . PHE G 1 154 ? -0.187 15.255 56.922 1.00 34.62 154 PHE G C 1
ATOM 10528 O O . PHE G 1 154 ? 0.004 14.441 57.796 1.00 35.93 154 PHE G O 1
ATOM 10536 N N . ASP G 1 155 ? -1.273 16.029 56.874 1.00 35.76 155 ASP G N 1
ATOM 10537 C CA . ASP G 1 155 ? -2.387 15.854 57.799 1.00 37.35 155 ASP G CA 1
ATOM 10538 C C . ASP G 1 155 ? -3.728 15.728 57.060 1.00 37.42 155 ASP G C 1
ATOM 10539 O O . ASP G 1 155 ? -4.696 16.365 57.473 1.00 37.76 155 ASP G O 1
ATOM 10544 N N . GLY G 1 156 ? -3.799 14.979 55.959 1.00 37.56 156 GLY G N 1
ATOM 10545 C CA . GLY G 1 156 ? -5.002 14.972 55.144 1.00 36.17 156 GLY G CA 1
ATOM 10546 C C . GLY G 1 156 ? -6.213 14.665 56.024 1.00 36.73 156 GLY G C 1
ATOM 10547 O O . GLY G 1 156 ? -6.243 13.627 56.707 1.00 35.66 156 GLY G O 1
ATOM 10548 N N . GLN G 1 157 ? -7.188 15.584 56.028 1.00 37.00 157 GLN G N 1
ATOM 10549 C CA . GLN G 1 157 ? -8.430 15.464 56.822 1.00 38.28 157 GLN G CA 1
ATOM 10550 C C . GLN G 1 157 ? -9.350 14.492 56.104 1.00 38.96 157 GLN G C 1
ATOM 10551 O O . GLN G 1 157 ? -9.130 14.232 54.917 1.00 40.67 157 GLN G O 1
ATOM 10553 N N . ILE G 1 158 ? -10.373 13.963 56.782 1.00 39.49 158 ILE G N 1
ATOM 10554 C CA . ILE G 1 158 ? -11.404 13.110 56.123 1.00 39.45 158 ILE G CA 1
ATOM 10555 C C . ILE G 1 158 ? -11.894 13.740 54.804 1.00 39.36 158 ILE G C 1
ATOM 10556 O O . ILE G 1 158 ? -12.157 14.940 54.749 1.00 39.60 158 ILE G O 1
ATOM 10561 N N . GLY G 1 159 ? -11.993 12.943 53.741 1.00 39.22 159 GLY G N 1
ATOM 10562 C CA . GLY G 1 159 ? -12.560 13.427 52.471 1.00 38.38 159 GLY G CA 1
ATOM 10563 C C . GLY G 1 159 ? -11.557 14.060 51.526 1.00 38.27 159 GLY G C 1
ATOM 10564 O O . GLY G 1 159 ? -11.910 14.511 50.455 1.00 38.35 159 GLY G O 1
ATOM 10565 N N . GLN G 1 160 ? -10.288 14.037 51.914 1.00 38.63 160 GLN G N 1
ATOM 10566 C CA . GLN G 1 160 ? -9.221 14.801 51.268 1.00 37.66 160 GLN G CA 1
ATOM 10567 C C . GLN G 1 160 ? -8.221 13.842 50.656 1.00 35.78 160 GLN G C 1
ATOM 10568 O O . GLN G 1 160 ? -7.099 14.239 50.319 1.00 35.33 160 GLN G O 1
ATOM 10574 N N . ALA G 1 161 ? -8.598 12.573 50.514 1.00 33.77 161 ALA G N 1
ATOM 10575 C CA . ALA G 1 161 ? -7.622 11.579 50.099 1.00 32.90 161 ALA G CA 1
ATOM 10576 C C . ALA G 1 161 ? -6.981 11.888 48.738 1.00 32.67 161 ALA G C 1
ATOM 10577 O O . ALA G 1 161 ? -5.788 11.637 48.522 1.00 33.72 161 ALA G O 1
ATOM 10579 N N . ALA G 1 162 ? -7.735 12.490 47.843 1.00 31.70 162 ALA G N 1
ATOM 10580 C CA . ALA G 1 162 ? -7.202 12.804 46.539 1.00 31.37 162 ALA G CA 1
ATOM 10581 C C . ALA G 1 162 ? -6.249 14.019 46.537 1.00 30.74 162 ALA G C 1
ATOM 10582 O O . ALA G 1 162 ? -5.139 14.015 45.906 1.00 29.65 162 ALA G O 1
ATOM 10584 N N . TYR G 1 163 ? -6.669 15.054 47.239 1.00 29.02 163 TYR G N 1
ATOM 10585 C CA . TYR G 1 163 ? -5.809 16.207 47.390 1.00 29.05 163 TYR G CA 1
ATOM 10586 C C . TYR G 1 163 ? -4.526 15.869 48.137 1.00 28.23 163 TYR G C 1
ATOM 10587 O O . TYR G 1 163 ? -3.467 16.291 47.723 1.00 29.97 163 TYR G O 1
ATOM 10596 N N . ALA G 1 164 ? -4.596 15.056 49.188 1.00 27.61 164 ALA G N 1
ATOM 10597 C CA . ALA G 1 164 ? -3.398 14.654 49.978 1.00 26.05 164 ALA G CA 1
ATOM 10598 C C . ALA G 1 164 ? -2.428 13.811 49.161 1.00 26.76 164 ALA G C 1
ATOM 10599 O O . ALA G 1 164 ? -1.222 14.142 49.009 1.00 24.72 164 ALA G O 1
ATOM 10601 N N . ALA G 1 165 ? -2.962 12.702 48.640 1.00 27.00 165 ALA G N 1
ATOM 10602 C CA . ALA G 1 165 ? -2.235 11.938 47.611 1.00 27.84 165 ALA G CA 1
ATOM 10603 C C . ALA G 1 165 ? -1.595 12.858 46.529 1.00 27.81 165 ALA G C 1
ATOM 10604 O O . ALA G 1 165 ? -0.381 12.821 46.334 1.00 29.59 165 ALA G O 1
ATOM 10606 N N . SER G 1 166 ? -2.388 13.660 45.832 1.00 27.83 166 SER G N 1
ATOM 10607 C CA . SER G 1 166 ? -1.851 14.688 44.899 1.00 29.02 166 SER G CA 1
ATOM 10608 C C . SER G 1 166 ? -0.622 15.435 45.418 1.00 27.88 166 SER G C 1
ATOM 10609 O O . SER G 1 166 ? 0.438 15.394 44.844 1.00 26.24 166 SER G O 1
ATOM 10612 N N . LYS G 1 167 ? -0.823 16.125 46.533 1.00 27.95 167 LYS G N 1
ATOM 10613 C CA . LYS G 1 167 ? 0.160 17.062 47.051 1.00 27.55 167 LYS G CA 1
ATOM 10614 C C . LYS G 1 167 ? 1.313 16.369 47.737 1.00 26.87 167 LYS G C 1
ATOM 10615 O O . LYS G 1 167 ? 2.426 16.892 47.753 1.00 26.67 167 LYS G O 1
ATOM 10621 N N . GLY G 1 168 ? 1.047 15.200 48.318 1.00 26.72 168 GLY G N 1
ATOM 10622 C CA . GLY G 1 168 ? 2.096 14.367 48.856 1.00 27.00 168 GLY G CA 1
ATOM 10623 C C . GLY G 1 168 ? 3.060 13.921 47.773 1.00 27.49 168 GLY G C 1
ATOM 10624 O O . GLY G 1 168 ? 4.236 13.816 48.011 1.00 28.50 168 GLY G O 1
ATOM 10625 N N . GLY G 1 169 ? 2.533 13.655 46.579 1.00 27.94 169 GLY G N 1
ATOM 10626 C CA . GLY G 1 169 ? 3.338 13.373 45.431 1.00 27.10 169 GLY G CA 1
ATOM 10627 C C . GLY G 1 169 ? 4.218 14.548 45.079 1.00 27.47 169 GLY G C 1
ATOM 10628 O O . GLY G 1 169 ? 5.433 14.367 44.853 1.00 28.60 169 GLY G O 1
ATOM 10629 N N . VAL G 1 170 ? 3.641 15.748 45.010 1.00 26.47 170 VAL G N 1
ATOM 10630 C CA . VAL G 1 170 ? 4.441 16.952 44.732 1.00 26.14 170 VAL G CA 1
ATOM 10631 C C . VAL G 1 170 ? 5.507 17.107 45.810 1.00 26.59 170 VAL G C 1
ATOM 10632 O O . VAL G 1 170 ? 6.693 17.266 45.496 1.00 27.97 170 VAL G O 1
ATOM 10636 N N . ALA G 1 171 ? 5.116 16.970 47.084 1.00 25.05 171 ALA G N 1
ATOM 10637 C CA . ALA G 1 171 ? 6.080 17.042 48.161 1.00 24.06 171 ALA G CA 1
ATOM 10638 C C . ALA G 1 171 ? 7.244 16.100 47.960 1.00 24.64 171 ALA G C 1
ATOM 10639 O O . ALA G 1 171 ? 8.413 16.491 48.163 1.00 22.59 171 ALA G O 1
ATOM 10641 N N . ALA G 1 172 ? 6.912 14.847 47.611 1.00 24.24 172 ALA G N 1
ATOM 10642 C CA . ALA G 1 172 ? 7.858 13.756 47.599 1.00 24.40 172 ALA G CA 1
ATOM 10643 C C . ALA G 1 172 ? 8.815 13.964 46.425 1.00 25.16 172 ALA G C 1
ATOM 10644 O O . ALA G 1 172 ? 9.921 13.441 46.364 1.00 25.21 172 ALA G O 1
ATOM 10646 N N . LEU G 1 173 ? 8.353 14.777 45.502 1.00 27.29 173 LEU G N 1
ATOM 10647 C CA . LEU G 1 173 ? 9.055 15.093 44.261 1.00 28.25 173 LEU G CA 1
ATOM 10648 C C . LEU G 1 173 ? 10.203 16.062 44.473 1.00 27.37 173 LEU G C 1
ATOM 10649 O O . LEU G 1 173 ? 11.212 15.993 43.757 1.00 28.98 173 LEU G O 1
ATOM 10654 N N . THR G 1 174 ? 10.092 16.942 45.463 1.00 26.22 174 THR G N 1
ATOM 10655 C CA . THR G 1 174 ? 11.061 18.027 45.642 1.00 25.30 174 THR G CA 1
ATOM 10656 C C . THR G 1 174 ? 12.532 17.597 45.626 1.00 25.33 174 THR G C 1
ATOM 10657 O O . THR G 1 174 ? 13.295 18.128 44.855 1.00 27.76 174 THR G O 1
ATOM 10661 N N . LEU G 1 175 ? 12.907 16.629 46.448 1.00 24.99 175 LEU G N 1
ATOM 10662 C CA . LEU G 1 175 ? 14.290 16.227 46.705 1.00 25.52 175 LEU G CA 1
ATOM 10663 C C . LEU G 1 175 ? 14.970 15.470 45.553 1.00 25.52 175 LEU G C 1
ATOM 10664 O O . LEU G 1 175 ? 16.068 15.820 45.177 1.00 25.68 175 LEU G O 1
ATOM 10669 N N . PRO G 1 176 ? 14.325 14.425 44.989 1.00 25.90 176 PRO G N 1
ATOM 10670 C CA . PRO G 1 176 ? 15.000 13.847 43.830 1.00 25.34 176 PRO G CA 1
ATOM 10671 C C . PRO G 1 176 ? 15.135 14.877 42.673 1.00 25.25 176 PRO G C 1
ATOM 10672 O O . PRO G 1 176 ? 16.124 14.898 41.977 1.00 26.62 176 PRO G O 1
ATOM 10676 N N . ALA G 1 177 ? 14.181 15.764 42.514 1.00 24.74 177 ALA G N 1
ATOM 10677 C CA . ALA G 1 177 ? 14.349 16.839 41.586 1.00 24.60 177 ALA G CA 1
ATOM 10678 C C . ALA G 1 177 ? 15.541 17.693 41.928 1.00 25.32 177 ALA G C 1
ATOM 10679 O O . ALA G 1 177 ? 16.279 18.093 41.008 1.00 24.45 177 ALA G O 1
ATOM 10681 N N . ALA G 1 178 ? 15.707 18.031 43.214 1.00 25.59 178 ALA G N 1
ATOM 10682 C CA . ALA G 1 178 ? 16.687 19.069 43.550 1.00 26.74 178 ALA G CA 1
ATOM 10683 C C . ALA G 1 178 ? 18.039 18.461 43.419 1.00 27.86 178 ALA G C 1
ATOM 10684 O O . ALA G 1 178 ? 18.976 19.126 42.961 1.00 29.04 178 ALA G O 1
ATOM 10686 N N . ARG G 1 179 ? 18.137 17.175 43.743 1.00 28.01 179 ARG G N 1
ATOM 10687 C CA . ARG G 1 179 ? 19.402 16.493 43.621 1.00 30.30 179 ARG G CA 1
ATOM 10688 C C . ARG G 1 179 ? 19.895 16.321 42.177 1.00 30.95 179 ARG G C 1
ATOM 10689 O O . ARG G 1 179 ? 21.108 16.372 41.940 1.00 30.22 179 ARG G O 1
ATOM 10697 N N . GLU G 1 180 ? 18.981 16.025 41.237 1.00 31.49 180 GLU G N 1
ATOM 10698 C CA . GLU G 1 180 ? 19.374 15.932 39.836 1.00 31.23 180 GLU G CA 1
ATOM 10699 C C . GLU G 1 180 ? 19.603 17.338 39.263 1.00 31.37 180 GLU G C 1
ATOM 10700 O O . GLU G 1 180 ? 20.586 17.577 38.595 1.00 32.16 180 GLU G O 1
ATOM 10706 N N . LEU G 1 181 ? 18.701 18.278 39.527 1.00 30.98 181 LEU G N 1
ATOM 10707 C CA . LEU G 1 181 ? 18.816 19.575 38.914 1.00 31.28 181 LEU G CA 1
ATOM 10708 C C . LEU G 1 181 ? 19.993 20.401 39.466 1.00 32.47 181 LEU G C 1
ATOM 10709 O O . LEU G 1 181 ? 20.299 21.450 38.941 1.00 32.17 181 LEU G O 1
ATOM 10714 N N . ALA G 1 182 ? 20.672 19.889 40.500 1.00 33.19 182 ALA G N 1
ATOM 10715 C CA . ALA G 1 182 ? 21.768 20.599 41.153 1.00 34.79 182 ALA G CA 1
ATOM 10716 C C . ALA G 1 182 ? 22.985 20.703 40.231 1.00 35.70 182 ALA G C 1
ATOM 10717 O O . ALA G 1 182 ? 23.810 21.599 40.378 1.00 34.93 182 ALA G O 1
ATOM 10719 N N . ARG G 1 183 ? 23.069 19.744 39.304 1.00 36.92 183 ARG G N 1
ATOM 10720 C CA . ARG G 1 183 ? 24.078 19.688 38.223 1.00 38.14 183 ARG G CA 1
ATOM 10721 C C . ARG G 1 183 ? 24.099 21.003 37.430 1.00 37.17 183 ARG G C 1
ATOM 10722 O O . ARG G 1 183 ? 25.142 21.500 37.087 1.00 37.01 183 ARG G O 1
ATOM 10730 N N . PHE G 1 184 ? 22.922 21.550 37.185 1.00 35.97 184 PHE G N 1
ATOM 10731 C CA . PHE G 1 184 ? 22.745 22.727 36.402 1.00 35.05 184 PHE G CA 1
ATOM 10732 C C . PHE G 1 184 ? 22.481 23.905 37.239 1.00 34.12 184 PHE G C 1
ATOM 10733 O O . PHE G 1 184 ? 22.115 24.927 36.694 1.00 33.69 184 PHE G O 1
ATOM 10741 N N . GLY G 1 185 ? 22.654 23.781 38.556 1.00 34.02 185 GLY G N 1
ATOM 10742 C CA . GLY G 1 185 ? 22.302 24.895 39.462 1.00 33.28 185 GLY G CA 1
ATOM 10743 C C . GLY G 1 185 ? 20.834 25.300 39.419 1.00 32.74 185 GLY G C 1
ATOM 10744 O O . GLY G 1 185 ? 20.516 26.478 39.430 1.00 33.09 185 GLY G O 1
ATOM 10745 N N . ILE G 1 186 ? 19.925 24.335 39.352 1.00 31.93 186 ILE G N 1
ATOM 10746 C CA . ILE G 1 186 ? 18.496 24.657 39.435 1.00 30.77 186 ILE G CA 1
ATOM 10747 C C . ILE G 1 186 ? 17.943 24.187 40.810 1.00 30.63 186 ILE G C 1
ATOM 10748 O O . ILE G 1 186 ? 18.015 23.009 41.172 1.00 31.44 186 ILE G O 1
ATOM 10753 N N . ARG G 1 187 ? 17.473 25.137 41.608 1.00 28.87 187 ARG G N 1
ATOM 10754 C CA . ARG G 1 187 ? 16.978 24.839 42.922 1.00 27.22 187 ARG G CA 1
ATOM 10755 C C . ARG G 1 187 ? 15.517 24.381 42.843 1.00 26.17 187 ARG G C 1
ATOM 10756 O O . ARG G 1 187 ? 14.736 24.880 42.022 1.00 25.83 187 ARG G O 1
ATOM 10764 N N . VAL G 1 188 ? 15.153 23.408 43.669 1.00 24.17 188 VAL G N 1
ATOM 10765 C CA . VAL G 1 188 ? 13.746 22.977 43.715 1.00 22.14 188 VAL G CA 1
ATOM 10766 C C . VAL G 1 188 ? 13.316 22.978 45.141 1.00 21.54 188 VAL G C 1
ATOM 10767 O O . VAL G 1 188 ? 13.923 22.306 45.976 1.00 20.75 188 VAL G O 1
ATOM 10771 N N . VAL G 1 189 ? 12.298 23.786 45.430 1.00 22.41 189 VAL G N 1
ATOM 10772 C CA . VAL G 1 189 ? 11.747 23.929 46.768 1.00 22.29 189 VAL G CA 1
ATOM 10773 C C . VAL G 1 189 ? 10.267 23.884 46.656 1.00 22.49 189 VAL G C 1
ATOM 10774 O O . VAL G 1 189 ? 9.728 24.412 45.693 1.00 21.97 189 VAL G O 1
ATOM 10778 N N . THR G 1 190 ? 9.602 23.324 47.676 1.00 22.83 190 THR G N 1
ATOM 10779 C CA . THR G 1 190 ? 8.143 23.260 47.746 1.00 23.02 190 THR G CA 1
ATOM 10780 C C . THR G 1 190 ? 7.557 23.900 49.023 1.00 23.22 190 THR G C 1
ATOM 10781 O O . THR G 1 190 ? 8.054 23.713 50.118 1.00 24.49 190 THR G O 1
ATOM 10785 N N . ILE G 1 191 ? 6.496 24.666 48.869 1.00 23.10 191 ILE G N 1
ATOM 10786 C CA . ILE G 1 191 ? 5.737 25.236 49.974 1.00 22.44 191 ILE G CA 1
ATOM 10787 C C . ILE G 1 191 ? 4.514 24.360 50.241 1.00 23.01 191 ILE G C 1
ATOM 10788 O O . ILE G 1 191 ? 3.778 23.978 49.306 1.00 24.29 191 ILE G O 1
ATOM 10793 N N . ALA G 1 192 ? 4.308 24.019 51.504 1.00 22.65 192 ALA G N 1
ATOM 10794 C CA . ALA G 1 192 ? 3.070 23.390 51.926 1.00 23.57 192 ALA G CA 1
ATOM 10795 C C . ALA G 1 192 ? 2.200 24.393 52.606 1.00 24.43 192 ALA G C 1
ATOM 10796 O O . ALA G 1 192 ? 2.285 24.571 53.810 1.00 23.85 192 ALA G O 1
ATOM 10798 N N . PRO G 1 193 ? 1.327 25.047 51.835 1.00 25.91 193 PRO G N 1
ATOM 10799 C CA . PRO G 1 193 ? 0.445 26.041 52.423 1.00 26.70 193 PRO G CA 1
ATOM 10800 C C . PRO G 1 193 ? -0.682 25.442 53.281 1.00 28.14 193 PRO G C 1
ATOM 10801 O O . PRO G 1 193 ? -1.149 24.348 52.956 1.00 28.76 193 PRO G O 1
ATOM 10805 N N . GLY G 1 194 ? -1.101 26.160 54.342 1.00 28.71 194 GLY G N 1
ATOM 10806 C CA . GLY G 1 194 ? -2.324 25.836 55.128 1.00 31.21 194 GLY G CA 1
ATOM 10807 C C . GLY G 1 194 ? -3.610 26.433 54.523 1.00 33.40 194 GLY G C 1
ATOM 10808 O O . GLY G 1 194 ? -3.837 26.295 53.326 1.00 32.47 194 GLY G O 1
ATOM 10809 N N . ILE G 1 195 ? -4.450 27.092 55.322 1.00 35.24 195 ILE G N 1
ATOM 10810 C CA . ILE G 1 195 ? -5.711 27.630 54.789 1.00 38.98 195 ILE G CA 1
ATOM 10811 C C . ILE G 1 195 ? -5.603 29.096 54.381 1.00 39.59 195 ILE G C 1
ATOM 10812 O O . ILE G 1 195 ? -5.455 29.972 55.234 1.00 40.44 195 ILE G O 1
ATOM 10817 N N . PHE G 1 196 ? -5.756 29.338 53.085 1.00 41.05 196 PHE G N 1
ATOM 10818 C CA . PHE G 1 196 ? -5.528 30.658 52.463 1.00 42.70 196 PHE G CA 1
ATOM 10819 C C . PHE G 1 196 ? -6.802 31.223 51.862 1.00 44.46 196 PHE G C 1
ATOM 10820 O O . PHE G 1 196 ? -7.658 30.460 51.455 1.00 44.90 196 PHE G O 1
ATOM 10828 N N . ASP G 1 197 ? -6.888 32.486 51.815 1.00 47.44 197 ASP G N 1
ATOM 10829 C CA . ASP G 1 197 ? -8.063 33.151 51.283 1.00 50.01 197 ASP G CA 1
ATOM 10830 C C . ASP G 1 197 ? -7.943 33.256 49.799 1.00 51.43 197 ASP G C 1
ATOM 10831 O O . ASP G 1 197 ? -7.561 34.265 49.268 1.00 51.96 197 ASP G O 1
ATOM 10836 N N . THR G 1 198 ? -8.253 32.157 49.151 1.00 53.00 198 THR G N 1
ATOM 10837 C CA . THR G 1 198 ? -8.233 32.000 47.746 1.00 54.52 198 THR G CA 1
ATOM 10838 C C . THR G 1 198 ? -9.426 31.121 47.552 1.00 56.33 198 THR G C 1
ATOM 10839 O O . THR G 1 198 ? -9.832 30.445 48.458 1.00 56.70 198 THR G O 1
ATOM 10843 N N . PRO G 1 199 ? -10.004 31.134 46.371 1.00 57.32 199 PRO G N 1
ATOM 10844 C CA . PRO G 1 199 ? -11.157 30.304 46.111 1.00 57.90 199 PRO G CA 1
ATOM 10845 C C . PRO G 1 199 ? -10.590 29.021 45.617 1.00 58.22 199 PRO G C 1
ATOM 10846 O O . PRO G 1 199 ? -9.495 29.259 45.145 1.00 58.48 199 PRO G O 1
ATOM 10850 N N . ALA G 1 214 ? -10.127 30.488 62.403 1.00 41.35 214 ALA G N 1
ATOM 10851 C CA . ALA G 1 214 ? -10.659 30.337 63.787 1.00 40.77 214 ALA G CA 1
ATOM 10852 C C . ALA G 1 214 ? -9.900 29.256 64.541 1.00 40.44 214 ALA G C 1
ATOM 10853 O O . ALA G 1 214 ? -9.450 29.464 65.716 1.00 39.89 214 ALA G O 1
ATOM 10854 N N . SER G 1 215 ? -9.769 28.109 63.846 1.00 38.84 215 SER G N 1
ATOM 10855 C CA . SER G 1 215 ? -8.992 26.947 64.268 1.00 38.30 215 SER G CA 1
ATOM 10856 C C . SER G 1 215 ? -7.439 27.062 64.063 1.00 37.07 215 SER G C 1
ATOM 10857 O O . SER G 1 215 ? -6.671 26.336 64.685 1.00 37.98 215 SER G O 1
ATOM 10860 N N . VAL G 1 216 ? -6.969 27.915 63.169 1.00 35.24 216 VAL G N 1
ATOM 10861 C CA . VAL G 1 216 ? -5.524 28.193 63.090 1.00 33.82 216 VAL G CA 1
ATOM 10862 C C . VAL G 1 216 ? -5.014 28.895 64.365 1.00 33.16 216 VAL G C 1
ATOM 10863 O O . VAL G 1 216 ? -5.621 29.906 64.812 1.00 33.49 216 VAL G O 1
ATOM 10867 N N . PRO G 1 217 ? -3.945 28.341 64.983 1.00 31.61 217 PRO G N 1
ATOM 10868 C CA . PRO G 1 217 ? -3.501 28.854 66.282 1.00 30.82 217 PRO G CA 1
ATOM 10869 C C . PRO G 1 217 ? -2.998 30.298 66.204 1.00 31.04 217 PRO G C 1
ATOM 10870 O O . PRO G 1 217 ? -3.480 31.151 66.955 1.00 30.40 217 PRO G O 1
ATOM 10874 N N . PHE G 1 218 ? -2.028 30.567 65.329 1.00 30.72 218 PHE G N 1
ATOM 10875 C CA . PHE G 1 218 ? -1.616 31.934 65.105 1.00 30.09 218 PHE G CA 1
ATOM 10876 C C . PHE G 1 218 ? -0.898 32.169 63.793 1.00 30.35 218 PHE G C 1
ATOM 10877 O O . PHE G 1 218 ? 0.146 31.566 63.527 1.00 29.66 218 PHE G O 1
ATOM 10885 N N . PRO G 1 219 ? -1.420 33.098 62.986 1.00 30.37 219 PRO G N 1
ATOM 10886 C CA . PRO G 1 219 ? -2.548 33.967 63.303 1.00 30.81 219 PRO G CA 1
ATOM 10887 C C . PRO G 1 219 ? -3.855 33.237 63.080 1.00 31.33 219 PRO G C 1
ATOM 10888 O O . PRO G 1 219 ? -3.940 32.442 62.173 1.00 30.79 219 PRO G O 1
ATOM 10892 N N . PRO G 1 220 ? -4.883 33.527 63.901 1.00 32.57 220 PRO G N 1
ATOM 10893 C CA . PRO G 1 220 ? -6.132 32.779 63.796 1.00 32.75 220 PRO G CA 1
ATOM 10894 C C . PRO G 1 220 ? -7.043 33.367 62.703 1.00 33.78 220 PRO G C 1
ATOM 10895 O O . PRO G 1 220 ? -7.985 34.086 63.000 1.00 34.61 220 PRO G O 1
ATOM 10899 N N . ARG G 1 221 ? -6.755 33.027 61.446 1.00 35.07 221 ARG G N 1
ATOM 10900 C CA . ARG G 1 221 ? -7.379 33.618 60.267 1.00 35.30 221 ARG G CA 1
ATOM 10901 C C . ARG G 1 221 ? -6.817 32.943 59.002 1.00 36.57 221 ARG G C 1
ATOM 10902 O O . ARG G 1 221 ? -5.675 32.436 58.995 1.00 36.67 221 ARG G O 1
ATOM 10910 N N . LEU G 1 222 ? -7.592 33.004 57.923 1.00 36.66 222 LEU G N 1
ATOM 10911 C CA . LEU G 1 222 ? -7.098 32.680 56.591 1.00 37.54 222 LEU G CA 1
ATOM 10912 C C . LEU G 1 222 ? -5.813 33.409 56.281 1.00 36.54 222 LEU G C 1
ATOM 10913 O O . LEU G 1 222 ? -5.673 34.589 56.559 1.00 37.11 222 LEU G O 1
ATOM 10918 N N . GLY G 1 223 ? -4.868 32.706 55.694 1.00 36.19 223 GLY G N 1
ATOM 10919 C CA . GLY G 1 223 ? -3.692 33.385 55.116 1.00 35.93 223 GLY G CA 1
ATOM 10920 C C . GLY G 1 223 ? -4.068 34.322 53.973 1.00 35.50 223 GLY G C 1
ATOM 10921 O O . GLY G 1 223 ? -5.065 34.096 53.277 1.00 35.59 223 GLY G O 1
ATOM 10922 N N . ARG G 1 224 ? -3.286 35.378 53.769 1.00 35.10 224 ARG G N 1
ATOM 10923 C CA . ARG G 1 224 ? -3.471 36.183 52.579 1.00 34.83 224 ARG G CA 1
ATOM 10924 C C . ARG G 1 224 ? -2.527 35.620 51.527 1.00 34.69 224 ARG G C 1
ATOM 10925 O O . ARG G 1 224 ? -1.369 35.233 51.838 1.00 34.52 224 ARG G O 1
ATOM 10933 N N . ALA G 1 225 ? -3.029 35.539 50.294 1.00 33.46 225 ALA G N 1
ATOM 10934 C CA . ALA G 1 225 ? -2.260 34.981 49.221 1.00 32.59 225 ALA G CA 1
ATOM 10935 C C . ALA G 1 225 ? -0.946 35.735 49.105 1.00 32.51 225 ALA G C 1
ATOM 10936 O O . ALA G 1 225 ? 0.060 35.126 48.726 1.00 33.60 225 ALA G O 1
ATOM 10938 N N . GLU G 1 226 ? -0.949 37.032 49.461 1.00 31.46 226 GLU G N 1
ATOM 10939 C CA . GLU G 1 226 ? 0.233 37.896 49.396 1.00 31.15 226 GLU G CA 1
ATOM 10940 C C . GLU G 1 226 ? 1.342 37.324 50.334 1.00 30.96 226 GLU G C 1
ATOM 10941 O O . GLU G 1 226 ? 2.548 37.500 50.086 1.00 30.82 226 GLU G O 1
ATOM 10943 N N . GLU G 1 227 ? 0.947 36.620 51.393 1.00 28.97 227 GLU G N 1
ATOM 10944 C CA . GLU G 1 227 ? 1.997 36.075 52.263 1.00 28.75 227 GLU G CA 1
ATOM 10945 C C . GLU G 1 227 ? 2.706 34.847 51.639 1.00 27.72 227 GLU G C 1
ATOM 10946 O O . GLU G 1 227 ? 3.885 34.615 51.864 1.00 26.30 227 GLU G O 1
ATOM 10952 N N . TYR G 1 228 ? 1.997 34.120 50.784 1.00 27.15 228 TYR G N 1
ATOM 10953 C CA . TYR G 1 228 ? 2.614 33.092 50.014 1.00 27.76 228 TYR G CA 1
ATOM 10954 C C . TYR G 1 228 ? 3.680 33.696 49.074 1.00 28.80 228 TYR G C 1
ATOM 10955 O O . TYR G 1 228 ? 4.866 33.270 49.091 1.00 30.32 228 TYR G O 1
ATOM 10964 N N . ALA G 1 229 ? 3.305 34.713 48.284 1.00 27.74 229 ALA G N 1
ATOM 10965 C CA . ALA G 1 229 ? 4.232 35.234 47.277 1.00 26.95 229 ALA G CA 1
ATOM 10966 C C . ALA G 1 229 ? 5.441 35.785 47.996 1.00 26.48 229 ALA G C 1
ATOM 10967 O O . ALA G 1 229 ? 6.540 35.733 47.452 1.00 27.29 229 ALA G O 1
ATOM 10969 N N . ALA G 1 230 ? 5.231 36.284 49.224 1.00 25.76 230 ALA G N 1
ATOM 10970 C CA . ALA G 1 230 ? 6.339 36.689 50.144 1.00 25.67 230 ALA G CA 1
ATOM 10971 C C . ALA G 1 230 ? 7.327 35.567 50.427 1.00 25.25 230 ALA G C 1
ATOM 10972 O O . ALA G 1 230 ? 8.558 35.773 50.297 1.00 28.07 230 ALA G O 1
ATOM 10974 N N . LEU G 1 231 ? 6.841 34.363 50.743 1.00 24.41 231 LEU G N 1
ATOM 10975 C CA . LEU G 1 231 ? 7.761 33.219 50.915 1.00 24.07 231 LEU G CA 1
ATOM 10976 C C . LEU G 1 231 ? 8.447 32.805 49.602 1.00 25.39 231 LEU G C 1
ATOM 10977 O O . LEU G 1 231 ? 9.662 32.482 49.602 1.00 23.65 231 LEU G O 1
ATOM 10982 N N . VAL G 1 232 ? 7.680 32.803 48.484 1.00 27.52 232 VAL G N 1
ATOM 10983 C CA . VAL G 1 232 ? 8.251 32.470 47.144 1.00 28.01 232 VAL G CA 1
ATOM 10984 C C . VAL G 1 232 ? 9.373 33.465 46.836 1.00 29.31 232 VAL G C 1
ATOM 10985 O O . VAL G 1 232 ? 10.430 33.072 46.351 1.00 30.17 232 VAL G O 1
ATOM 10989 N N . LYS G 1 233 ? 9.167 34.742 47.151 1.00 29.98 233 LYS G N 1
ATOM 10990 C CA . LYS G 1 233 ? 10.204 35.750 46.896 1.00 31.20 233 LYS G CA 1
ATOM 10991 C C . LYS G 1 233 ? 11.386 35.438 47.763 1.00 30.70 233 LYS G C 1
ATOM 10992 O O . LYS G 1 233 ? 12.538 35.515 47.307 1.00 31.36 233 LYS G O 1
ATOM 10998 N N . HIS G 1 234 ? 11.125 35.070 49.024 1.00 30.39 234 HIS G N 1
ATOM 10999 C CA . HIS G 1 234 ? 12.271 34.729 49.866 1.00 28.78 234 HIS G CA 1
ATOM 11000 C C . HIS G 1 234 ? 13.022 33.554 49.332 1.00 27.90 234 HIS G C 1
ATOM 11001 O O . HIS G 1 234 ? 14.240 33.542 49.370 1.00 28.15 234 HIS G O 1
ATOM 11008 N N . ILE G 1 235 ? 12.314 32.583 48.776 1.00 27.88 235 ILE G N 1
ATOM 11009 C CA . ILE G 1 235 ? 13.014 31.399 48.256 1.00 28.09 235 ILE G CA 1
ATOM 11010 C C . ILE G 1 235 ? 13.893 31.739 47.036 1.00 28.55 235 ILE G C 1
ATOM 11011 O O . ILE G 1 235 ? 14.949 31.156 46.835 1.00 27.10 235 ILE G O 1
ATOM 11016 N N . CYS G 1 236 ? 13.415 32.655 46.201 1.00 30.78 236 CYS G N 1
ATOM 11017 C CA . CYS G 1 236 ? 14.222 33.153 45.093 1.00 33.47 236 CYS G CA 1
ATOM 11018 C C . CYS G 1 236 ? 15.448 33.924 45.586 1.00 33.67 236 CYS G C 1
ATOM 11019 O O . CYS G 1 236 ? 16.489 33.888 44.955 1.00 33.15 236 CYS G O 1
ATOM 11022 N N . GLU G 1 237 ? 15.331 34.577 46.750 1.00 34.69 237 GLU G N 1
ATOM 11023 C CA . GLU G 1 237 ? 16.447 35.367 47.294 1.00 35.08 237 GLU G CA 1
ATOM 11024 C C . GLU G 1 237 ? 17.509 34.573 47.994 1.00 34.57 237 GLU G C 1
ATOM 11025 O O . GLU G 1 237 ? 18.670 34.974 47.966 1.00 35.82 237 GLU G O 1
ATOM 11031 N N . ASN G 1 238 ? 17.127 33.473 48.641 1.00 33.58 238 ASN G N 1
ATOM 11032 C CA . ASN G 1 238 ? 18.025 32.742 49.528 1.00 32.71 238 ASN G CA 1
ATOM 11033 C C . ASN G 1 238 ? 18.462 31.427 48.860 1.00 33.13 238 ASN G C 1
ATOM 11034 O O . ASN G 1 238 ? 17.646 30.534 48.613 1.00 34.03 238 ASN G O 1
ATOM 11039 N N . THR G 1 239 ? 19.752 31.323 48.562 1.00 32.21 239 THR G N 1
ATOM 11040 C CA . THR G 1 239 ? 20.281 30.328 47.676 1.00 31.55 239 THR G CA 1
ATOM 11041 C C . THR G 1 239 ? 20.340 29.007 48.444 1.00 31.82 239 THR G C 1
ATOM 11042 O O . THR G 1 239 ? 20.179 27.916 47.865 1.00 31.42 239 THR G O 1
ATOM 11054 N N . LEU G 1 241 ? 18.237 27.799 50.469 1.00 25.58 241 LEU G N 1
ATOM 11055 C CA . LEU G 1 241 ? 16.982 27.055 50.372 1.00 24.52 241 LEU G CA 1
ATOM 11056 C C . LEU G 1 241 ? 16.863 26.118 49.123 1.00 24.47 241 LEU G C 1
ATOM 11057 O O . LEU G 1 241 ? 16.690 26.580 47.979 1.00 23.53 241 LEU G O 1
ATOM 11062 N N . ASN G 1 242 ? 16.926 24.815 49.369 1.00 22.75 242 ASN G N 1
ATOM 11063 C CA . ASN G 1 242 ? 16.899 23.838 48.313 1.00 24.02 242 ASN G CA 1
ATOM 11064 C C . ASN G 1 242 ? 16.443 22.455 48.839 1.00 23.56 242 ASN G C 1
ATOM 11065 O O . ASN G 1 242 ? 16.932 22.011 49.849 1.00 23.13 242 ASN G O 1
ATOM 11070 N N . GLY G 1 243 ? 15.512 21.820 48.151 1.00 23.02 243 GLY G N 1
ATOM 11071 C CA . GLY G 1 243 ? 15.176 20.411 48.374 1.00 24.96 243 GLY G CA 1
ATOM 11072 C C . GLY G 1 243 ? 14.264 20.140 49.562 1.00 25.11 243 GLY G C 1
ATOM 11073 O O . GLY G 1 243 ? 14.260 19.046 50.115 1.00 26.21 243 GLY G O 1
ATOM 11074 N N . GLU G 1 244 ? 13.551 21.164 49.984 1.00 25.76 244 GLU G N 1
ATOM 11075 C CA . GLU G 1 244 ? 12.915 21.198 51.293 1.00 26.52 244 GLU G CA 1
ATOM 11076 C C . GLU G 1 244 ? 11.465 21.507 51.065 1.00 25.44 244 GLU G C 1
ATOM 11077 O O . GLU G 1 244 ? 11.130 22.204 50.105 1.00 26.12 244 GLU G O 1
ATOM 11083 N N . VAL G 1 245 ? 10.603 20.962 51.912 1.00 24.26 245 VAL G N 1
ATOM 11084 C CA . VAL G 1 245 ? 9.168 21.281 51.893 1.00 22.48 245 VAL G CA 1
ATOM 11085 C C . VAL G 1 245 ? 8.843 22.260 53.048 1.00 22.30 245 VAL G C 1
ATOM 11086 O O . VAL G 1 245 ? 9.183 21.952 54.154 1.00 21.20 245 VAL G O 1
ATOM 11090 N N . ILE G 1 246 ? 8.232 23.431 52.788 1.00 22.31 246 ILE G N 1
ATOM 11091 C CA . ILE G 1 246 ? 8.066 24.445 53.839 1.00 21.97 246 ILE G CA 1
ATOM 11092 C C . ILE G 1 246 ? 6.593 24.666 54.196 1.00 22.73 246 ILE G C 1
ATOM 11093 O O . ILE G 1 246 ? 5.796 25.106 53.385 1.00 22.42 246 ILE G O 1
ATOM 11098 N N . ARG G 1 247 ? 6.212 24.334 55.428 1.00 24.09 247 ARG G N 1
ATOM 11099 C CA . ARG G 1 247 ? 4.831 24.569 55.875 1.00 23.70 247 ARG G CA 1
ATOM 11100 C C . ARG G 1 247 ? 4.592 26.041 56.131 1.00 23.20 247 ARG G C 1
ATOM 11101 O O . ARG G 1 247 ? 5.340 26.685 56.861 1.00 21.50 247 ARG G O 1
ATOM 11109 N N . LEU G 1 248 ? 3.492 26.531 55.576 1.00 23.51 248 LEU G N 1
ATOM 11110 C CA . LEU G 1 248 ? 3.091 27.925 55.689 1.00 24.70 248 LEU G CA 1
ATOM 11111 C C . LEU G 1 248 ? 1.624 27.915 56.143 1.00 24.83 248 LEU G C 1
ATOM 11112 O O . LEU G 1 248 ? 0.670 28.015 55.320 1.00 24.51 248 LEU G O 1
ATOM 11117 N N . ASP G 1 249 ? 1.426 27.729 57.443 1.00 25.12 249 ASP G N 1
ATOM 11118 C CA . ASP G 1 249 ? 0.100 27.309 57.906 1.00 24.85 249 ASP G CA 1
ATOM 11119 C C . ASP G 1 249 ? -0.370 27.880 59.245 1.00 25.07 249 ASP G C 1
ATOM 11120 O O . ASP G 1 249 ? -1.389 27.444 59.790 1.00 25.83 249 ASP G O 1
ATOM 11125 N N . GLY G 1 250 ? 0.376 28.832 59.792 1.00 24.75 250 GLY G N 1
ATOM 11126 C CA . GLY G 1 250 ? 0.075 29.385 61.130 1.00 25.59 250 GLY G CA 1
ATOM 11127 C C . GLY G 1 250 ? 0.047 28.331 62.226 1.00 26.94 250 GLY G C 1
ATOM 11128 O O . GLY G 1 250 ? -0.651 28.483 63.199 1.00 26.66 250 GLY G O 1
ATOM 11129 N N . ALA G 1 251 ? 0.794 27.236 62.030 1.00 28.03 251 ALA G N 1
ATOM 11130 C CA . ALA G 1 251 ? 0.888 26.149 62.980 1.00 28.82 251 ALA G CA 1
ATOM 11131 C C . ALA G 1 251 ? -0.357 25.291 63.077 1.00 28.66 251 ALA G C 1
ATOM 11132 O O . ALA G 1 251 ? -0.508 24.509 63.995 1.00 28.76 251 ALA G O 1
ATOM 11134 N N . LEU G 1 252 ? -1.217 25.373 62.085 1.00 29.51 252 LEU G N 1
ATOM 11135 C CA . LEU G 1 252 ? -2.365 24.500 62.044 1.00 29.26 252 LEU G CA 1
ATOM 11136 C C . LEU G 1 252 ? -1.966 23.052 61.797 1.00 30.38 252 LEU G C 1
ATOM 11137 O O . LEU G 1 252 ? -1.018 22.798 61.045 1.00 31.55 252 LEU G O 1
ATOM 11142 N N . ARG G 1 253 ? -2.676 22.128 62.456 1.00 31.26 253 ARG G N 1
ATOM 11143 C CA . ARG G 1 253 ? -2.691 20.684 62.160 1.00 33.16 253 ARG G CA 1
ATOM 11144 C C . ARG G 1 253 ? -4.177 20.182 62.028 1.00 35.66 253 ARG G C 1
ATOM 11145 O O . ARG G 1 253 ? -5.020 20.466 62.911 1.00 35.73 253 ARG G O 1
ATOM 11161 N N . GLN H 1 4 ? 19.437 5.231 -52.480 1.00 67.20 4 GLN H N 1
ATOM 11162 C CA . GLN H 1 4 ? 18.818 4.839 -51.168 1.00 67.29 4 GLN H CA 1
ATOM 11163 C C . GLN H 1 4 ? 19.482 5.515 -49.953 1.00 67.18 4 GLN H C 1
ATOM 11164 O O . GLN H 1 4 ? 20.703 5.769 -49.933 1.00 66.93 4 GLN H O 1
ATOM 11166 N N . LEU H 1 5 ? 18.672 5.777 -48.928 1.00 66.56 5 LEU H N 1
ATOM 11167 C CA . LEU H 1 5 ? 19.146 6.473 -47.727 1.00 65.94 5 LEU H CA 1
ATOM 11168 C C . LEU H 1 5 ? 19.810 5.567 -46.648 1.00 65.63 5 LEU H C 1
ATOM 11169 O O . LEU H 1 5 ? 20.537 6.074 -45.767 1.00 65.22 5 LEU H O 1
ATOM 11171 N N . LYS H 1 6 ? 19.568 4.245 -46.744 1.00 64.78 6 LYS H N 1
ATOM 11172 C CA . LYS H 1 6 ? 20.095 3.213 -45.812 1.00 64.16 6 LYS H CA 1
ATOM 11173 C C . LYS H 1 6 ? 21.603 3.303 -45.448 1.00 63.74 6 LYS H C 1
ATOM 11174 O O . LYS H 1 6 ? 22.472 3.310 -46.339 1.00 63.65 6 LYS H O 1
ATOM 11176 N N . SER H 1 7 ? 21.896 3.377 -44.140 1.00 62.53 7 SER H N 1
ATOM 11177 C CA . SER H 1 7 ? 23.290 3.385 -43.600 1.00 61.37 7 SER H CA 1
ATOM 11178 C C . SER H 1 7 ? 24.140 4.632 -43.926 1.00 59.77 7 SER H C 1
ATOM 11179 O O . SER H 1 7 ? 25.374 4.608 -43.767 1.00 59.33 7 SER H O 1
ATOM 11182 N N . ARG H 1 8 ? 23.470 5.700 -44.384 1.00 57.56 8 ARG H N 1
ATOM 11183 C CA . ARG H 1 8 ? 24.103 6.992 -44.675 1.00 54.90 8 ARG H CA 1
ATOM 11184 C C . ARG H 1 8 ? 23.804 8.001 -43.556 1.00 52.46 8 ARG H C 1
ATOM 11185 O O . ARG H 1 8 ? 22.670 8.093 -43.074 1.00 51.23 8 ARG H O 1
ATOM 11193 N N . VAL H 1 9 ? 24.839 8.749 -43.166 1.00 50.41 9 VAL H N 1
ATOM 11194 C CA . VAL H 1 9 ? 24.796 9.699 -42.038 1.00 48.66 9 VAL H CA 1
ATOM 11195 C C . VAL H 1 9 ? 24.673 11.183 -42.425 1.00 47.62 9 VAL H C 1
ATOM 11196 O O . VAL H 1 9 ? 25.534 11.795 -43.095 1.00 45.44 9 VAL H O 1
ATOM 11200 N N . PHE H 1 10 ? 23.550 11.702 -41.949 1.00 46.81 10 PHE H N 1
ATOM 11201 C CA . PHE H 1 10 ? 23.129 13.064 -42.051 1.00 46.48 10 PHE H CA 1
ATOM 11202 C C . PHE H 1 10 ? 23.206 13.787 -40.710 1.00 45.82 10 PHE H C 1
ATOM 11203 O O . PHE H 1 10 ? 22.804 13.249 -39.682 1.00 45.20 10 PHE H O 1
ATOM 11211 N N . ILE H 1 11 ? 23.729 15.015 -40.739 1.00 45.27 11 ILE H N 1
ATOM 11212 C CA . ILE H 1 11 ? 23.485 15.992 -39.671 1.00 44.10 11 ILE H CA 1
ATOM 11213 C C . ILE H 1 11 ? 22.235 16.801 -40.007 1.00 42.71 11 ILE H C 1
ATOM 11214 O O . ILE H 1 11 ? 22.123 17.286 -41.110 1.00 43.58 11 ILE H O 1
ATOM 11219 N N . VAL H 1 12 ? 21.285 16.919 -39.084 1.00 41.14 12 VAL H N 1
ATOM 11220 C CA . VAL H 1 12 ? 20.113 17.771 -39.292 1.00 39.47 12 VAL H CA 1
ATOM 11221 C C . VAL H 1 12 ? 20.105 18.929 -38.282 1.00 39.33 12 VAL H C 1
ATOM 11222 O O . VAL H 1 12 ? 20.610 18.824 -37.180 1.00 39.50 12 VAL H O 1
ATOM 11226 N N . THR H 1 13 ? 19.529 20.044 -38.680 1.00 38.22 13 THR H N 1
ATOM 11227 C CA . THR H 1 13 ? 19.616 21.246 -37.903 1.00 36.94 13 THR H CA 1
ATOM 11228 C C . THR H 1 13 ? 18.185 21.692 -37.632 1.00 36.85 13 THR H C 1
ATOM 11229 O O . THR H 1 13 ? 17.257 21.368 -38.409 1.00 36.37 13 THR H O 1
ATOM 11233 N N . GLY H 1 14 ? 17.981 22.341 -36.482 1.00 36.48 14 GLY H N 1
ATOM 11234 C CA . GLY H 1 14 ? 16.636 22.675 -36.006 1.00 37.09 14 GLY H CA 1
ATOM 11235 C C . GLY H 1 14 ? 15.857 21.381 -35.810 1.00 37.89 14 GLY H C 1
ATOM 11236 O O . GLY H 1 14 ? 14.646 21.336 -36.053 1.00 36.74 14 GLY H O 1
ATOM 11237 N N . ALA H 1 15 ? 16.580 20.341 -35.369 1.00 39.10 15 ALA H N 1
ATOM 11238 C CA . ALA H 1 15 ? 16.070 18.973 -35.329 1.00 41.15 15 ALA H CA 1
ATOM 11239 C C . ALA H 1 15 ? 14.883 18.773 -34.433 1.00 42.29 15 ALA H C 1
ATOM 11240 O O . ALA H 1 15 ? 14.146 17.806 -34.631 1.00 42.95 15 ALA H O 1
ATOM 11242 N N . SER H 1 16 ? 14.689 19.679 -33.474 1.00 42.83 16 SER H N 1
ATOM 11243 C CA . SER H 1 16 ? 13.756 19.415 -32.399 1.00 44.90 16 SER H CA 1
ATOM 11244 C C . SER H 1 16 ? 12.309 19.540 -32.774 1.00 45.36 16 SER H C 1
ATOM 11245 O O . SER H 1 16 ? 11.508 18.849 -32.179 1.00 46.11 16 SER H O 1
ATOM 11248 N N . SER H 1 17 ? 11.946 20.456 -33.678 1.00 44.98 17 SER H N 1
ATOM 11249 C CA . SER H 1 17 ? 10.543 20.522 -34.091 1.00 44.91 17 SER H CA 1
ATOM 11250 C C . SER H 1 17 ? 10.397 21.033 -35.519 1.00 43.68 17 SER H C 1
ATOM 11251 O O . SER H 1 17 ? 11.386 21.113 -36.239 1.00 43.84 17 SER H O 1
ATOM 11254 N N . GLY H 1 18 ? 9.168 21.385 -35.889 1.00 42.48 18 GLY H N 1
ATOM 11255 C CA . GLY H 1 18 ? 8.852 21.860 -37.216 1.00 41.57 18 GLY H CA 1
ATOM 11256 C C . GLY H 1 18 ? 9.520 21.001 -38.293 1.00 41.23 18 GLY H C 1
ATOM 11257 O O . GLY H 1 18 ? 9.508 19.764 -38.238 1.00 40.40 18 GLY H O 1
ATOM 11258 N N . LEU H 1 19 ? 10.171 21.648 -39.243 1.00 39.97 19 LEU H N 1
ATOM 11259 C CA . LEU H 1 19 ? 10.633 20.914 -40.396 1.00 39.55 19 LEU H CA 1
ATOM 11260 C C . LEU H 1 19 ? 11.821 20.035 -40.057 1.00 39.74 19 LEU H C 1
ATOM 11261 O O . LEU H 1 19 ? 12.001 18.950 -40.638 1.00 40.06 19 LEU H O 1
ATOM 11266 N N . GLY H 1 20 ? 12.641 20.507 -39.126 1.00 39.46 20 GLY H N 1
ATOM 11267 C CA . GLY H 1 20 ? 13.830 19.786 -38.753 1.00 39.81 20 GLY H CA 1
ATOM 11268 C C . GLY H 1 20 ? 13.517 18.395 -38.228 1.00 39.90 20 GLY H C 1
ATOM 11269 O O . GLY H 1 20 ? 14.255 17.443 -38.517 1.00 40.40 20 GLY H O 1
ATOM 11270 N N . ALA H 1 21 ? 12.432 18.285 -37.462 1.00 39.97 21 ALA H N 1
ATOM 11271 C CA . ALA H 1 21 ? 12.002 16.988 -36.900 1.00 40.27 21 ALA H CA 1
ATOM 11272 C C . ALA H 1 21 ? 11.415 16.161 -38.003 1.00 39.71 21 ALA H C 1
ATOM 11273 O O . ALA H 1 21 ? 11.763 15.005 -38.150 1.00 39.94 21 ALA H O 1
ATOM 11275 N N . ALA H 1 22 ? 10.533 16.768 -38.783 1.00 39.12 22 ALA H N 1
ATOM 11276 C CA . ALA H 1 22 ? 9.936 16.093 -39.931 1.00 39.31 22 ALA H CA 1
ATOM 11277 C C . ALA H 1 22 ? 10.987 15.482 -40.851 1.00 39.25 22 ALA H C 1
ATOM 11278 O O . ALA H 1 22 ? 10.796 14.377 -41.347 1.00 39.40 22 ALA H O 1
ATOM 11280 N N . VAL H 1 23 ? 12.104 16.187 -41.030 1.00 39.36 23 VAL H N 1
ATOM 11281 C CA . VAL H 1 23 ? 13.249 15.670 -41.791 1.00 39.78 23 VAL H CA 1
ATOM 11282 C C . VAL H 1 23 ? 13.917 14.455 -41.138 1.00 40.80 23 VAL H C 1
ATOM 11283 O O . VAL H 1 23 ? 14.029 13.396 -41.764 1.00 41.30 23 VAL H O 1
ATOM 11287 N N . THR H 1 24 ? 14.373 14.630 -39.900 1.00 42.02 24 THR H N 1
ATOM 11288 C CA . THR H 1 24 ? 14.944 13.550 -39.081 1.00 43.15 24 THR H CA 1
ATOM 11289 C C . THR H 1 24 ? 14.019 12.317 -39.085 1.00 43.47 24 THR H C 1
ATOM 11290 O O . THR H 1 24 ? 14.490 11.204 -39.293 1.00 43.55 24 THR H O 1
ATOM 11294 N N . ARG H 1 25 ? 12.731 12.530 -38.954 1.00 43.84 25 ARG H N 1
ATOM 11295 C CA . ARG H 1 25 ? 11.794 11.458 -38.835 1.00 45.78 25 ARG H CA 1
ATOM 11296 C C . ARG H 1 25 ? 11.802 10.597 -40.065 1.00 45.98 25 ARG H C 1
ATOM 11297 O O . ARG H 1 25 ? 11.761 9.412 -39.963 1.00 46.55 25 ARG H O 1
ATOM 11313 N N . LEU H 1 27 ? 14.359 10.515 -42.440 1.00 45.92 27 LEU H N 1
ATOM 11314 C CA . LEU H 1 27 ? 15.641 9.903 -42.623 1.00 47.52 27 LEU H CA 1
ATOM 11315 C C . LEU H 1 27 ? 15.697 8.593 -41.805 1.00 48.88 27 LEU H C 1
ATOM 11316 O O . LEU H 1 27 ? 16.277 7.610 -42.206 1.00 49.22 27 LEU H O 1
ATOM 11321 N N . ALA H 1 28 ? 15.119 8.621 -40.621 1.00 49.82 28 ALA H N 1
ATOM 11322 C CA . ALA H 1 28 ? 15.038 7.447 -39.793 1.00 50.36 28 ALA H CA 1
ATOM 11323 C C . ALA H 1 28 ? 14.217 6.383 -40.507 1.00 51.03 28 ALA H C 1
ATOM 11324 O O . ALA H 1 28 ? 14.620 5.271 -40.588 1.00 50.70 28 ALA H O 1
ATOM 11326 N N . GLN H 1 29 ? 13.151 6.779 -41.162 1.00 52.66 29 GLN H N 1
ATOM 11327 C CA . GLN H 1 29 ? 12.168 5.894 -41.761 1.00 54.26 29 GLN H CA 1
ATOM 11328 C C . GLN H 1 29 ? 12.937 5.096 -42.770 1.00 54.52 29 GLN H C 1
ATOM 11329 O O . GLN H 1 29 ? 12.610 3.970 -43.020 1.00 54.57 29 GLN H O 1
ATOM 11335 N N . GLU H 1 30 ? 13.880 5.748 -43.424 1.00 54.36 30 GLU H N 1
ATOM 11336 C CA . GLU H 1 30 ? 14.701 5.160 -44.449 1.00 54.27 30 GLU H CA 1
ATOM 11337 C C . GLU H 1 30 ? 15.925 4.380 -44.024 1.00 53.92 30 GLU H C 1
ATOM 11338 O O . GLU H 1 30 ? 16.630 3.889 -44.873 1.00 54.12 30 GLU H O 1
ATOM 11344 N N . GLY H 1 31 ? 16.190 4.272 -42.736 1.00 53.26 31 GLY H N 1
ATOM 11345 C CA . GLY H 1 31 ? 17.309 3.466 -42.251 1.00 52.27 31 GLY H CA 1
ATOM 11346 C C . GLY H 1 31 ? 18.587 4.253 -42.137 1.00 51.61 31 GLY H C 1
ATOM 11347 O O . GLY H 1 31 ? 19.647 3.696 -41.846 1.00 51.21 31 GLY H O 1
ATOM 11348 N N . ALA H 1 32 ? 18.489 5.562 -42.352 1.00 51.39 32 ALA H N 1
ATOM 11349 C CA . ALA H 1 32 ? 19.673 6.434 -42.315 1.00 50.99 32 ALA H CA 1
ATOM 11350 C C . ALA H 1 32 ? 20.181 6.716 -40.909 1.00 50.30 32 ALA H C 1
ATOM 11351 O O . ALA H 1 32 ? 19.461 6.629 -39.952 1.00 49.38 32 ALA H O 1
ATOM 11353 N N . THR H 1 33 ? 21.439 7.080 -40.809 1.00 51.02 33 THR H N 1
ATOM 11354 C CA . THR H 1 33 ? 22.064 7.388 -39.530 1.00 51.86 33 THR H CA 1
ATOM 11355 C C . THR H 1 33 ? 21.959 8.921 -39.281 1.00 52.19 33 THR H C 1
ATOM 11356 O O . THR H 1 33 ? 22.317 9.709 -40.166 1.00 51.99 33 THR H O 1
ATOM 11360 N N . VAL H 1 34 ? 21.438 9.351 -38.115 1.00 52.34 34 VAL H N 1
ATOM 11361 C CA . VAL H 1 34 ? 21.149 10.800 -37.892 1.00 51.89 34 VAL H CA 1
ATOM 11362 C C . VAL H 1 34 ? 21.610 11.508 -36.597 1.00 51.77 34 VAL H C 1
ATOM 11363 O O . VAL H 1 34 ? 21.202 11.173 -35.493 1.00 52.31 34 VAL H O 1
ATOM 11367 N N . LEU H 1 35 ? 22.443 12.528 -36.760 1.00 51.55 35 LEU H N 1
ATOM 11368 C CA . LEU H 1 35 ? 22.795 13.418 -35.670 1.00 50.91 35 LEU H CA 1
ATOM 11369 C C . LEU H 1 35 ? 21.921 14.677 -35.736 1.00 50.39 35 LEU H C 1
ATOM 11370 O O . LEU H 1 35 ? 22.152 15.537 -36.572 1.00 50.77 35 LEU H O 1
ATOM 11375 N N . GLY H 1 36 ? 20.909 14.756 -34.867 1.00 49.87 36 GLY H N 1
ATOM 11376 C CA . GLY H 1 36 ? 19.981 15.885 -34.806 1.00 48.95 36 GLY H CA 1
ATOM 11377 C C . GLY H 1 36 ? 20.467 16.992 -33.881 1.00 49.03 36 GLY H C 1
ATOM 11378 O O . GLY H 1 36 ? 20.472 16.816 -32.661 1.00 49.73 36 GLY H O 1
ATOM 11379 N N . LEU H 1 37 ? 20.890 18.121 -34.464 1.00 48.02 37 LEU H N 1
ATOM 11380 C CA . LEU H 1 37 ? 21.420 19.254 -33.725 1.00 46.76 37 LEU H CA 1
ATOM 11381 C C . LEU H 1 37 ? 20.306 20.251 -33.432 1.00 47.17 37 LEU H C 1
ATOM 11382 O O . LEU H 1 37 ? 19.404 20.424 -34.258 1.00 46.81 37 LEU H O 1
ATOM 11387 N N . ASP H 1 38 ? 20.377 20.892 -32.258 1.00 47.52 38 ASP H N 1
ATOM 11388 C CA . ASP H 1 38 ? 19.427 21.939 -31.820 1.00 48.37 38 ASP H CA 1
ATOM 11389 C C . ASP H 1 38 ? 19.850 22.641 -30.507 1.00 48.29 38 ASP H C 1
ATOM 11390 O O . ASP H 1 38 ? 20.840 22.232 -29.873 1.00 48.78 38 ASP H O 1
ATOM 11395 N N . LEU H 1 39 ? 19.138 23.707 -30.119 1.00 48.13 39 LEU H N 1
ATOM 11396 C CA . LEU H 1 39 ? 19.347 24.341 -28.795 1.00 48.28 39 LEU H CA 1
ATOM 11397 C C . LEU H 1 39 ? 18.567 23.565 -27.716 1.00 48.64 39 LEU H C 1
ATOM 11398 O O . LEU H 1 39 ? 19.161 23.058 -26.760 1.00 48.59 39 LEU H O 1
ATOM 11403 N N . VAL H 1 55 ? 19.758 7.341 -34.781 1.00 62.06 55 VAL H N 1
ATOM 11404 C CA . VAL H 1 55 ? 19.282 8.704 -34.524 1.00 62.59 55 VAL H CA 1
ATOM 11405 C C . VAL H 1 55 ? 19.571 9.202 -33.097 1.00 62.73 55 VAL H C 1
ATOM 11406 O O . VAL H 1 55 ? 18.988 8.728 -32.134 1.00 62.83 55 VAL H O 1
ATOM 11410 N N . ARG H 1 56 ? 20.478 10.166 -32.978 1.00 62.90 56 ARG H N 1
ATOM 11411 C CA . ARG H 1 56 ? 20.779 10.798 -31.695 1.00 62.88 56 ARG H CA 1
ATOM 11412 C C . ARG H 1 56 ? 20.701 12.309 -31.774 1.00 62.60 56 ARG H C 1
ATOM 11413 O O . ARG H 1 56 ? 21.163 12.918 -32.753 1.00 63.09 56 ARG H O 1
ATOM 11421 N N . PHE H 1 57 ? 20.140 12.891 -30.717 1.00 61.42 57 PHE H N 1
ATOM 11422 C CA . PHE H 1 57 ? 19.955 14.326 -30.571 1.00 60.30 57 PHE H CA 1
ATOM 11423 C C . PHE H 1 57 ? 21.096 14.930 -29.752 1.00 59.47 57 PHE H C 1
ATOM 11424 O O . PHE H 1 57 ? 21.793 14.228 -29.004 1.00 59.11 57 PHE H O 1
ATOM 11432 N N . ARG H 1 58 ? 21.306 16.232 -29.921 1.00 58.29 58 ARG H N 1
ATOM 11433 C CA . ARG H 1 58 ? 22.442 16.894 -29.309 1.00 57.02 58 ARG H CA 1
ATOM 11434 C C . ARG H 1 58 ? 22.214 18.398 -29.241 1.00 56.44 58 ARG H C 1
ATOM 11435 O O . ARG H 1 58 ? 21.492 18.952 -30.048 1.00 56.20 58 ARG H O 1
ATOM 11443 N N . ASN H 1 59 ? 22.833 19.031 -28.251 1.00 55.93 59 ASN H N 1
ATOM 11444 C CA . ASN H 1 59 ? 22.742 20.460 -27.999 1.00 55.16 59 ASN H CA 1
ATOM 11445 C C . ASN H 1 59 ? 23.898 21.218 -28.633 1.00 54.49 59 ASN H C 1
ATOM 11446 O O . ASN H 1 59 ? 25.082 20.983 -28.329 1.00 53.47 59 ASN H O 1
ATOM 11451 N N . ALA H 1 60 ? 23.530 22.140 -29.516 1.00 53.58 60 ALA H N 1
ATOM 11452 C CA . ALA H 1 60 ? 24.491 23.019 -30.163 1.00 53.27 60 ALA H CA 1
ATOM 11453 C C . ALA H 1 60 ? 23.821 24.300 -30.669 1.00 52.56 60 ALA H C 1
ATOM 11454 O O . ALA H 1 60 ? 22.720 24.262 -31.220 1.00 51.83 60 ALA H O 1
ATOM 11456 N N . ASP H 1 61 ? 24.484 25.428 -30.419 1.00 52.38 61 ASP H N 1
ATOM 11457 C CA . ASP H 1 61 ? 24.209 26.662 -31.133 1.00 52.54 61 ASP H CA 1
ATOM 11458 C C . ASP H 1 61 ? 24.941 26.566 -32.470 1.00 51.21 61 ASP H C 1
ATOM 11459 O O . ASP H 1 61 ? 26.168 26.570 -32.545 1.00 50.33 61 ASP H O 1
ATOM 11464 N N . VAL H 1 62 ? 24.143 26.438 -33.516 1.00 50.56 62 VAL H N 1
ATOM 11465 C CA . VAL H 1 62 ? 24.627 26.313 -34.893 1.00 50.65 62 VAL H CA 1
ATOM 11466 C C . VAL H 1 62 ? 25.551 27.499 -35.301 1.00 50.28 62 VAL H C 1
ATOM 11467 O O . VAL H 1 62 ? 26.456 27.375 -36.149 1.00 50.49 62 VAL H O 1
ATOM 11471 N N . THR H 1 63 ? 25.319 28.620 -34.626 1.00 49.21 63 THR H N 1
ATOM 11472 C CA . THR H 1 63 ? 25.970 29.900 -34.841 1.00 48.69 63 THR H CA 1
ATOM 11473 C C . THR H 1 63 ? 27.393 29.979 -34.275 1.00 48.49 63 THR H C 1
ATOM 11474 O O . THR H 1 63 ? 28.173 30.854 -34.649 1.00 47.08 63 THR H O 1
ATOM 11478 N N . ASN H 1 64 ? 27.711 29.042 -33.386 1.00 48.44 64 ASN H N 1
ATOM 11479 C CA . ASN H 1 64 ? 28.941 29.066 -32.611 1.00 48.74 64 ASN H CA 1
ATOM 11480 C C . ASN H 1 64 ? 29.964 28.130 -33.208 1.00 49.14 64 ASN H C 1
ATOM 11481 O O . ASN H 1 64 ? 29.651 26.954 -33.447 1.00 49.11 64 ASN H O 1
ATOM 11486 N N . GLU H 1 65 ? 31.180 28.644 -33.429 1.00 49.48 65 GLU H N 1
ATOM 11487 C CA . GLU H 1 65 ? 32.279 27.875 -34.033 1.00 50.87 65 GLU H CA 1
ATOM 11488 C C . GLU H 1 65 ? 32.635 26.614 -33.237 1.00 51.22 65 GLU H C 1
ATOM 11489 O O . GLU H 1 65 ? 32.907 25.568 -33.839 1.00 51.45 65 GLU H O 1
ATOM 11495 N N . ALA H 1 66 ? 32.606 26.707 -31.900 1.00 51.74 66 ALA H N 1
ATOM 11496 C CA . ALA H 1 66 ? 32.975 25.570 -31.030 1.00 51.97 66 ALA H CA 1
ATOM 11497 C C . ALA H 1 66 ? 31.910 24.497 -31.022 1.00 52.02 66 ALA H C 1
ATOM 11498 O O . ALA H 1 66 ? 32.199 23.336 -31.308 1.00 51.53 66 ALA H O 1
ATOM 11500 N N . ASP H 1 67 ? 30.681 24.889 -30.716 1.00 52.53 67 ASP H N 1
ATOM 11501 C CA . ASP H 1 67 ? 29.553 23.970 -30.738 1.00 53.66 67 ASP H CA 1
ATOM 11502 C C . ASP H 1 67 ? 29.417 23.197 -32.062 1.00 54.66 67 ASP H C 1
ATOM 11503 O O . ASP H 1 67 ? 28.730 22.159 -32.111 1.00 55.26 67 ASP H O 1
ATOM 11508 N N . ALA H 1 68 ? 30.017 23.720 -33.135 1.00 55.06 68 ALA H N 1
ATOM 11509 C CA . ALA H 1 68 ? 29.751 23.219 -34.473 1.00 55.68 68 ALA H CA 1
ATOM 11510 C C . ALA H 1 68 ? 30.718 22.099 -34.696 1.00 56.50 68 ALA H C 1
ATOM 11511 O O . ALA H 1 68 ? 30.325 20.990 -35.033 1.00 56.37 68 ALA H O 1
ATOM 11513 N N . THR H 1 69 ? 31.990 22.418 -34.499 1.00 57.70 69 THR H N 1
ATOM 11514 C CA . THR H 1 69 ? 33.069 21.442 -34.471 1.00 59.25 69 THR H CA 1
ATOM 11515 C C . THR H 1 69 ? 32.797 20.301 -33.472 1.00 60.04 69 THR H C 1
ATOM 11516 O O . THR H 1 69 ? 32.881 19.124 -33.829 1.00 60.09 69 THR H O 1
ATOM 11520 N N . ALA H 1 70 ? 32.447 20.668 -32.239 1.00 60.87 70 ALA H N 1
ATOM 11521 C CA . ALA H 1 70 ? 31.935 19.726 -31.236 1.00 61.35 70 ALA H CA 1
ATOM 11522 C C . ALA H 1 70 ? 31.137 18.633 -31.925 1.00 61.43 70 ALA H C 1
ATOM 11523 O O . ALA H 1 70 ? 31.437 17.441 -31.790 1.00 61.48 70 ALA H O 1
ATOM 11525 N N . ALA H 1 71 ? 30.138 19.075 -32.685 1.00 61.22 71 ALA H N 1
ATOM 11526 C CA . ALA H 1 71 ? 29.178 18.202 -33.320 1.00 61.45 71 ALA H CA 1
ATOM 11527 C C . ALA H 1 71 ? 29.742 17.470 -34.551 1.00 61.51 71 ALA H C 1
ATOM 11528 O O . ALA H 1 71 ? 29.266 16.394 -34.909 1.00 61.29 71 ALA H O 1
ATOM 11530 N N . LEU H 1 72 ? 30.766 18.050 -35.173 1.00 61.98 72 LEU H N 1
ATOM 11531 C CA . LEU H 1 72 ? 31.488 17.391 -36.278 1.00 62.49 72 LEU H CA 1
ATOM 11532 C C . LEU H 1 72 ? 32.564 16.435 -35.784 1.00 62.37 72 LEU H C 1
ATOM 11533 O O . LEU H 1 72 ? 32.936 15.506 -36.503 1.00 62.39 72 LEU H O 1
ATOM 11538 N N . ALA H 1 73 ? 33.104 16.704 -34.594 1.00 62.25 73 ALA H N 1
ATOM 11539 C CA . ALA H 1 73 ? 34.026 15.777 -33.946 1.00 62.07 73 ALA H CA 1
ATOM 11540 C C . ALA H 1 73 ? 33.213 14.595 -33.438 1.00 61.82 73 ALA H C 1
ATOM 11541 O O . ALA H 1 73 ? 33.588 13.453 -33.621 1.00 61.52 73 ALA H O 1
ATOM 11543 N N . PHE H 1 74 ? 32.074 14.887 -32.834 1.00 61.95 74 PHE H N 1
ATOM 11544 C CA . PHE H 1 74 ? 31.208 13.852 -32.383 1.00 62.29 74 PHE H CA 1
ATOM 11545 C C . PHE H 1 74 ? 30.572 13.110 -33.536 1.00 62.81 74 PHE H C 1
ATOM 11546 O O . PHE H 1 74 ? 30.073 12.001 -33.354 1.00 62.88 74 PHE H O 1
ATOM 11554 N N . ALA H 1 75 ? 30.570 13.712 -34.719 1.00 63.17 75 ALA H N 1
ATOM 11555 C CA . ALA H 1 75 ? 29.992 13.036 -35.875 1.00 63.53 75 ALA H CA 1
ATOM 11556 C C . ALA H 1 75 ? 30.961 11.995 -36.422 1.00 63.77 75 ALA H C 1
ATOM 11557 O O . ALA H 1 75 ? 30.570 10.867 -36.656 1.00 63.35 75 ALA H O 1
ATOM 11559 N N . LYS H 1 76 ? 32.218 12.397 -36.616 1.00 64.66 76 LYS H N 1
ATOM 11560 C CA . LYS H 1 76 ? 33.294 11.532 -37.119 1.00 65.50 76 LYS H CA 1
ATOM 11561 C C . LYS H 1 76 ? 33.564 10.346 -36.176 1.00 66.15 76 LYS H C 1
ATOM 11562 O O . LYS H 1 76 ? 33.804 9.217 -36.638 1.00 65.85 76 LYS H O 1
ATOM 11564 N N . GLN H 1 77 ? 33.518 10.610 -34.863 1.00 66.39 77 GLN H N 1
ATOM 11565 C CA . GLN H 1 77 ? 33.741 9.568 -33.857 1.00 66.71 77 GLN H CA 1
ATOM 11566 C C . GLN H 1 77 ? 32.529 8.619 -33.745 1.00 66.27 77 GLN H C 1
ATOM 11567 O O . GLN H 1 77 ? 32.592 7.489 -34.205 1.00 66.20 77 GLN H O 1
ATOM 11569 N N . GLU H 1 78 ? 31.427 9.080 -33.165 1.00 66.19 78 GLU H N 1
ATOM 11570 C CA . GLU H 1 78 ? 30.264 8.211 -32.955 1.00 66.30 78 GLU H CA 1
ATOM 11571 C C . GLU H 1 78 ? 29.767 7.491 -34.221 1.00 66.30 78 GLU H C 1
ATOM 11572 O O . GLU H 1 78 ? 29.248 6.369 -34.116 1.00 66.06 78 GLU H O 1
ATOM 11574 N N . PHE H 1 79 ? 29.982 8.105 -35.396 1.00 66.14 79 PHE H N 1
ATOM 11575 C CA . PHE H 1 79 ? 29.429 7.619 -36.678 1.00 65.98 79 PHE H CA 1
ATOM 11576 C C . PHE H 1 79 ? 30.410 7.277 -37.791 1.00 65.66 79 PHE H C 1
ATOM 11577 O O . PHE H 1 79 ? 30.042 6.572 -38.741 1.00 65.59 79 PHE H O 1
ATOM 11585 N N . GLY H 1 80 ? 31.636 7.782 -37.704 1.00 65.33 80 GLY H N 1
ATOM 11586 C CA . GLY H 1 80 ? 32.625 7.497 -38.745 1.00 64.91 80 GLY H CA 1
ATOM 11587 C C . GLY H 1 80 ? 32.713 8.564 -39.818 1.00 64.72 80 GLY H C 1
ATOM 11588 O O . GLY H 1 80 ? 33.720 9.272 -39.888 1.00 65.47 80 GLY H O 1
ATOM 11589 N N . HIS H 1 81 ? 31.663 8.681 -40.641 1.00 63.90 81 HIS H N 1
ATOM 11590 C CA . HIS H 1 81 ? 31.639 9.579 -41.812 1.00 63.42 81 HIS H CA 1
ATOM 11591 C C . HIS H 1 81 ? 30.290 10.318 -42.005 1.00 62.00 81 HIS H C 1
ATOM 11592 O O . HIS H 1 81 ? 29.240 9.861 -41.514 1.00 62.52 81 HIS H O 1
ATOM 11599 N N . VAL H 1 82 ? 30.333 11.438 -42.741 1.00 59.40 82 VAL H N 1
ATOM 11600 C CA . VAL H 1 82 ? 29.167 12.305 -42.972 1.00 56.74 82 VAL H CA 1
ATOM 11601 C C . VAL H 1 82 ? 28.851 12.467 -44.455 1.00 55.36 82 VAL H C 1
ATOM 11602 O O . VAL H 1 82 ? 29.716 12.854 -45.249 1.00 54.98 82 VAL H O 1
ATOM 11606 N N . HIS H 1 83 ? 27.602 12.196 -44.820 1.00 53.75 83 HIS H N 1
ATOM 11607 C CA . HIS H 1 83 ? 27.214 12.188 -46.230 1.00 52.73 83 HIS H CA 1
ATOM 11608 C C . HIS H 1 83 ? 26.148 13.235 -46.614 1.00 50.95 83 HIS H C 1
ATOM 11609 O O . HIS H 1 83 ? 25.923 13.512 -47.789 1.00 49.68 83 HIS H O 1
ATOM 11616 N N . GLY H 1 84 ? 25.501 13.808 -45.607 1.00 49.13 84 GLY H N 1
ATOM 11617 C CA . GLY H 1 84 ? 24.386 14.708 -45.832 1.00 47.14 84 GLY H CA 1
ATOM 11618 C C . GLY H 1 84 ? 24.266 15.785 -44.775 1.00 45.54 84 GLY H C 1
ATOM 11619 O O . GLY H 1 84 ? 24.604 15.568 -43.606 1.00 45.80 84 GLY H O 1
ATOM 11620 N N . LEU H 1 85 ? 23.773 16.951 -45.187 1.00 43.17 85 LEU H N 1
ATOM 11621 C CA . LEU H 1 85 ? 23.492 18.035 -44.258 1.00 40.32 85 LEU H CA 1
ATOM 11622 C C . LEU H 1 85 ? 22.172 18.686 -44.615 1.00 38.89 85 LEU H C 1
ATOM 11623 O O . LEU H 1 85 ? 21.969 19.071 -45.757 1.00 38.73 85 LEU H O 1
ATOM 11628 N N . VAL H 1 86 ? 21.272 18.806 -43.640 1.00 38.01 86 VAL H N 1
ATOM 11629 C CA . VAL H 1 86 ? 20.046 19.549 -43.832 1.00 36.42 86 VAL H CA 1
ATOM 11630 C C . VAL H 1 86 ? 19.915 20.653 -42.801 1.00 36.57 86 VAL H C 1
ATOM 11631 O O . VAL H 1 86 ? 19.814 20.416 -41.564 1.00 36.71 86 VAL H O 1
ATOM 11635 N N . ASN H 1 87 ? 19.946 21.870 -43.334 1.00 35.55 87 ASN H N 1
ATOM 11636 C CA . ASN H 1 87 ? 19.941 23.103 -42.561 1.00 35.19 87 ASN H CA 1
ATOM 11637 C C . ASN H 1 87 ? 18.497 23.568 -42.349 1.00 35.74 87 ASN H C 1
ATOM 11638 O O . ASN H 1 87 ? 17.913 24.150 -43.253 1.00 36.38 87 ASN H O 1
ATOM 11643 N N . CYS H 1 88 ? 17.912 23.252 -41.187 1.00 36.24 88 CYS H N 1
ATOM 11644 C CA . CYS H 1 88 ? 16.571 23.700 -40.792 1.00 36.48 88 CYS H CA 1
ATOM 11645 C C . CYS H 1 88 ? 16.459 24.631 -39.559 1.00 36.62 88 CYS H C 1
ATOM 11646 O O . CYS H 1 88 ? 15.352 25.016 -39.176 1.00 36.20 88 CYS H O 1
ATOM 11649 N N . ALA H 1 89 ? 17.580 24.968 -38.927 1.00 37.31 89 ALA H N 1
ATOM 11650 C CA . ALA H 1 89 ? 17.599 25.969 -37.870 1.00 39.41 89 ALA H CA 1
ATOM 11651 C C . ALA H 1 89 ? 17.348 27.355 -38.464 1.00 41.16 89 ALA H C 1
ATOM 11652 O O . ALA H 1 89 ? 18.199 27.884 -39.203 1.00 41.94 89 ALA H O 1
ATOM 11654 N N . GLY H 1 90 ? 16.196 27.945 -38.154 1.00 42.76 90 GLY H N 1
ATOM 11655 C CA . GLY H 1 90 ? 15.919 29.332 -38.544 1.00 44.31 90 GLY H CA 1
ATOM 11656 C C . GLY H 1 90 ? 14.889 29.986 -37.656 1.00 45.51 90 GLY H C 1
ATOM 11657 O O . GLY H 1 90 ? 14.319 29.327 -36.794 1.00 45.90 90 GLY H O 1
ATOM 11658 N N . THR H 1 91 ? 14.659 31.289 -37.831 1.00 46.38 91 THR H N 1
ATOM 11659 C CA . THR H 1 91 ? 13.601 31.979 -37.072 1.00 47.22 91 THR H CA 1
ATOM 11660 C C . THR H 1 91 ? 12.905 32.879 -38.033 1.00 47.13 91 THR H C 1
ATOM 11661 O O . THR H 1 91 ? 13.536 33.431 -38.937 1.00 48.19 91 THR H O 1
ATOM 11665 N N . ALA H 1 92 ? 11.613 33.057 -37.814 1.00 47.29 92 ALA H N 1
ATOM 11666 C CA . ALA H 1 92 ? 10.781 33.881 -38.663 1.00 47.21 92 ALA H CA 1
ATOM 11667 C C . ALA H 1 92 ? 10.091 35.009 -37.873 1.00 47.24 92 ALA H C 1
ATOM 11668 O O . ALA H 1 92 ? 8.859 35.112 -37.862 1.00 47.51 92 ALA H O 1
ATOM 11670 N N . PRO H 1 93 ? 10.832 35.872 -37.238 1.00 47.24 93 PRO H N 1
ATOM 11671 C CA . PRO H 1 93 ? 10.203 36.954 -36.507 1.00 47.50 93 PRO H CA 1
ATOM 11672 C C . PRO H 1 93 ? 9.576 37.968 -37.430 1.00 47.23 93 PRO H C 1
ATOM 11673 O O . PRO H 1 93 ? 9.977 38.064 -38.556 1.00 47.72 93 PRO H O 1
ATOM 11677 N N . GLY H 1 94 ? 8.580 38.688 -36.949 1.00 46.64 94 GLY H N 1
ATOM 11678 C CA . GLY H 1 94 ? 7.957 39.731 -37.724 1.00 45.45 94 GLY H CA 1
ATOM 11679 C C . GLY H 1 94 ? 8.170 41.023 -37.000 1.00 44.71 94 GLY H C 1
ATOM 11680 O O . GLY H 1 94 ? 7.997 41.071 -35.811 1.00 44.16 94 GLY H O 1
ATOM 11681 N N . GLU H 1 95 ? 8.691 42.015 -37.701 1.00 43.20 95 GLU H N 1
ATOM 11682 C CA . GLU H 1 95 ? 8.864 43.369 -37.197 1.00 41.23 95 GLU H CA 1
ATOM 11683 C C . GLU H 1 95 ? 8.848 44.356 -38.373 1.00 40.04 95 GLU H C 1
ATOM 11684 O O . GLU H 1 95 ? 9.472 44.120 -39.352 1.00 39.43 95 GLU H O 1
ATOM 11690 N N . LYS H 1 96 ? 8.242 45.507 -38.231 1.00 38.60 96 LYS H N 1
ATOM 11691 C CA . LYS H 1 96 ? 8.260 46.506 -39.263 1.00 37.23 96 LYS H CA 1
ATOM 11692 C C . LYS H 1 96 ? 9.532 47.299 -39.191 1.00 35.98 96 LYS H C 1
ATOM 11693 O O . LYS H 1 96 ? 10.069 47.461 -38.137 1.00 35.36 96 LYS H O 1
ATOM 11699 N N . ILE H 1 97 ? 10.009 47.756 -40.333 1.00 35.21 97 ILE H N 1
ATOM 11700 C CA . ILE H 1 97 ? 11.133 48.706 -40.416 1.00 35.40 97 ILE H CA 1
ATOM 11701 C C . ILE H 1 97 ? 10.904 49.952 -39.562 1.00 35.34 97 ILE H C 1
ATOM 11702 O O . ILE H 1 97 ? 11.841 50.449 -38.972 1.00 35.96 97 ILE H O 1
ATOM 11707 N N . LEU H 1 98 ? 9.660 50.425 -39.494 1.00 36.46 98 LEU H N 1
ATOM 11708 C CA . LEU H 1 98 ? 9.252 51.513 -38.585 1.00 37.76 98 LEU H CA 1
ATOM 11709 C C . LEU H 1 98 ? 8.036 51.096 -37.788 1.00 39.07 98 LEU H C 1
ATOM 11710 O O . LEU H 1 98 ? 6.928 51.139 -38.314 1.00 38.30 98 LEU H O 1
ATOM 11715 N N . GLY H 1 99 ? 8.251 50.685 -36.528 1.00 41.15 99 GLY H N 1
ATOM 11716 C CA . GLY H 1 99 ? 7.153 50.415 -35.590 1.00 43.28 99 GLY H CA 1
ATOM 11717 C C . GLY H 1 99 ? 6.677 51.690 -34.898 1.00 45.14 99 GLY H C 1
ATOM 11718 O O . GLY H 1 99 ? 7.164 52.804 -35.195 1.00 44.25 99 GLY H O 1
ATOM 11719 N N . ARG H 1 100 ? 5.736 51.530 -33.960 1.00 46.78 100 ARG H N 1
ATOM 11720 C CA . ARG H 1 100 ? 5.234 52.677 -33.202 1.00 48.43 100 ARG H CA 1
ATOM 11721 C C . ARG H 1 100 ? 6.255 53.209 -32.215 1.00 48.65 100 ARG H C 1
ATOM 11722 O O . ARG H 1 100 ? 6.379 54.412 -32.030 1.00 49.56 100 ARG H O 1
ATOM 11730 N N . SER H 1 101 ? 7.037 52.340 -31.608 1.00 48.59 101 SER H N 1
ATOM 11731 C CA . SER H 1 101 ? 8.016 52.858 -30.651 1.00 48.41 101 SER H CA 1
ATOM 11732 C C . SER H 1 101 ? 9.179 53.488 -31.390 1.00 46.88 101 SER H C 1
ATOM 11733 O O . SER H 1 101 ? 9.817 54.403 -30.881 1.00 47.09 101 SER H O 1
ATOM 11736 N N . GLY H 1 102 ? 9.398 53.017 -32.612 1.00 44.87 102 GLY H N 1
ATOM 11737 C CA . GLY H 1 102 ? 10.383 53.574 -33.510 1.00 42.35 102 GLY H CA 1
ATOM 11738 C C . GLY H 1 102 ? 10.911 52.520 -34.482 1.00 41.02 102 GLY H C 1
ATOM 11739 O O . GLY H 1 102 ? 10.257 51.497 -34.739 1.00 39.93 102 GLY H O 1
ATOM 11740 N N . PRO H 1 103 ? 12.131 52.752 -34.993 1.00 39.61 103 PRO H N 1
ATOM 11741 C CA . PRO H 1 103 ? 12.787 51.903 -35.991 1.00 38.91 103 PRO H CA 1
ATOM 11742 C C . PRO H 1 103 ? 13.083 50.494 -35.483 1.00 38.29 103 PRO H C 1
ATOM 11743 O O . PRO H 1 103 ? 13.501 50.331 -34.332 1.00 38.73 103 PRO H O 1
ATOM 11747 N N . HIS H 1 104 ? 12.864 49.499 -36.351 1.00 37.17 104 HIS H N 1
ATOM 11748 C CA . HIS H 1 104 ? 13.208 48.069 -36.128 1.00 35.88 104 HIS H CA 1
ATOM 11749 C C . HIS H 1 104 ? 14.533 47.999 -35.371 1.00 35.28 104 HIS H C 1
ATOM 11750 O O . HIS H 1 104 ? 15.462 48.698 -35.717 1.00 35.32 104 HIS H O 1
ATOM 11757 N N . ALA H 1 105 ? 14.612 47.189 -34.322 1.00 34.83 105 ALA H N 1
ATOM 11758 C CA . ALA H 1 105 ? 15.839 47.098 -33.527 1.00 35.27 105 ALA H CA 1
ATOM 11759 C C . ALA H 1 105 ? 16.958 46.491 -34.352 1.00 35.62 105 ALA H C 1
ATOM 11760 O O . ALA H 1 105 ? 16.726 45.503 -35.031 1.00 36.55 105 ALA H O 1
ATOM 11762 N N . LEU H 1 106 ? 18.159 47.059 -34.294 1.00 35.07 106 LEU H N 1
ATOM 11763 C CA . LEU H 1 106 ? 19.245 46.578 -35.106 1.00 35.48 106 LEU H CA 1
ATOM 11764 C C . LEU H 1 106 ? 19.775 45.236 -34.651 1.00 36.71 106 LEU H C 1
ATOM 11765 O O . LEU H 1 106 ? 20.103 44.392 -35.481 1.00 36.39 106 LEU H O 1
ATOM 11770 N N . ASP H 1 107 ? 19.878 45.037 -33.339 1.00 38.00 107 ASP H N 1
ATOM 11771 C CA . ASP H 1 107 ? 20.341 43.753 -32.783 1.00 38.99 107 ASP H CA 1
ATOM 11772 C C . ASP H 1 107 ? 19.405 42.592 -33.140 1.00 37.90 107 ASP H C 1
ATOM 11773 O O . ASP H 1 107 ? 19.896 41.495 -33.407 1.00 38.45 107 ASP H O 1
ATOM 11778 N N . SER H 1 108 ? 18.094 42.834 -33.125 1.00 36.78 108 SER H N 1
ATOM 11779 C CA . SER H 1 108 ? 17.066 41.874 -33.588 1.00 36.65 108 SER H CA 1
ATOM 11780 C C . SER H 1 108 ? 17.339 41.371 -35.004 1.00 36.18 108 SER H C 1
ATOM 11781 O O . SER H 1 108 ? 17.576 40.190 -35.220 1.00 35.93 108 SER H O 1
ATOM 11784 N N . PHE H 1 109 ? 17.292 42.295 -35.969 1.00 35.65 109 PHE H N 1
ATOM 11785 C CA . PHE H 1 109 ? 17.758 42.048 -37.325 1.00 34.21 109 PHE H CA 1
ATOM 11786 C C . PHE H 1 109 ? 19.100 41.266 -37.368 1.00 34.02 109 PHE H C 1
ATOM 11787 O O . PHE H 1 109 ? 19.218 40.243 -38.100 1.00 33.10 109 PHE H O 1
ATOM 11795 N N . ALA H 1 110 ? 20.087 41.726 -36.596 1.00 32.77 110 ALA H N 1
ATOM 11796 C CA . ALA H 1 110 ? 21.386 41.049 -36.559 1.00 33.89 110 ALA H CA 1
ATOM 11797 C C . ALA H 1 110 ? 21.295 39.611 -36.011 1.00 34.37 110 ALA H C 1
ATOM 11798 O O . ALA H 1 110 ? 22.104 38.736 -36.408 1.00 34.94 110 ALA H O 1
ATOM 11800 N N . ARG H 1 111 ? 20.343 39.370 -35.110 1.00 34.22 111 ARG H N 1
ATOM 11801 C CA . ARG H 1 111 ? 20.213 38.026 -34.550 1.00 35.78 111 ARG H CA 1
ATOM 11802 C C . ARG H 1 111 ? 19.580 37.121 -35.585 1.00 34.12 111 ARG H C 1
ATOM 11803 O O . ARG H 1 111 ? 19.984 36.003 -35.713 1.00 34.73 111 ARG H O 1
ATOM 11811 N N . THR H 1 112 ? 18.605 37.623 -36.324 1.00 33.20 112 THR H N 1
ATOM 11812 C CA . THR H 1 112 ? 17.926 36.832 -37.317 1.00 32.52 112 THR H CA 1
ATOM 11813 C C . THR H 1 112 ? 18.926 36.425 -38.393 1.00 32.35 112 THR H C 1
ATOM 11814 O O . THR H 1 112 ? 19.028 35.247 -38.737 1.00 33.26 112 THR H O 1
ATOM 11818 N N . VAL H 1 113 ? 19.690 37.391 -38.880 1.00 31.35 113 VAL H N 1
ATOM 11819 C CA . VAL H 1 113 ? 20.792 37.132 -39.804 1.00 29.88 113 VAL H CA 1
ATOM 11820 C C . VAL H 1 113 ? 21.721 36.003 -39.290 1.00 30.15 113 VAL H C 1
ATOM 11821 O O . VAL H 1 113 ? 22.077 35.102 -40.068 1.00 28.42 113 VAL H O 1
ATOM 11825 N N . ALA H 1 114 ? 22.073 36.027 -37.993 1.00 30.08 114 ALA H N 1
ATOM 11826 C CA . ALA H 1 114 ? 23.010 35.016 -37.410 1.00 30.49 114 ALA H CA 1
ATOM 11827 C C . ALA H 1 114 ? 22.423 33.592 -37.398 1.00 30.64 114 ALA H C 1
ATOM 11828 O O . ALA H 1 114 ? 23.072 32.652 -37.776 1.00 31.88 114 ALA H O 1
ATOM 11830 N N . VAL H 1 115 ? 21.188 33.445 -36.986 1.00 31.35 115 VAL H N 1
ATOM 11831 C CA . VAL H 1 115 ? 20.580 32.147 -36.928 1.00 33.84 115 VAL H CA 1
ATOM 11832 C C . VAL H 1 115 ? 20.408 31.621 -38.379 1.00 34.54 115 VAL H C 1
ATOM 11833 O O . VAL H 1 115 ? 20.929 30.568 -38.724 1.00 33.90 115 VAL H O 1
ATOM 11837 N N . ASN H 1 116 ? 19.665 32.383 -39.205 1.00 33.95 116 ASN H N 1
ATOM 11838 C CA . ASN H 1 116 ? 19.337 31.979 -40.550 1.00 32.90 116 ASN H CA 1
ATOM 11839 C C . ASN H 1 116 ? 20.502 31.804 -41.524 1.00 32.54 116 ASN H C 1
ATOM 11840 O O . ASN H 1 116 ? 20.553 30.803 -42.244 1.00 33.54 116 ASN H O 1
ATOM 11845 N N . LEU H 1 117 ? 21.455 32.733 -41.494 1.00 31.14 117 LEU H N 1
ATOM 11846 C CA . LEU H 1 117 ? 22.499 32.809 -42.500 1.00 29.69 117 LEU H CA 1
ATOM 11847 C C . LEU H 1 117 ? 23.919 32.477 -42.049 1.00 30.15 117 LEU H C 1
ATOM 11848 O O . LEU H 1 117 ? 24.607 31.669 -42.701 1.00 29.96 117 LEU H O 1
ATOM 11853 N N . ILE H 1 118 ? 24.380 33.096 -40.957 1.00 31.01 118 ILE H N 1
ATOM 11854 C CA . ILE H 1 118 ? 25.727 32.794 -40.487 1.00 32.16 118 ILE H CA 1
ATOM 11855 C C . ILE H 1 118 ? 25.720 31.330 -39.997 1.00 32.83 118 ILE H C 1
ATOM 11856 O O . ILE H 1 118 ? 26.647 30.592 -40.265 1.00 31.32 118 ILE H O 1
ATOM 11861 N N . GLY H 1 119 ? 24.654 30.934 -39.288 1.00 33.48 119 GLY H N 1
ATOM 11862 C CA . GLY H 1 119 ? 24.495 29.549 -38.819 1.00 33.57 119 GLY H CA 1
ATOM 11863 C C . GLY H 1 119 ? 24.542 28.534 -39.955 1.00 34.16 119 GLY H C 1
ATOM 11864 O O . GLY H 1 119 ? 25.337 27.585 -39.926 1.00 34.68 119 GLY H O 1
ATOM 11865 N N . THR H 1 120 ? 23.714 28.749 -40.975 1.00 34.22 120 THR H N 1
ATOM 11866 C CA . THR H 1 120 ? 23.741 27.914 -42.174 1.00 33.29 120 THR H CA 1
ATOM 11867 C C . THR H 1 120 ? 25.112 27.857 -42.815 1.00 32.66 120 THR H C 1
ATOM 11868 O O . THR H 1 120 ? 25.574 26.775 -43.173 1.00 33.13 120 THR H O 1
ATOM 11872 N N . PHE H 1 121 ? 25.794 28.986 -42.923 1.00 32.10 121 PHE H N 1
ATOM 11873 C CA . PHE H 1 121 ? 27.154 28.951 -43.506 1.00 32.29 121 PHE H CA 1
ATOM 11874 C C . PHE H 1 121 ? 28.188 28.201 -42.638 1.00 33.54 121 PHE H C 1
ATOM 11875 O O . PHE H 1 121 ? 29.037 27.493 -43.152 1.00 34.63 121 PHE H O 1
ATOM 11883 N N . ASN H 1 122 ? 28.120 28.362 -41.323 1.00 34.37 122 ASN H N 1
ATOM 11884 C CA . ASN H 1 122 ? 28.987 27.653 -40.380 1.00 34.82 122 ASN H CA 1
ATOM 11885 C C . ASN H 1 122 ? 28.871 26.141 -40.607 1.00 34.75 122 ASN H C 1
ATOM 11886 O O . ASN H 1 122 ? 29.844 25.461 -40.833 1.00 34.65 122 ASN H O 1
ATOM 11899 N N . ILE H 1 124 ? 27.575 24.546 -43.166 1.00 35.10 124 ILE H N 1
ATOM 11900 C CA . ILE H 1 124 ? 28.074 24.152 -44.447 1.00 34.22 124 ILE H CA 1
ATOM 11901 C C . ILE H 1 124 ? 29.613 24.037 -44.557 1.00 35.12 124 ILE H C 1
ATOM 11902 O O . ILE H 1 124 ? 30.110 23.075 -45.081 1.00 35.70 124 ILE H O 1
ATOM 11907 N N . ARG H 1 125 ? 30.363 24.998 -44.078 1.00 35.55 125 ARG H N 1
ATOM 11908 C CA . ARG H 1 125 ? 31.795 24.896 -44.183 1.00 37.05 125 ARG H CA 1
ATOM 11909 C C . ARG H 1 125 ? 32.434 23.738 -43.393 1.00 38.06 125 ARG H C 1
ATOM 11910 O O . ARG H 1 125 ? 33.369 23.145 -43.823 1.00 38.61 125 ARG H O 1
ATOM 11918 N N . LEU H 1 126 ? 31.982 23.498 -42.191 1.00 38.22 126 LEU H N 1
ATOM 11919 C CA . LEU H 1 126 ? 32.516 22.393 -41.443 1.00 39.18 126 LEU H CA 1
ATOM 11920 C C . LEU H 1 126 ? 32.157 20.996 -41.928 1.00 39.90 126 LEU H C 1
ATOM 11921 O O . LEU H 1 126 ? 33.023 20.200 -42.130 1.00 39.73 126 LEU H O 1
ATOM 11926 N N . ALA H 1 127 ? 30.875 20.763 -42.181 1.00 40.58 127 ALA H N 1
ATOM 11927 C CA . ALA H 1 127 ? 30.348 19.542 -42.790 1.00 41.88 127 ALA H CA 1
ATOM 11928 C C . ALA H 1 127 ? 31.006 19.273 -44.116 1.00 43.11 127 ALA H C 1
ATOM 11929 O O . ALA H 1 127 ? 31.303 18.128 -44.441 1.00 44.15 127 ALA H O 1
ATOM 11931 N N . ALA H 1 128 ? 31.268 20.355 -44.846 1.00 44.21 128 ALA H N 1
ATOM 11932 C CA . ALA H 1 128 ? 31.891 20.325 -46.145 1.00 44.13 128 ALA H CA 1
ATOM 11933 C C . ALA H 1 128 ? 33.168 19.581 -46.054 1.00 43.62 128 ALA H C 1
ATOM 11934 O O . ALA H 1 128 ? 33.341 18.560 -46.724 1.00 43.06 128 ALA H O 1
ATOM 11936 N N . GLU H 1 129 ? 34.069 20.129 -45.239 1.00 44.03 129 GLU H N 1
ATOM 11937 C CA . GLU H 1 129 ? 35.428 19.588 -45.050 1.00 44.43 129 GLU H CA 1
ATOM 11938 C C . GLU H 1 129 ? 35.383 18.085 -44.787 1.00 43.68 129 GLU H C 1
ATOM 11939 O O . GLU H 1 129 ? 36.213 17.349 -45.281 1.00 43.72 129 GLU H O 1
ATOM 11945 N N . VAL H 1 130 ? 34.395 17.640 -44.025 1.00 42.77 130 VAL H N 1
ATOM 11946 C CA . VAL H 1 130 ? 34.261 16.229 -43.730 1.00 43.67 130 VAL H CA 1
ATOM 11947 C C . VAL H 1 130 ? 33.745 15.383 -44.933 1.00 43.15 130 VAL H C 1
ATOM 11948 O O . VAL H 1 130 ? 34.418 14.455 -45.385 1.00 42.96 130 VAL H O 1
ATOM 11960 N N . SER H 1 132 ? 34.045 15.976 -47.777 1.00 42.25 132 SER H N 1
ATOM 11961 C CA . SER H 1 132 ? 35.123 15.968 -48.786 1.00 42.43 132 SER H CA 1
ATOM 11962 C C . SER H 1 132 ? 36.180 14.855 -48.598 1.00 43.29 132 SER H C 1
ATOM 11963 O O . SER H 1 132 ? 36.955 14.539 -49.517 1.00 42.71 132 SER H O 1
ATOM 11966 N N . GLN H 1 133 ? 36.224 14.274 -47.408 1.00 44.45 133 GLN H N 1
ATOM 11967 C CA . GLN H 1 133 ? 37.186 13.192 -47.146 1.00 45.94 133 GLN H CA 1
ATOM 11968 C C . GLN H 1 133 ? 36.599 11.772 -47.395 1.00 45.69 133 GLN H C 1
ATOM 11969 O O . GLN H 1 133 ? 37.349 10.810 -47.452 1.00 46.28 133 GLN H O 1
ATOM 11975 N N . GLY H 1 134 ? 35.275 11.663 -47.552 1.00 45.52 134 GLY H N 1
ATOM 11976 C CA . GLY H 1 134 ? 34.589 10.399 -47.839 1.00 44.80 134 GLY H CA 1
ATOM 11977 C C . GLY H 1 134 ? 34.795 9.791 -49.232 1.00 44.96 134 GLY H C 1
ATOM 11978 O O . GLY H 1 134 ? 35.529 10.329 -50.068 1.00 44.65 134 GLY H O 1
ATOM 11979 N N . GLU H 1 135 ? 34.146 8.653 -49.475 1.00 44.96 135 GLU H N 1
ATOM 11980 C CA . GLU H 1 135 ? 34.235 7.954 -50.767 1.00 45.35 135 GLU H CA 1
ATOM 11981 C C . GLU H 1 135 ? 33.120 8.351 -51.707 1.00 44.85 135 GLU H C 1
ATOM 11982 O O . GLU H 1 135 ? 31.941 8.243 -51.341 1.00 44.70 135 GLU H O 1
ATOM 11988 N N . PRO H 1 136 ? 33.479 8.757 -52.937 1.00 44.88 136 PRO H N 1
ATOM 11989 C CA . PRO H 1 136 ? 32.443 8.993 -53.921 1.00 45.61 136 PRO H CA 1
ATOM 11990 C C . PRO H 1 136 ? 31.627 7.725 -54.124 1.00 46.05 136 PRO H C 1
ATOM 11991 O O . PRO H 1 136 ? 32.166 6.622 -54.028 1.00 46.71 136 PRO H O 1
ATOM 11995 N N . ASP H 1 137 ? 30.330 7.902 -54.343 1.00 46.29 137 ASP H N 1
ATOM 11996 C CA . ASP H 1 137 ? 29.422 6.845 -54.743 1.00 46.24 137 ASP H CA 1
ATOM 11997 C C . ASP H 1 137 ? 29.567 6.633 -56.265 1.00 46.95 137 ASP H C 1
ATOM 11998 O O . ASP H 1 137 ? 30.414 7.275 -56.922 1.00 46.47 137 ASP H O 1
ATOM 12003 N N . ALA H 1 138 ? 28.727 5.776 -56.843 1.00 47.82 138 ALA H N 1
ATOM 12004 C CA . ALA H 1 138 ? 28.865 5.459 -58.276 1.00 48.67 138 ALA H CA 1
ATOM 12005 C C . ALA H 1 138 ? 28.633 6.713 -59.135 1.00 49.06 138 ALA H C 1
ATOM 12006 O O . ALA H 1 138 ? 29.306 6.919 -60.165 1.00 48.80 138 ALA H O 1
ATOM 12008 N N . ASP H 1 139 ? 27.717 7.573 -58.685 1.00 49.31 139 ASP H N 1
ATOM 12009 C CA . ASP H 1 139 ? 27.529 8.859 -59.348 1.00 49.55 139 ASP H CA 1
ATOM 12010 C C . ASP H 1 139 ? 28.645 9.907 -59.208 1.00 48.97 139 ASP H C 1
ATOM 12011 O O . ASP H 1 139 ? 28.666 10.900 -59.962 1.00 49.44 139 ASP H O 1
ATOM 12016 N N . GLY H 1 140 ? 29.586 9.681 -58.290 1.00 47.43 140 GLY H N 1
ATOM 12017 C CA . GLY H 1 140 ? 30.754 10.586 -58.134 1.00 45.48 140 GLY H CA 1
ATOM 12018 C C . GLY H 1 140 ? 30.546 11.510 -56.948 1.00 44.05 140 GLY H C 1
ATOM 12019 O O . GLY H 1 140 ? 31.353 12.413 -56.702 1.00 43.05 140 GLY H O 1
ATOM 12020 N N . GLU H 1 141 ? 29.464 11.235 -56.211 1.00 43.17 141 GLU H N 1
ATOM 12021 C CA . GLU H 1 141 ? 28.989 12.069 -55.125 1.00 43.21 141 GLU H CA 1
ATOM 12022 C C . GLU H 1 141 ? 29.477 11.662 -53.716 1.00 42.75 141 GLU H C 1
ATOM 12023 O O . GLU H 1 141 ? 29.528 10.483 -53.389 1.00 42.82 141 GLU H O 1
ATOM 12029 N N . ARG H 1 142 ? 29.802 12.651 -52.886 1.00 41.62 142 ARG H N 1
ATOM 12030 C CA . ARG H 1 142 ? 30.285 12.410 -51.522 1.00 39.95 142 ARG H CA 1
ATOM 12031 C C . ARG H 1 142 ? 29.388 13.074 -50.526 1.00 39.35 142 ARG H C 1
ATOM 12032 O O . ARG H 1 142 ? 29.460 12.802 -49.317 1.00 40.13 142 ARG H O 1
ATOM 12040 N N . GLY H 1 143 ? 28.547 13.971 -51.025 1.00 38.72 143 GLY H N 1
ATOM 12041 C CA . GLY H 1 143 ? 27.780 14.816 -50.157 1.00 37.07 143 GLY H CA 1
ATOM 12042 C C . GLY H 1 143 ? 26.615 15.496 -50.775 1.00 35.82 143 GLY H C 1
ATOM 12043 O O . GLY H 1 143 ? 26.687 15.991 -51.876 1.00 37.41 143 GLY H O 1
ATOM 12044 N N . VAL H 1 144 ? 25.532 15.538 -50.033 1.00 34.72 144 VAL H N 1
ATOM 12045 C CA . VAL H 1 144 ? 24.411 16.373 -50.384 1.00 33.67 144 VAL H CA 1
ATOM 12046 C C . VAL H 1 144 ? 24.164 17.401 -49.251 1.00 32.94 144 VAL H C 1
ATOM 12047 O O . VAL H 1 144 ? 24.136 17.013 -48.058 1.00 31.29 144 VAL H O 1
ATOM 12051 N N . ILE H 1 145 ? 24.012 18.680 -49.646 1.00 31.63 145 ILE H N 1
ATOM 12052 C CA . ILE H 1 145 ? 23.590 19.782 -48.749 1.00 31.13 145 ILE H CA 1
ATOM 12053 C C . ILE H 1 145 ? 22.304 20.509 -49.200 1.00 31.24 145 ILE H C 1
ATOM 12054 O O . ILE H 1 145 ? 22.284 21.200 -50.237 1.00 30.78 145 ILE H O 1
ATOM 12059 N N . VAL H 1 146 ? 21.257 20.343 -48.382 1.00 30.82 146 VAL H N 1
ATOM 12060 C CA . VAL H 1 146 ? 19.969 21.014 -48.486 1.00 30.21 146 VAL H CA 1
ATOM 12061 C C . VAL H 1 146 ? 19.864 22.195 -47.458 1.00 31.75 146 VAL H C 1
ATOM 12062 O O . VAL H 1 146 ? 20.066 22.011 -46.257 1.00 31.61 146 VAL H O 1
ATOM 12066 N N . ASN H 1 147 ? 19.591 23.413 -47.927 1.00 32.11 147 ASN H N 1
ATOM 12067 C CA . ASN H 1 147 ? 19.312 24.521 -47.004 1.00 31.87 147 ASN H CA 1
ATOM 12068 C C . ASN H 1 147 ? 17.850 24.942 -47.056 1.00 31.85 147 ASN H C 1
ATOM 12069 O O . ASN H 1 147 ? 17.136 24.655 -48.035 1.00 33.26 147 ASN H O 1
ATOM 12074 N N . THR H 1 148 ? 17.389 25.612 -46.030 1.00 31.13 148 THR H N 1
ATOM 12075 C CA . THR H 1 148 ? 16.070 26.178 -46.039 1.00 31.43 148 THR H CA 1
ATOM 12076 C C . THR H 1 148 ? 16.124 27.691 -46.160 1.00 31.39 148 THR H C 1
ATOM 12077 O O . THR H 1 148 ? 16.691 28.356 -45.340 1.00 32.74 148 THR H O 1
ATOM 12081 N N . ALA H 1 149 ? 15.519 28.207 -47.210 1.00 30.00 149 ALA H N 1
ATOM 12082 C CA . ALA H 1 149 ? 15.305 29.612 -47.404 1.00 28.68 149 ALA H CA 1
ATOM 12083 C C . ALA H 1 149 ? 13.857 29.804 -47.113 1.00 28.74 149 ALA H C 1
ATOM 12084 O O . ALA H 1 149 ? 13.362 29.297 -46.165 1.00 28.80 149 ALA H O 1
ATOM 12086 N N . SER H 1 150 ? 13.214 30.641 -47.882 1.00 27.61 150 SER H N 1
ATOM 12087 C CA . SER H 1 150 ? 11.806 30.893 -47.761 1.00 27.41 150 SER H CA 1
ATOM 12088 C C . SER H 1 150 ? 11.348 31.635 -48.995 1.00 27.40 150 SER H C 1
ATOM 12089 O O . SER H 1 150 ? 12.136 32.283 -49.621 1.00 27.10 150 SER H O 1
ATOM 12092 N N . ILE H 1 151 ? 10.066 31.606 -49.285 1.00 27.21 151 ILE H N 1
ATOM 12093 C CA . ILE H 1 151 ? 9.505 32.385 -50.350 1.00 27.94 151 ILE H CA 1
ATOM 12094 C C . ILE H 1 151 ? 9.563 33.861 -50.049 1.00 28.32 151 ILE H C 1
ATOM 12095 O O . ILE H 1 151 ? 9.437 34.656 -50.922 1.00 28.64 151 ILE H O 1
ATOM 12100 N N . ALA H 1 152 ? 9.722 34.207 -48.792 1.00 26.79 152 ALA H N 1
ATOM 12101 C CA . ALA H 1 152 ? 9.981 35.579 -48.400 1.00 26.63 152 ALA H CA 1
ATOM 12102 C C . ALA H 1 152 ? 11.335 36.079 -48.964 1.00 26.57 152 ALA H C 1
ATOM 12103 O O . ALA H 1 152 ? 11.585 37.255 -49.001 1.00 26.50 152 ALA H O 1
ATOM 12105 N N . ALA H 1 153 ? 12.234 35.192 -49.359 1.00 27.65 153 ALA H N 1
ATOM 12106 C CA . ALA H 1 153 ? 13.429 35.665 -50.056 1.00 28.08 153 ALA H CA 1
ATOM 12107 C C . ALA H 1 153 ? 13.103 36.356 -51.416 1.00 29.04 153 ALA H C 1
ATOM 12108 O O . ALA H 1 153 ? 13.978 36.994 -51.993 1.00 31.40 153 ALA H O 1
ATOM 12110 N N . PHE H 1 154 ? 11.898 36.176 -51.940 1.00 29.04 154 PHE H N 1
ATOM 12111 C CA . PHE H 1 154 ? 11.492 36.717 -53.236 1.00 30.30 154 PHE H CA 1
ATOM 12112 C C . PHE H 1 154 ? 10.185 37.496 -53.187 1.00 30.80 154 PHE H C 1
ATOM 12113 O O . PHE H 1 154 ? 9.944 38.264 -54.097 1.00 31.42 154 PHE H O 1
ATOM 12121 N N . ASP H 1 155 ? 9.313 37.227 -52.210 1.00 31.35 155 ASP H N 1
ATOM 12122 C CA . ASP H 1 155 ? 8.038 37.926 -52.068 1.00 33.92 155 ASP H CA 1
ATOM 12123 C C . ASP H 1 155 ? 7.878 38.491 -50.631 1.00 34.77 155 ASP H C 1
ATOM 12124 O O . ASP H 1 155 ? 6.758 38.430 -50.073 1.00 34.35 155 ASP H O 1
ATOM 12129 N N . GLY H 1 156 ? 8.965 39.027 -50.047 1.00 34.64 156 GLY H N 1
ATOM 12130 C CA . GLY H 1 156 ? 8.933 39.623 -48.693 1.00 35.33 156 GLY H CA 1
ATOM 12131 C C . GLY H 1 156 ? 7.703 40.493 -48.460 1.00 35.14 156 GLY H C 1
ATOM 12132 O O . GLY H 1 156 ? 7.432 41.379 -49.251 1.00 35.03 156 GLY H O 1
ATOM 12133 N N . GLN H 1 157 ? 6.915 40.193 -47.438 1.00 34.32 157 GLN H N 1
ATOM 12134 C CA . GLN H 1 157 ? 5.775 41.039 -47.172 1.00 35.41 157 GLN H CA 1
ATOM 12135 C C . GLN H 1 157 ? 6.175 42.111 -46.140 1.00 34.82 157 GLN H C 1
ATOM 12136 O O . GLN H 1 157 ? 7.280 42.072 -45.560 1.00 33.50 157 GLN H O 1
ATOM 12142 N N . ILE H 1 158 ? 5.295 43.089 -45.959 1.00 34.67 158 ILE H N 1
ATOM 12143 C CA . ILE H 1 158 ? 5.452 44.072 -44.902 1.00 34.25 158 ILE H CA 1
ATOM 12144 C C . ILE H 1 158 ? 5.631 43.266 -43.631 1.00 34.93 158 ILE H C 1
ATOM 12145 O O . ILE H 1 158 ? 4.844 42.372 -43.364 1.00 34.56 158 ILE H O 1
ATOM 12150 N N . GLY H 1 159 ? 6.672 43.588 -42.861 1.00 35.16 159 GLY H N 1
ATOM 12151 C CA . GLY H 1 159 ? 6.963 42.865 -41.639 1.00 34.23 159 GLY H CA 1
ATOM 12152 C C . GLY H 1 159 ? 8.197 41.977 -41.697 1.00 34.12 159 GLY H C 1
ATOM 12153 O O . GLY H 1 159 ? 8.767 41.638 -40.648 1.00 34.09 159 GLY H O 1
ATOM 12154 N N . GLN H 1 160 ? 8.618 41.589 -42.897 1.00 33.19 160 GLN H N 1
ATOM 12155 C CA . GLN H 1 160 ? 9.555 40.466 -43.001 1.00 33.88 160 GLN H CA 1
ATOM 12156 C C . GLN H 1 160 ? 10.964 40.827 -43.436 1.00 33.37 160 GLN H C 1
ATOM 12157 O O . GLN H 1 160 ? 11.667 39.958 -43.964 1.00 34.92 160 GLN H O 1
ATOM 12163 N N . ALA H 1 161 ? 11.408 42.064 -43.233 1.00 32.07 161 ALA H N 1
ATOM 12164 C CA . ALA H 1 161 ? 12.703 42.468 -43.830 1.00 31.04 161 ALA H CA 1
ATOM 12165 C C . ALA H 1 161 ? 13.891 41.634 -43.311 1.00 30.27 161 ALA H C 1
ATOM 12166 O O . ALA H 1 161 ? 14.758 41.258 -44.055 1.00 31.57 161 ALA H O 1
ATOM 12168 N N . ALA H 1 162 ? 13.907 41.317 -42.031 1.00 29.63 162 ALA H N 1
ATOM 12169 C CA . ALA H 1 162 ? 14.954 40.499 -41.444 1.00 28.82 162 ALA H CA 1
ATOM 12170 C C . ALA H 1 162 ? 14.918 39.070 -41.986 1.00 28.16 162 ALA H C 1
ATOM 12171 O O . ALA H 1 162 ? 15.939 38.493 -42.330 1.00 28.45 162 ALA H O 1
ATOM 12173 N N . TYR H 1 163 ? 13.724 38.521 -42.083 1.00 27.56 163 TYR H N 1
ATOM 12174 C CA . TYR H 1 163 ? 13.548 37.183 -42.557 1.00 28.04 163 TYR H CA 1
ATOM 12175 C C . TYR H 1 163 ? 13.858 37.137 -44.062 1.00 27.31 163 TYR H C 1
ATOM 12176 O O . TYR H 1 163 ? 14.763 36.406 -44.477 1.00 26.93 163 TYR H O 1
ATOM 12185 N N . ALA H 1 164 ? 13.180 37.964 -44.860 1.00 27.06 164 ALA H N 1
ATOM 12186 C CA . ALA H 1 164 ? 13.499 38.065 -46.288 1.00 25.68 164 ALA H CA 1
ATOM 12187 C C . ALA H 1 164 ? 14.990 38.219 -46.509 1.00 25.35 164 ALA H C 1
ATOM 12188 O O . ALA H 1 164 ? 15.568 37.417 -47.241 1.00 26.21 164 ALA H O 1
ATOM 12190 N N . ALA H 1 165 ? 15.632 39.199 -45.876 1.00 25.57 165 ALA H N 1
ATOM 12191 C CA . ALA H 1 165 ? 17.094 39.432 -46.105 1.00 25.79 165 ALA H CA 1
ATOM 12192 C C . ALA H 1 165 ? 17.938 38.207 -45.727 1.00 26.37 165 ALA H C 1
ATOM 12193 O O . ALA H 1 165 ? 18.830 37.820 -46.456 1.00 26.35 165 ALA H O 1
ATOM 12195 N N . SER H 1 166 ? 17.661 37.632 -44.563 1.00 27.31 166 SER H N 1
ATOM 12196 C CA . SER H 1 166 ? 18.286 36.385 -44.082 1.00 28.62 166 SER H CA 1
ATOM 12197 C C . SER H 1 166 ? 18.214 35.235 -45.092 1.00 28.46 166 SER H C 1
ATOM 12198 O O . SER H 1 166 ? 19.198 34.613 -45.503 1.00 27.94 166 SER H O 1
ATOM 12201 N N . LYS H 1 167 ? 16.995 34.932 -45.446 1.00 28.71 167 LYS H N 1
ATOM 12202 C CA . LYS H 1 167 ? 16.724 33.843 -46.358 1.00 30.33 167 LYS H CA 1
ATOM 12203 C C . LYS H 1 167 ? 17.146 34.124 -47.818 1.00 30.38 167 LYS H C 1
ATOM 12204 O O . LYS H 1 167 ? 17.280 33.189 -48.598 1.00 30.78 167 LYS H O 1
ATOM 12210 N N . GLY H 1 168 ? 17.310 35.402 -48.197 1.00 29.56 168 GLY H N 1
ATOM 12211 C CA . GLY H 1 168 ? 17.740 35.722 -49.527 1.00 28.02 168 GLY H CA 1
ATOM 12212 C C . GLY H 1 168 ? 19.229 35.510 -49.565 1.00 28.27 168 GLY H C 1
ATOM 12213 O O . GLY H 1 168 ? 19.779 35.112 -50.584 1.00 29.31 168 GLY H O 1
ATOM 12214 N N . GLY H 1 169 ? 19.927 35.809 -48.466 1.00 27.90 169 GLY H N 1
ATOM 12215 C CA . GLY H 1 169 ? 21.334 35.382 -48.343 1.00 25.82 169 GLY H CA 1
ATOM 12216 C C . GLY H 1 169 ? 21.508 33.872 -48.547 1.00 25.97 169 GLY H C 1
ATOM 12217 O O . GLY H 1 169 ? 22.350 33.424 -49.359 1.00 25.00 169 GLY H O 1
ATOM 12218 N N . VAL H 1 170 ? 20.697 33.073 -47.844 1.00 25.04 170 VAL H N 1
ATOM 12219 C CA . VAL H 1 170 ? 20.789 31.604 -47.979 1.00 25.02 170 VAL H CA 1
ATOM 12220 C C . VAL H 1 170 ? 20.473 31.140 -49.449 1.00 25.48 170 VAL H C 1
ATOM 12221 O O . VAL H 1 170 ? 21.197 30.320 -50.041 1.00 24.31 170 VAL H O 1
ATOM 12225 N N . ALA H 1 171 ? 19.387 31.673 -50.029 1.00 25.55 171 ALA H N 1
ATOM 12226 C CA . ALA H 1 171 ? 19.114 31.466 -51.452 1.00 24.61 171 ALA H CA 1
ATOM 12227 C C . ALA H 1 171 ? 20.373 31.836 -52.262 1.00 24.87 171 ALA H C 1
ATOM 12228 O O . ALA H 1 171 ? 20.880 31.033 -52.988 1.00 25.52 171 ALA H O 1
ATOM 12230 N N . ALA H 1 172 ? 20.896 33.043 -52.128 1.00 25.87 172 ALA H N 1
ATOM 12231 C CA . ALA H 1 172 ? 22.001 33.486 -52.981 1.00 26.28 172 ALA H CA 1
ATOM 12232 C C . ALA H 1 172 ? 23.257 32.626 -52.839 1.00 26.97 172 ALA H C 1
ATOM 12233 O O . ALA H 1 172 ? 24.038 32.431 -53.796 1.00 28.47 172 ALA H O 1
ATOM 12235 N N . LEU H 1 173 ? 23.480 32.129 -51.638 1.00 27.59 173 LEU H N 1
ATOM 12236 C CA . LEU H 1 173 ? 24.658 31.293 -51.326 1.00 27.96 173 LEU H CA 1
ATOM 12237 C C . LEU H 1 173 ? 24.697 29.975 -52.133 1.00 27.04 173 LEU H C 1
ATOM 12238 O O . LEU H 1 173 ? 25.764 29.442 -52.425 1.00 24.77 173 LEU H O 1
ATOM 12243 N N . THR H 1 174 ? 23.516 29.482 -52.499 1.00 26.92 174 THR H N 1
ATOM 12244 C CA . THR H 1 174 ? 23.392 28.144 -53.033 1.00 27.97 174 THR H CA 1
ATOM 12245 C C . THR H 1 174 ? 24.310 27.846 -54.212 1.00 28.81 174 THR H C 1
ATOM 12246 O O . THR H 1 174 ? 25.039 26.839 -54.210 1.00 29.86 174 THR H O 1
ATOM 12250 N N . LEU H 1 175 ? 24.302 28.730 -55.198 1.00 28.34 175 LEU H N 1
ATOM 12251 C CA . LEU H 1 175 ? 25.010 28.462 -56.416 1.00 27.28 175 LEU H CA 1
ATOM 12252 C C . LEU H 1 175 ? 26.536 28.599 -56.309 1.00 27.16 175 LEU H C 1
ATOM 12253 O O . LEU H 1 175 ? 27.245 27.783 -56.879 1.00 25.94 175 LEU H O 1
ATOM 12258 N N . PRO H 1 176 ? 27.064 29.638 -55.616 1.00 27.56 176 PRO H N 1
ATOM 12259 C CA . PRO H 1 176 ? 28.534 29.608 -55.451 1.00 28.41 176 PRO H CA 1
ATOM 12260 C C . PRO H 1 176 ? 29.021 28.472 -54.529 1.00 29.24 176 PRO H C 1
ATOM 12261 O O . PRO H 1 176 ? 30.116 27.979 -54.725 1.00 30.47 176 PRO H O 1
ATOM 12265 N N . ALA H 1 177 ? 28.211 28.041 -53.559 1.00 28.92 177 ALA H N 1
ATOM 12266 C CA . ALA H 1 177 ? 28.535 26.830 -52.812 1.00 29.08 177 ALA H CA 1
ATOM 12267 C C . ALA H 1 177 ? 28.544 25.584 -53.722 1.00 29.61 177 ALA H C 1
ATOM 12268 O O . ALA H 1 177 ? 29.532 24.811 -53.723 1.00 30.50 177 ALA H O 1
ATOM 12270 N N . ALA H 1 178 ? 27.497 25.413 -54.533 1.00 28.90 178 ALA H N 1
ATOM 12271 C CA . ALA H 1 178 ? 27.453 24.292 -55.494 1.00 29.04 178 ALA H CA 1
ATOM 12272 C C . ALA H 1 178 ? 28.563 24.344 -56.530 1.00 30.01 178 ALA H C 1
ATOM 12273 O O . ALA H 1 178 ? 29.225 23.332 -56.825 1.00 29.47 178 ALA H O 1
ATOM 12275 N N . ARG H 1 179 ? 28.811 25.531 -57.059 1.00 30.66 179 ARG H N 1
ATOM 12276 C CA . ARG H 1 179 ? 29.875 25.653 -58.034 1.00 32.60 179 ARG H CA 1
ATOM 12277 C C . ARG H 1 179 ? 31.239 25.232 -57.481 1.00 33.66 179 ARG H C 1
ATOM 12278 O O . ARG H 1 179 ? 31.999 24.563 -58.189 1.00 34.90 179 ARG H O 1
ATOM 12286 N N . GLU H 1 180 ? 31.532 25.612 -56.232 1.00 34.49 180 GLU H N 1
ATOM 12287 C CA . GLU H 1 180 ? 32.815 25.300 -55.614 1.00 34.62 180 GLU H CA 1
ATOM 12288 C C . GLU H 1 180 ? 32.874 23.845 -55.151 1.00 34.48 180 GLU H C 1
ATOM 12289 O O . GLU H 1 180 ? 33.794 23.106 -55.462 1.00 34.09 180 GLU H O 1
ATOM 12295 N N . LEU H 1 181 ? 31.886 23.442 -54.386 1.00 34.31 181 LEU H N 1
ATOM 12296 C CA . LEU H 1 181 ? 31.924 22.119 -53.805 1.00 34.72 181 LEU H CA 1
ATOM 12297 C C . LEU H 1 181 ? 31.710 20.961 -54.794 1.00 34.71 181 LEU H C 1
ATOM 12298 O O . LEU H 1 181 ? 31.836 19.811 -54.398 1.00 35.31 181 LEU H O 1
ATOM 12303 N N . ALA H 1 182 ? 31.408 21.257 -56.062 1.00 35.35 182 ALA H N 1
ATOM 12304 C CA . ALA H 1 182 ? 31.311 20.235 -57.130 1.00 35.57 182 ALA H CA 1
ATOM 12305 C C . ALA H 1 182 ? 32.620 19.526 -57.335 1.00 36.63 182 ALA H C 1
ATOM 12306 O O . ALA H 1 182 ? 32.612 18.353 -57.625 1.00 36.20 182 ALA H O 1
ATOM 12308 N N . ARG H 1 183 ? 33.736 20.238 -57.150 1.00 37.64 183 ARG H N 1
ATOM 12309 C CA . ARG H 1 183 ? 35.095 19.649 -57.174 1.00 39.19 183 ARG H CA 1
ATOM 12310 C C . ARG H 1 183 ? 35.197 18.330 -56.396 1.00 38.80 183 ARG H C 1
ATOM 12311 O O . ARG H 1 183 ? 35.981 17.461 -56.747 1.00 37.58 183 ARG H O 1
ATOM 12319 N N . PHE H 1 184 ? 34.367 18.203 -55.355 1.00 38.78 184 PHE H N 1
ATOM 12320 C CA . PHE H 1 184 ? 34.468 17.135 -54.392 1.00 38.06 184 PHE H CA 1
ATOM 12321 C C . PHE H 1 184 ? 33.203 16.305 -54.391 1.00 37.15 184 PHE H C 1
ATOM 12322 O O . PHE H 1 184 ? 32.954 15.598 -53.429 1.00 37.18 184 PHE H O 1
ATOM 12330 N N . GLY H 1 185 ? 32.381 16.440 -55.426 1.00 36.14 185 GLY H N 1
ATOM 12331 C CA . GLY H 1 185 ? 31.132 15.703 -55.519 1.00 34.06 185 GLY H CA 1
ATOM 12332 C C . GLY H 1 185 ? 30.074 16.079 -54.499 1.00 33.39 185 GLY H C 1
ATOM 12333 O O . GLY H 1 185 ? 29.233 15.216 -54.105 1.00 33.82 185 GLY H O 1
ATOM 12334 N N . ILE H 1 186 ? 30.094 17.332 -54.028 1.00 31.34 186 ILE H N 1
ATOM 12335 C CA . ILE H 1 186 ? 29.118 17.731 -52.982 1.00 28.88 186 ILE H CA 1
ATOM 12336 C C . ILE H 1 186 ? 28.091 18.667 -53.588 1.00 28.22 186 ILE H C 1
ATOM 12337 O O . ILE H 1 186 ? 28.460 19.688 -54.176 1.00 28.09 186 ILE H O 1
ATOM 12342 N N . ARG H 1 187 ? 26.822 18.275 -53.486 1.00 27.00 187 ARG H N 1
ATOM 12343 C CA . ARG H 1 187 ? 25.722 18.998 -54.088 1.00 26.74 187 ARG H CA 1
ATOM 12344 C C . ARG H 1 187 ? 25.165 19.956 -53.046 1.00 27.85 187 ARG H C 1
ATOM 12345 O O . ARG H 1 187 ? 25.251 19.689 -51.840 1.00 28.97 187 ARG H O 1
ATOM 12353 N N . VAL H 1 188 ? 24.617 21.081 -53.508 1.00 27.63 188 VAL H N 1
ATOM 12354 C CA . VAL H 1 188 ? 24.015 22.057 -52.629 1.00 26.46 188 VAL H CA 1
ATOM 12355 C C . VAL H 1 188 ? 22.741 22.498 -53.283 1.00 25.67 188 VAL H C 1
ATOM 12356 O O . VAL H 1 188 ? 22.782 23.116 -54.342 1.00 26.14 188 VAL H O 1
ATOM 12360 N N . VAL H 1 189 ? 21.625 22.185 -52.635 1.00 24.73 189 VAL H N 1
ATOM 12361 C CA . VAL H 1 189 ? 20.320 22.616 -53.065 1.00 24.69 189 VAL H CA 1
ATOM 12362 C C . VAL H 1 189 ? 19.586 23.363 -51.924 1.00 24.51 189 VAL H C 1
ATOM 12363 O O . VAL H 1 189 ? 19.762 23.035 -50.765 1.00 24.14 189 VAL H O 1
ATOM 12367 N N . THR H 1 190 ? 18.782 24.373 -52.268 1.00 23.82 190 THR H N 1
ATOM 12368 C CA . THR H 1 190 ? 17.979 25.093 -51.312 1.00 24.21 190 THR H CA 1
ATOM 12369 C C . THR H 1 190 ? 16.510 24.957 -51.611 1.00 23.68 190 THR H C 1
ATOM 12370 O O . THR H 1 190 ? 16.116 24.969 -52.747 1.00 24.94 190 THR H O 1
ATOM 12374 N N . ILE H 1 191 ? 15.690 24.813 -50.591 1.00 24.01 191 ILE H N 1
ATOM 12375 C CA . ILE H 1 191 ? 14.240 24.851 -50.779 1.00 24.65 191 ILE H CA 1
ATOM 12376 C C . ILE H 1 191 ? 13.733 26.154 -50.210 1.00 25.53 191 ILE H C 1
ATOM 12377 O O . ILE H 1 191 ? 14.230 26.606 -49.202 1.00 25.98 191 ILE H O 1
ATOM 12382 N N . ALA H 1 192 ? 12.754 26.762 -50.864 1.00 26.90 192 ALA H N 1
ATOM 12383 C CA . ALA H 1 192 ? 12.098 27.949 -50.331 1.00 27.75 192 ALA H CA 1
ATOM 12384 C C . ALA H 1 192 ? 10.668 27.599 -49.913 1.00 28.02 192 ALA H C 1
ATOM 12385 O O . ALA H 1 192 ? 9.737 27.629 -50.708 1.00 29.40 192 ALA H O 1
ATOM 12387 N N . PRO H 1 193 ? 10.474 27.251 -48.652 1.00 28.32 193 PRO H N 1
ATOM 12388 C CA . PRO H 1 193 ? 9.101 26.904 -48.375 1.00 28.14 193 PRO H CA 1
ATOM 12389 C C . PRO H 1 193 ? 8.168 28.108 -48.328 1.00 28.76 193 PRO H C 1
ATOM 12390 O O . PRO H 1 193 ? 8.601 29.231 -48.048 1.00 26.65 193 PRO H O 1
ATOM 12394 N N . GLY H 1 194 ? 6.893 27.847 -48.631 1.00 30.23 194 GLY H N 1
ATOM 12395 C CA . GLY H 1 194 ? 5.837 28.819 -48.411 1.00 33.20 194 GLY H CA 1
ATOM 12396 C C . GLY H 1 194 ? 5.373 28.597 -46.971 1.00 35.60 194 GLY H C 1
ATOM 12397 O O . GLY H 1 194 ? 6.220 28.457 -46.047 1.00 35.22 194 GLY H O 1
ATOM 12398 N N . ILE H 1 195 ? 4.054 28.489 -46.785 1.00 36.91 195 ILE H N 1
ATOM 12399 C CA . ILE H 1 195 ? 3.494 28.340 -45.453 1.00 39.72 195 ILE H CA 1
ATOM 12400 C C . ILE H 1 195 ? 3.289 26.913 -44.944 1.00 40.17 195 ILE H C 1
ATOM 12401 O O . ILE H 1 195 ? 2.419 26.203 -45.418 1.00 38.86 195 ILE H O 1
ATOM 12406 N N . PHE H 1 196 ? 4.055 26.567 -43.914 1.00 41.99 196 PHE H N 1
ATOM 12407 C CA . PHE H 1 196 ? 3.973 25.295 -43.243 1.00 44.16 196 PHE H CA 1
ATOM 12408 C C . PHE H 1 196 ? 3.373 25.350 -41.820 1.00 46.20 196 PHE H C 1
ATOM 12409 O O . PHE H 1 196 ? 3.567 26.329 -41.091 1.00 46.07 196 PHE H O 1
ATOM 12417 N N . ASP H 1 197 ? 2.703 24.279 -41.433 1.00 48.29 197 ASP H N 1
ATOM 12418 C CA . ASP H 1 197 ? 2.178 24.082 -40.104 1.00 49.82 197 ASP H CA 1
ATOM 12419 C C . ASP H 1 197 ? 3.318 23.743 -39.181 1.00 50.15 197 ASP H C 1
ATOM 12420 O O . ASP H 1 197 ? 3.508 22.612 -38.838 1.00 49.78 197 ASP H O 1
ATOM 12425 N N . THR H 1 198 ? 4.081 24.751 -38.809 1.00 51.29 198 THR H N 1
ATOM 12426 C CA . THR H 1 198 ? 5.231 24.619 -37.938 1.00 53.22 198 THR H CA 1
ATOM 12427 C C . THR H 1 198 ? 5.393 25.795 -36.982 1.00 54.15 198 THR H C 1
ATOM 12428 O O . THR H 1 198 ? 4.820 26.825 -37.173 1.00 53.46 198 THR H O 1
ATOM 12432 N N . PRO H 1 199 ? 6.163 25.592 -35.930 1.00 55.40 199 PRO H N 1
ATOM 12433 C CA . PRO H 1 199 ? 6.409 26.609 -34.925 1.00 56.61 199 PRO H CA 1
ATOM 12434 C C . PRO H 1 199 ? 6.619 27.973 -35.528 1.00 57.32 199 PRO H C 1
ATOM 12435 O O . PRO H 1 199 ? 7.345 28.048 -36.513 1.00 58.15 199 PRO H O 1
ATOM 12439 N N . ALA H 1 214 ? -5.530 29.386 -46.511 1.00 42.08 214 ALA H N 1
ATOM 12440 C CA . ALA H 1 214 ? -6.762 29.616 -47.307 1.00 42.40 214 ALA H CA 1
ATOM 12441 C C . ALA H 1 214 ? -6.450 30.576 -48.434 1.00 42.61 214 ALA H C 1
ATOM 12442 O O . ALA H 1 214 ? -7.259 30.844 -49.370 1.00 42.73 214 ALA H O 1
ATOM 12443 N N . SER H 1 215 ? -5.237 31.103 -48.344 1.00 42.57 215 SER H N 1
ATOM 12444 C CA . SER H 1 215 ? -4.714 31.996 -49.370 1.00 41.18 215 SER H CA 1
ATOM 12445 C C . SER H 1 215 ? -3.870 31.266 -50.434 1.00 40.22 215 SER H C 1
ATOM 12446 O O . SER H 1 215 ? -3.615 31.810 -51.497 1.00 40.91 215 SER H O 1
ATOM 12449 N N . VAL H 1 216 ? -3.413 30.056 -50.138 1.00 38.71 216 VAL H N 1
ATOM 12450 C CA . VAL H 1 216 ? -2.566 29.327 -51.092 1.00 38.01 216 VAL H CA 1
ATOM 12451 C C . VAL H 1 216 ? -3.466 28.848 -52.206 1.00 36.57 216 VAL H C 1
ATOM 12452 O O . VAL H 1 216 ? -4.501 28.296 -51.910 1.00 36.25 216 VAL H O 1
ATOM 12455 N N . PRO H 1 217 ? -3.113 29.117 -53.476 1.00 35.72 217 PRO H N 1
ATOM 12456 C CA . PRO H 1 217 ? -4.016 28.714 -54.555 1.00 35.13 217 PRO H CA 1
ATOM 12457 C C . PRO H 1 217 ? -4.373 27.242 -54.478 1.00 34.76 217 PRO H C 1
ATOM 12458 O O . PRO H 1 217 ? -5.547 26.923 -54.520 1.00 34.60 217 PRO H O 1
ATOM 12462 N N . PHE H 1 218 ? -3.384 26.362 -54.348 1.00 34.79 218 PHE H N 1
ATOM 12463 C CA . PHE H 1 218 ? -3.649 24.925 -54.203 1.00 35.04 218 PHE H CA 1
ATOM 12464 C C . PHE H 1 218 ? -2.434 24.124 -53.755 1.00 35.16 218 PHE H C 1
ATOM 12465 O O . PHE H 1 218 ? -1.396 24.185 -54.379 1.00 34.88 218 PHE H O 1
ATOM 12473 N N . PRO H 1 219 ? -2.595 23.300 -52.710 1.00 36.10 219 PRO H N 1
ATOM 12474 C CA . PRO H 1 219 ? -3.845 23.032 -51.964 1.00 36.15 219 PRO H CA 1
ATOM 12475 C C . PRO H 1 219 ? -4.087 24.145 -50.944 1.00 36.70 219 PRO H C 1
ATOM 12476 O O . PRO H 1 219 ? -3.123 24.590 -50.313 1.00 35.80 219 PRO H O 1
ATOM 12480 N N . PRO H 1 220 ? -5.361 24.569 -50.756 1.00 37.32 220 PRO H N 1
ATOM 12481 C CA . PRO H 1 220 ? -5.577 25.808 -50.017 1.00 38.04 220 PRO H CA 1
ATOM 12482 C C . PRO H 1 220 ? -5.502 25.594 -48.515 1.00 39.11 220 PRO H C 1
ATOM 12483 O O . PRO H 1 220 ? -6.496 25.805 -47.817 1.00 39.92 220 PRO H O 1
ATOM 12487 N N . ARG H 1 221 ? -4.316 25.182 -48.046 1.00 39.94 221 ARG H N 1
ATOM 12488 C CA . ARG H 1 221 ? -4.048 24.768 -46.658 1.00 40.67 221 ARG H CA 1
ATOM 12489 C C . ARG H 1 221 ? -2.544 24.895 -46.406 1.00 41.33 221 ARG H C 1
ATOM 12490 O O . ARG H 1 221 ? -1.781 24.945 -47.370 1.00 42.71 221 ARG H O 1
ATOM 12498 N N . LEU H 1 222 ? -2.122 24.926 -45.138 1.00 40.75 222 LEU H N 1
ATOM 12499 C CA . LEU H 1 222 ? -0.722 24.913 -44.762 1.00 40.78 222 LEU H CA 1
ATOM 12500 C C . LEU H 1 222 ? -0.078 23.592 -45.149 1.00 41.76 222 LEU H C 1
ATOM 12501 O O . LEU H 1 222 ? -0.687 22.527 -45.036 1.00 42.63 222 LEU H O 1
ATOM 12506 N N . GLY H 1 223 ? 1.178 23.665 -45.566 1.00 42.00 223 GLY H N 1
ATOM 12507 C CA . GLY H 1 223 ? 1.933 22.513 -45.956 1.00 41.72 223 GLY H CA 1
ATOM 12508 C C . GLY H 1 223 ? 2.367 21.788 -44.714 1.00 42.30 223 GLY H C 1
ATOM 12509 O O . GLY H 1 223 ? 2.673 22.430 -43.701 1.00 43.53 223 GLY H O 1
ATOM 12510 N N . ARG H 1 224 ? 2.390 20.456 -44.795 1.00 41.14 224 ARG H N 1
ATOM 12511 C CA . ARG H 1 224 ? 2.806 19.601 -43.698 1.00 40.47 224 ARG H CA 1
ATOM 12512 C C . ARG H 1 224 ? 4.329 19.437 -43.772 1.00 40.97 224 ARG H C 1
ATOM 12513 O O . ARG H 1 224 ? 4.909 19.269 -44.880 1.00 39.97 224 ARG H O 1
ATOM 12521 N N . ALA H 1 225 ? 4.962 19.464 -42.595 1.00 40.31 225 ALA H N 1
ATOM 12522 C CA . ALA H 1 225 ? 6.391 19.273 -42.491 1.00 41.21 225 ALA H CA 1
ATOM 12523 C C . ALA H 1 225 ? 6.860 18.055 -43.307 1.00 41.77 225 ALA H C 1
ATOM 12524 O O . ALA H 1 225 ? 7.983 18.039 -43.817 1.00 42.40 225 ALA H O 1
ATOM 12526 N N . GLU H 1 226 ? 5.971 17.069 -43.431 1.00 42.21 226 GLU H N 1
ATOM 12527 C CA . GLU H 1 226 ? 6.149 15.794 -44.173 1.00 42.84 226 GLU H CA 1
ATOM 12528 C C . GLU H 1 226 ? 6.433 16.049 -45.680 1.00 40.97 226 GLU H C 1
ATOM 12529 O O . GLU H 1 226 ? 7.350 15.501 -46.278 1.00 41.08 226 GLU H O 1
ATOM 12535 N N . GLU H 1 227 ? 5.633 16.919 -46.273 1.00 39.86 227 GLU H N 1
ATOM 12536 C CA . GLU H 1 227 ? 5.770 17.250 -47.679 1.00 37.51 227 GLU H CA 1
ATOM 12537 C C . GLU H 1 227 ? 7.141 17.921 -47.880 1.00 36.47 227 GLU H C 1
ATOM 12538 O O . GLU H 1 227 ? 7.854 17.604 -48.856 1.00 35.42 227 GLU H O 1
ATOM 12544 N N . TYR H 1 228 ? 7.555 18.737 -46.898 1.00 33.63 228 TYR H N 1
ATOM 12545 C CA . TYR H 1 228 ? 8.892 19.293 -46.935 1.00 31.72 228 TYR H CA 1
ATOM 12546 C C . TYR H 1 228 ? 9.939 18.190 -46.938 1.00 31.65 228 TYR H C 1
ATOM 12547 O O . TYR H 1 228 ? 10.887 18.197 -47.748 1.00 32.07 228 TYR H O 1
ATOM 12556 N N . ALA H 1 229 ? 9.788 17.237 -46.018 1.00 31.23 229 ALA H N 1
ATOM 12557 C CA . ALA H 1 229 ? 10.722 16.140 -45.933 1.00 30.61 229 ALA H CA 1
ATOM 12558 C C . ALA H 1 229 ? 10.712 15.282 -47.221 1.00 29.81 229 ALA H C 1
ATOM 12559 O O . ALA H 1 229 ? 11.759 14.837 -47.666 1.00 29.50 229 ALA H O 1
ATOM 12561 N N . ALA H 1 230 ? 9.544 15.040 -47.795 1.00 28.54 230 ALA H N 1
ATOM 12562 C CA . ALA H 1 230 ? 9.535 14.293 -49.049 1.00 29.66 230 ALA H CA 1
ATOM 12563 C C . ALA H 1 230 ? 10.452 15.008 -50.086 1.00 30.06 230 ALA H C 1
ATOM 12564 O O . ALA H 1 230 ? 11.221 14.346 -50.781 1.00 30.53 230 ALA H O 1
ATOM 12566 N N . LEU H 1 231 ? 10.424 16.346 -50.136 1.00 29.58 231 LEU H N 1
ATOM 12567 C CA . LEU H 1 231 ? 11.248 17.052 -51.118 1.00 29.19 231 LEU H CA 1
ATOM 12568 C C . LEU H 1 231 ? 12.718 16.892 -50.797 1.00 28.95 231 LEU H C 1
ATOM 12569 O O . LEU H 1 231 ? 13.514 16.611 -51.670 1.00 29.51 231 LEU H O 1
ATOM 12574 N N . VAL H 1 232 ? 13.078 16.995 -49.533 1.00 30.06 232 VAL H N 1
ATOM 12575 C CA . VAL H 1 232 ? 14.457 16.766 -49.139 1.00 29.85 232 VAL H CA 1
ATOM 12576 C C . VAL H 1 232 ? 14.993 15.423 -49.656 1.00 31.25 232 VAL H C 1
ATOM 12577 O O . VAL H 1 232 ? 16.155 15.292 -50.110 1.00 31.65 232 VAL H O 1
ATOM 12581 N N . LYS H 1 233 ? 14.161 14.405 -49.547 1.00 31.72 233 LYS H N 1
ATOM 12582 C CA . LYS H 1 233 ? 14.579 13.073 -49.921 1.00 32.88 233 LYS H CA 1
ATOM 12583 C C . LYS H 1 233 ? 14.777 13.026 -51.449 1.00 31.89 233 LYS H C 1
ATOM 12584 O O . LYS H 1 233 ? 15.812 12.549 -51.967 1.00 32.22 233 LYS H O 1
ATOM 12590 N N . HIS H 1 234 ? 13.806 13.566 -52.164 1.00 31.42 234 HIS H N 1
ATOM 12591 C CA . HIS H 1 234 ? 13.965 13.663 -53.594 1.00 31.46 234 HIS H CA 1
ATOM 12592 C C . HIS H 1 234 ? 15.268 14.326 -54.036 1.00 30.92 234 HIS H C 1
ATOM 12593 O O . HIS H 1 234 ? 15.937 13.825 -54.953 1.00 31.04 234 HIS H O 1
ATOM 12600 N N . ILE H 1 235 ? 15.641 15.427 -53.380 1.00 29.31 235 ILE H N 1
ATOM 12601 C CA . ILE H 1 235 ? 16.912 16.080 -53.657 1.00 28.58 235 ILE H CA 1
ATOM 12602 C C . ILE H 1 235 ? 18.079 15.130 -53.422 1.00 29.33 235 ILE H C 1
ATOM 12603 O O . ILE H 1 235 ? 19.066 15.136 -54.188 1.00 28.18 235 ILE H O 1
ATOM 12608 N N . CYS H 1 236 ? 17.989 14.328 -52.355 1.00 30.56 236 CYS H N 1
ATOM 12609 C CA . CYS H 1 236 ? 19.065 13.366 -52.020 1.00 31.82 236 CYS H CA 1
ATOM 12610 C C . CYS H 1 236 ? 19.111 12.286 -53.084 1.00 32.04 236 CYS H C 1
ATOM 12611 O O . CYS H 1 236 ? 20.206 11.806 -53.444 1.00 31.33 236 CYS H O 1
ATOM 12614 N N . GLU H 1 237 ? 17.940 11.907 -53.600 1.00 32.34 237 GLU H N 1
ATOM 12615 C CA . GLU H 1 237 ? 17.908 10.860 -54.662 1.00 34.74 237 GLU H CA 1
ATOM 12616 C C . GLU H 1 237 ? 18.323 11.305 -56.073 1.00 35.13 237 GLU H C 1
ATOM 12617 O O . GLU H 1 237 ? 18.904 10.507 -56.830 1.00 36.71 237 GLU H O 1
ATOM 12623 N N . ASN H 1 238 ? 18.060 12.576 -56.407 1.00 34.13 238 ASN H N 1
ATOM 12624 C CA . ASN H 1 238 ? 18.206 13.050 -57.774 1.00 31.87 238 ASN H CA 1
ATOM 12625 C C . ASN H 1 238 ? 19.521 13.837 -57.995 1.00 31.29 238 ASN H C 1
ATOM 12626 O O . ASN H 1 238 ? 19.614 15.048 -57.690 1.00 29.86 238 ASN H O 1
ATOM 12631 N N . THR H 1 239 ? 20.525 13.136 -58.529 1.00 29.78 239 THR H N 1
ATOM 12632 C CA . THR H 1 239 ? 21.856 13.672 -58.709 1.00 29.27 239 THR H CA 1
ATOM 12633 C C . THR H 1 239 ? 21.883 14.966 -59.536 1.00 28.42 239 THR H C 1
ATOM 12634 O O . THR H 1 239 ? 22.763 15.778 -59.330 1.00 28.26 239 THR H O 1
ATOM 12646 N N . LEU H 1 241 ? 19.806 17.567 -59.530 1.00 25.90 241 LEU H N 1
ATOM 12647 C CA . LEU H 1 241 ? 19.364 18.747 -58.784 1.00 23.70 241 LEU H CA 1
ATOM 12648 C C . LEU H 1 241 ? 20.549 19.303 -58.092 1.00 23.97 241 LEU H C 1
ATOM 12649 O O . LEU H 1 241 ? 21.248 18.588 -57.371 1.00 23.06 241 LEU H O 1
ATOM 12654 N N . ASN H 1 242 ? 20.828 20.576 -58.350 1.00 25.24 242 ASN H N 1
ATOM 12655 C CA . ASN H 1 242 ? 22.072 21.178 -57.849 1.00 26.53 242 ASN H CA 1
ATOM 12656 C C . ASN H 1 242 ? 22.122 22.667 -58.163 1.00 27.09 242 ASN H C 1
ATOM 12657 O O . ASN H 1 242 ? 21.818 23.070 -59.283 1.00 27.93 242 ASN H O 1
ATOM 12662 N N . GLY H 1 243 ? 22.485 23.468 -57.164 1.00 27.22 243 GLY H N 1
ATOM 12663 C CA . GLY H 1 243 ? 22.701 24.889 -57.351 1.00 27.32 243 GLY H CA 1
ATOM 12664 C C . GLY H 1 243 ? 21.425 25.626 -57.619 1.00 27.32 243 GLY H C 1
ATOM 12665 O O . GLY H 1 243 ? 21.453 26.736 -58.156 1.00 28.01 243 GLY H O 1
ATOM 12666 N N . GLU H 1 244 ? 20.301 24.991 -57.287 1.00 26.53 244 GLU H N 1
ATOM 12667 C CA . GLU H 1 244 ? 18.982 25.533 -57.612 1.00 26.60 244 GLU H CA 1
ATOM 12668 C C . GLU H 1 244 ? 18.259 25.844 -56.329 1.00 25.88 244 GLU H C 1
ATOM 12669 O O . GLU H 1 244 ? 18.485 25.165 -55.296 1.00 27.24 244 GLU H O 1
ATOM 12675 N N . VAL H 1 245 ? 17.383 26.838 -56.376 1.00 25.20 245 VAL H N 1
ATOM 12676 C CA . VAL H 1 245 ? 16.444 27.147 -55.262 1.00 24.31 245 VAL H CA 1
ATOM 12677 C C . VAL H 1 245 ? 15.070 26.703 -55.699 1.00 23.84 245 VAL H C 1
ATOM 12678 O O . VAL H 1 245 ? 14.609 27.161 -56.725 1.00 22.44 245 VAL H O 1
ATOM 12682 N N . ILE H 1 246 ? 14.424 25.814 -54.931 1.00 23.59 246 ILE H N 1
ATOM 12683 C CA . ILE H 1 246 ? 13.107 25.287 -55.313 1.00 23.96 246 ILE H CA 1
ATOM 12684 C C . ILE H 1 246 ? 12.006 25.798 -54.393 1.00 23.98 246 ILE H C 1
ATOM 12685 O O . ILE H 1 246 ? 12.053 25.579 -53.168 1.00 24.73 246 ILE H O 1
ATOM 12690 N N . ARG H 1 247 ? 10.984 26.396 -54.979 1.00 23.66 247 ARG H N 1
ATOM 12691 C CA . ARG H 1 247 ? 9.840 26.844 -54.214 1.00 24.70 247 ARG H CA 1
ATOM 12692 C C . ARG H 1 247 ? 8.852 25.682 -53.983 1.00 25.49 247 ARG H C 1
ATOM 12693 O O . ARG H 1 247 ? 8.470 24.976 -54.925 1.00 24.29 247 ARG H O 1
ATOM 12701 N N . LEU H 1 248 ? 8.454 25.507 -52.727 1.00 25.88 248 LEU H N 1
ATOM 12702 C CA . LEU H 1 248 ? 7.483 24.496 -52.349 1.00 27.27 248 LEU H CA 1
ATOM 12703 C C . LEU H 1 248 ? 6.373 25.220 -51.644 1.00 26.77 248 LEU H C 1
ATOM 12704 O O . LEU H 1 248 ? 6.390 25.276 -50.429 1.00 27.84 248 LEU H O 1
ATOM 12709 N N . ASP H 1 249 ? 5.427 25.814 -52.387 1.00 26.36 249 ASP H N 1
ATOM 12710 C CA . ASP H 1 249 ? 4.550 26.851 -51.797 1.00 24.99 249 ASP H CA 1
ATOM 12711 C C . ASP H 1 249 ? 3.100 26.803 -52.219 1.00 24.04 249 ASP H C 1
ATOM 12712 O O . ASP H 1 249 ? 2.348 27.733 -52.007 1.00 24.36 249 ASP H O 1
ATOM 12717 N N . GLY H 1 250 ? 2.709 25.757 -52.911 1.00 24.21 250 GLY H N 1
ATOM 12718 C CA . GLY H 1 250 ? 1.326 25.694 -53.407 1.00 23.73 250 GLY H CA 1
ATOM 12719 C C . GLY H 1 250 ? 0.956 26.831 -54.304 1.00 25.05 250 GLY H C 1
ATOM 12720 O O . GLY H 1 250 ? -0.223 27.217 -54.381 1.00 26.30 250 GLY H O 1
ATOM 12721 N N . ALA H 1 251 ? 1.938 27.372 -55.029 1.00 25.10 251 ALA H N 1
ATOM 12722 C CA . ALA H 1 251 ? 1.686 28.529 -55.914 1.00 25.91 251 ALA H CA 1
ATOM 12723 C C . ALA H 1 251 ? 1.381 29.839 -55.199 1.00 26.10 251 ALA H C 1
ATOM 12724 O O . ALA H 1 251 ? 0.905 30.775 -55.817 1.00 24.87 251 ALA H O 1
ATOM 12726 N N . LEU H 1 252 ? 1.636 29.889 -53.895 1.00 28.20 252 LEU H N 1
ATOM 12727 C CA . LEU H 1 252 ? 1.484 31.130 -53.122 1.00 30.36 252 LEU H CA 1
ATOM 12728 C C . LEU H 1 252 ? 2.400 32.287 -53.618 1.00 31.37 252 LEU H C 1
ATOM 12729 O O . LEU H 1 252 ? 3.591 32.105 -53.859 1.00 30.88 252 LEU H O 1
ATOM 12734 N N . ARG H 1 253 ? 1.828 33.469 -53.745 1.00 33.71 253 ARG H N 1
ATOM 12735 C CA . ARG H 1 253 ? 2.660 34.702 -53.802 1.00 36.62 253 ARG H CA 1
ATOM 12736 C C . ARG H 1 253 ? 2.095 35.705 -52.805 1.00 37.88 253 ARG H C 1
ATOM 12737 O O . ARG H 1 253 ? 0.982 36.201 -52.976 1.00 37.95 253 ARG H O 1
#

Foldseek 3Di:
DQAQAEEEFEPCLWFLNVLLCCSVVVNHQYEYEYCDHSVHYDYAQLLDLVRLVVSLVVCCVPRNAHAEYEADFADFDFDACQDPVGGDDPVVLVVRLSRQANSLVNVVRNLVSLPDDADPVLARHEYEYEAAPCLPVPDGRRPSNNVNSVNVLVVFQVSQVVSVVSRYAYEYEHEYFAPICQQQQPPRDHHYSNVVSVVVVVRVPDSHGSYYHYHTSPHD/DEEFEPCPWFLNVLLLCVVVVVDCYEYEDVVPYDDAQLLDLVRLVVSLVCCCVVPVAHAEYEYDFADQFFAACQDPVGGDDPVVLVVRLRRQANSVVNLVRNLVSLPDDADPVQARHEYEYEAACCLVVVDGRRVSNNVNSVNVLVCFQVSQVVSVVNRYFGEYEHEYFAPIPPQVLCQQPPPSGHHYSNVVSVVVVVRVVPSDGSYYHYHYNNHD/DALAEAEFEPCLWFLNVLLCCCVVVNYQYEYEYCDHSVPYDHADLLDLVRVVVSVVCCCVPSNAHAYYEAPFADQFFAACQDPVGGDDPVVLVVRLSRQANSLVSLVSNLVSLPDAADPVQARHEYEHEAACCLVVPDGRGPSNNVNSVNVLVCFQVSQVVSVVRRYFYEYEHEYFAVICAQQQPPRDHHHSNVVSVVVVVVVVPSDGSYYHYHYSPHD/DQALAEEEFEPCLWFQNVLLCCSVVVHYQYEYEDCDHNVPYDYAQLLDLVRLLVSLVCCCVPSVAHAEYEYDFADFFFDACQDPVGGDDPVVLVVRLRRLPSSLVNLVSNLVSLPDAQDPVGARYEYEYEAAPCLPVPDGRRVSNNVSSVNVLVVFQVSQVVSVVSRYFYEYEHEYFADICACQQPPPRHHHYSNVVSVVVVVRVPDSDGSYYHYHYNPHD/DQALAEEEFEPCAWFLNVLLVCSVVVNYQYEYEYCDHVVPYDYADLLDLVRVQVSVVVCCVPRNAHAEYEYDFADFFFAACQDPVGGDDPVVLVVRLSRLPSSLVNLVNSLVSLPDAADPVQARHEYEYEQACCLPDNDGRRVSNNVSSVNVLVPFQVSLVVSVVSNYFGEYEHEYFAPICQQQPPPRDHHHSNVVSVVVVVVVVPSHGNYYHYHYSPHD/DQALAEEEFEPCPWFLSVLLLCSVVVNYHYEYEDCVCPYDDAQLLDLVRVLVSLVCCCVVSVAHAEYEADQADFFFAACQDPVGGDDPVVLVVRLRRLASSVVNLVSNLVSLPDDQDPVRARYEYEYEAAPCCPVNDGRGVSSNVSSVNLLVPFQVSQVVSVVSRYFGEYEHEYFAPICQQQPPPRDHHYSNVSSVVVVVSVVPSDGSYYHYHYNPHD/DAQAEEEFEPCVWFLSVLLLVCVVVNYHYEYEYCVCHDDHAQLLDLVRVLVVLVVRCPVRVAYAEYEYDFADQDFAACADPVGGDDPVVLVVRLSGQASSVVNVVSNLVSLPDDQDDVRARHEYEYEAACCLPVVDGRRVSSNVSRVNVLVPFAVSQVVSVVNRYAGEYEHEAFAPICQQQPPPRDHHYSNVVSVVVVVCVVPSDGSYYHYHHSPHD/DLALAEEEFEPCPWFLNVLQLVSVVVNHHYEYEYVVPYDRAQLLDLVSVVVSVVCCCPVRNAHAEYEADFADFFFDACADPVGGDDPVVLVVRLRRLPSSLVNCVSSLVSLPDDQDPVQARYEYEYEAACCLPVVDGGGPSNVVNRVNVLVVFQVSQVVSVVSRYFGEYEHEYFAPICQQQPPPRDHDYSNVVSVVVVVSVVPSHGSYYHYDYSNHD

CATH classification: 3.40.50.720

Organism: Rhizobium meliloti (strain 1021) (NCBI:txid266834)